Protein 5UAO (pdb70)

B-factor: mean 36.65, std 14.21, range [15.59, 140.05]

Radius of gyration: 39.38 Å; Cα contacts (8 Å, |Δi|>4): 4470; chains: 4; bounding box: 88×98×120 Å

CATH classification: 3.50.50.60

Nearest PDB structures (foldseek):
  5uao-assembly1_A  TM=1.002E+00  e=0.000E+00  Microbispora sp. ATCC PTA-5024
  4z44-assembly1_A-2  TM=8.839E-01  e=9.299E-40  Pseudomonas fluorescens
  2jkc-assembly1_A-2  TM=8.890E-01  e=3.563E-39  Pseudomonas fluorescens
  2apg-assembly1_A  TM=8.757E-01  e=5.895E-39  Pseudomonas fluorescens
  8fox-assembly3_C  TM=8.664E-01  e=7.736E-38  uncultured bacterium

Structure (mmCIF, N/CA/C/O backbone):
data_5UAO
#
_entry.id   5UAO
#
_cell.length_a   71.436
_cell.length_b   87.887
_cell.length_c   100.632
_cell.angle_alpha   64.58
_cell.angle_beta   69.90
_cell.angle_gamma   76.26
#
_symmetry.space_group_name_H-M   'P 1'
#
loop_
_entity.id
_entity.type
_entity.pdbx_description
1 polymer Tryptophane-5-halogenase
2 non-polymer 'FLAVIN-ADENINE DINUCLEOTIDE'
3 non-polymer 'CHLORIDE ION'
4 water water
#
loop_
_atom_site.group_PDB
_atom_site.id
_atom_site.type_symbol
_atom_site.label_atom_id
_atom_site.label_alt_id
_atom_site.label_comp_id
_atom_site.label_asym_id
_atom_site.label_entity_id
_atom_site.label_seq_id
_atom_site.pdbx_PDB_ins_code
_atom_site.Cartn_x
_atom_site.Cartn_y
_atom_site.Cartn_z
_atom_site.occupancy
_atom_site.B_iso_or_equiv
_atom_site.auth_seq_id
_atom_site.auth_comp_id
_atom_site.auth_asym_id
_atom_site.auth_atom_id
_atom_site.pdbx_PDB_model_num
ATOM 1 N N . PRO A 1 21 ? -14.021 27.909 38.641 1.00 30.00 21 PRO A N 1
ATOM 2 C CA . PRO A 1 21 ? -14.094 26.515 38.208 1.00 30.00 21 PRO A CA 1
ATOM 3 C C . PRO A 1 21 ? -15.503 26.025 37.831 1.00 30.00 21 PRO A C 1
ATOM 4 O O . PRO A 1 21 ? -15.896 24.967 38.253 1.00 30.00 21 PRO A O 1
ATOM 8 N N . ALA A 1 22 ? -16.26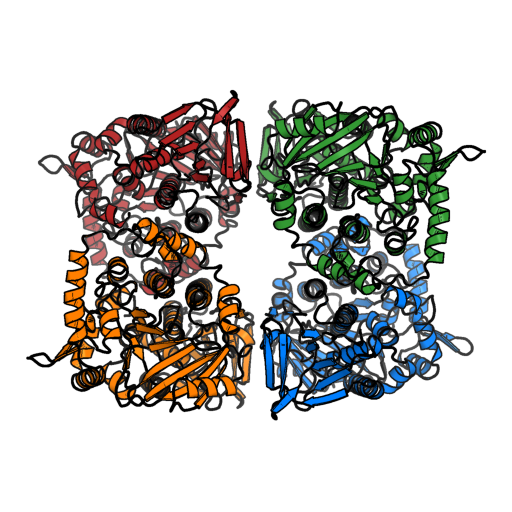8 26.757 37.043 1.00 60.13 22 ALA A N 1
ATOM 9 C CA . ALA A 1 22 ? -17.511 26.116 36.608 1.00 69.34 22 ALA A CA 1
ATOM 10 C C . ALA A 1 22 ? -18.216 24.828 36.160 1.00 71.24 22 ALA A C 1
ATOM 11 O O . ALA A 1 22 ? -17.666 24.062 35.394 1.00 63.29 22 ALA A O 1
ATOM 13 N N . ASP A 1 23 ? -19.434 24.612 36.640 1.00 64.71 23 ASP A N 1
ATOM 14 C CA . ASP A 1 23 ? -20.051 23.292 36.694 1.00 64.99 23 ASP A CA 1
ATOM 15 C C . ASP A 1 23 ? -20.528 22.722 35.338 1.00 67.31 23 ASP A C 1
ATOM 16 O O . ASP A 1 23 ? -20.715 21.516 35.219 1.00 75.63 23 ASP A O 1
ATOM 21 N N . ASP A 1 24 ? -20.533 23.616 34.367 1.00 66.88 24 ASP A N 1
ATOM 22 C CA . ASP A 1 24 ? -21.070 23.507 33.045 1.00 69.42 24 ASP A CA 1
ATOM 23 C C . ASP A 1 24 ? -19.972 23.137 32.103 1.00 70.93 24 ASP A C 1
ATOM 24 O O . ASP A 1 24 ? -20.101 22.283 31.268 1.00 85.87 24 ASP A O 1
ATOM 29 N N . ASP A 1 25 ? -18.891 23.867 32.270 1.00 71.12 25 ASP A N 1
ATOM 30 C CA . ASP A 1 25 ? -17.650 23.903 31.443 1.00 65.28 25 ASP A CA 1
ATOM 31 C C . ASP A 1 25 ? -17.103 22.497 31.210 1.00 63.93 25 ASP A C 1
ATOM 32 O O . ASP A 1 25 ? -16.603 21.857 32.146 1.00 63.90 25 ASP A O 1
ATOM 37 N N . PRO A 1 26 ? -17.213 22.007 29.962 1.00 63.77 26 PRO A N 1
ATOM 38 C CA . PRO A 1 26 ? -16.670 20.700 29.600 1.00 59.16 26 PRO A CA 1
ATOM 39 C C . PRO A 1 26 ? -15.173 20.901 29.242 1.00 54.17 26 PRO A C 1
ATOM 40 O O . PRO A 1 26 ? -14.450 19.943 28.943 1.00 58.16 26 PRO A O 1
ATOM 44 N N . GLY A 1 27 ? -14.763 22.171 29.242 1.00 49.78 27 GLY A N 1
ATOM 45 C CA . GLY A 1 27 ? -13.366 22.598 29.069 1.00 50.72 27 GLY A CA 1
ATOM 46 C C . GLY A 1 27 ? -12.610 22.814 30.393 1.00 47.53 27 GLY A C 1
ATOM 47 O O . GLY A 1 27 ? -11.432 23.124 30.377 1.00 41.98 27 GLY A O 1
ATOM 48 N N . ALA A 1 28 ? -13.268 22.631 31.552 1.00 44.67 28 ALA A N 1
ATOM 49 C CA . ALA A 1 28 ? -12.616 22.909 32.837 1.00 43.57 28 ALA A CA 1
ATOM 50 C C . ALA A 1 28 ? -11.449 21.976 33.143 1.00 37.24 28 ALA A C 1
ATOM 51 O O . ALA A 1 28 ? -11.478 20.827 32.802 1.00 37.98 28 ALA A O 1
ATOM 53 N N . ILE A 1 29 ? -10.437 22.488 33.846 1.00 37.04 29 ILE A N 1
ATOM 54 C CA . ILE A 1 29 ? -9.357 21.644 34.377 1.00 33.51 29 ILE A CA 1
ATOM 55 C C . ILE A 1 29 ? -9.791 21.141 35.724 1.00 33.75 29 ILE A C 1
ATOM 56 O O . ILE A 1 29 ? -9.764 21.891 36.719 1.00 34.73 29 ILE A O 1
ATOM 61 N N . ARG A 1 30 ? -10.110 19.850 35.768 1.00 31.17 30 ARG A N 1
ATOM 62 C CA . ARG A 1 30 ? -10.693 19.235 36.942 1.00 33.90 30 ARG A CA 1
ATOM 63 C C . ARG A 1 30 ? -9.784 18.220 37.636 1.00 31.46 30 ARG A C 1
ATOM 64 O O . ARG A 1 30 ? -9.957 17.943 38.820 1.00 29.13 30 ARG A O 1
ATOM 72 N N . THR A 1 31 ? -8.901 17.571 36.879 1.00 30.83 31 THR A N 1
ATOM 73 C CA . THR A 1 31 ? -8.036 16.517 37.418 1.00 30.89 31 THR A CA 1
ATOM 74 C C . THR A 1 31 ? -6.585 16.946 37.184 1.00 30.66 31 THR A C 1
ATOM 75 O O . THR A 1 31 ? -6.285 17.416 36.129 1.00 28.95 31 THR A O 1
ATOM 79 N N . VAL A 1 32 ? -5.700 16.689 38.153 1.00 31.10 32 VAL A N 1
ATOM 80 C CA . VAL A 1 32 ? -4.265 16.927 37.992 1.00 28.46 32 VAL A CA 1
ATOM 81 C C . VAL A 1 32 ? -3.550 15.654 38.404 1.00 27.86 32 VAL A C 1
ATOM 82 O O . VAL A 1 32 ? -3.872 15.044 39.430 1.00 28.77 32 VAL A O 1
ATOM 86 N N . GLY A 1 33 ? -2.654 15.238 37.543 1.00 25.38 33 GLY A N 1
ATOM 87 C CA . GLY A 1 33 ? -1.731 14.097 37.766 1.00 30.85 33 GLY A CA 1
ATOM 88 C C . GLY A 1 33 ? -0.319 14.621 38.102 1.00 26.36 33 GLY A C 1
ATOM 89 O O . GLY A 1 33 ? 0.351 15.215 37.272 1.00 25.42 33 GLY A O 1
ATOM 90 N N . VAL A 1 34 ? 0.088 14.425 39.337 1.00 25.20 34 VAL A N 1
ATOM 91 C CA . VAL A 1 34 ? 1.436 14.704 39.788 1.00 23.26 34 VAL A CA 1
ATOM 92 C C . VAL A 1 34 ? 2.311 13.443 39.631 1.00 25.44 34 VAL A C 1
ATOM 93 O O . VAL A 1 34 ? 2.095 12.376 40.274 1.00 25.62 34 VAL A O 1
ATOM 97 N N . ILE A 1 35 ? 3.263 13.524 38.715 1.00 25.07 35 ILE A N 1
ATOM 98 C CA . ILE A 1 35 ? 3.988 12.339 38.325 1.00 27.43 35 ILE A CA 1
ATOM 99 C C . ILE A 1 35 ? 5.306 12.264 39.044 1.00 29.53 35 ILE A C 1
ATOM 100 O O . ILE A 1 35 ? 6.268 12.963 38.674 1.00 25.09 35 ILE A O 1
ATOM 105 N N . GLY A 1 36 ? 5.341 11.455 40.098 1.00 26.05 36 GLY A N 1
ATOM 106 C CA . GLY A 1 36 ? 6.496 11.400 40.983 1.00 26.19 36 GLY A CA 1
ATOM 107 C C . GLY A 1 36 ? 6.206 11.652 42.457 1.00 24.62 36 GLY A C 1
ATOM 108 O O . GLY A 1 36 ? 5.383 12.480 42.798 1.00 30.12 36 GLY A O 1
ATOM 109 N N . GLY A 1 37 ? 6.864 10.886 43.323 1.00 24.44 37 GLY A N 1
ATOM 110 C CA . GLY A 1 37 ? 6.595 10.889 44.777 1.00 27.35 37 GLY A CA 1
ATOM 111 C C . GLY A 1 37 ? 7.774 11.186 45.697 1.00 32.31 37 GLY A C 1
ATOM 112 O O . GLY A 1 37 ? 7.880 10.649 46.779 1.00 35.27 37 GLY A O 1
ATOM 113 N N . GLY A 1 38 ? 8.688 12.019 45.282 1.00 31.90 38 GLY A N 1
ATOM 114 C CA . GLY A 1 38 ? 9.675 12.482 46.256 1.00 34.62 38 GLY A CA 1
ATOM 115 C C . GLY A 1 38 ? 9.106 13.725 46.927 1.00 32.46 38 GLY A C 1
ATOM 116 O O . GLY A 1 38 ? 7.892 13.965 46.904 1.00 26.82 38 GLY A O 1
ATOM 117 N N . THR A 1 39 ? 9.955 14.550 47.496 1.00 30.11 39 THR A N 1
ATOM 118 C CA . THR A 1 39 ? 9.436 15.729 48.164 1.00 29.69 39 THR A CA 1
ATOM 119 C C . THR A 1 39 ? 8.803 16.682 47.149 1.00 27.38 39 THR A C 1
ATOM 120 O O . THR A 1 39 ? 7.825 17.340 47.454 1.00 25.57 39 THR A O 1
ATOM 124 N N . ALA A 1 40 ? 9.310 16.750 45.905 1.00 23.12 40 ALA A N 1
ATOM 125 C CA . ALA A 1 40 ? 8.692 17.643 44.942 1.00 24.12 40 ALA A CA 1
ATOM 126 C C . ALA A 1 40 ? 7.237 17.240 44.689 1.00 25.08 40 ALA A C 1
ATOM 127 O O . ALA A 1 40 ? 6.323 18.080 44.651 1.00 25.05 40 ALA A O 1
ATOM 129 N N . GLY A 1 41 ? 7.000 15.955 44.506 1.00 22.69 41 GLY A N 1
ATOM 130 C CA . GLY A 1 41 ? 5.687 15.487 44.123 1.00 24.32 41 GLY A CA 1
ATOM 131 C C . GLY A 1 41 ? 4.691 15.675 45.286 1.00 23.78 41 GLY A C 1
ATOM 132 O O . GLY A 1 41 ? 3.582 16.189 45.084 1.00 24.33 41 GLY A O 1
ATOM 133 N N . TYR A 1 42 ? 5.121 15.336 46.495 1.00 23.80 42 TYR A N 1
ATOM 134 C CA . TYR A 1 42 ? 4.200 15.427 47.655 1.00 25.81 42 TYR A CA 1
ATOM 135 C C . TYR A 1 42 ? 3.884 16.872 48.013 1.00 29.42 42 TYR A C 1
ATOM 136 O O . TYR A 1 42 ? 2.704 17.193 48.263 1.00 26.27 42 TYR A O 1
ATOM 145 N N . LEU A 1 43 ? 4.894 17.750 47.974 1.00 24.91 43 LEU A N 1
ATOM 146 C CA . LEU A 1 43 ? 4.625 19.120 48.231 1.00 22.76 43 LEU A CA 1
ATOM 147 C C . LEU A 1 43 ? 3.711 19.728 47.196 1.00 23.16 43 LEU A C 1
ATOM 148 O O . LEU A 1 43 ? 2.834 20.521 47.531 1.00 24.46 43 LEU A O 1
ATOM 153 N N . THR A 1 44 ? 3.865 19.374 45.928 1.00 23.24 44 THR A N 1
ATOM 154 C CA . THR A 1 44 ? 2.976 19.886 44.915 1.00 23.94 44 THR A CA 1
ATOM 155 C C . THR A 1 44 ? 1.566 19.378 45.110 1.00 26.45 44 THR A C 1
ATOM 156 O O . THR A 1 44 ? 0.617 20.186 45.039 1.00 23.94 44 THR A O 1
ATOM 160 N N . ALA A 1 45 ? 1.410 18.075 45.358 1.00 24.59 45 ALA A N 1
ATOM 161 C CA . ALA A 1 45 ? 0.062 17.507 45.529 1.00 28.52 45 ALA A CA 1
ATOM 162 C C . ALA A 1 45 ? -0.666 18.115 46.769 1.00 27.32 45 ALA A C 1
ATOM 163 O O . ALA A 1 45 ? -1.840 18.449 46.696 1.00 24.70 45 ALA A O 1
ATOM 165 N N . LEU A 1 46 ? 0.071 18.322 47.862 1.00 26.44 46 LEU A N 1
ATOM 166 C CA . LEU A 1 46 ? -0.505 18.925 49.062 1.00 28.52 46 LEU A CA 1
ATOM 167 C C . LEU A 1 46 ? -0.917 20.382 48.827 1.00 28.40 46 LEU A C 1
ATOM 168 O O . LEU A 1 46 ? -1.942 20.806 49.331 1.00 25.68 46 LEU A O 1
ATOM 173 N N . ALA A 1 47 ? -0.101 21.129 48.058 1.00 25.89 47 ALA A N 1
ATOM 174 C CA . ALA A 1 47 ? -0.404 22.517 47.733 1.00 28.86 47 ALA A CA 1
ATOM 175 C C . ALA A 1 47 ? -1.639 22.637 46.836 1.00 29.93 47 ALA A C 1
ATOM 176 O O . ALA A 1 47 ? -2.488 23.534 47.110 1.00 27.68 47 ALA A O 1
ATOM 178 N N . LEU A 1 48 ? -1.763 21.743 45.823 1.00 25.98 48 LEU A N 1
ATOM 179 C CA . LEU A 1 48 ? -2.917 21.747 44.980 1.00 28.57 48 LEU A CA 1
ATOM 180 C C . LEU A 1 48 ? -4.215 21.474 45.741 1.00 31.37 48 LEU A C 1
ATOM 181 O O . LEU A 1 48 ? -5.214 22.163 45.548 1.00 30.80 48 LEU A O 1
ATOM 186 N N . LYS A 1 49 ? -4.210 20.438 46.535 1.00 30.44 49 LYS A N 1
ATOM 187 C CA . LYS A 1 49 ? -5.371 20.096 47.314 1.00 34.14 49 LYS A CA 1
ATOM 188 C C . LYS A 1 49 ? -5.689 21.164 48.417 1.00 40.32 49 LYS A C 1
ATOM 189 O O . LYS A 1 49 ? -6.851 21.369 48.701 1.00 36.81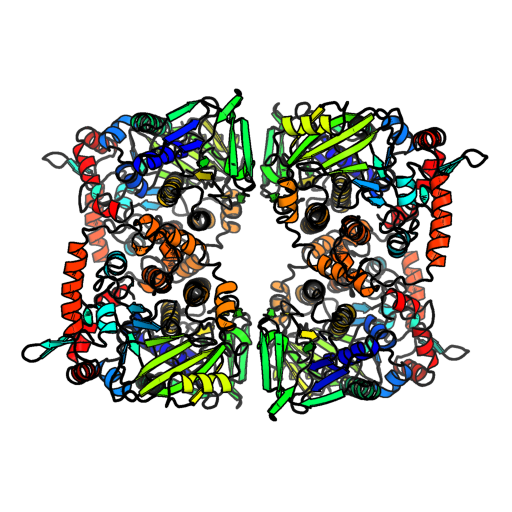 49 LYS A O 1
ATOM 195 N N . ALA A 1 50 ? -4.689 21.853 48.997 1.00 35.57 50 ALA A N 1
ATOM 196 C CA . ALA A 1 50 ? -4.925 22.872 50.032 1.00 33.40 50 ALA A CA 1
ATOM 197 C C . ALA A 1 50 ? -5.575 24.084 49.438 1.00 36.45 50 ALA A C 1
ATOM 198 O O . ALA A 1 50 ? -6.490 24.636 50.011 1.00 35.27 50 ALA A O 1
ATOM 200 N N . LYS A 1 51 ? -5.093 24.518 48.278 1.00 32.70 51 LYS A N 1
ATOM 201 C CA . LYS A 1 51 ? -5.555 25.778 47.730 1.00 33.94 51 LYS A CA 1
ATOM 202 C C . LYS A 1 51 ? -6.652 25.645 46.697 1.00 36.34 51 LYS A C 1
ATOM 203 O O . LYS A 1 51 ? -7.338 26.637 46.469 1.00 42.08 51 LYS A O 1
ATOM 209 N N . ARG A 1 52 ? -6.837 24.456 46.091 1.00 34.12 52 ARG A N 1
ATOM 210 C CA . ARG A 1 52 ? -7.832 24.212 45.053 1.00 33.99 52 ARG A CA 1
ATOM 211 C C . ARG A 1 52 ? -8.513 22.891 45.377 1.00 33.78 52 ARG A C 1
ATOM 212 O O . ARG A 1 52 ? -8.374 21.907 44.653 1.00 33.56 52 ARG A O 1
ATOM 220 N N . PRO A 1 53 ? -9.215 22.837 46.529 1.00 35.54 53 PRO A N 1
ATOM 221 C CA . PRO A 1 53 ? -9.650 21.555 47.025 1.00 30.59 53 PRO A CA 1
ATOM 222 C C . PRO A 1 53 ? -10.672 20.882 46.165 1.00 29.98 53 PRO A C 1
ATOM 223 O O . PRO A 1 53 ? -10.849 19.679 46.268 1.00 37.92 53 PRO A O 1
ATOM 227 N N . TRP A 1 54 ? -11.303 21.614 45.285 1.00 28.96 54 TRP A N 1
ATOM 228 C CA . TRP A 1 54 ? -12.184 21.009 44.287 1.00 34.79 54 TRP A CA 1
ATOM 229 C C . TRP A 1 54 ? -11.460 20.126 43.235 1.00 37.68 54 TRP A C 1
ATOM 230 O O . TRP A 1 54 ? -12.117 19.356 42.552 1.00 35.56 54 TRP A O 1
ATOM 241 N N . LEU A 1 55 ? -10.143 20.271 43.073 1.00 33.92 55 LEU A N 1
ATOM 242 C CA . LEU A 1 55 ? -9.453 19.450 42.094 1.00 34.54 55 LEU A CA 1
ATOM 243 C C . LEU A 1 55 ? -9.374 18.008 42.516 1.00 35.81 55 LEU A C 1
ATOM 244 O O . LEU A 1 55 ? -9.216 17.679 43.678 1.00 32.30 55 LEU A O 1
ATOM 249 N N . ASP A 1 56 ? -9.480 17.126 41.549 1.00 33.52 56 ASP A N 1
ATOM 250 C CA . ASP A 1 56 ? -9.111 15.764 41.814 1.00 34.98 56 ASP A CA 1
ATOM 251 C C . ASP A 1 56 ? -7.597 15.608 41.559 1.00 35.59 56 ASP A C 1
ATOM 252 O O . ASP A 1 56 ? -7.149 15.719 40.432 1.00 29.55 56 ASP A O 1
ATOM 257 N N . VAL A 1 57 ? -6.817 15.354 42.604 1.00 31.22 57 VAL A N 1
ATOM 258 C CA . VAL A 1 57 ? -5.376 15.362 42.484 1.00 27.39 57 VAL A CA 1
ATOM 259 C C . VAL A 1 57 ? -4.876 13.955 42.758 1.00 27.98 57 VAL A C 1
ATOM 260 O O . VAL A 1 57 ? -5.151 13.369 43.806 1.00 30.11 57 VAL A O 1
ATOM 264 N N . ALA A 1 58 ? -4.138 13.399 41.809 1.00 28.39 58 ALA A N 1
ATOM 265 C CA . ALA A 1 58 ? -3.619 12.035 41.880 1.00 26.92 58 ALA A CA 1
ATOM 266 C C . ALA A 1 58 ? -2.108 12.125 41.878 1.00 28.49 58 ALA A C 1
ATOM 267 O O . ALA A 1 58 ? -1.563 12.929 41.119 1.00 33.31 58 ALA A O 1
ATOM 269 N N . LEU A 1 59 ? -1.436 11.377 42.742 1.00 25.69 59 LEU A N 1
ATOM 270 C CA . LEU A 1 59 ? -0.025 11.242 42.711 1.00 29.65 59 LEU A CA 1
ATOM 271 C C . LEU A 1 59 ? 0.348 9.845 42.186 1.00 30.51 59 LEU A C 1
ATOM 272 O O . LEU A 1 59 ? -0.045 8.852 42.799 1.00 29.63 59 LEU A O 1
ATOM 277 N N . VAL A 1 60 ? 1.171 9.804 41.111 1.00 30.16 60 VAL A N 1
ATOM 278 C CA . VAL A 1 60 ? 1.649 8.596 40.439 1.00 29.29 60 VAL A CA 1
ATOM 279 C C . VAL A 1 60 ? 3.138 8.367 40.723 1.00 29.52 60 VAL A C 1
ATOM 280 O O . VAL A 1 60 ? 3.961 9.247 40.525 1.00 29.65 60 VAL A O 1
ATOM 284 N N . GLU A 1 61 ? 3.495 7.214 41.241 1.00 27.93 61 GLU A N 1
ATOM 285 C CA . GLU A 1 61 ? 4.900 6.920 41.497 1.00 29.44 61 GLU A CA 1
ATOM 286 C C . GLU A 1 61 ? 5.228 5.430 41.391 1.00 31.21 61 GLU A C 1
ATOM 287 O O . GLU A 1 61 ? 4.378 4.530 41.618 1.00 33.37 61 GLU A O 1
ATOM 293 N N . SER A 1 62 ? 6.472 5.199 41.025 1.00 34.07 62 SER A N 1
ATOM 294 C CA . SER A 1 62 ? 6.972 3.882 40.740 1.00 40.37 62 SER A CA 1
ATOM 295 C C . SER A 1 62 ? 7.643 3.374 41.987 1.00 42.18 62 SER A C 1
ATOM 296 O O . SER A 1 62 ? 8.620 3.958 42.450 1.00 35.73 62 SER A O 1
ATOM 299 N N . ALA A 1 63 ? 7.183 2.252 42.498 1.00 47.11 63 ALA A N 1
ATOM 300 C CA . ALA A 1 63 ? 7.874 1.617 43.590 1.00 51.16 63 ALA A CA 1
ATOM 301 C C . ALA A 1 63 ? 9.265 1.159 43.156 1.00 45.88 63 ALA A C 1
ATOM 302 O O . ALA A 1 63 ? 10.113 0.850 43.995 1.00 45.98 63 ALA A O 1
ATOM 304 N N . ASP A 1 64 ? 9.505 1.104 41.853 1.00 41.80 64 ASP A N 1
ATOM 305 C CA . ASP A 1 64 ? 10.792 0.594 41.321 1.00 44.57 64 ASP A CA 1
ATOM 306 C C . ASP A 1 64 ? 11.844 1.623 40.958 1.00 45.92 64 ASP A C 1
ATOM 307 O O . ASP A 1 64 ? 12.946 1.244 40.526 1.00 39.93 64 ASP A O 1
ATOM 312 N N . ILE A 1 65 ? 11.514 2.908 41.036 1.00 39.08 65 ILE A N 1
ATOM 313 C CA . ILE A 1 65 ? 12.519 3.951 40.814 1.00 40.37 65 ILE A CA 1
ATOM 314 C C . ILE A 1 65 ? 12.543 4.764 42.104 1.00 37.53 65 ILE A C 1
ATOM 315 O O . ILE A 1 65 ? 11.608 5.519 42.380 1.00 41.13 65 ILE A O 1
ATOM 320 N N . PRO A 1 66 ? 13.570 4.566 42.913 1.00 39.31 66 PRO A N 1
ATOM 321 C CA . PRO A 1 66 ? 13.524 5.192 44.209 1.00 40.59 66 PRO A CA 1
ATOM 322 C C . PRO A 1 66 ? 13.696 6.695 44.073 1.00 40.24 66 PRO A C 1
ATOM 323 O O . PRO A 1 66 ? 14.353 7.186 43.132 1.00 33.38 66 PRO A O 1
ATOM 327 N N . ILE A 1 67 ? 13.166 7.390 45.065 1.00 35.55 67 ILE A N 1
ATOM 328 C CA . ILE A 1 67 ? 13.446 8.813 45.220 1.00 40.07 67 ILE A CA 1
ATOM 329 C C . ILE A 1 67 ? 14.937 9.052 45.466 1.00 39.27 67 ILE A C 1
ATOM 330 O O . ILE A 1 67 ? 15.687 8.166 45.879 1.00 35.55 67 ILE A O 1
ATOM 335 N N . ILE A 1 68 ? 15.367 10.281 45.246 1.00 40.48 68 ILE A N 1
ATOM 336 C CA . ILE A 1 68 ? 16.786 10.548 45.290 1.00 40.72 68 ILE A CA 1
ATOM 337 C C . ILE A 1 68 ? 17.442 10.357 46.719 1.00 43.75 68 ILE A C 1
ATOM 338 O O . ILE A 1 68 ? 18.600 9.920 46.857 1.00 40.22 68 ILE A O 1
ATOM 343 N N . GLY A 1 69 ? 16.679 10.648 47.761 1.00 44.51 69 GLY A N 1
ATOM 344 C CA . GLY A 1 69 ? 16.963 10.110 49.084 1.00 43.78 69 GLY A CA 1
ATOM 345 C C . GLY A 1 69 ? 17.759 11.028 49.980 1.00 40.84 69 GLY A C 1
ATOM 346 O O . GLY A 1 69 ? 18.076 10.615 51.108 1.00 37.35 69 GLY A O 1
ATOM 347 N N . VAL A 1 70 ? 17.978 12.282 49.547 1.00 37.18 70 VAL A N 1
ATOM 348 C CA . VAL A 1 70 ? 19.007 13.126 50.163 1.00 45.43 70 VAL A CA 1
ATOM 349 C C . VAL A 1 70 ? 18.880 14.622 50.549 1.00 52.23 70 VAL A C 1
ATOM 350 O O . VAL A 1 70 ? 19.844 15.143 51.112 1.00 78.15 70 VAL A O 1
ATOM 354 N N . GLY A 1 71 ? 17.774 15.332 50.318 1.00 45.14 71 GLY A N 1
ATOM 355 C CA . GLY A 1 71 ? 17.718 16.803 50.553 1.00 45.18 71 GLY A CA 1
ATOM 356 C C . GLY A 1 71 ? 17.131 17.198 51.929 1.00 42.06 71 GLY A C 1
ATOM 357 O O . GLY A 1 71 ? 15.888 17.131 52.120 1.00 45.57 71 GLY A O 1
ATOM 358 N N . GLU A 1 72 ? 18.011 17.565 52.885 1.00 30.07 72 GLU A N 1
ATOM 359 C CA . GLU A 1 72 ? 17.623 17.670 54.298 1.00 28.63 72 GLU A CA 1
ATOM 360 C C . GLU A 1 72 ? 17.704 19.068 54.971 1.00 28.59 72 GLU A C 1
ATOM 361 O O . GLU A 1 72 ? 17.092 19.256 56.026 1.00 29.70 72 GLU A O 1
ATOM 367 N N . ALA A 1 73 ? 18.395 20.030 54.392 1.00 22.91 73 ALA A N 1
ATOM 368 C CA . ALA A 1 73 ? 18.492 21.342 55.013 1.00 26.97 73 ALA A CA 1
ATOM 369 C C . ALA A 1 73 ? 17.637 22.333 54.221 1.00 30.02 73 ALA A C 1
ATOM 370 O O . ALA A 1 73 ? 17.537 22.210 53.015 1.00 32.03 73 ALA A O 1
ATOM 372 N N . THR A 1 74 ? 17.108 23.348 54.879 1.00 28.31 74 THR A N 1
ATOM 373 C CA . THR A 1 74 ? 16.281 24.323 54.184 1.00 26.08 74 THR A CA 1
ATOM 374 C C . THR A 1 74 ? 16.646 25.743 54.573 1.00 23.71 74 THR A C 1
ATOM 375 O O . THR A 1 74 ? 17.648 26.014 55.262 1.00 26.30 74 THR A O 1
ATOM 379 N N . VAL A 1 75 ? 15.830 26.676 54.113 1.00 24.91 75 VAL A N 1
ATOM 380 C CA . VAL A 1 75 ? 15.994 28.102 54.451 1.00 27.40 75 VAL A CA 1
ATOM 381 C C . VAL A 1 75 ? 14.743 28.570 55.223 1.00 26.74 75 VAL A C 1
ATOM 382 O O . VAL A 1 75 ? 13.696 27.891 55.217 1.00 24.04 75 VAL A O 1
ATOM 386 N N . SER A 1 76 ? 14.826 29.778 55.774 1.00 30.55 76 SER A N 1
ATOM 387 C CA . SER A 1 76 ? 13.828 30.281 56.677 1.00 29.22 76 SER A CA 1
ATOM 388 C C . SER A 1 76 ? 12.433 30.331 56.049 1.00 28.79 76 SER A C 1
ATOM 389 O O . SER A 1 76 ? 11.409 29.949 56.691 1.00 27.27 76 SER A O 1
ATOM 392 N N . TYR A 1 77 ? 12.348 30.652 54.775 1.00 29.25 77 TYR A N 1
ATOM 393 C CA . TYR A 1 77 ? 11.049 30.698 54.070 1.00 30.62 77 TYR A CA 1
ATOM 394 C C . TYR A 1 77 ? 10.250 29.413 54.123 1.00 31.96 77 TYR A C 1
ATOM 395 O O . TYR A 1 77 ? 8.993 29.374 54.146 1.00 29.44 77 TYR A O 1
ATOM 404 N N . MET A 1 78 ? 10.996 28.308 54.103 1.00 30.92 78 MET A N 1
ATOM 405 C CA . MET A 1 78 ? 10.378 27.000 54.050 1.00 28.75 78 MET A CA 1
ATOM 406 C C . MET A 1 78 ? 9.537 26.751 55.280 1.00 25.41 78 MET A C 1
ATOM 407 O O . MET A 1 78 ? 8.547 25.967 55.236 1.00 25.25 78 MET A O 1
ATOM 412 N N . VAL A 1 79 ? 9.932 27.322 56.406 1.00 25.92 79 VAL A N 1
ATOM 413 C CA . VAL A 1 79 ? 9.099 27.210 57.615 1.00 25.25 79 VAL A CA 1
ATOM 414 C C . VAL A 1 79 ? 7.682 27.762 57.458 1.00 30.84 79 VAL A C 1
ATOM 415 O O . VAL A 1 79 ? 6.682 27.088 57.845 1.00 35.19 79 VAL A O 1
ATOM 419 N N . MET A 1 80 ? 7.569 28.957 56.872 1.00 29.47 80 MET A N 1
ATOM 420 C CA . MET A 1 80 ? 6.287 29.507 56.489 1.00 26.61 80 MET A CA 1
ATOM 421 C C . MET A 1 80 ? 5.523 28.754 55.450 1.00 28.66 80 MET A C 1
ATOM 422 O O . MET A 1 80 ? 4.281 28.592 55.549 1.00 27.33 80 MET A O 1
ATOM 427 N N . PHE A 1 81 ? 6.208 28.316 54.403 1.00 29.65 81 PHE A N 1
ATOM 428 C CA . PHE A 1 81 ? 5.571 27.467 53.409 1.00 29.15 81 PHE A CA 1
ATOM 429 C C . PHE A 1 81 ? 4.925 26.219 53.993 1.00 31.32 81 PHE A C 1
ATOM 430 O O . PHE A 1 81 ? 3.733 25.935 53.776 1.00 30.49 81 PHE A O 1
ATOM 438 N N . LEU A 1 82 ? 5.671 25.503 54.820 1.00 30.11 82 LEU A N 1
ATOM 439 C CA . LEU A 1 82 ? 5.135 24.295 55.385 1.00 29.09 82 LEU A CA 1
ATOM 440 C C . LEU A 1 82 ? 3.905 24.599 56.231 1.00 30.26 82 LEU A C 1
ATOM 441 O O . LEU A 1 82 ? 2.858 23.946 56.075 1.00 29.32 82 LEU A O 1
ATOM 446 N N . HIS A 1 83 ? 4.037 25.540 57.160 1.00 26.79 83 HIS A N 1
ATOM 447 C CA . HIS A 1 83 ? 3.012 25.697 58.119 1.00 25.95 83 HIS A CA 1
ATOM 448 C C . HIS A 1 83 ? 1.818 26.571 57.618 1.00 28.18 83 HIS A C 1
ATOM 449 O O . HIS A 1 83 ? 0.656 26.268 57.965 1.00 32.66 83 HIS A O 1
ATOM 456 N N . HIS A 1 84 ? 2.095 27.638 56.887 1.00 28.25 84 HIS A N 1
ATOM 457 C CA . HIS A 1 84 ? 1.075 28.559 56.461 1.00 31.50 84 HIS A CA 1
ATOM 458 C C . HIS A 1 84 ? 0.487 28.076 55.141 1.00 32.19 84 HIS A C 1
ATOM 459 O O . HIS A 1 84 ? -0.698 27.836 55.065 1.00 32.78 84 HIS A O 1
ATOM 466 N N . TYR A 1 85 ? 1.306 27.858 54.126 1.00 32.23 85 TYR A N 1
ATOM 467 C CA . TYR A 1 85 ? 0.781 27.567 52.820 1.00 34.37 85 TYR A CA 1
ATOM 468 C C . TYR A 1 85 ? 0.177 26.196 52.792 1.00 33.55 85 TYR A C 1
ATOM 469 O O . TYR A 1 85 ? -0.937 26.006 52.231 1.00 33.93 85 TYR A O 1
ATOM 478 N N . LEU A 1 86 ? 0.868 25.214 53.375 1.00 28.24 86 LEU A N 1
ATOM 479 C CA . LEU A 1 86 ? 0.321 23.854 53.347 1.00 28.48 86 LEU A CA 1
ATOM 480 C C . LEU A 1 86 ? -0.510 23.532 54.624 1.00 30.23 86 LEU A C 1
ATOM 481 O O . LEU A 1 86 ? -1.069 22.426 54.703 1.00 31.40 86 LEU A O 1
ATOM 486 N N . GLY A 1 87 ? -0.598 24.453 55.583 1.00 30.89 87 GLY A N 1
ATOM 487 C CA . GLY A 1 87 ? -1.435 24.225 56.806 1.00 33.00 87 GLY A CA 1
ATOM 488 C C . GLY A 1 87 ? -0.985 23.016 57.640 1.00 34.66 87 GLY A C 1
ATOM 489 O O . GLY A 1 87 ? -1.794 22.308 58.274 1.00 35.79 87 GLY A O 1
ATOM 490 N N . ILE A 1 88 ? 0.315 22.761 57.675 1.00 33.46 88 ILE A N 1
ATOM 491 C CA . ILE A 1 88 ? 0.840 21.643 58.466 1.00 30.23 88 ILE A CA 1
ATOM 492 C C . ILE A 1 88 ? 0.934 22.085 59.905 1.00 34.38 88 ILE A C 1
ATOM 493 O O . ILE A 1 88 ? 1.574 23.093 60.182 1.00 31.37 88 ILE A O 1
ATOM 498 N N . ASP A 1 89 ? 0.252 21.369 60.807 1.00 33.68 89 ASP A N 1
ATOM 499 C CA . ASP A 1 89 ? 0.281 21.640 62.231 1.00 37.07 89 ASP A CA 1
ATOM 500 C C . ASP A 1 89 ? 1.668 21.444 62.841 1.00 32.24 89 ASP A C 1
ATOM 501 O O . ASP A 1 89 ? 2.240 20.370 62.755 1.00 30.54 89 ASP A O 1
ATOM 506 N N . PRO A 1 90 ? 2.167 22.446 63.535 1.00 32.82 90 PRO A N 1
ATOM 507 C CA . PRO A 1 90 ? 3.567 22.310 63.976 1.00 33.30 90 PRO A CA 1
ATOM 508 C C . PRO A 1 90 ? 3.845 21.280 65.016 1.00 32.27 90 PRO A C 1
ATOM 509 O O . PRO A 1 90 ? 4.922 20.707 64.995 1.00 30.80 90 PRO A O 1
ATOM 513 N N . ALA A 1 91 ? 2.896 21.018 65.929 1.00 30.90 91 ALA A N 1
ATOM 514 C CA . ALA A 1 91 ? 3.135 20.014 66.953 1.00 30.24 91 ALA A CA 1
ATOM 515 C C . ALA A 1 91 ? 3.231 18.635 66.295 1.00 28.23 91 ALA A C 1
ATOM 516 O O . ALA A 1 91 ? 4.136 17.833 66.573 1.00 33.63 91 ALA A O 1
ATOM 518 N N . GLU A 1 92 ? 2.324 18.370 65.382 1.00 29.79 92 GLU A N 1
ATOM 519 C CA . GLU A 1 92 ? 2.340 17.128 64.625 1.00 32.11 92 GLU A CA 1
ATOM 520 C C . GLU A 1 92 ? 3.592 16.954 63.764 1.00 30.54 92 GLU A C 1
ATOM 521 O O . GLU A 1 92 ? 4.154 15.872 63.670 1.00 32.26 92 GLU A O 1
ATOM 527 N N . PHE A 1 93 ? 3.975 18.014 63.108 1.00 29.61 93 PHE A N 1
ATOM 528 C CA . PHE A 1 93 ? 5.231 18.032 62.314 1.00 29.43 93 PHE A CA 1
ATOM 529 C C . PHE A 1 93 ? 6.415 17.693 63.203 1.00 27.81 93 PHE A C 1
ATOM 530 O O . PHE A 1 93 ? 7.266 16.814 62.865 1.00 26.60 93 PHE A O 1
ATOM 538 N N . TYR A 1 94 ? 6.471 18.319 64.365 1.00 26.99 94 TYR A N 1
ATOM 539 C CA . TYR A 1 94 ? 7.585 18.049 65.255 1.00 29.03 94 TYR A CA 1
ATOM 540 C C . TYR A 1 94 ? 7.587 16.609 65.758 1.00 31.79 94 TYR A C 1
ATOM 541 O O . TYR A 1 94 ? 8.639 15.944 65.919 1.00 28.95 94 TYR A O 1
ATOM 550 N N . GLN A 1 95 ? 6.402 16.109 65.976 1.00 30.14 95 GLN A N 1
ATOM 551 C CA . GLN A 1 95 ? 6.266 14.772 66.473 1.00 34.48 95 GLN A CA 1
ATOM 552 C C . GLN A 1 95 ? 6.685 13.740 65.411 1.00 31.67 95 GLN A C 1
ATOM 553 O O . GLN A 1 95 ? 7.327 12.769 65.714 1.00 31.64 95 GLN A O 1
ATOM 559 N N . HIS A 1 96 ? 6.261 13.929 64.182 1.00 29.16 96 HIS A N 1
ATOM 560 C CA . HIS A 1 96 ? 6.500 12.949 63.145 1.00 33.02 96 HIS A CA 1
ATOM 561 C C . HIS A 1 96 ? 7.819 13.166 62.453 1.00 31.49 96 HIS A C 1
ATOM 562 O O . HIS A 1 96 ? 8.449 12.207 62.014 1.00 35.26 96 HIS A O 1
ATOM 569 N N . VAL A 1 97 ? 8.242 14.398 62.278 1.00 28.39 97 VAL A N 1
ATOM 570 C CA . VAL A 1 97 ? 9.489 14.587 61.453 1.00 28.24 97 VAL A CA 1
ATOM 571 C C . VAL A 1 97 ? 10.741 14.723 62.333 1.00 29.02 97 VAL A C 1
ATOM 572 O O . VAL A 1 97 ? 11.856 14.397 61.901 1.00 26.68 97 VAL A O 1
ATOM 576 N N . ARG A 1 98 ? 10.557 15.200 63.555 1.00 27.55 98 ARG A N 1
ATOM 577 C CA . ARG A 1 98 ? 11.626 15.427 64.475 1.00 30.86 98 ARG A CA 1
ATOM 578 C C . ARG A 1 98 ? 12.743 16.350 63.927 1.00 28.67 98 ARG A C 1
ATOM 579 O O . ARG A 1 98 ? 13.894 15.995 63.943 1.00 28.34 98 ARG A O 1
ATOM 587 N N . PRO A 1 99 ? 12.396 17.602 63.594 1.00 26.54 99 PRO A N 1
ATOM 588 C CA . PRO A 1 99 ? 13.360 18.490 62.971 1.00 27.05 99 PRO A CA 1
ATOM 589 C C . PRO A 1 99 ? 14.355 18.996 63.981 1.00 29.12 99 PRO A C 1
ATOM 590 O O . PRO A 1 99 ? 14.074 18.993 65.205 1.00 29.52 99 PRO A O 1
ATOM 594 N N . THR A 1 100 ? 15.524 19.394 63.477 1.00 23.94 100 THR A N 1
ATOM 595 C CA . THR A 1 100 ? 16.431 20.282 64.163 1.00 25.55 100 THR A CA 1
ATOM 596 C C . THR A 1 100 ? 16.489 21.661 63.507 1.00 25.21 100 THR A C 1
ATOM 597 O O . THR A 1 100 ? 15.841 21.923 62.460 1.00 26.22 100 THR A O 1
ATOM 601 N N . TRP A 1 101 ? 17.243 22.550 64.130 1.00 24.34 101 TRP A N 1
ATOM 602 C CA . TRP A 1 101 ? 17.202 23.919 63.798 1.00 25.16 101 TRP A CA 1
ATOM 603 C C . TRP A 1 101 ? 18.481 24.337 63.119 1.00 24.53 101 TRP A C 1
ATOM 604 O O . TRP A 1 101 ? 19.587 23.941 63.528 1.00 26.45 101 TRP A O 1
ATOM 615 N N . LYS A 1 102 ? 18.294 25.196 62.134 1.00 23.39 102 LYS A N 1
ATOM 616 C CA . LYS A 1 102 ? 19.427 25.758 61.328 1.00 21.69 102 LYS A CA 1
ATOM 617 C C . LYS A 1 102 ? 19.389 27.295 61.416 1.00 23.31 102 LYS A C 1
ATOM 618 O O . LYS A 1 102 ? 18.450 27.926 60.954 1.00 26.40 102 LYS A O 1
ATOM 624 N N . LEU A 1 103 ? 20.346 27.867 62.131 1.00 21.43 103 LEU A N 1
ATOM 625 C CA . LEU A 1 103 ? 20.488 29.285 62.352 1.00 22.18 103 LEU A CA 1
ATOM 626 C C . LEU A 1 103 ? 21.317 29.889 61.219 1.00 21.67 103 LEU A C 1
ATOM 627 O O . LEU A 1 103 ? 21.365 31.136 61.014 1.00 22.63 103 LEU A O 1
ATOM 632 N N . GLY A 1 104 ? 21.952 28.998 60.489 1.00 24.18 104 GLY A N 1
ATOM 633 C CA . GLY A 1 104 ? 22.773 29.375 59.345 1.00 22.27 104 GLY A CA 1
ATOM 634 C C . GLY A 1 104 ? 23.690 28.251 58.903 1.00 22.77 104 GLY A C 1
ATOM 635 O O . GLY A 1 104 ? 23.441 27.072 59.170 1.00 22.38 104 GLY A O 1
ATOM 636 N N . ILE A 1 105 ? 24.717 28.641 58.135 1.00 23.18 105 ILE A N 1
ATOM 637 C CA . ILE A 1 105 ? 25.728 27.732 57.674 1.00 24.89 105 ILE A CA 1
ATOM 638 C C . ILE A 1 105 ? 27.090 28.157 58.266 1.00 23.59 105 ILE A C 1
ATOM 639 O O . ILE A 1 105 ? 27.487 29.342 58.213 1.00 23.25 105 ILE A O 1
ATOM 644 N N . ARG A 1 106 ? 27.759 27.178 58.859 1.00 23.27 106 ARG A N 1
ATOM 645 C CA . ARG A 1 106 ? 29.149 27.309 59.198 1.00 26.17 106 ARG A CA 1
ATOM 646 C C . ARG A 1 106 ? 30.060 26.868 58.080 1.00 23.35 106 ARG A C 1
ATOM 647 O O . ARG A 1 106 ? 30.195 25.651 57.788 1.00 24.08 106 ARG A O 1
ATOM 655 N N . PHE A 1 107 ? 30.865 27.806 57.631 1.00 23.35 107 PHE A N 1
ATOM 656 C CA . PHE A 1 107 ? 31.735 27.600 56.482 1.00 22.98 107 PHE A CA 1
ATOM 657 C C . PHE A 1 107 ? 33.201 27.370 56.902 1.00 24.12 107 PHE A C 1
ATOM 658 O O . PHE A 1 107 ? 33.880 28.327 57.318 1.00 23.41 107 PHE A O 1
ATOM 666 N N . GLU A 1 108 ? 33.680 26.116 56.820 1.00 23.62 108 GLU A N 1
ATOM 667 C CA . GLU A 1 108 ? 35.111 25.839 57.004 1.00 25.66 108 GLU A CA 1
ATOM 668 C C . GLU A 1 108 ? 35.704 25.962 55.587 1.00 23.40 108 GLU A C 1
ATOM 669 O O . GLU A 1 108 ? 35.779 25.021 54.802 1.00 25.35 108 GLU A O 1
ATOM 675 N N . TRP A 1 109 ? 36.074 27.181 55.287 1.00 26.34 109 TRP A N 1
ATOM 676 C CA . TRP A 1 109 ? 36.126 27.641 53.935 1.00 27.20 109 TRP A CA 1
ATOM 677 C C . TRP A 1 109 ? 36.956 28.918 53.877 1.00 29.69 109 TRP A C 1
ATOM 678 O O . TRP A 1 109 ? 36.859 29.760 54.767 1.00 27.37 109 TRP A O 1
ATOM 689 N N . GLY A 1 110 ? 37.676 29.107 52.769 1.00 29.02 110 GLY A N 1
ATOM 690 C CA . GLY A 1 110 ? 38.553 30.228 52.648 1.00 28.48 110 GLY A CA 1
ATOM 691 C C . GLY A 1 110 ? 39.808 30.108 53.502 1.00 26.28 110 GLY A C 1
ATOM 692 O O . GLY A 1 110 ? 40.093 29.035 54.097 1.00 25.20 110 GLY A O 1
ATOM 693 N N . SER A 1 111 ? 40.578 31.174 53.531 1.00 28.75 111 SER A N 1
ATOM 694 C CA . SER A 1 111 ? 41.897 31.116 54.136 1.00 33.79 111 SER A CA 1
ATOM 695 C C . SER A 1 111 ? 41.932 31.416 55.607 1.00 38.41 111 SER A C 1
ATOM 696 O O . SER A 1 111 ? 42.966 31.159 56.230 1.00 38.16 111 SER A O 1
ATOM 699 N N . ARG A 1 112 ? 40.822 31.839 56.213 1.00 33.12 112 ARG A N 1
ATOM 700 C CA . ARG A 1 112 ? 40.806 31.984 57.683 1.00 33.65 112 ARG A CA 1
ATOM 701 C C . ARG A 1 112 ? 40.808 30.632 58.366 1.00 35.00 112 ARG A C 1
ATOM 702 O O . ARG A 1 112 ? 39.917 29.778 58.088 1.00 29.90 112 ARG A O 1
ATOM 710 N N . PRO A 1 113 ? 41.774 30.391 59.276 1.00 37.20 113 PRO A N 1
ATOM 711 C CA . PRO A 1 113 ? 41.808 29.065 59.928 1.00 35.31 113 PRO A CA 1
ATOM 712 C C . PRO A 1 113 ? 40.501 28.685 60.603 1.00 34.26 113 PRO A C 1
ATOM 713 O O . PRO A 1 113 ? 40.137 27.505 60.610 1.00 33.59 113 PRO A O 1
ATOM 717 N N . GLU A 1 114 ? 39.795 29.669 61.170 1.00 31.97 114 GLU A N 1
ATOM 718 C CA . GLU A 1 114 ? 38.514 29.412 61.874 1.00 32.08 114 GLU A CA 1
ATOM 719 C C . GLU A 1 114 ? 37.307 29.388 60.928 1.00 30.62 114 GLU A C 1
ATOM 720 O O . GLU A 1 114 ? 36.206 29.115 61.341 1.00 28.08 114 GLU A O 1
ATOM 726 N N . GLY A 1 115 ? 37.494 29.688 59.649 1.00 28.41 115 GLY A N 1
ATOM 727 C CA . GLY A 1 115 ? 36.330 29.800 58.776 1.00 31.27 115 GLY A CA 1
ATOM 728 C C . GLY A 1 115 ? 35.464 31.006 59.148 1.00 27.55 115 GLY A C 1
ATOM 729 O O . GLY A 1 115 ? 35.955 32.017 59.715 1.00 25.44 115 GLY A O 1
ATOM 730 N N . PHE A 1 116 ? 34.175 30.923 58.822 1.00 24.98 116 PHE A N 1
ATOM 731 C CA . PHE A 1 116 ? 33.223 32.022 59.114 1.00 26.29 116 PHE A CA 1
ATOM 732 C C . PHE A 1 116 ? 31.849 31.430 59.105 1.00 26.27 116 PHE A C 1
ATOM 733 O O . PHE A 1 116 ? 31.646 30.322 58.614 1.00 26.00 116 PHE A O 1
ATOM 741 N N . VAL A 1 117 ? 30.908 32.190 59.626 1.00 24.96 117 VAL A N 1
ATOM 742 C CA . VAL A 1 117 ? 29.526 31.741 59.743 1.00 24.62 117 VAL A CA 1
ATOM 743 C C . VAL A 1 117 ? 28.630 32.701 59.002 1.00 24.24 117 VAL A C 1
ATOM 744 O O . VAL A 1 117 ? 28.904 33.901 58.925 1.00 25.77 117 VAL A O 1
ATOM 748 N N . ALA A 1 118 ? 27.570 32.142 58.450 1.00 22.44 118 ALA A N 1
ATOM 749 C CA . ALA A 1 118 ? 26.613 32.833 57.652 1.00 24.90 118 ALA A CA 1
ATOM 750 C C . ALA A 1 118 ? 25.226 32.596 58.231 1.00 24.33 118 ALA A C 1
ATOM 751 O O . ALA A 1 118 ? 24.615 31.560 57.967 1.00 25.86 118 ALA A O 1
ATOM 753 N N . PRO A 1 119 ? 24.680 33.593 58.896 1.00 26.81 119 PRO A N 1
ATOM 754 C CA . PRO A 1 119 ? 23.421 33.458 59.576 1.00 27.53 119 PRO A CA 1
ATOM 755 C C . PRO A 1 119 ? 22.214 33.924 58.746 1.00 27.58 119 PRO A C 1
ATOM 756 O O . PRO A 1 119 ? 22.362 34.626 57.766 1.00 30.19 119 PRO A O 1
ATOM 760 N N . PHE A 1 120 ? 21.003 33.584 59.180 1.00 29.44 120 PHE A N 1
ATOM 761 C CA . PHE A 1 120 ? 19.781 34.001 58.484 1.00 30.70 120 PHE A CA 1
ATOM 762 C C . PHE A 1 120 ? 19.219 35.376 58.953 1.00 34.88 120 PHE A C 1
ATOM 763 O O . PHE A 1 120 ? 18.269 35.872 58.346 1.00 39.59 120 PHE A O 1
ATOM 771 N N . ASP A 1 121 ? 19.751 35.946 60.035 1.00 36.65 121 ASP A N 1
ATOM 772 C CA . ASP A 1 121 ? 19.054 37.039 60.782 1.00 39.51 121 ASP A CA 1
ATOM 773 C C . ASP A 1 121 ? 19.509 38.482 60.568 1.00 47.19 121 ASP A C 1
ATOM 774 O O . ASP A 1 121 ? 19.246 39.390 61.406 1.00 51.82 121 ASP A O 1
ATOM 779 N N . TRP A 1 122 ? 20.207 38.713 59.487 1.00 42.95 122 TRP A N 1
ATOM 780 C CA . TRP A 1 122 ? 20.342 40.073 59.016 1.00 49.69 122 TRP A CA 1
ATOM 781 C C . TRP A 1 122 ? 19.076 40.894 59.178 1.00 51.67 122 TRP A C 1
ATOM 782 O O . TRP A 1 122 ? 17.993 40.435 58.798 1.00 52.28 122 TRP A O 1
ATOM 793 N N . GLY A 1 123 ? 19.188 42.100 59.724 1.00 49.78 123 GLY A N 1
ATOM 794 C CA . GLY A 1 123 ? 17.964 42.822 60.062 1.00 54.41 123 GLY A CA 1
ATOM 795 C C . GLY A 1 123 ? 17.729 42.845 61.555 1.00 55.66 123 GLY A C 1
ATOM 796 O O . GLY A 1 123 ? 18.463 43.575 62.282 1.00 46.48 123 GLY A O 1
ATOM 797 N N . THR A 1 124 ? 16.754 42.066 62.045 1.00 51.08 124 THR A N 1
ATOM 798 C CA . THR A 1 124 ? 16.462 42.094 63.518 1.00 54.36 124 THR A CA 1
ATOM 799 C C . THR A 1 124 ? 17.659 41.706 64.394 1.00 49.02 124 THR A C 1
ATOM 800 O O . THR A 1 124 ? 17.841 42.268 65.496 1.00 55.11 124 THR A O 1
ATOM 804 N N . GLY A 1 125 ? 18.478 40.763 63.904 1.00 43.71 125 GLY A N 1
ATOM 805 C CA . GLY A 1 125 ? 19.699 40.357 64.607 1.00 42.04 125 GLY A CA 1
ATOM 806 C C . GLY A 1 125 ? 20.969 41.150 64.298 1.00 45.45 125 GLY A C 1
ATOM 807 O O . GLY A 1 125 ? 22.038 40.844 64.842 1.00 39.28 125 GLY A O 1
ATOM 808 N N . SER A 1 126 ? 20.886 42.155 63.427 1.00 44.50 126 SER A N 1
ATOM 809 C CA . SER A 1 126 ? 22.115 42.838 62.979 1.00 44.35 126 SER A CA 1
ATOM 810 C C . SER A 1 126 ? 22.867 43.505 64.133 1.00 41.91 126 SER A C 1
ATOM 811 O O . SER A 1 126 ? 22.268 44.132 65.015 1.00 36.34 126 SER A O 1
ATOM 814 N N . VAL A 1 127 ? 24.186 43.330 64.125 1.00 35.78 127 VAL A N 1
ATOM 815 C CA . VAL A 1 127 ? 25.092 44.029 65.069 1.00 37.27 127 VAL A CA 1
ATOM 816 C C . VAL A 1 127 ? 25.943 44.950 64.238 1.00 37.15 127 VAL A C 1
ATOM 817 O O . VAL A 1 127 ? 26.096 46.125 64.564 1.00 38.44 127 VAL A O 1
ATOM 821 N N . GLY A 1 128 ? 26.487 44.420 63.148 1.00 42.60 128 GLY A N 1
ATOM 822 C CA . GLY A 1 128 ? 27.074 45.260 62.107 1.00 37.96 128 GLY A CA 1
ATOM 823 C C . GLY A 1 128 ? 28.311 44.656 61.510 1.00 35.86 128 GLY A C 1
ATOM 824 O O . GLY A 1 128 ? 29.265 44.321 62.217 1.00 32.98 128 GLY A O 1
ATOM 825 N N . LEU A 1 129 ? 28.315 44.545 60.187 1.00 33.12 129 LEU A N 1
ATOM 826 C CA . LEU A 1 129 ? 29.364 43.828 59.498 1.00 32.84 129 LEU A CA 1
ATOM 827 C C . LEU A 1 129 ? 30.679 44.562 59.529 1.00 30.00 129 LEU A C 1
ATOM 828 O O . LEU A 1 129 ? 31.716 43.961 59.730 1.00 30.03 129 LEU A O 1
ATOM 833 N N . VAL A 1 130 ? 30.642 45.857 59.333 1.00 27.61 130 VAL A N 1
ATOM 834 C CA . VAL A 1 130 ? 31.848 46.649 59.276 1.00 29.12 130 VAL A CA 1
ATOM 835 C C . VAL A 1 130 ? 32.492 46.700 60.651 1.00 28.25 130 VAL A C 1
ATOM 836 O O . VAL A 1 130 ? 33.682 46.535 60.791 1.00 27.83 130 VAL A O 1
ATOM 840 N N . GLY A 1 131 ? 31.671 46.839 61.675 1.00 29.38 131 GLY A N 1
ATOM 841 C CA . GLY A 1 131 ? 32.178 46.852 63.051 1.00 30.94 131 GLY A CA 1
ATOM 842 C C . GLY A 1 131 ? 32.769 45.480 63.410 1.00 28.35 131 GLY A C 1
ATOM 843 O O . GLY A 1 131 ? 33.850 45.394 64.040 1.00 28.06 131 GLY A O 1
ATOM 844 N N . SER A 1 132 ? 32.118 44.406 62.969 1.00 25.79 132 SER A N 1
ATOM 845 C CA . SER A 1 132 ? 32.671 43.039 63.265 1.00 25.95 132 SER A CA 1
ATOM 846 C C . SER A 1 132 ? 34.058 42.938 62.629 1.00 23.94 132 SER A C 1
ATOM 847 O O . SER A 1 132 ? 35.055 42.458 63.278 1.00 26.99 132 SER A O 1
ATOM 850 N N . LEU A 1 133 ? 34.168 43.329 61.368 1.00 25.85 133 LEU A N 1
ATOM 851 C CA . LEU A 1 133 ? 35.494 43.238 60.669 1.00 27.20 133 LEU A CA 1
ATOM 852 C C . LEU A 1 133 ? 36.598 44.123 61.311 1.00 28.02 133 LEU A C 1
ATOM 853 O O . LEU A 1 133 ? 37.766 43.713 61.493 1.00 29.38 133 LEU A O 1
ATOM 858 N N . ARG A 1 134 ? 36.231 45.332 61.666 1.00 28.03 134 ARG A N 1
ATOM 859 C CA . ARG A 1 134 ? 37.239 46.263 62.260 1.00 31.44 134 ARG A CA 1
ATOM 860 C C . ARG A 1 134 ? 37.683 45.795 63.654 1.00 29.86 134 ARG A C 1
ATOM 861 O O . ARG A 1 134 ? 38.829 45.863 63.996 1.00 30.39 134 ARG A O 1
ATOM 869 N N . GLU A 1 135 ? 36.751 45.335 64.462 1.00 32.30 135 GLU A N 1
ATOM 870 C CA . GLU A 1 135 ? 37.007 44.965 65.853 1.00 34.28 135 GLU A CA 1
ATOM 871 C C . GLU A 1 135 ? 37.494 43.551 65.991 1.00 36.74 135 GLU A C 1
ATOM 872 O O . GLU A 1 135 ? 38.220 43.287 66.945 1.00 33.91 135 GLU A O 1
ATOM 878 N N . THR A 1 136 ? 37.117 42.624 65.079 1.00 31.56 136 THR A N 1
ATOM 879 C CA . THR A 1 136 ? 37.485 41.221 65.248 1.00 30.68 136 THR A CA 1
ATOM 880 C C . THR A 1 136 ? 38.271 40.588 64.137 1.00 37.87 136 THR A C 1
ATOM 881 O O . THR A 1 136 ? 38.838 39.512 64.314 1.00 40.44 136 THR A O 1
ATOM 885 N N . GLY A 1 137 ? 38.393 41.242 63.007 1.00 34.97 137 GLY A N 1
ATOM 886 C CA . GLY A 1 137 ? 39.128 40.646 61.949 1.00 35.34 137 GLY A CA 1
ATOM 887 C C . GLY A 1 137 ? 38.299 39.648 61.111 1.00 33.88 137 GLY A C 1
ATOM 888 O O . GLY A 1 137 ? 38.789 39.121 60.123 1.00 37.99 137 GLY A O 1
ATOM 889 N N . ASN A 1 138 ? 37.042 39.458 61.452 1.00 30.09 138 ASN A N 1
ATOM 890 C CA . ASN A 1 138 ? 36.158 38.507 60.708 1.00 29.34 138 ASN A CA 1
ATOM 891 C C . ASN A 1 138 ? 34.665 38.930 60.859 1.00 27.84 138 ASN A C 1
ATOM 892 O O . ASN A 1 138 ? 34.341 39.958 61.472 1.00 26.90 138 ASN A O 1
ATOM 897 N N . VAL A 1 139 ? 33.750 38.126 60.329 1.00 26.74 139 VAL A N 1
ATOM 898 C CA . VAL A 1 139 ? 32.356 38.463 60.167 1.00 23.68 139 VAL A CA 1
ATOM 899 C C . VAL A 1 139 ? 31.471 37.841 61.221 1.00 26.98 139 VAL A C 1
ATOM 900 O O . VAL A 1 139 ? 30.268 37.916 61.116 1.00 23.92 139 VAL A O 1
ATOM 904 N N . ASN A 1 140 ? 32.076 37.177 62.199 1.00 27.38 140 ASN A N 1
ATOM 905 C CA . ASN A 1 140 ? 31.382 36.295 63.095 1.00 26.70 140 ASN A CA 1
ATOM 906 C C . ASN A 1 140 ? 30.729 37.011 64.252 1.00 27.30 140 ASN A C 1
ATOM 907 O O . ASN A 1 140 ? 30.071 36.396 65.021 1.00 27.42 140 ASN A O 1
ATOM 912 N N . GLU A 1 141 ? 30.863 38.320 64.323 1.00 28.76 141 GLU A N 1
ATOM 913 C CA . GLU A 1 141 ? 30.064 39.116 65.227 1.00 29.36 141 GLU A CA 1
ATOM 914 C C . GLU A 1 141 ? 29.180 40.098 64.491 1.00 33.69 141 GLU A C 1
ATOM 915 O O . GLU A 1 141 ? 28.736 41.117 65.084 1.00 29.15 141 GLU A O 1
ATOM 921 N N . ALA A 1 142 ? 28.839 39.751 63.236 1.00 27.12 142 ALA A N 1
ATOM 922 C CA . ALA A 1 142 ? 28.034 40.620 62.457 1.00 30.75 142 ALA A CA 1
ATOM 923 C C . ALA A 1 142 ? 26.568 40.627 62.868 1.00 28.39 142 ALA A C 1
ATOM 924 O O . ALA A 1 142 ? 25.869 41.605 62.578 1.00 30.57 142 ALA A O 1
ATOM 926 N N . THR A 1 143 ? 26.112 39.574 63.514 1.00 26.92 143 THR A N 1
ATOM 927 C CA . THR A 1 143 ? 24.734 39.473 63.956 1.00 29.75 143 THR A CA 1
ATOM 928 C C . THR A 1 143 ? 24.682 38.615 65.233 1.00 30.74 143 THR A C 1
ATOM 929 O O . THR A 1 143 ? 25.652 37.952 65.601 1.00 28.59 143 THR A O 1
ATOM 933 N N . LEU A 1 144 ? 23.516 38.620 65.889 1.00 32.14 144 LEU A N 1
ATOM 934 C CA . LEU A 1 144 ? 23.267 37.785 67.064 1.00 28.54 144 LEU A CA 1
ATOM 935 C C . LEU A 1 144 ? 23.312 36.300 66.697 1.00 29.37 144 LEU A C 1
ATOM 936 O O . LEU A 1 144 ? 23.909 35.556 67.416 1.00 25.62 144 LEU A O 1
ATOM 941 N N . GLN A 1 145 ? 22.702 35.885 65.564 1.00 26.43 145 GLN A N 1
ATOM 942 C CA . GLN A 1 145 ? 22.728 34.492 65.202 1.00 27.65 145 GLN A CA 1
ATOM 943 C C . GLN A 1 145 ? 24.143 34.041 64.897 1.00 26.74 145 GLN A C 1
ATOM 944 O O . GLN A 1 145 ? 24.514 32.872 65.136 1.00 25.52 145 GLN A O 1
ATOM 950 N N . ALA A 1 146 ? 24.961 34.955 64.383 1.00 26.66 146 ALA A N 1
ATOM 951 C CA . ALA A 1 146 ? 26.375 34.589 64.144 1.00 26.56 146 ALA A CA 1
ATOM 952 C C . ALA A 1 146 ? 27.044 34.246 65.440 1.00 29.07 146 ALA A C 1
ATOM 953 O O . ALA A 1 146 ? 27.834 33.297 65.483 1.00 26.80 146 ALA A O 1
ATOM 955 N N . MET A 1 147 ? 26.740 35.005 66.498 1.00 28.18 147 MET A N 1
ATOM 956 C CA . MET A 1 147 ? 27.264 34.689 67.866 1.00 29.88 147 MET A CA 1
ATOM 957 C C . MET A 1 147 ? 26.630 33.418 68.492 1.00 29.20 147 MET A C 1
ATOM 958 O O . MET A 1 147 ? 27.293 32.626 69.129 1.00 32.26 147 MET A O 1
ATOM 963 N N . LEU A 1 148 ? 25.342 33.199 68.286 1.00 27.94 148 LEU A N 1
ATOM 964 C CA . LEU A 1 148 ? 24.738 31.929 68.716 1.00 28.98 148 LEU A CA 1
ATOM 965 C C . LEU A 1 148 ? 25.407 30.725 68.045 1.00 27.98 148 LEU A C 1
ATOM 966 O O . LEU A 1 148 ? 25.824 29.746 68.697 1.00 25.28 148 LEU A O 1
ATOM 971 N N . MET A 1 149 ? 25.667 30.858 66.745 1.00 25.93 149 MET A N 1
ATOM 972 C CA . MET A 1 149 ? 26.373 29.768 66.052 1.00 28.32 149 MET A CA 1
ATOM 973 C C . MET A 1 149 ? 27.783 29.461 66.596 1.00 27.86 149 MET A C 1
ATOM 974 O O . MET A 1 149 ? 28.131 28.287 66.812 1.00 27.13 149 MET A O 1
ATOM 979 N N . THR A 1 150 ? 28.592 30.486 66.790 1.00 27.97 150 THR A N 1
ATOM 980 C CA . THR A 1 150 ? 29.918 30.248 67.387 1.00 30.66 150 THR A CA 1
ATOM 981 C C . THR A 1 150 ? 29.875 29.762 68.861 1.00 28.55 150 THR A C 1
ATOM 982 O O . THR A 1 150 ? 30.796 29.098 69.317 1.00 26.58 150 THR A O 1
ATOM 986 N N . GLU A 1 151 ? 28.812 30.056 69.576 1.00 31.23 151 GLU A N 1
ATOM 987 C CA . GLU A 1 151 ? 28.602 29.477 70.910 1.00 34.35 151 GLU A CA 1
ATOM 988 C C . GLU A 1 151 ? 27.970 28.093 70.875 1.00 34.75 151 GLU A C 1
ATOM 989 O O . GLU A 1 151 ? 27.894 27.460 71.920 1.00 34.31 151 GLU A O 1
ATOM 995 N N . ASP A 1 152 ? 27.519 27.601 69.710 1.00 31.35 152 ASP A N 1
ATOM 996 C CA . ASP A 1 152 ? 26.687 26.405 69.623 1.00 29.08 152 ASP A CA 1
ATOM 997 C C . ASP A 1 152 ? 25.490 26.480 70.601 1.00 30.07 152 ASP A C 1
ATOM 998 O O . ASP A 1 152 ? 25.184 25.519 71.310 1.00 27.83 152 ASP A O 1
ATOM 1003 N N . ARG A 1 153 ? 24.782 27.608 70.602 1.00 29.45 153 ARG A N 1
ATOM 1004 C CA . ARG A 1 153 ? 23.617 27.767 71.466 1.00 29.35 153 ARG A CA 1
ATOM 1005 C C . ARG A 1 153 ? 22.483 28.300 70.614 1.00 28.86 153 ARG A C 1
ATOM 1006 O O . ARG A 1 153 ? 22.702 28.682 69.440 1.00 27.86 153 ARG A O 1
ATOM 1014 N N . VAL A 1 154 ? 21.280 28.341 71.171 1.00 25.47 154 VAL A N 1
ATOM 1015 C CA . VAL A 1 154 ? 20.093 28.777 70.450 1.00 26.98 154 VAL A CA 1
ATOM 1016 C C . VAL A 1 154 ? 19.355 29.824 71.302 1.00 27.10 154 VAL A C 1
ATOM 1017 O O . VAL A 1 154 ? 19.490 29.808 72.513 1.00 31.04 154 VAL A O 1
ATOM 1021 N N . PRO A 1 155 ? 18.590 30.729 70.674 1.00 29.32 155 PRO A N 1
ATOM 1022 C CA . PRO A 1 155 ? 18.068 31.895 71.409 1.00 30.72 155 PRO A CA 1
ATOM 1023 C C . PRO A 1 155 ? 16.733 31.557 72.174 1.00 30.26 155 PRO A C 1
ATOM 1024 O O . PRO A 1 155 ? 15.638 32.072 71.880 1.00 28.50 155 PRO A O 1
ATOM 1028 N N . VAL A 1 156 ? 16.868 30.603 73.081 1.00 33.44 156 VAL A N 1
ATOM 1029 C CA . VAL A 1 156 ? 15.769 30.108 73.904 1.00 34.93 156 VAL A CA 1
ATOM 1030 C C . VAL A 1 156 ? 16.363 30.107 75.311 1.00 37.62 156 VAL A C 1
ATOM 1031 O O . VAL A 1 156 ? 17.567 29.814 75.477 1.00 33.77 156 VAL A O 1
ATOM 1035 N N . TYR A 1 157 ? 15.540 30.455 76.303 1.00 34.65 157 TYR A N 1
ATOM 1036 C CA . TYR A 1 157 ? 16.040 30.770 77.661 1.00 36.90 157 TYR A CA 1
ATOM 1037 C C . TYR A 1 157 ? 15.071 30.274 78.702 1.00 40.32 157 TYR A C 1
ATOM 1038 O O . TYR A 1 157 ? 13.851 30.409 78.543 1.00 39.25 157 TYR A O 1
ATOM 1047 N N . ARG A 1 158 ? 15.578 29.630 79.737 1.00 46.40 158 ARG A N 1
ATOM 1048 C CA . ARG A 1 158 ? 14.719 29.337 80.860 1.00 56.00 158 ARG A CA 1
ATOM 1049 C C . ARG A 1 158 ? 14.354 30.692 81.468 1.00 60.94 158 ARG A C 1
ATOM 1050 O O . ARG A 1 158 ? 15.230 31.476 81.799 1.00 63.07 158 ARG A O 1
ATOM 1058 N N . GLY A 1 159 ? 13.061 30.990 81.478 1.00 72.99 159 GLY A N 1
ATOM 1059 C CA . GLY A 1 159 ? 12.534 32.179 82.122 1.00 86.64 159 GLY A CA 1
ATOM 1060 C C . GLY A 1 159 ? 11.947 31.742 83.440 1.00 96.73 159 GLY A C 1
ATOM 1061 O O . GLY A 1 159 ? 11.815 30.538 83.701 1.00 104.56 159 GLY A O 1
ATOM 1062 N N . GLU A 1 160 ? 11.595 32.713 84.277 1.00 110.32 160 GLU A N 1
ATOM 1063 C CA . GLU A 1 160 ? 10.952 32.408 85.556 1.00 108.99 160 GLU A CA 1
ATOM 1064 C C . GLU A 1 160 ? 9.628 31.663 85.330 1.00 93.92 160 GLU A C 1
ATOM 1065 O O . GLU A 1 160 ? 8.683 32.210 84.759 1.00 85.80 160 GLU A O 1
ATOM 1071 N N . GLY A 1 161 ? 9.591 30.401 85.746 1.00 78.37 161 GLY A N 1
ATOM 1072 C CA . GLY A 1 161 ? 8.442 29.544 85.526 1.00 78.50 161 GLY A CA 1
ATOM 1073 C C . GLY A 1 161 ? 8.084 29.411 84.064 1.00 84.71 161 GLY A C 1
ATOM 1074 O O . GLY A 1 161 ? 6.918 29.573 83.680 1.00 83.68 161 GLY A O 1
ATOM 1075 N N . GLY A 1 162 ? 9.092 29.125 83.244 1.00 84.23 162 GLY A N 1
ATOM 1076 C CA . GLY A 1 162 ? 8.857 28.882 81.823 1.00 82.60 162 GLY A CA 1
ATOM 1077 C C . GLY A 1 162 ? 10.079 28.980 80.932 1.00 69.37 162 GLY A C 1
ATOM 1078 O O . GLY A 1 162 ? 11.226 28.787 81.365 1.00 68.55 162 GLY A O 1
ATOM 1079 N N . HIS A 1 163 ? 9.791 29.258 79.669 1.00 58.23 163 HIS A N 1
ATOM 1080 C CA . HIS A 1 163 ? 10.798 29.453 78.632 1.00 49.96 163 HIS A CA 1
ATOM 1081 C C . HIS A 1 163 ? 10.443 30.691 77.904 1.00 49.68 163 HIS A C 1
ATOM 1082 O O . HIS A 1 163 ? 9.275 30.998 77.704 1.00 52.69 163 HIS A O 1
ATOM 1089 N N . VAL A 1 164 ? 11.457 31.444 77.544 1.00 46.00 164 VAL A N 1
ATOM 1090 C CA . VAL A 1 164 ? 11.296 32.611 76.760 1.00 41.57 164 VAL A CA 1
ATOM 1091 C C . VAL A 1 164 ? 12.082 32.274 75.478 1.00 42.33 164 VAL A C 1
ATOM 1092 O O . VAL A 1 164 ? 13.283 31.919 75.536 1.00 37.94 164 VAL A O 1
ATOM 1096 N N . SER A 1 165 ? 11.409 32.327 74.341 1.00 39.68 165 SER A N 1
ATOM 1097 C CA . SER A 1 165 ? 12.089 32.079 73.081 1.00 41.99 165 SER A CA 1
ATOM 1098 C C . SER A 1 165 ? 12.132 33.345 72.245 1.00 39.29 165 SER A C 1
ATOM 1099 O O . SER A 1 165 ? 11.117 33.999 72.014 1.00 43.22 165 SER A O 1
ATOM 1102 N N . LEU A 1 166 ? 13.309 33.689 71.750 1.00 33.38 166 LEU A N 1
ATOM 1103 C CA . LEU A 1 166 ? 13.420 34.715 70.741 1.00 32.41 166 LEU A CA 1
ATOM 1104 C C . LEU A 1 166 ? 13.438 34.218 69.291 1.00 29.12 166 LEU A C 1
ATOM 1105 O O . LEU A 1 166 ? 13.749 34.974 68.373 1.00 33.02 166 LEU A O 1
ATOM 1110 N N . MET A 1 167 ? 13.056 32.980 69.088 1.00 30.90 167 MET A N 1
ATOM 1111 C CA . MET A 1 167 ? 13.000 32.389 67.743 1.00 32.28 167 MET A CA 1
ATOM 1112 C C . MET A 1 167 ? 12.055 33.177 66.829 1.00 34.25 167 MET A C 1
ATOM 1113 O O . MET A 1 167 ? 12.284 33.322 65.624 1.00 31.89 167 MET A O 1
ATOM 1118 N N . LYS A 1 168 ? 11.020 33.760 67.418 1.00 33.20 168 LYS A N 1
ATOM 1119 C CA . LYS A 1 168 ? 10.034 34.511 66.628 1.00 36.70 168 LYS A CA 1
ATOM 1120 C C . LYS A 1 168 ? 10.575 35.807 66.066 1.00 35.53 168 LYS A C 1
ATOM 1121 O O . LYS A 1 168 ? 10.007 36.356 65.117 1.00 36.50 168 LYS A O 1
ATOM 1127 N N . TYR A 1 169 ? 11.688 36.273 66.619 1.00 34.54 169 TYR A N 1
ATOM 1128 C CA . TYR A 1 169 ? 12.323 37.491 66.174 1.00 31.57 169 TYR A CA 1
ATOM 1129 C C . TYR A 1 169 ? 13.457 37.251 65.206 1.00 31.29 169 TYR A C 1
ATOM 1130 O O . TYR A 1 169 ? 13.928 38.185 64.597 1.00 29.71 169 TYR A O 1
ATOM 1139 N N . LEU A 1 170 ? 13.977 36.024 65.113 1.00 30.90 170 LEU A N 1
ATOM 1140 C CA . LEU A 1 170 ? 15.210 35.764 64.340 1.00 29.53 170 LEU A CA 1
ATOM 1141 C C . LEU A 1 170 ? 14.990 34.572 63.350 1.00 32.66 170 LEU A C 1
ATOM 1142 O O . LEU A 1 170 ? 14.887 33.422 63.759 1.00 29.76 170 LEU A O 1
ATOM 1147 N N . PRO A 1 171 ? 14.924 34.846 62.052 1.00 30.56 171 PRO A N 1
ATOM 1148 C CA . PRO A 1 171 ? 14.623 33.819 61.021 1.00 28.69 171 PRO A CA 1
ATOM 1149 C C . PRO A 1 171 ? 15.555 32.613 61.108 1.00 23.56 171 PRO A C 1
ATOM 1150 O O . PRO A 1 171 ? 16.739 32.788 61.383 1.00 26.87 171 PRO A O 1
ATOM 1154 N N . PHE A 1 172 ? 14.978 31.427 61.008 1.00 25.05 172 PHE A N 1
ATOM 1155 C CA . PHE A 1 172 ? 15.716 30.143 61.116 1.00 25.07 172 PHE A CA 1
ATOM 1156 C C . PHE A 1 172 ? 15.001 29.119 60.260 1.00 25.57 172 PHE A C 1
ATOM 1157 O O . PHE A 1 172 ? 13.834 29.306 59.833 1.00 24.79 172 PHE A O 1
ATOM 1165 N N . ALA A 1 173 ? 15.659 27.977 60.048 1.00 26.33 173 ALA A N 1
ATOM 1166 C CA . ALA A 1 173 ? 15.147 26.945 59.161 1.00 24.61 173 ALA A CA 1
ATOM 1167 C C . ALA A 1 173 ? 15.266 25.599 59.834 1.00 26.57 173 ALA A C 1
ATOM 1168 O O . ALA A 1 173 ? 15.648 25.497 61.018 1.00 26.85 173 ALA A O 1
ATOM 1170 N N . TYR A 1 174 ? 14.796 24.581 59.125 1.00 26.65 174 TYR A N 1
ATOM 1171 C CA . TYR A 1 174 ? 14.827 23.246 59.641 1.00 26.57 174 TYR A CA 1
ATOM 1172 C C . TYR A 1 174 ? 15.902 22.411 58.963 1.00 25.26 174 TYR A C 1
ATOM 1173 O O . TYR A 1 174 ? 16.193 22.539 57.747 1.00 29.07 174 TYR A O 1
ATOM 1182 N N . HIS A 1 175 ? 16.382 21.453 59.716 1.00 23.73 175 HIS A N 1
ATOM 1183 C CA . HIS A 1 175 ? 16.979 20.230 59.132 1.00 24.07 175 HIS A CA 1
ATOM 1184 C C . HIS A 1 175 ? 15.993 19.079 59.383 1.00 25.12 175 HIS A C 1
ATOM 1185 O O . HIS A 1 175 ? 15.439 18.922 60.516 1.00 24.85 175 HIS A O 1
ATOM 1192 N N . MET A 1 176 ? 15.744 18.287 58.343 1.00 25.82 176 MET A N 1
ATOM 1193 C CA . MET A 1 176 ? 14.685 17.251 58.336 1.00 27.07 176 MET A CA 1
ATOM 1194 C C . MET A 1 176 ? 15.201 15.947 57.714 1.00 30.21 176 MET A C 1
ATOM 1195 O O . MET A 1 176 ? 15.633 15.919 56.543 1.00 28.63 176 MET A O 1
ATOM 1200 N N . ASP A 1 177 ? 15.181 14.886 58.501 1.00 26.06 177 ASP A N 1
ATOM 1201 C CA . ASP A 1 177 ? 15.418 13.556 58.007 1.00 27.27 177 ASP A CA 1
ATOM 1202 C C . ASP A 1 177 ? 14.515 13.247 56.856 1.00 27.59 177 ASP A C 1
ATOM 1203 O O . ASP A 1 177 ? 13.293 13.334 56.963 1.00 24.47 177 ASP A O 1
ATOM 1208 N N . ASN A 1 178 ? 15.118 12.920 55.719 1.00 27.11 178 ASN A N 1
ATOM 1209 C CA . ASN A 1 178 ? 14.365 12.763 54.529 1.00 27.46 178 ASN A CA 1
ATOM 1210 C C . ASN A 1 178 ? 13.359 11.647 54.519 1.00 29.00 178 ASN A C 1
ATOM 1211 O O . ASN A 1 178 ? 12.257 11.831 54.005 1.00 30.02 178 ASN A O 1
ATOM 1216 N N . ALA A 1 179 ? 13.733 10.495 55.063 1.00 27.04 179 ALA A N 1
ATOM 1217 C CA . ALA A 1 179 ? 12.791 9.392 55.141 1.00 30.74 179 ALA A CA 1
ATOM 1218 C C . ALA A 1 179 ? 11.585 9.752 56.049 1.00 28.87 179 ALA A C 1
ATOM 1219 O O . ALA A 1 179 ? 10.453 9.538 55.614 1.00 26.14 179 ALA A O 1
ATOM 1221 N N . ARG A 1 180 ? 11.792 10.413 57.195 1.00 28.44 180 ARG A N 1
ATOM 1222 C CA . ARG A 1 180 ? 10.653 10.787 58.030 1.00 28.97 180 ARG A CA 1
ATOM 1223 C C . ARG A 1 180 ? 9.827 11.819 57.351 1.00 29.96 180 ARG A C 1
ATOM 1224 O O . ARG A 1 180 ? 8.605 11.786 57.496 1.00 32.09 180 ARG A O 1
ATOM 1232 N N . LEU A 1 181 ? 10.453 12.772 56.653 1.00 25.99 181 LEU A N 1
ATOM 1233 C CA . LEU A 1 181 ? 9.671 13.825 56.001 1.00 25.04 181 LEU A CA 1
ATOM 1234 C C . LEU A 1 181 ? 8.751 13.302 54.951 1.00 27.92 181 LEU A C 1
ATOM 1235 O O . LEU A 1 181 ? 7.539 13.696 54.867 1.00 24.95 181 LEU A O 1
ATOM 1240 N N . VAL A 1 182 ? 9.331 12.500 54.065 1.00 28.53 182 VAL A N 1
ATOM 1241 C CA . VAL A 1 182 ? 8.540 11.864 53.032 1.00 28.10 182 VAL A CA 1
ATOM 1242 C C . VAL A 1 182 ? 7.368 11.026 53.542 1.00 26.22 182 VAL A C 1
ATOM 1243 O O . VAL A 1 182 ? 6.299 11.066 52.939 1.00 26.14 182 VAL A O 1
ATOM 1247 N N . ARG A 1 183 ? 7.598 10.252 54.597 1.00 27.65 183 ARG A N 1
ATOM 1248 C CA . ARG A 1 183 ? 6.576 9.373 55.126 1.00 33.67 183 ARG A CA 1
ATOM 1249 C C . ARG A 1 183 ? 5.425 10.268 55.648 1.00 27.30 183 ARG A C 1
ATOM 1250 O O . ARG A 1 183 ? 4.273 9.998 55.429 1.00 25.66 183 ARG A O 1
ATOM 1258 N N . TYR A 1 184 ? 5.783 11.334 56.340 1.00 27.28 184 TYR A N 1
ATOM 1259 C CA . TYR A 1 184 ? 4.792 12.242 56.862 1.00 27.43 184 TYR A CA 1
ATOM 1260 C C . TYR A 1 184 ? 3.985 12.945 55.813 1.00 27.88 184 TYR A C 1
ATOM 1261 O O . TYR A 1 184 ? 2.761 13.000 55.880 1.00 27.65 184 TYR A O 1
ATOM 1270 N N . LEU A 1 185 ? 4.660 13.498 54.816 1.00 24.88 185 LEU A N 1
ATOM 1271 C CA . LEU A 1 185 ? 3.961 14.083 53.706 1.00 25.50 185 LEU A CA 1
ATOM 1272 C C . LEU A 1 185 ? 3.067 13.067 52.980 1.00 25.27 185 LEU A C 1
ATOM 1273 O O . LEU A 1 185 ? 1.970 13.385 52.534 1.00 26.38 185 LEU A O 1
ATOM 1278 N N . THR A 1 186 ? 3.525 11.837 52.907 1.00 25.11 186 THR A N 1
ATOM 1279 C CA . THR A 1 186 ? 2.737 10.807 52.229 1.00 29.01 186 THR A CA 1
ATOM 1280 C C . THR A 1 186 ? 1.449 10.513 52.999 1.00 31.76 186 THR A C 1
ATOM 1281 O O . THR A 1 186 ? 0.348 10.360 52.433 1.00 28.44 186 THR A O 1
ATOM 1285 N N . GLU A 1 187 ? 1.591 10.499 54.303 1.00 32.20 187 GLU A N 1
ATOM 1286 C CA . GLU A 1 187 ? 0.444 10.292 55.193 1.00 38.29 187 GLU A CA 1
ATOM 1287 C C . GLU A 1 187 ? -0.525 11.447 55.110 1.00 33.45 187 GLU A C 1
ATOM 1288 O O . GLU A 1 187 ? -1.736 11.227 55.071 1.00 28.93 187 GLU A O 1
ATOM 1294 N N . LEU A 1 188 ? -0.007 12.677 55.099 1.00 30.62 188 LEU A N 1
ATOM 1295 C CA . LEU A 1 188 ? -0.845 13.847 55.020 1.00 30.62 188 LEU A CA 1
ATOM 1296 C C . LEU A 1 188 ? -1.599 13.872 53.742 1.00 29.07 188 LEU A C 1
ATOM 1297 O O . LEU A 1 188 ? -2.754 14.156 53.751 1.00 30.53 188 LEU A O 1
ATOM 1302 N N . ALA A 1 189 ? -0.948 13.563 52.619 1.00 29.66 189 ALA A N 1
ATOM 1303 C CA . ALA A 1 189 ? -1.622 13.580 51.331 1.00 29.01 189 ALA A CA 1
ATOM 1304 C C . ALA A 1 189 ? -2.825 12.589 51.300 1.00 30.44 189 ALA A C 1
ATOM 1305 O O . ALA A 1 189 ? -3.908 12.933 50.806 1.00 27.36 189 ALA A O 1
ATOM 1307 N N . ALA A 1 190 ? -2.628 11.406 51.889 1.00 29.03 190 ALA A N 1
ATOM 1308 C CA . ALA A 1 190 ? -3.698 10.394 51.924 1.00 32.60 190 ALA A CA 1
ATOM 1309 C C . ALA A 1 190 ? -4.845 10.866 52.805 1.00 34.78 190 ALA A C 1
ATOM 1310 O O . ALA A 1 190 ? -5.995 10.745 52.442 1.00 36.65 190 ALA A O 1
ATOM 1312 N N . ARG A 1 191 ? -4.513 11.445 53.940 1.00 32.15 191 ARG A N 1
ATOM 1313 C CA . ARG A 1 191 ? -5.507 11.933 54.846 1.00 35.02 191 ARG A CA 1
ATOM 1314 C C . ARG A 1 191 ? -6.293 13.065 54.209 1.00 34.37 191 ARG A C 1
ATOM 1315 O O . ARG A 1 191 ? -7.441 13.243 54.491 1.00 41.15 191 ARG A O 1
ATOM 1323 N N . ARG A 1 192 ? -5.666 13.856 53.368 1.00 32.36 192 ARG A N 1
ATOM 1324 C CA . ARG A 1 192 ? -6.353 14.944 52.727 1.00 32.76 192 ARG A CA 1
ATOM 1325 C C . ARG A 1 192 ? -6.973 14.663 51.377 1.00 32.63 192 ARG A C 1
ATOM 1326 O O . ARG A 1 192 ? -7.455 15.590 50.746 1.00 38.30 192 ARG A O 1
ATOM 1334 N N . GLY A 1 193 ? -7.025 13.418 50.946 1.00 33.22 193 GLY A N 1
ATOM 1335 C CA . GLY A 1 193 ? -7.795 13.066 49.730 1.00 34.21 193 GLY A CA 1
ATOM 1336 C C . GLY A 1 193 ? -7.001 13.086 48.415 1.00 33.39 193 GLY A C 1
ATOM 1337 O O . GLY A 1 193 ? -7.563 13.003 47.318 1.00 33.57 193 GLY A O 1
ATOM 1338 N N . VAL A 1 194 ? -5.688 13.227 48.494 1.00 32.54 194 VAL A N 1
ATOM 1339 C CA . VAL A 1 194 ? -4.855 13.020 47.287 1.00 29.61 194 VAL A CA 1
ATOM 1340 C C . VAL A 1 194 ? -4.964 11.526 46.925 1.00 27.07 194 VAL A C 1
ATOM 1341 O O . VAL A 1 194 ? -4.763 10.675 47.817 1.00 30.35 194 VAL A O 1
ATOM 1345 N N . ARG A 1 195 ? -5.281 11.189 45.672 1.00 28.67 195 ARG A N 1
ATOM 1346 C CA . ARG A 1 195 ? -5.326 9.753 45.284 1.00 32.31 195 ARG A CA 1
ATOM 1347 C C . ARG A 1 195 ? -3.940 9.248 44.923 1.00 34.17 195 ARG A C 1
ATOM 1348 O O . ARG A 1 195 ? -3.205 9.919 44.243 1.00 37.38 195 ARG A O 1
ATOM 1356 N N . HIS A 1 196 ? -3.590 8.061 45.354 1.00 32.38 196 HIS A N 1
ATOM 1357 C CA . HIS A 1 196 ? -2.322 7.476 45.008 1.00 32.02 196 HIS A CA 1
ATOM 1358 C C . HIS A 1 196 ? -2.456 6.454 43.849 1.00 35.01 196 HIS A C 1
ATOM 1359 O O . HIS A 1 196 ? -3.397 5.694 43.843 1.00 35.44 196 HIS A O 1
ATOM 1366 N N . VAL A 1 197 ? -1.532 6.486 42.869 1.00 30.01 197 VAL A N 1
ATOM 1367 C CA . VAL A 1 197 ? -1.447 5.504 41.801 1.00 33.14 197 VAL A CA 1
ATOM 1368 C C . VAL A 1 197 ? -0.023 4.868 41.772 1.00 33.86 197 VAL A C 1
ATOM 1369 O O . VAL A 1 197 ? 0.983 5.591 41.689 1.00 27.50 197 VAL A O 1
ATOM 1373 N N . ASP A 1 198 ? 0.078 3.554 41.918 1.00 28.70 198 ASP A N 1
ATOM 1374 C CA . ASP A 1 198 ? 1.364 2.895 41.849 1.00 33.16 198 ASP A CA 1
ATOM 1375 C C . ASP A 1 198 ? 1.575 2.466 40.407 1.00 35.06 198 ASP A C 1
ATOM 1376 O O . ASP A 1 198 ? 0.918 1.539 39.921 1.00 34.79 198 ASP A O 1
ATOM 1381 N N . ALA A 1 199 ? 2.514 3.105 39.727 1.00 30.66 199 ALA A N 1
ATOM 1382 C CA . ALA A 1 199 ? 2.732 2.790 38.301 1.00 30.47 199 ALA A CA 1
ATOM 1383 C C . ALA A 1 199 ? 4.100 3.257 37.860 1.00 31.50 199 ALA A C 1
ATOM 1384 O O . ALA A 1 199 ? 4.660 4.199 38.416 1.00 32.30 199 ALA A O 1
ATOM 1386 N N . THR A 1 200 ? 4.648 2.576 36.874 1.00 32.09 200 THR A N 1
ATOM 1387 C CA . THR A 1 200 ? 5.857 3.006 36.235 1.00 28.98 200 THR A CA 1
ATOM 1388 C C . THR A 1 200 ? 5.493 3.480 34.875 1.00 32.86 200 THR A C 1
ATOM 1389 O O . THR A 1 200 ? 4.956 2.701 34.033 1.00 31.55 200 THR A O 1
ATOM 1393 N N . VAL A 1 201 ? 5.697 4.784 34.622 1.00 26.92 201 VAL A N 1
ATOM 1394 C CA . VAL A 1 201 ? 5.314 5.351 33.303 1.00 27.68 201 VAL A CA 1
ATOM 1395 C C . VAL A 1 201 ? 6.321 4.887 32.269 1.00 31.50 201 VAL A C 1
ATOM 1396 O O . VAL A 1 201 ? 7.507 4.995 32.524 1.00 29.62 201 VAL A O 1
ATOM 1400 N N . ALA A 1 202 ? 5.835 4.353 31.129 1.00 32.44 202 ALA A N 1
ATOM 1401 C CA . ALA A 1 202 ? 6.687 3.854 30.003 1.00 31.72 202 ALA A CA 1
ATOM 1402 C C . ALA A 1 202 ? 6.734 4.853 28.877 1.00 33.91 202 ALA A C 1
ATOM 1403 O O . ALA A 1 202 ? 7.754 4.986 28.197 1.00 33.08 202 ALA A O 1
ATOM 1405 N N . GLU A 1 203 ? 5.597 5.478 28.610 1.00 34.80 203 GLU A N 1
ATOM 1406 C CA . GLU A 1 203 ? 5.511 6.419 27.532 1.00 34.35 203 GLU A CA 1
ATOM 1407 C C . GLU A 1 203 ? 4.579 7.554 27.883 1.00 30.41 203 GLU A C 1
ATOM 1408 O O . GLU A 1 203 ? 3.495 7.392 28.450 1.00 31.41 203 GLU A O 1
ATOM 1414 N N . VAL A 1 204 ? 5.033 8.741 27.546 1.00 34.00 204 VAL A N 1
ATOM 1415 C CA . VAL A 1 204 ? 4.233 9.940 27.651 1.00 31.44 204 VAL A CA 1
ATOM 1416 C C . VAL A 1 204 ? 3.756 10.190 26.252 1.00 36.32 204 VAL A C 1
ATOM 1417 O O . VAL A 1 204 ? 4.549 10.492 25.367 1.00 38.42 204 VAL A O 1
ATOM 1421 N N . ARG A 1 205 ? 2.451 10.050 26.050 1.00 35.18 205 ARG A N 1
ATOM 1422 C CA . ARG A 1 205 ? 1.897 10.164 24.744 1.00 36.19 205 ARG A CA 1
ATOM 1423 C C . ARG A 1 205 ? 1.292 11.531 24.515 1.00 31.74 205 ARG A C 1
ATOM 1424 O O . ARG A 1 205 ? 0.338 11.917 25.187 1.00 34.09 205 ARG A O 1
ATOM 1432 N N . LEU A 1 206 ? 1.832 12.251 23.540 1.00 32.38 206 LEU A N 1
ATOM 1433 C CA . LEU A 1 206 ? 1.321 13.579 23.147 1.00 32.26 206 LEU A CA 1
ATOM 1434 C C . LEU A 1 206 ? 0.129 13.376 22.246 1.00 32.54 206 LEU A C 1
ATOM 1435 O O . LEU A 1 206 ? 0.058 12.372 21.587 1.00 32.69 206 LEU A O 1
ATOM 1440 N N . ASP A 1 207 ? -0.802 14.312 22.205 1.00 37.02 207 ASP A N 1
ATOM 1441 C CA . ASP A 1 207 ? -1.893 14.266 21.204 1.00 39.61 207 ASP A CA 1
ATOM 1442 C C . ASP A 1 207 ? -1.964 15.559 20.424 1.00 41.98 207 ASP A C 1
ATOM 1443 O O . ASP A 1 207 ? -2.912 15.790 19.696 1.00 43.43 207 ASP A O 1
ATOM 1448 N N . GLY A 1 208 ? -0.962 16.409 20.580 1.00 42.42 208 GLY A N 1
ATOM 1449 C CA . GLY A 1 208 ? -0.850 17.542 19.734 1.00 45.06 208 GLY A CA 1
ATOM 1450 C C . GLY A 1 208 ? 0.407 18.287 20.092 1.00 48.79 208 GLY A C 1
ATOM 1451 O O . GLY A 1 208 ? 1.228 17.815 20.900 1.00 47.71 208 GLY A O 1
ATOM 1452 N N . PRO A 1 209 ? 0.569 19.454 19.469 1.00 53.01 209 PRO A N 1
ATOM 1453 C CA . PRO A 1 209 ? 1.645 20.341 19.829 1.00 55.00 209 PRO A CA 1
ATOM 1454 C C . PRO A 1 209 ? 1.465 20.763 21.297 1.00 52.02 209 PRO A C 1
ATOM 1455 O O . PRO A 1 209 ? 0.332 21.190 21.718 1.00 39.51 209 PRO A O 1
ATOM 1459 N N . ASP A 1 210 ? 2.529 20.530 22.079 1.00 42.82 210 ASP A N 1
ATOM 1460 C CA . ASP A 1 210 ? 2.601 21.021 23.446 1.00 38.07 210 ASP A CA 1
ATOM 1461 C C . ASP A 1 210 ? 1.515 20.501 24.371 1.00 37.86 210 ASP A C 1
ATOM 1462 O O . ASP A 1 210 ? 1.175 21.185 25.352 1.00 39.11 210 ASP A O 1
ATOM 1467 N N . HIS A 1 211 ? 0.956 19.315 24.076 1.00 33.79 211 HIS A N 1
ATOM 1468 C CA . HIS A 1 211 ? -0.198 18.796 24.813 1.00 30.33 211 HIS A CA 1
ATOM 1469 C C . HIS A 1 211 ? -0.013 17.268 25.044 1.00 36.36 211 HIS A C 1
ATOM 1470 O O . HIS A 1 211 ? 0.106 16.502 24.063 1.00 31.95 211 HIS A O 1
ATOM 1477 N N . VAL A 1 212 ? 0.052 16.851 26.324 1.00 29.40 212 VAL A N 1
ATOM 1478 C CA . VAL A 1 212 ? 0.172 15.470 26.695 1.00 32.61 212 VAL A CA 1
ATOM 1479 C C . VAL A 1 212 ? -1.244 14.960 26.655 1.00 33.16 212 VAL A C 1
ATOM 1480 O O . VAL A 1 212 ? -2.106 15.529 27.319 1.00 28.73 212 VAL A O 1
ATOM 1484 N N . GLY A 1 213 ? -1.475 13.875 25.897 1.00 33.80 213 GLY A N 1
ATOM 1485 C CA . GLY A 1 213 ? -2.785 13.227 25.829 1.00 34.42 213 GLY A CA 1
ATOM 1486 C C . GLY A 1 213 ? -2.969 12.152 26.878 1.00 33.63 213 GLY A C 1
ATOM 1487 O O . GLY A 1 213 ? -4.087 11.865 27.285 1.00 34.70 213 GLY A O 1
ATOM 1488 N N . GLY A 1 214 ? -1.876 11.543 27.314 1.00 30.98 214 GLY A N 1
ATOM 1489 C CA . GLY A 1 214 ? -1.968 10.492 28.275 1.00 34.43 214 GLY A CA 1
ATOM 1490 C C . GLY A 1 214 ? -0.672 9.829 28.612 1.00 29.26 214 GLY A C 1
ATOM 1491 O O . GLY A 1 214 ? 0.340 10.076 28.005 1.00 31.90 214 GLY A O 1
ATOM 1492 N N . LEU A 1 215 ? -0.694 8.977 29.608 1.00 30.05 215 LEU A N 1
ATOM 1493 C CA . LEU A 1 215 ? 0.504 8.225 30.002 1.00 27.15 215 LEU A CA 1
ATOM 1494 C C . LEU A 1 215 ? 0.225 6.711 29.893 1.00 29.59 215 LEU A C 1
ATOM 1495 O O . LEU A 1 215 ? -0.791 6.247 30.370 1.00 34.13 215 LEU A O 1
ATOM 1500 N N . ILE A 1 216 ? 1.155 5.958 29.310 1.00 31.51 216 ILE A N 1
ATOM 1501 C CA . ILE A 1 216 ? 1.056 4.501 29.247 1.00 31.72 216 ILE A CA 1
ATOM 1502 C C . ILE A 1 216 ? 2.047 3.903 30.254 1.00 27.41 216 ILE A C 1
ATOM 1503 O O . ILE A 1 216 ? 3.248 4.146 30.190 1.00 29.80 216 ILE A O 1
ATOM 1508 N N . THR A 1 217 ? 1.542 3.118 31.194 1.00 27.89 217 THR A N 1
ATOM 1509 C CA . THR A 1 217 ? 2.397 2.441 32.132 1.00 27.39 217 THR A CA 1
ATOM 1510 C C . THR A 1 217 ? 3.083 1.243 31.513 1.00 28.97 217 THR A C 1
ATOM 1511 O O . THR A 1 217 ? 2.655 0.715 30.468 1.00 29.19 217 THR A O 1
ATOM 1515 N N . THR A 1 218 ? 4.115 0.773 32.174 1.00 27.49 218 THR A N 1
ATOM 1516 C CA . THR A 1 218 ? 4.818 -0.432 31.710 1.00 32.77 218 THR A CA 1
ATOM 1517 C C . THR A 1 218 ? 3.921 -1.674 31.601 1.00 33.30 218 THR A C 1
ATOM 1518 O O . THR A 1 218 ? 4.172 -2.486 30.776 1.00 36.93 218 THR A O 1
ATOM 1522 N N . ASP A 1 219 ? 2.895 -1.793 32.436 1.00 29.74 219 ASP A N 1
ATOM 1523 C CA . ASP A 1 219 ? 1.971 -2.950 32.399 1.00 28.74 219 ASP A CA 1
ATOM 1524 C C . ASP A 1 219 ? 0.856 -2.707 31.451 1.00 28.43 219 ASP A C 1
ATOM 1525 O O . ASP A 1 219 ? 0.034 -3.571 31.319 1.00 34.55 219 ASP A O 1
ATOM 1530 N N . GLY A 1 220 ? 0.739 -1.488 30.885 1.00 28.53 220 GLY A N 1
ATOM 1531 C CA . GLY A 1 220 ? -0.273 -1.138 29.894 1.00 29.57 220 GLY A CA 1
ATOM 1532 C C . GLY A 1 220 ? -1.482 -0.327 30.315 1.00 30.69 220 GLY A C 1
ATOM 1533 O O . GLY A 1 220 ? -2.346 -0.094 29.507 1.00 31.34 220 GLY A O 1
ATOM 1534 N N . ARG A 1 221 ? -1.603 0.070 31.577 1.00 34.66 221 ARG A N 1
ATOM 1535 C CA . ARG A 1 221 ? -2.616 1.061 31.940 1.00 30.15 221 ARG A CA 1
ATOM 1536 C C . ARG A 1 221 ? -2.376 2.356 31.146 1.00 33.55 221 ARG A C 1
ATOM 1537 O O . ARG A 1 221 ? -1.246 2.662 30.759 1.00 33.69 221 ARG A O 1
ATOM 1545 N N . ARG A 1 222 ? -3.472 3.068 30.869 1.00 33.69 222 ARG A N 1
ATOM 1546 C CA . ARG A 1 222 ? -3.480 4.394 30.309 1.00 36.79 222 ARG A CA 1
ATOM 1547 C C . ARG A 1 222 ? -4.027 5.366 31.333 1.00 37.76 222 ARG A C 1
ATOM 1548 O O . ARG A 1 222 ? -5.145 5.223 31.824 1.00 39.13 222 ARG A O 1
ATOM 1556 N N . LEU A 1 223 ? -3.187 6.292 31.734 1.00 35.25 223 LEU A N 1
ATOM 1557 C CA . LEU A 1 223 ? -3.584 7.323 32.687 1.00 35.11 223 LEU A CA 1
ATOM 1558 C C . LEU A 1 223 ? -3.810 8.654 31.922 1.00 34.45 223 LEU A C 1
ATOM 1559 O O . LEU A 1 223 ? -3.045 9.018 30.988 1.00 29.70 223 LEU A O 1
ATOM 1564 N N . HIS A 1 224 ? -4.849 9.374 32.300 1.00 30.06 224 HIS A N 1
ATOM 1565 C CA . HIS A 1 224 ? -5.171 10.624 31.647 1.00 33.34 224 HIS A CA 1
ATOM 1566 C C . HIS A 1 224 ? -5.531 11.619 32.690 1.00 32.39 224 HIS A C 1
ATOM 1567 O O . HIS A 1 224 ? -6.392 11.316 33.537 1.00 28.45 224 HIS A O 1
ATOM 1574 N N . TYR A 1 225 ? -5.016 12.841 32.558 1.00 27.70 225 TYR A N 1
ATOM 1575 C CA . TYR A 1 225 ? -5.354 13.959 33.480 1.00 26.90 225 TYR A CA 1
ATOM 1576 C C . TYR A 1 225 ? -5.485 15.226 32.662 1.00 26.24 225 TYR A C 1
ATOM 1577 O O . TYR A 1 225 ? -4.931 15.349 31.544 1.00 27.88 225 TYR A O 1
ATOM 1586 N N . ASP A 1 226 ? -6.161 16.210 33.201 1.00 29.13 226 ASP A N 1
ATOM 1587 C CA . ASP A 1 226 ? -6.295 17.483 32.487 1.00 31.03 226 ASP A CA 1
ATOM 1588 C C . ASP A 1 226 ? -4.985 18.283 32.495 1.00 34.00 226 ASP A C 1
ATOM 1589 O O . ASP A 1 226 ? -4.684 18.972 31.558 1.00 33.94 226 ASP A O 1
ATOM 1594 N N . PHE A 1 227 ? -4.199 18.127 33.551 1.00 29.35 227 PHE A N 1
ATOM 1595 C CA . PHE A 1 227 ? -2.913 18.791 33.670 1.00 28.81 227 PHE A CA 1
ATOM 1596 C C . PHE A 1 227 ? -1.936 17.827 34.331 1.00 25.89 227 PHE A C 1
ATOM 1597 O O . PHE A 1 227 ? -2.312 17.096 35.230 1.00 27.05 227 PHE A O 1
ATOM 1605 N N . TYR A 1 228 ? -0.671 17.887 33.929 1.00 23.78 228 TYR A N 1
ATOM 1606 C CA . TYR A 1 228 ? 0.369 17.037 34.514 1.00 24.42 228 TYR A CA 1
ATOM 1607 C C . TYR A 1 228 ? 1.472 17.874 35.188 1.00 24.54 228 TYR A C 1
ATOM 1608 O O . TYR A 1 228 ? 2.000 18.827 34.574 1.00 26.02 228 TYR A O 1
ATOM 1617 N N . VAL A 1 229 ? 1.915 17.438 36.352 1.00 22.75 229 VAL A N 1
ATOM 1618 C CA . VAL A 1 229 ? 3.110 18.043 36.969 1.00 25.45 229 VAL A CA 1
ATOM 1619 C C . VAL A 1 229 ? 4.263 17.009 36.834 1.00 25.37 229 VAL A C 1
ATOM 1620 O O . VAL A 1 229 ? 4.115 15.832 37.212 1.00 24.53 229 VAL A O 1
ATOM 1624 N N . ASP A 1 230 ? 5.377 17.417 36.209 1.00 24.48 230 ASP A N 1
ATOM 1625 C CA . ASP A 1 230 ? 6.511 16.551 36.103 1.00 25.50 230 ASP A CA 1
ATOM 1626 C C . ASP A 1 230 ? 7.415 16.662 37.337 1.00 25.50 230 ASP A C 1
ATOM 1627 O O . ASP A 1 230 ? 8.157 17.647 37.515 1.00 24.15 230 ASP A O 1
ATOM 1632 N N . CYS A 1 231 ? 7.282 15.679 38.226 1.00 24.01 231 CYS A N 1
ATOM 1633 C CA . CYS A 1 231 ? 8.121 15.522 39.412 1.00 24.80 231 CYS A CA 1
ATOM 1634 C C . CYS A 1 231 ? 8.938 14.224 39.278 1.00 25.97 231 CYS A C 1
ATOM 1635 O O . CYS A 1 231 ? 9.186 13.515 40.272 1.00 25.87 231 CYS A O 1
ATOM 1638 N N . THR A 1 232 ? 9.447 13.939 38.067 1.00 25.44 232 THR A N 1
ATOM 1639 C CA . THR A 1 232 ? 10.110 12.660 37.870 1.00 24.25 232 THR A CA 1
ATOM 1640 C C . THR A 1 232 ? 11.570 12.668 38.186 1.00 27.39 232 THR A C 1
ATOM 1641 O O . THR A 1 232 ? 12.225 11.661 37.936 1.00 25.36 232 THR A O 1
ATOM 1645 N N . GLY A 1 233 ? 12.078 13.740 38.803 1.00 27.40 233 GLY A N 1
ATOM 1646 C CA . GLY A 1 233 ? 13.486 13.857 39.134 1.00 25.17 233 GLY A CA 1
ATOM 1647 C C . GLY A 1 233 ? 14.364 14.173 37.908 1.00 24.30 233 GLY A C 1
ATOM 1648 O O . GLY A 1 233 ? 13.877 14.581 36.888 1.00 23.65 233 GLY A O 1
ATOM 1649 N N . PHE A 1 234 ? 15.637 13.849 37.970 1.00 26.88 234 PHE A N 1
ATOM 1650 C CA . PHE A 1 234 ? 16.577 14.228 36.868 1.00 28.13 234 PHE A CA 1
ATOM 1651 C C . PHE A 1 234 ? 16.189 13.706 35.489 1.00 28.91 234 PHE A C 1
ATOM 1652 O O . PHE A 1 234 ? 16.378 14.426 34.548 1.00 32.01 234 PHE A O 1
ATOM 1660 N N . ARG A 1 235 ? 15.601 12.506 35.394 1.00 26.87 235 ARG A N 1
ATOM 1661 C CA . ARG A 1 235 ? 15.103 11.922 34.170 1.00 30.60 235 ARG A CA 1
ATOM 1662 C C . ARG A 1 235 ? 14.155 12.812 33.362 1.00 29.50 235 ARG A C 1
ATOM 1663 O O . ARG A 1 235 ? 14.055 12.659 32.149 1.00 28.97 235 ARG A O 1
ATOM 1671 N N . SER A 1 236 ? 13.383 13.626 34.078 1.00 27.23 236 SER A N 1
ATOM 1672 C CA . SER A 1 236 ? 12.545 14.663 33.500 1.00 26.91 236 SER A CA 1
ATOM 1673 C C . SER A 1 236 ? 11.751 14.110 32.308 1.00 26.53 236 SER A C 1
ATOM 1674 O O . SER A 1 236 ? 11.915 14.545 31.163 1.00 26.92 236 SER A O 1
ATOM 1677 N N . LEU A 1 237 ? 10.900 13.125 32.604 1.00 27.98 237 LEU A N 1
ATOM 1678 C CA . LEU A 1 237 ? 10.242 12.290 31.577 1.00 31.23 237 LEU A CA 1
ATOM 1679 C C . LEU A 1 237 ? 9.276 13.086 30.702 1.00 32.26 237 LEU A C 1
ATOM 1680 O O . LEU A 1 237 ? 9.250 12.907 29.473 1.00 27.54 237 LEU A O 1
ATOM 1685 N N . LEU A 1 238 ? 8.458 13.946 31.335 1.00 25.26 238 LEU A N 1
ATOM 1686 C CA . LEU A 1 238 ? 7.534 14.745 30.575 1.00 24.54 238 LEU A CA 1
ATOM 1687 C C . LEU A 1 238 ? 8.161 15.951 29.947 1.00 27.48 238 LEU A C 1
ATOM 1688 O O . LEU A 1 238 ? 8.034 16.146 28.711 1.00 24.93 238 LEU A O 1
ATOM 1693 N N . LEU A 1 239 ? 8.866 16.747 30.762 1.00 25.97 239 LEU A N 1
ATOM 1694 C CA . LEU A 1 239 ? 9.379 18.040 30.294 1.00 27.83 239 LEU A CA 1
ATOM 1695 C C . LEU A 1 239 ? 10.482 17.897 29.214 1.00 25.46 239 LEU A C 1
ATOM 1696 O O . LEU A 1 239 ? 10.396 18.438 28.039 1.00 29.29 239 LEU A O 1
ATOM 1701 N N . GLU A 1 240 ? 11.535 17.205 29.604 1.00 27.02 240 GLU A N 1
ATOM 1702 C CA . GLU A 1 240 ? 12.700 17.042 28.712 1.00 24.23 240 GLU A CA 1
ATOM 1703 C C . GLU A 1 240 ? 12.423 15.957 27.696 1.00 28.28 240 GLU A C 1
ATOM 1704 O O . GLU A 1 240 ? 12.651 16.175 26.512 1.00 28.73 240 GLU A O 1
ATOM 1710 N N . LYS A 1 241 ? 11.997 14.795 28.118 1.00 28.46 241 LYS A N 1
ATOM 1711 C CA . LYS A 1 241 ? 12.021 13.669 27.187 1.00 33.61 241 LYS A CA 1
ATOM 1712 C C . LYS A 1 241 ? 10.819 13.745 26.235 1.00 35.76 241 LYS A C 1
ATOM 1713 O O . LYS A 1 241 ? 11.004 13.700 25.047 1.00 33.22 241 LYS A O 1
ATOM 1719 N N . ALA A 1 242 ? 9.609 13.901 26.738 1.00 29.77 242 ALA A N 1
ATOM 1720 C CA . ALA A 1 242 ? 8.444 13.995 25.855 1.00 31.77 242 ALA A CA 1
ATOM 1721 C C . ALA A 1 242 ? 8.296 15.351 25.096 1.00 30.93 242 ALA A C 1
ATOM 1722 O O . ALA A 1 242 ? 7.958 15.385 23.914 1.00 28.24 242 ALA A O 1
ATOM 1724 N N . LEU A 1 243 ? 8.482 16.464 25.794 1.00 29.01 243 LEU A N 1
ATOM 1725 C CA . LEU A 1 243 ? 8.236 17.760 25.201 1.00 29.57 243 LEU A CA 1
ATOM 1726 C C . LEU A 1 243 ? 9.522 18.286 24.543 1.00 31.46 243 LEU A C 1
ATOM 1727 O O . LEU A 1 243 ? 9.473 19.281 23.834 1.00 28.12 243 LEU A O 1
ATOM 1732 N N . GLY A 1 244 ? 10.643 17.599 24.733 1.00 27.72 244 GLY A N 1
ATOM 1733 C CA . GLY A 1 244 ? 11.901 18.040 24.111 1.00 30.17 244 GLY A CA 1
ATOM 1734 C C . GLY A 1 244 ? 12.499 19.342 24.610 1.00 29.94 244 GLY A C 1
ATOM 1735 O O . GLY A 1 244 ? 13.281 19.931 23.892 1.00 32.05 244 GLY A O 1
ATOM 1736 N N . ILE A 1 245 ? 12.124 19.819 25.810 1.00 27.20 245 ILE A N 1
ATOM 1737 C CA . ILE A 1 245 ? 12.642 21.093 26.361 1.00 28.03 245 ILE A CA 1
ATOM 1738 C C . ILE A 1 245 ? 14.150 20.883 26.659 1.00 31.41 245 ILE A C 1
ATOM 1739 O O . ILE A 1 245 ? 14.517 19.955 27.389 1.00 31.38 245 ILE A O 1
ATOM 1744 N N . PRO A 1 246 ? 15.049 21.645 26.032 1.00 31.43 246 PRO A N 1
ATOM 1745 C CA . PRO A 1 246 ? 16.432 21.296 26.279 1.00 33.31 246 PRO A CA 1
ATOM 1746 C C . PRO A 1 246 ? 17.036 21.758 27.669 1.00 28.45 246 PRO A C 1
ATOM 1747 O O . PRO A 1 246 ? 16.454 22.561 28.339 1.00 28.89 246 PRO A O 1
ATOM 1751 N N . PHE A 1 247 ? 18.169 21.163 28.017 1.00 29.51 247 PHE A N 1
ATOM 1752 C CA . PHE A 1 247 ? 18.930 21.417 29.223 1.00 30.22 247 PHE A CA 1
ATOM 1753 C C . PHE A 1 247 ? 20.034 22.484 29.025 1.00 30.03 247 PHE A C 1
ATOM 1754 O O . PHE A 1 247 ? 20.791 22.460 28.051 1.00 33.82 247 PHE A O 1
ATOM 1762 N N . GLU A 1 248 ? 20.120 23.402 29.959 1.00 27.27 248 GLU A N 1
ATOM 1763 C CA . GLU A 1 248 ? 21.207 24.393 30.024 1.00 29.78 248 GLU A CA 1
ATOM 1764 C C . GLU A 1 248 ? 22.054 24.170 31.262 1.00 27.93 248 GLU A C 1
ATOM 1765 O O . GLU A 1 248 ? 21.636 24.443 32.422 1.00 27.29 248 GLU A O 1
ATOM 1771 N N . SER A 1 249 ? 23.218 23.642 30.971 1.00 26.83 249 SER A N 1
ATOM 1772 C CA . SER A 1 249 ? 24.216 23.305 31.930 1.00 28.29 249 SER A CA 1
ATOM 1773 C C . SER A 1 249 ? 24.803 24.522 32.628 1.00 27.59 249 SER A C 1
ATOM 1774 O O . SER A 1 249 ? 25.025 25.523 32.004 1.00 26.45 249 SER A O 1
ATOM 1777 N N . TYR A 1 250 ? 25.045 24.407 33.932 1.00 27.53 250 TYR A N 1
ATOM 1778 C CA . TYR A 1 250 ? 25.782 25.358 34.698 1.00 26.54 250 TYR A CA 1
ATOM 1779 C C . TYR A 1 250 ? 27.252 24.928 34.973 1.00 28.08 250 TYR A C 1
ATOM 1780 O O . TYR A 1 250 ? 27.950 25.464 35.897 1.00 27.59 250 TYR A O 1
ATOM 1789 N N . ALA A 1 251 ? 27.742 24.024 34.141 1.00 25.95 251 ALA A N 1
ATOM 1790 C CA . ALA A 1 251 ? 28.995 23.363 34.370 1.00 29.82 251 ALA A CA 1
ATOM 1791 C C . ALA A 1 251 ? 30.210 24.261 34.257 1.00 29.39 251 ALA A C 1
ATOM 1792 O O . ALA A 1 251 ? 31.220 23.955 34.817 1.00 28.13 251 ALA A O 1
ATOM 1794 N N . SER A 1 252 ? 30.135 25.328 33.494 1.00 25.91 252 SER A N 1
ATOM 1795 C CA . SER A 1 252 ? 31.235 26.287 33.490 1.00 26.74 252 SER A CA 1
ATOM 1796 C C . SER A 1 252 ? 31.449 26.887 34.900 1.00 28.17 252 SER A C 1
ATOM 1797 O O . SER A 1 252 ? 32.532 27.356 35.235 1.00 28.63 252 SER A O 1
ATOM 1800 N N . SER A 1 253 ? 30.413 26.893 35.726 1.00 26.14 253 SER A N 1
ATOM 1801 C CA . SER A 1 253 ? 30.557 27.467 37.084 1.00 25.93 253 SER A CA 1
ATOM 1802 C C . SER A 1 253 ? 30.576 26.428 38.191 1.00 29.83 253 SER A C 1
ATOM 1803 O O . SER A 1 253 ? 31.186 26.640 39.232 1.00 32.17 253 SER A O 1
ATOM 1806 N N . LEU A 1 254 ? 29.845 25.341 37.999 1.00 28.19 254 LEU A N 1
ATOM 1807 C CA . LEU A 1 254 ? 29.580 24.404 39.061 1.00 29.09 254 LEU A CA 1
ATOM 1808 C C . LEU A 1 254 ? 30.029 23.036 38.501 1.00 30.41 254 LEU A C 1
ATOM 1809 O O . LEU A 1 254 ? 29.408 22.479 37.599 1.00 34.55 254 LEU A O 1
ATOM 1814 N N . PHE A 1 255 ? 31.179 22.574 38.979 1.00 32.29 255 PHE A N 1
ATOM 1815 C CA . PHE A 1 255 ? 31.889 21.424 38.411 1.00 38.26 255 PHE A CA 1
ATOM 1816 C C . PHE A 1 255 ? 31.624 20.087 39.143 1.00 36.75 255 PHE A C 1
ATOM 1817 O O . PHE A 1 255 ? 32.119 19.050 38.709 1.00 31.61 255 PHE A O 1
ATOM 1825 N N . THR A 1 256 ? 31.040 20.107 40.346 1.00 27.33 256 THR A N 1
ATOM 1826 C CA . THR A 1 256 ? 30.819 18.843 41.055 1.00 27.15 256 THR A CA 1
ATOM 1827 C C . THR A 1 256 ? 29.645 18.054 40.473 1.00 27.99 256 THR A C 1
ATOM 1828 O O . THR A 1 256 ? 28.737 18.654 39.949 1.00 27.27 256 THR A O 1
ATOM 1832 N N . ASP A 1 257 ? 29.632 16.735 40.618 1.00 24.81 257 ASP A N 1
ATOM 1833 C CA . ASP A 1 257 ? 28.591 15.929 40.028 1.00 30.10 257 ASP A CA 1
ATOM 1834 C C . ASP A 1 257 ? 28.234 14.674 40.783 1.00 29.71 257 ASP A C 1
ATOM 1835 O O . ASP A 1 257 ? 27.483 13.833 40.255 1.00 28.40 257 ASP A O 1
ATOM 1840 N N . ALA A 1 258 ? 28.789 14.495 41.986 1.00 27.38 258 ALA A N 1
ATOM 1841 C CA . ALA A 1 258 ? 28.567 13.295 42.773 1.00 25.91 258 ALA A CA 1
ATOM 1842 C C . ALA A 1 258 ? 28.672 13.621 44.237 1.00 26.96 258 ALA A C 1
ATOM 1843 O O . ALA A 1 258 ? 29.328 14.593 44.603 1.00 23.57 258 ALA A O 1
ATOM 1845 N N . ALA A 1 259 ? 28.004 12.796 45.055 1.00 26.15 259 ALA A N 1
ATOM 1846 C CA . ALA A 1 259 ? 28.148 12.836 46.490 1.00 27.17 259 ALA A CA 1
ATOM 1847 C C . ALA A 1 259 ? 28.167 11.443 47.104 1.00 25.01 259 ALA A C 1
ATOM 1848 O O . ALA A 1 259 ? 27.358 10.552 46.771 1.00 27.51 259 ALA A O 1
ATOM 1850 N N . VAL A 1 260 ? 29.035 11.278 48.075 1.00 26.37 260 VAL A N 1
ATOM 1851 C CA . VAL A 1 260 ? 29.060 10.089 48.900 1.00 26.38 260 VAL A CA 1
ATOM 1852 C C . VAL A 1 260 ? 28.439 10.497 50.251 1.00 25.09 260 VAL A C 1
ATOM 1853 O O . VAL A 1 260 ? 28.954 11.361 50.964 1.00 22.82 260 VAL A O 1
ATOM 1857 N N . THR A 1 261 ? 27.410 9.793 50.646 1.00 24.77 261 THR A N 1
ATOM 1858 C CA . THR A 1 261 ? 26.768 10.101 51.898 1.00 27.00 261 THR A CA 1
ATOM 1859 C C . THR A 1 261 ? 27.061 9.106 53.026 1.00 31.07 261 THR A C 1
ATOM 1860 O O . THR A 1 261 ? 27.396 7.904 52.792 1.00 30.97 261 THR A O 1
ATOM 1864 N N . GLY A 1 262 ? 26.884 9.577 54.255 1.00 30.14 262 GLY A N 1
ATOM 1865 C CA . GLY A 1 262 ? 27.070 8.695 55.398 1.00 29.71 262 GLY A CA 1
ATOM 1866 C C . GLY A 1 262 ? 26.576 9.365 56.677 1.00 31.15 262 GLY A C 1
ATOM 1867 O O . GLY A 1 262 ? 26.115 10.490 56.615 1.00 24.57 262 GLY A O 1
ATOM 1868 N N . THR A 1 263 ? 26.627 8.667 57.827 1.00 26.57 263 THR A N 1
ATOM 1869 C CA . THR A 1 263 ? 26.213 9.267 59.119 1.00 25.94 263 THR A CA 1
ATOM 1870 C C . THR A 1 263 ? 27.346 9.143 60.109 1.00 27.97 263 THR A C 1
ATOM 1871 O O . THR A 1 263 ? 28.153 8.197 60.025 1.00 26.60 263 THR A O 1
ATOM 1875 N N . LEU A 1 264 ? 27.362 10.042 61.068 1.00 26.84 264 LEU A N 1
ATOM 1876 C CA . LEU A 1 264 ? 28.385 10.119 62.099 1.00 27.36 264 LEU A CA 1
ATOM 1877 C C . LEU A 1 264 ? 27.719 10.446 63.467 1.00 28.80 264 LEU A C 1
ATOM 1878 O O . LEU A 1 264 ? 26.902 11.358 63.576 1.00 26.09 264 LEU A O 1
ATOM 1883 N N . ALA A 1 265 ? 28.062 9.707 64.489 1.00 28.73 265 ALA A N 1
ATOM 1884 C CA . ALA A 1 265 ? 27.501 9.922 65.804 1.00 32.31 265 ALA A CA 1
ATOM 1885 C C . ALA A 1 265 ? 27.863 11.277 66.324 1.00 28.67 265 ALA A C 1
ATOM 1886 O O . ALA A 1 265 ? 28.958 11.737 66.069 1.00 27.95 265 ALA A O 1
ATOM 1888 N N . HIS A 1 266 ? 26.973 11.910 67.084 1.00 28.87 266 HIS A N 1
ATOM 1889 C CA . HIS A 1 266 ? 27.282 13.253 67.657 1.00 27.76 266 HIS A CA 1
ATOM 1890 C C . HIS A 1 266 ? 27.161 13.353 69.203 1.00 28.81 266 HIS A C 1
ATOM 1891 O O . HIS A 1 266 ? 27.299 14.434 69.765 1.00 28.30 266 HIS A O 1
ATOM 1898 N N . GLY A 1 267 ? 26.882 12.240 69.867 1.00 31.31 267 GLY A N 1
ATOM 1899 C CA . GLY A 1 267 ? 26.736 12.213 71.316 1.00 36.44 267 GLY A CA 1
ATOM 1900 C C . GLY A 1 267 ? 25.417 12.814 71.836 1.00 39.23 267 GLY A C 1
ATOM 1901 O O . GLY A 1 267 ? 25.264 12.973 73.054 1.00 38.20 267 GLY A O 1
ATOM 1902 N N . GLY A 1 268 ? 24.449 13.115 70.947 1.00 30.68 268 GLY A N 1
ATOM 1903 C CA . GLY A 1 268 ? 23.333 13.999 71.285 1.00 30.80 268 GLY A CA 1
ATOM 1904 C C . GLY A 1 268 ? 23.577 15.508 71.315 1.00 32.53 268 GLY A C 1
ATOM 1905 O O . GLY A 1 268 ? 22.658 16.282 71.647 1.00 32.97 268 GLY A O 1
ATOM 1906 N N . HIS A 1 269 ? 24.788 15.950 70.996 1.00 29.39 269 HIS A N 1
ATOM 1907 C CA . HIS A 1 269 ? 25.097 17.353 70.848 1.00 31.15 269 HIS A CA 1
ATOM 1908 C C . HIS A 1 269 ? 24.716 17.861 69.444 1.00 33.04 269 HIS A C 1
ATOM 1909 O O . HIS A 1 269 ? 25.306 17.423 68.425 1.00 29.93 269 HIS A O 1
ATOM 1916 N N . LEU A 1 270 ? 23.722 18.762 69.363 1.00 27.71 270 LEU A N 1
ATOM 1917 C CA . LEU A 1 270 ? 23.082 19.097 68.080 1.00 28.06 270 LEU A CA 1
ATOM 1918 C C . LEU A 1 270 ? 23.554 20.501 67.691 1.00 27.98 270 LEU A C 1
ATOM 1919 O O . LEU A 1 270 ? 23.196 21.489 68.319 1.00 25.70 270 LEU A O 1
ATOM 1924 N N . LYS A 1 271 ? 24.462 20.577 66.704 1.00 25.96 271 LYS A N 1
ATOM 1925 C CA . LYS A 1 271 ? 24.905 21.866 66.185 1.00 25.08 271 LYS A CA 1
ATOM 1926 C C . LYS A 1 271 ? 23.741 22.631 65.513 1.00 23.99 271 LYS A C 1
ATOM 1927 O O . LYS A 1 271 ? 22.987 22.053 64.725 1.00 23.96 271 LYS A O 1
ATOM 1933 N N . PRO A 1 272 ? 23.550 23.906 65.868 1.00 22.88 272 PRO A N 1
ATOM 1934 C CA . PRO A 1 272 ? 22.411 24.682 65.335 1.00 27.70 272 PRO A CA 1
ATOM 1935 C C . PRO A 1 272 ? 22.671 25.348 63.994 1.00 25.45 272 PRO A C 1
ATOM 1936 O O . PRO A 1 272 ? 22.374 26.539 63.790 1.00 25.05 272 PRO A O 1
ATOM 1940 N N . TYR A 1 273 ? 23.170 24.553 63.063 1.00 23.26 273 TYR A N 1
ATOM 1941 C CA . TYR A 1 273 ? 23.553 25.005 61.788 1.00 24.91 273 TYR A CA 1
ATOM 1942 C C . TYR A 1 273 ? 23.973 23.810 60.896 1.00 25.08 273 TYR A C 1
ATOM 1943 O O . TYR A 1 273 ? 24.287 22.711 61.359 1.00 23.12 273 TYR A O 1
ATOM 1952 N N . THR A 1 274 ? 24.023 24.066 59.601 1.00 25.74 274 THR A N 1
ATOM 1953 C CA . THR A 1 274 ? 24.613 23.156 58.647 1.00 23.80 274 THR A CA 1
ATOM 1954 C C . THR A 1 274 ? 26.103 23.537 58.566 1.00 26.07 274 THR A C 1
ATOM 1955 O O . THR A 1 274 ? 26.457 24.737 58.631 1.00 23.51 274 THR A O 1
ATOM 1959 N N . THR A 1 275 ? 26.982 22.562 58.402 1.00 24.83 275 THR A N 1
ATOM 1960 C CA . THR A 1 275 ? 28.408 22.866 58.226 1.00 24.74 275 THR A CA 1
ATOM 1961 C C . THR A 1 275 ? 28.771 22.540 56.762 1.00 26.13 275 THR A C 1
ATOM 1962 O O . THR A 1 275 ? 28.294 21.523 56.194 1.00 24.36 275 THR A O 1
ATOM 1966 N N . ALA A 1 276 ? 29.577 23.405 56.169 1.00 23.67 276 ALA A N 1
ATOM 1967 C CA . ALA A 1 276 ? 30.135 23.196 54.834 1.00 24.28 276 ALA A CA 1
ATOM 1968 C C . ALA A 1 276 ? 31.636 23.242 54.976 1.00 24.76 276 ALA A C 1
ATOM 1969 O O . ALA A 1 276 ? 32.202 24.297 55.332 1.00 21.80 276 ALA A O 1
ATOM 1971 N N . THR A 1 277 ? 32.266 22.087 54.716 1.00 24.55 277 THR A N 1
ATOM 1972 C CA . THR A 1 277 ? 33.696 21.897 54.969 1.00 22.62 277 THR A CA 1
ATOM 1973 C C . THR A 1 277 ? 34.429 21.686 53.650 1.00 21.92 277 THR A C 1
ATOM 1974 O O . THR A 1 277 ? 34.089 20.756 52.901 1.00 25.10 277 THR A O 1
ATOM 1978 N N . THR A 1 278 ? 35.482 22.435 53.425 1.00 21.93 278 THR A N 1
ATOM 1979 C CA . THR A 1 278 ? 36.252 22.302 52.181 1.00 22.13 278 THR A CA 1
ATOM 1980 C C . THR A 1 278 ? 37.001 20.947 52.232 1.00 25.03 278 THR A C 1
ATOM 1981 O O . THR A 1 278 ? 37.534 20.592 53.278 1.00 22.93 278 THR A O 1
ATOM 1985 N N . MET A 1 279 ? 37.016 20.228 51.098 1.00 22.90 279 MET A N 1
ATOM 1986 C CA . MET A 1 279 ? 37.580 18.919 50.956 1.00 23.17 279 MET A CA 1
ATOM 1987 C C . MET A 1 279 ? 38.519 19.002 49.727 1.00 22.88 279 MET A C 1
ATOM 1988 O O . MET A 1 279 ? 38.613 20.050 49.077 1.00 23.98 279 MET A O 1
ATOM 1993 N N . ASN A 1 280 ? 39.259 17.943 49.474 1.00 22.96 280 ASN A N 1
ATOM 1994 C CA . ASN A 1 280 ? 40.318 18.031 48.441 1.00 26.33 280 ASN A CA 1
ATOM 1995 C C . ASN A 1 280 ? 39.775 18.225 47.031 1.00 24.82 280 ASN A C 1
ATOM 1996 O O . ASN A 1 280 ? 40.413 18.863 46.188 1.00 28.34 280 ASN A O 1
ATOM 2001 N N . ALA A 1 281 ? 38.617 17.640 46.775 1.00 26.08 281 ALA A N 1
ATOM 2002 C CA . ALA A 1 281 ? 37.997 17.697 45.440 1.00 24.72 281 ALA A CA 1
ATOM 2003 C C . ALA A 1 281 ? 36.531 18.132 45.511 1.00 25.51 281 ALA A C 1
ATOM 2004 O O . ALA A 1 281 ? 35.704 17.682 44.684 1.00 24.52 281 ALA A O 1
ATOM 2006 N N . GLY A 1 282 ? 36.200 19.065 46.424 1.00 22.93 282 GLY A N 1
ATOM 2007 C CA . GLY A 1 282 ? 34.815 19.496 46.632 1.00 23.11 282 GLY A CA 1
ATOM 2008 C C . GLY A 1 282 ? 34.612 19.887 48.075 1.00 22.99 282 GLY A C 1
ATOM 2009 O O . GLY A 1 282 ? 35.488 20.552 48.653 1.00 25.18 282 GLY A O 1
ATOM 2010 N N . TRP A 1 283 ? 33.489 19.467 48.658 1.00 22.78 283 TRP A N 1
ATOM 2011 C CA . TRP A 1 283 ? 33.199 19.900 50.026 1.00 21.66 283 TRP A CA 1
ATOM 2012 C C . TRP A 1 283 ? 32.221 18.924 50.649 1.00 21.84 283 TRP A C 1
ATOM 2013 O O . TRP A 1 283 ? 31.514 18.189 49.935 1.00 21.42 283 TRP A O 1
ATOM 2024 N N . CYS A 1 284 ? 32.074 18.998 51.984 1.00 21.26 284 CYS A N 1
ATOM 2025 C CA . CYS A 1 284 ? 31.270 18.045 52.687 1.00 20.55 284 CYS A CA 1
ATOM 2026 C C . CYS A 1 284 ? 30.276 18.755 53.608 1.00 21.30 284 CYS A C 1
ATOM 2027 O O . CYS A 1 284 ? 30.648 19.659 54.319 1.00 24.25 284 CYS A O 1
ATOM 2030 N N . TRP A 1 285 ? 29.019 18.376 53.540 1.00 22.29 285 TRP A N 1
ATOM 2031 C CA . TRP A 1 285 ? 27.984 18.924 54.465 1.00 23.02 285 TRP A CA 1
ATOM 2032 C C . TRP A 1 285 ? 27.919 18.101 55.702 1.00 25.14 285 TRP A C 1
ATOM 2033 O O . TRP A 1 285 ? 28.180 16.884 55.654 1.00 24.52 285 TRP A O 1
ATOM 2044 N N . THR A 1 286 ? 27.483 18.759 56.781 1.00 24.44 286 THR A N 1
ATOM 2045 C CA . THR A 1 286 ? 27.121 18.115 58.027 1.00 24.42 286 THR A CA 1
ATOM 2046 C C . THR A 1 286 ? 25.787 18.704 58.467 1.00 23.57 286 THR A C 1
ATOM 2047 O O . THR A 1 286 ? 25.709 19.912 58.787 1.00 23.24 286 THR A O 1
ATOM 2051 N N . ILE A 1 287 ? 24.750 17.862 58.449 1.00 23.79 287 ILE A N 1
ATOM 2052 C CA . ILE A 1 287 ? 23.370 18.241 58.746 1.00 24.83 287 ILE A CA 1
ATOM 2053 C C . ILE A 1 287 ? 22.934 17.413 59.979 1.00 23.57 287 ILE A C 1
ATOM 2054 O O . ILE A 1 287 ? 22.697 16.197 59.845 1.00 25.58 287 ILE A O 1
ATOM 2059 N N . PRO A 1 288 ? 22.806 18.051 61.158 1.00 26.15 288 PRO A N 1
ATOM 2060 C CA . PRO A 1 288 ? 22.360 17.332 62.375 1.00 27.72 288 PRO A CA 1
ATOM 2061 C C . PRO A 1 288 ? 20.919 16.850 62.301 1.00 27.58 288 PRO A C 1
ATOM 2062 O O . PRO A 1 288 ? 20.041 17.617 61.882 1.00 29.35 288 PRO A O 1
ATOM 2066 N N . THR A 1 289 ? 20.688 15.595 62.679 1.00 25.54 289 THR A N 1
ATOM 2067 C CA . THR A 1 289 ? 19.339 15.097 63.044 1.00 26.08 289 THR A CA 1
ATOM 2068 C C . THR A 1 289 ? 19.384 14.677 64.522 1.00 25.16 289 THR A C 1
ATOM 2069 O O . THR A 1 289 ? 20.481 14.660 65.109 1.00 26.45 289 THR A O 1
ATOM 2073 N N . PRO A 1 290 ? 18.224 14.386 65.154 1.00 25.61 290 PRO A N 1
ATOM 2074 C CA . PRO A 1 290 ? 18.365 14.040 66.595 1.00 27.05 290 PRO A CA 1
ATOM 2075 C C . PRO A 1 290 ? 19.185 12.763 66.819 1.00 26.16 290 PRO A C 1
ATOM 2076 O O . PRO A 1 290 ? 19.924 12.694 67.784 1.00 30.68 290 PRO A O 1
ATOM 2080 N N . GLU A 1 291 ? 19.191 11.852 65.874 1.00 29.12 291 GLU A N 1
ATOM 2081 C CA . GLU A 1 291 ? 19.830 10.541 66.087 1.00 31.98 291 GLU A CA 1
ATOM 2082 C C . GLU A 1 291 ? 21.333 10.547 65.709 1.00 33.58 291 GLU A C 1
ATOM 2083 O O . GLU A 1 291 ? 22.088 9.846 66.328 1.00 29.29 291 GLU A O 1
ATOM 2089 N N . SER A 1 292 ? 21.751 11.364 64.749 1.00 27.65 292 SER A N 1
ATOM 2090 C CA . SER A 1 292 ? 23.134 11.452 64.272 1.00 26.61 292 SER A CA 1
ATOM 2091 C C . SER A 1 292 ? 23.369 12.648 63.301 1.00 26.63 292 SER A C 1
ATOM 2092 O O . SER A 1 292 ? 22.425 13.289 62.879 1.00 26.60 292 SER A O 1
ATOM 2095 N N . ASP A 1 293 ? 24.621 12.922 62.987 1.00 26.73 293 ASP A N 1
ATOM 2096 C CA . ASP A 1 293 ? 24.996 13.857 61.933 1.00 26.01 293 ASP A CA 1
ATOM 2097 C C . ASP A 1 293 ? 24.907 13.124 60.583 1.00 28.80 293 ASP A C 1
ATOM 2098 O O . ASP A 1 293 ? 25.417 12.012 60.431 1.00 27.11 293 ASP A O 1
ATOM 2103 N N . HIS A 1 294 ? 24.208 13.758 59.618 1.00 25.35 294 HIS A N 1
ATOM 2104 C CA . HIS A 1 294 ? 24.135 13.286 58.242 1.00 24.47 294 HIS A CA 1
ATOM 2105 C C . HIS A 1 294 ? 25.163 14.075 57.395 1.00 26.66 294 HIS A C 1
ATOM 2106 O O . HIS A 1 294 ? 25.191 15.305 57.370 1.00 24.47 294 HIS A O 1
ATOM 2113 N N . LEU A 1 295 ? 26.024 13.340 56.720 1.00 23.23 295 LEU A N 1
ATOM 2114 C CA . LEU A 1 295 ? 27.109 13.949 55.983 1.00 22.81 295 LEU A CA 1
ATOM 2115 C C . LEU A 1 295 ? 27.020 13.614 54.488 1.00 22.91 295 LEU A C 1
ATOM 2116 O O . LEU A 1 295 ? 26.514 12.564 54.094 1.00 19.73 295 LEU A O 1
ATOM 2121 N N . GLY A 1 296 ? 27.609 14.492 53.670 1.00 22.36 296 GLY A N 1
ATOM 2122 C CA . GLY A 1 296 ? 27.781 14.210 52.257 1.00 23.48 296 GLY A CA 1
ATOM 2123 C C . GLY A 1 296 ? 28.943 14.957 51.635 1.00 23.27 296 GLY A C 1
ATOM 2124 O O . GLY A 1 296 ? 29.015 16.188 51.686 1.00 21.95 296 GLY A O 1
ATOM 2125 N N . TYR A 1 297 ? 29.855 14.193 51.066 1.00 23.45 297 TYR A N 1
ATOM 2126 C CA . TYR A 1 297 ? 30.986 14.743 50.323 1.00 23.50 297 TYR A CA 1
ATOM 2127 C C . TYR A 1 297 ? 30.598 14.865 48.858 1.00 22.68 297 TYR A C 1
ATOM 2128 O O . TYR A 1 297 ? 30.455 13.891 48.119 1.00 23.15 297 TYR A O 1
ATOM 2137 N N . VAL A 1 298 ? 30.338 16.108 48.511 1.00 22.47 298 VAL A N 1
ATOM 2138 C CA . VAL A 1 298 ? 30.057 16.535 47.162 1.00 23.31 298 VAL A CA 1
ATOM 2139 C C . VAL A 1 298 ? 31.396 16.763 46.453 1.00 20.97 298 VAL A C 1
ATOM 2140 O O . VAL A 1 298 ? 32.222 17.570 46.882 1.00 21.49 298 VAL A O 1
ATOM 2144 N N . PHE A 1 299 ? 31.587 16.093 45.360 1.00 22.73 299 PHE A N 1
ATOM 2145 C CA . PHE A 1 299 ? 32.915 16.115 44.671 1.00 22.21 299 PHE A CA 1
ATOM 2146 C C . PHE A 1 299 ? 32.753 16.152 43.152 1.00 23.68 299 PHE A C 1
ATOM 2147 O O . PHE A 1 299 ? 31.685 15.794 42.638 1.00 23.25 299 PHE A O 1
ATOM 2155 N N . SER A 1 300 ? 33.842 16.526 42.449 1.00 26.12 300 SER A N 1
ATOM 2156 C CA . SER A 1 300 ? 33.991 16.307 40.996 1.00 28.63 300 SER A CA 1
ATOM 2157 C C . SER A 1 300 ? 34.537 14.944 40.701 1.00 26.85 300 SER A C 1
ATOM 2158 O O . SER A 1 300 ? 35.705 14.626 41.057 1.00 26.28 300 SER A O 1
ATOM 2161 N N . SER A 1 301 ? 33.738 14.110 40.048 1.00 28.23 301 SER A N 1
ATOM 2162 C CA . SER A 1 301 ? 34.180 12.751 39.726 1.00 32.19 301 SER A CA 1
ATOM 2163 C C . SER A 1 301 ? 35.389 12.792 38.723 1.00 33.06 301 SER A C 1
ATOM 2164 O O . SER A 1 301 ? 36.197 11.864 38.658 1.00 35.96 301 SER A O 1
ATOM 2167 N N . ALA A 1 302 ? 35.552 13.914 38.030 1.00 29.38 302 ALA A N 1
ATOM 2168 C CA . ALA A 1 302 ? 36.717 14.072 37.158 1.00 33.17 302 ALA A CA 1
ATOM 2169 C C . ALA A 1 302 ? 37.992 14.189 37.985 1.00 36.51 302 ALA A C 1
ATOM 2170 O O . ALA A 1 302 ? 39.096 13.884 37.494 1.00 37.12 302 ALA A O 1
ATOM 2172 N N . ALA A 1 303 ? 37.843 14.594 39.251 1.00 32.01 303 ALA A N 1
ATOM 2173 C CA . ALA A 1 303 ? 39.013 14.915 40.101 1.00 33.71 303 ALA A CA 1
ATOM 2174 C C . ALA A 1 303 ? 39.360 13.804 41.063 1.00 36.82 303 ALA A C 1
ATOM 2175 O O . ALA A 1 303 ? 40.480 13.740 41.476 1.00 36.56 303 ALA A O 1
ATOM 2177 N N . ILE A 1 304 ? 38.422 12.917 41.396 1.00 32.84 304 ILE A N 1
ATOM 2178 C CA . ILE A 1 304 ? 38.649 11.893 42.389 1.00 32.69 304 ILE A CA 1
ATOM 2179 C C . ILE A 1 304 ? 37.682 10.742 42.136 1.00 31.62 304 ILE A C 1
ATOM 2180 O O . ILE A 1 304 ? 36.539 10.961 41.817 1.00 31.79 304 ILE A O 1
ATOM 2185 N N . ASP A 1 305 ? 38.151 9.509 42.270 1.00 29.53 305 ASP A N 1
ATOM 2186 C CA . ASP A 1 305 ? 37.291 8.334 42.148 1.00 34.96 305 ASP A CA 1
ATOM 2187 C C . ASP A 1 305 ? 36.371 8.269 43.398 1.00 34.70 305 ASP A C 1
ATOM 2188 O O . ASP A 1 305 ? 36.820 8.632 44.498 1.00 33.71 305 ASP A O 1
ATOM 2193 N N . PRO A 1 306 ? 35.131 7.754 43.261 1.00 32.72 306 PRO A N 1
ATOM 2194 C CA . PRO A 1 306 ? 34.238 7.686 44.396 1.00 32.37 306 PRO A CA 1
ATOM 2195 C C . PRO A 1 306 ? 34.755 6.944 45.637 1.00 34.64 306 PRO A C 1
ATOM 2196 O O . PRO A 1 306 ? 34.468 7.374 46.761 1.00 33.82 306 PRO A O 1
ATOM 2200 N N . ASP A 1 307 ? 35.436 5.818 45.450 1.00 33.08 307 ASP A N 1
ATOM 2201 C CA . ASP A 1 307 ? 36.066 5.109 46.575 1.00 36.11 307 ASP A CA 1
ATOM 2202 C C . ASP A 1 307 ? 37.157 5.940 47.264 1.00 29.13 307 ASP A C 1
ATOM 2203 O O . ASP A 1 307 ? 37.275 5.886 48.506 1.00 31.85 307 ASP A O 1
ATOM 2208 N N . ASP A 1 308 ? 37.946 6.676 46.502 1.00 29.71 308 ASP A N 1
ATOM 2209 C CA . ASP A 1 308 ? 38.922 7.584 47.098 1.00 31.69 308 ASP A CA 1
ATOM 2210 C C . ASP A 1 308 ? 38.210 8.733 47.827 1.00 30.05 308 ASP A C 1
ATOM 2211 O O . ASP A 1 308 ? 38.658 9.157 48.879 1.00 28.60 308 ASP A O 1
ATOM 2216 N N . ALA A 1 309 ? 37.069 9.179 47.323 1.00 29.02 309 ALA A N 1
ATOM 2217 C CA . ALA A 1 309 ? 36.277 10.215 48.040 1.00 28.84 309 ALA A CA 1
ATOM 2218 C C . ALA A 1 309 ? 35.746 9.708 49.350 1.00 26.34 309 ALA A C 1
ATOM 2219 O O . ALA A 1 309 ? 35.884 10.372 50.369 1.00 26.54 309 ALA A O 1
ATOM 2221 N N . ALA A 1 310 ? 35.181 8.508 49.333 1.00 28.25 310 ALA A N 1
ATOM 2222 C CA . ALA A 1 310 ? 34.760 7.862 50.560 1.00 31.02 310 ALA A CA 1
ATOM 2223 C C . ALA A 1 310 ? 35.919 7.666 51.543 1.00 28.15 310 ALA A C 1
ATOM 2224 O O . ALA A 1 310 ? 35.746 7.943 52.742 1.00 29.40 310 ALA A O 1
ATOM 2226 N N . ALA A 1 311 ? 37.131 7.382 51.046 1.00 28.85 311 ALA A N 1
ATOM 2227 C CA . ALA A 1 311 ? 38.303 7.226 51.915 1.00 32.76 311 ALA A CA 1
ATOM 2228 C C . ALA A 1 311 ? 38.743 8.544 52.558 1.00 32.70 311 ALA A C 1
ATOM 2229 O O . ALA A 1 311 ? 39.144 8.571 53.734 1.00 28.63 311 ALA A O 1
ATOM 2231 N N . GLU A 1 312 ? 38.692 9.631 51.766 1.00 27.78 312 GLU A N 1
ATOM 2232 C CA . GLU A 1 312 ? 38.994 10.967 52.257 1.00 28.16 312 GLU A CA 1
ATOM 2233 C C . GLU A 1 312 ? 37.967 11.366 53.346 1.00 29.01 312 GLU A C 1
ATOM 2234 O O . GLU A 1 312 ? 38.301 11.917 54.377 1.00 26.58 312 GLU A O 1
ATOM 2240 N N . MET A 1 313 ? 36.719 11.122 53.072 1.00 29.77 313 MET A N 1
ATOM 2241 C CA . MET A 1 313 ? 35.665 11.489 54.000 1.00 31.00 313 MET A CA 1
ATOM 2242 C C . MET A 1 313 ? 35.874 10.796 55.369 1.00 26.83 313 MET A C 1
ATOM 2243 O O . MET A 1 313 ? 35.671 11.403 56.420 1.00 29.68 313 MET A O 1
ATOM 2248 N N . ALA A 1 314 ? 36.231 9.520 55.336 1.00 27.20 314 ALA A N 1
ATOM 2249 C CA . ALA A 1 314 ? 36.556 8.787 56.556 1.00 29.62 314 ALA A CA 1
ATOM 2250 C C . ALA A 1 314 ? 37.846 9.278 57.221 1.00 31.27 314 ALA A C 1
ATOM 2251 O O . ALA A 1 314 ? 37.944 9.283 58.443 1.00 34.64 314 ALA A O 1
ATOM 2253 N N . ARG A 1 315 ? 38.824 9.770 56.462 1.00 32.23 315 ARG A N 1
ATOM 2254 C CA . ARG A 1 315 ? 39.919 10.433 57.125 1.00 32.12 315 ARG A CA 1
ATOM 2255 C C . ARG A 1 315 ? 39.496 11.692 57.841 1.00 32.04 315 ARG A C 1
ATOM 2256 O O . ARG A 1 315 ? 39.966 11.959 58.965 1.00 30.08 315 ARG A O 1
ATOM 2264 N N . ARG A 1 316 ? 38.674 12.519 57.170 1.00 27.21 316 ARG A N 1
ATOM 2265 C CA . ARG A 1 316 ? 38.354 13.817 57.690 1.00 29.17 316 ARG A CA 1
ATOM 2266 C C . ARG A 1 316 ? 37.321 13.719 58.865 1.00 27.87 316 ARG A C 1
ATOM 2267 O O . ARG A 1 316 ? 37.312 14.567 59.747 1.00 24.69 316 ARG A O 1
ATOM 2275 N N . PHE A 1 317 ? 36.469 12.706 58.810 1.00 25.92 317 PHE A N 1
ATOM 2276 C CA . PHE A 1 317 ? 35.327 12.519 59.725 1.00 26.97 317 PHE A CA 1
ATOM 2277 C C . PHE A 1 317 ? 35.340 11.058 60.218 1.00 25.26 317 PHE A C 1
ATOM 2278 O O . PHE A 1 317 ? 34.448 10.255 59.906 1.00 28.73 317 PHE A O 1
ATOM 2286 N N . PRO A 1 318 ? 36.323 10.727 61.047 1.00 27.15 318 PRO A N 1
ATOM 2287 C CA . PRO A 1 318 ? 36.523 9.322 61.441 1.00 27.02 318 PRO A CA 1
ATOM 2288 C C . PRO A 1 318 ? 35.313 8.769 62.125 1.00 28.88 318 PRO A C 1
ATOM 2289 O O . PRO A 1 318 ? 34.712 9.427 62.970 1.00 29.40 318 PRO A O 1
ATOM 2293 N N . GLY A 1 319 ? 34.921 7.598 61.692 1.00 30.58 319 GLY A N 1
ATOM 2294 C CA . GLY A 1 319 ? 33.725 6.917 62.187 1.00 33.18 319 GLY A CA 1
ATOM 2295 C C . GLY A 1 319 ? 32.550 7.006 61.271 1.00 31.14 319 GLY A C 1
ATOM 2296 O O . GLY A 1 319 ? 31.522 6.421 61.543 1.00 30.95 319 GLY A O 1
ATOM 2297 N N . VAL A 1 320 ? 32.665 7.803 60.195 1.00 29.54 320 VAL A N 1
ATOM 2298 C CA . VAL A 1 320 ? 31.493 8.097 59.351 1.00 27.66 320 VAL A CA 1
ATOM 2299 C C . VAL A 1 320 ? 31.140 6.796 58.626 1.00 32.61 320 VAL A C 1
ATOM 2300 O O . VAL A 1 320 ? 32.021 6.063 58.247 1.00 32.86 320 VAL A O 1
ATOM 2304 N N . THR A 1 321 ? 29.875 6.470 58.487 1.00 31.04 321 THR A N 1
ATOM 2305 C CA . THR A 1 321 ? 29.538 5.347 57.609 1.00 32.71 321 THR A CA 1
ATOM 2306 C C . THR A 1 321 ? 29.549 5.726 56.133 1.00 34.68 321 THR A C 1
ATOM 2307 O O . THR A 1 321 ? 29.688 6.896 55.723 1.00 38.64 321 THR A O 1
ATOM 2311 N N . ARG A 1 322 ? 29.405 4.735 55.299 1.00 33.61 322 ARG A N 1
ATOM 2312 C CA . ARG A 1 322 ? 29.329 4.979 53.858 1.00 39.81 322 ARG A CA 1
ATOM 2313 C C . ARG A 1 322 ? 28.027 4.389 53.417 1.00 37.38 322 ARG A C 1
ATOM 2314 O O . ARG A 1 322 ? 27.893 3.188 53.407 1.00 41.06 322 ARG A O 1
ATOM 2322 N N . GLU A 1 323 ? 27.065 5.227 53.067 1.00 34.27 323 GLU A N 1
ATOM 2323 C CA . GLU A 1 323 ? 25.713 4.765 52.810 1.00 34.74 323 GLU A CA 1
ATOM 2324 C C . GLU A 1 323 ? 25.370 4.686 51.354 1.00 35.60 323 GLU A C 1
ATOM 2325 O O . GLU A 1 323 ? 24.758 3.699 50.923 1.00 37.94 323 GLU A O 1
ATOM 2327 N N . ALA A 1 324 ? 25.639 5.757 50.609 1.00 32.78 324 ALA A N 1
ATOM 2328 C CA . ALA A 1 324 ? 25.130 5.875 49.223 1.00 32.36 324 ALA A CA 1
ATOM 2329 C C . ALA A 1 324 ? 26.057 6.753 48.376 1.00 29.96 324 ALA A C 1
ATOM 2330 O O . ALA A 1 324 ? 26.778 7.610 48.898 1.00 30.65 324 ALA A O 1
ATOM 2332 N N . LEU A 1 325 ? 26.081 6.487 47.081 1.00 30.41 325 LEU A N 1
ATOM 2333 C CA . LEU A 1 325 ? 26.684 7.378 46.089 1.00 30.54 325 LEU A CA 1
ATOM 2334 C C . LEU A 1 325 ? 25.523 7.966 45.242 1.00 30.78 325 LEU A C 1
ATOM 2335 O O . LEU A 1 325 ? 24.728 7.222 44.680 1.00 31.17 325 LEU A O 1
ATOM 2340 N N . VAL A 1 326 ? 25.425 9.273 45.163 1.00 28.13 326 VAL A N 1
ATOM 2341 C CA . VAL A 1 326 ? 24.362 9.938 44.427 1.00 32.93 326 VAL A CA 1
ATOM 2342 C C . VAL A 1 326 ? 25.017 10.780 43.306 1.00 31.53 326 VAL A C 1
ATOM 2343 O O . VAL A 1 326 ? 25.942 11.494 43.589 1.00 29.46 326 VAL A O 1
ATOM 2347 N N . ARG A 1 327 ? 24.489 10.764 42.078 1.00 27.48 327 ARG A N 1
ATOM 2348 C CA . ARG A 1 327 ? 25.057 11.542 40.963 1.00 28.60 327 ARG A CA 1
ATOM 2349 C C . ARG A 1 327 ? 24.073 12.621 40.579 1.00 25.29 327 ARG A C 1
ATOM 2350 O O . ARG A 1 327 ? 22.852 12.516 40.834 1.00 28.58 327 ARG A O 1
ATOM 2358 N N . PHE A 1 328 ? 24.570 13.686 40.041 1.00 24.15 328 PHE A N 1
ATOM 2359 C CA . PHE A 1 328 ? 23.688 14.813 39.682 1.00 27.28 328 PHE A CA 1
ATOM 2360 C C . PHE A 1 328 ? 24.303 15.662 38.629 1.00 27.52 328 PHE A C 1
ATOM 2361 O O . PHE A 1 328 ? 25.480 15.503 38.313 1.00 26.79 328 PHE A O 1
ATOM 2369 N N . ARG A 1 329 ? 23.519 16.608 38.094 1.00 27.71 329 ARG A N 1
ATOM 2370 C CA . ARG A 1 329 ? 24.073 17.605 37.195 1.00 26.49 329 ARG A CA 1
ATOM 2371 C C . ARG A 1 329 ? 23.464 18.950 37.489 1.00 25.63 329 ARG A C 1
ATOM 2372 O O . ARG A 1 329 ? 22.304 19.059 37.913 1.00 31.87 329 ARG A O 1
ATOM 2380 N N . SER A 1 330 ? 24.274 19.990 37.367 1.00 28.51 330 SER A N 1
ATOM 2381 C CA . SER A 1 330 ? 23.872 21.350 37.730 1.00 27.72 330 SER A CA 1
ATOM 2382 C C . SER A 1 330 ? 23.448 22.058 36.478 1.00 25.87 330 SER A C 1
ATOM 2383 O O . SER A 1 330 ? 24.199 22.126 35.490 1.00 23.61 330 SER A O 1
ATOM 2386 N N . GLY A 1 331 ? 22.283 22.664 36.534 1.00 25.44 331 GLY A N 1
ATOM 2387 C CA . GLY A 1 331 ? 21.715 23.311 35.361 1.00 24.91 331 GLY A CA 1
ATOM 2388 C C . GLY A 1 331 ? 20.242 23.399 35.468 1.00 26.46 331 GLY A C 1
ATOM 2389 O O . GLY A 1 331 ? 19.668 22.965 36.440 1.00 25.02 331 GLY A O 1
ATOM 2390 N N . ARG A 1 332 ? 19.635 24.017 34.473 1.00 26.16 332 ARG A N 1
ATOM 2391 C CA . ARG A 1 332 ? 18.199 24.123 34.413 1.00 26.06 332 ARG A CA 1
ATOM 2392 C C . ARG A 1 332 ? 17.765 23.846 32.979 1.00 25.77 332 ARG A C 1
ATOM 2393 O O . ARG A 1 332 ? 18.550 23.970 32.071 1.00 29.27 332 ARG A O 1
ATOM 2401 N N . HIS A 1 333 ? 16.500 23.487 32.788 1.00 26.70 333 HIS A N 1
ATOM 2402 C CA . HIS A 1 333 ? 15.894 23.458 31.477 1.00 24.49 333 HIS A CA 1
ATOM 2403 C C . HIS A 1 333 ? 15.481 24.856 31.033 1.00 28.66 333 HIS A C 1
ATOM 2404 O O . HIS A 1 333 ? 15.413 25.780 31.839 1.00 27.06 333 HIS A O 1
ATOM 2411 N N . ARG A 1 334 ? 15.299 25.013 29.722 1.00 26.07 334 ARG A N 1
ATOM 2412 C CA . ARG A 1 334 ? 14.979 26.305 29.131 1.00 28.82 334 ARG A CA 1
ATOM 2413 C C . ARG A 1 334 ? 13.679 26.791 29.690 1.00 28.62 334 ARG A C 1
ATOM 2414 O O . ARG A 1 334 ? 13.535 27.967 29.976 1.00 27.40 334 ARG A O 1
ATOM 2422 N N . GLU A 1 335 ? 12.738 25.869 29.898 1.00 23.86 335 GLU A N 1
ATOM 2423 C CA . GLU A 1 335 ? 11.428 26.241 30.367 1.00 24.66 335 GLU A CA 1
ATOM 2424 C C . GLU A 1 335 ? 10.999 25.227 31.400 1.00 22.16 335 GLU A C 1
ATOM 2425 O O . GLU A 1 335 ? 11.404 24.048 31.337 1.00 22.12 335 GLU A O 1
ATOM 2431 N N . ALA A 1 336 ? 10.162 25.661 32.316 1.00 24.50 336 ALA A N 1
ATOM 2432 C CA . ALA A 1 336 ? 9.539 24.775 33.281 1.00 24.12 336 ALA A CA 1
ATOM 2433 C C . ALA A 1 336 ? 8.119 24.356 32.934 1.00 27.59 336 ALA A C 1
ATOM 2434 O O . ALA A 1 336 ? 7.619 23.312 33.421 1.00 24.39 336 ALA A O 1
ATOM 2436 N N . TRP A 1 337 ? 7.417 25.218 32.187 1.00 26.06 337 TRP A N 1
ATOM 2437 C CA . TRP A 1 337 ? 6.023 25.010 31.884 1.00 27.74 337 TRP A CA 1
ATOM 2438 C C . TRP A 1 337 ? 5.852 25.098 30.380 1.00 29.94 337 TRP A C 1
ATOM 2439 O O . TRP A 1 337 ? 6.228 26.107 29.748 1.00 27.49 337 TRP A O 1
ATOM 2450 N N . ARG A 1 338 ? 5.233 24.067 29.831 1.00 26.94 338 ARG A N 1
ATOM 2451 C CA . ARG A 1 338 ? 4.821 24.083 28.454 1.00 31.69 338 ARG A CA 1
ATOM 2452 C C . ARG A 1 338 ? 3.495 23.337 28.256 1.00 28.56 338 ARG A C 1
ATOM 2453 O O . ARG A 1 338 ? 3.351 22.152 28.576 1.00 26.85 338 ARG A O 1
ATOM 2461 N N . GLY A 1 339 ? 2.526 24.037 27.703 1.00 31.63 339 GLY A N 1
ATOM 2462 C CA . GLY A 1 339 ? 1.169 23.496 27.508 1.00 30.64 339 GLY A CA 1
ATOM 2463 C C . GLY A 1 339 ? 0.605 23.018 28.829 1.00 31.83 339 GLY A C 1
ATOM 2464 O O . GLY A 1 339 ? 0.472 23.771 29.767 1.00 30.09 339 GLY A O 1
ATOM 2465 N N . ASN A 1 340 ? 0.280 21.725 28.900 1.00 28.55 340 ASN A N 1
ATOM 2466 C CA . ASN A 1 340 ? -0.358 21.165 30.068 1.00 28.75 340 ASN A CA 1
ATOM 2467 C C . ASN A 1 340 ? 0.613 20.394 30.946 1.00 29.00 340 ASN A C 1
ATOM 2468 O O . ASN A 1 340 ? 0.203 19.494 31.683 1.00 25.54 340 ASN A O 1
ATOM 2473 N N . VAL A 1 341 ? 1.894 20.778 30.876 1.00 25.95 341 VAL A N 1
ATOM 2474 C CA . VAL A 1 341 ? 2.916 20.196 31.725 1.00 26.06 341 VAL A CA 1
ATOM 2475 C C . VAL A 1 341 ? 3.677 21.293 32.441 1.00 25.18 341 VAL A C 1
ATOM 2476 O O . VAL A 1 341 ? 4.133 22.224 31.791 1.00 25.75 341 VAL A O 1
ATOM 2480 N N . MET A 1 342 ? 3.771 21.203 33.758 1.00 25.70 342 MET A N 1
ATOM 2481 C CA . MET A 1 342 ? 4.774 21.993 34.493 1.00 27.19 342 MET A CA 1
ATOM 2482 C C . MET A 1 342 ? 5.721 21.063 35.249 1.00 24.16 342 MET A C 1
ATOM 2483 O O . MET A 1 342 ? 5.309 20.105 35.841 1.00 24.45 342 MET A O 1
ATOM 2488 N N . ALA A 1 343 ? 7.004 21.362 35.226 1.00 24.17 343 ALA A N 1
ATOM 2489 C CA . ALA A 1 343 ? 7.972 20.608 35.999 1.00 22.15 343 ALA A CA 1
ATOM 2490 C C . ALA A 1 343 ? 8.349 21.282 37.338 1.00 24.52 343 ALA A C 1
ATOM 2491 O O . ALA A 1 343 ? 8.542 22.522 37.436 1.00 24.75 343 ALA A O 1
ATOM 2493 N N . VAL A 1 344 ? 8.451 20.446 38.358 1.00 23.67 344 VAL A N 1
ATOM 2494 C CA . VAL A 1 344 ? 8.804 20.885 39.703 1.00 25.12 344 VAL A CA 1
ATOM 2495 C C . VAL A 1 344 ? 9.854 19.978 40.231 1.00 21.64 344 VAL A C 1
ATOM 2496 O O . VAL A 1 344 ? 9.713 18.732 40.174 1.00 21.82 344 VAL A O 1
ATOM 2500 N N . GLY A 1 345 ? 10.890 20.587 40.814 1.00 23.29 345 GLY A N 1
ATOM 2501 C CA . GLY A 1 345 ? 12.004 19.872 41.449 1.00 22.50 345 GLY A CA 1
ATOM 2502 C C . GLY A 1 345 ? 13.145 19.514 40.486 1.00 23.46 345 GLY A C 1
ATOM 2503 O O . GLY A 1 345 ? 13.460 20.276 39.589 1.00 21.78 345 GLY A O 1
ATOM 2504 N N . ASN A 1 346 ? 13.772 18.355 40.653 1.00 23.67 346 ASN A N 1
ATOM 2505 C CA . ASN A 1 346 ? 14.948 18.030 39.876 1.00 23.01 346 ASN A CA 1
ATOM 2506 C C . ASN A 1 346 ? 14.646 17.816 38.388 1.00 22.73 346 ASN A C 1
ATOM 2507 O O . ASN A 1 346 ? 15.544 17.910 37.548 1.00 21.68 346 ASN A O 1
ATOM 2512 N N . SER A 1 347 ? 13.418 17.508 38.039 1.00 23.48 347 SER A N 1
ATOM 2513 C CA . SER A 1 347 ? 13.020 17.481 36.641 1.00 24.21 347 SER A CA 1
ATOM 2514 C C . SER A 1 347 ? 13.246 18.795 35.901 1.00 24.73 347 SER A C 1
ATOM 2515 O O . SER A 1 347 ? 13.459 18.756 34.682 1.00 23.84 347 SER A O 1
ATOM 2518 N N . TYR A 1 348 ? 13.223 19.929 36.615 1.00 23.77 348 TYR A N 1
ATOM 2519 C CA . TYR A 1 348 ? 13.426 21.243 36.022 1.00 23.21 348 TYR A CA 1
ATOM 2520 C C . TYR A 1 348 ? 14.852 21.692 36.135 1.00 23.97 348 TYR A C 1
ATOM 2521 O O . TYR A 1 348 ? 15.476 22.007 35.118 1.00 23.74 348 TYR A O 1
ATOM 2530 N N . ALA A 1 349 ? 15.401 21.686 37.333 1.00 21.69 349 ALA A N 1
ATOM 2531 C CA . ALA A 1 349 ? 16.696 22.284 37.608 1.00 24.23 349 ALA A CA 1
ATOM 2532 C C . ALA A 1 349 ? 17.301 21.725 38.873 1.00 26.95 349 ALA A C 1
ATOM 2533 O O . ALA A 1 349 ? 16.564 21.230 39.728 1.00 28.00 349 ALA A O 1
ATOM 2535 N N . PHE A 1 350 ? 18.614 21.909 39.047 1.00 27.19 350 PHE A N 1
ATOM 2536 C CA . PHE A 1 350 ? 19.323 21.419 40.269 1.00 26.86 350 PHE A CA 1
ATOM 2537 C C . PHE A 1 350 ? 20.608 22.188 40.396 1.00 29.03 350 PHE A C 1
ATOM 2538 O O . PHE A 1 350 ? 21.250 22.439 39.403 1.00 25.35 350 PHE A O 1
ATOM 2546 N N . VAL A 1 351 ? 20.947 22.613 41.597 1.00 28.69 351 VAL A N 1
ATOM 2547 C CA . VAL A 1 351 ? 22.341 23.019 41.918 1.00 31.07 351 VAL A CA 1
ATOM 2548 C C . VAL A 1 351 ? 22.736 22.277 43.188 1.00 29.92 351 VAL A C 1
ATOM 2549 O O . VAL A 1 351 ? 21.875 21.817 43.971 1.00 29.73 351 VAL A O 1
ATOM 2553 N N . GLU A 1 352 ? 24.033 22.155 43.406 1.00 32.67 352 GLU A N 1
ATOM 2554 C CA . GLU A 1 352 ? 24.546 21.432 44.566 1.00 36.25 352 GLU A CA 1
ATOM 2555 C C . GLU A 1 352 ? 24.031 22.123 45.817 1.00 30.26 352 GLU A C 1
ATOM 2556 O O . GLU A 1 352 ? 23.657 23.324 45.769 1.00 28.74 352 GLU A O 1
ATOM 2562 N N . PRO A 1 353 ? 23.900 21.366 46.886 1.00 27.73 353 PRO A N 1
ATOM 2563 C CA . PRO A 1 353 ? 23.220 21.903 48.037 1.00 27.82 353 PRO A CA 1
ATOM 2564 C C . PRO A 1 353 ? 24.051 22.798 48.896 1.00 26.87 353 PRO A C 1
ATOM 2565 O O . PRO A 1 353 ? 23.784 22.932 50.100 1.00 26.72 353 PRO A O 1
ATOM 2569 N N . LEU A 1 354 ? 24.990 23.539 48.329 1.00 26.05 354 LEU A N 1
ATOM 2570 C CA . LEU A 1 354 ? 25.815 24.437 49.177 1.00 27.63 354 LEU A CA 1
ATOM 2571 C C . LEU A 1 354 ? 25.042 25.578 49.952 1.00 28.52 354 LEU A C 1
ATOM 2572 O O . LEU A 1 354 ? 25.456 26.136 51.008 1.00 30.06 354 LEU A O 1
ATOM 2577 N N . GLU A 1 355 ? 23.932 25.993 49.416 1.00 26.99 355 GLU A N 1
ATOM 2578 C CA . GLU A 1 355 ? 23.077 27.026 50.104 1.00 26.91 355 GLU A CA 1
ATOM 2579 C C . GLU A 1 355 ? 21.646 26.562 50.408 1.00 26.50 355 GLU A C 1
ATOM 2580 O O . GLU A 1 355 ? 20.743 27.389 50.649 1.00 25.72 355 GLU A O 1
ATOM 2586 N N . SER A 1 356 ? 21.448 25.238 50.340 1.00 27.54 356 SER A N 1
ATOM 2587 C CA . SER A 1 356 ? 20.116 24.560 50.332 1.00 29.86 356 SER A CA 1
ATOM 2588 C C . SER A 1 356 ? 18.962 25.302 49.713 1.00 27.36 356 SER A C 1
ATOM 2589 O O . SER A 1 356 ? 18.007 25.707 50.352 1.00 29.89 356 SER A O 1
ATOM 2592 N N . SER A 1 357 ? 19.102 25.534 48.443 1.00 27.67 357 SER A N 1
ATOM 2593 C CA . SER A 1 357 ? 18.077 26.165 47.679 1.00 25.19 357 SER A CA 1
ATOM 2594 C C . SER A 1 357 ? 17.078 25.165 47.078 1.00 25.03 357 SER A C 1
ATOM 2595 O O . SER A 1 357 ? 16.114 25.586 46.506 1.00 24.17 357 SER A O 1
ATOM 2598 N N . GLY A 1 358 ? 17.312 23.850 47.148 1.00 23.64 358 GLY A N 1
ATOM 2599 C CA . GLY A 1 358 ? 16.444 22.871 46.457 1.00 23.85 358 GLY A CA 1
ATOM 2600 C C . GLY A 1 358 ? 14.967 22.974 46.820 1.00 25.76 358 GLY A C 1
ATOM 2601 O O . GLY A 1 358 ? 14.117 23.182 45.935 1.00 25.44 358 GLY A O 1
ATOM 2602 N N . LEU A 1 359 ? 14.679 22.843 48.112 1.00 23.55 359 LEU A N 1
ATOM 2603 C CA . LEU A 1 359 ? 13.321 22.913 48.662 1.00 25.46 359 LEU A CA 1
ATOM 2604 C C . LEU A 1 359 ? 12.694 24.313 48.473 1.00 24.22 359 LEU A C 1
ATOM 2605 O O . LEU A 1 359 ? 11.493 24.458 48.190 1.00 24.33 359 LEU A O 1
ATOM 2610 N N . LEU A 1 360 ? 13.511 25.329 48.617 1.00 23.80 360 LEU A N 1
ATOM 2611 C CA . LEU A 1 360 ? 13.064 26.676 48.340 1.00 24.27 360 LEU A CA 1
ATOM 2612 C C . LEU A 1 360 ? 12.549 26.797 46.951 1.00 23.50 360 LEU A C 1
ATOM 2613 O O . LEU A 1 360 ? 11.526 27.416 46.708 1.00 25.01 360 LEU A O 1
ATOM 2618 N N . MET A 1 361 ? 13.308 26.301 45.979 1.00 22.40 361 MET A N 1
ATOM 2619 C CA . MET A 1 361 ? 12.890 26.404 44.596 1.00 23.28 361 MET A CA 1
ATOM 2620 C C . MET A 1 361 ? 11.712 25.522 44.203 1.00 22.33 361 MET A C 1
ATOM 2621 O O . MET A 1 361 ? 10.976 25.840 43.220 1.00 24.34 361 MET A O 1
ATOM 2626 N N . ILE A 1 362 ? 11.584 24.393 44.894 1.00 21.80 362 ILE A N 1
ATOM 2627 C CA . ILE A 1 362 ? 10.415 23.559 44.760 1.00 22.82 362 ILE A CA 1
ATOM 2628 C C . ILE A 1 362 ? 9.249 24.414 45.236 1.00 24.46 362 ILE A C 1
ATOM 2629 O O . ILE A 1 362 ? 8.235 24.544 44.534 1.00 24.16 362 ILE A O 1
ATOM 2634 N N . ALA A 1 363 ? 9.376 24.983 46.450 1.00 25.49 363 ALA A N 1
ATOM 2635 C CA . ALA A 1 363 ? 8.258 25.739 47.022 1.00 25.14 363 ALA A CA 1
ATOM 2636 C C . ALA A 1 363 ? 7.847 26.922 46.088 1.00 26.80 363 ALA A C 1
ATOM 2637 O O . ALA A 1 363 ? 6.638 27.283 45.889 1.00 26.91 363 ALA A O 1
ATOM 2639 N N . THR A 1 364 ? 8.835 27.577 45.517 1.00 25.20 364 THR A N 1
ATOM 2640 C CA . THR A 1 364 ? 8.576 28.685 44.618 1.00 26.21 364 THR A CA 1
ATOM 2641 C C . THR A 1 364 ? 7.851 28.229 43.365 1.00 27.55 364 THR A C 1
ATOM 2642 O O . THR A 1 364 ? 6.873 28.865 42.948 1.00 30.18 364 THR A O 1
ATOM 2646 N N . ALA A 1 365 ? 8.325 27.142 42.734 1.00 24.56 365 ALA A N 1
ATOM 2647 C CA . ALA A 1 365 ? 7.643 26.551 41.575 1.00 23.62 365 ALA A CA 1
ATOM 2648 C C . ALA A 1 365 ? 6.198 26.139 41.898 1.00 25.94 365 ALA A C 1
ATOM 2649 O O . ALA A 1 365 ? 5.276 26.380 41.101 1.00 27.66 365 ALA A O 1
ATOM 2651 N N . VAL A 1 366 ? 6.003 25.555 43.073 1.00 24.98 366 VAL A N 1
ATOM 2652 C CA . VAL A 1 366 ? 4.641 25.198 43.540 1.00 27.17 366 VAL A CA 1
ATOM 2653 C C . VAL A 1 366 ? 3.731 26.411 43.641 1.00 27.66 366 VAL A C 1
ATOM 2654 O O . VAL A 1 366 ? 2.558 26.362 43.223 1.00 27.43 366 VAL A O 1
ATOM 2658 N N . GLN A 1 367 ? 4.244 27.505 44.188 1.00 27.82 367 GLN A N 1
ATOM 2659 C CA . GLN A 1 367 ? 3.382 28.707 44.324 1.00 25.90 367 GLN A CA 1
ATOM 2660 C C . GLN A 1 367 ? 3.026 29.257 43.006 1.00 26.76 367 GLN A C 1
ATOM 2661 O O . GLN A 1 367 ? 1.935 29.753 42.793 1.00 27.73 367 GLN A O 1
ATOM 2667 N N . ILE A 1 368 ? 3.972 29.218 42.084 1.00 27.12 368 ILE A N 1
ATOM 2668 C CA . ILE A 1 368 ? 3.721 29.626 40.708 1.00 28.05 368 ILE A CA 1
ATOM 2669 C C . ILE A 1 368 ? 2.605 28.794 40.067 1.00 28.47 368 ILE A C 1
ATOM 2670 O O . ILE A 1 368 ? 1.617 29.341 39.525 1.00 31.93 368 ILE A O 1
ATOM 2675 N N . LEU A 1 369 ? 2.737 27.490 40.157 1.00 26.05 369 LEU A N 1
ATOM 2676 C CA . LEU A 1 369 ? 1.742 26.591 39.578 1.00 24.63 369 LEU A CA 1
ATOM 2677 C C . LEU A 1 369 ? 0.387 26.810 40.210 1.00 26.15 369 LEU A C 1
ATOM 2678 O O . LEU A 1 369 ? -0.645 26.912 39.530 1.00 26.79 369 LEU A O 1
ATOM 2683 N N . VAL A 1 370 ? 0.366 26.893 41.524 1.00 26.45 370 VAL A N 1
ATOM 2684 C CA . VAL A 1 370 ? -0.920 26.931 42.244 1.00 27.07 370 VAL A CA 1
ATOM 2685 C C . VAL A 1 370 ? -1.676 28.222 42.003 1.00 31.28 370 VAL A C 1
ATOM 2686 O O . VAL A 1 370 ? -2.936 28.215 41.843 1.00 30.95 370 VAL A O 1
ATOM 2690 N N . SER A 1 371 ? -0.924 29.311 41.919 1.00 28.46 371 SER A N 1
ATOM 2691 C CA . SER A 1 371 ? -1.491 30.590 41.559 1.00 31.25 371 SER A CA 1
ATOM 2692 C C . SER A 1 371 ? -1.931 30.720 40.132 1.00 33.11 371 SER A C 1
ATOM 2693 O O . SER A 1 371 ? -2.836 31.472 39.871 1.00 29.87 371 SER A O 1
ATOM 2696 N N . LEU A 1 372 ? -1.161 30.162 39.191 1.00 31.66 372 LEU A N 1
ATOM 2697 C CA . LEU A 1 372 ? -1.357 30.434 37.796 1.00 29.15 372 LEU A CA 1
ATOM 2698 C C . LEU A 1 372 ? -2.100 29.354 36.980 1.00 31.28 372 LEU A C 1
ATOM 2699 O O . LEU A 1 372 ? -2.439 29.595 35.823 1.00 30.96 372 LEU A O 1
ATOM 2704 N N . LEU A 1 373 ? -2.350 28.194 37.569 1.00 33.90 373 LEU A N 1
ATOM 2705 C CA . LEU A 1 373 ? -3.007 27.074 36.866 1.00 32.81 373 LEU A CA 1
ATOM 2706 C C . LEU A 1 373 ? -4.353 27.569 36.336 1.00 35.05 373 LEU A C 1
ATOM 2707 O O . LEU A 1 373 ? -5.126 28.124 37.090 1.00 34.30 373 LEU A O 1
ATOM 2712 N N . PRO A 1 374 ? -4.604 27.443 35.024 1.00 36.24 374 PRO A N 1
ATOM 2713 C CA . PRO A 1 374 ? -5.915 27.901 34.566 1.00 38.56 374 PRO A CA 1
ATOM 2714 C C . PRO A 1 374 ? -7.067 27.063 35.098 1.00 37.08 374 PRO A C 1
ATOM 2715 O O . PRO A 1 374 ? -6.884 25.926 35.462 1.00 39.34 374 PRO A O 1
ATOM 2719 N N . SER A 1 375 ? -8.239 27.655 35.134 1.00 37.46 375 SER A N 1
ATOM 2720 C CA . SER A 1 375 ? -9.481 26.975 35.482 1.00 41.73 375 SER A CA 1
ATOM 2721 C C . SER A 1 375 ? -9.980 26.105 34.353 1.00 41.41 375 SER A C 1
ATOM 2722 O O . SER A 1 375 ? -10.773 25.213 34.598 1.00 42.10 375 SER A O 1
ATOM 2725 N N . SER A 1 376 ? -9.551 26.391 33.129 1.00 40.34 376 SER A N 1
ATOM 2726 C CA . SER A 1 376 ? -10.090 25.715 31.963 1.00 51.35 376 SER A CA 1
ATOM 2727 C C . SER A 1 376 ? -9.143 25.834 30.757 1.00 51.78 376 SER A C 1
ATOM 2728 O O . SER A 1 376 ? -8.292 26.728 30.707 1.00 45.27 376 SER A O 1
ATOM 2731 N N . ARG A 1 377 ? -9.306 24.932 29.784 1.00 52.37 377 ARG A N 1
ATOM 2732 C CA . ARG A 1 377 ? -8.405 24.897 28.619 1.00 56.64 377 ARG A CA 1
ATOM 2733 C C . ARG A 1 377 ? -8.633 26.108 27.695 1.00 54.50 377 ARG A C 1
ATOM 2734 O O . ARG A 1 377 ? -7.798 26.432 26.866 1.00 57.66 377 ARG A O 1
ATOM 2742 N N . ARG A 1 378 ? -9.740 26.807 27.867 1.00 61.64 378 ARG A N 1
ATOM 2743 C CA . ARG A 1 378 ? -9.981 28.040 27.102 1.00 75.38 378 ARG A CA 1
ATOM 2744 C C . ARG A 1 378 ? -9.157 29.268 27.637 1.00 76.25 378 ARG A C 1
ATOM 2745 O O . ARG A 1 378 ? -8.547 29.982 26.847 1.00 72.17 378 ARG A O 1
ATOM 2753 N N . ASP A 1 379 ? -9.117 29.470 28.959 1.00 67.99 379 ASP A N 1
ATOM 2754 C CA . ASP A 1 379 ? -8.339 30.550 29.617 1.00 60.69 379 ASP A CA 1
ATOM 2755 C C . ASP A 1 379 ? -6.907 30.831 29.032 1.00 51.71 379 ASP A C 1
ATOM 2756 O O . ASP A 1 379 ? -6.220 29.939 28.535 1.00 50.28 379 ASP A O 1
ATOM 2761 N N . PRO A 1 380 ? -6.433 32.091 29.096 1.00 54.71 380 PRO A N 1
ATOM 2762 C CA . PRO A 1 380 ? -5.028 32.372 28.633 1.00 55.38 380 PRO A CA 1
ATOM 2763 C C . PRO A 1 380 ? -3.939 31.623 29.445 1.00 41.94 380 PRO A C 1
ATOM 2764 O O . PRO A 1 380 ? -4.087 31.426 30.653 1.00 41.36 380 PRO A O 1
ATOM 2768 N N . LEU A 1 381 ? -2.892 31.163 28.786 1.00 41.08 381 LEU A N 1
ATOM 2769 C CA . LEU A 1 381 ? -1.900 30.329 29.498 1.00 44.27 381 LEU A CA 1
ATOM 2770 C C . LEU A 1 381 ? -0.681 31.155 29.913 1.00 38.11 381 LEU A C 1
ATOM 2771 O O . LEU A 1 381 ? 0.028 31.562 29.082 1.00 35.15 381 LEU A O 1
ATOM 2776 N N . PRO A 1 382 ? -0.415 31.358 31.202 1.00 38.91 382 PRO A N 1
ATOM 2777 C CA . PRO A 1 382 ? 0.708 32.245 31.568 1.00 40.92 382 PRO A CA 1
ATOM 2778 C C . PRO A 1 382 ? 2.033 31.513 31.787 1.00 36.68 382 PRO A C 1
ATOM 2779 O O . PRO A 1 382 ? 2.782 31.813 32.706 1.00 41.27 382 PRO A O 1
ATOM 2783 N N . SER A 1 383 ? 2.363 30.607 30.888 1.00 33.89 383 SER A N 1
ATOM 2784 C CA . SER A 1 383 ? 3.545 29.814 31.007 1.00 34.85 383 SER A CA 1
ATOM 2785 C C . SER A 1 383 ? 4.835 30.611 30.697 1.00 36.25 383 SER A C 1
ATOM 2786 O O . SER A 1 383 ? 5.879 30.360 31.302 1.00 30.97 383 SER A O 1
ATOM 2789 N N . ASP A 1 384 ? 4.789 31.610 29.831 1.00 34.37 384 ASP A N 1
ATOM 2790 C CA . ASP A 1 384 ? 6.030 32.415 29.622 1.00 33.30 384 ASP A CA 1
ATOM 2791 C C . ASP A 1 384 ? 6.420 33.188 30.903 1.00 30.44 384 ASP A C 1
ATOM 2792 O O . ASP A 1 384 ? 7.624 33.278 31.271 1.00 28.40 384 ASP A O 1
ATOM 2797 N N . ALA A 1 385 ? 5.439 33.725 31.610 1.00 25.56 385 ALA A N 1
ATOM 2798 C CA . ALA A 1 385 ? 5.751 34.471 32.840 1.00 30.56 385 ALA A CA 1
ATOM 2799 C C . ALA A 1 385 ? 6.408 33.561 33.862 1.00 31.04 385 ALA A C 1
ATOM 2800 O O . ALA A 1 385 ? 7.372 33.966 34.536 1.00 29.33 385 ALA A O 1
ATOM 2802 N N . ALA A 1 386 ? 5.850 32.356 34.001 1.00 30.26 386 ALA A N 1
ATOM 2803 C CA . ALA A 1 386 ? 6.366 31.359 34.929 1.00 30.21 386 ALA A CA 1
ATOM 2804 C C . ALA A 1 386 ? 7.761 30.998 34.523 1.00 29.28 386 ALA A C 1
ATOM 2805 O O . ALA A 1 386 ? 8.649 30.992 35.360 1.00 30.19 386 ALA A O 1
ATOM 2807 N N . ASN A 1 387 ? 7.997 30.747 33.232 1.00 26.48 387 ASN A N 1
ATOM 2808 C CA . ASN A 1 387 ? 9.325 30.353 32.796 1.00 25.63 387 ASN A CA 1
ATOM 2809 C C . ASN A 1 387 ? 10.421 31.380 33.000 1.00 27.44 387 ASN A C 1
ATOM 2810 O O . ASN A 1 387 ? 11.593 31.035 33.350 1.00 26.96 387 ASN A O 1
ATOM 2815 N N . GLN A 1 388 ? 10.099 32.641 32.691 1.00 25.03 388 GLN A N 1
ATOM 2816 C CA . GLN A 1 388 ? 11.031 33.729 32.922 1.00 25.65 388 GLN A CA 1
ATOM 2817 C C . GLN A 1 388 ? 11.329 33.957 34.383 1.00 23.83 388 GLN A C 1
ATOM 2818 O O . GLN A 1 388 ? 12.439 34.258 34.740 1.00 24.96 388 GLN A O 1
ATOM 2824 N N . ALA A 1 389 ? 10.344 33.816 35.253 1.00 24.82 389 ALA A N 1
ATOM 2825 C CA . ALA A 1 389 ? 10.555 34.053 36.665 1.00 27.15 389 ALA A CA 1
ATOM 2826 C C . ALA A 1 389 ? 11.460 32.970 37.225 1.00 28.02 389 ALA A C 1
ATOM 2827 O O . ALA A 1 389 ? 12.430 33.257 37.991 1.00 26.08 389 ALA A O 1
ATOM 2829 N N . LEU A 1 390 ? 11.175 31.736 36.842 1.00 23.40 390 LEU A N 1
ATOM 2830 C CA . LEU A 1 390 ? 12.020 30.626 37.318 1.00 27.06 390 LEU A CA 1
ATOM 2831 C C . LEU A 1 390 ? 13.444 30.653 36.775 1.00 26.11 390 LEU A C 1
ATOM 2832 O O . LEU A 1 390 ? 14.410 30.397 37.522 1.00 26.52 390 LEU A O 1
ATOM 2837 N N . ALA A 1 391 ? 13.595 30.924 35.503 1.00 24.81 391 ALA A N 1
ATOM 2838 C CA . ALA A 1 391 ? 14.936 31.031 34.931 1.00 25.65 391 ALA A CA 1
ATOM 2839 C C . ALA A 1 391 ? 15.742 32.113 35.693 1.00 26.58 391 ALA A C 1
ATOM 2840 O O . ALA A 1 391 ? 16.934 31.957 35.926 1.00 25.56 391 ALA A O 1
ATOM 2842 N N . HIS A 1 392 ? 15.119 33.241 35.987 1.00 24.21 392 HIS A N 1
ATOM 2843 C CA . HIS A 1 392 ? 15.877 34.368 36.568 1.00 28.33 392 HIS A CA 1
ATOM 2844 C C . HIS A 1 392 ? 16.344 33.997 38.017 1.00 26.73 392 HIS A C 1
ATOM 2845 O O . HIS A 1 392 ? 17.466 34.270 38.446 1.00 24.10 392 HIS A O 1
ATOM 2852 N N . ARG A 1 393 ? 15.444 33.380 38.757 1.00 24.31 393 ARG A N 1
ATOM 2853 C CA . ARG A 1 393 ? 15.718 32.961 40.132 1.00 25.29 393 ARG A CA 1
ATOM 2854 C C . ARG A 1 393 ? 16.830 31.903 40.147 1.00 25.86 393 ARG A C 1
ATOM 2855 O O . ARG A 1 393 ? 17.781 32.038 40.902 1.00 24.86 393 ARG A O 1
ATOM 2863 N N . TRP A 1 394 ? 16.751 30.877 39.279 1.00 24.14 394 TRP A N 1
ATOM 2864 C CA . TRP A 1 394 ? 17.772 29.845 39.257 1.00 22.60 394 TRP A CA 1
ATOM 2865 C C . TRP A 1 394 ? 19.143 30.386 38.804 1.00 24.06 394 TRP A C 1
ATOM 2866 O O . TRP A 1 394 ? 20.196 30.078 39.376 1.00 24.57 394 TRP A O 1
ATOM 2877 N N . ASP A 1 395 ? 19.131 31.232 37.774 1.00 24.88 395 ASP A N 1
ATOM 2878 C CA . ASP A 1 395 ? 20.358 31.792 37.253 1.00 24.83 395 ASP A CA 1
ATOM 2879 C C . ASP A 1 395 ? 21.102 32.645 38.291 1.00 25.90 395 ASP A C 1
ATOM 2880 O O . ASP A 1 395 ? 22.352 32.569 38.362 1.00 26.53 395 ASP A O 1
ATOM 2885 N N . ALA A 1 396 ? 20.361 33.409 39.081 1.00 23.30 396 ALA A N 1
ATOM 2886 C CA . ALA A 1 396 ? 20.947 34.190 40.151 1.00 25.72 396 ALA A CA 1
ATOM 2887 C C . ALA A 1 396 ? 21.606 33.269 41.230 1.00 23.34 396 ALA A C 1
ATOM 2888 O O . ALA A 1 396 ? 22.647 33.642 41.780 1.00 20.96 396 ALA A O 1
ATOM 2890 N N . ILE A 1 397 ? 20.937 32.169 41.596 1.00 24.15 397 ILE A N 1
ATOM 2891 C CA . ILE A 1 397 ? 21.481 31.207 42.525 1.00 23.38 397 ILE A CA 1
ATOM 2892 C C . ILE A 1 397 ? 22.758 30.655 41.954 1.00 23.88 397 ILE A C 1
ATOM 2893 O O . ILE A 1 397 ? 23.725 30.493 42.673 1.00 22.40 397 ILE A O 1
ATOM 2898 N N . ARG A 1 398 ? 22.778 30.401 40.650 1.00 21.39 398 ARG A N 1
ATOM 2899 C CA . ARG A 1 398 ? 23.965 29.847 40.034 1.00 23.47 398 ARG A CA 1
ATOM 2900 C C . ARG A 1 398 ? 25.179 30.762 40.247 1.00 23.35 398 ARG A C 1
ATOM 2901 O O . ARG A 1 398 ? 26.247 30.315 40.658 1.00 25.80 398 ARG A O 1
ATOM 2909 N N . TRP A 1 399 ? 25.026 32.018 39.897 1.00 24.70 399 TRP A N 1
ATOM 2910 C CA . TRP A 1 399 ? 26.100 32.986 40.045 1.00 22.99 399 TRP A CA 1
ATOM 2911 C C . TRP A 1 399 ? 26.489 33.206 41.486 1.00 24.63 399 TRP A C 1
ATOM 2912 O O . TRP A 1 399 ? 27.645 33.329 41.775 1.00 24.73 399 TRP A O 1
ATOM 2923 N N . PHE A 1 400 ? 25.548 33.146 42.419 1.00 22.66 400 PHE A N 1
ATOM 2924 C CA . PHE A 1 400 ? 25.937 33.197 43.837 1.00 22.85 400 PHE A CA 1
ATOM 2925 C C . PHE A 1 400 ? 26.777 31.987 44.257 1.00 22.36 400 PHE A C 1
ATOM 2926 O O . PHE A 1 400 ? 27.759 32.135 44.966 1.00 25.70 400 PHE A O 1
ATOM 2934 N N . LEU A 1 401 ? 26.386 30.781 43.862 1.00 22.43 401 LEU A N 1
ATOM 2935 C CA . LEU A 1 401 ? 27.195 29.632 44.150 1.00 23.26 401 LEU A CA 1
ATOM 2936 C C . LEU A 1 401 ? 28.567 29.746 43.490 1.00 23.46 401 LEU A C 1
ATOM 2937 O O . LEU A 1 401 ? 29.558 29.245 44.057 1.00 23.39 401 LEU A O 1
ATOM 2942 N N . SER A 1 402 ? 28.613 30.320 42.284 1.00 22.46 402 SER A N 1
ATOM 2943 C CA . SER A 1 402 ? 29.904 30.433 41.556 1.00 22.17 402 SER A CA 1
ATOM 2944 C C . SER A 1 402 ? 30.993 31.136 42.421 1.00 23.34 402 SER A C 1
ATOM 2945 O O . SER A 1 402 ? 32.154 30.765 42.380 1.00 23.79 402 SER A O 1
ATOM 2948 N N . ILE A 1 403 ? 30.612 32.143 43.196 1.00 23.23 403 ILE A N 1
ATOM 2949 C CA . ILE A 1 403 ? 31.592 32.864 44.010 1.00 25.61 403 ILE A CA 1
ATOM 2950 C C . ILE A 1 403 ? 31.999 32.087 45.247 1.00 25.00 403 ILE A C 1
ATOM 2951 O O . ILE A 1 403 ? 32.965 32.494 45.882 1.00 27.32 403 ILE A O 1
ATOM 2956 N N . HIS A 1 404 ? 31.267 31.015 45.634 1.00 23.25 404 HIS A N 1
ATOM 2957 C CA . HIS A 1 404 ? 31.735 30.130 46.725 1.00 23.63 404 HIS A CA 1
ATOM 2958 C C . HIS A 1 404 ? 32.962 29.335 46.248 1.00 26.52 404 HIS A C 1
ATOM 2959 O O . HIS A 1 404 ? 33.821 28.928 47.040 1.00 26.14 404 HIS A O 1
ATOM 2966 N N . TYR A 1 405 ? 33.037 29.079 44.933 1.00 24.13 405 TYR A N 1
ATOM 2967 C CA . TYR A 1 405 ? 34.113 28.305 44.353 1.00 24.22 405 TYR A CA 1
ATOM 2968 C C . TYR A 1 405 ? 35.312 29.101 43.906 1.00 24.45 405 TYR A C 1
ATOM 2969 O O . TYR A 1 405 ? 36.448 28.737 44.233 1.00 26.75 405 TYR A O 1
ATOM 2978 N N . ARG A 1 406 ? 35.076 30.223 43.220 1.00 27.14 406 ARG A N 1
ATOM 2979 C CA . ARG A 1 406 ? 36.142 31.029 42.623 1.00 25.06 406 ARG A CA 1
ATOM 2980 C C . ARG A 1 406 ? 37.109 31.560 43.680 1.00 29.82 406 ARG A C 1
ATOM 2981 O O . ARG A 1 406 ? 38.290 31.781 43.371 1.00 24.57 406 ARG A O 1
ATOM 2989 N N . PHE A 1 407 ? 36.623 31.830 44.907 1.00 25.36 407 PHE A N 1
ATOM 2990 C CA . PHE A 1 407 ? 37.427 32.583 45.873 1.00 25.82 407 PHE A CA 1
ATOM 2991 C C . PHE A 1 407 ? 37.818 31.777 47.137 1.00 30.44 407 PHE A C 1
ATOM 2992 O O . PHE A 1 407 ? 38.184 32.374 48.179 1.00 27.97 407 PHE A O 1
ATOM 3000 N N . ASN A 1 408 ? 37.722 30.437 47.041 1.00 25.35 408 ASN A N 1
ATOM 3001 C CA . ASN A 1 408 ? 38.026 29.610 48.183 1.00 26.19 408 ASN A CA 1
ATOM 3002 C C . ASN A 1 408 ? 39.514 29.273 48.238 1.00 24.26 408 ASN A C 1
ATOM 3003 O O . ASN A 1 408 ? 39.977 28.263 47.697 1.00 25.67 408 ASN A O 1
ATOM 3008 N N . GLY A 1 409 ? 40.265 30.116 48.934 1.00 29.61 409 GLY A N 1
ATOM 3009 C CA . GLY A 1 409 ? 41.704 29.915 49.104 1.00 28.39 409 GLY A CA 1
ATOM 3010 C C . GLY A 1 409 ? 42.189 28.938 50.151 1.00 30.61 409 GLY A C 1
ATOM 3011 O O . GLY A 1 409 ? 43.348 29.023 50.559 1.00 36.15 409 GLY A O 1
ATOM 3012 N N . ARG A 1 410 ? 41.346 28.019 50.641 1.00 30.41 410 ARG A N 1
ATOM 3013 C CA . ARG A 1 410 ? 41.706 27.189 51.773 1.00 30.47 410 ARG A CA 1
ATOM 3014 C C . ARG A 1 410 ? 42.744 26.130 51.399 1.00 32.80 410 ARG A C 1
ATOM 3015 O O . ARG A 1 410 ? 43.644 25.897 52.194 1.00 29.09 410 ARG A O 1
ATOM 3023 N N . LEU A 1 411 ? 42.570 25.419 50.260 1.00 29.87 411 LEU A N 1
ATOM 3024 C CA . LEU A 1 411 ? 43.392 24.234 49.966 1.00 30.74 411 LEU A CA 1
ATOM 3025 C C . LEU A 1 411 ? 44.179 24.393 48.662 1.00 33.93 411 LEU A C 1
ATOM 3026 O O . LEU A 1 411 ? 43.749 25.110 47.771 1.00 33.36 411 LEU A O 1
ATOM 3031 N N . ASP A 1 412 ? 45.334 23.752 48.565 1.00 36.16 412 ASP A N 1
ATOM 3032 C CA . ASP A 1 412 ? 46.182 23.870 47.335 1.00 40.11 412 ASP A CA 1
ATOM 3033 C C . ASP A 1 412 ? 46.164 22.611 46.416 1.00 39.81 412 ASP A C 1
ATOM 3034 O O . ASP A 1 412 ? 47.127 22.304 45.710 1.00 54.09 412 ASP A O 1
ATOM 3039 N N . THR A 1 413 ? 45.027 21.968 46.330 1.00 34.31 413 THR A N 1
ATOM 3040 C CA . THR A 1 413 ? 44.856 20.730 45.569 1.00 29.16 413 THR A CA 1
ATOM 3041 C C . THR A 1 413 ? 44.530 21.081 44.103 1.00 29.88 413 THR A C 1
ATOM 3042 O O . THR A 1 413 ? 44.113 22.191 43.813 1.00 32.70 413 THR A O 1
ATOM 3046 N N . PRO A 1 414 ? 44.727 20.127 43.175 1.00 32.68 414 PRO A N 1
ATOM 3047 C CA . PRO A 1 414 ? 44.486 20.453 41.754 1.00 34.77 414 PRO A CA 1
ATOM 3048 C C . PRO A 1 414 ? 43.012 20.868 41.527 1.00 31.90 414 PRO A C 1
ATOM 3049 O O . PRO A 1 414 ? 42.775 21.833 40.800 1.00 28.91 414 PRO A O 1
ATOM 3053 N N . PHE A 1 415 ? 42.045 20.207 42.187 1.00 32.93 415 PHE A N 1
ATOM 3054 C CA . PHE A 1 415 ? 40.631 20.686 42.121 1.00 28.39 415 PHE A CA 1
ATOM 3055 C C . PHE A 1 415 ? 40.507 22.156 42.509 1.00 26.63 415 PHE A C 1
ATOM 3056 O O . PHE A 1 415 ? 39.856 22.929 41.778 1.00 28.14 415 PHE A O 1
ATOM 3064 N N . TRP A 1 416 ? 41.142 22.602 43.599 1.00 24.71 416 TRP A N 1
ATOM 3065 C CA . TRP A 1 416 ? 40.923 23.919 44.098 1.00 25.29 416 TRP A CA 1
ATOM 3066 C C . TRP A 1 416 ? 41.703 24.962 43.348 1.00 28.07 416 TRP A C 1
ATOM 3067 O O . TRP A 1 416 ? 41.222 26.074 43.119 1.00 24.53 416 TRP A O 1
ATOM 3078 N N . LYS A 1 417 ? 42.872 24.599 42.877 1.00 33.32 417 LYS A N 1
ATOM 3079 C CA . LYS A 1 417 ? 43.556 25.458 41.920 1.00 34.80 417 LYS A CA 1
ATOM 3080 C C . LYS A 1 417 ? 42.722 25.703 40.659 1.00 30.54 417 LYS A C 1
ATOM 3081 O O . LYS A 1 417 ? 42.567 26.863 40.204 1.00 32.68 417 LYS A O 1
ATOM 3087 N N . GLU A 1 418 ? 42.158 24.639 40.108 1.00 31.53 418 GLU A N 1
ATOM 3088 C CA . GLU A 1 418 ? 41.302 24.757 38.927 1.00 31.06 418 GLU A CA 1
ATOM 3089 C C . GLU A 1 418 ? 40.067 25.603 39.215 1.00 32.51 418 GLU A C 1
ATOM 3090 O O . GLU A 1 418 ? 39.708 26.443 38.422 1.00 29.67 418 GLU A O 1
ATOM 3096 N N . ALA A 1 419 ? 39.403 25.382 40.349 1.00 27.18 419 ALA A N 1
ATOM 3097 C CA . ALA A 1 419 ? 38.323 26.208 40.698 1.00 26.08 419 ALA A CA 1
ATOM 3098 C C . ALA A 1 419 ? 38.674 27.674 40.809 1.00 26.52 419 ALA A C 1
ATOM 3099 O O . ALA A 1 419 ? 37.916 28.524 40.369 1.00 28.44 419 ALA A O 1
ATOM 3101 N N . ARG A 1 420 ? 39.791 28.015 41.409 1.00 27.54 420 ARG A N 1
ATOM 3102 C CA . ARG A 1 420 ? 40.107 29.403 41.618 1.00 29.78 420 ARG A CA 1
ATOM 3103 C C . ARG A 1 420 ? 40.523 30.108 40.312 1.00 34.30 420 ARG A C 1
ATOM 3104 O O . ARG A 1 420 ? 40.349 31.330 40.173 1.00 35.19 420 ARG A O 1
ATOM 3112 N N . ALA A 1 421 ? 41.031 29.318 39.381 1.00 33.38 421 ALA A N 1
ATOM 3113 C CA . ALA A 1 421 ? 41.495 29.841 38.101 1.00 35.85 421 ALA A CA 1
ATOM 3114 C C . ALA A 1 421 ? 40.411 29.857 37.045 1.00 33.81 421 ALA A C 1
ATOM 3115 O O . ALA A 1 421 ? 40.388 30.762 36.239 1.00 33.78 421 ALA A O 1
ATOM 3117 N N . GLU A 1 422 ? 39.486 28.884 37.036 1.00 33.94 422 GLU A N 1
ATOM 3118 C CA . GLU A 1 422 ? 38.560 28.728 35.886 1.00 30.95 422 GLU A CA 1
ATOM 3119 C C . GLU A 1 422 ? 37.012 28.829 36.130 1.00 31.87 422 GLU A C 1
ATOM 3120 O O . GLU A 1 422 ? 36.225 28.783 35.177 1.00 32.13 422 GLU A O 1
ATOM 3126 N N . THR A 1 423 ? 36.566 28.922 37.386 1.00 28.47 423 THR A N 1
ATOM 3127 C CA . THR A 1 423 ? 35.143 29.061 37.682 1.00 24.31 423 THR A CA 1
ATOM 3128 C C . THR A 1 423 ? 34.582 30.284 36.966 1.00 26.03 423 THR A C 1
ATOM 3129 O O . THR A 1 423 ? 35.030 31.431 37.190 1.00 27.37 423 THR A O 1
ATOM 3133 N N . ASP A 1 424 ? 33.555 30.052 36.145 1.00 24.08 424 ASP A N 1
ATOM 3134 C CA . ASP A 1 424 ? 32.883 31.125 35.424 1.00 25.36 424 ASP A CA 1
ATOM 3135 C C . ASP A 1 424 ? 32.051 31.912 36.435 1.00 26.65 424 ASP A C 1
ATOM 3136 O O . ASP A 1 424 ? 31.147 31.345 37.055 1.00 26.26 424 ASP A O 1
ATOM 3141 N N . ILE A 1 425 ? 32.378 33.202 36.589 1.00 26.27 425 ILE A N 1
ATOM 3142 C CA . ILE A 1 425 ? 31.662 34.127 37.427 1.00 26.77 425 ILE A CA 1
ATOM 3143 C C . ILE A 1 425 ? 31.108 35.299 36.593 1.00 28.92 425 ILE A C 1
ATOM 3144 O O . ILE A 1 425 ? 30.692 36.284 37.151 1.00 29.36 425 ILE A O 1
ATOM 3149 N N . SER A 1 426 ? 30.981 35.116 35.282 1.00 30.19 426 SER A N 1
ATOM 3150 C CA . SER A 1 426 ? 30.634 36.196 34.385 1.00 31.05 426 SER A CA 1
ATOM 3151 C C . SER A 1 426 ? 29.407 36.902 34.784 1.00 30.07 426 SER A C 1
ATOM 3152 O O . SER A 1 426 ? 29.350 38.114 34.713 1.00 31.47 426 SER A O 1
ATOM 3155 N N . GLY A 1 427 ? 28.402 36.188 35.247 1.00 32.26 427 GLY A N 1
ATOM 3156 C CA . GLY A 1 427 ? 27.102 36.816 35.457 1.00 30.82 427 GLY A CA 1
ATOM 3157 C C . GLY A 1 427 ? 27.027 37.675 36.721 1.00 34.04 427 GLY A C 1
ATOM 3158 O O . GLY A 1 427 ? 26.036 38.432 36.940 1.00 37.51 427 GLY A O 1
ATOM 3159 N N . ILE A 1 428 ? 28.028 37.554 37.591 1.00 30.79 428 ILE A N 1
ATOM 3160 C CA . ILE A 1 428 ? 28.055 38.363 38.816 1.00 27.18 428 ILE A CA 1
ATOM 3161 C C . ILE A 1 428 ? 29.299 39.251 38.880 1.00 24.96 428 ILE A C 1
ATOM 3162 O O . ILE A 1 428 ? 29.505 40.040 39.780 1.00 23.21 428 ILE A O 1
ATOM 3167 N N . GLU A 1 429 ? 30.112 39.161 37.861 1.00 26.23 429 GLU A N 1
ATOM 3168 C CA . GLU A 1 429 ? 31.283 39.968 37.765 1.00 29.98 429 GLU A CA 1
ATOM 3169 C C . GLU A 1 429 ? 31.006 41.478 37.858 1.00 27.56 429 GLU A C 1
ATOM 3170 O O . GLU A 1 429 ? 31.743 42.183 38.515 1.00 26.55 429 GLU A O 1
ATOM 3176 N N . PRO A 1 430 ? 29.911 41.983 37.268 1.00 26.09 430 PRO A N 1
ATOM 3177 C CA . PRO A 1 430 ? 29.690 43.434 37.435 1.00 26.40 430 PRO A CA 1
ATOM 3178 C C . PRO A 1 430 ? 29.436 43.795 38.881 1.00 26.41 430 PRO A C 1
ATOM 3179 O O . PRO A 1 430 ? 29.899 44.798 39.370 1.00 27.70 430 PRO A O 1
ATOM 3183 N N . LEU A 1 431 ? 28.736 42.923 39.594 1.00 28.58 431 LEU A N 1
ATOM 3184 C CA . LEU A 1 431 ? 28.519 43.115 41.037 1.00 28.98 431 LEU A CA 1
ATOM 3185 C C . LEU A 1 431 ? 29.841 43.005 41.835 1.00 29.54 431 LEU A C 1
ATOM 3186 O O . LEU A 1 431 ? 30.066 43.776 42.775 1.00 29.55 431 LEU A O 1
ATOM 3191 N N . LEU A 1 432 ? 30.725 42.088 41.441 1.00 31.68 432 LEU A N 1
ATOM 3192 C CA . LEU A 1 432 ? 32.055 41.959 42.122 1.00 32.15 432 LEU A CA 1
ATOM 3193 C C . LEU A 1 432 ? 32.926 43.216 41.997 1.00 32.36 432 LEU A C 1
ATOM 3194 O O . LEU A 1 432 ? 33.659 43.576 42.951 1.00 32.50 432 LEU A O 1
ATOM 3199 N N . ARG A 1 433 ? 32.807 43.892 40.857 1.00 31.56 433 ARG A N 1
ATOM 3200 C CA . ARG A 1 433 ? 33.540 45.154 40.600 1.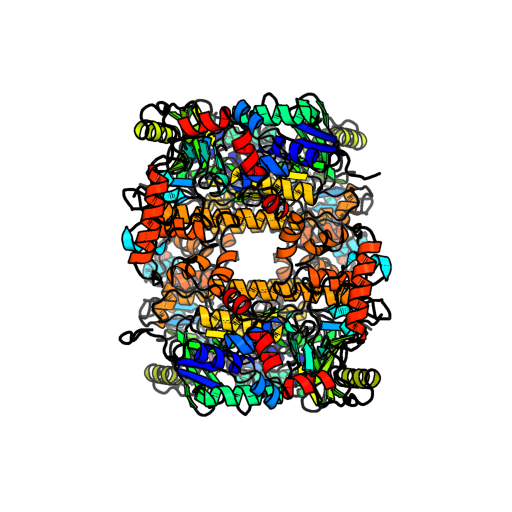00 31.04 433 ARG A CA 1
ATOM 3201 C C . ARG A 1 433 ? 33.026 46.249 41.458 1.00 31.61 433 ARG A C 1
ATOM 3202 O O . ARG A 1 433 ? 33.826 47.110 41.926 1.00 33.16 433 ARG A O 1
ATOM 3210 N N . LEU A 1 434 ? 31.714 46.251 41.729 1.00 30.42 434 LEU A N 1
ATOM 3211 C CA . LEU A 1 434 ? 31.130 47.199 42.674 1.00 30.43 434 LEU A CA 1
ATOM 3212 C C . LEU A 1 434 ? 31.646 46.966 44.108 1.00 37.01 434 LEU A C 1
ATOM 3213 O O . LEU A 1 434 ? 32.099 47.906 44.820 1.00 30.77 434 LEU A O 1
ATOM 3218 N N . PHE A 1 435 ? 31.559 45.701 44.524 1.00 31.55 435 PHE A N 1
ATOM 3219 C CA . PHE A 1 435 ? 32.080 45.258 45.828 1.00 31.89 435 PHE A CA 1
ATOM 3220 C C . PHE A 1 435 ? 33.507 45.727 46.117 1.00 30.72 435 PHE A C 1
ATOM 3221 O O . PHE A 1 435 ? 33.786 46.286 47.175 1.00 29.30 435 PHE A O 1
ATOM 3229 N N . ALA A 1 436 ? 34.396 45.476 45.172 1.00 30.91 436 ALA A N 1
ATOM 3230 C CA . ALA A 1 436 ? 35.809 45.802 45.308 1.00 37.39 436 ALA A CA 1
ATOM 3231 C C . ALA A 1 436 ? 36.056 47.272 45.620 1.00 38.44 436 ALA A C 1
ATOM 3232 O O . ALA A 1 436 ? 36.964 47.624 46.416 1.00 37.13 436 ALA A O 1
ATOM 3234 N N . ALA A 1 437 ? 35.251 48.120 45.009 1.00 38.24 437 ALA A N 1
ATOM 3235 C CA . ALA A 1 437 ? 35.444 49.553 45.101 1.00 40.73 437 ALA A CA 1
ATOM 3236 C C . ALA A 1 437 ? 34.953 50.043 46.446 1.00 38.64 437 ALA A C 1
ATOM 3237 O O . ALA A 1 437 ? 35.246 51.174 46.844 1.00 39.64 437 ALA A O 1
ATOM 3239 N N . GLY A 1 438 ? 34.175 49.232 47.151 1.00 36.56 438 GLY A N 1
ATOM 3240 C CA . GLY A 1 438 ? 33.688 49.622 48.490 1.00 33.35 438 GLY A CA 1
ATOM 3241 C C . GLY A 1 438 ? 32.771 48.603 49.111 1.00 34.49 438 GLY A C 1
ATOM 3242 O O . GLY A 1 438 ? 31.555 48.567 48.829 1.00 32.33 438 GLY A O 1
ATOM 3243 N N . ALA A 1 439 ? 33.353 47.792 49.980 1.00 31.25 439 ALA A N 1
ATOM 3244 C CA . ALA A 1 439 ? 32.646 46.673 50.641 1.00 36.04 439 ALA A CA 1
ATOM 3245 C C . ALA A 1 439 ? 32.323 47.005 52.117 1.00 36.91 439 ALA A C 1
ATOM 3246 O O . ALA A 1 439 ? 33.055 47.743 52.763 1.00 34.62 439 ALA A O 1
ATOM 3248 N N . PRO A 1 440 ? 31.234 46.493 52.646 1.00 34.81 440 PRO A N 1
ATOM 3249 C CA . PRO A 1 440 ? 30.244 45.604 52.069 1.00 37.45 440 PRO A CA 1
ATOM 3250 C C . PRO A 1 440 ? 29.239 46.398 51.238 1.00 37.59 440 PRO A C 1
ATOM 3251 O O . PRO A 1 440 ? 28.960 47.576 51.538 1.00 33.21 440 PRO A O 1
ATOM 3255 N N . LEU A 1 441 ? 28.652 45.738 50.258 1.00 32.79 441 LEU A N 1
ATOM 3256 C CA . LEU A 1 441 ? 27.656 46.360 49.430 1.00 33.14 441 LEU A CA 1
ATOM 3257 C C . LEU A 1 441 ? 26.488 46.765 50.230 1.00 32.32 441 LEU A C 1
ATOM 3258 O O . LEU A 1 441 ? 25.829 47.776 49.930 1.00 34.23 441 LEU A O 1
ATOM 3263 N N . THR A 1 442 ? 26.169 45.998 51.258 1.00 31.39 442 THR A N 1
ATOM 3264 C CA . THR A 1 442 ? 25.074 46.377 52.169 1.00 31.66 442 THR A CA 1
ATOM 3265 C C . THR A 1 442 ? 25.377 47.687 52.960 1.00 32.91 442 THR A C 1
ATOM 3266 O O . THR A 1 442 ? 24.453 48.234 53.524 1.00 30.93 442 THR A O 1
ATOM 3270 N N . GLY A 1 443 ? 26.627 48.170 52.957 1.00 34.00 443 GLY A N 1
ATOM 3271 C CA . GLY A 1 443 ? 26.977 49.461 53.562 1.00 35.02 443 GLY A CA 1
ATOM 3272 C C . GLY A 1 443 ? 26.963 50.629 52.590 1.00 42.85 443 GLY A C 1
ATOM 3273 O O . GLY A 1 443 ? 27.127 51.777 52.997 1.00 41.37 443 GLY A O 1
ATOM 3274 N N . ARG A 1 444 ? 26.734 50.357 51.299 1.00 38.75 444 ARG A N 1
ATOM 3275 C CA . ARG A 1 444 ? 26.652 51.444 50.311 1.00 40.87 444 ARG A CA 1
ATOM 3276 C C . ARG A 1 444 ? 25.432 52.267 50.467 1.00 38.24 444 ARG A C 1
ATOM 3277 O O . ARG A 1 444 ? 24.511 51.923 51.255 1.00 36.51 444 ARG A O 1
ATOM 3285 N N . ASP A 1 445 ? 25.387 53.361 49.696 1.00 39.10 445 ASP A N 1
ATOM 3286 C CA . ASP A 1 445 ? 24.204 54.217 49.704 1.00 42.52 445 ASP A CA 1
ATOM 3287 C C . ASP A 1 445 ? 23.013 53.481 49.116 1.00 41.93 445 ASP A C 1
ATOM 3288 O O . ASP A 1 445 ? 23.157 52.503 48.364 1.00 39.00 445 ASP A O 1
ATOM 3293 N N . SER A 1 446 ? 21.839 54.011 49.410 1.00 39.89 446 SER A N 1
ATOM 3294 C CA . SER A 1 446 ? 20.594 53.360 49.105 1.00 44.07 446 SER A CA 1
ATOM 3295 C C . SER A 1 446 ? 20.366 53.126 47.610 1.00 45.09 446 SER A C 1
ATOM 3296 O O . SER A 1 446 ? 19.783 52.100 47.179 1.00 47.79 446 SER A O 1
ATOM 3299 N N . PHE A 1 447 ? 20.844 54.057 46.795 1.00 43.21 447 PHE A N 1
ATOM 3300 C CA . PHE A 1 447 ? 20.642 53.935 45.358 1.00 39.15 447 PHE A CA 1
ATOM 3301 C C . PHE A 1 447 ? 21.510 52.817 44.836 1.00 31.57 447 PHE A C 1
ATOM 3302 O O . PHE A 1 447 ? 21.056 52.006 44.060 1.00 35.25 447 PHE A O 1
ATOM 3310 N N . THR A 1 448 ? 22.763 52.795 45.280 1.00 32.29 448 THR A N 1
ATOM 3311 C CA . THR A 1 448 ? 23.768 51.792 44.849 1.00 35.24 448 THR A CA 1
ATOM 3312 C C . THR A 1 448 ? 23.306 50.400 45.289 1.00 32.54 448 THR A C 1
ATOM 3313 O O . THR A 1 448 ? 23.440 49.460 44.494 1.00 32.80 448 THR A O 1
ATOM 3317 N N . ARG A 1 449 ? 22.765 50.292 46.528 1.00 32.18 449 ARG A N 1
ATOM 3318 C CA . ARG A 1 449 ? 22.188 49.026 47.080 1.00 35.50 449 ARG A CA 1
ATOM 3319 C C . ARG A 1 449 ? 21.061 48.498 46.234 1.00 35.64 449 ARG A C 1
ATOM 3320 O O . ARG A 1 449 ? 21.071 47.322 45.854 1.00 32.92 449 ARG A O 1
ATOM 3328 N N . TYR A 1 450 ? 20.093 49.351 45.923 1.00 36.09 450 TYR A N 1
ATOM 3329 C CA . TYR A 1 450 ? 19.043 48.988 44.977 1.00 34.09 450 TYR A CA 1
ATOM 3330 C C . TYR A 1 450 ? 19.570 48.517 43.563 1.00 33.95 450 TYR A C 1
ATOM 3331 O O . TYR A 1 450 ? 19.058 47.535 42.959 1.00 34.67 450 TYR A O 1
ATOM 3340 N N . LEU A 1 451 ? 20.581 49.190 43.022 1.00 32.53 451 LEU A N 1
ATOM 3341 C CA . LEU A 1 451 ? 21.148 48.758 41.750 1.00 31.45 451 LEU A CA 1
ATOM 3342 C C . LEU A 1 451 ? 21.829 47.366 41.877 1.00 31.41 451 LEU A C 1
ATOM 3343 O O . LEU A 1 451 ? 21.570 46.458 41.100 1.00 30.82 451 LEU A O 1
ATOM 3348 N N . ALA A 1 452 ? 22.653 47.217 42.910 1.00 29.29 452 ALA A N 1
ATOM 3349 C CA . ALA A 1 452 ? 23.360 45.972 43.212 1.00 29.51 452 ALA A CA 1
ATOM 3350 C C . ALA A 1 452 ? 22.435 44.760 43.431 1.00 34.05 452 ALA A C 1
ATOM 3351 O O . ALA A 1 452 ? 22.701 43.643 42.975 1.00 35.39 452 ALA A O 1
ATOM 3353 N N . ASP A 1 453 ? 21.392 45.005 44.203 1.00 37.53 453 ASP A N 1
ATOM 3354 C CA . ASP A 1 453 ? 20.318 44.073 44.464 1.00 43.22 453 ASP A CA 1
ATOM 3355 C C . ASP A 1 453 ? 19.938 43.198 43.287 1.00 45.64 453 ASP A C 1
ATOM 3356 O O . ASP A 1 453 ? 19.705 42.013 43.457 1.00 35.88 453 ASP A O 1
ATOM 3361 N N . GLY A 1 454 ? 19.827 43.801 42.106 1.00 41.22 454 GLY A N 1
ATOM 3362 C CA . GLY A 1 454 ? 19.286 43.119 40.953 1.00 38.53 454 GLY A CA 1
ATOM 3363 C C . GLY A 1 454 ? 20.120 41.936 40.557 1.00 39.94 454 GLY A C 1
ATOM 3364 O O . GLY A 1 454 ? 19.617 41.045 39.942 1.00 35.94 454 GLY A O 1
ATOM 3365 N N . ALA A 1 455 ? 21.394 41.911 40.954 1.00 38.01 455 ALA A N 1
ATOM 3366 C CA . ALA A 1 455 ? 22.275 40.757 40.675 1.00 34.94 455 ALA A CA 1
ATOM 3367 C C . ALA A 1 455 ? 22.319 39.690 41.776 1.00 32.08 455 ALA A C 1
ATOM 3368 O O . ALA A 1 455 ? 22.905 38.623 41.595 1.00 34.62 455 ALA A O 1
ATOM 3370 N N . ALA A 1 456 ? 21.750 39.983 42.942 1.00 28.11 456 ALA A N 1
ATOM 3371 C CA . ALA A 1 456 ? 21.802 39.050 44.020 1.00 31.74 456 ALA A CA 1
ATOM 3372 C C . ALA A 1 456 ? 20.525 38.175 44.026 1.00 33.61 456 ALA A C 1
ATOM 3373 O O . ALA A 1 456 ? 19.498 38.561 43.436 1.00 36.19 456 ALA A O 1
ATOM 3375 N N . PRO A 1 457 ? 20.579 37.013 44.681 1.00 29.82 457 PRO A N 1
ATOM 3376 C CA . PRO A 1 457 ? 19.428 36.156 44.639 1.00 31.50 457 PRO A CA 1
ATOM 3377 C C . PRO A 1 457 ? 18.432 36.740 45.598 1.00 31.31 457 PRO A C 1
ATOM 3378 O O . PRO A 1 457 ? 18.790 37.366 46.572 1.00 33.38 457 PRO A O 1
ATOM 3382 N N . LEU A 1 458 ? 17.188 36.546 45.290 1.00 32.89 458 LEU A N 1
ATOM 3383 C CA . LEU A 1 458 ? 16.138 37.165 46.050 1.00 34.38 458 LEU A CA 1
ATOM 3384 C C . LEU A 1 458 ? 16.109 36.725 47.475 1.00 35.07 458 LEU A C 1
ATOM 3385 O O . LEU A 1 458 ? 15.915 37.553 48.380 1.00 40.06 458 LEU A O 1
ATOM 3390 N N . PHE A 1 459 ? 16.250 35.429 47.728 1.00 32.66 459 PHE A N 1
ATOM 3391 C CA . PHE A 1 459 ? 16.157 35.060 49.130 1.00 32.42 459 PHE A CA 1
ATOM 3392 C C . PHE A 1 459 ? 17.445 35.436 49.885 1.00 30.39 459 PHE A C 1
ATOM 3393 O O . PHE A 1 459 ? 17.384 35.904 50.983 1.00 33.43 459 PHE A O 1
ATOM 3401 N N . TYR A 1 460 ? 18.599 35.174 49.288 1.00 29.60 460 TYR A N 1
ATOM 3402 C CA . TYR A 1 460 ? 19.916 35.230 49.963 1.00 29.53 460 TYR A CA 1
ATOM 3403 C C . TYR A 1 460 ? 20.409 36.681 50.049 1.00 28.66 460 TYR A C 1
ATOM 3404 O O . TYR A 1 460 ? 21.069 37.061 51.018 1.00 27.93 460 TYR A O 1
ATOM 3413 N N . GLY A 1 461 ? 20.171 37.443 48.979 1.00 29.44 461 GLY A N 1
ATOM 3414 C CA . GLY A 1 461 ? 20.297 38.900 48.986 1.00 27.73 461 GLY A CA 1
ATOM 3415 C C . GLY A 1 461 ? 21.733 39.358 48.955 1.00 27.50 461 GLY A C 1
ATOM 3416 O O . GLY A 1 461 ? 22.680 38.541 48.905 1.00 28.05 461 GLY A O 1
ATOM 3417 N N . LEU A 1 462 ? 21.897 40.677 48.976 1.00 28.39 462 LEU A N 1
ATOM 3418 C CA . LEU A 1 462 ? 23.183 41.289 49.007 1.00 27.01 462 LEU A CA 1
ATOM 3419 C C . LEU A 1 462 ? 23.941 40.882 50.246 1.00 25.31 462 LEU A C 1
ATOM 3420 O O . LEU A 1 462 ? 25.171 40.763 50.194 1.00 25.27 462 LEU A O 1
ATOM 3425 N N . GLU A 1 463 ? 23.227 40.701 51.356 1.00 27.01 463 GLU A N 1
ATOM 3426 C CA . GLU A 1 463 ? 23.869 40.282 52.614 1.00 29.77 463 GLU A CA 1
ATOM 3427 C C . GLU A 1 463 ? 24.572 38.921 52.451 1.00 26.98 463 GLU A C 1
ATOM 3428 O O . GLU A 1 463 ? 25.642 38.689 52.978 1.00 27.68 463 GLU A O 1
ATOM 3434 N N . GLY A 1 464 ? 23.992 38.019 51.680 1.00 25.42 464 GLY A N 1
ATOM 3435 C CA . GLY A 1 464 ? 24.602 36.734 51.482 1.00 25.75 464 GLY A CA 1
ATOM 3436 C C . GLY A 1 464 ? 25.856 36.852 50.634 1.00 25.18 464 GLY A C 1
ATOM 3437 O O . GLY A 1 464 ? 26.887 36.215 50.908 1.00 25.12 464 GLY A O 1
ATOM 3438 N N . VAL A 1 465 ? 25.771 37.665 49.600 1.00 23.84 465 VAL A N 1
ATOM 3439 C CA . VAL A 1 465 ? 26.957 37.925 48.727 1.00 24.12 465 VAL A CA 1
ATOM 3440 C C . VAL A 1 465 ? 28.084 38.577 49.546 1.00 24.56 465 VAL A C 1
ATOM 3441 O O . VAL A 1 465 ? 29.244 38.127 49.494 1.00 27.68 465 VAL A O 1
ATOM 3445 N N . ASP A 1 466 ? 27.754 39.597 50.317 1.00 26.44 466 ASP A N 1
ATOM 3446 C CA . ASP A 1 466 ? 28.743 40.250 51.186 1.00 28.53 466 ASP A CA 1
ATOM 3447 C C . ASP A 1 466 ? 29.404 39.240 52.161 1.00 28.09 466 ASP A C 1
ATOM 3448 O O . ASP A 1 466 ? 30.605 39.269 52.375 1.00 27.81 466 ASP A O 1
ATOM 3453 N N . THR A 1 467 ? 28.627 38.339 52.734 1.00 25.17 467 THR A N 1
ATOM 3454 C CA . THR A 1 467 ? 29.177 37.471 53.767 1.00 27.68 467 THR A CA 1
ATOM 3455 C C . THR A 1 467 ? 30.162 36.502 53.151 1.00 28.49 467 THR A C 1
ATOM 3456 O O . THR A 1 467 ? 31.232 36.300 53.696 1.00 28.10 467 THR A O 1
ATOM 3460 N N . LEU A 1 468 ? 29.816 35.942 51.998 1.00 26.42 468 LEU A N 1
ATOM 3461 C CA . LEU A 1 468 ? 30.652 34.989 51.315 1.00 27.78 468 LEU A CA 1
ATOM 3462 C C . LEU A 1 468 ? 31.927 35.641 50.846 1.00 26.12 468 LEU A C 1
ATOM 3463 O O . LEU A 1 468 ? 32.988 35.067 50.993 1.00 25.66 468 LEU A O 1
ATOM 3468 N N . LEU A 1 469 ? 31.837 36.867 50.346 1.00 24.21 469 LEU A N 1
ATOM 3469 C CA . LEU A 1 469 ? 33.023 37.505 49.774 1.00 25.23 469 LEU A CA 1
ATOM 3470 C C . LEU A 1 469 ? 34.007 38.000 50.914 1.00 25.33 469 LEU A C 1
ATOM 3471 O O . LEU A 1 469 ? 35.201 37.750 50.892 1.00 26.13 469 LEU A O 1
ATOM 3476 N N . LEU A 1 470 ? 33.455 38.556 51.967 1.00 27.13 470 LEU A N 1
ATOM 3477 C CA . LEU A 1 470 ? 34.284 39.025 53.089 1.00 27.70 470 LEU A CA 1
ATOM 3478 C C . LEU A 1 470 ? 34.779 37.830 53.898 1.00 29.86 470 LEU A C 1
ATOM 3479 O O . LEU A 1 470 ? 35.916 37.807 54.411 1.00 26.26 470 LEU A O 1
ATOM 3484 N N . GLY A 1 471 ? 33.940 36.807 54.013 1.00 27.74 471 GLY A N 1
ATOM 3485 C CA . GLY A 1 471 ? 34.402 35.559 54.690 1.00 25.79 471 GLY A CA 1
ATOM 3486 C C . GLY A 1 471 ? 35.595 34.938 54.051 1.00 24.35 471 GLY A C 1
ATOM 3487 O O . GLY A 1 471 ? 36.483 34.372 54.718 1.00 26.28 471 GLY A O 1
ATOM 3488 N N . GLN A 1 472 ? 35.611 34.996 52.738 1.00 28.96 472 GLN A N 1
ATOM 3489 C CA . GLN A 1 472 ? 36.699 34.455 51.924 1.00 29.26 472 GLN A CA 1
ATOM 3490 C C . GLN A 1 472 ? 37.845 35.452 51.637 1.00 30.60 472 GLN A C 1
ATOM 3491 O O . GLN A 1 472 ? 38.766 35.122 50.857 1.00 28.05 472 GLN A O 1
ATOM 3497 N N . GLU A 1 473 ? 37.824 36.619 52.307 1.00 32.43 473 GLU A N 1
ATOM 3498 C CA . GLU A 1 473 ? 38.918 37.652 52.266 1.00 33.48 473 GLU A CA 1
ATOM 3499 C C . GLU A 1 473 ? 39.224 38.063 50.857 1.00 36.14 473 GLU A C 1
ATOM 3500 O O . GLU A 1 473 ? 40.362 38.181 50.472 1.00 36.94 473 GLU A O 1
ATOM 3506 N N . VAL A 1 474 ? 38.185 38.275 50.084 1.00 32.76 474 VAL A N 1
ATOM 3507 C CA . VAL A 1 474 ? 38.292 38.811 48.716 1.00 33.69 474 VAL A CA 1
ATOM 3508 C C . VAL A 1 474 ? 38.664 40.319 48.835 1.00 32.99 474 VAL A C 1
ATOM 3509 O O . VAL A 1 474 ? 37.977 41.062 49.541 1.00 34.81 474 VAL A O 1
ATOM 3513 N N . PRO A 1 475 ? 39.752 40.753 48.183 1.00 32.99 475 PRO A N 1
ATOM 3514 C CA . PRO A 1 475 ? 40.251 42.120 48.414 1.00 38.08 475 PRO A CA 1
ATOM 3515 C C . PRO A 1 475 ? 39.216 43.172 48.057 1.00 39.31 475 PRO A C 1
ATOM 3516 O O . PRO A 1 475 ? 38.544 43.051 47.018 1.00 42.92 475 PRO A O 1
ATOM 3520 N N . ALA A 1 476 ? 39.069 44.180 48.906 1.00 38.24 476 ALA A N 1
ATOM 3521 C CA . ALA A 1 476 ? 38.190 45.294 48.628 1.00 36.99 476 ALA A CA 1
ATOM 3522 C C . ALA A 1 476 ? 38.535 46.429 49.526 1.00 38.94 476 ALA A C 1
ATOM 3523 O O . ALA A 1 476 ? 39.204 46.199 50.510 1.00 34.76 476 ALA A O 1
ATOM 3525 N N . ARG A 1 477 ? 38.149 47.654 49.138 1.00 42.48 477 ARG A N 1
ATOM 3526 C CA . ARG A 1 477 ? 38.227 48.807 50.000 1.00 46.00 477 ARG A CA 1
ATOM 3527 C C . ARG A 1 477 ? 37.099 48.683 50.977 1.00 44.27 477 ARG A C 1
ATOM 3528 O O . ARG A 1 477 ? 35.933 48.669 50.588 1.00 38.94 477 ARG A O 1
ATOM 3536 N N . LEU A 1 478 ? 37.452 48.584 52.263 1.00 43.73 478 LEU A N 1
ATOM 3537 C CA . LEU A 1 478 ? 36.461 48.470 53.313 1.00 43.06 478 LEU A CA 1
ATOM 3538 C C . LEU A 1 478 ? 35.900 49.837 53.588 1.00 40.38 478 LEU A C 1
ATOM 3539 O O . LEU A 1 478 ? 36.638 50.814 53.775 1.00 38.37 478 LEU A O 1
ATOM 3544 N N . LEU A 1 479 ? 34.591 49.930 53.627 1.00 39.86 479 LEU A N 1
ATOM 3545 C CA . LEU A 1 479 ? 33.984 51.182 53.920 1.00 36.37 479 LEU A CA 1
ATOM 3546 C C . LEU A 1 479 ? 34.265 51.594 55.385 1.00 47.21 479 LEU A C 1
ATOM 3547 O O . LEU A 1 479 ? 34.280 50.757 56.326 1.00 39.29 479 LEU A O 1
ATOM 3552 N N . PRO A 1 480 ? 34.410 52.906 55.589 1.00 45.48 480 PRO A N 1
ATOM 3553 C CA . PRO A 1 480 ? 34.353 53.453 56.929 1.00 49.78 480 PRO A CA 1
ATOM 3554 C C . PRO A 1 480 ? 33.032 53.127 57.654 1.00 48.20 480 PRO A C 1
ATOM 3555 O O . PRO A 1 480 ? 32.020 52.912 57.006 1.00 45.39 480 PRO A O 1
ATOM 3559 N N . PRO A 1 481 ? 33.053 53.046 59.001 1.00 44.40 481 PRO A N 1
ATOM 3560 C CA . PRO A 1 481 ? 31.844 52.806 59.777 1.00 48.88 481 PRO A CA 1
ATOM 3561 C C . PRO A 1 481 ? 31.025 54.078 59.858 1.00 47.26 481 PRO A C 1
ATOM 3562 O O . PRO A 1 481 ? 31.567 55.170 59.718 1.00 49.90 481 PRO A O 1
ATOM 3566 N N . ARG A 1 482 ? 29.738 53.934 60.103 1.00 52.78 482 ARG A N 1
ATOM 3567 C CA . ARG A 1 482 ? 28.818 55.063 60.088 1.00 54.43 482 ARG A CA 1
ATOM 3568 C C . ARG A 1 482 ? 28.430 55.508 61.507 1.00 56.86 482 ARG A C 1
ATOM 3569 O O . ARG A 1 482 ? 27.539 56.326 61.728 1.00 52.64 482 ARG A O 1
ATOM 3577 N N . GLU A 1 483 ? 29.125 54.969 62.486 1.00 48.98 483 GLU A N 1
ATOM 3578 C CA . GLU A 1 483 ? 28.813 55.239 63.870 1.00 49.18 483 GLU A CA 1
ATOM 3579 C C . GLU A 1 483 ? 30.121 55.097 64.632 1.00 48.00 483 GLU A C 1
ATOM 3580 O O . GLU A 1 483 ? 31.055 54.423 64.161 1.00 41.07 483 GLU A O 1
ATOM 3586 N N . PRO A 1 484 ? 30.213 55.756 65.783 1.00 47.52 484 PRO A N 1
ATOM 3587 C CA . PRO A 1 484 ? 31.427 55.651 66.584 1.00 45.91 484 PRO A CA 1
ATOM 3588 C C . PRO A 1 484 ? 31.694 54.169 66.987 1.00 44.34 484 PRO A C 1
ATOM 3589 O O . PRO A 1 484 ? 30.763 53.404 67.200 1.00 35.78 484 PRO A O 1
ATOM 3593 N N . PRO A 1 485 ? 32.961 53.762 67.066 1.00 43.19 485 PRO A N 1
ATOM 3594 C CA . PRO A 1 485 ? 33.193 52.351 67.343 1.00 41.28 485 PRO A CA 1
ATOM 3595 C C . PRO A 1 485 ? 32.613 51.839 68.668 1.00 43.39 485 PRO A C 1
ATOM 3596 O O . PRO A 1 485 ? 32.297 50.682 68.773 1.00 32.42 485 PRO A O 1
ATOM 3600 N N . GLU A 1 486 ? 32.458 52.712 69.664 1.00 41.63 486 GLU A N 1
ATOM 3601 C CA . GLU A 1 486 ? 31.922 52.334 70.959 1.00 40.84 486 GLU A CA 1
ATOM 3602 C C . GLU A 1 486 ? 30.481 51.982 70.904 1.00 40.59 486 GLU A C 1
ATOM 3603 O O . GLU A 1 486 ? 30.011 51.201 71.702 1.00 39.98 486 GLU A O 1
ATOM 3609 N N . GLN A 1 487 ? 29.734 52.586 69.994 1.00 41.76 487 GLN A N 1
ATOM 3610 C CA . GLN A 1 487 ? 28.362 52.171 69.812 1.00 41.93 487 GLN A CA 1
ATOM 3611 C C . GLN A 1 487 ? 28.252 50.730 69.267 1.00 36.24 487 GLN A C 1
ATOM 3612 O O . GLN A 1 487 ? 27.414 49.943 69.752 1.00 34.85 487 GLN A O 1
ATOM 3618 N N . TRP A 1 488 ? 29.069 50.388 68.269 1.00 34.07 488 TRP A N 1
ATOM 3619 C CA . TRP A 1 488 ? 29.073 49.003 67.748 1.00 33.88 488 TRP A CA 1
ATOM 3620 C C . TRP A 1 488 ? 29.422 48.062 68.891 1.00 33.70 488 TRP A C 1
ATOM 3621 O O . TRP A 1 488 ? 28.700 47.100 69.147 1.00 38.42 488 TRP A O 1
ATOM 3632 N N . ARG A 1 489 ? 30.517 48.383 69.590 1.00 32.68 489 ARG A N 1
ATOM 3633 C CA . ARG A 1 489 ? 30.972 47.594 70.708 1.00 34.50 489 ARG A CA 1
ATOM 3634 C C . ARG A 1 489 ? 29.900 47.366 71.780 1.00 42.28 489 ARG A C 1
ATOM 3635 O O . ARG A 1 489 ? 29.738 46.205 72.280 1.00 40.43 489 ARG A O 1
ATOM 3643 N N . ALA A 1 490 ? 29.121 48.410 72.095 1.00 35.09 490 ALA A N 1
ATOM 3644 C CA . ALA A 1 490 ? 28.052 48.236 73.093 1.00 39.66 490 ALA A CA 1
ATOM 3645 C C . ALA A 1 490 ? 27.015 47.249 72.622 1.00 39.18 490 ALA A C 1
ATOM 3646 O O . ALA A 1 490 ? 26.546 46.434 73.383 1.00 48.36 490 ALA A O 1
ATOM 3648 N N . ARG A 1 491 ? 26.610 47.388 71.375 1.00 35.69 491 ARG A N 1
ATOM 3649 C CA . ARG A 1 491 ? 25.574 46.553 70.815 1.00 40.38 491 ARG A CA 1
ATOM 3650 C C . ARG A 1 491 ? 26.083 45.104 70.714 1.00 40.64 491 ARG A C 1
ATOM 3651 O O . ARG A 1 491 ? 25.277 44.164 70.825 1.00 36.49 491 ARG A O 1
ATOM 3659 N N . ALA A 1 492 ? 27.389 44.939 70.409 1.00 37.26 492 ALA A N 1
ATOM 3660 C CA . ALA A 1 492 ? 28.015 43.616 70.315 1.00 39.20 492 ALA A CA 1
ATOM 3661 C C . ALA A 1 492 ? 28.012 42.939 71.657 1.00 36.47 492 ALA A C 1
ATOM 3662 O O . ALA A 1 492 ? 27.727 41.741 71.757 1.00 36.46 492 ALA A O 1
ATOM 3664 N N . ALA A 1 493 ? 28.358 43.695 72.688 1.00 41.96 493 ALA A N 1
ATOM 3665 C CA . ALA A 1 493 ? 28.395 43.152 74.063 1.00 42.24 493 ALA A CA 1
ATOM 3666 C C . ALA A 1 493 ? 26.996 42.728 74.539 1.00 41.52 493 ALA A C 1
ATOM 3667 O O . ALA A 1 493 ? 26.864 41.662 75.104 1.00 45.90 493 ALA A O 1
ATOM 3669 N N . ALA A 1 494 ? 25.952 43.515 74.252 1.00 41.87 494 ALA A N 1
ATOM 3670 C CA . ALA A 1 494 ? 24.568 43.102 74.534 1.00 41.42 494 ALA A CA 1
ATOM 3671 C C . ALA A 1 494 ? 24.257 41.771 73.844 1.00 46.01 494 ALA A C 1
ATOM 3672 O O . ALA A 1 494 ? 23.799 40.811 74.492 1.00 42.88 494 ALA A O 1
ATOM 3674 N N . ALA A 1 495 ? 24.550 41.704 72.536 1.00 44.79 495 ALA A N 1
ATOM 3675 C CA . ALA A 1 495 ? 24.376 40.468 71.750 1.00 41.50 495 ALA A CA 1
ATOM 3676 C C . ALA A 1 495 ? 25.165 39.244 72.287 1.00 36.39 495 ALA A C 1
ATOM 3677 O O . ALA A 1 495 ? 24.597 38.145 72.376 1.00 37.61 495 ALA A O 1
ATOM 3679 N N . ARG A 1 496 ? 26.437 39.455 72.623 1.00 37.16 496 ARG A N 1
ATOM 3680 C CA . ARG A 1 496 ? 27.312 38.385 73.168 1.00 39.35 496 ARG A CA 1
ATOM 3681 C C . ARG A 1 496 ? 26.717 37.840 74.450 1.00 40.95 496 ARG A C 1
ATOM 3682 O O . ARG A 1 496 ? 26.694 36.639 74.683 1.00 35.70 496 ARG A O 1
ATOM 3690 N N . SER A 1 497 ? 26.225 38.755 75.273 1.00 42.20 497 SER A N 1
ATOM 3691 C CA . SER A 1 497 ? 25.462 38.425 76.466 1.00 44.73 497 SER A CA 1
ATOM 3692 C C . SER A 1 497 ? 24.309 37.453 76.215 1.00 40.78 497 SER A C 1
ATOM 3693 O O . SER A 1 497 ? 24.264 36.356 76.804 1.00 41.83 497 SER A O 1
ATOM 3696 N N . LEU A 1 498 ? 23.396 37.843 75.340 1.00 39.50 498 LEU A N 1
ATOM 3697 C CA . LEU A 1 498 ? 22.342 36.973 74.911 1.00 42.46 498 LEU A CA 1
ATOM 3698 C C . LEU A 1 498 ? 22.833 35.674 74.277 1.00 39.14 498 LEU A C 1
ATOM 3699 O O . LEU A 1 498 ? 22.229 34.621 74.471 1.00 38.37 498 LEU A O 1
ATOM 3704 N N . ALA A 1 499 ? 23.869 35.729 73.454 1.00 35.42 499 ALA A N 1
ATOM 3705 C CA . ALA A 1 499 ? 24.267 34.501 72.779 1.00 34.39 499 ALA A CA 1
ATOM 3706 C C . ALA A 1 499 ? 24.853 33.470 73.768 1.00 34.50 499 ALA A C 1
ATOM 3707 O O . ALA A 1 499 ? 24.535 32.266 73.716 1.00 32.11 499 ALA A O 1
ATOM 3709 N N . SER A 1 500 ? 25.695 33.934 74.684 1.00 33.78 500 SER A N 1
ATOM 3710 C CA . SER A 1 500 ? 26.274 33.040 75.690 1.00 40.18 500 SER A CA 1
ATOM 3711 C C . SER A 1 500 ? 25.279 32.413 76.701 1.00 41.13 500 SER A C 1
ATOM 3712 O O . SER A 1 500 ? 25.623 31.419 77.294 1.00 42.64 500 SER A O 1
ATOM 3715 N N . ARG A 1 501 ? 24.101 33.001 76.901 1.00 37.89 501 ARG A N 1
ATOM 3716 C CA . ARG A 1 501 ? 23.102 32.491 77.845 1.00 37.82 501 ARG A CA 1
ATOM 3717 C C . ARG A 1 501 ? 22.032 31.600 77.192 1.00 38.43 501 ARG A C 1
ATOM 3718 O O . ARG A 1 501 ? 21.186 31.035 77.889 1.00 32.38 501 ARG A O 1
ATOM 3726 N N . GLY A 1 502 ? 22.075 31.429 75.858 1.00 35.58 502 GLY A N 1
ATOM 3727 C CA . GLY A 1 502 ? 21.084 30.592 75.196 1.00 30.79 502 GLY A CA 1
ATOM 3728 C C . GLY A 1 502 ? 21.228 29.150 75.613 1.00 28.54 502 GLY A C 1
ATOM 3729 O O . GLY A 1 502 ? 22.296 28.696 75.978 1.00 29.89 502 GLY A O 1
ATOM 3730 N N . LEU A 1 503 ? 20.143 28.414 75.555 1.00 33.13 503 LEU A N 1
ATOM 3731 C CA . LEU A 1 503 ? 20.178 26.974 75.833 1.00 33.50 503 LEU A CA 1
ATOM 3732 C C . LEU A 1 503 ? 21.003 26.244 74.728 1.00 31.25 503 LEU A C 1
ATOM 3733 O O . LEU A 1 503 ? 21.226 26.767 73.644 1.00 28.70 503 LEU A O 1
ATOM 3738 N N . ARG A 1 504 ? 21.469 25.068 75.053 1.00 29.80 504 ARG A N 1
ATOM 3739 C CA . ARG A 1 504 ? 21.872 24.105 74.038 1.00 32.62 504 ARG A CA 1
ATOM 3740 C C . ARG A 1 504 ? 20.684 23.706 73.290 1.00 32.65 504 ARG A C 1
ATOM 3741 O O . ARG A 1 504 ? 19.584 23.633 73.889 1.00 29.09 504 ARG A O 1
ATOM 3749 N N . GLN A 1 505 ? 20.872 23.324 72.017 1.00 27.31 505 GLN A N 1
ATOM 3750 C CA . GLN A 1 505 ? 19.686 23.051 71.169 1.00 28.10 505 GLN A CA 1
ATOM 3751 C C . GLN A 1 505 ? 18.802 21.932 71.726 1.00 28.26 505 GLN A C 1
ATOM 3752 O O . GLN A 1 505 ? 17.554 21.979 71.644 1.00 26.76 505 GLN A O 1
ATOM 3758 N N . SER A 1 506 ? 19.426 20.893 72.245 1.00 28.05 506 SER A N 1
ATOM 3759 C CA . SER A 1 506 ? 18.716 19.693 72.497 1.00 29.30 506 SER A CA 1
ATOM 3760 C C . SER A 1 506 ? 17.621 19.970 73.617 1.00 33.27 506 SER A C 1
ATOM 3761 O O . SER A 1 506 ? 16.432 19.542 73.483 1.00 32.14 506 SER A O 1
ATOM 3764 N N . GLU A 1 507 ? 17.995 20.768 74.618 1.00 32.25 507 GLU A N 1
ATOM 3765 C CA . GLU A 1 507 ? 17.062 21.195 75.695 1.00 38.28 507 GLU A CA 1
ATOM 3766 C C . GLU A 1 507 ? 15.897 22.048 75.149 1.00 40.32 507 GLU A C 1
ATOM 3767 O O . GLU A 1 507 ? 14.723 21.891 75.512 1.00 32.24 507 GLU A O 1
ATOM 3773 N N . ALA A 1 508 ? 16.237 22.934 74.221 1.00 32.92 508 ALA A N 1
ATOM 3774 C CA . ALA A 1 508 ? 15.256 23.794 73.619 1.00 31.62 508 ALA A CA 1
ATOM 3775 C C . ALA A 1 508 ? 14.250 23.063 72.734 1.00 33.90 508 ALA A C 1
ATOM 3776 O O . ALA A 1 508 ? 13.065 23.424 72.749 1.00 33.42 508 ALA A O 1
ATOM 3778 N N . LEU A 1 509 ? 14.692 22.052 71.970 1.00 31.91 509 LEU A N 1
ATOM 3779 C CA . LEU A 1 509 ? 13.781 21.236 71.169 1.00 31.79 509 LEU A CA 1
ATOM 3780 C C . LEU A 1 509 ? 12.790 20.489 72.098 1.00 33.18 509 LEU A C 1
ATOM 3781 O O . LEU A 1 509 ? 11.625 20.358 71.778 1.00 39.00 509 LEU A O 1
ATOM 3786 N N . ASP A 1 510 ? 13.285 20.031 73.239 1.00 33.21 510 ASP A N 1
ATOM 3787 C CA . ASP A 1 510 ? 12.447 19.420 74.274 1.00 39.37 510 ASP A CA 1
ATOM 3788 C 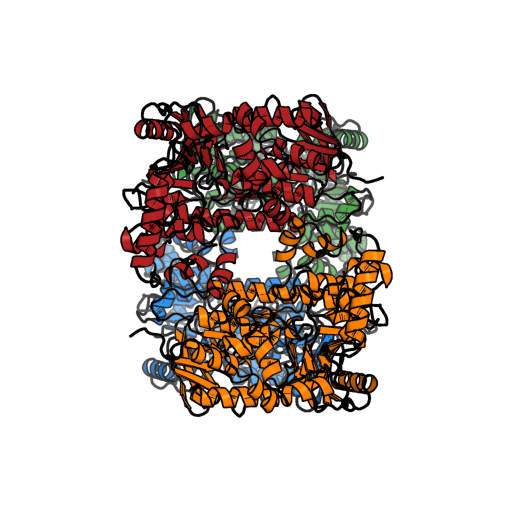C . ASP A 1 510 ? 11.383 20.369 74.847 1.00 35.78 510 ASP A C 1
ATOM 3789 O O . ASP A 1 510 ? 10.267 19.924 75.055 1.00 32.36 510 ASP A O 1
ATOM 3794 N N . ALA A 1 511 ? 11.733 21.649 75.003 1.00 34.82 511 ALA A N 1
ATOM 3795 C CA . ALA A 1 511 ? 10.762 22.704 75.355 1.00 34.34 511 ALA A CA 1
ATOM 3796 C C . ALA A 1 511 ? 9.703 22.878 74.306 1.00 35.28 511 ALA A C 1
ATOM 3797 O O . ALA A 1 511 ? 8.535 22.928 74.632 1.00 33.09 511 ALA A O 1
ATOM 3799 N N . TYR A 1 512 ? 10.077 22.965 73.021 1.00 32.47 512 TYR A N 1
ATOM 3800 C CA . TYR A 1 512 ? 9.080 23.074 71.982 1.00 34.25 512 TYR A CA 1
ATOM 3801 C C . TYR A 1 512 ? 8.132 21.869 71.853 1.00 36.56 512 TYR A C 1
ATOM 3802 O O . TYR A 1 512 ? 6.932 22.055 71.521 1.00 43.79 512 TYR A O 1
ATOM 3811 N N . ALA A 1 513 ? 8.628 20.658 72.122 1.00 37.50 513 ALA A N 1
ATOM 3812 C CA . ALA A 1 513 ? 7.798 19.443 72.087 1.00 36.35 513 ALA A CA 1
ATOM 3813 C C . ALA A 1 513 ? 6.845 19.418 73.249 1.00 42.05 513 ALA A C 1
ATOM 3814 O O . ALA A 1 513 ? 5.752 18.905 73.117 1.00 43.47 513 ALA A O 1
ATOM 3816 N N . ALA A 1 514 ? 7.303 19.911 74.385 1.00 40.08 514 ALA A N 1
ATOM 3817 C CA . ALA A 1 514 ? 6.519 19.968 75.615 1.00 43.39 514 ALA A CA 1
ATOM 3818 C C . ALA A 1 514 ? 5.420 21.086 75.617 1.00 49.46 514 ALA A C 1
ATOM 3819 O O . ALA A 1 514 ? 4.406 20.954 76.282 1.00 49.02 514 ALA A O 1
ATOM 3821 N N . ASP A 1 515 ? 5.648 22.186 74.908 1.00 45.94 515 ASP A N 1
ATOM 3822 C CA . ASP A 1 515 ? 4.743 23.304 74.910 1.00 37.51 515 ASP A CA 1
ATOM 3823 C C . ASP A 1 515 ? 4.459 23.784 73.484 1.00 41.12 515 ASP A C 1
ATOM 3824 O O . ASP A 1 515 ? 5.218 24.626 72.933 1.00 35.04 515 ASP A O 1
ATOM 3829 N N . PRO A 1 516 ? 3.326 23.325 72.903 1.00 39.99 516 PRO A N 1
ATOM 3830 C CA . PRO A 1 516 ? 2.907 23.715 71.562 1.00 38.20 516 PRO A CA 1
ATOM 3831 C C . PRO A 1 516 ? 2.712 25.200 71.329 1.00 34.72 516 PRO A C 1
ATOM 3832 O O . PRO A 1 516 ? 2.671 25.628 70.181 1.00 33.94 516 PRO A O 1
ATOM 3836 N N . CYS A 1 517 ? 2.577 25.991 72.391 1.00 32.05 517 CYS A N 1
ATOM 3837 C CA . CYS A 1 517 ? 2.362 27.415 72.253 1.00 33.45 517 CYS A CA 1
ATOM 3838 C C . CYS A 1 517 ? 3.623 28.128 71.868 1.00 32.26 517 CYS A C 1
ATOM 3839 O O . CYS A 1 517 ? 3.553 29.234 71.425 1.00 31.84 517 CYS A O 1
ATOM 3842 N N . LEU A 1 518 ? 4.798 27.518 72.040 1.00 32.56 518 LEU A N 1
ATOM 3843 C CA . LEU A 1 518 ? 5.999 28.164 71.484 1.00 34.44 518 LEU A CA 1
ATOM 3844 C C . LEU A 1 518 ? 5.950 28.314 69.940 1.00 32.53 518 LEU A C 1
ATOM 3845 O O . LEU A 1 518 ? 6.202 29.410 69.387 1.00 34.59 518 LEU A O 1
ATOM 3850 N N . ASN A 1 519 ? 5.632 27.214 69.272 1.00 32.15 519 ASN A N 1
ATOM 3851 C CA . ASN A 1 519 ? 5.380 27.260 67.850 1.00 32.73 519 ASN A CA 1
ATOM 3852 C C . ASN A 1 519 ? 4.159 28.089 67.501 1.00 35.97 519 ASN A C 1
ATOM 3853 O O . ASN A 1 519 ? 4.183 28.778 66.486 1.00 30.77 519 ASN A O 1
ATOM 3858 N N . ALA A 1 520 ? 3.096 28.039 68.329 1.00 34.11 520 ALA A N 1
ATOM 3859 C CA . ALA A 1 520 ? 1.914 28.830 68.005 1.00 33.47 520 ALA A CA 1
ATOM 3860 C C . ALA A 1 520 ? 2.256 30.292 67.987 1.00 33.21 520 ALA A C 1
ATOM 3861 O O . ALA A 1 520 ? 1.737 31.024 67.148 1.00 36.01 520 ALA A O 1
ATOM 3863 N N . GLU A 1 521 ? 3.080 30.765 68.925 1.00 35.08 521 GLU A N 1
ATOM 3864 C CA . GLU A 1 521 ? 3.415 32.215 68.918 1.00 37.41 521 GLU A CA 1
ATOM 3865 C C . GLU A 1 521 ? 4.284 32.584 67.697 1.00 36.94 521 GLU A C 1
ATOM 3866 O O . GLU A 1 521 ? 4.144 33.670 67.133 1.00 35.32 521 GLU A O 1
ATOM 3872 N N . LEU A 1 522 ? 5.133 31.648 67.277 1.00 33.18 522 LEU A N 1
ATOM 3873 C CA . LEU A 1 522 ? 5.987 31.826 66.059 1.00 32.31 522 LEU A CA 1
ATOM 3874 C C . LEU A 1 522 ? 5.111 32.062 64.828 1.00 30.18 522 LEU A C 1
ATOM 3875 O O . LEU A 1 522 ? 5.355 32.966 64.014 1.00 31.36 522 LEU A O 1
ATOM 3880 N N . LEU A 1 523 ? 4.055 31.285 64.720 1.00 32.43 523 LEU A N 1
ATOM 3881 C CA . LEU A 1 523 ? 3.183 31.367 63.535 1.00 37.80 523 LEU A CA 1
ATOM 3882 C C . LEU A 1 523 ? 2.021 32.376 63.608 1.00 36.33 523 LEU A C 1
ATOM 3883 O O . LEU A 1 523 ? 1.527 32.809 62.587 1.00 41.32 523 LEU A O 1
ATOM 3888 N N . SER A 1 524 ? 1.632 32.797 64.793 1.00 39.06 524 SER A N 1
ATOM 3889 C CA . SER A 1 524 ? 0.499 33.708 64.892 1.00 46.22 524 SER A CA 1
ATOM 3890 C C . SER A 1 524 ? 0.895 35.126 65.254 1.00 46.47 524 SER A C 1
ATOM 3891 O O . SER A 1 524 ? 0.278 36.060 64.772 1.00 50.66 524 SER A O 1
ATOM 3894 N N . ASP A 1 525 ? 1.928 35.293 66.080 1.00 39.96 525 ASP A N 1
ATOM 3895 C CA . ASP A 1 525 ? 2.242 36.610 66.645 1.00 46.91 525 ASP A CA 1
ATOM 3896 C C . ASP A 1 525 ? 2.559 37.658 65.571 1.00 44.33 525 ASP A C 1
ATOM 3897 O O . ASP A 1 525 ? 3.359 37.431 64.623 1.00 44.15 525 ASP A O 1
ATOM 3902 N N . SER A 1 526 ? 1.944 38.842 65.712 1.00 43.98 526 SER A N 1
ATOM 3903 C CA . SER A 1 526 ? 2.114 39.908 64.702 1.00 47.71 526 SER A CA 1
ATOM 3904 C C . SER A 1 526 ? 3.528 40.401 64.653 1.00 39.56 526 SER A C 1
ATOM 3905 O O . SER A 1 526 ? 3.949 40.881 63.618 1.00 43.06 526 SER A O 1
ATOM 3908 N N . ASP A 1 527 ? 4.260 40.259 65.768 1.00 41.58 527 ASP A N 1
ATOM 3909 C CA . ASP A 1 527 ? 5.719 40.577 65.891 1.00 48.66 527 ASP A CA 1
ATOM 3910 C C . ASP A 1 527 ? 6.705 39.520 65.292 1.00 44.06 527 ASP A C 1
ATOM 3911 O O . ASP A 1 527 ? 7.944 39.715 65.301 1.00 39.52 527 ASP A O 1
ATOM 3916 N N . SER A 1 528 ? 6.177 38.399 64.849 1.00 36.97 528 SER A N 1
ATOM 3917 C CA . SER A 1 528 ? 7.046 37.268 64.462 1.00 35.43 528 SER A CA 1
ATOM 3918 C C . SER A 1 528 ? 7.440 37.358 63.007 1.00 35.48 528 SER A C 1
ATOM 3919 O O . SER A 1 528 ? 6.645 37.730 62.147 1.00 35.66 528 SER A O 1
ATOM 3922 N N . TRP A 1 529 ? 8.673 36.991 62.706 1.00 35.53 529 TRP A N 1
ATOM 3923 C CA . TRP A 1 529 ? 9.106 36.934 61.321 1.00 31.69 529 TRP A CA 1
ATOM 3924 C C . TRP A 1 529 ? 8.276 35.922 60.510 1.00 31.54 529 TRP A C 1
ATOM 3925 O O . TRP A 1 529 ? 8.211 36.040 59.311 1.00 30.42 529 TRP A O 1
ATOM 3936 N N . ALA A 1 530 ? 7.615 34.969 61.165 1.00 31.10 530 ALA A N 1
ATOM 3937 C CA . ALA A 1 530 ? 6.892 33.885 60.472 1.00 33.67 530 ALA A CA 1
ATOM 3938 C C . ALA A 1 530 ? 5.394 33.943 60.821 1.00 37.73 530 ALA A C 1
ATOM 3939 O O . ALA A 1 530 ? 4.663 32.947 60.625 1.00 34.77 530 ALA A O 1
ATOM 3941 N N . GLY A 1 531 ? 4.956 35.089 61.370 1.00 33.99 531 GLY A N 1
ATOM 3942 C CA . GLY A 1 531 ? 3.580 35.262 61.742 1.00 36.10 531 GLY A CA 1
ATOM 3943 C C . GLY A 1 531 ? 2.604 35.448 60.582 1.00 40.16 531 GLY A C 1
ATOM 3944 O O . GLY A 1 531 ? 2.965 35.703 59.430 1.00 35.64 531 GLY A O 1
ATOM 3945 N N . GLU A 1 532 ? 1.345 35.271 60.943 1.00 45.86 532 GLU A N 1
ATOM 3946 C CA . GLU A 1 532 ? 0.187 35.360 60.054 1.00 50.81 532 GLU A CA 1
ATOM 3947 C C . GLU A 1 532 ? 0.262 36.549 59.133 1.00 42.40 532 GLU A C 1
ATOM 3948 O O . GLU A 1 532 ? 0.084 36.443 57.940 1.00 39.84 532 GLU A O 1
ATOM 3954 N N . ARG A 1 533 ? 0.607 37.682 59.708 1.00 43.83 533 ARG A N 1
ATOM 3955 C CA . ARG A 1 533 ? 0.565 38.962 59.019 1.00 42.64 533 ARG A CA 1
ATOM 3956 C C . ARG A 1 533 ? 1.662 39.018 57.944 1.00 43.35 533 ARG A C 1
ATOM 3957 O O . ARG A 1 533 ? 1.406 39.361 56.779 1.00 43.25 533 ARG A O 1
ATOM 3965 N N . VAL A 1 534 ? 2.893 38.628 58.300 1.00 38.60 534 VAL A N 1
ATOM 3966 C CA . VAL A 1 534 ? 3.933 38.446 57.274 1.00 41.38 534 VAL A CA 1
ATOM 3967 C C . VAL A 1 534 ? 3.506 37.390 56.229 1.00 37.63 534 VAL A C 1
ATOM 3968 O O . VAL A 1 534 ? 3.726 37.589 55.047 1.00 39.85 534 VAL A O 1
ATOM 3972 N N . ALA A 1 535 ? 2.888 36.292 56.663 1.00 37.16 535 ALA A N 1
ATOM 3973 C CA . ALA A 1 535 ? 2.422 35.244 55.749 1.00 38.53 535 ALA A CA 1
ATOM 3974 C C . ALA A 1 535 ? 1.398 35.799 54.743 1.00 43.42 535 ALA A C 1
ATOM 3975 O O . ALA A 1 535 ? 1.532 35.565 53.535 1.00 42.52 535 ALA A O 1
ATOM 3977 N N . VAL A 1 536 ? 0.396 36.522 55.245 1.00 43.21 536 VAL A N 1
ATOM 3978 C CA . VAL A 1 536 ? -0.589 37.164 54.356 1.00 46.15 536 VAL A CA 1
ATOM 3979 C C . VAL A 1 536 ? 0.108 38.011 53.296 1.00 45.54 536 VAL A C 1
ATOM 3980 O O . VAL A 1 536 ? -0.177 37.874 52.122 1.00 52.43 536 VAL A O 1
ATOM 3984 N N . ARG A 1 537 ? 1.047 38.855 53.707 1.00 47.56 537 ARG A N 1
ATOM 3985 C CA . ARG A 1 537 ? 1.823 39.637 52.766 1.00 49.89 537 ARG A CA 1
ATOM 3986 C C . ARG A 1 537 ? 2.670 38.874 51.780 1.00 54.50 537 ARG A C 1
ATOM 3987 O O . ARG A 1 537 ? 2.763 39.257 50.631 1.00 66.50 537 ARG A O 1
ATOM 3995 N N . ALA A 1 538 ? 3.318 37.798 52.197 1.00 56.26 538 ALA A N 1
ATOM 3996 C CA . ALA A 1 538 ? 4.143 37.039 51.266 1.00 52.36 538 ALA A CA 1
ATOM 3997 C C . ALA A 1 538 ? 3.285 36.179 50.306 1.00 52.60 538 ALA A C 1
ATOM 3998 O O . ALA A 1 538 ? 3.806 35.461 49.465 1.00 57.95 538 ALA A O 1
ATOM 4000 N N . GLY A 1 539 ? 1.966 36.258 50.456 1.00 60.02 539 GLY A N 1
ATOM 4001 C CA . GLY A 1 539 ? 1.052 35.318 49.829 1.00 63.05 539 GLY A CA 1
ATOM 4002 C C . GLY A 1 539 ? 1.131 33.958 50.479 1.00 55.59 539 GLY A C 1
ATOM 4003 O O . GLY A 1 539 ? 0.402 33.096 50.067 1.00 56.54 539 GLY A O 1
ATOM 4004 N N . PRO B 1 26 ? 55.810 9.273 23.135 1.00 68.75 26 PRO B N 1
ATOM 4005 C CA . PRO B 1 26 ? 55.525 9.583 24.537 1.00 67.82 26 PRO B CA 1
ATOM 4006 C C . PRO B 1 26 ? 54.107 10.089 24.707 1.00 64.92 26 PRO B C 1
ATOM 4007 O O . PRO B 1 26 ? 53.291 9.438 25.379 1.00 58.49 26 PRO B O 1
ATOM 4011 N N . GLY B 1 27 ? 53.831 11.256 24.112 1.00 60.27 27 GLY B N 1
ATOM 4012 C CA . GLY B 1 27 ? 52.467 11.778 23.985 1.00 59.93 27 GLY B CA 1
ATOM 4013 C C . GLY B 1 27 ? 51.753 11.323 22.703 1.00 51.34 27 GLY B C 1
ATOM 4014 O O . GLY B 1 27 ? 50.656 11.775 22.430 1.00 51.91 27 GLY B O 1
ATOM 4015 N N . ALA B 1 28 ? 52.348 10.407 21.940 1.00 51.07 28 ALA B N 1
ATOM 4016 C CA . ALA B 1 28 ? 51.734 9.940 20.703 1.00 51.89 28 ALA B CA 1
ATOM 4017 C C . ALA B 1 28 ? 50.333 9.305 20.936 1.00 48.13 28 ALA B C 1
ATOM 4018 O O . ALA B 1 28 ? 50.051 8.665 21.955 1.00 47.38 28 ALA B O 1
ATOM 4020 N N . ILE B 1 29 ? 49.429 9.556 20.008 1.00 44.55 29 ILE B N 1
ATOM 4021 C CA . ILE B 1 29 ? 48.131 8.893 20.032 1.00 39.20 29 ILE B CA 1
ATOM 4022 C C . ILE B 1 29 ? 48.325 7.571 19.317 1.00 35.00 29 ILE B C 1
ATOM 4023 O O . ILE B 1 29 ? 48.488 7.570 18.123 1.00 37.66 29 ILE B O 1
ATOM 4028 N N . ARG B 1 30 ? 48.392 6.470 20.055 1.00 30.37 30 ARG B N 1
ATOM 4029 C CA . ARG B 1 30 ? 48.696 5.124 19.499 1.00 35.14 30 ARG B CA 1
ATOM 4030 C C . ARG B 1 30 ? 47.551 4.133 19.449 1.00 30.92 30 ARG B C 1
ATOM 4031 O O . ARG B 1 30 ? 47.538 3.232 18.610 1.00 30.88 30 ARG B O 1
ATOM 4039 N N . THR B 1 31 ? 46.576 4.369 20.319 1.00 27.54 31 THR B N 1
ATOM 4040 C CA . THR B 1 31 ? 45.430 3.519 20.554 1.00 31.48 31 THR B CA 1
ATOM 4041 C C . THR B 1 31 ? 44.085 4.298 20.461 1.00 31.07 31 THR B C 1
ATOM 4042 O O . THR B 1 31 ? 43.974 5.420 21.009 1.00 29.12 31 THR B O 1
ATOM 4046 N N . VAL B 1 32 ? 43.095 3.729 19.747 1.00 29.11 32 VAL B N 1
ATOM 4047 C CA . VAL B 1 32 ? 41.770 4.369 19.581 1.00 27.18 32 VAL B CA 1
ATOM 4048 C C . VAL B 1 32 ? 40.720 3.325 19.982 1.00 26.52 32 VAL B C 1
ATOM 4049 O O . VAL B 1 32 ? 40.804 2.194 19.523 1.00 27.45 32 VAL B O 1
ATOM 4053 N N . GLY B 1 33 ? 39.784 3.663 20.878 1.00 24.70 33 GLY B N 1
ATOM 4054 C CA . GLY B 1 33 ? 38.675 2.806 21.129 1.00 28.63 33 GLY B CA 1
ATOM 4055 C C . GLY B 1 33 ? 37.398 3.303 20.435 1.00 28.25 33 GLY B C 1
ATOM 4056 O O . GLY B 1 33 ? 36.900 4.393 20.743 1.00 25.75 33 GLY B O 1
ATOM 4057 N N . VAL B 1 34 ? 36.844 2.478 19.543 1.00 24.23 34 VAL B N 1
ATOM 4058 C CA . VAL B 1 34 ? 35.597 2.763 18.894 1.00 21.92 34 VAL B CA 1
ATOM 4059 C C . VAL B 1 34 ? 34.545 2.112 19.751 1.00 22.84 34 VAL B C 1
ATOM 4060 O O . VAL B 1 34 ? 34.463 0.844 19.872 1.00 21.84 34 VAL B O 1
ATOM 4064 N N . ILE B 1 35 ? 33.735 2.952 20.350 1.00 19.56 35 ILE B N 1
ATOM 4065 C CA . ILE B 1 35 ? 32.737 2.481 21.311 1.00 21.66 35 ILE B CA 1
ATOM 4066 C C . ILE B 1 35 ? 31.354 2.327 20.670 1.00 23.24 35 ILE B C 1
ATOM 4067 O O . ILE B 1 35 ? 30.643 3.315 20.403 1.00 20.08 35 ILE B O 1
ATOM 4072 N N . GLY B 1 36 ? 31.000 1.084 20.347 1.00 23.94 36 GLY B N 1
ATOM 4073 C CA . GLY B 1 36 ? 29.835 0.773 19.655 1.00 23.50 36 GLY B CA 1
ATOM 4074 C C . GLY B 1 36 ? 30.042 0.111 18.341 1.00 27.06 36 GLY B C 1
ATOM 4075 O O . GLY B 1 36 ? 31.002 0.416 17.660 1.00 24.54 36 GLY B O 1
ATOM 4076 N N . GLY B 1 37 ? 29.125 -0.805 17.976 1.00 24.63 37 GLY B N 1
ATOM 4077 C CA . GLY B 1 37 ? 29.320 -1.645 16.834 1.00 30.42 37 GLY B CA 1
ATOM 4078 C C . GLY B 1 37 ? 28.243 -1.709 15.783 1.00 37.72 37 GLY B C 1
ATOM 4079 O O . GLY B 1 37 ? 27.887 -2.787 15.277 1.00 39.44 37 GLY B O 1
ATOM 4080 N N . GLY B 1 38 ? 27.700 -0.578 15.410 1.00 37.31 38 GLY B N 1
ATOM 4081 C CA . GLY B 1 38 ? 26.697 -0.718 14.339 1.00 37.55 38 GLY B CA 1
ATOM 4082 C C . GLY B 1 38 ? 27.432 -0.293 13.093 1.00 30.67 38 GLY B C 1
ATOM 4083 O O . GLY B 1 38 ? 28.652 -0.367 13.086 1.00 28.68 38 GLY B O 1
ATOM 4084 N N . THR B 1 39 ? 26.736 0.206 12.081 1.00 26.05 39 THR B N 1
ATOM 4085 C CA . THR B 1 39 ? 27.456 0.595 10.885 1.00 25.04 39 THR B CA 1
ATOM 4086 C C . THR B 1 39 ? 28.420 1.738 11.263 1.00 24.04 39 THR B C 1
ATOM 4087 O O . THR B 1 39 ? 29.515 1.845 10.675 1.00 22.47 39 THR B O 1
ATOM 4091 N N . ALA B 1 40 ? 28.055 2.575 12.247 1.00 23.19 40 ALA B N 1
ATOM 4092 C CA . ALA B 1 40 ? 28.889 3.761 12.558 1.00 24.42 40 ALA B CA 1
ATOM 4093 C C . ALA B 1 40 ? 30.244 3.279 13.066 1.00 22.97 40 ALA B C 1
ATOM 4094 O O . ALA B 1 40 ? 31.321 3.650 12.541 1.00 25.47 40 ALA B O 1
ATOM 4096 N N . GLY B 1 41 ? 30.185 2.366 14.000 1.00 22.64 41 GLY B N 1
ATOM 4097 C CA . GLY B 1 41 ? 31.345 1.816 14.677 1.00 24.19 41 GLY B CA 1
ATOM 4098 C C . GLY B 1 41 ? 32.246 1.048 13.728 1.00 24.40 41 GLY B C 1
ATOM 4099 O O . GLY B 1 41 ? 33.460 1.283 13.658 1.00 21.13 41 GLY B O 1
ATOM 4100 N N . TYR B 1 42 ? 31.662 0.107 12.992 1.00 22.36 42 TYR B N 1
ATOM 4101 C CA . TYR B 1 42 ? 32.472 -0.666 12.057 1.00 21.78 42 TYR B CA 1
ATOM 4102 C C . TYR B 1 42 ? 33.052 0.162 10.924 1.00 21.41 42 TYR B C 1
ATOM 4103 O O . TYR B 1 42 ? 34.230 -0.048 10.522 1.00 21.70 42 TYR B O 1
ATOM 4112 N N . LEU B 1 43 ? 32.272 1.090 10.380 1.00 21.81 43 LEU B N 1
ATOM 4113 C CA . LEU B 1 43 ? 32.811 1.936 9.293 1.00 21.00 43 LEU B CA 1
ATOM 4114 C C . LEU B 1 43 ? 33.976 2.779 9.817 1.00 21.49 43 LEU B C 1
ATOM 4115 O O . LEU B 1 43 ? 34.995 2.988 9.134 1.00 23.26 43 LEU B O 1
ATOM 4120 N N . THR B 1 44 ? 33.838 3.252 11.035 1.00 20.10 44 THR B N 1
ATOM 4121 C CA . THR B 1 44 ? 34.904 4.066 11.657 1.00 23.77 44 THR B CA 1
ATOM 4122 C C . THR B 1 44 ? 36.183 3.234 11.895 1.00 22.99 44 THR B C 1
ATOM 4123 O O . THR B 1 44 ? 37.299 3.643 11.516 1.00 25.47 44 THR B O 1
ATOM 4127 N N . ALA B 1 45 ? 36.029 2.059 12.501 1.00 22.84 45 ALA B N 1
ATOM 4128 C CA . ALA B 1 45 ? 37.169 1.201 12.764 1.00 21.50 45 ALA B CA 1
ATOM 4129 C C . ALA B 1 45 ? 37.884 0.783 11.468 1.00 23.07 45 ALA B C 1
ATOM 4130 O O . ALA B 1 45 ? 39.116 0.755 11.376 1.00 24.34 45 ALA B O 1
ATOM 4132 N N . LEU B 1 46 ? 37.108 0.447 10.472 1.00 23.14 46 LEU B N 1
ATOM 4133 C CA . LEU B 1 46 ? 37.669 0.092 9.161 1.00 22.25 46 LEU B CA 1
ATOM 4134 C C . LEU B 1 46 ? 38.468 1.238 8.533 1.00 24.92 46 LEU B C 1
ATOM 4135 O O . LEU B 1 46 ? 39.521 1.016 7.921 1.00 27.54 46 LEU B O 1
ATOM 4140 N N . ALA B 1 47 ? 37.928 2.444 8.578 1.00 23.68 47 ALA B N 1
ATOM 4141 C CA . ALA B 1 47 ? 38.631 3.584 8.020 1.00 26.61 47 ALA B CA 1
ATOM 4142 C C . ALA B 1 47 ? 39.919 3.876 8.765 1.00 27.95 47 ALA B C 1
ATOM 4143 O O . ALA B 1 47 ? 40.965 4.062 8.127 1.00 25.59 47 ALA B O 1
ATOM 4145 N N . LEU B 1 48 ? 39.870 3.880 10.090 1.00 26.81 48 LEU B N 1
ATOM 4146 C CA . LEU B 1 48 ? 41.087 4.145 10.838 1.00 29.03 48 LEU B CA 1
ATOM 4147 C C . LEU B 1 48 ? 42.219 3.148 10.485 1.00 30.50 48 LEU B C 1
ATOM 4148 O O . LEU B 1 48 ? 43.388 3.554 10.321 1.00 31.52 48 LEU B O 1
ATOM 4153 N N . LYS B 1 49 ? 41.884 1.858 10.383 1.00 28.00 49 LYS B N 1
ATOM 4154 C CA . LYS B 1 49 ? 42.866 0.832 10.077 1.00 29.55 49 LYS B CA 1
ATOM 4155 C C . LYS B 1 49 ? 43.311 0.992 8.709 1.00 32.50 49 LYS B C 1
ATOM 4156 O O . LYS B 1 49 ? 44.481 0.741 8.475 1.00 37.13 49 LYS B O 1
ATOM 4162 N N . ALA B 1 50 ? 42.410 1.354 7.776 1.00 30.07 50 ALA B N 1
ATOM 4163 C CA . ALA B 1 50 ? 42.801 1.489 6.360 1.00 31.44 50 ALA B CA 1
ATOM 4164 C C . ALA B 1 50 ? 43.714 2.657 6.139 1.00 36.30 50 ALA B C 1
ATOM 4165 O O . ALA B 1 50 ? 44.635 2.564 5.388 1.00 36.49 50 ALA B O 1
ATOM 4167 N N . LYS B 1 51 ? 43.473 3.775 6.793 1.00 36.22 51 LYS B N 1
ATOM 4168 C CA . LYS B 1 51 ? 44.273 4.940 6.471 1.00 37.94 51 LYS B CA 1
ATOM 4169 C C . LYS B 1 51 ? 45.415 5.164 7.422 1.00 37.26 51 LYS B C 1
ATOM 4170 O O . LYS B 1 51 ? 46.401 5.845 7.027 1.00 37.10 51 LYS B O 1
ATOM 4176 N N . ARG B 1 52 ? 45.308 4.649 8.657 1.00 32.50 52 ARG B N 1
ATOM 4177 C CA . ARG B 1 52 ? 46.366 4.840 9.668 1.00 35.38 52 ARG B CA 1
ATOM 4178 C C . ARG B 1 52 ? 46.719 3.479 10.218 1.00 35.32 52 ARG B C 1
ATOM 4179 O O . ARG B 1 52 ? 46.454 3.198 11.379 1.00 32.23 52 ARG B O 1
ATOM 4187 N N . PRO B 1 53 ? 47.289 2.608 9.363 1.00 36.03 53 PRO B N 1
ATOM 4188 C CA . PRO B 1 53 ? 47.428 1.201 9.762 1.00 37.29 53 PRO B CA 1
ATOM 4189 C C . PRO B 1 53 ? 48.227 0.976 11.023 1.00 35.88 53 PRO B C 1
ATOM 4190 O O . PRO B 1 53 ? 48.079 -0.060 11.695 1.00 39.20 53 PRO B O 1
ATOM 4194 N N . TRP B 1 54 ? 49.097 1.907 11.350 1.00 33.84 54 TRP B N 1
ATOM 4195 C CA . TRP B 1 54 ? 49.896 1.819 12.568 1.00 35.81 54 TRP B CA 1
ATOM 4196 C C . TRP B 1 54 ? 49.110 1.939 13.883 1.00 35.40 54 TRP B C 1
ATOM 4197 O O . TRP B 1 54 ? 49.674 1.658 14.918 1.00 33.16 54 TRP B O 1
ATOM 4208 N N . LEU B 1 55 ? 47.848 2.382 13.889 1.00 33.38 55 LEU B N 1
ATOM 4209 C CA . LEU B 1 55 ? 47.141 2.494 15.164 1.00 30.44 55 LEU B CA 1
ATOM 4210 C C . LEU B 1 55 ? 46.726 1.161 15.630 1.00 32.34 55 LEU B C 1
ATOM 4211 O O . LEU B 1 55 ? 46.456 0.297 14.838 1.00 36.82 55 LEU B O 1
ATOM 4216 N N . ASP B 1 56 ? 46.565 1.028 16.930 1.00 33.59 56 ASP B N 1
ATOM 4217 C CA . ASP B 1 56 ? 45.877 -0.110 17.535 1.00 35.65 56 ASP B CA 1
ATOM 4218 C C . ASP B 1 56 ? 44.407 0.294 17.729 1.00 31.38 56 ASP B C 1
ATOM 4219 O O . ASP B 1 56 ? 44.097 1.190 18.522 1.00 29.02 56 ASP B O 1
ATOM 4224 N N . VAL B 1 57 ? 43.532 -0.285 16.894 1.00 24.46 57 VAL B N 1
ATOM 4225 C CA . VAL B 1 57 ? 42.125 0.068 16.899 1.00 25.86 57 VAL B CA 1
ATOM 4226 C C . VAL B 1 57 ? 41.350 -1.035 17.508 1.00 27.59 57 VAL B C 1
ATOM 4227 O O . VAL B 1 57 ? 41.437 -2.192 17.044 1.00 30.56 57 VAL B O 1
ATOM 4231 N N . ALA B 1 58 ? 40.580 -0.680 18.544 1.00 28.90 58 ALA B N 1
ATOM 4232 C CA . ALA B 1 58 ? 39.721 -1.606 19.243 1.00 27.65 58 ALA B CA 1
ATOM 4233 C C . ALA B 1 58 ? 38.278 -1.201 19.031 1.00 31.72 58 ALA B C 1
ATOM 4234 O O . ALA B 1 58 ? 37.927 -0.038 19.121 1.00 27.02 58 ALA B O 1
ATOM 4236 N N . LEU B 1 59 ? 37.422 -2.178 18.784 1.00 25.35 59 LEU B N 1
ATOM 4237 C CA . LEU B 1 59 ? 35.994 -1.908 18.746 1.00 25.83 59 LEU B CA 1
ATOM 4238 C C . LEU B 1 59 ? 35.336 -2.548 19.926 1.00 25.06 59 LEU B C 1
ATOM 4239 O O . LEU B 1 59 ? 35.491 -3.764 20.143 1.00 26.00 59 LEU B O 1
ATOM 4244 N N . VAL B 1 60 ? 34.612 -1.759 20.712 1.00 23.24 60 VAL B N 1
ATOM 4245 C CA . VAL B 1 60 ? 34.007 -2.188 21.958 1.00 23.27 60 VAL B CA 1
ATOM 4246 C C . VAL B 1 60 ? 32.489 -2.258 21.819 1.00 25.08 60 VAL B C 1
ATOM 4247 O O . VAL B 1 60 ? 31.829 -1.262 21.439 1.00 25.50 60 VAL B O 1
ATOM 4251 N N . GLU B 1 61 ? 31.888 -3.411 22.050 1.00 26.68 61 GLU B N 1
ATOM 4252 C CA . GLU B 1 61 ? 30.433 -3.482 21.924 1.00 28.18 61 GLU B CA 1
ATOM 4253 C C . GLU B 1 61 ? 29.825 -4.515 22.825 1.00 30.98 61 GLU B C 1
ATOM 4254 O O . GLU B 1 61 ? 30.448 -5.529 23.135 1.00 28.07 61 GLU B O 1
ATOM 4260 N N . SER B 1 62 ? 28.562 -4.260 23.157 1.00 35.11 62 SER B N 1
ATOM 4261 C CA . SER B 1 62 ? 27.781 -5.051 24.101 1.00 39.51 62 SER B CA 1
ATOM 4262 C C . SER B 1 62 ? 26.934 -6.041 23.346 1.00 39.04 62 SER B C 1
ATOM 4263 O O . SER B 1 62 ? 26.163 -5.638 22.506 1.00 28.65 62 SER B O 1
ATOM 4266 N N . ALA B 1 63 ? 26.997 -7.319 23.686 1.00 48.36 63 ALA B N 1
ATOM 4267 C CA . ALA B 1 63 ? 26.071 -8.307 23.102 1.00 46.33 63 ALA B CA 1
ATOM 4268 C C . ALA B 1 63 ? 24.642 -8.123 23.650 1.00 38.94 63 ALA B C 1
ATOM 4269 O O . ALA B 1 63 ? 23.652 -8.480 22.992 1.00 43.42 63 ALA B O 1
ATOM 4271 N N . ASP B 1 64 ? 24.555 -7.411 24.765 1.00 35.66 64 ASP B N 1
ATOM 4272 C CA . ASP B 1 64 ? 23.287 -7.077 25.425 1.00 35.55 64 ASP B CA 1
ATOM 4273 C C . ASP B 1 64 ? 22.564 -5.828 25.009 1.00 32.93 64 ASP B C 1
ATOM 4274 O O . ASP B 1 64 ? 21.434 -5.689 25.363 1.00 37.08 64 ASP B O 1
ATOM 4279 N N . ILE B 1 65 ? 23.212 -4.906 24.267 1.00 35.58 65 ILE B N 1
ATOM 4280 C CA . ILE B 1 65 ? 22.568 -3.698 23.722 1.00 36.36 65 ILE B CA 1
ATOM 4281 C C . ILE B 1 65 ? 22.593 -3.662 22.208 1.00 30.85 65 ILE B C 1
ATOM 4282 O O . ILE B 1 65 ? 23.619 -3.364 21.599 1.00 31.83 65 ILE B O 1
ATOM 4287 N N . PRO B 1 66 ? 21.458 -3.868 21.583 1.00 32.28 66 PRO B N 1
ATOM 4288 C CA . PRO B 1 66 ? 21.409 -4.046 20.130 1.00 31.26 66 PRO B CA 1
ATOM 4289 C C . PRO B 1 66 ? 21.704 -2.822 19.288 1.00 41.58 66 PRO B C 1
ATOM 4290 O O . PRO B 1 66 ? 21.577 -1.664 19.764 1.00 31.60 66 PRO B O 1
ATOM 4294 N N . ILE B 1 67 ? 22.159 -3.086 18.052 1.00 39.56 67 ILE B N 1
ATOM 4295 C CA . ILE B 1 67 ? 22.285 -1.997 17.048 1.00 46.18 67 ILE B CA 1
ATOM 4296 C C . ILE B 1 67 ? 20.870 -1.517 16.702 1.00 48.32 67 ILE B C 1
ATOM 4297 O O . ILE B 1 67 ? 19.850 -2.257 16.913 1.00 37.72 67 ILE B O 1
ATOM 4302 N N . ILE B 1 68 ? 20.799 -0.272 16.230 1.00 40.38 68 ILE B N 1
ATOM 4303 C CA . ILE B 1 68 ? 19.521 0.275 15.776 1.00 41.49 68 ILE B CA 1
ATOM 4304 C C . ILE B 1 68 ? 18.716 -0.585 14.726 1.00 47.53 68 ILE B C 1
ATOM 4305 O O . ILE B 1 68 ? 17.474 -0.692 14.843 1.00 43.79 68 ILE B O 1
ATOM 4310 N N . GLY B 1 69 ? 19.386 -1.210 13.744 1.00 42.34 69 GLY B N 1
ATOM 4311 C CA . GLY B 1 69 ? 18.787 -2.330 13.007 1.00 44.02 69 GLY B CA 1
ATOM 4312 C C . GLY B 1 69 ? 18.131 -1.962 11.691 1.00 49.53 69 GLY B C 1
ATOM 4313 O O . GLY B 1 69 ? 17.563 -2.822 11.026 1.00 50.02 69 GLY B O 1
ATOM 4314 N N . VAL B 1 70 ? 18.226 -0.699 11.285 1.00 54.06 70 VAL B N 1
ATOM 4315 C CA . VAL B 1 70 ? 17.380 -0.252 10.202 1.00 59.41 70 VAL B CA 1
ATOM 4316 C C . VAL B 1 70 ? 17.968 0.409 8.921 1.00 69.40 70 VAL B C 1
ATOM 4317 O O . VAL B 1 70 ? 17.392 0.187 7.861 1.00 79.42 70 VAL B O 1
ATOM 4321 N N . GLY B 1 71 ? 19.065 1.185 8.954 1.00 56.98 71 GLY B N 1
ATOM 4322 C CA . GLY B 1 71 ? 19.368 2.067 7.799 1.00 56.65 71 GLY B CA 1
ATOM 4323 C C . GLY B 1 71 ? 19.755 1.418 6.449 1.00 48.50 71 GLY B C 1
ATOM 4324 O O . GLY B 1 71 ? 20.898 0.932 6.302 1.00 46.53 71 GLY B O 1
ATOM 4325 N N . GLU B 1 72 ? 18.857 1.355 5.454 1.00 33.46 72 GLU B N 1
ATOM 4326 C CA . GLU B 1 72 ? 19.214 0.435 4.358 1.00 27.23 72 GLU B CA 1
ATOM 4327 C C . GLU B 1 72 ? 19.479 1.066 3.012 1.00 25.16 72 GLU B C 1
ATOM 4328 O O . GLU B 1 72 ? 20.042 0.398 2.190 1.00 26.38 72 GLU B O 1
ATOM 4334 N N . ALA B 1 73 ? 19.030 2.312 2.770 1.00 21.47 73 ALA B N 1
ATOM 4335 C CA . ALA B 1 73 ? 19.223 2.948 1.451 1.00 20.83 73 ALA B CA 1
ATOM 4336 C C . ALA B 1 73 ? 20.388 3.903 1.599 1.00 24.21 73 ALA B C 1
ATOM 4337 O O . ALA B 1 73 ? 20.635 4.460 2.685 1.00 24.96 73 ALA B O 1
ATOM 4339 N N . THR B 1 74 ? 21.133 4.080 0.544 1.00 24.37 74 THR B N 1
ATOM 4340 C CA . THR B 1 74 ? 22.167 5.130 0.556 1.00 25.60 74 THR B CA 1
ATOM 4341 C C . THR B 1 74 ? 22.198 6.026 -0.695 1.00 23.49 74 THR B C 1
ATOM 4342 O O . THR B 1 74 ? 21.219 6.119 -1.450 1.00 21.20 74 THR B O 1
ATOM 4346 N N . VAL B 1 75 ? 23.292 6.778 -0.862 1.00 22.86 75 VAL B N 1
ATOM 4347 C CA . VAL B 1 75 ? 23.458 7.705 -1.979 1.00 22.92 75 VAL B CA 1
ATOM 4348 C C . VAL B 1 75 ? 24.673 7.326 -2.747 1.00 21.07 75 VAL B C 1
ATOM 4349 O O . VAL B 1 75 ? 25.466 6.498 -2.270 1.00 22.89 75 VAL B O 1
ATOM 4353 N N . SER B 1 76 ? 24.824 7.900 -3.927 1.00 23.52 76 SER B N 1
ATOM 4354 C CA . SER B 1 76 ? 25.885 7.452 -4.833 1.00 24.50 76 SER B CA 1
ATOM 4355 C C . SER B 1 76 ? 27.297 7.569 -4.288 1.00 25.33 76 SER B C 1
ATOM 4356 O O . SER B 1 76 ? 28.146 6.688 -4.570 1.00 26.47 76 SER B O 1
ATOM 4359 N N . TYR B 1 77 ? 27.546 8.616 -3.508 1.00 24.30 77 TYR B N 1
ATOM 4360 C CA . TYR B 1 77 ? 28.827 8.838 -2.834 1.00 24.92 77 TYR B CA 1
ATOM 4361 C C . TYR B 1 77 ? 29.270 7.619 -2.052 1.00 27.23 77 TYR B C 1
ATOM 4362 O O . TYR B 1 77 ? 30.474 7.296 -2.032 1.00 29.28 77 TYR B O 1
ATOM 4364 N N . MET B 1 78 ? 28.314 6.934 -1.411 1.00 24.82 78 MET B N 1
ATOM 4365 C CA . MET B 1 78 ? 28.629 5.794 -0.573 1.00 24.31 78 MET B CA 1
ATOM 4366 C C . MET B 1 78 ? 29.248 4.653 -1.326 1.00 26.75 78 MET B C 1
ATOM 4367 O O . MET B 1 78 ? 29.978 3.933 -0.727 1.00 26.29 78 MET B O 1
ATOM 4372 N N . VAL B 1 79 ? 28.935 4.478 -2.627 1.00 25.04 79 VAL B N 1
ATOM 4373 C CA . VAL B 1 79 ? 29.507 3.464 -3.444 1.00 26.70 79 VAL B CA 1
ATOM 4374 C C . VAL B 1 79 ? 31.021 3.674 -3.496 1.00 26.45 79 VAL B C 1
ATOM 4375 O O . VAL B 1 79 ? 31.798 2.759 -3.347 1.00 24.92 79 VAL B O 1
ATOM 4379 N N . MET B 1 80 ? 31.429 4.883 -3.776 1.00 24.62 80 MET B N 1
ATOM 4380 C CA . MET B 1 80 ? 32.846 5.263 -3.767 1.00 25.74 80 MET B CA 1
ATOM 4381 C C . MET B 1 80 ? 33.473 5.177 -2.433 1.00 23.48 80 MET B C 1
ATOM 4382 O O . MET B 1 80 ? 34.571 4.614 -2.304 1.00 25.86 80 MET B O 1
ATOM 4387 N N . PHE B 1 81 ? 32.768 5.603 -1.384 1.00 24.57 81 PHE B N 1
ATOM 4388 C CA . PHE B 1 81 ? 33.351 5.447 -0.047 1.00 24.55 81 PHE B CA 1
ATOM 4389 C C . PHE B 1 81 ? 33.673 4.004 0.325 1.00 24.21 81 PHE B C 1
ATOM 4390 O O . PHE B 1 81 ? 34.778 3.668 0.814 1.00 24.16 81 PHE B O 1
ATOM 4398 N N . LEU B 1 82 ? 32.750 3.116 0.042 1.00 24.31 82 LEU B N 1
ATOM 4399 C CA . LEU B 1 82 ? 32.945 1.711 0.356 1.00 23.69 82 LEU B CA 1
ATOM 4400 C C . LEU B 1 82 ? 34.053 1.104 -0.426 1.00 23.94 82 LEU B C 1
ATOM 4401 O O . LEU B 1 82 ? 34.873 0.436 0.156 1.00 25.40 82 LEU B O 1
ATOM 4406 N N . HIS B 1 83 ? 34.030 1.252 -1.745 1.00 23.24 83 HIS B N 1
ATOM 4407 C CA . HIS B 1 83 ? 35.021 0.560 -2.584 1.00 24.98 83 HIS B CA 1
ATOM 4408 C C . HIS B 1 83 ? 36.408 1.185 -2.688 1.00 30.03 83 HIS B C 1
ATOM 4409 O O . HIS B 1 83 ? 37.366 0.461 -2.736 1.00 30.65 83 HIS B O 1
ATOM 4416 N N . HIS B 1 84 ? 36.490 2.498 -2.765 1.00 28.80 84 HIS B N 1
ATOM 4417 C CA . HIS B 1 84 ? 37.753 3.198 -2.800 1.00 30.30 84 HIS B CA 1
ATOM 4418 C C . HIS B 1 84 ? 38.311 3.536 -1.438 1.00 30.12 84 HIS B C 1
ATOM 4419 O O . HIS B 1 84 ? 39.406 3.189 -1.129 1.00 34.04 84 HIS B O 1
ATOM 4426 N N . TYR B 1 85 ? 37.568 4.196 -0.597 1.00 30.44 85 TYR B N 1
ATOM 4427 C CA . TYR B 1 85 ? 38.152 4.609 0.660 1.00 29.92 85 TYR B CA 1
ATOM 4428 C C . TYR B 1 85 ? 38.424 3.427 1.557 1.00 30.77 85 TYR B C 1
ATOM 4429 O O . TYR B 1 85 ? 39.459 3.415 2.189 1.00 32.24 85 TYR B O 1
ATOM 4438 N N . LEU B 1 86 ? 37.518 2.448 1.647 1.00 26.87 86 LEU B N 1
ATOM 4439 C CA . LEU B 1 86 ? 37.643 1.351 2.593 1.00 25.84 86 LEU B CA 1
ATOM 4440 C C . LEU B 1 86 ? 38.134 0.140 1.892 1.00 28.44 86 LEU B C 1
ATOM 4441 O O . LEU B 1 86 ? 38.389 -0.896 2.505 1.00 28.17 86 LEU B O 1
ATOM 4446 N N . GLY B 1 87 ? 38.312 0.259 0.572 1.00 27.69 87 GLY B N 1
ATOM 4447 C CA . GLY B 1 87 ? 38.952 -0.850 -0.193 1.00 29.57 87 GLY B CA 1
ATOM 4448 C C . GLY B 1 87 ? 38.139 -2.144 -0.265 1.00 28.51 87 GLY B C 1
ATOM 4449 O O . GLY B 1 87 ? 38.675 -3.187 -0.288 1.00 28.52 87 GLY B O 1
ATOM 4450 N N . ILE B 1 88 ? 36.820 -2.060 -0.172 1.00 26.23 88 ILE B N 1
ATOM 4451 C CA . ILE B 1 88 ? 35.976 -3.222 -0.216 1.00 25.21 88 ILE B CA 1
ATOM 4452 C C . ILE B 1 88 ? 35.830 -3.741 -1.638 1.00 25.41 88 ILE B C 1
ATOM 4453 O O . ILE B 1 88 ? 35.439 -3.020 -2.529 1.00 24.57 88 ILE B O 1
ATOM 4458 N N . ASP B 1 89 ? 36.261 -4.969 -1.845 1.00 29.56 89 ASP B N 1
ATOM 4459 C CA . ASP B 1 89 ? 36.176 -5.629 -3.149 1.00 33.14 89 ASP B CA 1
ATOM 4460 C C . ASP B 1 89 ? 34.710 -5.791 -3.582 1.00 31.50 89 ASP B C 1
ATOM 4461 O O . ASP B 1 89 ? 33.899 -6.306 -2.826 1.00 27.68 89 ASP B O 1
ATOM 4466 N N . PRO B 1 90 ? 34.382 -5.348 -4.785 1.00 31.45 90 PRO B N 1
ATOM 4467 C CA . PRO B 1 90 ? 32.954 -5.330 -5.092 1.00 32.69 90 PRO B CA 1
ATOM 4468 C C . PRO B 1 90 ? 32.332 -6.719 -5.273 1.00 31.92 90 PRO B C 1
ATOM 4469 O O . PRO B 1 90 ? 31.145 -6.947 -4.859 1.00 28.87 90 PRO B O 1
ATOM 4473 N N . ALA B 1 91 ? 33.098 -7.659 -5.811 1.00 27.69 91 ALA B N 1
ATOM 4474 C CA . ALA B 1 91 ? 32.567 -9.041 -5.973 1.00 29.29 91 ALA B CA 1
ATOM 4475 C C . ALA B 1 91 ? 32.216 -9.663 -4.654 1.00 28.61 91 ALA B C 1
ATOM 4476 O O . ALA B 1 91 ? 31.113 -10.238 -4.449 1.00 28.07 91 ALA B O 1
ATOM 4478 N N . GLU B 1 92 ? 33.125 -9.463 -3.706 1.00 27.67 92 GLU B N 1
ATOM 4479 C CA . GLU B 1 92 ? 32.922 -9.944 -2.370 1.00 30.38 92 GLU B CA 1
ATOM 4480 C C . GLU B 1 92 ? 31.751 -9.252 -1.671 1.00 24.43 92 GLU B C 1
ATOM 4481 O O . GLU B 1 92 ? 30.906 -9.925 -1.032 1.00 24.11 92 GLU B O 1
ATOM 4487 N N . PHE B 1 93 ? 31.691 -7.934 -1.798 1.00 24.61 93 PHE B N 1
ATOM 4488 C CA . PHE B 1 93 ? 30.516 -7.189 -1.298 1.00 24.00 93 PHE B CA 1
ATOM 4489 C C . PHE B 1 93 ? 29.207 -7.731 -1.885 1.00 22.51 93 PHE B C 1
ATOM 4490 O O . PHE B 1 93 ? 28.211 -7.928 -1.171 1.00 21.68 93 PHE B O 1
ATOM 4498 N N . TYR B 1 94 ? 29.151 -7.916 -3.205 1.00 21.45 94 TYR B N 1
ATOM 4499 C CA . TYR B 1 94 ? 27.931 -8.440 -3.834 1.00 25.72 94 TYR B CA 1
ATOM 4500 C C . TYR B 1 94 ? 27.567 -9.808 -3.356 1.00 28.44 94 TYR B C 1
ATOM 4501 O O . TYR B 1 94 ? 26.386 -10.060 -3.021 1.00 26.24 94 TYR B O 1
ATOM 4510 N N . GLN B 1 95 ? 28.569 -10.654 -3.216 1.00 25.88 95 GLN B N 1
ATOM 4511 C CA . GLN B 1 95 ? 28.315 -12.005 -2.745 1.00 28.95 95 GLN B CA 1
ATOM 4512 C C . GLN B 1 95 ? 27.767 -11.998 -1.304 1.00 27.76 95 GLN B C 1
ATOM 4513 O O . GLN B 1 95 ? 26.859 -12.772 -1.009 1.00 26.00 95 GLN B O 1
ATOM 4519 N N . HIS B 1 96 ? 28.347 -11.192 -0.407 1.00 25.58 96 HIS B N 1
ATOM 4520 C CA . HIS B 1 96 ? 28.007 -11.261 1.049 1.00 27.97 96 HIS B CA 1
ATOM 4521 C C . HIS B 1 96 ? 26.817 -10.412 1.375 1.00 25.09 96 HIS B C 1
ATOM 4522 O O . HIS B 1 96 ? 26.034 -10.764 2.249 1.00 31.25 96 HIS B O 1
ATOM 4529 N N . VAL B 1 97 ? 26.700 -9.247 0.727 1.00 23.41 97 VAL B N 1
ATOM 4530 C CA . VAL B 1 97 ? 25.672 -8.305 1.118 1.00 24.38 97 VAL B CA 1
ATOM 4531 C C . VAL B 1 97 ? 24.444 -8.403 0.244 1.00 23.41 97 VAL B C 1
ATOM 4532 O O . VAL B 1 97 ? 23.306 -8.217 0.740 1.00 21.72 97 VAL B O 1
ATOM 4536 N N . ARG B 1 98 ? 24.626 -8.769 -1.021 1.00 22.00 98 ARG B N 1
ATOM 4537 C CA . ARG B 1 98 ? 23.484 -8.963 -1.930 1.00 23.40 98 ARG B CA 1
ATOM 4538 C C . ARG B 1 98 ? 22.640 -7.680 -2.112 1.00 22.58 98 ARG B C 1
ATOM 4539 O O . ARG B 1 98 ? 21.418 -7.706 -1.969 1.00 21.35 98 ARG B O 1
ATOM 4547 N N . PRO B 1 99 ? 23.298 -6.595 -2.485 1.00 23.38 99 PRO B N 1
ATOM 4548 C CA . PRO B 1 99 ? 22.672 -5.308 -2.721 1.00 21.37 99 PRO B CA 1
ATOM 4549 C C . PRO B 1 99 ? 21.704 -5.312 -3.873 1.00 22.17 99 PRO B C 1
ATOM 4550 O O . PRO B 1 99 ? 21.783 -6.134 -4.830 1.00 26.71 99 PRO B O 1
ATOM 4554 N N . THR B 1 100 ? 20.763 -4.388 -3.809 1.00 20.82 100 THR B N 1
ATOM 4555 C CA . THR B 1 100 ? 20.052 -4.003 -4.949 1.00 22.11 100 THR B CA 1
ATOM 4556 C C . THR B 1 100 ? 20.489 -2.534 -5.284 1.00 21.52 100 THR B C 1
ATOM 4557 O O . THR B 1 100 ? 21.174 -1.837 -4.487 1.00 20.08 100 THR B O 1
ATOM 4561 N N . TRP B 1 101 ? 20.047 -2.087 -6.445 1.00 21.29 101 TRP B N 1
ATOM 4562 C CA . TRP B 1 101 ? 20.343 -0.783 -6.997 1.00 22.55 101 TRP B CA 1
ATOM 4563 C C . TRP B 1 101 ? 19.265 0.280 -6.775 1.00 21.69 101 TRP B C 1
ATOM 4564 O O . TRP B 1 101 ? 18.072 0.052 -6.932 1.00 21.96 101 TRP B O 1
ATOM 4575 N N . LYS B 1 102 ? 19.721 1.466 -6.474 1.00 21.16 102 LYS B N 1
ATOM 4576 C CA . LYS B 1 102 ? 18.866 2.600 -6.292 1.00 23.17 102 LYS B CA 1
ATOM 4577 C C . LYS B 1 102 ? 19.269 3.682 -7.303 1.00 25.07 102 LYS B C 1
ATOM 4578 O O . LYS B 1 102 ? 20.293 4.311 -7.143 1.00 22.95 102 LYS B O 1
ATOM 4584 N N . LEU B 1 103 ? 18.393 3.936 -8.278 1.00 24.27 103 LEU B N 1
ATOM 4585 C CA . LEU B 1 103 ? 18.544 5.006 -9.255 1.00 25.00 103 LEU B CA 1
ATOM 4586 C C . LEU B 1 103 ? 18.075 6.360 -8.728 1.00 24.09 103 LEU B C 1
ATOM 4587 O O . LEU B 1 103 ? 18.342 7.389 -9.320 1.00 24.06 103 LEU B O 1
ATOM 4592 N N . GLY B 1 104 ? 17.329 6.378 -7.626 1.00 20.39 104 GLY B N 1
ATOM 4593 C CA . GLY B 1 104 ? 16.808 7.611 -7.081 1.00 21.35 104 GLY B CA 1
ATOM 4594 C C . GLY B 1 104 ? 15.687 7.288 -6.114 1.00 20.63 104 GLY B C 1
ATOM 4595 O O . GLY B 1 104 ? 15.608 6.168 -5.627 1.00 18.63 104 GLY B O 1
ATOM 4596 N N . ILE B 1 105 ? 14.812 8.243 -5.890 1.00 21.23 105 ILE B N 1
ATOM 4597 C CA . ILE B 1 105 ? 13.649 8.047 -5.046 1.00 20.29 105 ILE B CA 1
ATOM 4598 C C . ILE B 1 105 ? 12.400 8.317 -5.839 1.00 23.80 105 ILE B C 1
ATOM 4599 O O . ILE B 1 105 ? 12.328 9.342 -6.557 1.00 23.62 105 ILE B O 1
ATOM 4604 N N . ARG B 1 106 ? 11.400 7.424 -5.751 1.00 21.58 106 ARG B N 1
ATOM 4605 C CA . ARG B 1 106 ? 10.119 7.694 -6.291 1.00 20.27 106 ARG B CA 1
ATOM 4606 C C . ARG B 1 106 ? 9.277 8.244 -5.167 1.00 21.46 106 ARG B C 1
ATOM 4607 O O . ARG B 1 106 ? 8.957 7.559 -4.182 1.00 23.01 106 ARG B O 1
ATOM 4615 N N . PHE B 1 107 ? 8.846 9.469 -5.367 1.00 23.18 107 PHE B N 1
ATOM 4616 C CA . PHE B 1 107 ? 8.007 10.212 -4.421 1.00 23.19 107 PHE B CA 1
ATOM 4617 C C . PHE B 1 107 ? 6.494 10.115 -4.765 1.00 25.23 107 PHE B C 1
ATOM 4618 O O . PHE B 1 107 ? 5.976 10.832 -5.630 1.00 23.75 107 PHE B O 1
ATOM 4626 N N . GLU B 1 108 ? 5.755 9.336 -3.967 1.00 23.78 108 GLU B N 1
ATOM 4627 C CA . GLU B 1 108 ? 4.313 9.368 -4.025 1.00 25.18 108 GLU B CA 1
ATOM 4628 C C . GLU B 1 108 ? 3.879 10.449 -3.046 1.00 23.20 108 GLU B C 1
ATOM 4629 O O . GLU B 1 108 ? 3.640 10.221 -1.859 1.00 23.73 108 GLU B O 1
ATOM 4635 N N . TRP B 1 109 ? 3.853 11.677 -3.557 1.00 23.46 109 TRP B N 1
ATOM 4636 C CA . TRP B 1 109 ? 4.074 12.867 -2.763 1.00 25.64 109 TRP B CA 1
ATOM 4637 C C . TRP B 1 109 ? 3.569 14.078 -3.522 1.00 27.48 109 TRP B C 1
ATOM 4638 O O . TRP B 1 109 ? 3.687 14.117 -4.732 1.00 26.71 109 TRP B O 1
ATOM 4649 N N . GLY B 1 110 ? 3.000 15.048 -2.804 1.00 27.63 110 GLY B N 1
ATOM 4650 C CA . GLY B 1 110 ? 2.376 16.233 -3.479 1.00 31.31 110 GLY B CA 1
ATOM 4651 C C . GLY B 1 110 ? 1.035 15.910 -4.085 1.00 30.76 110 GLY B C 1
ATOM 4652 O O . GLY B 1 110 ? 0.572 14.730 -4.035 1.00 25.73 110 GLY B O 1
ATOM 4653 N N . SER B 1 111 ? 0.420 16.934 -4.690 1.00 31.20 111 SER B N 1
ATOM 4654 C CA . SER B 1 111 ? -0.933 16.774 -5.312 1.00 31.31 111 SER B CA 1
ATOM 4655 C C . SER B 1 111 ? -0.954 16.070 -6.635 1.00 32.97 111 SER B C 1
ATOM 4656 O O . SER B 1 111 ? -2.032 15.640 -7.065 1.00 32.21 111 SER B O 1
ATOM 4659 N N . ARG B 1 112 ? 0.194 15.880 -7.296 1.00 29.72 112 ARG B N 1
ATOM 4660 C CA . ARG B 1 112 ? 0.124 15.137 -8.548 1.00 30.00 112 ARG B CA 1
ATOM 4661 C C . ARG B 1 112 ? -0.254 13.710 -8.254 1.00 33.07 112 ARG B C 1
ATOM 4662 O O . ARG B 1 112 ? 0.398 13.079 -7.422 1.00 31.55 112 ARG B O 1
ATOM 4670 N N . PRO B 1 113 ? -1.276 13.154 -8.942 1.00 38.04 113 PRO B N 1
ATOM 4671 C CA . PRO B 1 113 ? -1.624 11.739 -8.604 1.00 38.75 113 PRO B CA 1
ATOM 4672 C C . PRO B 1 113 ? -0.513 10.690 -8.778 1.00 37.06 113 PRO B C 1
ATOM 4673 O O . PRO B 1 113 ? -0.365 9.794 -7.931 1.00 35.87 113 PRO B O 1
ATOM 4677 N N . GLU B 1 114 ? 0.247 10.806 -9.864 1.00 33.36 114 GLU B N 1
ATOM 4678 C CA . GLU B 1 114 ? 1.406 9.936 -10.128 1.00 35.71 114 GLU B CA 1
ATOM 4679 C C . GLU B 1 114 ? 2.662 10.300 -9.280 1.00 30.98 114 GLU B C 1
ATOM 4680 O O . GLU B 1 114 ? 3.664 9.623 -9.303 1.00 30.24 114 GLU B O 1
ATOM 4686 N N . GLY B 1 115 ? 2.623 11.403 -8.565 1.00 27.22 115 GLY B N 1
ATOM 4687 C CA . GLY B 1 115 ? 3.830 11.852 -7.843 1.00 26.42 115 GLY B CA 1
ATOM 4688 C C . GLY B 1 115 ? 4.950 12.173 -8.815 1.00 26.02 115 GLY B C 1
ATOM 4689 O O . GLY B 1 115 ? 4.700 12.570 -9.954 1.00 27.52 115 GLY B O 1
ATOM 4690 N N . PHE B 1 116 ? 6.182 12.080 -8.358 1.00 24.62 116 PHE B N 1
ATOM 4691 C CA . PHE B 1 116 ? 7.324 12.389 -9.216 1.00 23.31 116 PHE B CA 1
ATOM 4692 C C . PHE B 1 116 ? 8.530 11.568 -8.825 1.00 22.85 116 PHE B C 1
ATOM 4693 O O . PHE B 1 116 ? 8.562 11.052 -7.720 1.00 24.71 116 PHE B O 1
ATOM 4701 N N . VAL B 1 117 ? 9.538 11.469 -9.717 1.00 20.68 117 VAL B N 1
ATOM 4702 C CA . VAL B 1 117 ? 10.750 10.753 -9.422 1.00 23.34 117 VAL B CA 1
ATOM 4703 C C . VAL B 1 117 ? 11.908 11.764 -9.272 1.00 24.77 117 VAL B C 1
ATOM 4704 O O . VAL B 1 117 ? 11.881 12.895 -9.860 1.00 22.71 117 VAL B O 1
ATOM 4708 N N . ALA B 1 118 ? 12.837 11.379 -8.412 1.00 23.33 118 ALA B N 1
ATOM 4709 C CA . ALA B 1 118 ? 14.076 12.122 -8.101 1.00 24.24 118 ALA B CA 1
ATOM 4710 C C . ALA B 1 118 ? 15.301 11.251 -8.328 1.00 25.59 118 ALA B C 1
ATOM 4711 O O . ALA B 1 118 ? 15.714 10.481 -7.466 1.00 23.40 118 ALA B O 1
ATOM 4713 N N . PRO B 1 119 ? 15.875 11.325 -9.537 1.00 27.43 119 PRO B N 1
ATOM 4714 C CA . PRO B 1 119 ? 17.003 10.538 -9.850 1.00 25.06 119 PRO B CA 1
ATOM 4715 C C . PRO B 1 119 ? 18.324 11.122 -9.405 1.00 23.91 119 PRO B C 1
ATOM 4716 O O . PRO B 1 119 ? 18.420 12.294 -9.074 1.00 25.57 119 PRO B O 1
ATOM 4720 N N . PHE B 1 120 ? 19.329 10.264 -9.366 1.00 27.45 120 PHE B N 1
ATOM 4721 C CA . PHE B 1 120 ? 20.689 10.690 -9.015 1.00 29.11 120 PHE B CA 1
ATOM 4722 C C . PHE B 1 120 ? 21.379 11.426 -10.117 1.00 35.45 120 PHE B C 1
ATOM 4723 O O . PHE B 1 120 ? 22.289 12.183 -9.843 1.00 37.74 120 PHE B O 1
ATOM 4731 N N . ASP B 1 121 ? 20.938 11.228 -11.348 1.00 35.31 121 ASP B N 1
ATOM 4732 C CA . ASP B 1 121 ? 21.692 11.735 -12.484 1.00 45.13 121 ASP B CA 1
ATOM 4733 C C . ASP B 1 121 ? 21.298 13.196 -12.715 1.00 49.22 121 ASP B C 1
ATOM 4734 O O . ASP B 1 121 ? 20.143 13.553 -12.805 1.00 61.06 121 ASP B O 1
ATOM 4739 N N . TRP B 1 122 ? 22.274 14.069 -12.673 1.00 61.96 122 TRP B N 1
ATOM 4740 C CA . TRP B 1 122 ? 22.035 15.394 -13.173 1.00 60.75 122 TRP B CA 1
ATOM 4741 C C . TRP B 1 122 ? 23.013 15.754 -14.271 1.00 58.62 122 TRP B C 1
ATOM 4742 O O . TRP B 1 122 ? 22.590 16.338 -15.270 1.00 72.91 122 TRP B O 1
ATOM 4753 N N . GLY B 1 123 ? 24.262 15.314 -14.167 1.00 57.78 123 GLY B N 1
ATOM 4754 C CA . GLY B 1 123 ? 25.249 15.600 -15.237 1.00 64.96 123 GLY B CA 1
ATOM 4755 C C . GLY B 1 123 ? 24.974 14.846 -16.536 1.00 66.18 123 GLY B C 1
ATOM 4756 O O . GLY B 1 123 ? 24.217 15.308 -17.425 1.00 57.60 123 GLY B O 1
ATOM 4757 N N . THR B 1 124 ? 25.556 13.656 -16.627 1.00 61.60 124 THR B N 1
ATOM 4758 C CA . THR B 1 124 ? 25.538 12.861 -17.859 1.00 62.35 124 THR B CA 1
ATOM 4759 C C . THR B 1 124 ? 24.166 12.374 -18.343 1.00 53.80 124 THR B C 1
ATOM 4760 O O . THR B 1 124 ? 23.988 12.098 -19.549 1.00 48.62 124 THR B O 1
ATOM 4764 N N . GLY B 1 125 ? 23.222 12.254 -17.405 1.00 50.39 125 GLY B N 1
ATOM 4765 C CA . GLY B 1 125 ? 21.858 11.821 -17.696 1.00 45.55 125 GLY B CA 1
ATOM 4766 C C . GLY B 1 125 ? 20.862 12.893 -18.150 1.00 48.19 125 GLY B C 1
ATOM 4767 O O . GLY B 1 125 ? 19.798 12.523 -18.608 1.00 40.72 125 GLY B O 1
ATOM 4768 N N . SER B 1 126 ? 21.156 14.204 -18.046 1.00 50.19 126 SER B N 1
ATOM 4769 C CA . SER B 1 126 ? 20.084 15.219 -18.296 1.00 50.54 126 SER B CA 1
ATOM 4770 C C . SER B 1 126 ? 19.566 15.268 -19.744 1.00 46.43 126 SER B C 1
ATOM 4771 O O . SER B 1 126 ? 20.339 15.125 -20.671 1.00 42.98 126 SER B O 1
ATOM 4774 N N . VAL B 1 127 ? 18.233 15.334 -19.892 1.00 46.52 127 VAL B N 1
ATOM 4775 C CA . VAL B 1 127 ? 17.560 15.639 -21.175 1.00 43.40 127 VAL B CA 1
ATOM 4776 C C . VAL B 1 127 ? 16.902 17.048 -21.110 1.00 44.57 127 VAL B C 1
ATOM 4777 O O . VAL B 1 127 ? 16.810 17.714 -22.122 1.00 46.30 127 VAL B O 1
ATOM 4781 N N . GLY B 1 128 ? 16.437 17.480 -19.935 1.00 39.68 128 GLY B N 1
ATOM 4782 C CA . GLY B 1 128 ? 16.137 18.884 -19.702 1.00 36.78 128 GLY B CA 1
ATOM 4783 C C . GLY B 1 128 ? 14.914 19.051 -18.842 1.00 36.00 128 GLY B C 1
ATOM 4784 O O . GLY B 1 128 ? 13.824 18.588 -19.188 1.00 34.14 128 GLY B O 1
ATOM 4785 N N . LEU B 1 129 ? 15.063 19.730 -17.715 1.00 31.46 129 LEU B N 1
ATOM 4786 C CA . LEU B 1 129 ? 13.921 19.902 -16.795 1.00 32.39 129 LEU B CA 1
ATOM 4787 C C . LEU B 1 129 ? 12.795 20.818 -17.297 1.00 33.77 129 LEU B C 1
ATOM 4788 O O . LEU B 1 129 ? 11.593 20.529 -17.116 1.00 30.10 129 LEU B O 1
ATOM 4793 N N . VAL B 1 130 ? 13.186 21.960 -17.875 1.00 33.55 130 VAL B N 1
ATOM 4794 C CA . VAL B 1 130 ? 12.237 22.925 -18.354 1.00 35.80 130 VAL B CA 1
ATOM 4795 C C . VAL B 1 130 ? 11.398 22.323 -19.491 1.00 33.31 130 VAL B C 1
ATOM 4796 O O . VAL B 1 130 ? 10.191 22.438 -19.498 1.00 32.97 130 VAL B O 1
ATOM 4800 N N . GLY B 1 131 ? 12.049 21.656 -20.418 1.00 31.98 131 GLY B N 1
ATOM 4801 C CA . GLY B 1 131 ? 11.318 20.935 -21.479 1.00 32.54 131 GLY B CA 1
ATOM 4802 C C . GLY B 1 131 ? 10.377 19.886 -20.956 1.00 34.16 131 GLY B C 1
ATOM 4803 O O . GLY B 1 131 ? 9.304 19.674 -21.499 1.00 35.03 131 GLY B O 1
ATOM 4804 N N . SER B 1 132 ? 10.799 19.177 -19.904 1.00 34.45 132 SER B N 1
ATOM 4805 C CA . SER B 1 132 ? 9.962 18.113 -19.365 1.00 33.40 132 SER B CA 1
ATOM 4806 C C . SER B 1 132 ? 8.713 18.785 -18.873 1.00 28.49 132 SER B C 1
ATOM 4807 O O . SER B 1 132 ? 7.568 18.341 -19.077 1.00 31.40 132 SER B O 1
ATOM 4810 N N . LEU B 1 133 ? 8.895 19.884 -18.172 1.00 28.20 133 LEU B N 1
ATOM 4811 C CA . LEU B 1 133 ? 7.736 20.501 -17.613 1.00 29.32 133 LEU B CA 1
ATOM 4812 C C . LEU B 1 133 ? 6.829 21.067 -18.706 1.00 31.23 133 LEU B C 1
ATOM 4813 O O . LEU B 1 133 ? 5.627 21.057 -18.550 1.00 30.37 133 LEU B O 1
ATOM 4818 N N . ARG B 1 134 ? 7.451 21.578 -19.766 1.00 35.21 134 ARG B N 1
ATOM 4819 C CA . ARG B 1 134 ? 6.729 22.154 -20.911 1.00 45.09 134 ARG B CA 1
ATOM 4820 C C . ARG B 1 134 ? 5.956 21.074 -21.661 1.00 41.71 134 ARG B C 1
ATOM 4821 O O . ARG B 1 134 ? 4.793 21.270 -21.979 1.00 49.33 134 ARG B O 1
ATOM 4829 N N . GLU B 1 135 ? 6.544 19.918 -21.888 1.00 39.51 135 GLU B N 1
ATOM 4830 C CA . GLU B 1 135 ? 5.822 18.886 -22.655 1.00 42.29 135 GLU B CA 1
ATOM 4831 C C . GLU B 1 135 ? 4.844 18.081 -21.848 1.00 44.08 135 GLU B C 1
ATOM 4832 O O . GLU B 1 135 ? 3.881 17.588 -22.399 1.00 40.56 135 GLU B O 1
ATOM 4838 N N . THR B 1 136 ? 5.147 17.845 -20.564 1.00 34.09 136 THR B N 1
ATOM 4839 C CA . THR B 1 136 ? 4.479 16.799 -19.849 1.00 31.27 136 THR B CA 1
ATOM 4840 C C . THR B 1 136 ? 3.756 17.319 -18.652 1.00 31.28 136 THR B C 1
ATOM 4841 O O . THR B 1 136 ? 2.957 16.618 -18.062 1.00 35.74 136 THR B O 1
ATOM 4845 N N . GLY B 1 137 ? 4.070 18.521 -18.247 1.00 29.97 137 GLY B N 1
ATOM 4846 C CA . GLY B 1 137 ? 3.510 19.060 -17.015 1.00 32.25 137 GLY B CA 1
ATOM 4847 C C . GLY B 1 137 ? 4.161 18.592 -15.710 1.00 32.01 137 GLY B C 1
ATOM 4848 O O . GLY B 1 137 ? 3.725 18.979 -14.662 1.00 31.43 137 GLY B O 1
ATOM 4849 N N . ASN B 1 138 ? 5.170 17.741 -15.777 1.00 29.02 138 ASN B N 1
ATOM 4850 C CA . ASN B 1 138 ? 5.813 17.163 -14.606 1.00 25.97 138 ASN B CA 1
ATOM 4851 C C . ASN B 1 138 ? 7.321 17.032 -14.829 1.00 29.33 138 ASN B C 1
ATOM 4852 O O . ASN B 1 138 ? 7.832 17.265 -15.948 1.00 28.06 138 ASN B O 1
ATOM 4857 N N . VAL B 1 139 ? 8.050 16.587 -13.792 1.00 27.42 139 VAL B N 1
ATOM 4858 C CA . VAL B 1 139 ? 9.540 16.419 -13.888 1.00 25.83 139 VAL B CA 1
ATOM 4859 C C . VAL B 1 139 ? 10.097 15.003 -14.311 1.00 26.67 139 VAL B C 1
ATOM 4860 O O . VAL B 1 139 ? 11.339 14.778 -14.370 1.00 25.27 139 VAL B O 1
ATOM 4864 N N . ASN B 1 140 ? 9.198 14.085 -14.723 1.00 25.14 140 ASN B N 1
ATOM 4865 C CA . ASN B 1 140 ? 9.548 12.677 -14.915 1.00 23.88 140 ASN B CA 1
ATOM 4866 C C . ASN B 1 140 ? 10.253 12.388 -16.246 1.00 25.68 140 ASN B C 1
ATOM 4867 O O . ASN B 1 140 ? 10.739 11.278 -16.467 1.00 26.82 140 ASN B O 1
ATOM 4872 N N . GLU B 1 141 ? 10.379 13.402 -17.077 1.00 24.34 141 GLU B N 1
ATOM 4873 C CA . GLU B 1 141 ? 11.216 13.291 -18.306 1.00 27.70 141 GLU B CA 1
ATOM 4874 C C . GLU B 1 141 ? 12.454 14.182 -18.338 1.00 28.11 141 GLU B C 1
ATOM 4875 O O . GLU B 1 141 ? 13.110 14.351 -19.393 1.00 30.84 141 GLU B O 1
ATOM 4881 N N . ALA B 1 142 ? 12.843 14.660 -17.166 1.00 30.52 142 ALA B N 1
ATOM 4882 C CA . ALA B 1 142 ? 13.988 15.592 -17.049 1.00 32.63 142 ALA B CA 1
ATOM 4883 C C . ALA B 1 142 ? 15.313 14.898 -17.320 1.00 35.18 142 ALA B C 1
ATOM 4884 O O . ALA B 1 142 ? 16.199 15.535 -17.812 1.00 30.96 142 ALA B O 1
ATOM 4886 N N . THR B 1 143 ? 15.435 13.581 -17.026 1.00 32.29 143 THR B N 1
ATOM 4887 C CA . THR B 1 143 ? 16.683 12.877 -17.218 1.00 29.11 143 THR B CA 1
ATOM 4888 C C . THR B 1 143 ? 16.448 11.469 -17.679 1.00 30.35 143 THR B C 1
ATOM 4889 O O . THR B 1 143 ? 15.344 10.920 -17.513 1.00 27.18 143 THR B O 1
ATOM 4893 N N . LEU B 1 144 ? 17.502 10.856 -18.166 1.00 27.84 144 LEU B N 1
ATOM 4894 C CA . LEU B 1 144 ? 17.480 9.438 -18.483 1.00 30.19 144 LEU B CA 1
ATOM 4895 C C . LEU B 1 144 ? 17.129 8.510 -17.325 1.00 30.23 144 LEU B C 1
ATOM 4896 O O . LEU B 1 144 ? 16.339 7.545 -17.491 1.00 25.67 144 LEU B O 1
ATOM 4901 N N . GLN B 1 145 ? 17.667 8.772 -16.134 1.00 26.74 145 GLN B N 1
ATOM 4902 C CA . GLN B 1 145 ? 17.385 7.928 -15.013 1.00 27.30 145 GLN B CA 1
ATOM 4903 C C . GLN B 1 145 ? 15.947 8.076 -14.559 1.00 25.83 145 GLN B C 1
ATOM 4904 O O . GLN B 1 145 ? 15.379 7.098 -14.058 1.00 25.03 145 GLN B O 1
ATOM 4910 N N . ALA B 1 146 ? 15.388 9.294 -14.658 1.00 21.56 146 ALA B N 1
ATOM 4911 C CA . ALA B 1 146 ? 13.975 9.498 -14.322 1.00 24.66 146 ALA B CA 1
ATOM 4912 C C . ALA B 1 146 ? 13.096 8.603 -15.170 1.00 23.84 146 ALA B C 1
ATOM 4913 O O . ALA B 1 146 ? 12.158 7.964 -14.687 1.00 20.72 146 ALA B O 1
ATOM 4915 N N . MET B 1 147 ? 13.436 8.528 -16.447 1.00 22.93 147 MET B N 1
ATOM 4916 C CA . MET B 1 147 ? 12.739 7.586 -17.362 1.00 25.96 147 MET B CA 1
ATOM 4917 C C . MET B 1 147 ? 12.949 6.092 -17.063 1.00 27.30 147 MET B C 1
ATOM 4918 O O . MET B 1 147 ? 11.943 5.337 -17.041 1.00 27.85 147 MET B O 1
ATOM 4923 N N . LEU B 1 148 ? 14.183 5.665 -16.841 1.00 23.23 148 LEU B N 1
ATOM 4924 C CA . LEU B 1 148 ? 14.446 4.343 -16.277 1.00 24.31 148 LEU B CA 1
ATOM 4925 C C . LEU B 1 148 ? 13.573 4.042 -15.061 1.00 24.89 148 LEU B C 1
ATOM 4926 O O . LEU B 1 148 ? 12.966 2.941 -14.945 1.00 24.88 148 LEU B O 1
ATOM 4931 N N . MET B 1 149 ? 13.488 4.994 -14.139 1.00 24.05 149 MET B N 1
ATOM 4932 C CA . MET B 1 149 ? 12.683 4.749 -12.943 1.00 23.18 149 MET B CA 1
ATOM 4933 C C . MET B 1 149 ? 11.229 4.517 -13.313 1.00 24.21 149 MET B C 1
ATOM 4934 O O . MET B 1 149 ? 10.592 3.604 -12.790 1.00 23.90 149 MET B O 1
ATOM 4939 N N . THR B 1 150 ? 10.646 5.352 -14.158 1.00 22.57 150 THR B N 1
ATOM 4940 C CA . THR B 1 150 ? 9.200 5.205 -14.415 1.00 26.15 150 THR B CA 1
ATOM 4941 C C . THR B 1 150 ? 8.908 3.977 -15.301 1.00 26.58 150 THR B C 1
ATOM 4942 O O . THR B 1 150 ? 7.803 3.457 -15.273 1.00 25.88 150 THR B O 1
ATOM 4946 N N . GLU B 1 151 ? 9.900 3.510 -16.049 1.00 23.69 151 GLU B N 1
ATOM 4947 C CA . GLU B 1 151 ? 9.854 2.206 -16.732 1.00 27.48 151 GLU B CA 1
ATOM 4948 C C . GLU B 1 151 ? 10.184 0.964 -15.922 1.00 26.55 151 GLU B C 1
ATOM 4949 O O . GLU B 1 151 ? 9.963 -0.159 -16.425 1.00 23.78 151 GLU B O 1
ATOM 4955 N N . ASP B 1 152 ? 10.685 1.126 -14.681 1.00 27.56 152 ASP B N 1
ATOM 4956 C CA . ASP B 1 152 ? 11.174 0.031 -13.814 1.00 26.03 152 ASP B CA 1
ATOM 4957 C C . ASP B 1 152 ? 12.187 -0.813 -14.507 1.00 24.31 152 ASP B C 1
ATOM 4958 O O . ASP B 1 152 ? 12.102 -2.066 -14.514 1.00 23.68 152 ASP B O 1
ATOM 4963 N N . ARG B 1 153 ? 13.096 -0.142 -15.179 1.00 23.86 153 ARG B N 1
ATOM 4964 C CA . ARG B 1 153 ? 14.185 -0.825 -15.850 1.00 22.32 153 ARG B CA 1
ATOM 4965 C C . ARG B 1 153 ? 15.517 -0.170 -15.441 1.00 22.15 153 ARG B C 1
ATOM 4966 O O . ARG B 1 153 ? 15.534 0.894 -14.804 1.00 22.64 153 ARG B O 1
ATOM 4974 N N . VAL B 1 154 ? 16.619 -0.871 -15.704 1.00 21.63 154 VAL B N 1
ATOM 4975 C CA . VAL B 1 154 ? 17.924 -0.432 -15.371 1.00 23.36 154 VAL B CA 1
ATOM 4976 C C . VAL B 1 154 ? 18.777 -0.335 -16.679 1.00 25.46 154 VAL B C 1
ATOM 4977 O O . VAL B 1 154 ? 18.505 -1.024 -17.683 1.00 25.31 154 VAL B O 1
ATOM 4981 N N . PRO B 1 155 ? 19.767 0.540 -16.691 1.00 25.13 155 PRO B N 1
ATOM 4982 C CA . PRO B 1 155 ? 20.559 0.771 -17.959 1.00 25.20 155 PRO B CA 1
ATOM 4983 C C . PRO B 1 155 ? 21.647 -0.247 -18.168 1.00 27.06 155 PRO B C 1
ATOM 4984 O O . PRO B 1 155 ? 22.868 0.091 -18.271 1.00 28.35 155 PRO B O 1
ATOM 4988 N N . VAL B 1 156 ? 21.198 -1.507 -18.248 1.00 29.70 156 VAL B N 1
ATOM 4989 C CA . VAL B 1 156 ? 21.986 -2.689 -18.598 1.00 30.28 156 VAL B CA 1
ATOM 4990 C C . VAL B 1 156 ? 21.228 -3.389 -19.728 1.00 34.67 156 VAL B C 1
ATOM 4991 O O . VAL B 1 156 ? 19.984 -3.499 -19.697 1.00 31.22 156 VAL B O 1
ATOM 4995 N N . TYR B 1 157 ? 21.992 -3.821 -20.730 1.00 33.92 157 TYR B N 1
ATOM 4996 C CA . TYR B 1 157 ? 21.484 -4.266 -22.013 1.00 35.07 157 TYR B CA 1
ATOM 4997 C C . TYR B 1 157 ? 22.220 -5.540 -22.385 1.00 39.87 157 TYR B C 1
ATOM 4998 O O . TYR B 1 157 ? 23.357 -5.748 -22.019 1.00 36.11 157 TYR B O 1
ATOM 5007 N N . ARG B 1 158 ? 21.507 -6.417 -23.054 1.00 41.96 158 ARG B N 1
ATOM 5008 C CA . ARG B 1 158 ? 22.034 -7.687 -23.435 1.00 48.14 158 ARG B CA 1
ATOM 5009 C C . ARG B 1 158 ? 22.610 -7.370 -24.770 1.00 56.36 158 ARG B C 1
ATOM 5010 O O . ARG B 1 158 ? 21.889 -7.013 -25.664 1.00 56.54 158 ARG B O 1
ATOM 5018 N N . GLY B 1 159 ? 23.923 -7.419 -24.884 1.00 67.79 159 GLY B N 1
ATOM 5019 C CA . GLY B 1 159 ? 24.586 -7.038 -26.115 1.00 75.64 159 GLY B CA 1
ATOM 5020 C C . GLY B 1 159 ? 24.731 -8.273 -26.967 1.00 87.58 159 GLY B C 1
ATOM 5021 O O . GLY B 1 159 ? 24.005 -9.266 -26.770 1.00 85.08 159 GLY B O 1
ATOM 5022 N N . GLU B 1 160 ? 25.657 -8.208 -27.925 1.00 89.66 160 GLU B N 1
ATOM 5023 C CA . GLU B 1 160 ? 26.028 -9.381 -28.702 1.00 90.73 160 GLU B CA 1
ATOM 5024 C C . GLU B 1 160 ? 27.256 -10.031 -28.091 1.00 86.62 160 GLU B C 1
ATOM 5025 O O . GLU B 1 160 ? 27.324 -11.254 -27.995 1.00 76.26 160 GLU B O 1
ATOM 5031 N N . GLY B 1 161 ? 28.222 -9.219 -27.674 1.00 83.41 161 GLY B N 1
ATOM 5032 C CA . GLY B 1 161 ? 29.320 -9.737 -26.892 1.00 80.82 161 GLY B CA 1
ATOM 5033 C C . GLY B 1 161 ? 28.696 -10.532 -25.770 1.00 76.09 161 GLY B C 1
ATOM 5034 O O . GLY B 1 161 ? 28.758 -11.769 -25.739 1.00 69.67 161 GLY B O 1
ATOM 5035 N N . GLY B 1 162 ? 28.057 -9.800 -24.867 1.00 78.56 162 GLY B N 1
ATOM 5036 C CA . GLY B 1 162 ? 27.445 -10.369 -23.677 1.00 73.42 162 GLY B CA 1
ATOM 5037 C C . GLY B 1 162 ? 26.502 -9.353 -23.080 1.00 69.29 162 GLY B C 1
ATOM 5038 O O . GLY B 1 162 ? 25.364 -9.226 -23.528 1.00 74.53 162 GLY B O 1
ATOM 5039 N N . HIS B 1 163 ? 26.977 -8.619 -22.077 1.00 59.53 163 HIS B N 1
ATOM 5040 C CA . HIS B 1 163 ? 26.189 -7.545 -21.502 1.00 52.51 163 HIS B CA 1
ATOM 5041 C C . HIS B 1 163 ? 26.913 -6.232 -21.687 1.00 50.75 163 HIS B C 1
ATOM 5042 O O . HIS B 1 163 ? 28.123 -6.196 -21.753 1.00 52.57 163 HIS B O 1
ATOM 5049 N N . VAL B 1 164 ? 26.145 -5.159 -21.827 1.00 45.69 164 VAL B N 1
ATOM 5050 C CA . VAL B 1 164 ? 26.653 -3.812 -21.924 1.00 38.51 164 VAL B CA 1
ATOM 5051 C C . VAL B 1 164 ? 25.957 -2.966 -20.831 1.00 36.53 164 VAL B C 1
ATOM 5052 O O . VAL B 1 164 ? 24.718 -2.915 -20.789 1.00 36.50 164 VAL B O 1
ATOM 5056 N N . SER B 1 165 ? 26.749 -2.279 -20.014 1.00 34.31 165 SER B N 1
ATOM 5057 C CA . SER B 1 165 ? 26.228 -1.571 -18.868 1.00 35.47 165 SER B CA 1
ATOM 5058 C C . SER B 1 165 ? 26.589 -0.153 -18.971 1.00 34.77 165 SER B C 1
ATOM 5059 O O . SER B 1 165 ? 27.777 0.168 -19.098 1.00 41.36 165 SER B O 1
ATOM 5062 N N . LEU B 1 166 ? 25.593 0.708 -18.855 1.00 27.87 166 LEU B N 1
ATOM 5063 C CA . LEU B 1 166 ? 25.830 2.141 -18.737 1.00 28.94 166 LEU B CA 1
ATOM 5064 C C . LEU B 1 166 ? 25.865 2.637 -17.302 1.00 27.53 166 LEU B C 1
ATOM 5065 O O . LEU B 1 166 ? 25.841 3.840 -17.054 1.00 28.80 166 LEU B O 1
ATOM 5070 N N . MET B 1 167 ? 25.877 1.703 -16.354 1.00 28.33 167 MET B N 1
ATOM 5071 C CA . MET B 1 167 ? 25.847 2.071 -14.936 1.00 30.69 167 MET B CA 1
ATOM 5072 C C . MET B 1 167 ? 27.024 2.986 -14.577 1.00 30.12 167 MET B C 1
ATOM 5073 O O . MET B 1 167 ? 26.900 3.830 -13.727 1.00 26.63 167 MET B O 1
ATOM 5078 N N . LYS B 1 168 ? 28.132 2.854 -15.306 1.00 32.82 168 LYS B N 1
ATOM 5079 C CA . LYS B 1 168 ? 29.335 3.682 -15.068 1.00 34.20 168 LYS B CA 1
ATOM 5080 C C . LYS B 1 168 ? 29.252 5.096 -15.544 1.00 34.87 168 LYS B C 1
ATOM 5081 O O . LYS B 1 168 ? 30.069 5.937 -15.156 1.00 34.32 168 LYS B O 1
ATOM 5087 N N . TYR B 1 169 ? 28.205 5.416 -16.276 1.00 27.71 169 TYR B N 1
ATOM 5088 C CA . TYR B 1 169 ? 27.972 6.773 -16.655 1.00 30.06 169 TYR B CA 1
ATOM 5089 C C . TYR B 1 169 ? 26.878 7.439 -15.895 1.00 30.96 169 TYR B C 1
ATOM 5090 O O . TYR B 1 169 ? 26.653 8.612 -16.076 1.00 32.80 169 TYR B O 1
ATOM 5099 N N . LEU B 1 170 ? 26.155 6.699 -15.048 1.00 30.64 170 LEU B N 1
ATOM 5100 C CA . LEU B 1 170 ? 24.918 7.230 -14.468 1.00 29.32 170 LEU B CA 1
ATOM 5101 C C . LEU B 1 170 ? 24.973 6.932 -12.947 1.00 28.00 170 LEU B C 1
ATOM 5102 O O . LEU B 1 170 ? 24.846 5.800 -12.557 1.00 29.16 170 LEU B O 1
ATOM 5107 N N . PRO B 1 171 ? 25.320 7.923 -12.124 1.00 30.53 171 PRO B N 1
ATOM 5108 C CA . PRO B 1 171 ? 25.553 7.640 -10.711 1.00 32.44 171 PRO B CA 1
ATOM 5109 C C . PRO B 1 171 ? 24.347 6.930 -10.084 1.00 25.92 171 PRO B C 1
ATOM 5110 O O . PRO B 1 171 ? 23.203 7.259 -10.397 1.00 26.74 171 PRO B O 1
ATOM 5114 N N . PHE B 1 172 ? 24.627 5.950 -9.233 1.00 26.18 172 PHE B N 1
ATOM 5115 C CA . PHE B 1 172 ? 23.565 5.180 -8.582 1.00 24.23 172 PHE B CA 1
ATOM 5116 C C . PHE B 1 172 ? 24.021 4.773 -7.165 1.00 25.14 172 PHE B C 1
ATOM 5117 O O . PHE B 1 172 ? 25.194 4.954 -6.823 1.00 25.56 172 PHE B O 1
ATOM 5125 N N . ALA B 1 173 ? 23.112 4.269 -6.331 1.00 23.16 173 ALA B N 1
ATOM 5126 C CA . ALA B 1 173 ? 23.465 3.824 -4.947 1.00 23.57 173 ALA B CA 1
ATOM 5127 C C . ALA B 1 173 ? 23.008 2.390 -4.698 1.00 21.48 173 ALA B C 1
ATOM 5128 O O . ALA B 1 173 ? 22.483 1.713 -5.604 1.00 20.72 173 ALA B O 1
ATOM 5130 N N . TYR B 1 174 ? 23.205 1.927 -3.482 1.00 19.12 174 TYR B N 1
ATOM 5131 C CA . TYR B 1 174 ? 22.820 0.586 -3.087 1.00 19.32 174 TYR B CA 1
ATOM 5132 C C . TYR B 1 174 ? 21.654 0.636 -2.069 1.00 20.45 174 TYR B C 1
ATOM 5133 O O . TYR B 1 174 ? 21.551 1.550 -1.244 1.00 22.92 174 TYR B O 1
ATOM 5142 N N . HIS B 1 175 ? 20.818 -0.369 -2.107 1.00 21.34 175 HIS B N 1
ATOM 5143 C CA . HIS B 1 175 ? 19.969 -0.767 -0.939 1.00 19.87 175 HIS B CA 1
ATOM 5144 C C . HIS B 1 175 ? 20.638 -2.044 -0.369 1.00 21.64 175 HIS B C 1
ATOM 5145 O O . HIS B 1 175 ? 21.055 -2.931 -1.125 1.00 20.08 175 HIS B O 1
ATOM 5152 N N . MET B 1 176 ? 20.814 -2.113 0.943 1.00 21.98 176 MET B N 1
ATOM 5153 C CA . MET B 1 176 ? 21.585 -3.195 1.551 1.00 26.61 176 MET B CA 1
ATOM 5154 C C . MET B 1 176 ? 20.831 -3.704 2.788 1.00 27.75 176 MET B C 1
ATOM 5155 O O . MET B 1 176 ? 20.560 -2.923 3.700 1.00 24.77 176 MET B O 1
ATOM 5160 N N . ASP B 1 177 ? 20.556 -5.010 2.833 1.00 24.36 177 ASP B N 1
ATOM 5161 C CA . ASP B 1 177 ? 20.033 -5.638 4.038 1.00 23.99 177 ASP B CA 1
ATOM 5162 C C . ASP B 1 177 ? 20.927 -5.323 5.231 1.00 24.30 177 ASP B C 1
ATOM 5163 O O . ASP B 1 177 ? 22.148 -5.545 5.207 1.00 26.44 177 ASP B O 1
ATOM 5168 N N . ASN B 1 178 ? 20.328 -4.811 6.284 1.00 25.84 178 ASN B N 1
ATOM 5169 C CA . ASN B 1 178 ? 21.145 -4.341 7.387 1.00 29.64 178 ASN B CA 1
ATOM 5170 C C . ASN B 1 178 ? 21.895 -5.461 8.084 1.00 29.47 178 ASN B C 1
ATOM 5171 O O . ASN B 1 178 ? 23.038 -5.246 8.442 1.00 24.02 178 ASN B O 1
ATOM 5176 N N . ALA B 1 179 ? 21.211 -6.594 8.327 1.00 25.29 179 ALA B N 1
ATOM 5177 C CA . ALA B 1 179 ? 21.858 -7.725 8.994 1.00 27.09 179 ALA B CA 1
ATOM 5178 C C . ALA B 1 179 ? 23.049 -8.173 8.193 1.00 23.36 179 ALA B C 1
ATOM 5179 O O . ALA B 1 179 ? 24.158 -8.368 8.747 1.00 25.58 179 ALA B O 1
ATOM 5181 N N . ARG B 1 180 ? 22.851 -8.353 6.893 1.00 22.39 180 ARG B N 1
ATOM 5182 C CA . ARG B 1 180 ? 23.960 -8.726 6.049 1.00 23.17 180 ARG B CA 1
ATOM 5183 C C . ARG B 1 180 ? 25.116 -7.748 5.991 1.00 23.00 180 ARG B C 1
ATOM 5184 O O . ARG B 1 180 ? 26.281 -8.151 5.953 1.00 20.71 180 ARG B O 1
ATOM 5192 N N . LEU B 1 181 ? 24.825 -6.465 5.858 1.00 23.17 181 LEU B N 1
ATOM 5193 C CA . LEU B 1 181 ? 25.892 -5.485 5.825 1.00 21.75 181 LEU B CA 1
ATOM 5194 C C . LEU B 1 181 ? 26.746 -5.469 7.105 1.00 21.29 181 LEU B C 1
ATOM 5195 O O . LEU B 1 181 ? 27.966 -5.444 7.033 1.00 20.94 181 LEU B O 1
ATOM 5200 N N . VAL B 1 182 ? 26.116 -5.505 8.270 1.00 20.50 182 VAL B N 1
ATOM 5201 C CA . VAL B 1 182 ? 26.783 -5.402 9.490 1.00 22.34 182 VAL B CA 1
ATOM 5202 C C . VAL B 1 182 ? 27.600 -6.677 9.729 1.00 25.71 182 VAL B C 1
ATOM 5203 O O . VAL B 1 182 ? 28.782 -6.583 10.183 1.00 22.49 182 VAL B O 1
ATOM 5207 N N . ARG B 1 183 ? 27.030 -7.832 9.340 1.00 24.57 183 ARG B N 1
ATOM 5208 C CA . ARG B 1 183 ? 27.775 -9.072 9.402 1.00 24.64 183 ARG B CA 1
ATOM 5209 C C . ARG B 1 183 ? 28.995 -8.955 8.575 1.00 20.20 183 ARG B C 1
ATOM 5210 O O . ARG B 1 183 ? 30.064 -9.394 8.992 1.00 23.51 183 ARG B O 1
ATOM 5218 N N . TYR B 1 184 ? 28.886 -8.432 7.359 1.00 22.86 184 TYR B N 1
ATOM 5219 C CA . TYR B 1 184 ? 30.066 -8.366 6.482 1.00 21.40 184 TYR B CA 1
ATOM 5220 C C . TYR B 1 184 ? 31.151 -7.431 7.023 1.00 23.81 184 TYR B C 1
ATOM 5221 O O . TYR B 1 184 ? 32.354 -7.704 6.976 1.00 20.97 184 TYR B O 1
ATOM 5230 N N . LEU B 1 185 ? 30.739 -6.247 7.390 1.00 22.54 185 LEU B N 1
ATOM 5231 C CA . LEU B 1 185 ? 31.691 -5.301 7.960 1.00 24.44 185 LEU B CA 1
ATOM 5232 C C . LEU B 1 185 ? 32.389 -5.873 9.254 1.00 23.18 185 LEU B C 1
ATOM 5233 O O . LEU B 1 185 ? 33.533 -5.583 9.494 1.00 24.07 185 LEU B O 1
ATOM 5238 N N . THR B 1 186 ? 31.662 -6.622 10.055 1.00 22.72 186 THR B N 1
ATOM 5239 C CA . THR B 1 186 ? 32.219 -7.267 11.167 1.00 25.21 186 THR B CA 1
ATOM 5240 C C . THR B 1 186 ? 33.344 -8.265 10.759 1.00 26.86 186 THR B C 1
ATOM 5241 O O . THR B 1 186 ? 34.449 -8.279 11.328 1.00 25.43 186 THR B O 1
ATOM 5245 N N . GLU B 1 187 ? 33.063 -9.095 9.778 1.00 24.54 187 GLU B N 1
ATOM 5246 C CA . GLU B 1 187 ? 34.028 -10.089 9.326 1.00 28.60 187 GLU B CA 1
ATOM 5247 C C . GLU B 1 187 ? 35.235 -9.412 8.733 1.00 26.28 187 GLU B C 1
ATOM 5248 O O . GLU B 1 187 ? 36.384 -9.811 8.919 1.00 24.14 187 GLU B O 1
ATOM 5254 N N . LEU B 1 188 ? 34.993 -8.332 8.029 1.00 25.76 188 LEU B N 1
ATOM 5255 C CA . LEU B 1 188 ? 36.061 -7.574 7.406 1.00 27.49 188 LEU B CA 1
ATOM 5256 C C . LEU B 1 188 ? 36.960 -6.849 8.431 1.00 24.48 188 LEU B C 1
ATOM 5257 O O . LEU B 1 188 ? 38.226 -6.874 8.343 1.00 25.53 188 LEU B O 1
ATOM 5262 N N . ALA B 1 189 ? 36.343 -6.344 9.496 1.00 23.62 189 ALA B N 1
ATOM 5263 C CA . ALA B 1 189 ? 37.127 -5.771 10.587 1.00 23.33 189 ALA B CA 1
ATOM 5264 C C . ALA B 1 189 ? 38.049 -6.808 11.246 1.00 26.36 189 ALA B C 1
ATOM 5265 O O . ALA B 1 189 ? 39.209 -6.521 11.585 1.00 26.61 189 ALA B O 1
ATOM 5267 N N . ALA B 1 190 ? 37.512 -7.991 11.474 1.00 27.49 190 ALA B N 1
ATOM 5268 C CA . ALA B 1 190 ? 38.315 -9.066 12.037 1.00 28.84 190 ALA B CA 1
ATOM 5269 C C . ALA B 1 190 ? 39.448 -9.413 11.120 1.00 32.60 190 ALA B C 1
ATOM 5270 O O . ALA B 1 190 ? 40.519 -9.741 11.622 1.00 41.76 190 ALA B O 1
ATOM 5272 N N . ARG B 1 191 ? 39.251 -9.369 9.792 1.00 30.13 191 ARG B N 1
ATOM 5273 C CA . ARG B 1 191 ? 40.377 -9.694 8.836 1.00 31.19 191 ARG B CA 1
ATOM 5274 C C . ARG B 1 191 ? 41.422 -8.621 8.758 1.00 31.65 191 ARG B C 1
ATOM 5275 O O . ARG B 1 191 ? 42.559 -8.876 8.345 1.00 31.85 191 ARG B O 1
ATOM 5283 N N . ARG B 1 192 ? 41.032 -7.393 9.052 1.00 29.65 192 ARG B N 1
ATOM 5284 C CA . ARG B 1 192 ? 41.897 -6.254 8.907 1.00 30.12 192 ARG B CA 1
ATOM 5285 C C . ARG B 1 192 ? 42.559 -5.768 10.180 1.00 30.24 192 ARG B C 1
ATOM 5286 O O . ARG B 1 192 ? 43.083 -4.691 10.215 1.00 26.35 192 ARG B O 1
ATOM 5294 N N . GLY B 1 193 ? 42.518 -6.574 11.240 1.00 31.11 193 GLY B N 1
ATOM 5295 C CA . GLY B 1 193 ? 43.287 -6.281 12.444 1.00 28.52 193 GLY B CA 1
ATOM 5296 C C . GLY B 1 193 ? 42.594 -5.365 13.437 1.00 28.07 193 GLY B C 1
ATOM 5297 O O . GLY B 1 193 ? 43.252 -4.769 14.268 1.00 25.18 193 GLY B O 1
ATOM 5298 N N . VAL B 1 194 ? 41.280 -5.256 13.362 1.00 23.19 194 VAL B N 1
ATOM 5299 C CA . VAL B 1 194 ? 40.532 -4.512 14.353 1.00 23.63 194 VAL B CA 1
ATOM 5300 C C . VAL B 1 194 ? 40.329 -5.448 15.515 1.00 25.19 194 VAL B C 1
ATOM 5301 O O . VAL B 1 194 ? 39.765 -6.522 15.339 1.00 24.96 194 VAL B O 1
ATOM 5305 N N . ARG B 1 195 ? 40.735 -5.038 16.721 1.00 24.93 195 ARG B N 1
ATOM 5306 C CA . ARG B 1 195 ? 40.616 -5.889 17.923 1.00 27.09 195 ARG B CA 1
ATOM 5307 C C . ARG B 1 195 ? 39.235 -5.702 18.516 1.00 27.11 195 ARG B C 1
ATOM 5308 O O . ARG B 1 195 ? 38.776 -4.595 18.676 1.00 29.29 195 ARG B O 1
ATOM 5316 N N . HIS B 1 196 ? 38.515 -6.761 18.761 1.00 26.43 196 HIS B N 1
ATOM 5317 C CA . HIS B 1 196 ? 37.172 -6.675 19.249 1.00 25.56 196 HIS B CA 1
ATOM 5318 C C . HIS B 1 196 ? 37.176 -6.871 20.723 1.00 28.17 196 HIS B C 1
ATOM 5319 O O . HIS B 1 196 ? 37.818 -7.774 21.184 1.00 29.59 196 HIS B O 1
ATOM 5326 N N . VAL B 1 197 ? 36.337 -6.142 21.460 1.00 27.64 197 VAL B N 1
ATOM 5327 C CA . VAL B 1 197 ? 36.253 -6.197 22.903 1.00 25.73 197 VAL B CA 1
ATOM 5328 C C . VAL B 1 197 ? 34.768 -6.313 23.209 1.00 29.26 197 VAL B C 1
ATOM 5329 O O . VAL B 1 197 ? 33.957 -5.472 22.841 1.00 28.36 197 VAL B O 1
ATOM 5333 N N . ASP B 1 198 ? 34.428 -7.390 23.873 1.00 29.52 198 ASP B N 1
ATOM 5334 C CA . ASP B 1 198 ? 33.101 -7.675 24.281 1.00 34.56 198 ASP B CA 1
ATOM 5335 C C . ASP B 1 198 ? 32.874 -7.117 25.676 1.00 36.10 198 ASP B C 1
ATOM 5336 O O . ASP B 1 198 ? 33.422 -7.631 26.658 1.00 32.54 198 ASP B O 1
ATOM 5341 N N . ALA B 1 199 ? 32.079 -6.052 25.760 1.00 31.94 199 ALA B N 1
ATOM 5342 C CA . ALA B 1 199 ? 31.857 -5.369 27.034 1.00 31.43 199 ALA B CA 1
ATOM 5343 C C . ALA B 1 199 ? 30.723 -4.397 26.993 1.00 29.79 199 ALA B C 1
ATOM 5344 O O . ALA B 1 199 ? 30.355 -3.833 25.961 1.00 31.47 199 ALA B O 1
ATOM 5346 N N . THR B 1 200 ? 30.084 -4.241 28.138 1.00 31.30 200 THR B N 1
ATOM 5347 C CA . THR B 1 200 ? 29.045 -3.258 28.289 1.00 30.06 200 THR B CA 1
ATOM 5348 C C . THR B 1 200 ? 29.685 -2.164 29.146 1.00 31.50 200 THR B C 1
ATOM 5349 O O . THR B 1 200 ? 30.169 -2.429 30.258 1.00 27.17 200 THR B O 1
ATOM 5353 N N . VAL B 1 201 ? 29.680 -0.939 28.645 1.00 29.17 201 VAL B N 1
ATOM 5354 C CA . VAL B 1 201 ? 30.177 0.217 29.456 1.00 32.37 201 VAL B CA 1
ATOM 5355 C C . VAL B 1 201 ? 29.121 0.594 30.488 1.00 35.03 201 VAL B C 1
ATOM 5356 O O . VAL B 1 201 ? 27.967 0.730 30.153 1.00 32.08 201 VAL B O 1
ATOM 5360 N N . ALA B 1 202 ? 29.542 0.691 31.747 1.00 34.07 202 ALA B N 1
ATOM 5361 C CA . ALA B 1 202 ? 28.676 1.060 32.845 1.00 34.61 202 ALA B CA 1
ATOM 5362 C C . ALA B 1 202 ? 28.874 2.498 33.267 1.00 34.12 202 ALA B C 1
ATOM 5363 O O . ALA B 1 202 ? 27.941 3.121 33.746 1.00 34.31 202 ALA B O 1
ATOM 5365 N N . GLU B 1 203 ? 30.103 3.020 33.094 1.00 36.15 203 GLU B N 1
ATOM 5366 C CA . GLU B 1 203 ? 30.435 4.393 33.452 1.00 35.70 203 GLU B CA 1
ATOM 5367 C C . GLU B 1 203 ? 31.531 4.970 32.567 1.00 34.99 203 GLU B C 1
ATOM 5368 O O . GLU B 1 203 ? 32.530 4.268 32.295 1.00 32.74 203 GLU B O 1
ATOM 5374 N N . VAL B 1 204 ? 31.351 6.224 32.095 1.00 31.17 204 VAL B N 1
ATOM 5375 C CA . VAL B 1 204 ? 32.430 6.904 31.361 1.00 34.16 204 VAL B CA 1
ATOM 5376 C C . VAL B 1 204 ? 33.052 7.838 32.380 1.00 38.16 204 VAL B C 1
ATOM 5377 O O . VAL B 1 204 ? 32.371 8.746 32.911 1.00 39.11 204 VAL B O 1
ATOM 5381 N N . ARG B 1 205 ? 34.311 7.582 32.704 1.00 34.86 205 ARG B N 1
ATOM 5382 C CA . ARG B 1 205 ? 35.003 8.401 33.733 1.00 38.04 205 ARG B CA 1
ATOM 5383 C C . ARG B 1 205 ? 35.862 9.457 33.136 1.00 33.26 205 ARG B C 1
ATOM 5384 O O . ARG B 1 205 ? 36.740 9.167 32.358 1.00 36.35 205 ARG B O 1
ATOM 5392 N N . LEU B 1 206 ? 35.616 10.707 33.504 1.00 30.28 206 LEU B N 1
ATOM 5393 C CA . LEU B 1 206 ? 36.482 11.777 33.100 1.00 29.72 206 LEU B CA 1
ATOM 5394 C C . LEU B 1 206 ? 37.698 11.846 33.975 1.00 30.42 206 LEU B C 1
ATOM 5395 O O . LEU B 1 206 ? 37.624 11.456 35.150 1.00 32.59 206 LEU B O 1
ATOM 5400 N N . ASP B 1 207 ? 38.793 12.399 33.446 1.00 31.54 207 ASP B N 1
ATOM 5401 C CA . ASP B 1 207 ? 39.983 12.708 34.291 1.00 37.65 207 ASP B CA 1
ATOM 5402 C C . ASP B 1 207 ? 40.438 14.124 34.152 1.00 38.18 207 ASP B C 1
ATOM 5403 O O . ASP B 1 207 ? 41.535 14.511 34.548 1.00 44.66 207 ASP B O 1
ATOM 5408 N N . GLY B 1 208 ? 39.620 14.914 33.532 1.00 40.19 208 GLY B N 1
ATOM 5409 C CA . GLY B 1 208 ? 39.866 16.308 33.571 1.00 40.78 208 GLY B CA 1
ATOM 5410 C C . GLY B 1 208 ? 38.790 16.914 32.782 1.00 43.25 208 GLY B C 1
ATOM 5411 O O . GLY B 1 208 ? 37.907 16.203 32.251 1.00 46.81 208 GLY B O 1
ATOM 5412 N N . PRO B 1 209 ? 38.864 18.227 32.644 1.00 49.62 209 PRO B N 1
ATOM 5413 C CA . PRO B 1 209 ? 37.850 18.839 31.850 1.00 51.89 209 PRO B CA 1
ATOM 5414 C C . PRO B 1 209 ? 38.079 18.421 30.380 1.00 47.34 209 PRO B C 1
ATOM 5415 O O . PRO B 1 209 ? 39.249 18.350 29.901 1.00 37.24 209 PRO B O 1
ATOM 5419 N N . ASP B 1 210 ? 36.987 18.083 29.714 1.00 37.54 210 ASP B N 1
ATOM 5420 C CA . ASP B 1 210 ? 37.045 17.723 28.308 1.00 37.89 210 ASP B CA 1
ATOM 5421 C C . ASP B 1 210 ? 37.882 16.505 28.042 1.00 35.02 210 ASP B C 1
ATOM 5422 O O . ASP B 1 210 ? 38.417 16.378 26.949 1.00 37.28 210 ASP B O 1
ATOM 5427 N N . HIS B 1 211 ? 38.035 15.621 29.032 1.00 30.04 211 HIS B N 1
ATOM 5428 C CA . HIS B 1 211 ? 38.963 14.507 28.832 1.00 33.85 211 HIS B CA 1
ATOM 5429 C C . HIS B 1 211 ? 38.462 13.256 29.485 1.00 34.33 211 HIS B C 1
ATOM 5430 O O . HIS B 1 211 ? 38.238 13.214 30.712 1.00 29.59 211 HIS B O 1
ATOM 5437 N N . VAL B 1 212 ? 38.196 12.259 28.643 1.00 28.64 212 VAL B N 1
ATOM 5438 C CA . VAL B 1 212 ? 37.721 10.970 29.129 1.00 30.56 212 VAL B CA 1
ATOM 5439 C C . VAL B 1 212 ? 38.961 10.211 29.637 1.00 27.69 212 VAL B C 1
ATOM 5440 O O . VAL B 1 212 ? 39.936 10.123 28.926 1.00 29.22 212 VAL B O 1
ATOM 5444 N N . GLY B 1 213 ? 38.916 9.728 30.887 1.00 29.74 213 GLY B N 1
ATOM 5445 C CA . GLY B 1 213 ? 40.054 8.995 31.502 1.00 31.64 213 GLY B CA 1
ATOM 5446 C C . GLY B 1 213 ? 39.951 7.492 31.327 1.00 28.77 213 GLY B C 1
ATOM 5447 O O . GLY B 1 213 ? 40.940 6.808 31.322 1.00 32.59 213 GLY B O 1
ATOM 5448 N N . GLY B 1 214 ? 38.745 6.953 31.212 1.00 28.81 214 GLY B N 1
ATOM 5449 C CA . GLY B 1 214 ? 38.625 5.493 30.977 1.00 30.52 214 GLY B CA 1
ATOM 5450 C C . GLY B 1 214 ? 37.190 5.104 31.002 1.00 28.75 214 GLY B C 1
ATOM 5451 O O . GLY B 1 214 ? 36.353 5.955 31.222 1.00 30.96 214 GLY B O 1
ATOM 5452 N N . LEU B 1 215 ? 36.909 3.827 30.805 1.00 27.93 215 LEU B N 1
ATOM 5453 C CA . LEU B 1 215 ? 35.566 3.316 30.762 1.00 27.60 215 LEU B CA 1
ATOM 5454 C C . LEU B 1 215 ? 35.501 2.161 31.723 1.00 30.16 215 LEU B C 1
ATOM 5455 O O . LEU B 1 215 ? 36.324 1.268 31.632 1.00 31.74 215 LEU B O 1
ATOM 5460 N N . ILE B 1 216 ? 34.532 2.172 32.635 1.00 29.85 216 ILE B N 1
ATOM 5461 C CA . ILE B 1 216 ? 34.361 1.069 33.559 1.00 32.12 216 ILE B CA 1
ATOM 5462 C C . ILE B 1 216 ? 33.248 0.180 32.966 1.00 27.97 216 ILE B C 1
ATOM 5463 O O . ILE B 1 216 ? 32.202 0.659 32.662 1.00 26.72 216 ILE B O 1
ATOM 5468 N N . THR B 1 217 ? 33.513 -1.102 32.793 1.00 29.81 217 THR B N 1
ATOM 5469 C CA . THR B 1 217 ? 32.542 -2.014 32.224 1.00 31.78 217 THR B CA 1
ATOM 5470 C C . THR B 1 217 ? 31.670 -2.608 33.323 1.00 33.89 217 THR B C 1
ATOM 5471 O O . THR B 1 217 ? 32.056 -2.585 34.498 1.00 31.50 217 THR B O 1
ATOM 5475 N N . THR B 1 218 ? 30.545 -3.208 32.940 1.00 32.92 218 THR B N 1
ATOM 5476 C CA . THR B 1 218 ? 29.699 -3.878 33.943 1.00 38.39 218 THR B CA 1
ATOM 5477 C C . THR B 1 218 ? 30.411 -5.043 34.655 1.00 40.68 218 THR B C 1
ATOM 5478 O O . THR B 1 218 ? 30.017 -5.389 35.727 1.00 42.72 218 THR B O 1
ATOM 5482 N N . ASP B 1 219 ? 31.419 -5.676 34.074 1.00 42.20 219 ASP B N 1
ATOM 5483 C CA . ASP B 1 219 ? 32.157 -6.710 34.852 1.00 48.02 219 ASP B CA 1
ATOM 5484 C C . ASP B 1 219 ? 33.452 -6.187 35.494 1.00 43.96 219 ASP B C 1
ATOM 5485 O O . ASP B 1 219 ? 34.312 -6.959 35.799 1.00 44.75 219 ASP B O 1
ATOM 5490 N N . GLY B 1 220 ? 33.585 -4.876 35.685 1.00 39.09 220 GLY B N 1
ATOM 5491 C CA . GLY B 1 220 ? 34.651 -4.319 36.501 1.00 37.51 220 GLY B CA 1
ATOM 5492 C C . GLY B 1 220 ? 35.970 -4.084 35.776 1.00 40.14 220 GLY B C 1
ATOM 5493 O O . GLY B 1 220 ? 36.906 -3.528 36.383 1.00 48.09 220 GLY B O 1
ATOM 5494 N N . ARG B 1 221 ? 36.088 -4.431 34.484 1.00 37.70 221 ARG B N 1
ATOM 5495 C CA . ARG B 1 221 ? 37.266 -3.960 33.725 1.00 37.20 221 ARG B CA 1
ATOM 5496 C C . ARG B 1 221 ? 37.310 -2.429 33.584 1.00 37.37 221 ARG B C 1
ATOM 5497 O O . ARG B 1 221 ? 36.263 -1.741 33.560 1.00 33.53 221 ARG B O 1
ATOM 5505 N N . ARG B 1 222 ? 38.521 -1.899 33.448 1.00 37.49 222 ARG B N 1
ATOM 5506 C CA . ARG B 1 222 ? 38.715 -0.502 33.191 1.00 41.16 222 ARG B CA 1
ATOM 5507 C C . ARG B 1 222 ? 39.393 -0.379 31.810 1.00 42.98 222 ARG B C 1
ATOM 5508 O O . ARG B 1 222 ? 40.542 -0.751 31.661 1.00 40.22 222 ARG B O 1
ATOM 5516 N N . LEU B 1 223 ? 38.687 0.129 30.793 1.00 35.03 223 LEU B N 1
ATOM 5517 C CA . LEU B 1 223 ? 39.275 0.265 29.416 1.00 32.02 223 LEU B CA 1
ATOM 5518 C C . LEU B 1 223 ? 39.813 1.677 29.277 1.00 34.77 223 LEU B C 1
ATOM 5519 O O . LEU B 1 223 ? 39.163 2.621 29.726 1.00 34.08 223 LEU B O 1
ATOM 5524 N N . HIS B 1 224 ? 40.975 1.822 28.644 1.00 29.92 224 HIS B N 1
ATOM 5525 C CA . HIS B 1 224 ? 41.590 3.104 28.474 1.00 33.89 224 HIS B CA 1
ATOM 5526 C C . HIS B 1 224 ? 42.153 3.133 27.069 1.00 29.40 224 HIS B C 1
ATOM 5527 O O . HIS B 1 224 ? 42.771 2.167 26.685 1.00 24.93 224 HIS B O 1
ATOM 5534 N N . TYR B 1 225 ? 41.875 4.206 26.333 1.00 26.31 225 TYR B N 1
ATOM 5535 C CA . TYR B 1 225 ? 42.466 4.470 25.001 1.00 26.05 225 TYR B CA 1
ATOM 5536 C C . TYR B 1 225 ? 42.946 5.902 24.938 1.00 26.72 225 TYR B C 1
ATOM 5537 O O . TYR B 1 225 ? 42.549 6.728 25.731 1.00 26.50 225 TYR B O 1
ATOM 5546 N N . ASP B 1 226 ? 43.793 6.188 23.968 1.00 26.42 226 ASP B N 1
ATOM 5547 C CA . ASP B 1 226 ? 44.336 7.485 23.749 1.00 27.59 226 ASP B CA 1
ATOM 5548 C C . ASP B 1 226 ? 43.286 8.432 23.095 1.00 31.69 226 ASP B C 1
ATOM 5549 O O . ASP B 1 226 ? 43.325 9.663 23.289 1.00 31.73 226 ASP B O 1
ATOM 5554 N N . PHE B 1 227 ? 42.355 7.866 22.314 1.00 25.16 227 PHE B N 1
ATOM 5555 C CA . PHE B 1 227 ? 41.275 8.639 21.738 1.00 23.30 227 PHE B CA 1
ATOM 5556 C C . PHE B 1 227 ? 40.016 7.692 21.681 1.00 26.62 227 PHE B C 1
ATOM 5557 O O . PHE B 1 227 ? 40.128 6.455 21.480 1.00 24.36 227 PHE B O 1
ATOM 5565 N N . TYR B 1 228 ? 38.830 8.254 21.868 1.00 24.94 228 TYR B N 1
ATOM 5566 C CA . TYR B 1 228 ? 37.625 7.491 21.899 1.00 24.05 228 TYR B CA 1
ATOM 5567 C C . TYR B 1 228 ? 36.694 7.987 20.777 1.00 24.97 228 TYR B C 1
ATOM 5568 O O . TYR B 1 228 ? 36.495 9.214 20.601 1.00 26.28 228 TYR B O 1
ATOM 5577 N N . VAL B 1 229 ? 36.070 7.065 20.050 1.00 22.61 229 VAL B N 1
ATOM 5578 C CA . VAL B 1 229 ? 34.996 7.414 19.182 1.00 21.18 229 VAL B CA 1
ATOM 5579 C C . VAL B 1 229 ? 33.677 6.960 19.798 1.00 21.30 229 VAL B C 1
ATOM 5580 O O . VAL B 1 229 ? 33.444 5.780 20.124 1.00 21.29 229 VAL B O 1
ATOM 5584 N N . ASP B 1 230 ? 32.776 7.903 19.915 1.00 21.10 230 ASP B N 1
ATOM 5585 C CA . ASP B 1 230 ? 31.432 7.610 20.478 1.00 21.04 230 ASP B CA 1
ATOM 5586 C C . ASP B 1 230 ? 30.533 7.120 19.368 1.00 19.51 230 ASP B C 1
ATOM 5587 O O . ASP B 1 230 ? 30.013 7.908 18.556 1.00 19.72 230 ASP B O 1
ATOM 5592 N N . CYS B 1 231 ? 30.345 5.816 19.277 1.00 20.19 231 CYS B N 1
ATOM 5593 C CA . CYS B 1 231 ? 29.396 5.269 18.314 1.00 21.31 231 CYS B CA 1
ATOM 5594 C C . CYS B 1 231 ? 28.310 4.523 19.090 1.00 22.99 231 CYS B C 1
ATOM 5595 O O . CYS B 1 231 ? 27.836 3.430 18.668 1.00 22.22 231 CYS B O 1
ATOM 5598 N N . THR B 1 232 ? 27.967 5.071 20.251 1.00 22.08 232 THR B N 1
ATOM 5599 C CA . THR B 1 232 ? 26.916 4.501 21.053 1.00 23.27 232 THR B CA 1
ATOM 5600 C C . THR B 1 232 ? 25.376 4.530 20.735 1.00 24.52 232 THR B C 1
ATOM 5601 O O . THR B 1 232 ? 24.639 4.133 21.581 1.00 20.98 232 THR B O 1
ATOM 5605 N N . GLY B 1 233 ? 24.744 4.816 19.608 1.00 34.70 233 GLY B N 1
ATOM 5606 C CA . GLY B 1 233 ? 24.294 5.966 19.017 1.00 33.63 233 GLY B CA 1
ATOM 5607 C C . GLY B 1 233 ? 23.352 6.774 19.877 1.00 26.41 233 GLY B C 1
ATOM 5608 O O . GLY B 1 233 ? 23.901 7.514 20.594 1.00 23.65 233 GLY B O 1
ATOM 5609 N N . PHE B 1 234 ? 22.015 6.697 19.791 1.00 27.33 234 PHE B N 1
ATOM 5610 C CA . PHE B 1 234 ? 21.140 7.778 20.359 1.00 29.78 234 PHE B CA 1
ATOM 5611 C C . PHE B 1 234 ? 21.474 8.138 21.821 1.00 30.48 234 PHE B C 1
ATOM 5612 O O . PHE B 1 234 ? 21.488 9.347 22.174 1.00 28.07 234 PHE B O 1
ATOM 5620 N N . ARG B 1 235 ? 21.785 7.118 22.612 1.00 25.34 235 ARG B N 1
ATOM 5621 C CA . ARG B 1 235 ? 22.198 7.305 24.005 1.00 30.28 235 ARG B CA 1
ATOM 5622 C C . ARG B 1 235 ? 23.341 8.298 24.187 1.00 26.28 235 ARG B C 1
ATOM 5623 O O . ARG B 1 235 ? 23.459 8.937 25.225 1.00 26.29 235 ARG B O 1
ATOM 5631 N N . SER B 1 236 ? 24.260 8.324 23.227 1.00 23.45 236 SER B N 1
ATOM 5632 C CA . SER B 1 236 ? 25.304 9.314 23.204 1.00 24.54 236 SER B CA 1
ATOM 5633 C C . SER B 1 236 ? 26.064 9.324 24.543 1.00 26.02 236 SER B C 1
ATOM 5634 O O . SER B 1 236 ? 26.239 10.363 25.169 1.00 25.72 236 SER B O 1
ATOM 5637 N N . LEU B 1 237 ? 26.646 8.194 24.925 1.00 26.34 237 LEU B N 1
ATOM 5638 C CA . LEU B 1 237 ? 27.178 8.038 26.289 1.00 27.09 237 LEU B CA 1
ATOM 5639 C C . LEU B 1 237 ? 28.399 8.876 26.577 1.00 24.67 237 LEU B C 1
ATOM 5640 O O . LEU B 1 237 ? 28.556 9.370 27.707 1.00 23.74 237 LEU B O 1
ATOM 5645 N N . LEU B 1 238 ? 29.298 9.012 25.592 1.00 21.59 238 LEU B N 1
ATOM 5646 C CA . LEU B 1 238 ? 30.447 9.793 25.826 1.00 20.43 238 LEU B CA 1
ATOM 5647 C C . LEU B 1 238 ? 30.176 11.232 25.545 1.00 23.06 238 LEU B C 1
ATOM 5648 O O . LEU B 1 238 ? 30.478 12.090 26.400 1.00 28.22 238 LEU B O 1
ATOM 5653 N N . LEU B 1 239 ? 29.646 11.542 24.366 1.00 24.83 239 LEU B N 1
ATOM 5654 C CA . LEU B 1 239 ? 29.506 12.943 23.925 1.00 28.41 239 LEU B CA 1
ATOM 5655 C C . LEU B 1 239 ? 28.532 13.728 24.783 1.00 27.82 239 LEU B C 1
ATOM 5656 O O . LEU B 1 239 ? 28.902 14.766 25.390 1.00 27.29 239 LEU B O 1
ATOM 5661 N N . GLU B 1 240 ? 27.303 13.220 24.844 1.00 25.57 240 GLU B N 1
ATOM 5662 C CA . GLU B 1 240 ? 26.209 13.900 25.513 1.00 28.61 240 GLU B CA 1
ATOM 5663 C C . GLU B 1 240 ? 26.259 13.684 27.017 1.00 31.44 240 GLU B C 1
ATOM 5664 O O . GLU B 1 240 ? 26.240 14.673 27.770 1.00 25.90 240 GLU B O 1
ATOM 5670 N N . LYS B 1 241 ? 26.329 12.416 27.432 1.00 27.47 241 LYS B N 1
ATOM 5671 C CA . LYS B 1 241 ? 26.170 12.095 28.858 1.00 30.63 241 LYS B CA 1
ATOM 5672 C C . LYS B 1 241 ? 27.414 12.350 29.684 1.00 32.82 241 LYS B C 1
ATOM 5673 O O . LYS B 1 241 ? 27.270 12.930 30.762 1.00 36.80 241 LYS B O 1
ATOM 5679 N N . ALA B 1 242 ? 28.617 11.993 29.215 1.00 25.40 242 ALA B N 1
ATOM 5680 C CA . ALA B 1 242 ? 29.782 12.203 29.982 1.00 26.19 242 ALA B CA 1
ATOM 5681 C C . ALA B 1 242 ? 30.294 13.628 29.829 1.00 26.80 242 ALA B C 1
ATOM 5682 O O . ALA B 1 242 ? 30.683 14.262 30.803 1.00 27.92 242 ALA B O 1
ATOM 5684 N N . LEU B 1 243 ? 30.347 14.145 28.618 1.00 24.42 243 LEU B N 1
ATOM 5685 C CA . LEU B 1 243 ? 30.959 15.426 28.376 1.00 25.16 243 LEU B CA 1
ATOM 5686 C C . LEU B 1 243 ? 29.963 16.574 28.459 1.00 26.59 243 LEU B C 1
ATOM 5687 O O . LEU B 1 243 ? 30.377 17.742 28.389 1.00 27.17 243 LEU B O 1
ATOM 5692 N N . GLY B 1 244 ? 28.667 16.268 28.535 1.00 26.58 244 GLY B N 1
ATOM 5693 C CA . GLY B 1 244 ? 27.636 17.274 28.689 1.00 29.21 244 GLY B CA 1
ATOM 5694 C C . GLY B 1 244 ? 27.336 18.118 27.466 1.00 34.68 244 GLY B C 1
ATOM 5695 O O . GLY B 1 244 ? 26.783 19.234 27.626 1.00 31.15 244 GLY B O 1
ATOM 5696 N N . ILE B 1 245 ? 27.655 17.624 26.245 1.00 29.44 245 ILE B N 1
ATOM 5697 C CA . ILE B 1 245 ? 27.335 18.367 25.038 1.00 28.35 245 ILE B CA 1
ATOM 5698 C C . ILE B 1 245 ? 25.829 18.361 24.739 1.00 29.65 245 ILE B C 1
ATOM 5699 O O . ILE B 1 245 ? 25.199 17.291 24.684 1.00 30.29 245 ILE B O 1
ATOM 5704 N N . PRO B 1 246 ? 25.224 19.557 24.568 1.00 29.07 246 PRO B N 1
ATOM 5705 C CA . PRO B 1 246 ? 23.799 19.544 24.533 1.00 30.42 246 PRO B CA 1
ATOM 5706 C C . PRO B 1 246 ? 23.287 19.231 23.118 1.00 29.55 246 PRO B C 1
ATOM 5707 O O . PRO B 1 246 ? 24.027 19.382 22.125 1.00 27.00 246 PRO B O 1
ATOM 5711 N N . PHE B 1 247 ? 22.025 18.861 23.100 1.00 29.62 247 PHE B N 1
ATOM 5712 C CA . PHE B 1 247 ? 21.297 18.457 21.935 1.00 32.03 247 PHE B CA 1
ATOM 5713 C C . PHE B 1 247 ? 20.528 19.645 21.361 1.00 31.93 247 PHE B C 1
ATOM 5714 O O . PHE B 1 247 ? 19.881 20.403 22.104 1.00 29.64 247 PHE B O 1
ATOM 5722 N N . GLU B 1 248 ? 20.623 19.795 20.036 1.00 27.57 248 GLU B N 1
ATOM 5723 C CA . GLU B 1 248 ? 19.841 20.849 19.324 1.00 31.50 248 GLU B CA 1
ATOM 5724 C C . GLU B 1 248 ? 18.754 20.239 18.420 1.00 30.82 248 GLU B C 1
ATOM 5725 O O . GLU B 1 248 ? 19.018 19.662 17.339 1.00 27.23 248 GLU B O 1
ATOM 5731 N N . SER B 1 249 ? 17.536 20.334 18.902 1.00 25.38 249 SER B N 1
ATOM 5732 C CA . SER B 1 249 ? 16.395 19.704 18.235 1.00 29.26 249 SER B CA 1
ATOM 5733 C C . SER B 1 249 ? 16.045 20.308 16.884 1.00 27.70 249 SER B C 1
ATOM 5734 O O . SER B 1 249 ? 16.086 21.546 16.703 1.00 25.10 249 SER B O 1
ATOM 5737 N N . TYR B 1 250 ? 15.595 19.463 15.954 1.00 24.63 250 TYR B N 1
ATOM 5738 C CA . TYR B 1 250 ? 15.103 19.914 14.650 1.00 25.49 250 TYR B CA 1
ATOM 5739 C C . TYR B 1 250 ? 13.594 19.820 14.607 1.00 26.09 250 TYR B C 1
ATOM 5740 O O . TYR B 1 250 ? 12.990 19.897 13.546 1.00 27.24 250 TYR B O 1
ATOM 5749 N N . ALA B 1 251 ? 12.968 19.655 15.759 1.00 26.43 251 ALA B N 1
ATOM 5750 C CA . ALA B 1 251 ? 11.525 19.392 15.819 1.00 25.86 251 ALA B CA 1
ATOM 5751 C C . ALA B 1 251 ? 10.636 20.514 15.331 1.00 30.75 251 ALA B C 1
ATOM 5752 O O . ALA B 1 251 ? 9.507 20.284 15.009 1.00 29.29 251 ALA B O 1
ATOM 5754 N N . SER B 1 252 ? 11.117 21.747 15.247 1.00 27.22 252 SER B N 1
ATOM 5755 C CA . SER B 1 252 ? 10.287 22.759 14.629 1.00 29.22 252 SER B CA 1
ATOM 5756 C C . SER B 1 252 ? 10.042 22.452 13.128 1.00 29.09 252 SER B C 1
ATOM 5757 O O . SER B 1 252 ? 9.053 22.903 12.545 1.00 27.03 252 SER B O 1
ATOM 5760 N N . SER B 1 253 ? 10.955 21.736 12.478 1.00 26.28 253 SER B N 1
ATOM 5761 C CA . SER B 1 253 ? 10.800 21.367 11.090 1.00 27.08 253 SER B CA 1
ATOM 5762 C C . SER B 1 253 ? 10.421 19.895 10.844 1.00 27.75 253 SER B C 1
ATOM 5763 O O . SER B 1 253 ? 9.821 19.556 9.789 1.00 30.79 253 SER B O 1
ATOM 5766 N N . LEU B 1 254 ? 10.872 19.016 11.733 1.00 28.11 254 LEU B N 1
ATOM 5767 C CA . LEU B 1 254 ? 10.807 17.542 11.554 1.00 27.66 254 LEU B CA 1
ATOM 5768 C C . LEU B 1 254 ? 10.135 16.938 12.778 1.00 29.80 254 LEU B C 1
ATOM 5769 O O . LEU B 1 254 ? 10.749 16.843 13.835 1.00 33.22 254 LEU B O 1
ATOM 5774 N N . PHE B 1 255 ? 8.864 16.579 12.597 1.00 31.63 255 PHE B N 1
ATOM 5775 C CA . PHE B 1 255 ? 7.886 16.277 13.625 1.00 35.58 255 PHE B CA 1
ATOM 5776 C C . PHE B 1 255 ? 7.745 14.767 13.892 1.00 34.48 255 PHE B C 1
ATOM 5777 O O . PHE B 1 255 ? 7.111 14.381 14.858 1.00 32.16 255 PHE B O 1
ATOM 5785 N N . THR B 1 256 ? 8.217 13.936 12.975 1.00 28.15 256 THR B N 1
ATOM 5786 C CA . THR B 1 256 ? 8.089 12.462 13.166 1.00 29.17 256 THR B CA 1
ATOM 5787 C C . THR B 1 256 ? 9.071 11.895 14.205 1.00 31.78 256 THR B C 1
ATOM 5788 O O . THR B 1 256 ? 10.154 12.469 14.392 1.00 28.50 256 THR B O 1
ATOM 5792 N N . ASP B 1 257 ? 8.693 10.802 14.880 1.00 26.75 257 ASP B N 1
ATOM 5793 C CA . ASP B 1 257 ? 9.561 10.249 15.896 1.00 28.60 257 ASP B CA 1
ATOM 5794 C C . ASP B 1 257 ? 9.514 8.764 16.113 1.00 26.53 257 ASP B C 1
ATOM 5795 O O . ASP B 1 257 ? 10.103 8.299 17.089 1.00 27.67 257 ASP B O 1
ATOM 5800 N N . ALA B 1 258 ? 8.912 8.015 15.202 1.00 26.31 258 ALA B N 1
ATOM 5801 C CA . ALA B 1 258 ? 8.815 6.556 15.343 1.00 26.44 258 ALA B CA 1
ATOM 5802 C C . ALA B 1 258 ? 8.643 5.949 13.963 1.00 26.29 258 ALA B C 1
ATOM 5803 O O . ALA B 1 258 ? 8.200 6.637 13.038 1.00 24.35 258 ALA B O 1
ATOM 5805 N N . ALA B 1 259 ? 8.933 4.662 13.813 1.00 23.68 259 ALA B N 1
ATOM 5806 C CA . ALA B 1 259 ? 8.644 3.975 12.578 1.00 24.07 259 ALA B CA 1
ATOM 5807 C C . ALA B 1 259 ? 8.238 2.545 12.906 1.00 23.35 259 ALA B C 1
ATOM 5808 O O . ALA B 1 259 ? 8.859 1.950 13.731 1.00 24.29 259 ALA B O 1
ATOM 5810 N N . VAL B 1 260 ? 7.216 2.039 12.258 1.00 24.11 260 VAL B N 1
ATOM 5811 C CA . VAL B 1 260 ? 6.846 0.620 12.330 1.00 25.23 260 VAL B CA 1
ATOM 5812 C C . VAL B 1 260 ? 7.376 0.019 11.056 1.00 24.12 260 VAL B C 1
ATOM 5813 O O . VAL B 1 260 ? 7.074 0.513 9.973 1.00 23.41 260 VAL B O 1
ATOM 5817 N N . THR B 1 261 ? 8.171 -1.028 11.197 1.00 23.73 261 THR B N 1
ATOM 5818 C CA . THR B 1 261 ? 8.801 -1.678 10.042 1.00 25.53 261 THR B CA 1
ATOM 5819 C C . THR B 1 261 ? 8.181 -3.047 9.776 1.00 31.29 261 THR B C 1
ATOM 5820 O O . THR B 1 261 ? 7.523 -3.625 10.670 1.00 33.06 261 THR B O 1
ATOM 5824 N N . GLY B 1 262 ? 8.380 -3.533 8.553 1.00 27.41 262 GLY B N 1
ATOM 5825 C CA . GLY B 1 262 ? 7.886 -4.798 8.101 1.00 28.21 262 GLY B CA 1
ATOM 5826 C C . GLY B 1 262 ? 8.458 -5.164 6.762 1.00 27.66 262 GLY B C 1
ATOM 5827 O O . GLY B 1 262 ? 9.220 -4.414 6.212 1.00 25.49 262 GLY B O 1
ATOM 5828 N N . THR B 1 263 ? 8.080 -6.332 6.235 1.00 25.48 263 THR B N 1
ATOM 5829 C CA . THR B 1 263 ? 8.444 -6.741 4.917 1.00 25.24 263 THR B CA 1
ATOM 5830 C C . THR B 1 263 ? 7.212 -7.098 4.088 1.00 27.83 263 THR B C 1
ATOM 5831 O O . THR B 1 263 ? 6.144 -7.398 4.612 1.00 25.17 263 THR B O 1
ATOM 5835 N N . LEU B 1 264 ? 7.369 -7.058 2.761 1.00 23.11 264 LEU B N 1
ATOM 5836 C CA . LEU B 1 264 ? 6.260 -7.237 1.891 1.00 26.60 264 LEU B CA 1
ATOM 5837 C C . LEU B 1 264 ? 6.718 -8.027 0.671 1.00 27.60 264 LEU B C 1
ATOM 5838 O O . LEU B 1 264 ? 7.732 -7.691 0.106 1.00 24.23 264 LEU B O 1
ATOM 5843 N N . ALA B 1 265 ? 5.962 -9.035 0.221 1.00 24.84 265 ALA B N 1
ATOM 5844 C CA . ALA B 1 265 ? 6.366 -9.726 -1.005 1.00 25.36 265 ALA B CA 1
ATOM 5845 C C . ALA B 1 265 ? 6.477 -8.848 -2.230 1.00 23.52 265 ALA B C 1
ATOM 5846 O O . ALA B 1 265 ? 5.597 -8.057 -2.489 1.00 25.80 265 ALA B O 1
ATOM 5848 N N . HIS B 1 266 ? 7.449 -9.082 -3.090 1.00 20.78 266 HIS B N 1
ATOM 5849 C CA . HIS B 1 266 ? 7.507 -8.340 -4.324 1.00 22.26 266 HIS B CA 1
ATOM 5850 C C . HIS B 1 266 ? 7.471 -9.258 -5.560 1.00 25.52 266 HIS B C 1
ATOM 5851 O O . HIS B 1 266 ? 7.601 -8.800 -6.698 1.00 27.92 266 HIS B O 1
ATOM 5858 N N . GLY B 1 267 ? 7.290 -10.571 -5.343 1.00 27.48 267 GLY B N 1
ATOM 5859 C CA . GLY B 1 267 ? 7.192 -11.477 -6.473 1.00 27.18 267 GLY B CA 1
ATOM 5860 C C . GLY B 1 267 ? 8.432 -11.552 -7.323 1.00 27.08 267 GLY B C 1
ATOM 5861 O O . GLY B 1 267 ? 8.371 -11.983 -8.438 1.00 28.41 267 GLY B O 1
ATOM 5862 N N . GLY B 1 268 ? 9.581 -11.158 -6.788 1.00 23.88 268 GLY B N 1
ATOM 5863 C CA . GLY B 1 268 ? 10.815 -11.133 -7.572 1.00 23.89 268 GLY B CA 1
ATOM 5864 C C . GLY B 1 268 ? 11.065 -9.900 -8.397 1.00 24.66 268 GLY B C 1
ATOM 5865 O O . GLY B 1 268 ? 12.116 -9.810 -9.054 1.00 28.93 268 GLY B O 1
ATOM 5866 N N . HIS B 1 269 ? 10.109 -8.959 -8.399 1.00 25.26 269 HIS B N 1
ATOM 5867 C CA . HIS B 1 269 ? 10.173 -7.739 -9.197 1.00 26.49 269 HIS B CA 1
ATOM 5868 C C . HIS B 1 269 ? 10.863 -6.667 -8.337 1.00 24.50 269 HIS B C 1
ATOM 5869 O O . HIS B 1 269 ? 10.315 -6.258 -7.340 1.00 22.57 269 HIS B O 1
ATOM 5876 N N . LEU B 1 270 ? 12.061 -6.300 -8.733 1.00 22.97 270 LEU B N 1
ATOM 5877 C CA . LEU B 1 270 ? 12.928 -5.443 -7.888 1.00 24.22 270 LEU B CA 1
ATOM 5878 C C . LEU B 1 270 ? 12.907 -4.043 -8.446 1.00 22.21 270 LEU B C 1
ATOM 5879 O O . LEU B 1 270 ? 13.525 -3.743 -9.450 1.00 22.48 270 LEU B O 1
ATOM 5884 N N . LYS B 1 271 ? 12.170 -3.186 -7.745 1.00 21.98 271 LYS B N 1
ATOM 5885 C CA . LYS B 1 271 ? 11.989 -1.756 -8.203 1.00 22.53 271 LYS B CA 1
ATOM 5886 C C . LYS B 1 271 ? 13.377 -1.081 -8.058 1.00 22.12 271 LYS B C 1
ATOM 5887 O O . LYS B 1 271 ? 13.996 -1.165 -6.987 1.00 22.74 271 LYS B O 1
ATOM 5893 N N . PRO B 1 272 ? 13.915 -0.477 -9.128 1.00 22.34 272 PRO B N 1
ATOM 5894 C CA . PRO B 1 272 ? 15.271 0.070 -9.025 1.00 21.59 272 PRO B CA 1
ATOM 5895 C C . PRO B 1 272 ? 15.342 1.467 -8.332 1.00 21.63 272 PRO B C 1
ATOM 5896 O O . PRO B 1 272 ? 15.977 2.393 -8.835 1.00 20.46 272 PRO B O 1
ATOM 5900 N N . TYR B 1 273 ? 14.698 1.636 -7.169 1.00 18.54 273 TYR B N 1
ATOM 5901 C CA . TYR B 1 273 ? 14.646 2.934 -6.500 1.00 19.34 273 TYR B CA 1
ATOM 5902 C C . TYR B 1 273 ? 14.049 2.685 -5.121 1.00 19.59 273 TYR B C 1
ATOM 5903 O O . TYR B 1 273 ? 13.401 1.628 -4.862 1.00 19.87 273 TYR B O 1
ATOM 5912 N N . THR B 1 274 ? 14.242 3.613 -4.254 1.00 17.92 274 THR B N 1
ATOM 5913 C CA . THR B 1 274 ? 13.382 3.705 -2.973 1.00 18.51 274 THR B CA 1
ATOM 5914 C C . THR B 1 274 ? 12.111 4.406 -3.295 1.00 21.11 274 THR B C 1
ATOM 5915 O O . THR B 1 274 ? 12.134 5.364 -4.075 1.00 23.07 274 THR B O 1
ATOM 5919 N N . THR B 1 275 ? 11.005 3.977 -2.698 1.00 20.32 275 THR B N 1
ATOM 5920 C CA . THR B 1 275 ? 9.767 4.656 -2.763 1.00 20.16 275 THR B CA 1
ATOM 5921 C C . THR B 1 275 ? 9.518 5.332 -1.430 1.00 19.96 275 THR B C 1
ATOM 5922 O O . THR B 1 275 ? 9.766 4.765 -0.359 1.00 20.66 275 THR B O 1
ATOM 5926 N N . ALA B 1 276 ? 9.052 6.577 -1.500 1.00 20.73 276 ALA B N 1
ATOM 5927 C CA . ALA B 1 276 ? 8.574 7.295 -0.338 1.00 22.01 276 ALA B CA 1
ATOM 5928 C C . ALA B 1 276 ? 7.109 7.601 -0.516 1.00 22.73 276 ALA B C 1
ATOM 5929 O O . ALA B 1 276 ? 6.769 8.398 -1.381 1.00 25.26 276 ALA B O 1
ATOM 5931 N N . THR B 1 277 ? 6.234 6.999 0.292 1.00 22.69 277 THR B N 1
ATOM 5932 C CA . THR B 1 277 ? 4.803 7.101 0.106 1.00 25.15 277 THR B CA 1
ATOM 5933 C C . THR B 1 277 ? 4.125 7.906 1.214 1.00 23.47 277 THR B C 1
ATOM 5934 O O . THR B 1 277 ? 4.388 7.638 2.328 1.00 21.58 277 THR B O 1
ATOM 5938 N N . THR B 1 278 ? 3.343 8.934 0.848 1.00 22.40 278 THR B N 1
ATOM 5939 C CA . THR B 1 278 ? 2.739 9.811 1.797 1.00 22.65 278 THR B CA 1
ATOM 5940 C C . THR B 1 278 ? 1.669 8.988 2.522 1.00 20.86 278 THR B C 1
ATOM 5941 O O . THR B 1 278 ? 0.872 8.240 1.889 1.00 22.16 278 THR B O 1
ATOM 5945 N N . MET B 1 279 ? 1.659 9.097 3.830 1.00 21.72 279 MET B N 1
ATOM 5946 C CA . MET B 1 279 ? 0.709 8.364 4.665 1.00 21.86 279 MET B CA 1
ATOM 5947 C C . MET B 1 279 ? -0.128 9.337 5.509 1.00 24.08 279 MET B C 1
ATOM 5948 O O . MET B 1 279 ? 0.101 10.535 5.525 1.00 25.92 279 MET B O 1
ATOM 5953 N N . ASN B 1 280 ? -1.108 8.820 6.249 1.00 24.32 280 ASN B N 1
ATOM 5954 C CA . ASN B 1 280 ? -1.966 9.740 7.000 1.00 26.94 280 ASN B CA 1
ATOM 5955 C C . ASN B 1 280 ? -1.250 10.530 8.050 1.00 26.67 280 ASN B C 1
ATOM 5956 O O . ASN B 1 280 ? -1.584 11.699 8.276 1.00 27.80 280 ASN B O 1
ATOM 5961 N N . ALA B 1 281 ? -0.248 9.928 8.688 1.00 25.72 281 ALA B N 1
ATOM 5962 C CA . ALA B 1 281 ? 0.474 10.634 9.761 1.00 27.84 281 ALA B CA 1
ATOM 5963 C C . ALA B 1 281 ? 2.009 10.616 9.582 1.00 28.86 281 ALA B C 1
ATOM 5964 O O . ALA B 1 281 ? 2.758 10.714 10.522 1.00 29.03 281 ALA B O 1
ATOM 5966 N N . GLY B 1 282 ? 2.471 10.616 8.328 1.00 26.35 282 GLY B N 1
ATOM 5967 C CA . GLY B 1 282 ? 3.884 10.555 8.032 1.00 22.92 282 GLY B CA 1
ATOM 5968 C C . GLY B 1 282 ? 4.047 10.092 6.577 1.00 24.27 282 GLY B C 1
ATOM 5969 O O . GLY B 1 282 ? 3.274 10.507 5.685 1.00 22.56 282 GLY B O 1
ATOM 5970 N N . TRP B 1 283 ? 4.947 9.103 6.403 1.00 22.30 283 TRP B N 1
ATOM 5971 C CA . TRP B 1 283 ? 5.289 8.560 5.125 1.00 20.89 283 TRP B CA 1
ATOM 5972 C C . TRP B 1 283 ? 5.913 7.175 5.349 1.00 20.94 283 TRP B C 1
ATOM 5973 O O . TRP B 1 283 ? 6.366 6.856 6.458 1.00 19.91 283 TRP B O 1
ATOM 5984 N N . CYS B 1 284 ? 5.878 6.349 4.324 1.00 18.83 284 CYS B N 1
ATOM 5985 C CA . CYS B 1 284 ? 6.352 4.968 4.397 1.00 17.61 284 CYS B CA 1
ATOM 5986 C C . CYS B 1 284 ? 7.410 4.768 3.356 1.00 19.06 284 CYS B C 1
ATOM 5987 O O . CYS B 1 284 ? 7.175 5.085 2.226 1.00 20.73 284 CYS B O 1
ATOM 5990 N N . TRP B 1 285 ? 8.581 4.228 3.716 1.00 21.09 285 TRP B N 1
ATOM 5991 C CA . TRP B 1 285 ? 9.556 3.852 2.701 1.00 20.84 285 TRP B CA 1
ATOM 5992 C C . TRP B 1 285 ? 9.325 2.434 2.197 1.00 23.40 285 TRP B C 1
ATOM 5993 O O . TRP B 1 285 ? 8.857 1.566 2.942 1.00 22.10 285 TRP B O 1
ATOM 6004 N N . THR B 1 286 ? 9.791 2.189 0.973 1.00 21.82 286 THR B N 1
ATOM 6005 C CA . THR B 1 286 ? 9.881 0.861 0.403 1.00 21.35 286 THR B CA 1
ATOM 6006 C C . THR B 1 286 ? 11.281 0.695 -0.208 1.00 20.59 286 THR B C 1
ATOM 6007 O O . THR B 1 286 ? 11.612 1.463 -1.118 1.00 19.44 286 THR B O 1
ATOM 6011 N N . ILE B 1 287 ? 12.084 -0.226 0.376 1.00 20.71 287 ILE B N 1
ATOM 6012 C CA . ILE B 1 287 ? 13.456 -0.470 0.031 1.00 23.57 287 ILE B CA 1
ATOM 6013 C C . ILE B 1 287 ? 13.552 -1.941 -0.412 1.00 24.73 287 ILE B C 1
ATOM 6014 O O . ILE B 1 287 ? 13.467 -2.798 0.414 1.00 20.75 287 ILE B O 1
ATOM 6019 N N . PRO B 1 288 ? 13.773 -2.191 -1.722 1.00 22.15 288 PRO B N 1
ATOM 6020 C CA . PRO B 1 288 ? 13.832 -3.566 -2.182 1.00 22.24 288 PRO B CA 1
ATOM 6021 C C . PRO B 1 288 ? 15.108 -4.276 -1.779 1.00 21.08 288 PRO B C 1
ATOM 6022 O O . PRO B 1 288 ? 16.214 -3.689 -1.794 1.00 21.10 288 PRO B O 1
ATOM 6026 N N . THR B 1 289 ? 14.958 -5.507 -1.331 1.00 22.47 289 THR B N 1
ATOM 6027 C CA . THR B 1 289 ? 16.058 -6.493 -1.197 1.00 25.51 289 THR B CA 1
ATOM 6028 C C . THR B 1 289 ? 15.750 -7.731 -2.078 1.00 24.17 289 THR B C 1
ATOM 6029 O O . THR B 1 289 ? 14.646 -7.814 -2.622 1.00 23.81 289 THR B O 1
ATOM 6033 N N . PRO B 1 290 ? 16.759 -8.576 -2.343 1.00 23.68 290 PRO B N 1
ATOM 6034 C CA . PRO B 1 290 ? 16.393 -9.722 -3.226 1.00 27.44 290 PRO B CA 1
ATOM 6035 C C . PRO B 1 290 ? 15.275 -10.540 -2.692 1.00 25.28 290 PRO B C 1
ATOM 6036 O O . PRO B 1 290 ? 14.454 -10.966 -3.494 1.00 25.80 290 PRO B O 1
ATOM 6040 N N . GLU B 1 291 ? 15.162 -10.667 -1.366 1.00 24.87 291 GLU B N 1
ATOM 6041 C CA . GLU B 1 291 ? 14.130 -11.540 -0.762 1.00 29.48 291 GLU B CA 1
ATOM 6042 C C . GLU B 1 291 ? 12.739 -10.953 -0.685 1.00 26.96 291 GLU B C 1
ATOM 6043 O O . GLU B 1 291 ? 11.777 -11.704 -0.765 1.00 19.69 291 GLU B O 1
ATOM 6049 N N . SER B 1 292 ? 12.606 -9.644 -0.446 1.00 20.76 292 SER B N 1
ATOM 6050 C CA . SER B 1 292 ? 11.338 -9.029 -0.228 1.00 21.39 292 SER B CA 1
ATOM 6051 C C . SER B 1 292 ? 11.562 -7.492 -0.201 1.00 22.73 292 SER B C 1
ATOM 6052 O O . SER B 1 292 ? 12.710 -7.020 -0.102 1.00 24.63 292 SER B O 1
ATOM 6055 N N . ASP B 1 293 ? 10.462 -6.751 -0.186 1.00 20.99 293 ASP B N 1
ATOM 6056 C CA . ASP B 1 293 ? 10.522 -5.311 0.056 1.00 22.05 293 ASP B CA 1
ATOM 6057 C C . ASP B 1 293 ? 10.583 -5.027 1.535 1.00 23.38 293 ASP B C 1
ATOM 6058 O O . ASP B 1 293 ? 9.810 -5.606 2.310 1.00 23.91 293 ASP B O 1
ATOM 6063 N N . HIS B 1 294 ? 11.504 -4.148 1.962 1.00 22.27 294 HIS B N 1
ATOM 6064 C CA . HIS B 1 294 ? 11.507 -3.679 3.337 1.00 21.63 294 HIS B CA 1
ATOM 6065 C C . HIS B 1 294 ? 10.786 -2.313 3.477 1.00 24.44 294 HIS B C 1
ATOM 6066 O O . HIS B 1 294 ? 11.122 -1.383 2.750 1.00 21.85 294 HIS B O 1
ATOM 6073 N N . LEU B 1 295 ? 9.780 -2.249 4.405 1.00 23.81 295 LEU B N 1
ATOM 6074 C CA . LEU B 1 295 ? 8.921 -1.134 4.578 1.00 21.99 295 LEU B CA 1
ATOM 6075 C C . LEU B 1 295 ? 9.106 -0.515 5.922 1.00 22.10 295 LEU B C 1
ATOM 6076 O O . LEU B 1 295 ? 9.441 -1.182 6.875 1.00 21.33 295 LEU B O 1
ATOM 6081 N N . GLY B 1 296 ? 8.979 0.813 5.966 1.00 20.43 296 GLY B N 1
ATOM 6082 C CA . GLY B 1 296 ? 8.792 1.508 7.253 1.00 20.78 296 GLY B CA 1
ATOM 6083 C C . GLY B 1 296 ? 7.891 2.703 7.212 1.00 22.23 296 GLY B C 1
ATOM 6084 O O . GLY B 1 296 ? 8.072 3.588 6.450 1.00 20.93 296 GLY B O 1
ATOM 6085 N N . TYR B 1 297 ? 6.883 2.724 8.074 1.00 22.09 297 TYR B N 1
ATOM 6086 C CA . TYR B 1 297 ? 5.989 3.843 8.140 1.00 21.16 297 TYR B CA 1
ATOM 6087 C C . TYR B 1 297 ? 6.559 4.744 9.250 1.00 23.22 297 TYR B C 1
ATOM 6088 O O . TYR B 1 297 ? 6.517 4.421 10.453 1.00 20.78 297 TYR B O 1
ATOM 6097 N N . VAL B 1 298 ? 7.124 5.851 8.822 1.00 21.86 298 VAL B N 1
ATOM 6098 C CA . VAL B 1 298 ? 7.694 6.922 9.708 1.00 22.68 298 VAL B CA 1
ATOM 6099 C C . VAL B 1 298 ? 6.525 7.834 10.067 1.00 23.50 298 VAL B C 1
ATOM 6100 O O . VAL B 1 298 ? 5.841 8.349 9.196 1.00 24.83 298 VAL B O 1
ATOM 6104 N N . PHE B 1 299 ? 6.260 7.965 11.342 1.00 26.38 299 PHE B N 1
ATOM 6105 C CA . PHE B 1 299 ? 5.123 8.736 11.762 1.00 28.32 299 PHE B CA 1
ATOM 6106 C C . PHE B 1 299 ? 5.402 9.557 13.053 1.00 27.19 299 PHE B C 1
ATOM 6107 O O . PHE B 1 299 ? 6.432 9.377 13.751 1.00 25.63 299 PHE B O 1
ATOM 6115 N N . SER B 1 300 ? 4.520 10.543 13.254 1.00 25.90 300 SER B N 1
ATOM 6116 C CA . SER B 1 300 ? 4.470 11.322 14.463 1.00 31.94 300 SER B CA 1
ATOM 6117 C C . SER B 1 300 ? 3.625 10.585 15.478 1.00 29.14 300 SER B C 1
ATOM 6118 O O . SER B 1 300 ? 2.442 10.341 15.248 1.00 29.15 300 SER B O 1
ATOM 6121 N N . SER B 1 301 ? 4.214 10.246 16.606 1.00 30.81 301 SER B N 1
ATOM 6122 C CA . SER B 1 301 ? 3.479 9.638 17.741 1.00 36.46 301 SER B CA 1
ATOM 6123 C C . SER B 1 301 ? 2.396 10.519 18.335 1.00 34.40 301 SER B C 1
ATOM 6124 O O . SER B 1 301 ? 1.510 10.019 18.963 1.00 32.50 301 SER B O 1
ATOM 6127 N N . ALA B 1 302 ? 2.493 11.813 18.160 1.00 34.50 302 ALA B N 1
ATOM 6128 C CA . ALA B 1 302 ? 1.399 12.737 18.552 1.00 38.86 302 ALA B CA 1
ATOM 6129 C C . ALA B 1 302 ? 0.138 12.571 17.718 1.00 40.29 302 ALA B C 1
ATOM 6130 O O . ALA B 1 302 ? -0.970 12.886 18.173 1.00 45.37 302 ALA B O 1
ATOM 6132 N N . ALA B 1 303 ? 0.274 12.055 16.502 1.00 35.13 303 ALA B N 1
ATOM 6133 C CA . ALA B 1 303 ? -0.826 12.084 15.572 1.00 32.65 303 ALA B CA 1
ATOM 6134 C C . ALA B 1 303 ? -1.447 10.702 15.401 1.00 38.88 303 ALA B C 1
ATOM 6135 O O . ALA B 1 303 ? -2.569 10.619 14.903 1.00 37.71 303 ALA B O 1
ATOM 6137 N N . ILE B 1 304 ? -0.740 9.618 15.785 1.00 32.81 304 ILE B N 1
ATOM 6138 C CA . ILE B 1 304 ? -1.266 8.274 15.551 1.00 34.39 304 ILE B CA 1
ATOM 6139 C C . ILE B 1 304 ? -0.577 7.315 16.481 1.00 29.80 304 ILE B C 1
ATOM 6140 O O . ILE B 1 304 ? 0.627 7.414 16.663 1.00 33.01 304 ILE B O 1
ATOM 6145 N N . ASP B 1 305 ? -1.347 6.413 17.074 1.00 32.54 305 ASP B N 1
ATOM 6146 C CA . ASP B 1 305 ? -0.838 5.328 17.906 1.00 34.86 305 ASP B CA 1
ATOM 6147 C C . ASP B 1 305 ? -0.120 4.309 17.029 1.00 35.06 305 ASP B C 1
ATOM 6148 O O . ASP B 1 305 ? -0.589 4.023 15.932 1.00 34.48 305 ASP B O 1
ATOM 6153 N N . PRO B 1 306 ? 0.924 3.656 17.554 1.00 32.18 306 PRO B N 1
ATOM 6154 C CA . PRO B 1 306 ? 1.671 2.648 16.843 1.00 32.60 306 PRO B CA 1
ATOM 6155 C C . PRO B 1 306 ? 0.840 1.568 16.201 1.00 31.62 306 PRO B C 1
ATOM 6156 O O . PRO B 1 306 ? 1.073 1.227 15.032 1.00 33.23 306 PRO B O 1
ATOM 6160 N N . ASP B 1 307 ? -0.138 1.069 16.954 1.00 33.57 307 ASP B N 1
ATOM 6161 C CA . ASP B 1 307 ? -1.024 -0.012 16.517 1.00 35.30 307 ASP B CA 1
ATOM 6162 C C . ASP B 1 307 ? -1.928 0.461 15.407 1.00 30.49 307 ASP B C 1
ATOM 6163 O O . ASP B 1 307 ? -2.186 -0.293 14.459 1.00 31.71 307 ASP B O 1
ATOM 6168 N N . ASP B 1 308 ? -2.360 1.718 15.480 1.00 29.34 308 ASP B N 1
ATOM 6169 C CA . ASP B 1 308 ? -3.096 2.267 14.417 1.00 31.11 308 ASP B CA 1
ATOM 6170 C C . ASP B 1 308 ? -2.240 2.548 13.196 1.00 29.57 308 ASP B C 1
ATOM 6171 O O . ASP B 1 308 ? -2.694 2.347 12.056 1.00 29.12 308 ASP B O 1
ATOM 6176 N N . ALA B 1 309 ? -1.010 2.962 13.408 1.00 29.02 309 ALA B N 1
ATOM 6177 C CA . ALA B 1 309 ? -0.097 3.098 12.238 1.00 27.55 309 ALA B CA 1
ATOM 6178 C C . ALA B 1 309 ? 0.137 1.744 11.542 1.00 26.95 309 ALA B C 1
ATOM 6179 O O . ALA B 1 309 ? 0.112 1.679 10.344 1.00 29.08 309 ALA B O 1
ATOM 6181 N N . ALA B 1 310 ? 0.386 0.689 12.296 1.00 26.36 310 ALA B N 1
ATOM 6182 C CA . ALA B 1 310 ? 0.562 -0.652 11.722 1.00 29.23 310 ALA B CA 1
ATOM 6183 C C . ALA B 1 310 ? -0.655 -1.081 10.933 1.00 29.89 310 ALA B C 1
ATOM 6184 O O . ALA B 1 310 ? -0.534 -1.674 9.850 1.00 28.86 310 ALA B O 1
ATOM 6186 N N . ALA B 1 311 ? -1.837 -0.747 11.450 1.00 31.17 311 ALA B N 1
ATOM 6187 C CA . ALA B 1 311 ? -3.076 -1.169 10.792 1.00 32.38 311 ALA B CA 1
ATOM 6188 C C . ALA B 1 311 ? -3.238 -0.429 9.484 1.00 28.30 311 ALA B C 1
ATOM 6189 O O . ALA B 1 311 ? -3.720 -0.974 8.495 1.00 29.43 311 ALA B O 1
ATOM 6191 N N . GLU B 1 312 ? -2.838 0.835 9.445 1.00 27.58 312 GLU B N 1
ATOM 6192 C CA . GLU B 1 312 ? -2.998 1.631 8.218 1.00 27.76 312 GLU B CA 1
ATOM 6193 C C . GLU B 1 312 ? -2.030 1.097 7.176 1.00 27.58 312 GLU B C 1
ATOM 6194 O O . GLU B 1 312 ? -2.337 0.990 5.938 1.00 26.81 312 GLU B O 1
ATOM 6200 N N . MET B 1 313 ? -0.848 0.743 7.684 1.00 29.01 313 MET B N 1
ATOM 6201 C CA . MET B 1 313 ? 0.216 0.227 6.832 1.00 31.65 313 MET B CA 1
ATOM 6202 C C . MET B 1 313 ? -0.284 -1.077 6.195 1.00 30.51 313 MET B C 1
ATOM 6203 O O . MET B 1 313 ? -0.100 -1.313 5.002 1.00 29.57 313 MET B O 1
ATOM 6208 N N . ALA B 1 314 ? -0.995 -1.875 6.973 1.00 30.38 314 ALA B N 1
ATOM 6209 C CA . ALA B 1 314 ? -1.529 -3.151 6.419 1.00 32.99 314 ALA B CA 1
ATOM 6210 C C . ALA B 1 314 ? -2.658 -2.896 5.449 1.00 30.94 314 ALA B C 1
ATOM 6211 O O . ALA B 1 314 ? -2.809 -3.638 4.520 1.00 34.81 314 ALA B O 1
ATOM 6213 N N . ARG B 1 315 ? -3.403 -1.814 5.615 1.00 33.65 315 ARG B N 1
ATOM 6214 C CA . ARG B 1 315 ? -4.478 -1.481 4.659 1.00 35.50 315 ARG B CA 1
ATOM 6215 C C . ARG B 1 315 ? -3.872 -1.013 3.371 1.00 35.57 315 ARG B C 1
ATOM 6216 O O . ARG B 1 315 ? -4.306 -1.368 2.286 1.00 29.77 315 ARG B O 1
ATOM 6224 N N . ARG B 1 316 ? -2.811 -0.244 3.479 1.00 29.68 316 ARG B N 1
ATOM 6225 C CA . ARG B 1 316 ? -2.211 0.311 2.296 1.00 28.26 316 ARG B CA 1
ATOM 6226 C C . ARG B 1 316 ? -1.303 -0.656 1.509 1.00 30.72 316 ARG B C 1
ATOM 6227 O O . ARG B 1 316 ? -1.136 -0.472 0.276 1.00 32.02 316 ARG B O 1
ATOM 6235 N N . PHE B 1 317 ? -0.683 -1.612 2.215 1.00 29.09 317 PHE B N 1
ATOM 6236 C CA . PHE B 1 317 ? 0.214 -2.614 1.630 1.00 30.16 317 PHE B CA 1
ATOM 6237 C C . PHE B 1 317 ? -0.228 -4.011 2.114 1.00 29.78 317 PHE B C 1
ATOM 6238 O O . PHE B 1 317 ? 0.400 -4.665 2.964 1.00 28.98 317 PHE B O 1
ATOM 6246 N N . PRO B 1 318 ? -1.369 -4.462 1.610 1.00 32.30 318 PRO B N 1
ATOM 6247 C CA . PRO B 1 318 ? -1.850 -5.790 2.050 1.00 35.82 318 PRO B CA 1
ATOM 6248 C C . PRO B 1 318 ? -0.779 -6.863 1.911 1.00 29.86 318 PRO B C 1
ATOM 6249 O O . PRO B 1 318 ? -0.112 -6.921 0.913 1.00 30.85 318 PRO B O 1
ATOM 6253 N N . GLY B 1 319 ? -0.587 -7.633 2.947 1.00 28.03 319 GLY B N 1
ATOM 6254 C CA . GLY B 1 319 ? 0.469 -8.659 3.001 1.00 32.80 319 GLY B CA 1
ATOM 6255 C C . GLY B 1 319 ? 1.628 -8.264 3.900 1.00 28.47 319 GLY B C 1
ATOM 6256 O O . GLY B 1 319 ? 2.472 -9.093 4.251 1.00 28.95 319 GLY B O 1
ATOM 6257 N N . VAL B 1 320 ? 1.738 -6.979 4.253 1.00 25.19 320 VAL B N 1
ATOM 6258 C CA . VAL B 1 320 ? 2.963 -6.561 4.966 1.00 26.04 320 VAL B CA 1
ATOM 6259 C C . VAL B 1 320 ? 3.024 -7.187 6.336 1.00 32.55 320 VAL B C 1
ATOM 6260 O O . VAL B 1 320 ? 2.015 -7.286 6.999 1.00 29.48 320 VAL B O 1
ATOM 6264 N N . THR B 1 321 ? 4.188 -7.635 6.780 1.00 30.75 321 THR B N 1
ATOM 6265 C CA . THR B 1 321 ? 4.335 -8.031 8.166 1.00 32.62 321 THR B CA 1
ATOM 6266 C C . THR B 1 321 ? 4.581 -6.864 9.120 1.00 32.94 321 THR B C 1
ATOM 6267 O O . THR B 1 321 ? 4.726 -5.690 8.714 1.00 35.30 321 THR B O 1
ATOM 6271 N N . ARG B 1 322 ? 4.557 -7.165 10.397 1.00 31.90 322 ARG B N 1
ATOM 6272 C CA . ARG B 1 322 ? 4.935 -6.209 11.423 1.00 36.23 322 ARG B CA 1
ATOM 6273 C C . ARG B 1 322 ? 6.066 -6.763 12.204 1.00 38.71 322 ARG B C 1
ATOM 6274 O O . ARG B 1 322 ? 5.910 -7.792 12.848 1.00 39.97 322 ARG B O 1
ATOM 6282 N N . GLU B 1 323 ? 7.202 -6.080 12.190 1.00 36.28 323 GLU B N 1
ATOM 6283 C CA . GLU B 1 323 ? 8.442 -6.603 12.707 1.00 36.38 323 GLU B CA 1
ATOM 6284 C C . GLU B 1 323 ? 8.977 -5.852 13.903 1.00 40.72 323 GLU B C 1
ATOM 6285 O O . GLU B 1 323 ? 9.355 -6.485 14.885 1.00 42.21 323 GLU B O 1
ATOM 6291 N N . ALA B 1 324 ? 9.004 -4.525 13.863 1.00 33.54 324 ALA B N 1
ATOM 6292 C CA . ALA B 1 324 ? 9.617 -3.750 14.954 1.00 31.60 324 ALA B CA 1
ATOM 6293 C C . ALA B 1 324 ? 9.003 -2.351 14.964 1.00 30.98 324 ALA B C 1
ATOM 6294 O O . ALA B 1 324 ? 8.419 -1.898 13.960 1.00 28.36 324 ALA B O 1
ATOM 6296 N N . LEU B 1 325 ? 9.116 -1.690 16.114 1.00 30.36 325 LEU B N 1
ATOM 6297 C CA . LEU B 1 325 ? 8.800 -0.293 16.247 1.00 30.14 325 LEU B CA 1
ATOM 6298 C C . LEU B 1 325 ? 10.104 0.349 16.706 1.00 33.65 325 LEU B C 1
ATOM 6299 O O . LEU B 1 325 ? 10.731 -0.114 17.643 1.00 32.17 325 LEU B O 1
ATOM 6304 N N . VAL B 1 326 ? 10.547 1.364 15.976 1.00 30.67 326 VAL B N 1
ATOM 6305 C CA . VAL B 1 326 ? 11.835 2.061 16.211 1.00 29.72 326 VAL B CA 1
ATOM 6306 C C . VAL B 1 326 ? 11.513 3.522 16.556 1.00 31.17 326 VAL B C 1
ATOM 6307 O O . VAL B 1 326 ? 10.624 4.130 15.903 1.00 28.23 326 VAL B O 1
ATOM 6311 N N . ARG B 1 327 ? 12.163 4.079 17.598 1.00 29.77 327 ARG B N 1
ATOM 6312 C CA . ARG B 1 327 ? 11.921 5.434 18.041 1.00 30.02 327 ARG B CA 1
ATOM 6313 C C . ARG B 1 327 ? 13.137 6.251 17.747 1.00 28.12 327 ARG B C 1
ATOM 6314 O O . ARG B 1 327 ? 14.225 5.718 17.736 1.00 28.65 327 ARG B O 1
ATOM 6322 N N . PHE B 1 328 ? 12.950 7.550 17.485 1.00 25.15 328 PHE B N 1
ATOM 6323 C CA . PHE B 1 328 ? 14.065 8.412 17.226 1.00 26.59 328 PHE B CA 1
ATOM 6324 C C . PHE B 1 328 ? 13.768 9.904 17.464 1.00 31.68 328 PHE B C 1
ATOM 6325 O O . PHE B 1 328 ? 12.651 10.274 17.678 1.00 29.12 328 PHE B O 1
ATOM 6333 N N . ARG B 1 329 ? 14.798 10.746 17.385 1.00 33.45 329 ARG B N 1
ATOM 6334 C CA . ARG B 1 329 ? 14.601 12.161 17.429 1.00 31.18 329 ARG B CA 1
ATOM 6335 C C . ARG B 1 329 ? 15.494 12.820 16.434 1.00 27.30 329 ARG B C 1
ATOM 6336 O O . ARG B 1 329 ? 16.621 12.364 16.220 1.00 30.22 329 ARG B O 1
ATOM 6344 N N . SER B 1 330 ? 14.957 13.846 15.798 1.00 26.68 330 SER B N 1
ATOM 6345 C CA . SER B 1 330 ? 15.617 14.595 14.759 1.00 28.06 330 SER B CA 1
ATOM 6346 C C . SER B 1 330 ? 16.345 15.839 15.352 1.00 25.93 330 SER B C 1
ATOM 6347 O O . SER B 1 330 ? 15.751 16.648 16.091 1.00 27.23 330 SER B O 1
ATOM 6350 N N . GLY B 1 331 ? 17.624 15.923 15.077 1.00 23.55 331 GLY B N 1
ATOM 6351 C CA . GLY B 1 331 ? 18.482 17.016 15.554 1.00 25.69 331 GLY B CA 1
ATOM 6352 C C . GLY B 1 331 ? 19.920 16.590 15.587 1.00 26.42 331 GLY B C 1
ATOM 6353 O O . GLY B 1 331 ? 20.238 15.490 15.225 1.00 24.70 331 GLY B O 1
ATOM 6354 N N . ARG B 1 332 ? 20.773 17.461 16.121 1.00 23.31 332 ARG B N 1
ATOM 6355 C CA . ARG B 1 332 ? 22.174 17.215 16.265 1.00 22.83 332 ARG B CA 1
ATOM 6356 C C . ARG B 1 332 ? 22.611 17.784 17.574 1.00 24.84 332 ARG B C 1
ATOM 6357 O O . ARG B 1 332 ? 21.978 18.708 18.092 1.00 31.52 332 ARG B O 1
ATOM 6365 N N . HIS B 1 333 ? 23.772 17.332 18.021 1.00 23.29 333 HIS B N 1
ATOM 6366 C CA . HIS B 1 333 ? 24.443 17.960 19.167 1.00 25.71 333 HIS B CA 1
ATOM 6367 C C . HIS B 1 333 ? 25.184 19.228 18.746 1.00 24.92 333 HIS B C 1
ATOM 6368 O O . HIS B 1 333 ? 25.442 19.477 17.538 1.00 24.46 333 HIS B O 1
ATOM 6375 N N . ARG B 1 334 ? 25.596 20.013 19.728 1.00 27.59 334 ARG B N 1
ATOM 6376 C CA . ARG B 1 334 ? 26.259 21.303 19.418 1.00 28.62 334 ARG B CA 1
ATOM 6377 C C . ARG B 1 334 ? 27.585 21.072 18.810 1.00 26.65 334 ARG B C 1
ATOM 6378 O O . ARG B 1 334 ? 27.984 21.790 17.930 1.00 27.21 334 ARG B O 1
ATOM 6386 N N . GLU B 1 335 ? 28.268 20.034 19.284 1.00 24.95 335 GLU B N 1
ATOM 6387 C CA . GLU B 1 335 ? 29.584 19.683 18.843 1.00 25.72 335 GLU B CA 1
ATOM 6388 C C . GLU B 1 335 ? 29.607 18.163 18.644 1.00 25.76 335 GLU B C 1
ATOM 6389 O O . GLU B 1 335 ? 28.884 17.455 19.335 1.00 23.41 335 GLU B O 1
ATOM 6395 N N . ALA B 1 336 ? 30.428 17.719 17.695 1.00 22.83 336 ALA B N 1
ATOM 6396 C CA . ALA B 1 336 ? 30.787 16.282 17.505 1.00 27.05 336 ALA B CA 1
ATOM 6397 C C . ALA B 1 336 ? 32.062 15.871 18.160 1.00 27.15 336 ALA B C 1
ATOM 6398 O O . ALA B 1 336 ? 32.277 14.674 18.435 1.00 24.93 336 ALA B O 1
ATOM 6400 N N . TRP B 1 337 ? 32.966 16.832 18.374 1.00 23.83 337 TRP B N 1
ATOM 6401 C CA . TRP B 1 337 ? 34.313 16.535 18.802 1.00 22.55 337 TRP B CA 1
ATOM 6402 C C . TRP B 1 337 ? 34.666 17.483 19.966 1.00 27.44 337 TRP B C 1
ATOM 6403 O O . TRP B 1 337 ? 34.491 18.739 19.855 1.00 25.09 337 TRP B O 1
ATOM 6414 N N . ARG B 1 338 ? 34.991 16.878 21.109 1.00 26.15 338 ARG B N 1
ATOM 6415 C CA . ARG B 1 338 ? 35.411 17.681 22.275 1.00 32.78 338 ARG B CA 1
ATOM 6416 C C . ARG B 1 338 ? 36.489 16.877 22.921 1.00 29.99 338 ARG B C 1
ATOM 6417 O O . ARG B 1 338 ? 36.291 15.708 23.263 1.00 27.79 338 ARG B O 1
ATOM 6425 N N . GLY B 1 339 ? 37.644 17.488 23.086 1.00 30.59 339 GLY B N 1
ATOM 6426 C CA . GLY B 1 339 ? 38.822 16.787 23.586 1.00 31.06 339 GLY B CA 1
ATOM 6427 C C . GLY B 1 339 ? 39.193 15.474 22.919 1.00 26.99 339 GLY B C 1
ATOM 6428 O O . GLY B 1 339 ? 39.517 15.439 21.730 1.00 29.72 339 GLY B O 1
ATOM 6429 N N . ASN B 1 340 ? 39.244 14.396 23.713 1.00 27.43 340 ASN B N 1
ATOM 6430 C CA . ASN B 1 340 ? 39.656 13.096 23.195 1.00 25.29 340 ASN B CA 1
ATOM 6431 C C . ASN B 1 340 ? 38.460 12.185 22.764 1.00 25.30 340 ASN B C 1
ATOM 6432 O O . ASN B 1 340 ? 38.595 10.971 22.709 1.00 23.52 340 ASN B O 1
ATOM 6437 N N . VAL B 1 341 ? 37.321 12.792 22.469 1.00 25.18 341 VAL B N 1
ATOM 6438 C CA . VAL B 1 341 ? 36.150 12.079 22.051 1.00 26.44 341 VAL B CA 1
ATOM 6439 C C . VAL B 1 341 ? 35.643 12.684 20.771 1.00 26.35 341 VAL B C 1
ATOM 6440 O O . VAL B 1 341 ? 35.457 13.924 20.696 1.00 25.54 341 VAL B O 1
ATOM 6444 N N . MET B 1 342 ? 35.390 11.858 19.747 1.00 24.95 342 MET B N 1
ATOM 6445 C CA . MET B 1 342 ? 34.523 12.329 18.630 1.00 24.88 342 MET B CA 1
ATOM 6446 C C . MET B 1 342 ? 33.366 11.383 18.409 1.00 22.83 342 MET B C 1
ATOM 6447 O O . MET B 1 342 ? 33.569 10.171 18.506 1.00 20.90 342 MET B O 1
ATOM 6452 N N . ALA B 1 343 ? 32.179 11.914 18.173 1.00 23.26 343 ALA B N 1
ATOM 6453 C CA . ALA B 1 343 ? 30.946 11.117 17.971 1.00 22.52 343 ALA B CA 1
ATOM 6454 C C . ALA B 1 343 ? 30.685 10.938 16.458 1.00 22.41 343 ALA B C 1
ATOM 6455 O O . ALA B 1 343 ? 30.848 11.856 15.656 1.00 22.54 343 ALA B O 1
ATOM 6457 N N . VAL B 1 344 ? 30.358 9.705 16.093 1.00 23.09 344 VAL B N 1
ATOM 6458 C CA . VAL B 1 344 ? 30.011 9.331 14.748 1.00 21.99 344 VAL B CA 1
ATOM 6459 C C . VAL B 1 344 ? 28.723 8.559 14.791 1.00 23.07 344 VAL B C 1
ATOM 6460 O O . VAL B 1 344 ? 28.620 7.584 15.577 1.00 20.89 344 VAL B O 1
ATOM 6464 N N . GLY B 1 345 ? 27.751 8.945 13.940 1.00 21.45 345 GLY B N 1
ATOM 6465 C CA . GLY B 1 345 ? 26.436 8.231 13.839 1.00 23.97 345 GLY B CA 1
ATOM 6466 C C . GLY B 1 345 ? 25.368 8.897 14.665 1.00 25.77 345 GLY B C 1
ATOM 6467 O O . GLY B 1 345 ? 25.436 10.142 14.908 1.00 23.49 345 GLY B O 1
ATOM 6468 N N . ASN B 1 346 ? 24.411 8.114 15.152 1.00 19.24 346 ASN B N 1
ATOM 6469 C CA . ASN B 1 346 ? 23.280 8.656 15.840 1.00 22.19 346 ASN B CA 1
ATOM 6470 C C . ASN B 1 346 ? 23.658 9.308 17.187 1.00 21.58 346 ASN B C 1
ATOM 6471 O O . ASN B 1 346 ? 22.848 10.020 17.743 1.00 23.48 346 ASN B O 1
ATOM 6476 N N . SER B 1 347 ? 24.818 8.990 17.715 1.00 23.54 347 SER B N 1
ATOM 6477 C CA . SER B 1 347 ? 25.301 9.616 18.921 1.00 23.30 347 SER B CA 1
ATOM 6478 C C . SER B 1 347 ? 25.513 11.115 18.732 1.00 24.85 347 SER B C 1
ATOM 6479 O O . SER B 1 347 ? 25.488 11.841 19.722 1.00 27.12 347 SER B O 1
ATOM 6482 N N . TYR B 1 348 ? 25.854 11.526 17.504 1.00 25.28 348 TYR B N 1
ATOM 6483 C CA . TYR B 1 348 ? 25.940 12.959 17.145 1.00 24.45 348 TYR B CA 1
ATOM 6484 C C . TYR B 1 348 ? 24.605 13.546 16.638 1.00 25.23 348 TYR B C 1
ATOM 6485 O O . TYR B 1 348 ? 24.152 14.620 17.099 1.00 23.84 348 TYR B O 1
ATOM 6494 N N . ALA B 1 349 ? 23.952 12.899 15.660 1.00 23.08 349 ALA B N 1
ATOM 6495 C CA . ALA B 1 349 ? 22.820 13.561 15.016 1.00 23.77 349 ALA B CA 1
ATOM 6496 C C . ALA B 1 349 ? 22.014 12.499 14.271 1.00 25.51 349 ALA B C 1
ATOM 6497 O O . ALA B 1 349 ? 22.516 11.413 14.054 1.00 20.86 349 ALA B O 1
ATOM 6499 N N . PHE B 1 350 ? 20.796 12.844 13.914 1.00 25.24 350 PHE B N 1
ATOM 6500 C CA . PHE B 1 350 ? 19.927 11.981 13.113 1.00 27.10 350 PHE B CA 1
ATOM 6501 C C . PHE B 1 350 ? 18.853 12.820 12.440 1.00 29.11 350 PHE B C 1
ATOM 6502 O O . PHE B 1 350 ? 18.383 13.780 13.031 1.00 25.18 350 PHE B O 1
ATOM 6510 N N . VAL B 1 351 ? 18.496 12.488 11.201 1.00 29.86 351 VAL B N 1
ATOM 6511 C CA . VAL B 1 351 ? 17.241 12.929 10.574 1.00 29.52 351 VAL B CA 1
ATOM 6512 C C . VAL B 1 351 ? 16.530 11.674 10.002 1.00 29.83 351 VAL B C 1
ATOM 6513 O O . VAL B 1 351 ? 17.147 10.684 9.729 1.00 28.89 351 VAL B O 1
ATOM 6517 N N . GLU B 1 352 ? 15.228 11.714 9.911 1.00 32.17 352 GLU B N 1
ATOM 6518 C CA . GLU B 1 352 ? 14.466 10.600 9.344 1.00 32.96 352 GLU B CA 1
ATOM 6519 C C . GLU B 1 352 ? 15.011 10.296 7.961 1.00 29.42 352 GLU B C 1
ATOM 6520 O O . GLU B 1 352 ? 15.598 11.199 7.282 1.00 26.80 352 GLU B O 1
ATOM 6526 N N . PRO B 1 353 ? 14.900 9.033 7.535 1.00 28.63 353 PRO B N 1
ATOM 6527 C CA . PRO B 1 353 ? 15.528 8.643 6.270 1.00 26.97 353 PRO B CA 1
ATOM 6528 C C . PRO B 1 353 ? 14.875 9.065 4.970 1.00 25.97 353 PRO B C 1
ATOM 6529 O O . PRO B 1 353 ? 15.070 8.418 3.921 1.00 26.01 353 PRO B O 1
ATOM 6533 N N . LEU B 1 354 ? 14.209 10.203 4.933 1.00 22.79 354 LEU B N 1
ATOM 6534 C CA . LEU B 1 354 ? 13.510 10.607 3.726 1.00 23.23 354 LEU B CA 1
ATOM 6535 C C . LEU B 1 354 ? 14.479 10.812 2.535 1.00 25.95 354 LEU B C 1
ATOM 6536 O O . LEU B 1 354 ? 14.053 10.757 1.404 1.00 26.98 354 LEU B O 1
ATOM 6541 N N . GLU B 1 355 ? 15.744 11.141 2.786 1.00 23.54 355 GLU B N 1
ATOM 6542 C CA . GLU B 1 355 ? 16.735 11.367 1.657 1.00 21.43 355 GLU B CA 1
ATOM 6543 C C . GLU B 1 355 ? 17.987 10.485 1.828 1.00 22.35 355 GLU B C 1
ATOM 6544 O O . GLU B 1 355 ? 19.023 10.602 1.112 1.00 24.06 355 GLU B O 1
ATOM 6550 N N . SER B 1 356 ? 17.882 9.484 2.681 1.00 22.39 356 SER B N 1
ATOM 6551 C CA . SER B 1 356 ? 18.938 8.488 2.844 1.00 23.33 356 SER B CA 1
ATOM 6552 C C . SER B 1 356 ? 20.275 9.154 3.157 1.00 26.25 356 SER B C 1
ATOM 6553 O O . SER B 1 356 ? 21.256 8.896 2.521 1.00 24.68 356 SER B O 1
ATOM 6556 N N . SER B 1 357 ? 20.280 10.016 4.157 1.00 25.79 357 SER B N 1
ATOM 6557 C CA . SER B 1 357 ? 21.495 10.766 4.510 1.00 25.59 357 SER B CA 1
ATOM 6558 C C . SER B 1 357 ? 22.386 10.171 5.589 1.00 25.37 357 SER B C 1
ATOM 6559 O O . SER B 1 357 ? 23.534 10.638 5.783 1.00 22.06 357 SER B O 1
ATOM 6562 N N . GLY B 1 358 ? 21.848 9.181 6.287 1.00 24.25 358 GLY B N 1
ATOM 6563 C CA . GLY B 1 358 ? 22.495 8.597 7.485 1.00 27.01 358 GLY B CA 1
ATOM 6564 C C . GLY B 1 358 ? 23.880 8.086 7.277 1.00 23.81 358 GLY B C 1
ATOM 6565 O O . GLY B 1 358 ? 24.846 8.553 7.907 1.00 21.80 358 GLY B O 1
ATOM 6566 N N . LEU B 1 359 ? 24.016 7.127 6.396 1.00 22.96 359 LEU B N 1
ATOM 6567 C CA . LEU B 1 359 ? 25.369 6.584 6.096 1.00 25.23 359 LEU B CA 1
ATOM 6568 C C . LEU B 1 359 ? 26.314 7.627 5.427 1.00 23.26 359 LEU B C 1
ATOM 6569 O O . LEU B 1 359 ? 27.527 7.588 5.623 1.00 22.87 359 LEU B O 1
ATOM 6574 N N . LEU B 1 360 ? 25.738 8.453 4.556 1.00 24.51 360 LEU B N 1
ATOM 6575 C CA . LEU B 1 360 ? 26.442 9.602 3.977 1.00 26.16 360 LEU B CA 1
ATOM 6576 C C . LEU B 1 360 ? 27.090 10.459 5.074 1.00 23.80 360 LEU B C 1
ATOM 6577 O O . LEU B 1 360 ? 28.211 10.797 4.960 1.00 19.62 360 LEU B O 1
ATOM 6582 N N . MET B 1 361 ? 26.380 10.720 6.170 1.00 19.98 361 MET B N 1
ATOM 6583 C CA . MET B 1 361 ? 26.909 11.603 7.190 1.00 23.16 361 MET B CA 1
ATOM 6584 C C . MET B 1 361 ? 27.885 10.842 8.105 1.00 20.88 361 MET B C 1
ATOM 6585 O O . MET B 1 361 ? 28.735 11.418 8.725 1.00 21.38 361 MET B O 1
ATOM 6590 N N . ILE B 1 362 ? 27.763 9.522 8.199 1.00 22.37 362 ILE B N 1
ATOM 6591 C CA . ILE B 1 362 ? 28.706 8.723 8.934 1.00 21.22 362 ILE B CA 1
ATOM 6592 C C . ILE B 1 362 ? 30.010 8.768 8.147 1.00 21.17 362 ILE B C 1
ATOM 6593 O O . ILE B 1 362 ? 31.089 9.052 8.755 1.00 22.44 362 ILE B O 1
ATOM 6598 N N . ALA B 1 363 ? 29.925 8.556 6.809 1.00 19.27 363 ALA B N 1
ATOM 6599 C CA . ALA B 1 363 ? 31.129 8.556 5.997 1.00 20.20 363 ALA B CA 1
ATOM 6600 C C . ALA B 1 363 ? 31.875 9.882 6.139 1.00 20.23 363 ALA B C 1
ATOM 6601 O O . ALA B 1 363 ? 33.129 9.904 6.221 1.00 24.27 363 ALA B O 1
ATOM 6603 N N . THR B 1 364 ? 31.116 10.991 6.033 1.00 23.32 364 THR B N 1
ATOM 6604 C CA . THR B 1 364 ? 31.604 12.345 6.180 1.00 23.08 364 THR B CA 1
ATOM 6605 C C . THR B 1 364 ? 32.320 12.542 7.520 1.00 25.45 364 THR B C 1
ATOM 6606 O O . THR B 1 364 ? 33.481 12.980 7.547 1.00 26.24 364 THR B O 1
ATOM 6610 N N . ALA B 1 365 ? 31.672 12.163 8.624 1.00 21.49 365 ALA B N 1
ATOM 6611 C CA . ALA B 1 365 ? 32.304 12.238 9.911 1.00 23.10 365 ALA B CA 1
ATOM 6612 C C . ALA B 1 365 ? 33.586 11.436 10.054 1.00 24.11 365 ALA B C 1
ATOM 6613 O O . ALA B 1 365 ? 34.596 11.928 10.623 1.00 23.66 365 ALA B O 1
ATOM 6615 N N . VAL B 1 366 ? 33.548 10.214 9.540 1.00 22.61 366 VAL B N 1
ATOM 6616 C CA . VAL B 1 366 ? 34.683 9.373 9.500 1.00 22.68 366 VAL B CA 1
ATOM 6617 C C . VAL B 1 366 ? 35.839 9.988 8.711 1.00 22.23 366 VAL B C 1
ATOM 6618 O O . VAL B 1 366 ? 36.987 9.892 9.187 1.00 23.45 366 VAL B O 1
ATOM 6622 N N . GLN B 1 367 ? 35.573 10.565 7.545 1.00 25.34 367 GLN B N 1
ATOM 6623 C CA . GLN B 1 367 ? 36.633 11.171 6.775 1.00 24.27 367 GLN B CA 1
ATOM 6624 C C . GLN B 1 367 ? 37.250 12.379 7.530 1.00 25.55 367 GLN B C 1
ATOM 6625 O O . GLN B 1 367 ? 38.473 12.620 7.509 1.00 24.36 367 GLN B O 1
ATOM 6631 N N . ILE B 1 368 ? 36.423 13.106 8.251 1.00 25.11 368 ILE B N 1
ATOM 6632 C CA . ILE B 1 368 ? 36.936 14.214 9.128 1.00 25.85 368 ILE B CA 1
ATOM 6633 C C . ILE B 1 368 ? 37.885 13.671 10.233 1.00 27.53 368 ILE B C 1
ATOM 6634 O O . ILE B 1 368 ? 39.059 14.094 10.379 1.00 27.39 368 ILE B O 1
ATOM 6639 N N . LEU B 1 369 ? 37.394 12.685 10.982 1.00 27.14 369 LEU B N 1
ATOM 6640 C CA . LEU B 1 369 ? 38.211 12.040 11.997 1.00 28.28 369 LEU B CA 1
ATOM 6641 C C . LEU B 1 369 ? 39.556 11.510 11.430 1.00 29.42 369 LEU B C 1
ATOM 6642 O O . LEU B 1 369 ? 40.649 11.825 11.958 1.00 26.81 369 LEU B O 1
ATOM 6647 N N . VAL B 1 370 ? 39.497 10.781 10.324 1.00 26.19 370 VAL B N 1
ATOM 6648 C CA . VAL B 1 370 ? 40.656 10.084 9.855 1.00 27.95 370 VAL B CA 1
ATOM 6649 C C . VAL B 1 370 ? 41.661 11.117 9.316 1.00 29.19 370 VAL B C 1
ATOM 6650 O O . VAL B 1 370 ? 42.881 10.961 9.476 1.00 29.29 370 VAL B O 1
ATOM 6654 N N . SER B 1 371 ? 41.168 12.188 8.718 1.00 30.93 371 SER B N 1
ATOM 6655 C CA . SER B 1 371 ? 42.032 13.244 8.190 1.00 31.68 371 SER B CA 1
ATOM 6656 C C . SER B 1 371 ? 42.635 14.060 9.314 1.00 33.27 371 SER B C 1
ATOM 6657 O O . SER B 1 371 ? 43.800 14.485 9.213 1.00 28.84 371 SER B O 1
ATOM 6660 N N . LEU B 1 372 ? 41.820 14.373 10.330 1.00 30.41 372 LEU B N 1
ATOM 6661 C CA . LEU B 1 372 ? 42.190 15.370 11.309 1.00 29.66 372 LEU B CA 1
ATOM 6662 C C . LEU B 1 372 ? 42.682 14.847 12.671 1.00 30.10 372 LEU B C 1
ATOM 6663 O O . LEU B 1 372 ? 43.171 15.654 13.495 1.00 31.65 372 LEU B O 1
ATOM 6668 N N . LEU B 1 373 ? 42.604 13.531 12.908 1.00 29.51 373 LEU B N 1
ATOM 6669 C CA . LEU B 1 373 ? 43.052 12.931 14.152 1.00 29.94 373 LEU B CA 1
ATOM 6670 C C . LEU B 1 373 ? 44.551 13.382 14.391 1.00 32.35 373 LEU B C 1
ATOM 6671 O O . LEU B 1 373 ? 45.392 13.116 13.543 1.00 32.19 373 LEU B O 1
ATOM 6676 N N . PRO B 1 374 ? 44.873 13.995 15.545 1.00 29.45 374 PRO B N 1
ATOM 6677 C CA . PRO B 1 374 ? 46.255 14.461 15.709 1.00 33.23 374 PRO B CA 1
ATOM 6678 C C . PRO B 1 374 ? 47.156 13.272 15.878 1.00 32.35 374 PRO B C 1
ATOM 6679 O O . PRO B 1 374 ? 46.735 12.243 16.447 1.00 34.44 374 PRO B O 1
ATOM 6683 N N . SER B 1 375 ? 48.398 13.386 15.424 1.00 38.97 375 SER B N 1
ATOM 6684 C CA . SER B 1 375 ? 49.455 12.376 15.773 1.00 38.09 375 SER B CA 1
ATOM 6685 C C . SER B 1 375 ? 49.827 12.238 17.246 1.00 41.31 375 SER B C 1
ATOM 6686 O O . SER B 1 375 ? 50.230 11.157 17.661 1.00 41.73 375 SER B O 1
ATOM 6689 N N . SER B 1 376 ? 49.696 13.330 18.009 1.00 37.51 376 SER B N 1
ATOM 6690 C CA . SER B 1 376 ? 50.161 13.448 19.378 1.00 46.10 376 SER B CA 1
ATOM 6691 C C . SER B 1 376 ? 49.246 14.301 20.269 1.00 47.46 376 SER B C 1
ATOM 6692 O O . SER B 1 376 ? 48.621 15.292 19.818 1.00 42.49 376 SER B O 1
ATOM 6695 N N . ARG B 1 377 ? 49.213 13.957 21.541 1.00 49.17 377 ARG B N 1
ATOM 6696 C CA . ARG B 1 377 ? 48.535 14.775 22.544 1.00 59.81 377 ARG B CA 1
ATOM 6697 C C . ARG B 1 377 ? 49.006 16.227 22.567 1.00 61.52 377 ARG B C 1
ATOM 6698 O O . ARG B 1 377 ? 48.270 17.101 22.988 1.00 65.70 377 ARG B O 1
ATOM 6706 N N . ARG B 1 378 ? 50.238 16.491 22.162 1.00 64.46 378 ARG B N 1
ATOM 6707 C CA . ARG B 1 378 ? 50.738 17.859 22.184 1.00 77.92 378 ARG B CA 1
ATOM 6708 C C . ARG B 1 378 ? 50.038 18.749 21.156 1.00 74.25 378 ARG B C 1
ATOM 6709 O O . ARG B 1 378 ? 49.760 19.922 21.436 1.00 68.19 378 ARG B O 1
ATOM 6717 N N . ASP B 1 379 ? 49.748 18.165 19.990 1.00 66.44 379 ASP B N 1
ATOM 6718 C CA . ASP B 1 379 ? 49.455 18.917 18.760 1.00 65.82 379 ASP B CA 1
ATOM 6719 C C . ASP B 1 379 ? 48.190 19.811 18.878 1.00 58.03 379 ASP B C 1
ATOM 6720 O O . ASP B 1 379 ? 47.342 19.588 19.746 1.00 49.94 379 ASP B O 1
ATOM 6725 N N . PRO B 1 380 ? 48.103 20.879 18.059 1.00 55.71 380 PRO B N 1
ATOM 6726 C CA . PRO B 1 380 ? 46.875 21.682 18.120 1.00 52.72 380 PRO B CA 1
ATOM 6727 C C . PRO B 1 380 ? 45.683 20.834 17.658 1.00 46.85 380 PRO B C 1
ATOM 6728 O O . PRO B 1 380 ? 45.776 20.120 16.666 1.00 42.19 380 PRO B O 1
ATOM 6732 N N . LEU B 1 381 ? 44.616 20.909 18.429 1.00 39.95 381 LEU B N 1
ATOM 6733 C CA . LEU B 1 381 ? 43.436 20.100 18.256 1.00 42.28 381 LEU B CA 1
ATOM 6734 C C . LEU B 1 381 ? 42.439 20.799 17.300 1.00 39.24 381 LEU B C 1
ATOM 6735 O O . LEU B 1 381 ? 41.893 21.829 17.680 1.00 36.20 381 LEU B O 1
ATOM 6740 N N . PRO B 1 382 ? 42.150 20.219 16.108 1.00 34.61 382 PRO B N 1
ATOM 6741 C CA . PRO B 1 382 ? 41.247 20.784 15.106 1.00 34.72 382 PRO B CA 1
ATOM 6742 C C . PRO B 1 382 ? 39.759 20.534 15.321 1.00 30.40 382 PRO B C 1
ATOM 6743 O O . PRO B 1 382 ? 39.009 20.480 14.344 1.00 31.84 382 PRO B O 1
ATOM 6747 N N . SER B 1 383 ? 39.315 20.444 16.558 1.00 28.27 383 SER B N 1
ATOM 6748 C CA . SER B 1 383 ? 37.932 20.096 16.805 1.00 30.89 383 SER B CA 1
ATOM 6749 C C . SER B 1 383 ? 36.975 21.174 16.392 1.00 31.31 383 SER B C 1
ATOM 6750 O O . SER B 1 383 ? 35.832 20.872 16.021 1.00 29.96 383 SER B O 1
ATOM 6753 N N . ASP B 1 384 ? 37.378 22.438 16.465 1.00 28.27 384 ASP B N 1
ATOM 6754 C CA . ASP B 1 384 ? 36.456 23.503 16.019 1.00 28.52 384 ASP B CA 1
ATOM 6755 C C . ASP B 1 384 ? 36.123 23.387 14.556 1.00 24.88 384 ASP B C 1
ATOM 6756 O O . ASP B 1 384 ? 34.981 23.531 14.155 1.00 26.11 384 ASP B O 1
ATOM 6761 N N . ALA B 1 385 ? 37.121 23.154 13.728 1.00 26.38 385 ALA B N 1
ATOM 6762 C CA . ALA B 1 385 ? 36.863 22.986 12.341 1.00 27.14 385 ALA B CA 1
ATOM 6763 C C . ALA B 1 385 ? 35.893 21.835 12.081 1.00 29.66 385 ALA B C 1
ATOM 6764 O O . ALA B 1 385 ? 35.013 21.953 11.205 1.00 26.53 385 ALA B O 1
ATOM 6766 N N . ALA B 1 386 ? 36.063 20.727 12.813 1.00 26.61 386 ALA B N 1
ATOM 6767 C CA . ALA B 1 386 ? 35.246 19.543 12.502 1.00 27.17 386 ALA B CA 1
ATOM 6768 C C . ALA B 1 386 ? 33.849 19.883 12.936 1.00 28.00 386 ALA B C 1
ATOM 6769 O O . ALA B 1 386 ? 32.881 19.564 12.230 1.00 26.95 386 ALA B O 1
ATOM 6771 N N . ASN B 1 387 ? 33.710 20.548 14.096 1.00 24.12 387 ASN B N 1
ATOM 6772 C CA . ASN B 1 387 ? 32.407 20.827 14.593 1.00 23.43 387 ASN B CA 1
ATOM 6773 C C . ASN B 1 387 ? 31.625 21.755 13.700 1.00 27.22 387 ASN B C 1
ATOM 6774 O O . ASN B 1 387 ? 30.407 21.582 13.521 1.00 25.91 387 ASN B O 1
ATOM 6779 N N . GLN B 1 388 ? 32.308 22.736 13.113 1.00 25.63 388 GLN B N 1
ATOM 6780 C CA . GLN B 1 388 ? 31.630 23.695 12.263 1.00 28.44 388 GLN B CA 1
ATOM 6781 C C . GLN B 1 388 ? 31.233 23.007 10.981 1.00 26.25 388 GLN B C 1
ATOM 6782 O O . GLN B 1 388 ? 30.179 23.278 10.435 1.00 25.22 388 GLN B O 1
ATOM 6788 N N . ALA B 1 389 ? 32.089 22.163 10.465 1.00 26.08 389 ALA B N 1
ATOM 6789 C CA . ALA B 1 389 ? 31.825 21.550 9.188 1.00 26.17 389 ALA B CA 1
ATOM 6790 C C . ALA B 1 389 ? 30.577 20.638 9.316 1.00 25.78 389 ALA B C 1
ATOM 6791 O O . ALA B 1 389 ? 29.662 20.695 8.515 1.00 25.25 389 ALA B O 1
ATOM 6793 N N . LEU B 1 390 ? 30.553 19.840 10.345 1.00 25.15 390 LEU B N 1
ATOM 6794 C CA . LEU B 1 390 ? 29.435 18.897 10.524 1.00 28.81 390 LEU B CA 1
ATOM 6795 C C . LEU B 1 390 ? 28.152 19.619 10.809 1.00 27.64 390 LEU B C 1
ATOM 6796 O O . LEU B 1 390 ? 27.083 19.198 10.334 1.00 26.07 390 LEU B O 1
ATOM 6801 N N . ALA B 1 391 ? 28.225 20.651 11.620 1.00 27.28 391 ALA B N 1
ATOM 6802 C CA . ALA B 1 391 ? 27.059 21.485 11.931 1.00 24.48 391 ALA B CA 1
ATOM 6803 C C . ALA B 1 391 ? 26.467 22.048 10.647 1.00 23.31 391 ALA B C 1
ATOM 6804 O O . ALA B 1 391 ? 25.272 22.008 10.465 1.00 25.87 391 ALA B O 1
ATOM 6806 N N . HIS B 1 392 ? 27.305 22.528 9.732 1.00 24.00 392 HIS B N 1
ATOM 6807 C CA . HIS B 1 392 ? 26.834 23.136 8.514 1.00 29.09 392 HIS B CA 1
ATOM 6808 C C . HIS B 1 392 ? 26.140 22.076 7.604 1.00 24.78 392 HIS B C 1
ATOM 6809 O O . HIS B 1 392 ? 25.112 22.344 6.978 1.00 22.72 392 HIS B O 1
ATOM 6816 N N . ARG B 1 393 ? 26.771 20.909 7.515 1.00 25.20 393 ARG B N 1
ATOM 6817 C CA . ARG B 1 393 ? 26.279 19.851 6.621 1.00 24.27 393 ARG B CA 1
ATOM 6818 C C . ARG B 1 393 ? 24.957 19.354 7.128 1.00 22.63 393 ARG B C 1
ATOM 6819 O O . ARG B 1 393 ? 23.985 19.137 6.334 1.00 27.66 393 ARG B O 1
ATOM 6827 N N . TRP B 1 394 ? 24.881 19.131 8.450 1.00 22.87 394 TRP B N 1
ATOM 6828 C CA . TRP B 1 394 ? 23.603 18.632 9.037 1.00 23.06 394 TRP B CA 1
ATOM 6829 C C . TRP B 1 394 ? 22.461 19.654 8.976 1.00 27.73 394 TRP B C 1
ATOM 6830 O O . TRP B 1 394 ? 21.316 19.325 8.661 1.00 22.43 394 TRP B O 1
ATOM 6841 N N . ASP B 1 395 ? 22.782 20.899 9.274 1.00 25.69 395 ASP B N 1
ATOM 6842 C CA . ASP B 1 395 ? 21.727 21.931 9.227 1.00 27.28 395 ASP B CA 1
ATOM 6843 C C . ASP B 1 395 ? 21.178 22.100 7.805 1.00 23.08 395 ASP B C 1
ATOM 6844 O O . ASP B 1 395 ? 19.964 22.292 7.622 1.00 23.28 395 ASP B O 1
ATOM 6849 N N . ALA B 1 396 ? 22.038 21.999 6.791 1.00 22.56 396 ALA B N 1
ATOM 6850 C CA . ALA B 1 396 ? 21.547 22.148 5.416 1.00 22.73 396 ALA B CA 1
ATOM 6851 C C . ALA B 1 396 ? 20.598 20.978 5.006 1.00 20.39 396 ALA B C 1
ATOM 6852 O O . ALA B 1 396 ? 19.603 21.169 4.288 1.00 20.29 396 ALA B O 1
ATOM 6854 N N . ILE B 1 397 ? 20.917 19.772 5.437 1.00 20.96 397 ILE B N 1
ATOM 6855 C CA . ILE B 1 397 ? 20.033 18.634 5.224 1.00 22.74 397 ILE B CA 1
ATOM 6856 C C . ILE B 1 397 ? 18.691 18.864 5.922 1.00 19.92 397 ILE B C 1
ATOM 6857 O O . ILE B 1 397 ? 17.630 18.510 5.421 1.00 22.28 397 ILE B O 1
ATOM 6862 N N . ARG B 1 398 ? 18.761 19.400 7.119 1.00 21.29 398 ARG B N 1
ATOM 6863 C CA . ARG B 1 398 ? 17.559 19.724 7.892 1.00 23.44 398 ARG B CA 1
ATOM 6864 C C . ARG B 1 398 ? 16.598 20.624 7.129 1.00 22.90 398 ARG B C 1
ATOM 6865 O O . ARG B 1 398 ? 15.364 20.352 7.063 1.00 22.46 398 ARG B O 1
ATOM 6873 N N . TRP B 1 399 ? 17.122 21.681 6.534 1.00 25.91 399 TRP B N 1
ATOM 6874 C CA . TRP B 1 399 ? 16.254 22.649 5.807 1.00 24.41 399 TRP B CA 1
ATOM 6875 C C . TRP B 1 399 ? 15.760 21.997 4.502 1.00 24.70 399 TRP B C 1
ATOM 6876 O O . TRP B 1 399 ? 14.605 22.206 4.087 1.00 25.47 399 TRP B O 1
ATOM 6887 N N . PHE B 1 400 ? 16.623 21.231 3.850 1.00 22.92 400 PHE B N 1
ATOM 6888 C CA . PHE B 1 400 ? 16.187 20.491 2.635 1.00 23.89 400 PHE B CA 1
ATOM 6889 C C . PHE B 1 400 ? 15.003 19.585 2.968 1.00 24.80 400 PHE B C 1
ATOM 6890 O O . PHE B 1 400 ? 13.985 19.541 2.215 1.00 25.23 400 PHE B O 1
ATOM 6898 N N . LEU B 1 401 ? 15.126 18.839 4.048 1.00 25.06 401 LEU B N 1
ATOM 6899 C CA . LEU B 1 401 ? 14.013 17.978 4.454 1.00 25.46 401 LEU B CA 1
ATOM 6900 C C . LEU B 1 401 ? 12.741 18.758 4.811 1.00 27.13 401 LEU B C 1
ATOM 6901 O O . LEU B 1 401 ? 11.577 18.318 4.558 1.00 23.57 401 LEU B O 1
ATOM 6906 N N . SER B 1 402 ? 12.923 19.926 5.432 1.00 26.22 402 SER B N 1
ATOM 6907 C CA . SER B 1 402 ? 11.750 20.725 5.834 1.00 23.71 402 SER B CA 1
ATOM 6908 C C . SER B 1 402 ? 10.860 21.021 4.654 1.00 20.24 402 SER B C 1
ATOM 6909 O O . SER B 1 402 ? 9.662 21.063 4.820 1.00 23.64 402 SER B O 1
ATOM 6912 N N . ILE B 1 403 ? 11.438 21.228 3.449 1.00 22.52 403 ILE B N 1
ATOM 6913 C CA . ILE B 1 403 ? 10.620 21.502 2.277 1.00 22.87 403 ILE B CA 1
ATOM 6914 C C . ILE B 1 403 ? 9.911 20.280 1.676 1.00 22.79 403 ILE B C 1
ATOM 6915 O O . ILE B 1 403 ? 8.990 20.471 0.851 1.00 23.18 403 ILE B O 1
ATOM 6920 N N . HIS B 1 404 ? 10.255 19.065 2.158 1.00 22.37 404 HIS B N 1
ATOM 6921 C CA . HIS B 1 404 ? 9.495 17.837 1.777 1.00 21.73 404 HIS B CA 1
ATOM 6922 C C . HIS B 1 404 ? 8.148 17.854 2.558 1.00 22.32 404 HIS B C 1
ATOM 6923 O O . HIS B 1 404 ? 7.173 17.275 2.103 1.00 22.23 404 HIS B O 1
ATOM 6930 N N . TYR B 1 405 ? 8.142 18.453 3.765 1.00 19.06 405 TYR B N 1
ATOM 6931 C CA . TYR B 1 405 ? 6.936 18.496 4.655 1.00 20.70 405 TYR B CA 1
ATOM 6932 C C . TYR B 1 405 ? 6.074 19.696 4.378 1.00 24.48 405 TYR B C 1
ATOM 6933 O O . TYR B 1 405 ? 4.862 19.559 4.186 1.00 26.06 405 TYR B O 1
ATOM 6942 N N . ARG B 1 406 ? 6.690 20.877 4.293 1.00 26.21 406 ARG B N 1
ATOM 6943 C CA . ARG B 1 406 ? 5.916 22.120 4.129 1.00 25.63 406 ARG B CA 1
ATOM 6944 C C . ARG B 1 406 ? 4.988 22.156 2.915 1.00 28.22 406 ARG B C 1
ATOM 6945 O O . ARG B 1 406 ? 3.890 22.740 2.985 1.00 29.53 406 ARG B O 1
ATOM 6953 N N . PHE B 1 407 ? 5.436 21.569 1.801 1.00 25.44 407 PHE B N 1
ATOM 6954 C CA . PHE B 1 407 ? 4.729 21.715 0.562 1.00 28.16 407 PHE B CA 1
ATOM 6955 C C . PHE B 1 407 ? 4.002 20.480 0.046 1.00 25.76 407 PHE B C 1
ATOM 6956 O O . PHE B 1 407 ? 3.747 20.406 -1.169 1.00 27.57 407 PHE B O 1
ATOM 6964 N N . ASN B 1 408 ? 3.775 19.508 0.926 1.00 25.11 408 ASN B N 1
ATOM 6965 C CA . ASN B 1 408 ? 3.146 18.258 0.514 1.00 25.11 408 ASN B CA 1
ATOM 6966 C C . ASN B 1 408 ? 1.655 18.376 0.510 1.00 22.03 408 ASN B C 1
ATOM 6967 O O . ASN B 1 408 ? 0.971 18.167 1.548 1.00 26.40 408 ASN B O 1
ATOM 6972 N N . GLY B 1 409 ? 1.137 18.634 -0.671 1.00 25.36 409 GLY B N 1
ATOM 6973 C CA . GLY B 1 409 ? -0.323 18.898 -0.852 1.00 31.22 409 GLY B CA 1
ATOM 6974 C C . GLY B 1 409 ? -1.185 17.630 -1.061 1.00 31.52 409 GLY B C 1
ATOM 6975 O O . GLY B 1 409 ? -2.307 17.738 -1.390 1.00 30.64 409 GLY B O 1
ATOM 6976 N N . ARG B 1 410 ? -0.669 16.427 -0.846 1.00 29.73 410 ARG B N 1
ATOM 6977 C CA . ARG B 1 410 ? -1.359 15.220 -1.228 1.00 29.44 410 ARG B CA 1
ATOM 6978 C C . ARG B 1 410 ? -2.622 14.945 -0.420 1.00 31.70 410 ARG B C 1
ATOM 6979 O O . ARG B 1 410 ? -3.661 14.613 -1.010 1.00 30.95 410 ARG B O 1
ATOM 6987 N N . LEU B 1 411 ? -2.532 15.092 0.896 1.00 29.61 411 LEU B N 1
ATOM 6988 C CA . LEU B 1 411 ? -3.564 14.610 1.826 1.00 32.57 411 LEU B CA 1
ATOM 6989 C C . LEU B 1 411 ? -4.128 15.702 2.732 1.00 35.60 411 LEU B C 1
ATOM 6990 O O . LEU B 1 411 ? -3.479 16.715 2.966 1.00 33.71 411 LEU B O 1
ATOM 6995 N N . ASP B 1 412 ? -5.294 15.405 3.315 1.00 38.65 412 ASP B N 1
ATOM 6996 C CA . ASP B 1 412 ? -5.988 16.292 4.246 1.00 41.16 412 ASP B CA 1
ATOM 6997 C C . ASP B 1 412 ? -6.166 15.842 5.666 1.00 38.00 412 ASP B C 1
ATOM 6998 O O . ASP B 1 412 ? -7.113 16.224 6.348 1.00 50.90 412 ASP B O 1
ATOM 7003 N N . THR B 1 413 ? -5.200 15.160 6.192 1.00 31.97 413 THR B N 1
ATOM 7004 C CA . THR B 1 413 ? -5.303 14.665 7.532 1.00 30.03 413 THR B CA 1
ATOM 7005 C C . THR B 1 413 ? -4.842 15.777 8.448 1.00 29.87 413 THR B C 1
ATOM 7006 O O . THR B 1 413 ? -4.196 16.712 8.005 1.00 31.40 413 THR B O 1
ATOM 7010 N N . PRO B 1 414 ? -5.183 15.692 9.744 1.00 31.29 414 PRO B N 1
ATOM 7011 C CA . PRO B 1 414 ? -4.688 16.693 10.659 1.00 35.01 414 PRO B CA 1
ATOM 7012 C C . PRO B 1 414 ? -3.171 16.809 10.617 1.00 36.80 414 PRO B C 1
ATOM 7013 O O . PRO B 1 414 ? -2.622 17.929 10.729 1.00 29.46 414 PRO B O 1
ATOM 7017 N N . PHE B 1 415 ? -2.480 15.660 10.567 1.00 32.12 415 PHE B N 1
ATOM 7018 C CA . PHE B 1 415 ? -1.019 15.710 10.500 1.00 29.47 415 PHE B CA 1
ATOM 7019 C C . PHE B 1 415 ? -0.530 16.569 9.336 1.00 26.91 415 PHE B C 1
ATOM 7020 O O . PHE B 1 415 ? 0.298 17.504 9.546 1.00 27.51 415 PHE B O 1
ATOM 7028 N N . TRP B 1 416 ? -1.058 16.327 8.141 1.00 26.29 416 TRP B N 1
ATOM 7029 C CA . TRP B 1 416 ? -0.573 17.050 6.932 1.00 28.35 416 TRP B CA 1
ATOM 7030 C C . TRP B 1 416 ? -1.027 18.513 6.879 1.00 29.60 416 TRP B C 1
ATOM 7031 O O . TRP B 1 416 ? -0.330 19.349 6.370 1.00 28.05 416 TRP B O 1
ATOM 7042 N N . LYS B 1 417 ? -2.187 18.803 7.439 1.00 32.48 417 LYS B N 1
ATOM 7043 C CA . LYS B 1 417 ? -2.615 20.222 7.564 1.00 37.67 417 LYS B CA 1
ATOM 7044 C C . LYS B 1 417 ? -1.668 21.019 8.406 1.00 30.89 417 LYS B C 1
ATOM 7045 O O . LYS B 1 417 ? -1.275 22.120 8.041 1.00 37.20 417 LYS B O 1
ATOM 7051 N N . GLU B 1 418 ? -1.253 20.427 9.495 1.00 34.20 418 GLU B N 1
ATOM 7052 C CA . GLU B 1 418 ? -0.301 21.033 10.394 1.00 38.99 418 GLU B CA 1
ATOM 7053 C C . GLU B 1 418 ? 1.105 21.152 9.782 1.00 40.46 418 GLU B C 1
ATOM 7054 O O . GLU B 1 418 ? 1.818 22.193 9.971 1.00 37.97 418 GLU B O 1
ATOM 7060 N N . ALA B 1 419 ? 1.541 20.092 9.082 1.00 34.66 419 ALA B N 1
ATOM 7061 C CA . ALA B 1 419 ? 2.812 20.174 8.386 1.00 32.56 419 ALA B CA 1
ATOM 7062 C C . ALA B 1 419 ? 2.809 21.316 7.412 1.00 31.15 419 ALA B C 1
ATOM 7063 O O . ALA B 1 419 ? 3.781 22.037 7.332 1.00 36.09 419 ALA B O 1
ATOM 7065 N N . ARG B 1 420 ? 1.743 21.462 6.638 1.00 31.72 420 ARG B N 1
ATOM 7066 C CA . ARG B 1 420 ? 1.649 22.521 5.635 1.00 34.31 420 ARG B CA 1
ATOM 7067 C C . ARG B 1 420 ? 1.540 23.899 6.256 1.00 35.91 420 ARG B C 1
ATOM 7068 O O . ARG B 1 420 ? 2.032 24.833 5.690 1.00 33.45 420 ARG B O 1
ATOM 7076 N N . ALA B 1 421 ? 0.944 24.010 7.427 1.00 34.08 421 ALA B N 1
ATOM 7077 C CA . ALA B 1 421 ? 0.762 25.324 8.039 1.00 38.68 421 ALA B CA 1
ATOM 7078 C C . ALA B 1 421 ? 1.978 25.718 8.859 1.00 41.57 421 ALA B C 1
ATOM 7079 O O . ALA B 1 421 ? 2.376 26.867 8.813 1.00 42.73 421 ALA B O 1
ATOM 7081 N N . GLU B 1 422 ? 2.595 24.761 9.568 1.00 36.44 422 GLU B N 1
ATOM 7082 C CA . GLU B 1 422 ? 3.518 25.065 10.662 1.00 37.34 422 GLU B CA 1
ATOM 7083 C C . GLU B 1 422 ? 4.939 24.568 10.509 1.00 39.35 422 GLU B C 1
ATOM 7084 O O . GLU B 1 422 ? 5.720 24.799 11.399 1.00 38.06 422 GLU B O 1
ATOM 7090 N N . THR B 1 423 ? 5.296 23.888 9.419 1.00 34.53 423 THR B N 1
ATOM 7091 C CA . THR B 1 423 ? 6.662 23.421 9.318 1.00 31.54 423 THR B CA 1
ATOM 7092 C C . THR B 1 423 ? 7.626 24.657 9.200 1.00 29.53 423 THR B C 1
ATOM 7093 O O . THR B 1 423 ? 7.453 25.494 8.331 1.00 33.56 423 THR B O 1
ATOM 7097 N N . ASP B 1 424 ? 8.653 24.708 10.036 1.00 30.24 424 ASP B N 1
ATOM 7098 C CA . ASP B 1 424 ? 9.679 25.728 9.997 1.00 28.94 424 ASP B CA 1
ATOM 7099 C C . ASP B 1 424 ? 10.584 25.484 8.809 1.00 28.56 424 ASP B C 1
ATOM 7100 O O . ASP B 1 424 ? 11.292 24.447 8.753 1.00 28.60 424 ASP B O 1
ATOM 7105 N N . ILE B 1 425 ? 10.574 26.452 7.912 1.00 25.60 425 ILE B N 1
ATOM 7106 C CA . ILE B 1 425 ? 11.465 26.502 6.714 1.00 27.56 425 ILE B CA 1
ATOM 7107 C C . ILE B 1 425 ? 12.435 27.674 6.693 1.00 27.34 425 ILE B C 1
ATOM 7108 O O . ILE B 1 425 ? 13.151 27.947 5.673 1.00 25.77 425 ILE B O 1
ATOM 7113 N N . SER B 1 426 ? 12.543 28.300 7.852 1.00 33.21 426 SER B N 1
ATOM 7114 C CA . SER B 1 426 ? 13.161 29.632 7.945 1.00 33.63 426 SER B CA 1
ATOM 7115 C C . SER B 1 426 ? 14.548 29.588 7.345 1.00 32.52 426 SER B C 1
ATOM 7116 O O . SER B 1 426 ? 14.952 30.513 6.652 1.00 30.82 426 SER B O 1
ATOM 7119 N N . GLY B 1 427 ? 15.253 28.473 7.538 1.00 29.85 427 GLY B N 1
ATOM 7120 C CA . GLY B 1 427 ? 16.627 28.333 7.049 1.00 28.51 427 GLY B CA 1
ATOM 7121 C C . GLY B 1 427 ? 16.807 28.316 5.552 1.00 32.73 427 GLY B C 1
ATOM 7122 O O . GLY B 1 427 ? 17.895 28.621 5.053 1.00 36.74 427 GLY B O 1
ATOM 7123 N N . ILE B 1 428 ? 15.758 27.956 4.809 1.00 29.13 428 ILE B N 1
ATOM 7124 C CA . ILE B 1 428 ? 15.882 27.880 3.353 1.00 29.01 428 ILE B CA 1
ATOM 7125 C C . ILE B 1 428 ? 14.934 28.897 2.687 1.00 26.50 428 ILE B C 1
ATOM 7126 O O . ILE B 1 428 ? 14.887 28.982 1.462 1.00 26.70 428 ILE B O 1
ATOM 7131 N N . GLU B 1 429 ? 14.242 29.713 3.465 1.00 30.38 429 GLU B N 1
ATOM 7132 C CA . GLU B 1 429 ? 13.328 30.750 2.853 1.00 32.89 429 GLU B CA 1
ATOM 7133 C C . GLU B 1 429 ? 14.045 31.668 1.856 1.00 29.59 429 GLU B C 1
ATOM 7134 O O . GLU B 1 429 ? 13.499 32.021 0.819 1.00 27.11 429 GLU B O 1
ATOM 7140 N N . PRO B 1 430 ? 15.266 32.112 2.174 1.00 31.48 430 PRO B N 1
ATOM 7141 C CA . PRO B 1 430 ? 15.874 33.008 1.136 1.00 28.62 430 PRO B CA 1
ATOM 7142 C C . PRO B 1 430 ? 16.047 32.304 -0.212 1.00 29.06 430 PRO B C 1
ATOM 7143 O O . PRO B 1 430 ? 15.826 32.891 -1.230 1.00 23.56 430 PRO B O 1
ATOM 7147 N N . LEU B 1 431 ? 16.524 31.065 -0.222 1.00 27.58 431 LEU B N 1
ATOM 7148 C CA . LEU B 1 431 ? 16.601 30.323 -1.440 1.00 26.42 431 LEU B CA 1
ATOM 7149 C C . LEU B 1 431 ? 15.181 30.135 -2.086 1.00 24.88 431 LEU B C 1
ATOM 7150 O O . LEU B 1 431 ? 15.023 30.162 -3.270 1.00 26.82 431 LEU B O 1
ATOM 7155 N N . LEU B 1 432 ? 14.161 29.920 -1.291 1.00 26.50 432 LEU B N 1
ATOM 7156 C CA . LEU B 1 432 ? 12.801 29.709 -1.823 1.00 29.00 432 LEU B CA 1
ATOM 7157 C C . LEU B 1 432 ? 12.306 30.969 -2.527 1.00 33.46 432 LEU B C 1
ATOM 7158 O O . LEU B 1 432 ? 11.627 30.895 -3.529 1.00 32.80 432 LEU B O 1
ATOM 7163 N N . ARG B 1 433 ? 12.654 32.137 -1.995 1.00 31.77 433 ARG B N 1
ATOM 7164 C CA . ARG B 1 433 ? 12.307 33.375 -2.676 1.00 31.09 433 ARG B CA 1
ATOM 7165 C C . ARG B 1 433 ? 12.990 33.497 -3.999 1.00 30.18 433 ARG B C 1
ATOM 7166 O O . ARG B 1 433 ? 12.362 33.949 -4.980 1.00 34.97 433 ARG B O 1
ATOM 7174 N N . LEU B 1 434 ? 14.254 33.090 -4.089 1.00 28.36 434 LEU B N 1
ATOM 7175 C CA . LEU B 1 434 ? 14.945 33.105 -5.387 1.00 29.07 434 LEU B CA 1
ATOM 7176 C C . LEU B 1 434 ? 14.257 32.172 -6.416 1.00 35.48 434 LEU B C 1
ATOM 7177 O O . LEU B 1 434 ? 14.155 32.500 -7.614 1.00 36.77 434 LEU B O 1
ATOM 7182 N N . PHE B 1 435 ? 13.884 30.979 -5.964 1.00 30.45 435 PHE B N 1
ATOM 7183 C CA . PHE B 1 435 ? 13.237 29.964 -6.843 1.00 30.88 435 PHE B CA 1
ATOM 7184 C C . PHE B 1 435 ? 11.926 30.505 -7.476 1.00 29.70 435 PHE B C 1
ATOM 7185 O O . PHE B 1 435 ? 11.709 30.407 -8.675 1.00 31.74 435 PHE B O 1
ATOM 7193 N N . ALA B 1 436 ? 11.109 31.094 -6.634 1.00 33.37 436 ALA B N 1
ATOM 7194 C CA . ALA B 1 436 ? 9.840 31.673 -6.990 1.00 41.13 436 ALA B CA 1
ATOM 7195 C C . ALA B 1 436 ? 9.930 32.737 -8.067 1.00 48.45 436 ALA B C 1
ATOM 7196 O O . ALA B 1 436 ? 9.101 32.774 -9.013 1.00 47.75 436 ALA B O 1
ATOM 7198 N N . ALA B 1 437 ? 10.958 33.565 -7.962 1.00 43.89 437 ALA B N 1
ATOM 7199 C CA . ALA B 1 437 ? 11.197 34.591 -8.980 1.00 46.35 437 ALA B CA 1
ATOM 7200 C C . ALA B 1 437 ? 11.639 33.985 -10.285 1.00 48.90 437 ALA B C 1
ATOM 7201 O O . ALA B 1 437 ? 11.565 34.651 -11.301 1.00 40.73 437 ALA B O 1
ATOM 7203 N N . GLY B 1 438 ? 12.078 32.721 -10.296 1.00 41.28 438 GLY B N 1
ATOM 7204 C CA . GLY B 1 438 ? 12.640 32.144 -11.550 1.00 39.55 438 GLY B CA 1
ATOM 7205 C C . GLY B 1 438 ? 13.186 30.745 -11.362 1.00 42.89 438 GLY B C 1
ATOM 7206 O O . GLY B 1 438 ? 14.317 30.562 -10.967 1.00 39.73 438 GLY B O 1
ATOM 7207 N N . ALA B 1 439 ? 12.338 29.769 -11.669 1.00 42.13 439 ALA B N 1
ATOM 7208 C CA . ALA B 1 439 ? 12.611 28.329 -11.451 1.00 44.32 439 ALA B CA 1
ATOM 7209 C C . ALA B 1 439 ? 12.780 27.609 -12.778 1.00 45.91 439 ALA B C 1
ATOM 7210 O O . ALA B 1 439 ? 12.171 28.000 -13.787 1.00 42.69 439 ALA B O 1
ATOM 7212 N N . PRO B 1 440 ? 13.577 26.556 -12.821 1.00 42.77 440 PRO B N 1
ATOM 7213 C CA . PRO B 1 440 ? 14.422 25.896 -11.874 1.00 43.75 440 PRO B CA 1
ATOM 7214 C C . PRO B 1 440 ? 15.645 26.764 -11.590 1.00 45.51 440 PRO B C 1
ATOM 7215 O O . PRO B 1 440 ? 16.243 27.321 -12.536 1.00 38.22 440 PRO B O 1
ATOM 7219 N N . LEU B 1 441 ? 16.070 26.801 -10.329 1.00 38.56 441 LEU B N 1
ATOM 7220 C CA . LEU B 1 441 ? 17.336 27.472 -9.955 1.00 38.60 441 LEU B CA 1
ATOM 7221 C C . LEU B 1 441 ? 18.490 26.999 -10.770 1.00 33.36 441 LEU B C 1
ATOM 7222 O O . LEU B 1 441 ? 19.443 27.770 -11.063 1.00 31.76 441 LEU B O 1
ATOM 7227 N N . THR B 1 442 ? 18.461 25.716 -11.114 1.00 30.42 442 THR B N 1
ATOM 7228 C CA . THR B 1 442 ? 19.505 25.125 -11.956 1.00 32.12 442 THR B CA 1
ATOM 7229 C C . THR B 1 442 ? 19.502 25.706 -13.394 1.00 28.40 442 THR B C 1
ATOM 7230 O O . THR B 1 442 ? 20.460 25.570 -14.094 1.00 37.68 442 THR B O 1
ATOM 7234 N N . GLY B 1 443 ? 18.442 26.385 -13.802 1.00 35.33 443 GLY B N 1
ATOM 7235 C CA . GLY B 1 443 ? 18.393 27.052 -15.108 1.00 37.91 443 GLY B CA 1
ATOM 7236 C C . GLY B 1 443 ? 18.610 28.574 -15.067 1.00 47.32 443 GLY B C 1
ATOM 7237 O O . GLY B 1 443 ? 18.395 29.236 -16.071 1.00 41.28 443 GLY B O 1
ATOM 7238 N N . ARG B 1 444 ? 19.001 29.122 -13.908 1.00 43.82 444 ARG B N 1
ATOM 7239 C CA . ARG B 1 444 ? 19.363 30.563 -13.770 1.00 43.26 444 ARG B CA 1
ATOM 7240 C C . ARG B 1 444 ? 20.798 30.817 -14.243 1.00 43.33 444 ARG B C 1
ATOM 7241 O O . ARG B 1 444 ? 21.494 29.896 -14.623 1.00 37.05 444 ARG B O 1
ATOM 7249 N N . ASP B 1 445 ? 21.232 32.081 -14.287 1.00 46.35 445 ASP B N 1
ATOM 7250 C CA . ASP B 1 445 ? 22.534 32.373 -14.888 1.00 48.01 445 ASP B CA 1
ATOM 7251 C C . ASP B 1 445 ? 23.528 31.890 -13.918 1.00 37.25 445 ASP B C 1
ATOM 7252 O O . ASP B 1 445 ? 23.171 31.780 -12.727 1.00 37.33 445 ASP B O 1
ATOM 7257 N N . SER B 1 446 ? 24.780 31.726 -14.347 1.00 31.66 446 SER B N 1
ATOM 7258 C CA . SER B 1 446 ? 25.786 31.065 -13.484 1.00 36.89 446 SER B CA 1
ATOM 7259 C C . SER B 1 446 ? 26.083 31.778 -12.192 1.00 42.85 446 SER B C 1
ATOM 7260 O O . SER B 1 446 ? 26.542 31.160 -11.174 1.00 37.74 446 SER B O 1
ATOM 7263 N N . PHE B 1 447 ? 25.908 33.108 -12.222 1.00 41.93 447 PHE B N 1
ATOM 7264 C CA . PHE B 1 447 ? 26.271 33.843 -11.060 1.00 40.24 447 PHE B CA 1
ATOM 7265 C C . PHE B 1 447 ? 25.256 33.558 -9.993 1.00 30.47 447 PHE B C 1
ATOM 7266 O O . PHE B 1 447 ? 25.647 33.285 -8.859 1.00 34.18 447 PHE B O 1
ATOM 7274 N N . THR B 1 448 ? 23.985 33.635 -10.371 1.00 31.46 448 THR B N 1
ATOM 7275 C CA . THR B 1 448 ? 22.861 33.367 -9.483 1.00 31.47 448 THR B CA 1
ATOM 7276 C C . THR B 1 448 ? 22.921 31.920 -8.993 1.00 35.72 448 THR B C 1
ATOM 7277 O O . THR B 1 448 ? 22.595 31.649 -7.829 1.00 32.13 448 THR B O 1
ATOM 7281 N N . ARG B 1 449 ? 23.354 30.990 -9.850 1.00 37.31 449 ARG B N 1
ATOM 7282 C CA . ARG B 1 449 ? 23.438 29.559 -9.429 1.00 37.57 449 ARG B CA 1
ATOM 7283 C C . ARG B 1 449 ? 24.470 29.372 -8.394 1.00 33.83 449 ARG B C 1
ATOM 7284 O O . ARG B 1 449 ? 24.246 28.721 -7.391 1.00 38.82 449 ARG B O 1
ATOM 7292 N N . TYR B 1 450 ? 25.611 29.992 -8.605 1.00 34.61 450 TYR B N 1
ATOM 7293 C CA . TYR B 1 450 ? 26.696 29.909 -7.668 1.00 35.76 450 TYR B CA 1
ATOM 7294 C C . TYR B 1 450 ? 26.299 30.467 -6.299 1.00 37.19 450 TYR B C 1
ATOM 7295 O O . TYR B 1 450 ? 26.570 29.884 -5.264 1.00 36.05 450 TYR B O 1
ATOM 7304 N N . LEU B 1 451 ? 25.593 31.584 -6.283 1.00 36.88 451 LEU B N 1
ATOM 7305 C CA . LEU B 1 451 ? 25.152 32.200 -5.051 1.00 33.45 451 LEU B CA 1
ATOM 7306 C C . LEU B 1 451 ? 24.101 31.314 -4.395 1.00 32.64 451 LEU B C 1
ATOM 7307 O O . LEU B 1 451 ? 24.054 31.161 -3.195 1.00 31.96 451 LEU B O 1
ATOM 7312 N N . ALA B 1 452 ? 23.173 30.809 -5.204 1.00 32.66 452 ALA B N 1
ATOM 7313 C CA . ALA B 1 452 ? 22.086 30.005 -4.668 1.00 29.63 452 ALA B CA 1
ATOM 7314 C C . ALA B 1 452 ? 22.620 28.662 -4.118 1.00 31.94 452 ALA B C 1
ATOM 7315 O O . ALA B 1 452 ? 22.119 28.137 -3.089 1.00 32.83 452 ALA B O 1
ATOM 7317 N N . ASP B 1 453 ? 23.625 28.127 -4.786 1.00 36.95 453 ASP B N 1
ATOM 7318 C CA . ASP B 1 453 ? 24.271 26.863 -4.345 1.00 41.87 453 ASP B CA 1
ATOM 7319 C C . ASP B 1 453 ? 24.709 26.792 -2.909 1.00 42.91 453 ASP B C 1
ATOM 7320 O O . ASP B 1 453 ? 24.596 25.741 -2.295 1.00 45.75 453 ASP B O 1
ATOM 7325 N N . GLY B 1 454 ? 25.167 27.887 -2.324 1.00 43.00 454 GLY B N 1
ATOM 7326 C CA . GLY B 1 454 ? 25.555 27.868 -0.903 1.00 38.58 454 GLY B CA 1
ATOM 7327 C C . GLY B 1 454 ? 24.464 27.583 0.091 1.00 44.19 454 GLY B C 1
ATOM 7328 O O . GLY B 1 454 ? 24.746 27.269 1.263 1.00 47.74 454 GLY B O 1
ATOM 7329 N N . ALA B 1 455 ? 23.203 27.615 -0.331 1.00 41.90 455 ALA B N 1
ATOM 7330 C CA . ALA B 1 455 ? 22.125 27.210 0.618 1.00 40.74 455 ALA B CA 1
ATOM 7331 C C . ALA B 1 455 ? 21.635 25.785 0.414 1.00 39.57 455 ALA B C 1
ATOM 7332 O O . ALA B 1 455 ? 20.831 25.252 1.213 1.00 39.89 455 ALA B O 1
ATOM 7334 N N . ALA B 1 456 ? 22.089 25.163 -0.669 1.00 37.56 456 ALA B N 1
ATOM 7335 C CA . ALA B 1 456 ? 21.673 23.788 -0.969 1.00 37.33 456 ALA B CA 1
ATOM 7336 C C . ALA B 1 456 ? 22.558 22.762 -0.230 1.00 34.03 456 ALA B C 1
ATOM 7337 O O . ALA B 1 456 ? 23.720 23.059 0.071 1.00 31.42 456 ALA B O 1
ATOM 7339 N N . PRO B 1 457 ? 22.025 21.586 0.128 1.00 31.57 457 PRO B N 1
ATOM 7340 C CA . PRO B 1 457 ? 22.977 20.647 0.751 1.00 31.87 457 PRO B CA 1
ATOM 7341 C C . PRO B 1 457 ? 24.012 20.204 -0.235 1.00 30.20 457 PRO B C 1
ATOM 7342 O O . PRO B 1 457 ? 23.741 20.173 -1.419 1.00 33.47 457 PRO B O 1
ATOM 7346 N N . LEU B 1 458 ? 25.172 19.825 0.258 1.00 34.29 458 LEU B N 1
ATOM 7347 C CA . LEU B 1 458 ? 26.344 19.604 -0.589 1.00 35.26 458 LEU B CA 1
ATOM 7348 C C . LEU B 1 458 ? 26.155 18.459 -1.537 1.00 40.02 458 LEU B C 1
ATOM 7349 O O . LEU B 1 458 ? 26.506 18.590 -2.717 1.00 49.59 458 LEU B O 1
ATOM 7354 N N . PHE B 1 459 ? 25.650 17.330 -1.058 1.00 33.00 459 PHE B N 1
ATOM 7355 C CA . PHE B 1 459 ? 25.472 16.234 -1.993 1.00 35.47 459 PHE B CA 1
ATOM 7356 C C . PHE B 1 459 ? 24.248 16.426 -2.880 1.00 30.21 459 PHE B C 1
ATOM 7357 O O . PHE B 1 459 ? 24.272 16.233 -4.047 1.00 30.73 459 PHE B O 1
ATOM 7365 N N . TYR B 1 460 ? 23.140 16.768 -2.288 1.00 27.17 460 TYR B N 1
ATOM 7366 C CA . TYR B 1 460 ? 21.883 16.796 -2.999 1.00 26.46 460 TYR B CA 1
ATOM 7367 C C . TYR B 1 460 ? 21.724 17.974 -3.977 1.00 30.56 460 TYR B C 1
ATOM 7368 O O . TYR B 1 460 ? 21.088 17.817 -5.022 1.00 26.23 460 TYR B O 1
ATOM 7377 N N . GLY B 1 461 ? 22.270 19.135 -3.645 1.00 26.51 461 GLY B N 1
ATOM 7378 C CA . GLY B 1 461 ? 22.422 20.176 -4.632 1.00 27.51 461 GLY B CA 1
ATOM 7379 C C . GLY B 1 461 ? 21.187 21.006 -4.843 1.00 28.89 461 GLY B C 1
ATOM 7380 O O . GLY B 1 461 ? 20.089 20.761 -4.275 1.00 27.31 461 GLY B O 1
ATOM 7381 N N . LEU B 1 462 ? 21.388 22.061 -5.628 1.00 30.91 462 LEU B N 1
ATOM 7382 C CA . LEU B 1 462 ? 20.279 22.810 -6.166 1.00 30.30 462 LEU B CA 1
ATOM 7383 C C . LEU B 1 462 ? 19.308 21.923 -6.968 1.00 26.15 462 LEU B C 1
ATOM 7384 O O . LEU B 1 462 ? 18.117 22.196 -6.957 1.00 29.57 462 LEU B O 1
ATOM 7389 N N . GLU B 1 463 ? 19.830 20.933 -7.670 1.00 24.18 463 GLU B N 1
ATOM 7390 C CA . GLU B 1 463 ? 19.008 20.033 -8.444 1.00 29.51 463 GLU B CA 1
ATOM 7391 C C . GLU B 1 463 ? 18.008 19.307 -7.525 1.00 26.90 463 GLU B C 1
ATOM 7392 O O . GLU B 1 463 ? 16.866 19.124 -7.891 1.00 28.81 463 GLU B O 1
ATOM 7398 N N . GLY B 1 464 ? 18.426 18.905 -6.336 1.00 27.20 464 GLY B N 1
ATOM 7399 C CA . GLY B 1 464 ? 17.499 18.235 -5.406 1.00 25.86 464 GLY B CA 1
ATOM 7400 C C . GLY B 1 464 ? 16.487 19.161 -4.880 1.00 25.99 464 GLY B C 1
ATOM 7401 O O . GLY B 1 464 ? 15.348 18.788 -4.727 1.00 24.24 464 GLY B O 1
ATOM 7402 N N . VAL B 1 465 ? 16.878 20.420 -4.605 1.00 24.33 465 VAL B N 1
ATOM 7403 C CA . VAL B 1 465 ? 15.888 21.385 -4.126 1.00 24.59 465 VAL B CA 1
ATOM 7404 C C . VAL B 1 465 ? 14.843 21.673 -5.220 1.00 24.40 465 VAL B C 1
ATOM 7405 O O . VAL B 1 465 ? 13.629 21.704 -4.950 1.00 23.40 465 VAL B O 1
ATOM 7409 N N . ASP B 1 466 ? 15.308 21.875 -6.447 1.00 23.90 466 ASP B N 1
ATOM 7410 C CA . ASP B 1 466 ? 14.428 22.136 -7.600 1.00 25.56 466 ASP B CA 1
ATOM 7411 C C . ASP B 1 466 ? 13.442 20.977 -7.848 1.00 25.23 466 ASP B C 1
ATOM 7412 O O . ASP B 1 466 ? 12.258 21.173 -8.145 1.00 27.76 466 ASP B O 1
ATOM 7417 N N . THR B 1 467 ? 13.946 19.751 -7.734 1.00 24.58 467 THR B N 1
ATOM 7418 C CA . THR B 1 467 ? 13.128 18.573 -7.970 1.00 22.47 467 THR B CA 1
ATOM 7419 C C . THR B 1 467 ? 12.012 18.489 -6.969 1.00 23.05 467 THR B C 1
ATOM 7420 O O . THR B 1 467 ? 10.896 18.241 -7.330 1.00 23.25 467 THR B O 1
ATOM 7424 N N . LEU B 1 468 ? 12.295 18.712 -5.724 1.00 21.36 468 LEU B N 1
ATOM 7425 C CA . LEU B 1 468 ? 11.261 18.659 -4.728 1.00 24.78 468 LEU B CA 1
ATOM 7426 C C . LEU B 1 468 ? 10.263 19.763 -4.829 1.00 25.86 468 LEU B C 1
ATOM 7427 O O . LEU B 1 468 ? 9.057 19.562 -4.614 1.00 28.32 468 LEU B O 1
ATOM 7432 N N . LEU B 1 469 ? 10.771 20.952 -5.079 1.00 26.36 469 LEU B N 1
ATOM 7433 C CA . LEU B 1 469 ? 9.887 22.103 -5.203 1.00 26.16 469 LEU B CA 1
ATOM 7434 C C . LEU B 1 469 ? 8.964 21.984 -6.394 1.00 24.03 469 LEU B C 1
ATOM 7435 O O . LEU B 1 469 ? 7.736 22.178 -6.223 1.00 26.91 469 LEU B O 1
ATOM 7440 N N . LEU B 1 470 ? 9.523 21.701 -7.566 1.00 21.35 470 LEU B N 1
ATOM 7441 C CA . LEU B 1 470 ? 8.745 21.508 -8.753 1.00 23.48 470 LEU B CA 1
ATOM 7442 C C . LEU B 1 470 ? 7.825 20.283 -8.667 1.00 25.97 470 LEU B C 1
ATOM 7443 O O . LEU B 1 470 ? 6.641 20.363 -9.046 1.00 25.25 470 LEU B O 1
ATOM 7448 N N . GLY B 1 471 ? 8.336 19.167 -8.126 1.00 25.72 471 GLY B N 1
ATOM 7449 C CA . GLY B 1 471 ? 7.491 17.973 -7.941 1.00 23.67 471 GLY B CA 1
ATOM 7450 C C . GLY B 1 471 ? 6.258 18.273 -7.106 1.00 24.76 471 GLY B C 1
ATOM 7451 O O . GLY B 1 471 ? 5.181 17.750 -7.316 1.00 23.73 471 GLY B O 1
ATOM 7452 N N . GLN B 1 472 ? 6.401 19.118 -6.114 1.00 22.65 472 GLN B N 1
ATOM 7453 C CA . GLN B 1 472 ? 5.304 19.424 -5.220 1.00 22.99 472 GLN B CA 1
ATOM 7454 C C . GLN B 1 472 ? 4.481 20.685 -5.692 1.00 24.06 472 GLN B C 1
ATOM 7455 O O . GLN B 1 472 ? 3.631 21.197 -4.978 1.00 25.94 472 GLN B O 1
ATOM 7461 N N . GLU B 1 473 ? 4.791 21.158 -6.864 1.00 26.57 473 GLU B N 1
ATOM 7462 C CA . GLU B 1 473 ? 4.032 22.235 -7.532 1.00 29.32 473 GLU B CA 1
ATOM 7463 C C . GLU B 1 473 ? 4.114 23.514 -6.764 1.00 32.69 473 GLU B C 1
ATOM 7464 O O . GLU B 1 473 ? 3.137 24.235 -6.665 1.00 33.28 473 GLU B O 1
ATOM 7470 N N . VAL B 1 474 ? 5.281 23.805 -6.183 1.00 32.91 474 VAL B N 1
ATOM 7471 C CA . VAL B 1 474 ? 5.441 25.109 -5.515 1.00 32.15 474 VAL B CA 1
ATOM 7472 C C . VAL B 1 474 ? 5.349 26.218 -6.566 1.00 29.32 474 VAL B C 1
ATOM 7473 O O . VAL B 1 474 ? 6.050 26.173 -7.584 1.00 30.45 474 VAL B O 1
ATOM 7477 N N . PRO B 1 475 ? 4.475 27.221 -6.328 1.00 34.21 475 PRO B N 1
ATOM 7478 C CA . PRO B 1 475 ? 4.288 28.283 -7.319 1.00 38.03 475 PRO B CA 1
ATOM 7479 C C . PRO B 1 475 ? 5.574 29.029 -7.572 1.00 38.30 475 PRO B C 1
ATOM 7480 O O . PRO B 1 475 ? 6.287 29.370 -6.634 1.00 37.83 475 PRO B O 1
ATOM 7484 N N . ALA B 1 476 ? 5.896 29.221 -8.834 1.00 39.58 476 ALA B N 1
ATOM 7485 C CA . ALA B 1 476 ? 7.055 29.976 -9.243 1.00 47.49 476 ALA B CA 1
ATOM 7486 C C . ALA B 1 476 ? 6.835 30.456 -10.657 1.00 52.86 476 ALA B C 1
ATOM 7487 O O . ALA B 1 476 ? 6.039 29.848 -11.379 1.00 44.04 476 ALA B O 1
ATOM 7489 N N . ARG B 1 477 ? 7.540 31.524 -11.039 1.00 47.65 477 ARG B N 1
ATOM 7490 C CA . ARG B 1 477 ? 7.735 31.879 -12.440 1.00 47.58 477 ARG B CA 1
ATOM 7491 C C . ARG B 1 477 ? 8.703 30.935 -13.102 1.00 44.49 477 ARG B C 1
ATOM 7492 O O . ARG B 1 477 ? 9.873 30.878 -12.775 1.00 39.76 477 ARG B O 1
ATOM 7494 N N . LEU B 1 478 ? 8.204 30.201 -14.075 1.00 45.02 478 LEU B N 1
ATOM 7495 C CA . LEU B 1 478 ? 9.046 29.282 -14.813 1.00 49.44 478 LEU B CA 1
ATOM 7496 C C . LEU B 1 478 ? 9.875 29.999 -15.871 1.00 47.17 478 LEU B C 1
ATOM 7497 O O . LEU B 1 478 ? 9.376 30.879 -16.583 1.00 51.19 478 LEU B O 1
ATOM 7502 N N . LEU B 1 479 ? 11.126 29.613 -16.007 1.00 45.24 479 LEU B N 1
ATOM 7503 C CA . LEU B 1 479 ? 11.999 30.223 -17.006 1.00 48.38 479 LEU B CA 1
ATOM 7504 C C . LEU B 1 479 ? 11.719 29.822 -18.462 1.00 57.67 479 LEU B C 1
ATOM 7505 O O . LEU B 1 479 ? 11.425 28.662 -18.740 1.00 57.62 479 LEU B O 1
ATOM 7510 N N . PRO B 1 480 ? 11.912 30.773 -19.410 1.00 74.29 480 PRO B N 1
ATOM 7511 C CA . PRO B 1 480 ? 11.915 30.472 -20.862 1.00 71.85 480 PRO B CA 1
ATOM 7512 C C . PRO B 1 480 ? 12.869 29.345 -21.221 1.00 68.67 480 PRO B C 1
ATOM 7513 O O . PRO B 1 480 ? 13.948 29.312 -20.644 1.00 64.54 480 PRO B O 1
ATOM 7517 N N . PRO B 1 481 ? 12.484 28.468 -22.192 1.00 62.47 481 PRO B N 1
ATOM 7518 C CA . PRO B 1 481 ? 13.122 27.192 -22.557 1.00 65.14 481 PRO B CA 1
ATOM 7519 C C . PRO B 1 481 ? 14.557 27.146 -23.044 1.00 65.03 481 PRO B C 1
ATOM 7520 O O . PRO B 1 481 ? 15.143 26.080 -22.927 1.00 74.66 481 PRO B O 1
ATOM 7524 N N . ARG B 1 482 ? 15.102 28.216 -23.617 1.00 66.29 482 ARG B N 1
ATOM 7525 C CA . ARG B 1 482 ? 16.503 28.221 -24.170 1.00 73.23 482 ARG B CA 1
ATOM 7526 C C . ARG B 1 482 ? 16.707 27.695 -25.602 1.00 74.01 482 ARG B C 1
ATOM 7527 O O . ARG B 1 482 ? 17.620 28.146 -26.279 1.00 84.46 482 ARG B O 1
ATOM 7535 N N . GLU B 1 483 ? 15.901 26.733 -26.046 1.00 75.46 483 GLU B N 1
ATOM 7536 C CA . GLU B 1 483 ? 16.070 26.116 -27.366 1.00 73.24 483 GLU B CA 1
ATOM 7537 C C . GLU B 1 483 ? 14.683 25.772 -27.923 1.00 66.84 483 GLU B C 1
ATOM 7538 O O . GLU B 1 483 ? 13.715 25.790 -27.182 1.00 72.30 483 GLU B O 1
ATOM 7544 N N . PRO B 1 484 ? 14.585 25.453 -29.220 1.00 65.80 484 PRO B N 1
ATOM 7545 C CA . PRO B 1 484 ? 13.304 25.017 -29.812 1.00 67.79 484 PRO B CA 1
ATOM 7546 C C . PRO B 1 484 ? 12.767 23.740 -29.178 1.00 64.93 484 PRO B C 1
ATOM 7547 O O . PRO B 1 484 ? 13.563 22.854 -28.832 1.00 58.89 484 PRO B O 1
ATOM 7551 N N . PRO B 1 485 ? 11.427 23.629 -29.062 1.00 65.27 485 PRO B N 1
ATOM 7552 C CA . PRO B 1 485 ? 10.862 22.450 -28.409 1.00 58.79 485 PRO B CA 1
ATOM 7553 C C . PRO B 1 485 ? 11.296 21.153 -29.093 1.00 57.16 485 PRO B C 1
ATOM 7554 O O . PRO B 1 485 ? 11.465 20.132 -28.412 1.00 51.28 485 PRO B O 1
ATOM 7558 N N . GLU B 1 486 ? 11.500 21.201 -30.411 1.00 50.85 486 GLU B N 1
ATOM 7559 C CA . GLU B 1 486 ? 11.913 20.036 -31.189 1.00 54.18 486 GLU B CA 1
ATOM 7560 C C . GLU B 1 486 ? 13.221 19.493 -30.689 1.00 49.13 486 GLU B C 1
ATOM 7561 O O . GLU B 1 486 ? 13.411 18.295 -30.737 1.00 50.39 486 GLU B O 1
ATOM 7567 N N . GLN B 1 487 ? 14.126 20.348 -30.226 1.00 51.96 487 GLN B N 1
ATOM 7568 C CA . GLN B 1 487 ? 15.460 19.851 -29.816 1.00 62.34 487 GLN B CA 1
ATOM 7569 C C . GLN B 1 487 ? 15.347 19.041 -28.517 1.00 57.42 487 GLN B C 1
ATOM 7570 O O . GLN B 1 487 ? 15.991 18.000 -28.380 1.00 58.17 487 GLN B O 1
ATOM 7576 N N . TRP B 1 488 ? 14.492 19.500 -27.599 1.00 50.24 488 TRP B N 1
ATOM 7577 C CA . TRP B 1 488 ? 14.259 18.769 -26.332 1.00 42.85 488 TRP B CA 1
ATOM 7578 C C . TRP B 1 488 ? 13.526 17.478 -26.685 1.00 41.32 488 TRP B C 1
ATOM 7579 O O . TRP B 1 488 ? 13.897 16.457 -26.206 1.00 39.70 488 TRP B O 1
ATOM 7590 N N . ARG B 1 489 ? 12.524 17.522 -27.556 1.00 42.44 489 ARG B N 1
ATOM 7591 C CA . ARG B 1 489 ? 11.764 16.307 -27.886 1.00 48.04 489 ARG B CA 1
ATOM 7592 C C . ARG B 1 489 ? 12.576 15.252 -28.557 1.00 44.95 489 ARG B C 1
ATOM 7593 O O . ARG B 1 489 ? 12.326 14.070 -28.351 1.00 43.52 489 ARG B O 1
ATOM 7601 N N . ALA B 1 490 ? 13.563 15.662 -29.337 1.00 42.52 490 ALA B N 1
ATOM 7602 C CA . ALA B 1 490 ? 14.475 14.705 -29.923 1.00 43.91 490 ALA B CA 1
ATOM 7603 C C . ALA B 1 490 ? 15.346 14.066 -28.853 1.00 42.58 490 ALA B C 1
ATOM 7604 O O . ALA B 1 490 ? 15.572 12.851 -28.896 1.00 42.32 490 ALA B O 1
ATOM 7606 N N . ARG B 1 491 ? 15.889 14.873 -27.930 1.00 39.83 491 ARG B N 1
ATOM 7607 C CA . ARG B 1 491 ? 16.688 14.332 -26.835 1.00 41.97 491 ARG B CA 1
ATOM 7608 C C . ARG B 1 491 ? 15.813 13.374 -26.010 1.00 38.44 491 ARG B C 1
ATOM 7609 O O . ARG B 1 491 ? 16.219 12.256 -25.706 1.00 37.16 491 ARG B O 1
ATOM 7617 N N . ALA B 1 492 ? 14.604 13.813 -25.696 1.00 34.37 492 ALA B N 1
ATOM 7618 C CA . ALA B 1 492 ? 13.679 12.949 -24.962 1.00 37.35 492 ALA B CA 1
ATOM 7619 C C . ALA B 1 492 ? 13.373 11.668 -25.688 1.00 37.06 492 ALA B C 1
ATOM 7620 O O . ALA B 1 492 ? 13.170 10.614 -25.032 1.00 35.63 492 ALA B O 1
ATOM 7622 N N . ALA B 1 493 ? 13.265 11.696 -27.013 1.00 41.39 493 ALA B N 1
ATOM 7623 C CA . ALA B 1 493 ? 12.851 10.467 -27.718 1.00 39.72 493 ALA B CA 1
ATOM 7624 C C . ALA B 1 493 ? 13.979 9.427 -27.705 1.00 37.96 493 ALA B C 1
ATOM 7625 O O . ALA B 1 493 ? 13.742 8.224 -27.573 1.00 37.59 493 ALA B O 1
ATOM 7627 N N . ALA B 1 494 ? 15.211 9.909 -27.818 1.00 35.69 494 ALA B N 1
ATOM 7628 C CA . ALA B 1 494 ? 16.372 9.062 -27.749 1.00 39.08 494 ALA B CA 1
ATOM 7629 C C . ALA B 1 494 ? 16.435 8.484 -26.317 1.00 41.17 494 ALA B C 1
ATOM 7630 O O . ALA B 1 494 ? 16.719 7.260 -26.107 1.00 33.39 494 ALA B O 1
ATOM 7632 N N . ALA B 1 495 ? 16.171 9.336 -25.316 1.00 37.26 495 ALA B N 1
ATOM 7633 C CA . ALA B 1 495 ? 16.372 8.867 -23.936 1.00 37.33 495 ALA B CA 1
ATOM 7634 C C . ALA B 1 495 ? 15.359 7.785 -23.634 1.00 31.33 495 ALA B C 1
ATOM 7635 O O . ALA B 1 495 ? 15.672 6.773 -22.995 1.00 32.37 495 ALA B O 1
ATOM 7637 N N . ARG B 1 496 ? 14.145 8.047 -24.061 1.00 32.42 496 ARG B N 1
ATOM 7638 C CA . ARG B 1 496 ? 13.010 7.166 -23.905 1.00 34.53 496 ARG B CA 1
ATOM 7639 C C . ARG B 1 496 ? 13.292 5.786 -24.517 1.00 35.97 496 ARG B C 1
ATOM 7640 O O . ARG B 1 496 ? 12.935 4.799 -23.950 1.00 29.67 496 ARG B O 1
ATOM 7648 N N . SER B 1 497 ? 13.957 5.739 -25.667 1.00 36.11 497 SER B N 1
ATOM 7649 C CA . SER B 1 497 ? 14.273 4.498 -26.356 1.00 35.43 497 SER B CA 1
ATOM 7650 C C . SER B 1 497 ? 15.222 3.629 -25.567 1.00 34.50 497 SER B C 1
ATOM 7651 O O . SER B 1 497 ? 15.038 2.399 -25.396 1.00 34.91 497 SER B O 1
ATOM 7654 N N . LEU B 1 498 ? 16.251 4.281 -25.071 1.00 33.46 498 LEU B N 1
ATOM 7655 C CA . LEU B 1 498 ? 17.212 3.666 -24.174 1.00 36.08 498 LEU B CA 1
ATOM 7656 C C . LEU B 1 498 ? 16.569 3.206 -22.822 1.00 33.04 498 LEU B C 1
ATOM 7657 O O . LEU B 1 498 ? 16.840 2.106 -22.345 1.00 38.37 498 LEU B O 1
ATOM 7662 N N . ALA B 1 499 ? 15.725 4.047 -22.210 1.00 30.38 499 ALA B N 1
ATOM 7663 C CA . ALA B 1 499 ? 15.089 3.666 -20.956 1.00 32.69 499 ALA B CA 1
ATOM 7664 C C . ALA B 1 499 ? 14.210 2.446 -21.166 1.00 31.84 499 ALA B C 1
ATOM 7665 O O . ALA B 1 499 ? 14.263 1.529 -20.373 1.00 30.88 499 ALA B O 1
ATOM 7667 N N . SER B 1 500 ? 13.395 2.454 -22.225 1.00 28.13 500 SER B N 1
ATOM 7668 C CA . SER B 1 500 ? 12.431 1.370 -22.519 1.00 30.88 500 SER B CA 1
ATOM 7669 C C . SER B 1 500 ? 13.102 0.072 -22.875 1.00 28.72 500 SER B C 1
ATOM 7670 O O . SER B 1 500 ? 12.514 -0.943 -22.729 1.00 33.50 500 SER B O 1
ATOM 7673 N N . ARG B 1 501 ? 14.366 0.082 -23.281 1.00 31.91 501 ARG B N 1
ATOM 7674 C CA . ARG B 1 501 ? 15.057 -1.144 -23.626 1.00 34.16 501 ARG B CA 1
ATOM 7675 C C . ARG B 1 501 ? 15.955 -1.720 -22.537 1.00 33.17 501 ARG B C 1
ATOM 7676 O O . ARG B 1 501 ? 16.472 -2.813 -22.662 1.00 32.13 501 ARG B O 1
ATOM 7684 N N . GLY B 1 502 ? 16.135 -1.016 -21.419 1.00 31.97 502 GLY B N 1
ATOM 7685 C CA . GLY B 1 502 ? 16.907 -1.628 -20.321 1.00 28.04 502 GLY B CA 1
ATOM 7686 C C . GLY B 1 502 ? 16.331 -2.958 -19.804 1.00 27.56 502 GLY B C 1
ATOM 7687 O O . GLY B 1 502 ? 15.083 -3.246 -19.904 1.00 31.54 502 GLY B O 1
ATOM 7688 N N . LEU B 1 503 ? 17.204 -3.778 -19.250 1.00 28.69 503 LEU B N 1
ATOM 7689 C CA . LEU B 1 503 ? 16.774 -5.014 -18.635 1.00 27.20 503 LEU B CA 1
ATOM 7690 C C . LEU B 1 503 ? 15.958 -4.699 -17.350 1.00 28.34 503 LEU B C 1
ATOM 7691 O O . LEU B 1 503 ? 16.046 -3.585 -16.784 1.00 25.30 503 LEU B O 1
ATOM 7696 N N . ARG B 1 504 ? 15.225 -5.691 -16.881 1.00 23.88 504 ARG B N 1
ATOM 7697 C CA . ARG B 1 504 ? 14.662 -5.640 -15.512 1.00 24.91 504 ARG B CA 1
ATOM 7698 C C . ARG B 1 504 ? 15.812 -5.774 -14.544 1.00 24.69 504 ARG B C 1
ATOM 7699 O O . ARG B 1 504 ? 16.843 -6.419 -14.885 1.00 27.56 504 ARG B O 1
ATOM 7707 N N . GLN B 1 505 ? 15.674 -5.194 -13.333 1.00 23.30 505 GLN B N 1
ATOM 7708 C CA . GLN B 1 505 ? 16.762 -5.263 -12.373 1.00 24.32 505 GLN B CA 1
ATOM 7709 C C . GLN B 1 505 ? 17.279 -6.682 -12.069 1.00 24.85 505 GLN B C 1
ATOM 7710 O O . GLN B 1 505 ? 18.515 -6.928 -12.077 1.00 27.74 505 GLN B O 1
ATOM 7716 N N . SER B 1 506 ? 16.398 -7.623 -11.763 1.00 26.98 506 SER B N 1
ATOM 7717 C CA . SER B 1 506 ? 16.894 -8.920 -11.315 1.00 25.29 506 SER B CA 1
ATOM 7718 C C . SER B 1 506 ? 17.802 -9.588 -12.368 1.00 25.30 506 SER B C 1
ATOM 7719 O O . SER B 1 506 ? 18.785 -10.216 -12.012 1.00 27.07 506 SER B O 1
ATOM 7722 N N . GLU B 1 507 ? 17.479 -9.467 -13.622 1.00 27.13 507 GLU B N 1
ATOM 7723 C CA . GLU B 1 507 ? 18.328 -10.023 -14.644 1.00 31.94 507 GLU B CA 1
ATOM 7724 C C . GLU B 1 507 ? 19.665 -9.339 -14.702 1.00 32.26 507 GLU B C 1
ATOM 7725 O O . GLU B 1 507 ? 20.698 -10.004 -14.833 1.00 30.46 507 GLU B O 1
ATOM 7731 N N . ALA B 1 508 ? 19.663 -8.006 -14.571 1.00 29.76 508 ALA B N 1
ATOM 7732 C CA . ALA B 1 508 ? 20.882 -7.286 -14.522 1.00 29.14 508 ALA B CA 1
ATOM 7733 C C . ALA B 1 508 ? 21.809 -7.659 -13.361 1.00 28.68 508 ALA B C 1
ATOM 7734 O O . ALA B 1 508 ? 23.052 -7.713 -13.536 1.00 26.71 508 ALA B O 1
ATOM 7736 N N . LEU B 1 509 ? 21.213 -7.787 -12.172 1.00 25.58 509 LEU B N 1
ATOM 7737 C CA . LEU B 1 509 ? 21.923 -8.158 -10.966 1.00 28.00 509 LEU B CA 1
ATOM 7738 C C . LEU B 1 509 ? 22.575 -9.540 -11.105 1.00 25.53 509 LEU B C 1
ATOM 7739 O O . LEU B 1 509 ? 23.671 -9.759 -10.606 1.00 28.84 509 LEU B O 1
ATOM 7744 N N . ASP B 1 510 ? 21.874 -10.462 -11.755 1.00 29.56 510 ASP B N 1
ATOM 7745 C CA . ASP B 1 510 ? 22.433 -11.784 -12.043 1.00 35.25 510 ASP B CA 1
ATOM 7746 C C . ASP B 1 510 ? 23.670 -11.653 -12.930 1.00 34.94 510 ASP B C 1
ATOM 7747 O O . ASP B 1 510 ? 24.675 -12.323 -12.703 1.00 34.27 510 ASP B O 1
ATOM 7752 N N . ALA B 1 511 ? 23.594 -10.774 -13.923 1.00 35.51 511 ALA B N 1
ATOM 7753 C CA . ALA B 1 511 ? 24.750 -10.584 -14.857 1.00 35.66 511 ALA B CA 1
ATOM 7754 C C . ALA B 1 511 ? 25.994 -10.022 -14.104 1.00 40.24 511 ALA B C 1
ATOM 7755 O O . ALA B 1 511 ? 27.105 -10.483 -14.328 1.00 42.86 511 ALA B O 1
ATOM 7757 N N . TYR B 1 512 ? 25.805 -9.081 -13.173 1.00 36.89 512 TYR B N 1
ATOM 7758 C CA . TYR B 1 512 ? 26.913 -8.564 -12.352 1.00 30.98 512 TYR B CA 1
ATOM 7759 C C . TYR B 1 512 ? 27.445 -9.636 -11.398 1.00 36.74 512 TYR B C 1
ATOM 7760 O O . TYR B 1 512 ? 28.643 -9.727 -11.180 1.00 39.71 512 TYR B O 1
ATOM 7769 N N . ALA B 1 513 ? 26.570 -10.487 -10.863 1.00 37.06 513 ALA B N 1
ATOM 7770 C CA . ALA B 1 513 ? 27.046 -11.561 -9.985 1.00 38.48 513 ALA B CA 1
ATOM 7771 C C . ALA B 1 513 ? 27.818 -12.595 -10.765 1.00 41.08 513 ALA B C 1
ATOM 7772 O O . ALA B 1 513 ? 28.819 -13.095 -10.269 1.00 40.55 513 ALA B O 1
ATOM 7774 N N . ALA B 1 514 ? 27.356 -12.908 -11.972 1.00 39.87 514 ALA B N 1
ATOM 7775 C CA . ALA B 1 514 ? 28.035 -13.847 -12.860 1.00 44.34 514 ALA B CA 1
ATOM 7776 C C . ALA B 1 514 ? 29.340 -13.306 -13.449 1.00 46.07 514 ALA B C 1
ATOM 7777 O O . ALA B 1 514 ? 30.242 -14.084 -13.668 1.00 50.45 514 ALA B O 1
ATOM 7779 N N . ASP B 1 515 ? 29.429 -12.003 -13.724 1.00 43.90 515 ASP B N 1
ATOM 7780 C CA . ASP B 1 515 ? 30.637 -11.388 -14.322 1.00 43.65 515 ASP B CA 1
ATOM 7781 C C . ASP B 1 515 ? 31.228 -10.266 -13.480 1.00 37.09 515 ASP B C 1
ATOM 7782 O O . ASP B 1 515 ? 30.844 -9.130 -13.601 1.00 34.51 515 ASP B O 1
ATOM 7787 N N . PRO B 1 516 ? 32.217 -10.586 -12.651 1.00 41.91 516 PRO B N 1
ATOM 7788 C CA . PRO B 1 516 ? 32.841 -9.597 -11.773 1.00 40.75 516 PRO B CA 1
ATOM 7789 C C . PRO B 1 516 ? 33.472 -8.445 -12.477 1.00 39.55 516 PRO B C 1
ATOM 7790 O O . PRO B 1 516 ? 33.764 -7.419 -11.829 1.00 34.84 516 PRO B O 1
ATOM 7794 N N . CYS B 1 517 ? 33.712 -8.566 -13.794 1.00 33.74 517 CYS B N 1
ATOM 7795 C CA . CYS B 1 517 ? 34.368 -7.458 -14.482 1.00 33.13 517 CYS B CA 1
ATOM 7796 C C . CYS B 1 517 ? 33.396 -6.273 -14.772 1.00 33.54 517 CYS B C 1
ATOM 7797 O O . CYS B 1 517 ? 33.813 -5.146 -15.006 1.00 32.42 517 CYS B O 1
ATOM 7800 N N . LEU B 1 518 ? 32.088 -6.497 -14.723 1.00 32.77 518 LEU B N 1
ATOM 7801 C CA . LEU B 1 518 ? 31.149 -5.360 -14.751 1.00 37.13 518 LEU B CA 1
ATOM 7802 C C . LEU B 1 518 ? 31.389 -4.367 -13.595 1.00 33.22 518 LEU B C 1
ATOM 7803 O O . LEU B 1 518 ? 31.570 -3.180 -13.835 1.00 33.92 518 LEU B O 1
ATOM 7808 N N . ASN B 1 519 ? 31.488 -4.827 -12.331 1.00 35.70 519 ASN B N 1
ATOM 7809 C CA . ASN B 1 519 ? 31.880 -3.870 -11.250 1.00 31.06 519 ASN B CA 1
ATOM 7810 C C . ASN B 1 519 ? 33.302 -3.398 -11.368 1.00 34.30 519 ASN B C 1
ATOM 7811 O O . ASN B 1 519 ? 33.649 -2.279 -10.965 1.00 33.04 519 ASN B O 1
ATOM 7816 N N . ALA B 1 520 ? 34.168 -4.256 -11.888 1.00 36.91 520 ALA B N 1
ATOM 7817 C CA . ALA B 1 520 ? 35.547 -3.808 -12.042 1.00 38.84 520 ALA B CA 1
ATOM 7818 C C . ALA B 1 520 ? 35.665 -2.586 -12.973 1.00 40.75 520 ALA B C 1
ATOM 7819 O O . ALA B 1 520 ? 36.430 -1.667 -12.666 1.00 46.54 520 ALA B O 1
ATOM 7821 N N . GLU B 1 521 ? 34.896 -2.508 -14.068 1.00 43.24 521 GLU B N 1
ATOM 7822 C CA . GLU B 1 521 ? 34.874 -1.281 -14.910 1.00 38.61 521 GLU B CA 1
ATOM 7823 C C . GLU B 1 521 ? 34.306 -0.030 -14.246 1.00 39.36 521 GLU B C 1
ATOM 7824 O O . GLU B 1 521 ? 34.746 1.106 -14.495 1.00 34.39 521 GLU B O 1
ATOM 7830 N N . LEU B 1 522 ? 33.361 -0.223 -13.336 1.00 33.35 522 LEU B N 1
ATOM 7831 C CA . LEU B 1 522 ? 32.742 0.892 -12.650 1.00 32.05 522 LEU B CA 1
ATOM 7832 C C . LEU B 1 522 ? 33.801 1.597 -11.851 1.00 31.98 522 LEU B C 1
ATOM 7833 O O . LEU B 1 522 ? 33.746 2.812 -11.699 1.00 31.31 522 LEU B O 1
ATOM 7838 N N . LEU B 1 523 ? 34.753 0.839 -11.312 1.00 39.09 523 LEU B N 1
ATOM 7839 C CA . LEU B 1 523 ? 35.745 1.417 -10.410 1.00 40.36 523 LEU B CA 1
ATOM 7840 C C . LEU B 1 523 ? 37.105 1.725 -11.056 1.00 42.21 523 LEU B C 1
ATOM 7841 O O . LEU B 1 523 ? 37.751 2.620 -10.581 1.00 46.78 523 LEU B O 1
ATOM 7846 N N . SER B 1 524 ? 37.515 1.038 -12.125 1.00 43.16 524 SER B N 1
ATOM 7847 C CA . SER B 1 524 ? 38.809 1.318 -12.765 1.00 51.57 524 SER B CA 1
ATOM 7848 C C . SER B 1 524 ? 38.733 2.416 -13.842 1.00 55.40 524 SER B C 1
ATOM 7849 O O . SER B 1 524 ? 39.334 3.494 -13.662 1.00 54.10 524 SER B O 1
ATOM 7852 N N . ASP B 1 525 ? 37.953 2.185 -14.899 1.00 53.00 525 ASP B N 1
ATOM 7853 C CA . ASP B 1 525 ? 37.704 3.214 -15.954 1.00 49.76 525 ASP B CA 1
ATOM 7854 C C . ASP B 1 525 ? 37.783 4.681 -15.603 1.00 45.82 525 ASP B C 1
ATOM 7855 O O . ASP B 1 525 ? 37.106 5.130 -14.680 1.00 44.04 525 ASP B O 1
ATOM 7860 N N . SER B 1 526 ? 38.540 5.444 -16.421 1.00 43.81 526 SER B N 1
ATOM 7861 C CA . SER B 1 526 ? 38.650 6.915 -16.327 1.00 42.41 526 SER B CA 1
ATOM 7862 C C . SER B 1 526 ? 37.384 7.611 -16.623 1.00 38.69 526 SER B C 1
ATOM 7863 O O . SER B 1 526 ? 37.198 8.683 -16.145 1.00 37.76 526 SER B O 1
ATOM 7866 N N . ASP B 1 527 ? 36.502 7.025 -17.423 1.00 41.37 527 ASP B N 1
ATOM 7867 C CA . ASP B 1 527 ? 35.240 7.700 -17.716 1.00 48.51 527 ASP B CA 1
ATOM 7868 C C . ASP B 1 527 ? 34.086 7.280 -16.791 1.00 45.19 527 ASP B C 1
ATOM 7869 O O . ASP B 1 527 ? 32.952 7.638 -17.043 1.00 50.67 527 ASP B O 1
ATOM 7874 N N . SER B 1 528 ? 34.374 6.503 -15.760 1.00 40.17 528 SER B N 1
ATOM 7875 C CA . SER B 1 528 ? 33.317 6.058 -14.859 1.00 37.48 528 SER B CA 1
ATOM 7876 C C . SER B 1 528 ? 33.126 7.113 -13.828 1.00 35.63 528 SER B C 1
ATOM 7877 O O . SER B 1 528 ? 34.134 7.676 -13.315 1.00 36.09 528 SER B O 1
ATOM 7880 N N . TRP B 1 529 ? 31.870 7.412 -13.485 1.00 32.02 529 TRP B N 1
ATOM 7881 C CA . TRP B 1 529 ? 31.614 8.363 -12.424 1.00 31.40 529 TRP B CA 1
ATOM 7882 C C . TRP B 1 529 ? 32.244 7.936 -11.090 1.00 31.61 529 TRP B C 1
ATOM 7883 O O . TRP B 1 529 ? 32.364 8.758 -10.158 1.00 34.59 529 TRP B O 1
ATOM 7894 N N . ALA B 1 530 ? 32.537 6.650 -10.962 1.00 31.62 530 ALA B N 1
ATOM 7895 C CA . ALA B 1 530 ? 33.031 6.067 -9.720 1.00 32.28 530 ALA B CA 1
ATOM 7896 C C . ALA B 1 530 ? 34.379 5.496 -9.906 1.00 32.75 530 ALA B C 1
ATOM 7897 O O . ALA B 1 530 ? 34.820 4.704 -9.085 1.00 36.76 530 ALA B O 1
ATOM 7899 N N . GLY B 1 531 ? 35.059 5.855 -10.983 1.00 31.41 531 GLY B N 1
ATOM 7900 C CA . GLY B 1 531 ? 36.379 5.367 -11.179 1.00 34.18 531 GLY B CA 1
ATOM 7901 C C . GLY B 1 531 ? 37.462 6.029 -10.325 1.00 36.62 531 GLY B C 1
ATOM 7902 O O . GLY B 1 531 ? 37.233 7.019 -9.645 1.00 32.23 531 GLY B O 1
ATOM 7903 N N . GLU B 1 532 ? 38.671 5.481 -10.459 1.00 43.70 532 GLU B N 1
ATOM 7904 C CA . GLU B 1 532 ? 39.867 5.925 -9.711 1.00 47.56 532 GLU B CA 1
ATOM 7905 C C . GLU B 1 532 ? 40.154 7.412 -9.721 1.00 42.89 532 GLU B C 1
ATOM 7906 O O . GLU B 1 532 ? 40.439 8.020 -8.679 1.00 49.48 532 GLU B O 1
ATOM 7912 N N . ARG B 1 533 ? 40.069 8.006 -10.889 1.00 48.79 533 ARG B N 1
ATOM 7913 C CA . ARG B 1 533 ? 40.358 9.413 -11.088 1.00 44.51 533 ARG B CA 1
ATOM 7914 C C . ARG B 1 533 ? 39.458 10.306 -10.273 1.00 48.94 533 ARG B C 1
ATOM 7915 O O . ARG B 1 533 ? 39.921 11.219 -9.575 1.00 44.34 533 ARG B O 1
ATOM 7923 N N . VAL B 1 534 ? 38.154 10.059 -10.343 1.00 41.85 534 VAL B N 1
ATOM 7924 C CA . VAL B 1 534 ? 37.228 10.921 -9.601 1.00 46.89 534 VAL B CA 1
ATOM 7925 C C . VAL B 1 534 ? 37.398 10.662 -8.089 1.00 40.11 534 VAL B C 1
ATOM 7926 O O . VAL B 1 534 ? 37.294 11.581 -7.285 1.00 40.42 534 VAL B O 1
ATOM 7930 N N . ALA B 1 535 ? 37.675 9.422 -7.728 1.00 36.07 535 ALA B N 1
ATOM 7931 C CA . ALA B 1 535 ? 37.946 9.036 -6.326 1.00 40.10 535 ALA B CA 1
ATOM 7932 C C . ALA B 1 535 ? 39.195 9.763 -5.811 1.00 46.19 535 ALA B C 1
ATOM 7933 O O . ALA B 1 535 ? 39.152 10.402 -4.772 1.00 46.86 535 ALA B O 1
ATOM 7935 N N . VAL B 1 536 ? 40.287 9.675 -6.556 1.00 45.95 536 VAL B N 1
ATOM 7936 C CA . VAL B 1 536 ? 41.502 10.438 -6.200 1.00 52.64 536 VAL B CA 1
ATOM 7937 C C . VAL B 1 536 ? 41.172 11.898 -5.987 1.00 48.34 536 VAL B C 1
ATOM 7938 O O . VAL B 1 536 ? 41.591 12.490 -5.011 1.00 58.05 536 VAL B O 1
ATOM 7942 N N . ARG B 1 537 ? 40.369 12.447 -6.889 1.00 52.16 537 ARG B N 1
ATOM 7943 C CA . ARG B 1 537 ? 40.095 13.845 -6.919 1.00 55.57 537 ARG B CA 1
ATOM 7944 C C . ARG B 1 537 ? 39.118 14.222 -5.855 1.00 59.16 537 ARG B C 1
ATOM 7945 O O . ARG B 1 537 ? 39.025 15.398 -5.511 1.00 62.40 537 ARG B O 1
ATOM 7953 N N . ALA B 1 538 ? 38.352 13.258 -5.340 1.00 52.44 538 ALA B N 1
ATOM 7954 C CA . ALA B 1 538 ? 37.493 13.540 -4.181 1.00 52.01 538 ALA B CA 1
ATOM 7955 C C . ALA B 1 538 ? 38.242 13.217 -2.867 1.00 47.01 538 ALA B C 1
ATOM 7956 O O . ALA B 1 538 ? 37.671 13.271 -1.764 1.00 51.30 538 ALA B O 1
ATOM 7958 N N . GLY B 1 539 ? 39.516 12.869 -2.992 1.00 45.42 539 GLY B N 1
ATOM 7959 C CA . GLY B 1 539 ? 40.337 12.505 -1.857 1.00 51.42 539 GLY B CA 1
ATOM 7960 C C . GLY B 1 539 ? 39.903 11.222 -1.189 1.00 57.67 539 GLY B C 1
ATOM 7961 O O . GLY B 1 539 ? 39.924 11.138 0.033 1.00 55.54 539 GLY B O 1
ATOM 7962 N N . LEU B 1 540 ? 39.506 10.227 -1.990 1.00 56.46 540 LEU B N 1
ATOM 7963 C CA . LEU B 1 540 ? 39.205 8.900 -1.464 1.00 46.81 540 LEU B CA 1
ATOM 7964 C C . LEU B 1 540 ? 40.347 7.900 -1.540 1.00 51.58 540 LEU B C 1
ATOM 7965 O O . LEU B 1 540 ? 40.264 6.853 -0.908 1.00 59.36 540 LEU B O 1
ATOM 7970 N N . ARG B 1 541 ? 41.439 8.201 -2.233 1.00 52.40 541 ARG B N 1
ATOM 7971 C CA . ARG B 1 541 ? 42.644 7.323 -2.098 1.00 63.83 541 ARG B CA 1
ATOM 7972 C C . ARG B 1 541 ? 44.015 7.987 -2.319 1.00 66.51 541 ARG B C 1
ATOM 7973 O O . ARG B 1 541 ? 44.296 8.524 -3.398 1.00 70.73 541 ARG B O 1
ATOM 7981 N N . PRO C 1 26 ? 47.764 62.011 42.191 1.00 64.93 26 PRO C N 1
ATOM 7982 C CA . PRO C 1 26 ? 48.018 60.781 41.444 1.00 66.86 26 PRO C CA 1
ATOM 7983 C C . PRO C 1 26 ? 47.063 60.630 40.280 1.00 64.84 26 PRO C C 1
ATOM 7984 O O . PRO C 1 26 ? 46.699 61.622 39.666 1.00 74.52 26 PRO C O 1
ATOM 7988 N N . GLY C 1 27 ? 46.675 59.396 39.976 1.00 63.48 27 GLY C N 1
ATOM 7989 C CA . GLY C 1 27 ? 45.546 59.108 39.090 1.00 61.63 27 GLY C CA 1
ATOM 7990 C C . GLY C 1 27 ? 44.123 59.323 39.651 1.00 60.65 27 GLY C C 1
ATOM 7991 O O . GLY C 1 27 ? 43.137 58.792 39.090 1.00 52.15 27 GLY C O 1
ATOM 7992 N N . ALA C 1 28 ? 43.988 60.093 40.739 1.00 55.76 28 ALA C N 1
ATOM 7993 C CA . ALA C 1 28 ? 42.663 60.495 41.220 1.00 55.50 28 ALA C CA 1
ATOM 7994 C C . ALA C 1 28 ? 41.851 61.126 40.053 1.00 52.10 28 ALA C C 1
ATOM 7995 O O . ALA C 1 28 ? 42.385 61.884 39.248 1.00 48.78 28 ALA C O 1
ATOM 7997 N N . ILE C 1 29 ? 40.581 60.754 39.915 1.00 44.31 29 ILE C N 1
ATOM 7998 C CA . ILE C 1 29 ? 39.715 61.473 38.997 1.00 42.05 29 ILE C CA 1
ATOM 7999 C C . ILE C 1 29 ? 39.426 62.773 39.728 1.00 39.59 29 ILE C C 1
ATOM 8000 O O . ILE C 1 29 ? 38.795 62.730 40.742 1.00 41.68 29 ILE C O 1
ATOM 8005 N N . ARG C 1 30 ? 39.930 63.904 39.235 1.00 36.13 30 ARG C N 1
ATOM 8006 C CA . ARG C 1 30 ? 39.729 65.214 39.887 1.00 39.72 30 ARG C CA 1
ATOM 8007 C C . ARG C 1 30 ? 38.949 66.219 39.064 1.00 36.51 30 ARG C C 1
ATOM 8008 O O . ARG C 1 30 ? 38.308 67.088 39.626 1.00 38.70 30 ARG C O 1
ATOM 8016 N N . THR C 1 31 ? 39.044 66.117 37.739 1.00 32.24 31 THR C N 1
ATOM 8017 C CA . THR C 1 31 ? 38.253 66.939 36.823 1.00 31.98 31 THR C CA 1
ATOM 8018 C C . THR C 1 31 ? 37.295 66.090 35.932 1.00 31.55 31 THR C C 1
ATOM 8019 O O . THR C 1 31 ? 37.665 64.987 35.442 1.00 33.77 31 THR C O 1
ATOM 8023 N N . VAL C 1 32 ? 36.132 66.680 35.688 1.00 28.84 32 VAL C N 1
ATOM 8024 C CA . VAL C 1 32 ? 35.103 66.148 34.825 1.00 28.52 32 VAL C CA 1
ATOM 8025 C C . VAL C 1 32 ? 34.605 67.243 33.881 1.00 29.69 32 VAL C C 1
ATOM 8026 O O . VAL C 1 32 ? 34.241 68.332 34.312 1.00 30.10 32 VAL C O 1
ATOM 8030 N N . GLY C 1 33 ? 34.576 66.923 32.584 1.00 27.47 33 GLY C N 1
ATOM 8031 C CA . GLY C 1 33 ? 34.017 67.766 31.567 1.00 26.15 33 GLY C CA 1
ATOM 8032 C C . GLY C 1 33 ? 32.684 67.188 31.094 1.00 26.61 33 GLY C C 1
ATOM 8033 O O . GLY C 1 33 ? 32.643 66.073 30.564 1.00 26.02 33 GLY C O 1
ATOM 8034 N N . VAL C 1 34 ? 31.610 67.943 31.353 1.00 27.58 34 VAL C N 1
ATOM 8035 C CA . VAL C 1 34 ? 30.320 67.682 30.869 1.00 24.59 34 VAL C CA 1
ATOM 8036 C C . VAL C 1 34 ? 30.177 68.387 29.520 1.00 27.46 34 VAL C C 1
ATOM 8037 O O . VAL C 1 34 ? 30.245 69.623 29.430 1.00 26.18 34 VAL C O 1
ATOM 8041 N N . ILE C 1 35 ? 30.009 67.585 28.465 1.00 22.35 35 ILE C N 1
ATOM 8042 C CA . ILE C 1 35 ? 30.082 68.073 27.097 1.00 22.89 35 ILE C CA 1
ATOM 8043 C C . ILE C 1 35 ? 28.685 68.220 26.546 1.00 24.44 35 ILE C C 1
ATOM 8044 O O . ILE C 1 35 ? 27.983 67.229 26.227 1.00 24.82 35 ILE C O 1
ATOM 8049 N N . GLY C 1 36 ? 28.225 69.449 26.501 1.00 22.59 36 GLY C N 1
ATOM 8050 C CA . GLY C 1 36 ? 26.865 69.711 26.137 1.00 26.90 36 GLY C CA 1
ATOM 8051 C C . GLY C 1 36 ? 26.062 70.295 27.270 1.00 26.04 36 GLY C C 1
ATOM 8052 O O . GLY C 1 36 ? 26.267 69.971 28.435 1.00 29.87 36 GLY C O 1
ATOM 8053 N N . GLY C 1 37 ? 25.217 71.247 26.934 1.00 26.07 37 GLY C N 1
ATOM 8054 C CA . GLY C 1 37 ? 24.501 71.970 27.952 1.00 32.91 37 GLY C CA 1
ATOM 8055 C C . GLY C 1 37 ? 22.993 71.898 27.882 1.00 34.38 37 GLY C C 1
ATOM 8056 O O . GLY C 1 37 ? 22.320 72.906 27.881 1.00 36.39 37 GLY C O 1
ATOM 8057 N N . GLY C 1 38 ? 22.403 70.738 27.904 1.00 33.30 38 GLY C N 1
ATOM 8058 C CA . GLY C 1 38 ? 20.927 70.898 27.847 1.00 40.16 38 GLY C CA 1
ATOM 8059 C C . GLY C 1 38 ? 20.411 70.777 29.258 1.00 31.55 38 GLY C C 1
ATOM 8060 O O . GLY C 1 38 ? 21.116 71.080 30.207 1.00 30.72 38 GLY C O 1
ATOM 8061 N N . THR C 1 39 ? 19.207 70.288 29.405 1.00 27.80 39 THR C N 1
ATOM 8062 C CA . THR C 1 39 ? 18.843 69.771 30.667 1.00 30.41 39 THR C CA 1
ATOM 8063 C C . THR C 1 39 ? 19.767 68.608 31.023 1.00 27.89 39 THR C C 1
ATOM 8064 O O . THR C 1 39 ? 20.132 68.515 32.169 1.00 24.97 39 THR C O 1
ATOM 8068 N N . ALA C 1 40 ? 20.268 67.811 30.065 1.00 22.38 40 ALA C N 1
ATOM 8069 C CA . ALA C 1 40 ? 21.100 66.696 30.460 1.00 24.09 40 ALA C CA 1
ATOM 8070 C C . ALA C 1 40 ? 22.413 67.185 31.072 1.00 25.85 40 ALA C C 1
ATOM 8071 O O . ALA C 1 40 ? 22.812 66.758 32.159 1.00 23.18 40 ALA C O 1
ATOM 8073 N N . GLY C 1 41 ? 23.067 68.067 30.376 1.00 21.32 41 GLY C N 1
ATOM 8074 C CA . GLY C 1 41 ? 24.317 68.643 30.792 1.00 23.97 41 GLY C CA 1
ATOM 8075 C C . GLY C 1 41 ? 24.297 69.345 32.150 1.00 22.46 41 GLY C C 1
ATOM 8076 O O . GLY C 1 41 ? 25.128 69.089 32.990 1.00 23.16 41 GLY C O 1
ATOM 8077 N N . TYR C 1 42 ? 23.308 70.183 32.334 1.00 23.47 42 TYR C N 1
ATOM 8078 C CA . TYR C 1 42 ? 23.161 70.984 33.545 1.00 26.18 42 TYR C CA 1
ATOM 8079 C C . TYR C 1 42 ? 22.756 70.131 34.744 1.00 27.72 42 TYR C C 1
ATOM 8080 O O . TYR C 1 42 ? 23.325 70.320 35.810 1.00 23.90 42 TYR C O 1
ATOM 8089 N N . LEU C 1 43 ? 21.836 69.172 34.547 1.00 24.41 43 LEU C N 1
ATOM 8090 C CA . LEU C 1 43 ? 21.465 68.216 35.638 1.00 25.35 43 LEU C CA 1
ATOM 8091 C C . LEU C 1 43 ? 22.662 67.410 36.090 1.00 25.26 43 LEU C C 1
ATOM 8092 O O . LEU C 1 43 ? 22.867 67.242 37.297 1.00 26.30 43 LEU C O 1
ATOM 8097 N N . THR C 1 44 ? 23.473 66.978 35.132 1.00 22.76 44 THR C N 1
ATOM 8098 C CA . THR C 1 44 ? 24.638 66.229 35.413 1.00 23.38 44 THR C CA 1
ATOM 8099 C C . THR C 1 44 ? 25.710 67.040 36.190 1.00 26.45 44 THR C C 1
ATOM 8100 O O . THR C 1 44 ? 26.274 66.556 37.188 1.00 23.09 44 THR C O 1
ATOM 8104 N N . ALA C 1 45 ? 25.987 68.249 35.723 1.00 22.57 45 ALA C N 1
ATOM 8105 C CA . ALA C 1 45 ? 27.029 69.080 36.330 1.00 26.51 45 ALA C CA 1
ATOM 8106 C C . ALA C 1 45 ? 26.584 69.472 37.754 1.00 26.86 45 ALA C C 1
ATOM 8107 O O . ALA C 1 45 ? 27.353 69.427 38.660 1.00 28.93 45 ALA C O 1
ATOM 8109 N N . LEU C 1 46 ? 25.316 69.773 37.927 1.00 28.38 46 LEU C N 1
ATOM 8110 C CA . LEU C 1 46 ? 24.784 70.110 39.259 1.00 26.72 46 LEU C CA 1
ATOM 8111 C C . LEU C 1 46 ? 24.875 68.953 40.236 1.00 31.70 46 LEU C C 1
ATOM 8112 O O . LEU C 1 46 ? 25.235 69.154 41.402 1.00 29.95 46 LEU C O 1
ATOM 8117 N N . ALA C 1 47 ? 24.564 67.733 39.798 1.00 28.29 47 ALA C N 1
ATOM 8118 C CA . ALA C 1 47 ? 24.685 66.584 40.662 1.00 26.70 47 ALA C CA 1
ATOM 8119 C C . ALA C 1 47 ? 26.105 66.291 41.038 1.00 30.35 47 ALA C C 1
ATOM 8120 O O . ALA C 1 47 ? 26.363 65.949 42.184 1.00 30.47 47 ALA C O 1
ATOM 8122 N N . LEU C 1 48 ? 27.033 66.374 40.073 1.00 27.02 48 LEU C N 1
ATOM 8123 C CA . LEU C 1 48 ? 28.380 66.102 40.357 1.00 28.98 48 LEU C CA 1
ATOM 8124 C C . LEU C 1 48 ? 28.882 67.103 41.400 1.00 30.41 48 LEU C C 1
ATOM 8125 O O . LEU C 1 48 ? 29.622 66.721 42.313 1.00 31.94 48 LEU C O 1
ATOM 8130 N N . LYS C 1 49 ? 28.522 68.358 41.239 1.00 31.58 49 LYS C N 1
ATOM 8131 C CA . LYS C 1 49 ? 28.930 69.358 42.232 1.00 36.51 49 LYS C CA 1
ATOM 8132 C C . LYS C 1 49 ? 28.251 69.177 43.576 1.00 36.52 49 LYS C C 1
ATOM 8133 O O . LYS C 1 49 ? 28.875 69.419 44.603 1.00 39.29 49 LYS C O 1
ATOM 8139 N N . ALA C 1 50 ? 26.988 68.772 43.599 1.00 33.41 50 ALA C N 1
ATOM 8140 C CA . ALA C 1 50 ? 26.266 68.658 44.851 1.00 34.02 50 ALA C CA 1
ATOM 8141 C C . ALA C 1 50 ? 26.770 67.504 45.691 1.00 37.90 50 ALA C C 1
ATOM 8142 O O . ALA C 1 50 ? 26.796 67.607 46.901 1.00 47.38 50 ALA C O 1
ATOM 8144 N N . LYS C 1 51 ? 27.165 66.420 45.051 1.00 36.23 51 LYS C N 1
ATOM 8145 C CA . LYS C 1 51 ? 27.515 65.217 45.755 1.00 36.00 51 LYS C CA 1
ATOM 8146 C C . LYS C 1 51 ? 29.001 64.975 45.836 1.00 39.51 51 LYS C C 1
ATOM 8147 O O . LYS C 1 51 ? 29.465 64.179 46.658 1.00 43.61 51 LYS C O 1
ATOM 8153 N N . ARG C 1 52 ? 29.762 65.549 44.935 1.00 35.15 52 ARG C N 1
ATOM 8154 C CA . ARG C 1 52 ? 31.205 65.362 44.979 1.00 37.19 52 ARG C CA 1
ATOM 8155 C C . ARG C 1 52 ? 31.843 66.709 44.819 1.00 37.98 52 ARG C C 1
ATOM 8156 O O . ARG C 1 52 ? 32.468 67.002 43.789 1.00 37.57 52 ARG C O 1
ATOM 8164 N N . PRO C 1 53 ? 31.644 67.563 45.835 1.00 40.33 53 PRO C N 1
ATOM 8165 C CA . PRO C 1 53 ? 31.963 68.977 45.638 1.00 41.87 53 PRO C CA 1
ATOM 8166 C C . PRO C 1 53 ? 33.442 69.277 45.485 1.00 38.04 53 PRO C C 1
ATOM 8167 O O . PRO C 1 53 ? 33.766 70.344 45.060 1.00 42.37 53 PRO C O 1
ATOM 8171 N N . TRP C 1 54 ? 34.309 68.323 45.769 1.00 35.10 54 TRP C N 1
ATOM 8172 C CA . TRP C 1 54 ? 35.740 68.467 45.535 1.00 38.68 54 TRP C CA 1
ATOM 8173 C C . TRP C 1 54 ? 36.128 68.352 44.088 1.00 42.74 54 TRP C C 1
ATOM 8174 O O . TRP C 1 54 ? 37.267 68.706 43.746 1.00 42.25 54 TRP C O 1
ATOM 8185 N N . LEU C 1 55 ? 35.250 67.783 43.233 1.00 38.76 55 LEU C N 1
ATOM 8186 C CA . LEU C 1 55 ? 35.575 67.701 41.789 1.00 36.10 55 LEU C CA 1
ATOM 8187 C C . LEU C 1 55 ? 35.584 69.052 41.179 1.00 32.96 55 LEU C C 1
ATOM 8188 O O . LEU C 1 55 ? 34.763 69.922 41.518 1.00 32.86 55 LEU C O 1
ATOM 8193 N N . ASP C 1 56 ? 36.486 69.250 40.231 1.00 32.49 56 ASP C N 1
ATOM 8194 C CA . ASP C 1 56 ? 36.371 70.424 39.380 1.00 34.08 56 ASP C CA 1
ATOM 8195 C C . ASP C 1 56 ? 35.508 69.980 38.182 1.00 34.95 56 ASP C C 1
ATOM 8196 O O . ASP C 1 56 ? 35.841 69.005 37.498 1.00 33.95 56 ASP C O 1
ATOM 8201 N N . VAL C 1 57 ? 34.418 70.680 37.957 1.00 32.99 57 VAL C N 1
ATOM 8202 C CA . VAL C 1 57 ? 33.407 70.265 36.954 1.00 32.61 57 VAL C CA 1
ATOM 8203 C C . VAL C 1 57 ? 33.229 71.414 36.029 1.00 28.81 57 VAL C C 1
ATOM 8204 O O . VAL C 1 57 ? 33.022 72.531 36.485 1.00 31.18 57 VAL C O 1
ATOM 8208 N N . ALA C 1 58 ? 33.435 71.148 34.753 1.00 29.03 58 ALA C N 1
ATOM 8209 C CA . ALA C 1 58 ? 33.314 72.118 33.694 1.00 29.22 58 ALA C CA 1
ATOM 8210 C C . ALA C 1 58 ? 32.205 71.635 32.774 1.00 28.16 58 ALA C C 1
ATOM 8211 O O . ALA C 1 58 ? 32.093 70.440 32.490 1.00 28.71 58 ALA C O 1
ATOM 8213 N N . LEU C 1 59 ? 31.428 72.578 32.293 1.00 25.85 59 LEU C N 1
ATOM 8214 C CA . LEU C 1 59 ? 30.351 72.296 31.347 1.00 27.71 59 LEU C CA 1
ATOM 8215 C C . LEU C 1 59 ? 30.729 73.017 30.095 1.00 26.89 59 LEU C C 1
ATOM 8216 O O . LEU C 1 59 ? 30.987 74.252 30.137 1.00 28.33 59 LEU C O 1
ATOM 8221 N N . VAL C 1 60 ? 30.886 72.257 29.019 1.00 25.30 60 VAL C N 1
ATOM 8222 C CA . VAL C 1 60 ? 31.313 72.753 27.724 1.00 24.32 60 VAL C CA 1
ATOM 8223 C C . VAL C 1 60 ? 30.122 72.817 26.758 1.00 26.54 60 VAL C C 1
ATOM 8224 O O . VAL C 1 60 ? 29.532 71.800 26.395 1.00 23.71 60 VAL C O 1
ATOM 8228 N N . GLU C 1 61 ? 29.788 73.992 26.253 1.00 24.65 61 GLU C N 1
ATOM 8229 C CA . GLU C 1 61 ? 28.740 74.015 25.247 1.00 30.74 61 GLU C CA 1
ATOM 8230 C C . GLU C 1 61 ? 28.985 75.054 24.170 1.00 34.96 61 GLU C C 1
ATOM 8231 O O . GLU C 1 61 ? 29.697 76.062 24.387 1.00 32.13 61 GLU C O 1
ATOM 8237 N N . SER C 1 62 ? 28.380 74.788 23.019 1.00 34.15 62 SER C N 1
ATOM 8238 C CA . SER C 1 62 ? 28.402 75.660 21.859 1.00 40.00 62 SER C CA 1
ATOM 8239 C C . SER C 1 62 ? 27.322 76.704 21.954 1.00 42.40 62 SER C C 1
ATOM 8240 O O . SER C 1 62 ? 26.150 76.376 22.012 1.00 47.42 62 SER C O 1
ATOM 8243 N N . ALA C 1 63 ? 27.665 77.984 21.959 1.00 49.02 63 ALA C N 1
ATOM 8244 C CA . ALA C 1 63 ? 26.603 78.993 21.838 1.00 49.25 63 ALA C CA 1
ATOM 8245 C C . ALA C 1 63 ? 25.902 79.000 20.436 1.00 48.16 63 ALA C C 1
ATOM 8246 O O . ALA C 1 63 ? 24.791 79.504 20.318 1.00 58.84 63 ALA C O 1
ATOM 8248 N N . ASP C 1 64 ? 26.526 78.400 19.412 1.00 50.12 64 ASP C N 1
ATOM 8249 C CA . ASP C 1 64 ? 25.962 78.309 18.025 1.00 58.75 64 ASP C CA 1
ATOM 8250 C C . ASP C 1 64 ? 25.164 77.015 17.625 1.00 58.41 64 ASP C C 1
ATOM 8251 O O . ASP C 1 64 ? 24.380 77.060 16.685 1.00 56.75 64 ASP C O 1
ATOM 8256 N N . ILE C 1 65 ? 25.395 75.884 18.298 1.00 56.88 65 ILE C N 1
ATOM 8257 C CA . ILE C 1 65 ? 24.566 74.671 18.161 1.00 51.99 65 ILE C CA 1
ATOM 8258 C C . ILE C 1 65 ? 23.532 74.671 19.285 1.00 48.77 65 ILE C C 1
ATOM 8259 O O . ILE C 1 65 ? 23.880 74.472 20.437 1.00 45.54 65 ILE C O 1
ATOM 8264 N N . PRO C 1 66 ? 22.250 74.864 18.948 1.00 52.03 66 PRO C N 1
ATOM 8265 C CA . PRO C 1 66 ? 21.206 74.965 19.953 1.00 49.67 66 PRO C CA 1
ATOM 8266 C C . PRO C 1 66 ?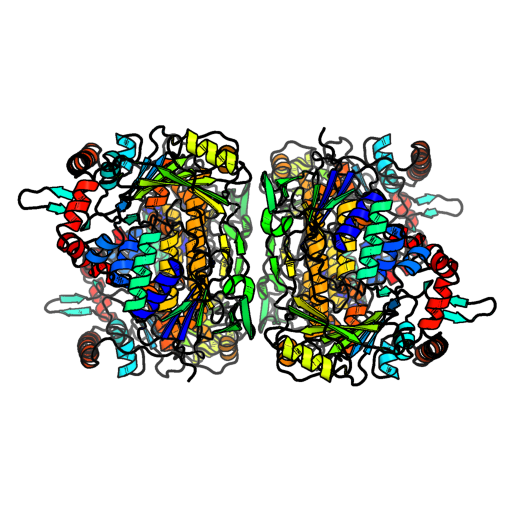 20.907 73.623 20.598 1.00 49.32 66 PRO C C 1
ATOM 8267 O O . PRO C 1 66 ? 21.071 72.574 19.947 1.00 38.39 66 PRO C O 1
ATOM 8271 N N . ILE C 1 67 ? 20.424 73.685 21.838 1.00 50.79 67 ILE C N 1
ATOM 8272 C CA . ILE C 1 67 ? 19.981 72.492 22.599 1.00 58.63 67 ILE C CA 1
ATOM 8273 C C . ILE C 1 67 ? 18.700 71.994 21.987 1.00 57.82 67 ILE C C 1
ATOM 8274 O O . ILE C 1 67 ? 17.947 72.800 21.377 1.00 46.64 67 ILE C O 1
ATOM 8279 N N . ILE C 1 68 ? 18.453 70.689 22.115 1.00 53.10 68 ILE C N 1
ATOM 8280 C CA . ILE C 1 68 ? 17.252 70.116 21.469 1.00 55.94 68 ILE C CA 1
ATOM 8281 C C . ILE C 1 68 ? 15.922 70.958 21.561 1.00 70.49 68 ILE C C 1
ATOM 8282 O O . ILE C 1 68 ? 15.217 71.137 20.544 1.00 65.63 68 ILE C O 1
ATOM 8287 N N . GLY C 1 69 ? 15.564 71.449 22.755 1.00 73.13 69 GLY C N 1
ATOM 8288 C CA . GLY C 1 69 ? 14.493 72.439 22.878 1.00 68.01 69 GLY C CA 1
ATOM 8289 C C . GLY C 1 69 ? 13.134 71.967 23.395 1.00 72.88 69 GLY C C 1
ATOM 8290 O O . GLY C 1 69 ? 12.280 72.823 23.638 1.00 66.56 69 GLY C O 1
ATOM 8291 N N . VAL C 1 70 ? 12.913 70.659 23.609 1.00 79.13 70 VAL C N 1
ATOM 8292 C CA . VAL C 1 70 ? 11.521 70.182 23.956 1.00 86.65 70 VAL C CA 1
ATOM 8293 C C . VAL C 1 70 ? 11.133 69.544 25.346 1.00 94.88 70 VAL C C 1
ATOM 8294 O O . VAL C 1 70 ? 10.139 69.992 25.897 1.00 118.33 70 VAL C O 1
ATOM 8298 N N . GLY C 1 71 ? 11.813 68.532 25.911 1.00 83.30 71 GLY C N 1
ATOM 8299 C CA . GLY C 1 71 ? 11.203 67.760 27.046 1.00 71.85 71 GLY C CA 1
ATOM 8300 C C . GLY C 1 71 ? 10.605 68.519 28.267 1.00 63.52 71 GLY C C 1
ATOM 8301 O O . GLY C 1 71 ? 11.377 68.867 29.212 1.00 66.06 71 GLY C O 1
ATOM 8302 N N . GLU C 1 72 ? 9.276 68.785 28.267 1.00 40.20 72 GLU C N 1
ATOM 8303 C CA . GLU C 1 72 ? 8.692 69.786 29.220 1.00 30.39 72 GLU C CA 1
ATOM 8304 C C . GLU C 1 72 ? 7.809 69.172 30.301 1.00 30.10 72 GLU C C 1
ATOM 8305 O O . GLU C 1 72 ? 7.547 69.836 31.294 1.00 31.74 72 GLU C O 1
ATOM 8311 N N . ALA C 1 73 ? 7.366 67.927 30.162 1.00 23.53 73 ALA C N 1
ATOM 8312 C CA . ALA C 1 73 ? 6.496 67.357 31.251 1.00 25.81 73 ALA C CA 1
ATOM 8313 C C . ALA C 1 73 ? 7.362 66.361 31.959 1.00 29.15 73 ALA C C 1
ATOM 8314 O O . ALA C 1 73 ? 8.237 65.727 31.344 1.00 28.44 73 ALA C O 1
ATOM 8316 N N . THR C 1 74 ? 7.078 66.107 33.219 1.00 28.97 74 THR C N 1
ATOM 8317 C CA . THR C 1 74 ? 7.832 65.036 33.897 1.00 27.62 74 THR C CA 1
ATOM 8318 C C . THR C 1 74 ? 7.006 64.163 34.798 1.00 27.33 74 THR C C 1
ATOM 8319 O O . THR C 1 74 ? 5.787 64.160 34.694 1.00 28.27 74 THR C O 1
ATOM 8323 N N . VAL C 1 75 ? 7.673 63.381 35.671 1.00 26.72 75 VAL C N 1
ATOM 8324 C CA . VAL C 1 75 ? 7.009 62.472 36.616 1.00 24.63 75 VAL C CA 1
ATOM 8325 C C . VAL C 1 75 ? 7.280 62.830 38.061 1.00 24.56 75 VAL C C 1
ATOM 8326 O O . VAL C 1 75 ? 8.181 63.589 38.345 1.00 29.43 75 VAL C O 1
ATOM 8330 N N . SER C 1 76 ? 6.491 62.298 38.990 1.00 25.91 76 SER C N 1
ATOM 8331 C CA . SER C 1 76 ? 6.583 62.757 40.382 1.00 28.36 76 SER C CA 1
ATOM 8332 C C . SER C 1 76 ? 7.979 62.630 41.008 1.00 31.11 76 SER C C 1
ATOM 8333 O O . SER C 1 76 ? 8.421 63.535 41.730 1.00 32.00 76 SER C O 1
ATOM 8336 N N . TYR C 1 77 ? 8.698 61.557 40.672 1.00 30.32 77 TYR C N 1
ATOM 8337 C CA . TYR C 1 77 ? 10.046 61.322 41.166 1.00 33.24 77 TYR C CA 1
ATOM 8338 C C . TYR C 1 77 ? 10.990 62.515 40.935 1.00 32.20 77 TYR C C 1
ATOM 8339 O O . TYR C 1 77 ? 11.894 62.826 41.742 1.00 30.15 77 TYR C O 1
ATOM 8348 N N . MET C 1 78 ? 10.759 63.174 39.809 1.00 29.80 78 MET C N 1
ATOM 8349 C CA . MET C 1 78 ? 11.562 64.310 39.414 1.00 30.13 78 MET C CA 1
ATOM 8350 C C . MET C 1 78 ? 11.438 65.468 40.385 1.00 29.56 78 MET C C 1
ATOM 8351 O O . MET C 1 78 ? 12.363 66.219 40.566 1.00 28.02 78 MET C O 1
ATOM 8356 N N . VAL C 1 79 ? 10.302 65.603 41.014 1.00 27.79 79 VAL C N 1
ATOM 8357 C CA . VAL C 1 79 ? 10.128 66.652 42.023 1.00 31.61 79 VAL C CA 1
ATOM 8358 C C . VAL C 1 79 ? 11.112 66.430 43.167 1.00 30.26 79 VAL C C 1
ATOM 8359 O O . VAL C 1 79 ? 11.703 67.354 43.713 1.00 27.91 79 VAL C O 1
ATOM 8363 N N . MET C 1 80 ? 11.233 65.185 43.606 1.00 32.31 80 MET C N 1
ATOM 8364 C CA . MET C 1 80 ? 12.219 64.856 44.663 1.00 30.74 80 MET C CA 1
ATOM 8365 C C . MET C 1 80 ? 13.656 64.956 44.175 1.00 31.76 80 MET C C 1
ATOM 8366 O O . MET C 1 80 ? 14.550 65.469 44.908 1.00 31.28 80 MET C O 1
ATOM 8371 N N . PHE C 1 81 ? 13.914 64.559 42.932 1.00 25.48 81 PHE C N 1
ATOM 8372 C CA . PHE C 1 81 ? 15.261 64.721 42.405 1.00 26.89 81 PHE C CA 1
ATOM 8373 C C . PHE C 1 81 ? 15.751 66.161 42.416 1.00 26.21 81 PHE C C 1
ATOM 8374 O O . PHE C 1 81 ? 16.837 66.494 42.917 1.00 25.52 81 PHE C O 1
ATOM 8382 N N . LEU C 1 82 ? 14.943 67.040 41.881 1.00 25.60 82 LEU C N 1
ATOM 8383 C CA . LEU C 1 82 ? 15.292 68.427 41.815 1.00 24.52 82 LEU C CA 1
ATOM 8384 C C . LEU C 1 82 ? 15.484 69.108 43.203 1.00 26.07 82 LEU C C 1
ATOM 8385 O O . LEU C 1 82 ? 16.488 69.782 43.449 1.00 28.09 82 LEU C O 1
ATOM 8390 N N . HIS C 1 83 ? 14.484 68.955 44.063 1.00 23.90 83 HIS C N 1
ATOM 8391 C CA . HIS C 1 83 ? 14.512 69.486 45.407 1.00 29.69 83 HIS C CA 1
ATOM 8392 C C . HIS C 1 83 ? 15.411 68.802 46.448 1.00 29.76 83 HIS C C 1
ATOM 8393 O O . HIS C 1 83 ? 16.090 69.492 47.174 1.00 39.09 83 HIS C O 1
ATOM 8400 N N . HIS C 1 84 ? 15.431 67.492 46.523 1.00 28.15 84 HIS C N 1
ATOM 8401 C CA . HIS C 1 84 ? 16.241 66.807 47.548 1.00 31.43 84 HIS C CA 1
ATOM 8402 C C . HIS C 1 84 ? 17.628 66.533 47.042 1.00 30.81 84 HIS C C 1
ATOM 8403 O O . HIS C 1 84 ? 18.640 66.976 47.585 1.00 33.05 84 HIS C O 1
ATOM 8410 N N . TYR C 1 85 ? 17.708 65.857 45.924 1.00 30.03 85 TYR C N 1
ATOM 8411 C CA . TYR C 1 85 ? 19.009 65.445 45.422 1.00 31.42 85 TYR C CA 1
ATOM 8412 C C . TYR C 1 85 ? 19.869 66.620 44.976 1.00 31.40 85 TYR C C 1
ATOM 8413 O O . TYR C 1 85 ? 21.041 66.663 45.301 1.00 31.00 85 TYR C O 1
ATOM 8422 N N . LEU C 1 86 ? 19.326 67.535 44.181 1.00 28.86 86 LEU C N 1
ATOM 8423 C CA . LEU C 1 86 ? 20.097 68.731 43.786 1.00 28.80 86 LEU C CA 1
ATOM 8424 C C . LEU C 1 86 ? 19.934 69.930 44.733 1.00 28.16 86 LEU C C 1
ATOM 8425 O O . LEU C 1 86 ? 20.566 70.960 44.501 1.00 28.93 86 LEU C O 1
ATOM 8430 N N . GLY C 1 87 ? 19.071 69.809 45.747 1.00 26.35 87 GLY C N 1
ATOM 8431 C CA . GLY C 1 87 ? 18.854 70.864 46.773 1.00 31.18 87 GLY C CA 1
ATOM 8432 C C . GLY C 1 87 ? 18.349 72.164 46.180 1.00 31.61 87 GLY C C 1
ATOM 8433 O O . GLY C 1 87 ? 18.771 73.239 46.569 1.00 29.55 87 GLY C O 1
ATOM 8434 N N . ILE C 1 88 ? 17.494 72.086 45.178 1.00 29.69 88 ILE C N 1
ATOM 8435 C CA . ILE C 1 88 ? 16.930 73.311 44.585 1.00 30.08 88 ILE C CA 1
ATOM 8436 C C . ILE C 1 88 ? 15.788 73.849 45.440 1.00 32.56 88 ILE C C 1
ATOM 8437 O O . ILE C 1 88 ? 14.785 73.159 45.707 1.00 29.72 88 ILE C O 1
ATOM 8442 N N . ASP C 1 89 ? 15.912 75.113 45.841 1.00 36.83 89 ASP C N 1
ATOM 8443 C CA . ASP C 1 89 ? 14.910 75.727 46.715 1.00 37.17 89 ASP C CA 1
ATOM 8444 C C . ASP C 1 89 ? 13.582 75.827 46.002 1.00 35.39 89 ASP C C 1
ATOM 8445 O O . ASP C 1 89 ? 13.532 76.432 44.926 1.00 35.42 89 ASP C O 1
ATOM 8450 N N . PRO C 1 90 ? 12.482 75.362 46.622 1.00 34.26 90 PRO C N 1
ATOM 8451 C CA . PRO C 1 90 ? 11.244 75.342 45.841 1.00 36.11 90 PRO C CA 1
ATOM 8452 C C . PRO C 1 90 ? 10.588 76.707 45.558 1.00 41.43 90 PRO C C 1
ATOM 8453 O O . PRO C 1 90 ? 9.980 76.876 44.501 1.00 37.20 90 PRO C O 1
ATOM 8457 N N . ALA C 1 91 ? 10.725 77.672 46.476 1.00 37.84 91 ALA C N 1
ATOM 8458 C CA . ALA C 1 91 ? 10.239 79.029 46.257 1.00 39.93 91 ALA C CA 1
ATOM 8459 C C . ALA C 1 91 ? 10.974 79.665 45.069 1.00 35.28 91 ALA C C 1
ATOM 8460 O O . ALA C 1 91 ? 10.348 80.265 44.183 1.00 37.55 91 ALA C O 1
ATOM 8462 N N . GLU C 1 92 ? 12.298 79.597 45.072 1.00 36.51 92 GLU C N 1
ATOM 8463 C CA . GLU C 1 92 ? 13.096 80.179 43.988 1.00 34.95 92 GLU C CA 1
ATOM 8464 C C . GLU C 1 92 ? 12.841 79.436 42.624 1.00 35.51 92 GLU C C 1
ATOM 8465 O O . GLU C 1 92 ? 12.822 80.062 41.535 1.00 31.40 92 GLU C O 1
ATOM 8471 N N . PHE C 1 93 ? 12.686 78.110 42.688 1.00 34.00 93 PHE C N 1
ATOM 8472 C CA . PHE C 1 93 ? 12.320 77.322 41.468 1.00 34.77 93 PHE C CA 1
ATOM 8473 C C . PHE C 1 93 ? 11.006 77.829 40.883 1.00 32.47 93 PHE C C 1
ATOM 8474 O O . PHE C 1 93 ? 10.912 78.086 39.665 1.00 34.34 93 PHE C O 1
ATOM 8482 N N . TYR C 1 94 ? 9.987 77.982 41.732 1.00 30.45 94 TYR C N 1
ATOM 8483 C CA . TYR C 1 94 ? 8.714 78.479 41.240 1.00 31.63 94 TYR C CA 1
ATOM 8484 C C . TYR C 1 94 ? 8.784 79.855 40.629 1.00 30.55 94 TYR C C 1
ATOM 8485 O O . TYR C 1 94 ? 8.151 80.137 39.589 1.00 29.83 94 TYR C O 1
ATOM 8494 N N . GLN C 1 95 ? 9.497 80.747 41.289 1.00 30.30 95 GLN C N 1
ATOM 8495 C CA . GLN C 1 95 ? 9.570 82.118 40.818 1.00 33.04 95 GLN C CA 1
ATOM 8496 C C . GLN C 1 95 ? 10.322 82.180 39.486 1.00 36.41 95 GLN C C 1
ATOM 8497 O O . GLN C 1 95 ? 9.937 82.943 38.619 1.00 32.72 95 GLN C O 1
ATOM 8503 N N . HIS C 1 96 ? 11.427 81.435 39.344 1.00 31.73 96 HIS C N 1
ATOM 8504 C CA . HIS C 1 96 ? 12.253 81.543 38.095 1.00 33.02 96 HIS C CA 1
ATOM 8505 C C . HIS C 1 96 ? 11.644 80.682 36.930 1.00 36.19 96 HIS C C 1
ATOM 8506 O O . HIS C 1 96 ? 11.706 81.090 35.757 1.00 33.63 96 HIS C O 1
ATOM 8513 N N . VAL C 1 97 ? 11.134 79.486 37.238 1.00 30.26 97 VAL C N 1
ATOM 8514 C CA . VAL C 1 97 ? 10.696 78.580 36.150 1.00 31.38 97 VAL C CA 1
ATOM 8515 C C . VAL C 1 97 ? 9.213 78.711 35.891 1.00 29.63 97 VAL C C 1
ATOM 8516 O O . VAL C 1 97 ? 8.740 78.447 34.808 1.00 29.47 97 VAL C O 1
ATOM 8520 N N . ARG C 1 98 ? 8.454 79.071 36.920 1.00 31.70 98 ARG C N 1
ATOM 8521 C CA . ARG C 1 98 ? 7.001 79.203 36.781 1.00 31.04 98 ARG C CA 1
ATOM 8522 C C . ARG C 1 98 ? 6.369 77.897 36.251 1.00 31.87 98 ARG C C 1
ATOM 8523 O O . ARG C 1 98 ? 5.634 77.869 35.247 1.00 30.67 98 ARG C O 1
ATOM 8531 N N . PRO C 1 99 ? 6.523 76.817 37.024 1.00 32.38 99 PRO C N 1
ATOM 8532 C CA . PRO C 1 99 ? 5.963 75.521 36.611 1.00 29.09 99 PRO C CA 1
ATOM 8533 C C . PRO C 1 99 ? 4.502 75.486 36.759 1.00 33.03 99 PRO C C 1
ATOM 8534 O O . PRO C 1 99 ? 3.924 76.307 37.513 1.00 39.68 99 PRO C O 1
ATOM 8538 N N . THR C 1 100 ? 3.873 74.572 36.032 1.00 29.46 100 THR C N 1
ATOM 8539 C CA . THR C 1 100 ? 2.507 74.198 36.280 1.00 26.71 100 THR C CA 1
ATOM 8540 C C . THR C 1 100 ? 2.510 72.735 36.774 1.00 28.55 100 THR C C 1
ATOM 8541 O O . THR C 1 100 ? 3.559 72.050 36.779 1.00 26.90 100 THR C O 1
ATOM 8545 N N . TRP C 1 101 ? 1.374 72.283 37.275 1.00 28.40 101 TRP C N 1
ATOM 8546 C CA . TRP C 1 101 ? 1.273 71.000 37.943 1.00 32.63 101 TRP C CA 1
ATOM 8547 C C . TRP C 1 101 ? 0.726 69.949 36.947 1.00 32.20 101 TRP C C 1
ATOM 8548 O O . TRP C 1 101 ? -0.137 70.254 36.140 1.00 28.60 101 TRP C O 1
ATOM 8559 N N . LYS C 1 102 ? 1.235 68.723 37.077 1.00 31.09 102 LYS C N 1
ATOM 8560 C CA . LYS C 1 102 ? 0.746 67.586 36.349 1.00 27.83 102 LYS C CA 1
ATOM 8561 C C . LYS C 1 102 ? 0.258 66.520 37.304 1.00 28.79 102 LYS C C 1
ATOM 8562 O O . LYS C 1 102 ? 1.050 65.884 38.029 1.00 27.76 102 LYS C O 1
ATOM 8568 N N . LEU C 1 103 ? -1.062 66.310 37.340 1.00 24.98 103 LEU C N 1
ATOM 8569 C CA . LEU C 1 103 ? -1.649 65.232 38.106 1.00 25.80 103 LEU C CA 1
ATOM 8570 C C . LEU C 1 103 ? -1.629 63.861 37.429 1.00 28.17 103 LEU C C 1
ATOM 8571 O O . LEU C 1 103 ? -1.986 62.840 38.060 1.00 29.73 103 LEU C O 1
ATOM 8576 N N . GLY C 1 104 ? -1.260 63.848 36.135 1.00 30.51 104 GLY C N 1
ATOM 8577 C CA . GLY C 1 104 ? -1.226 62.660 35.322 1.00 28.25 104 GLY C CA 1
ATOM 8578 C C . GLY C 1 104 ? -1.413 63.033 33.842 1.00 26.41 104 GLY C C 1
ATOM 8579 O O . GLY C 1 104 ? -1.126 64.172 33.394 1.00 25.25 104 GLY C O 1
ATOM 8580 N N . ILE C 1 105 ? -1.849 62.049 33.071 1.00 26.40 105 ILE C N 1
ATOM 8581 C CA . ILE C 1 105 ? -2.063 62.245 31.659 1.00 26.33 105 ILE C CA 1
ATOM 8582 C C . ILE C 1 105 ? -3.530 61.970 31.334 1.00 25.68 105 ILE C C 1
ATOM 8583 O O . ILE C 1 105 ? -4.061 60.967 31.708 1.00 28.78 105 ILE C O 1
ATOM 8588 N N . ARG C 1 106 ? -4.126 62.865 30.571 1.00 25.86 106 ARG C N 1
ATOM 8589 C CA . ARG C 1 106 ? -5.478 62.615 30.013 1.00 26.01 106 ARG C CA 1
ATOM 8590 C C . ARG C 1 106 ? -5.288 62.009 28.623 1.00 27.24 106 ARG C C 1
ATOM 8591 O O . ARG C 1 106 ? -4.713 62.659 27.787 1.00 25.82 106 ARG C O 1
ATOM 8599 N N . PHE C 1 107 ? -5.680 60.758 28.450 1.00 26.14 107 PHE C N 1
ATOM 8600 C CA . PHE C 1 107 ? -5.568 60.058 27.159 1.00 28.02 107 PHE C CA 1
ATOM 8601 C C . PHE C 1 107 ? -6.855 60.193 26.317 1.00 28.02 107 PHE C C 1
ATOM 8602 O O . PHE C 1 107 ? -7.867 59.548 26.602 1.00 27.90 107 PHE C O 1
ATOM 8610 N N . GLU C 1 108 ? -6.810 61.023 25.272 1.00 28.07 108 GLU C N 1
ATOM 8611 C CA . GLU C 1 108 ? -7.811 60.945 24.167 1.00 29.06 108 GLU C CA 1
ATOM 8612 C C . GLU C 1 108 ? -7.388 59.819 23.226 1.00 26.87 108 GLU C C 1
ATOM 8613 O O . GLU C 1 108 ? -6.757 60.036 22.246 1.00 24.65 108 GLU C O 1
ATOM 8619 N N . TRP C 1 109 ? -7.746 58.608 23.568 1.00 26.15 109 TRP C N 1
ATOM 8620 C CA . TRP C 1 109 ? -6.999 57.430 23.228 1.00 27.55 109 TRP C CA 1
ATOM 8621 C C . TRP C 1 109 ? -7.903 56.241 23.432 1.00 29.04 109 TRP C C 1
ATOM 8622 O O . TRP C 1 109 ? -8.778 56.210 24.333 1.00 26.14 109 TRP C O 1
ATOM 8633 N N . GLY C 1 110 ? -7.753 55.287 22.562 1.00 30.15 110 GLY C N 1
ATOM 8634 C CA . GLY C 1 110 ? -8.628 54.142 22.564 1.00 32.32 110 GLY C CA 1
ATOM 8635 C C . GLY C 1 110 ? -10.031 54.422 22.069 1.00 30.74 110 GLY C C 1
ATOM 8636 O O . GLY C 1 110 ? -10.383 55.530 21.727 1.00 24.59 110 GLY C O 1
ATOM 8637 N N . SER C 1 111 ? -10.834 53.367 22.081 1.00 33.92 111 SER C N 1
ATOM 8638 C CA . SER C 1 111 ? -12.177 53.427 21.507 1.00 41.26 111 SER C CA 1
ATOM 8639 C C . SER C 1 111 ? -13.230 54.013 22.407 1.00 33.36 111 SER C C 1
ATOM 8640 O O . SER C 1 111 ? -14.309 54.296 21.942 1.00 33.46 111 SER C O 1
ATOM 8643 N N . ARG C 1 112 ? -12.938 54.318 23.646 1.00 34.89 112 ARG C N 1
ATOM 8644 C CA . ARG C 1 112 ? -13.977 55.056 24.435 1.00 38.14 112 ARG C CA 1
ATOM 8645 C C . ARG C 1 112 ? -14.072 56.487 23.957 1.00 37.91 112 ARG C C 1
ATOM 8646 O O . ARG C 1 112 ? -13.096 57.177 23.973 1.00 37.08 112 ARG C O 1
ATOM 8654 N N . PRO C 1 113 ? -15.263 56.948 23.551 1.00 42.06 113 PRO C N 1
ATOM 8655 C CA . PRO C 1 113 ? -15.387 58.328 23.028 1.00 42.00 113 PRO C CA 1
ATOM 8656 C C . PRO C 1 113 ? -14.772 59.395 23.940 1.00 40.00 113 PRO C C 1
ATOM 8657 O O . PRO C 1 113 ? -14.056 60.293 23.475 1.00 36.79 113 PRO C O 1
ATOM 8661 N N . GLU C 1 114 ? -15.001 59.266 25.230 1.00 37.71 114 GLU C N 1
ATOM 8662 C CA . GLU C 1 114 ? -14.411 60.200 26.206 1.00 37.38 114 GLU C CA 1
ATOM 8663 C C . GLU C 1 114 ? -12.940 59.889 26.618 1.00 36.59 114 GLU C C 1
ATOM 8664 O O . GLU C 1 114 ? -12.356 60.651 27.397 1.00 37.46 114 GLU C O 1
ATOM 8670 N N . GLY C 1 115 ? -12.353 58.798 26.119 1.00 32.76 115 GLY C N 1
ATOM 8671 C CA . GLY C 1 115 ? -11.003 58.370 26.553 1.00 37.37 115 GLY C CA 1
ATOM 8672 C C . GLY C 1 115 ? -10.915 58.062 28.068 1.00 34.55 115 GLY C C 1
ATOM 8673 O O . GLY C 1 115 ? -11.867 57.551 28.649 1.00 31.50 115 GLY C O 1
ATOM 8674 N N . PHE C 1 116 ? -9.785 58.378 28.704 1.00 27.93 116 PHE C N 1
ATOM 8675 C CA . PHE C 1 116 ? -9.515 58.001 30.103 1.00 27.70 116 PHE C CA 1
ATOM 8676 C C . PHE C 1 116 ? -8.345 58.827 30.657 1.00 31.47 116 PHE C C 1
ATOM 8677 O O . PHE C 1 116 ? -7.510 59.411 29.897 1.00 29.76 116 PHE C O 1
ATOM 8685 N N . VAL C 1 117 ? -8.285 58.881 31.969 1.00 32.02 117 VAL C N 1
ATOM 8686 C CA . VAL C 1 117 ? -7.206 59.580 32.697 1.00 32.40 117 VAL C CA 1
ATOM 8687 C C . VAL C 1 117 ? -6.303 58.575 33.431 1.00 29.12 117 VAL C C 1
ATOM 8688 O O . VAL C 1 117 ? -6.708 57.512 33.796 1.00 32.21 117 VAL C O 1
ATOM 8692 N N . ALA C 1 118 ? -5.046 58.942 33.554 1.00 30.75 118 ALA C N 1
ATOM 8693 C CA . ALA C 1 118 ? -3.995 58.124 34.084 1.00 29.21 118 ALA C CA 1
ATOM 8694 C C . ALA C 1 118 ? -3.254 58.992 35.104 1.00 29.90 118 ALA C C 1
ATOM 8695 O O . ALA C 1 118 ? -2.288 59.743 34.769 1.00 27.15 118 ALA C O 1
ATOM 8697 N N . PRO C 1 119 ? -3.697 58.908 36.367 1.00 28.85 119 PRO C N 1
ATOM 8698 C CA . PRO C 1 119 ? -3.169 59.711 37.451 1.00 30.09 119 PRO C CA 1
ATOM 8699 C C . PRO C 1 119 ? -1.920 59.189 38.087 1.00 30.21 119 PRO C C 1
ATOM 8700 O O . PRO C 1 119 ? -1.596 58.032 37.938 1.00 36.28 119 PRO C O 1
ATOM 8704 N N . PHE C 1 120 ? -1.218 60.029 38.824 1.00 34.53 120 PHE C N 1
ATOM 8705 C CA . PHE C 1 120 ? 0.007 59.615 39.547 1.00 34.98 120 PHE C CA 1
ATOM 8706 C C . PHE C 1 120 ? -0.265 58.955 40.878 1.00 49.19 120 PHE C C 1
ATOM 8707 O O . PHE C 1 120 ? 0.552 58.176 41.349 1.00 48.21 120 PHE C O 1
ATOM 8715 N N . ASP C 1 121 ? -1.361 59.326 41.523 1.00 49.60 121 ASP C N 1
ATOM 8716 C CA . ASP C 1 121 ? -1.611 58.853 42.882 1.00 56.71 121 ASP C CA 1
ATOM 8717 C C . ASP C 1 121 ? -2.005 57.386 42.757 1.00 63.67 121 ASP C C 1
ATOM 8718 O O . ASP C 1 121 ? -2.483 56.935 41.693 1.00 74.51 121 ASP C O 1
ATOM 8723 N N . TRP C 1 122 ? -1.740 56.609 43.790 1.00 76.08 122 TRP C N 1
ATOM 8724 C CA . TRP C 1 122 ? -2.201 55.241 43.725 1.00 73.04 122 TRP C CA 1
ATOM 8725 C C . TRP C 1 122 ? -2.425 54.549 45.039 1.00 71.25 122 TRP C C 1
ATOM 8726 O O . TRP C 1 122 ? -3.411 53.810 45.180 1.00 77.94 122 TRP C O 1
ATOM 8737 N N . GLY C 1 123 ? -1.553 54.783 46.005 1.00 74.18 123 GLY C N 1
ATOM 8738 C CA . GLY C 1 123 ? -1.842 54.348 47.370 1.00 69.67 123 GLY C CA 1
ATOM 8739 C C . GLY C 1 123 ? -2.779 55.324 48.064 1.00 67.84 123 GLY C C 1
ATOM 8740 O O . GLY C 1 123 ? -4.005 55.078 48.222 1.00 58.79 123 GLY C O 1
ATOM 8741 N N . THR C 1 124 ? -2.215 56.455 48.475 1.00 65.60 124 THR C N 1
ATOM 8742 C CA . THR C 1 124 ? -2.958 57.381 49.320 1.00 63.39 124 THR C CA 1
ATOM 8743 C C . THR C 1 124 ? -4.242 57.903 48.643 1.00 60.42 124 THR C C 1
ATOM 8744 O O . THR C 1 124 ? -5.212 58.228 49.341 1.00 60.25 124 THR C O 1
ATOM 8748 N N . GLY C 1 125 ? -4.252 57.969 47.308 1.00 54.47 125 GLY C N 1
ATOM 8749 C CA . GLY C 1 125 ? -5.431 58.400 46.553 1.00 52.50 125 GLY C CA 1
ATOM 8750 C C . GLY C 1 125 ? -6.369 57.312 46.028 1.00 54.05 125 GLY C C 1
ATOM 8751 O O . GLY C 1 125 ? -7.386 57.639 45.427 1.00 52.15 125 GLY C O 1
ATOM 8752 N N . SER C 1 126 ? -6.051 56.029 46.213 1.00 57.59 126 SER C N 1
ATOM 8753 C CA . SER C 1 126 ? -6.884 54.948 45.635 1.00 59.93 126 SER C CA 1
ATOM 8754 C C . SER C 1 126 ? -8.304 54.968 46.204 1.00 57.49 126 SER C C 1
ATOM 8755 O O . SER C 1 126 ? -8.484 54.989 47.418 1.00 54.22 126 SER C O 1
ATOM 8758 N N . VAL C 1 127 ? -9.280 55.028 45.297 1.00 53.05 127 VAL C N 1
ATOM 8759 C CA . VAL C 1 127 ? -10.707 54.787 45.544 1.00 49.77 127 VAL C CA 1
ATOM 8760 C C . VAL C 1 127 ? -11.078 53.387 45.086 1.00 52.58 127 VAL C C 1
ATOM 8761 O O . VAL C 1 127 ? -11.870 52.735 45.734 1.00 59.38 127 VAL C O 1
ATOM 8765 N N . GLY C 1 128 ? -10.579 52.951 43.923 1.00 50.25 128 GLY C N 1
ATOM 8766 C CA . GLY C 1 128 ? -10.731 51.559 43.530 1.00 49.83 128 GLY C CA 1
ATOM 8767 C C . GLY C 1 128 ? -11.069 51.354 42.084 1.00 50.23 128 GLY C C 1
ATOM 8768 O O . GLY C 1 128 ? -12.125 51.804 41.583 1.00 44.54 128 GLY C O 1
ATOM 8769 N N . LEU C 1 129 ? -10.183 50.629 41.423 1.00 45.89 129 LEU C N 1
ATOM 8770 C CA . LEU C 1 129 ? -10.235 50.470 39.994 1.00 46.88 129 LEU C CA 1
ATOM 8771 C C . LEU C 1 129 ? -11.375 49.569 39.523 1.00 44.00 129 LEU C C 1
ATOM 8772 O O . LEU C 1 129 ? -12.073 49.893 38.542 1.00 43.56 129 LEU C O 1
ATOM 8777 N N . VAL C 1 130 ? -11.590 48.452 40.199 1.00 44.85 130 VAL C N 1
ATOM 8778 C CA . VAL C 1 130 ? -12.669 47.521 39.774 1.00 45.59 130 VAL C CA 1
ATOM 8779 C C . VAL C 1 130 ? -14.031 48.146 40.024 1.00 44.17 130 VAL C C 1
ATOM 8780 O O . VAL C 1 130 ? -14.930 48.040 39.214 1.00 44.67 130 VAL C O 1
ATOM 8784 N N . GLY C 1 131 ? -14.161 48.848 41.138 1.00 49.07 131 GLY C N 1
ATOM 8785 C CA . GLY C 1 131 ? -15.332 49.668 41.392 1.00 45.76 131 GLY C CA 1
ATOM 8786 C C . GLY C 1 131 ? -15.572 50.720 40.332 1.00 50.72 131 GLY C C 1
ATOM 8787 O O . GLY C 1 131 ? -16.699 50.844 39.829 1.00 41.53 131 GLY C O 1
ATOM 8788 N N . SER C 1 132 ? -14.537 51.472 39.936 1.00 44.75 132 SER C N 1
ATOM 8789 C CA . SER C 1 132 ? -14.738 52.416 38.817 1.00 41.76 132 SER C CA 1
ATOM 8790 C C . SER C 1 132 ? -15.316 51.701 37.586 1.00 40.81 132 SER C C 1
ATOM 8791 O O . SER C 1 132 ? -16.261 52.182 36.957 1.00 39.66 132 SER C O 1
ATOM 8794 N N . LEU C 1 133 ? -14.775 50.538 37.260 1.00 37.39 133 LEU C N 1
ATOM 8795 C CA . LEU C 1 133 ? -15.145 49.867 36.022 1.00 40.98 133 LEU C CA 1
ATOM 8796 C C . LEU C 1 133 ? -16.554 49.318 36.049 1.00 48.89 133 LEU C C 1
ATOM 8797 O O . LEU C 1 133 ? -17.273 49.426 35.048 1.00 45.06 133 LEU C O 1
ATOM 8802 N N . ARG C 1 134 ? -16.898 48.697 37.177 1.00 53.40 134 ARG C N 1
ATOM 8803 C CA . ARG C 1 134 ? -18.249 48.201 37.423 1.00 63.38 134 ARG C CA 1
ATOM 8804 C C . ARG C 1 134 ? -19.263 49.346 37.592 1.00 58.37 134 ARG C C 1
ATOM 8805 O O . ARG C 1 134 ? -20.305 49.285 36.980 1.00 60.23 134 ARG C O 1
ATOM 8813 N N . GLU C 1 135 ? -18.971 50.390 38.371 1.00 57.67 135 GLU C N 1
ATOM 8814 C CA . GLU C 1 135 ? -19.936 51.491 38.542 1.00 57.76 135 GLU C CA 1
ATOM 8815 C C . GLU C 1 135 ? -20.133 52.287 37.256 1.00 62.58 135 GLU C C 1
ATOM 8816 O O . GLU C 1 135 ? -21.258 52.702 36.963 1.00 57.19 135 GLU C O 1
ATOM 8818 N N . THR C 1 136 ? -19.055 52.450 36.485 1.00 51.96 136 THR C N 1
ATOM 8819 C CA . THR C 1 136 ? -18.954 53.543 35.527 1.00 54.38 136 THR C CA 1
ATOM 8820 C C . THR C 1 136 ? -18.618 53.096 34.113 1.00 51.03 136 THR C C 1
ATOM 8821 O O . THR C 1 136 ? -18.741 53.873 33.192 1.00 55.96 136 THR C O 1
ATOM 8825 N N . GLY C 1 137 ? -18.183 51.861 33.943 1.00 49.75 137 GLY C N 1
ATOM 8826 C CA . GLY C 1 137 ? -17.721 51.401 32.642 1.00 55.49 137 GLY C CA 1
ATOM 8827 C C . GLY C 1 137 ? -16.355 51.931 32.200 1.00 56.92 137 GLY C C 1
ATOM 8828 O O . GLY C 1 137 ? -15.933 51.629 31.081 1.00 57.91 137 GLY C O 1
ATOM 8829 N N . ASN C 1 138 ? -15.670 52.694 33.074 1.00 51.23 138 ASN C N 1
ATOM 8830 C CA . ASN C 1 138 ? -14.376 53.324 32.766 1.00 45.62 138 ASN C CA 1
ATOM 8831 C C . ASN C 1 138 ? -13.490 53.401 34.025 1.00 47.21 138 ASN C C 1
ATOM 8832 O O . ASN C 1 138 ? -13.921 53.033 35.138 1.00 37.63 138 ASN C O 1
ATOM 8837 N N . VAL C 1 139 ? -12.247 53.858 33.841 1.00 36.30 139 VAL C N 1
ATOM 8838 C CA . VAL C 1 139 ? -11.277 53.981 34.955 1.00 34.31 139 VAL C CA 1
ATOM 8839 C C . VAL C 1 139 ? -11.181 55.357 35.577 1.00 33.25 139 VAL C C 1
ATOM 8840 O O . VAL C 1 139 ? -10.302 55.670 36.428 1.00 36.91 139 VAL C O 1
ATOM 8844 N N . ASN C 1 140 ? -12.078 56.218 35.174 1.00 32.73 140 ASN C N 1
ATOM 8845 C CA . ASN C 1 140 ? -11.953 57.602 35.534 1.00 36.42 140 ASN C CA 1
ATOM 8846 C C . ASN C 1 140 ? -12.368 57.970 36.983 1.00 35.76 140 ASN C C 1
ATOM 8847 O O . ASN C 1 140 ? -12.230 59.125 37.390 1.00 34.02 140 ASN C O 1
ATOM 8852 N N . GLU C 1 141 ? -12.808 56.988 37.756 1.00 39.84 141 GLU C N 1
ATOM 8853 C CA . GLU C 1 141 ? -13.074 57.187 39.191 1.00 42.31 141 GLU C CA 1
ATOM 8854 C C . GLU C 1 141 ? -12.281 56.227 40.070 1.00 43.72 141 GLU C C 1
ATOM 8855 O O . GLU C 1 141 ? -12.667 55.942 41.226 1.00 43.02 141 GLU C O 1
ATOM 8861 N N . ALA C 1 142 ? -11.153 55.759 39.551 1.00 38.80 142 ALA C N 1
ATOM 8862 C CA . ALA C 1 142 ? -10.330 54.807 40.269 1.00 38.86 142 ALA C CA 1
ATOM 8863 C C . ALA C 1 142 ? -9.576 55.511 41.417 1.00 41.99 142 ALA C C 1
ATOM 8864 O O . ALA C 1 142 ? -9.072 54.857 42.335 1.00 42.15 142 ALA C O 1
ATOM 8866 N N . THR C 1 143 ? -9.503 56.832 41.382 1.00 35.76 143 THR C N 1
ATOM 8867 C CA . THR C 1 143 ? -8.606 57.520 42.264 1.00 38.72 143 THR C CA 1
ATOM 8868 C C . THR C 1 143 ? -9.092 58.966 42.412 1.00 36.62 143 THR C C 1
ATOM 8869 O O . THR C 1 143 ? -9.828 59.431 41.600 1.00 36.66 143 THR C O 1
ATOM 8873 N N . LEU C 1 144 ? -8.628 59.654 43.444 1.00 37.41 144 LEU C N 1
ATOM 8874 C CA . LEU C 1 144 ? -8.921 61.038 43.737 1.00 41.31 144 LEU C CA 1
ATOM 8875 C C . LEU C 1 144 ? -8.307 61.974 42.701 1.00 40.15 144 LEU C C 1
ATOM 8876 O O . LEU C 1 144 ? -9.006 62.859 42.202 1.00 36.02 144 LEU C O 1
ATOM 8881 N N . GLN C 1 145 ? -7.028 61.777 42.346 1.00 34.94 145 GLN C N 1
ATOM 8882 C CA . GLN C 1 145 ? -6.472 62.547 41.241 1.00 32.72 145 GLN C CA 1
ATOM 8883 C C . GLN C 1 145 ? -7.220 62.364 39.882 1.00 28.24 145 GLN C C 1
ATOM 8884 O O . GLN C 1 145 ? -7.407 63.328 39.126 1.00 30.51 145 GLN C O 1
ATOM 8890 N N . ALA C 1 146 ? -7.670 61.171 39.595 1.00 29.57 146 ALA C N 1
ATOM 8891 C CA . ALA C 1 146 ? -8.433 60.944 38.356 1.00 35.11 146 ALA C CA 1
ATOM 8892 C C . ALA C 1 146 ? -9.667 61.823 38.346 1.00 38.13 146 ALA C C 1
ATOM 8893 O O . ALA C 1 146 ? -10.039 62.407 37.300 1.00 33.93 146 ALA C O 1
ATOM 8895 N N . MET C 1 147 ? -10.308 61.935 39.519 1.00 35.70 147 MET C N 1
ATOM 8896 C CA . MET C 1 147 ? -11.507 62.780 39.632 1.00 36.64 147 MET C CA 1
ATOM 8897 C C . MET C 1 147 ? -11.123 64.230 39.601 1.00 32.40 147 MET C C 1
ATOM 8898 O O . MET C 1 147 ? -11.797 65.001 38.947 1.00 39.98 147 MET C O 1
ATOM 8903 N N . LEU C 1 148 ? -10.053 64.627 40.273 1.00 33.33 148 LEU C N 1
ATOM 8904 C CA . LEU C 1 148 ? -9.562 66.001 40.103 1.00 32.06 148 LEU C CA 1
ATOM 8905 C C . LEU C 1 148 ? -9.285 66.354 38.607 1.00 32.69 148 LEU C C 1
ATOM 8906 O O . LEU C 1 148 ? -9.566 67.477 38.110 1.00 30.40 148 LEU C O 1
ATOM 8911 N N . MET C 1 149 ? -8.761 65.390 37.874 1.00 34.24 149 MET C N 1
ATOM 8912 C CA . MET C 1 149 ? -8.419 65.685 36.457 1.00 34.95 149 MET C CA 1
ATOM 8913 C C . MET C 1 149 ? -9.690 65.955 35.636 1.00 28.42 149 MET C C 1
ATOM 8914 O O . MET C 1 149 ? -9.749 66.887 34.887 1.00 31.06 149 MET C O 1
ATOM 8919 N N . THR C 1 150 ? -10.689 65.143 35.827 1.00 33.78 150 THR C N 1
ATOM 8920 C CA . THR C 1 150 ? -11.911 65.261 35.064 1.00 38.36 150 THR C CA 1
ATOM 8921 C C . THR C 1 150 ? -12.625 66.554 35.427 1.00 42.63 150 THR C C 1
ATOM 8922 O O . THR C 1 150 ? -13.406 67.038 34.616 1.00 38.90 150 THR C O 1
ATOM 8926 N N . GLU C 1 151 ? -12.342 67.117 36.614 1.00 40.09 151 GLU C N 1
ATOM 8927 C CA . GLU C 1 151 ? -12.910 68.419 37.040 1.00 43.57 151 GLU C CA 1
ATOM 8928 C C . GLU C 1 151 ? -12.092 69.603 36.628 1.00 42.87 151 GLU C C 1
ATOM 8929 O O . GLU C 1 151 ? -12.515 70.679 36.881 1.00 35.36 151 GLU C O 1
ATOM 8935 N N . ASP C 1 152 ? -10.902 69.419 36.033 1.00 36.79 152 ASP C N 1
ATOM 8936 C CA . ASP C 1 152 ? -9.863 70.457 35.986 1.00 34.27 152 ASP C CA 1
ATOM 8937 C C . ASP C 1 152 ? -9.674 71.248 37.274 1.00 36.57 152 ASP C C 1
ATOM 8938 O O . ASP C 1 152 ? -9.652 72.497 37.284 1.00 36.29 152 ASP C O 1
ATOM 8943 N N . ARG C 1 153 ? -9.464 70.508 38.356 1.00 35.41 153 ARG C N 1
ATOM 8944 C CA . ARG C 1 153 ? -9.233 71.121 39.626 1.00 38.63 153 ARG C CA 1
ATOM 8945 C C . ARG C 1 153 ? -8.017 70.462 40.275 1.00 37.23 153 ARG C C 1
ATOM 8946 O O . ARG C 1 153 ? -7.561 69.422 39.826 1.00 34.88 153 ARG C O 1
ATOM 8954 N N . VAL C 1 154 ? -7.516 71.108 41.318 1.00 34.83 154 VAL C N 1
ATOM 8955 C CA . VAL C 1 154 ? -6.356 70.668 42.065 1.00 36.58 154 VAL C CA 1
ATOM 8956 C C . VAL C 1 154 ? -6.698 70.586 43.594 1.00 39.65 154 VAL C C 1
ATOM 8957 O O . VAL C 1 154 ? -7.548 71.307 44.098 1.00 35.31 154 VAL C O 1
ATOM 8961 N N . PRO C 1 155 ? -6.050 69.672 44.327 1.00 42.48 155 PRO C N 1
ATOM 8962 C CA . PRO C 1 155 ? -6.401 69.439 45.731 1.00 42.15 155 PRO C CA 1
ATOM 8963 C C . PRO C 1 155 ? -5.724 70.484 46.648 1.00 43.93 155 PRO C C 1
ATOM 8964 O O . PRO C 1 155 ? -4.912 70.164 47.546 1.00 41.35 155 PRO C O 1
ATOM 8968 N N . VAL C 1 156 ? -6.054 71.732 46.347 1.00 39.61 156 VAL C N 1
ATOM 8969 C CA . VAL C 1 156 ? -5.757 72.872 47.170 1.00 44.84 156 VAL C CA 1
ATOM 8970 C C . VAL C 1 156 ? -7.103 73.592 47.443 1.00 50.30 156 VAL C C 1
ATOM 8971 O O . VAL C 1 156 ? -7.965 73.662 46.560 1.00 44.52 156 VAL C O 1
ATOM 8975 N N . TYR C 1 157 ? -7.277 74.086 48.674 1.00 48.18 157 TYR C N 1
ATOM 8976 C CA . TYR C 1 157 ? -8.574 74.561 49.173 1.00 49.43 157 TYR C CA 1
ATOM 8977 C C . TYR C 1 157 ? -8.341 75.849 49.958 1.00 53.59 157 TYR C C 1
ATOM 8978 O O . TYR C 1 157 ? -7.411 75.951 50.763 1.00 60.41 157 TYR C O 1
ATOM 8987 N N . ARG C 1 158 ? -9.129 76.854 49.628 1.00 57.79 158 ARG C N 1
ATOM 8988 C CA . ARG C 1 158 ? -9.229 78.053 50.409 1.00 69.55 158 ARG C CA 1
ATOM 8989 C C . ARG C 1 158 ? -9.991 77.635 51.680 1.00 77.10 158 ARG C C 1
ATOM 8990 O O . ARG C 1 158 ? -11.195 77.396 51.656 1.00 71.81 158 ARG C O 1
ATOM 8998 N N . GLY C 1 159 ? -9.247 77.469 52.768 1.00 85.98 159 GLY C N 1
ATOM 8999 C CA . GLY C 1 159 ? -9.823 77.155 54.068 1.00 94.64 159 GLY C CA 1
ATOM 9000 C C . GLY C 1 159 ? -9.688 78.368 54.965 1.00 100.97 159 GLY C C 1
ATOM 9001 O O . GLY C 1 159 ? -8.595 78.653 55.450 1.00 104.11 159 GLY C O 1
ATOM 9002 N N . GLU C 1 160 ? -10.787 79.108 55.142 1.00 106.30 160 GLU C N 1
ATOM 9003 C CA . GLU C 1 160 ? -10.877 80.183 56.148 1.00 104.57 160 GLU C CA 1
ATOM 9004 C C . GLU C 1 160 ? -9.829 79.996 57.244 1.00 96.11 160 GLU C C 1
ATOM 9005 O O . GLU C 1 160 ? -9.857 79.024 58.008 1.00 91.59 160 GLU C O 1
ATOM 9011 N N . GLY C 1 161 ? -8.915 80.955 57.299 1.00 81.08 161 GLY C N 1
ATOM 9012 C CA . GLY C 1 161 ? -7.605 80.750 57.880 1.00 79.13 161 GLY C CA 1
ATOM 9013 C C . GLY C 1 161 ? -6.572 81.205 56.857 1.00 84.43 161 GLY C C 1
ATOM 9014 O O . GLY C 1 161 ? -5.869 82.204 57.058 1.00 78.34 161 GLY C O 1
ATOM 9015 N N . GLY C 1 162 ? -6.505 80.462 55.749 1.00 88.54 162 GLY C N 1
ATOM 9016 C CA . GLY C 1 162 ? -5.597 80.732 54.621 1.00 83.71 162 GLY C CA 1
ATOM 9017 C C . GLY C 1 162 ? -5.855 79.672 53.562 1.00 77.29 162 GLY C C 1
ATOM 9018 O O . GLY C 1 162 ? -6.991 79.466 53.147 1.00 73.08 162 GLY C O 1
ATOM 9019 N N . HIS C 1 163 ? -4.816 78.971 53.137 1.00 71.94 163 HIS C N 1
ATOM 9020 C CA . HIS C 1 163 ? -5.014 77.850 52.207 1.00 64.01 163 HIS C CA 1
ATOM 9021 C C . HIS C 1 163 ? -4.710 76.536 52.868 1.00 62.09 163 HIS C C 1
ATOM 9022 O O . HIS C 1 163 ? -3.927 76.488 53.812 1.00 63.00 163 HIS C O 1
ATOM 9029 N N . VAL C 1 164 ? -5.359 75.477 52.401 1.00 63.11 164 VAL C N 1
ATOM 9030 C CA . VAL C 1 164 ? -5.051 74.127 52.854 1.00 56.13 164 VAL C CA 1
ATOM 9031 C C . VAL C 1 164 ? -4.779 73.209 51.639 1.00 57.70 164 VAL C C 1
ATOM 9032 O O . VAL C 1 164 ? -5.724 72.912 50.885 1.00 52.10 164 VAL C O 1
ATOM 9036 N N . SER C 1 165 ? -3.531 72.727 51.496 1.00 45.91 165 SER C N 1
ATOM 9037 C CA . SER C 1 165 ? -3.128 71.878 50.336 1.00 44.00 165 SER C CA 1
ATOM 9038 C C . SER C 1 165 ? -2.958 70.387 50.672 1.00 43.03 165 SER C C 1
ATOM 9039 O O . SER C 1 165 ? -2.221 70.001 51.618 1.00 42.05 165 SER C O 1
ATOM 9042 N N . LEU C 1 166 ? -3.637 69.528 49.905 1.00 39.62 166 LEU C N 1
ATOM 9043 C CA . LEU C 1 166 ? -3.392 68.086 49.966 1.00 38.12 166 LEU C CA 1
ATOM 9044 C C . LEU C 1 166 ? -2.312 67.613 48.960 1.00 37.80 166 LEU C C 1
ATOM 9045 O O . LEU C 1 166 ? -2.118 66.408 48.799 1.00 40.61 166 LEU C O 1
ATOM 9050 N N . MET C 1 167 ? -1.594 68.548 48.351 1.00 36.74 167 MET C N 1
ATOM 9051 C CA . MET C 1 167 ? -0.539 68.182 47.388 1.00 40.29 167 MET C CA 1
ATOM 9052 C C . MET C 1 167 ? 0.542 67.288 48.046 1.00 42.47 167 MET C C 1
ATOM 9053 O O . MET C 1 167 ? 1.235 66.483 47.384 1.00 37.40 167 MET C O 1
ATOM 9058 N N . LYS C 1 168 ? 0.666 67.408 49.363 1.00 42.62 168 LYS C N 1
ATOM 9059 C CA . LYS C 1 168 ? 1.736 66.722 50.067 1.00 46.94 168 LYS C CA 1
ATOM 9060 C C . LYS C 1 168 ? 1.386 65.261 50.273 1.00 43.76 168 LYS C C 1
ATOM 9061 O O . LYS C 1 168 ? 2.221 64.471 50.712 1.00 46.47 168 LYS C O 1
ATOM 9067 N N . TYR C 1 169 ? 0.159 64.890 49.946 1.00 39.03 169 TYR C N 1
ATOM 9068 C CA . TYR C 1 169 ? -0.290 63.542 50.121 1.00 43.73 169 TYR C CA 1
ATOM 9069 C C . TYR C 1 169 ? -0.483 62.808 48.808 1.00 45.90 169 TYR C C 1
ATOM 9070 O O . TYR C 1 169 ? -0.679 61.605 48.814 1.00 46.64 169 TYR C O 1
ATOM 9079 N N . LEU C 1 170 ? -0.475 63.536 47.695 1.00 41.90 170 LEU C N 1
ATOM 9080 C CA . LEU C 1 170 ? -0.974 63.040 46.413 1.00 43.18 170 LEU C CA 1
ATOM 9081 C C . LEU C 1 170 ? 0.136 63.305 45.387 1.00 40.64 170 LEU C C 1
ATOM 9082 O O . LEU C 1 170 ? 0.285 64.438 44.972 1.00 37.14 170 LEU C O 1
ATOM 9087 N N . PRO C 1 171 ? 0.969 62.302 45.061 1.00 39.40 171 PRO C N 1
ATOM 9088 C CA . PRO C 1 171 ? 2.151 62.644 44.208 1.00 39.22 171 PRO C CA 1
ATOM 9089 C C . PRO C 1 171 ? 1.761 63.283 42.898 1.00 34.48 171 PRO C C 1
ATOM 9090 O O . PRO C 1 171 ? 0.769 62.833 42.287 1.00 35.29 171 PRO C O 1
ATOM 9094 N N . PHE C 1 172 ? 2.554 64.277 42.483 1.00 33.03 172 PHE C N 1
ATOM 9095 C CA . PHE C 1 172 ? 2.305 65.066 41.289 1.00 32.21 172 PHE C CA 1
ATOM 9096 C C . PHE C 1 172 ? 3.657 65.388 40.646 1.00 29.91 172 PHE C C 1
ATOM 9097 O O . PHE C 1 172 ? 4.707 65.151 41.276 1.00 29.40 172 PHE C O 1
ATOM 9105 N N . ALA C 1 173 ? 3.622 65.903 39.424 1.00 26.32 173 ALA C N 1
ATOM 9106 C CA . ALA C 1 173 ? 4.797 66.366 38.722 1.00 26.80 173 ALA C CA 1
ATOM 9107 C C . ALA C 1 173 ? 4.638 67.800 38.195 1.00 27.28 173 ALA C C 1
ATOM 9108 O O . ALA C 1 173 ? 3.657 68.481 38.446 1.00 27.75 173 ALA C O 1
ATOM 9110 N N . TYR C 1 174 ? 5.673 68.282 37.526 1.00 23.89 174 TYR C N 1
ATOM 9111 C CA . TYR C 1 174 ? 5.687 69.601 36.932 1.00 23.87 174 TYR C CA 1
ATOM 9112 C C . TYR C 1 174 ? 5.591 69.572 35.372 1.00 28.44 174 TYR C C 1
ATOM 9113 O O . TYR C 1 174 ? 6.096 68.657 34.737 1.00 26.48 174 TYR C O 1
ATOM 9122 N N . HIS C 1 175 ? 5.009 70.616 34.796 1.00 26.28 175 HIS C N 1
ATOM 9123 C CA . HIS C 1 175 ? 5.339 71.032 33.423 1.00 27.03 175 HIS C CA 1
ATOM 9124 C C . HIS C 1 175 ? 6.232 72.276 33.505 1.00 30.01 175 HIS C C 1
ATOM 9125 O O . HIS C 1 175 ? 5.984 73.236 34.290 1.00 27.73 175 HIS C O 1
ATOM 9132 N N . MET C 1 176 ? 7.286 72.296 32.732 1.00 28.75 176 MET C N 1
ATOM 9133 C CA . MET C 1 176 ? 8.264 73.349 32.858 1.00 31.36 176 MET C CA 1
ATOM 9134 C C . MET C 1 176 ? 8.653 73.814 31.490 1.00 32.60 176 MET C C 1
ATOM 9135 O O . MET C 1 176 ? 8.973 73.005 30.625 1.00 29.26 176 MET C O 1
ATOM 9140 N N . ASP C 1 177 ? 8.612 75.123 31.295 1.00 31.83 177 ASP C N 1
ATOM 9141 C CA . ASP C 1 177 ? 9.026 75.737 30.054 1.00 30.50 177 ASP C CA 1
ATOM 9142 C C . ASP C 1 177 ? 10.475 75.498 29.932 1.00 31.12 177 ASP C C 1
ATOM 9143 O O . ASP C 1 177 ? 11.274 75.790 30.848 1.00 29.13 177 ASP C O 1
ATOM 9148 N N . ASN C 1 178 ? 10.881 75.030 28.777 1.00 32.67 178 ASN C N 1
ATOM 9149 C CA . ASN C 1 178 ? 12.225 74.513 28.680 1.00 38.18 178 ASN C CA 1
ATOM 9150 C C . ASN C 1 178 ? 13.291 75.568 28.780 1.00 35.17 178 ASN C C 1
ATOM 9151 O O . ASN C 1 178 ? 14.337 75.354 29.431 1.00 30.11 178 ASN C O 1
ATOM 9156 N N . ALA C 1 179 ? 13.042 76.680 28.090 1.00 31.08 179 ALA C N 1
ATOM 9157 C CA . ALA C 1 179 ? 13.980 77.796 28.065 1.00 32.48 179 ALA C CA 1
ATOM 9158 C C . ALA C 1 179 ? 14.190 78.260 29.522 1.00 28.94 179 ALA C C 1
ATOM 9159 O O . ALA C 1 179 ? 15.308 78.399 29.995 1.00 27.60 179 ALA C O 1
ATOM 9161 N N . ARG C 1 180 ? 13.091 78.474 30.231 1.00 27.79 180 ARG C N 1
ATOM 9162 C CA . ARG C 1 180 ? 13.178 78.958 31.607 1.00 32.46 180 ARG C CA 1
ATOM 9163 C C . ARG C 1 180 ? 13.924 77.962 32.507 1.00 27.79 180 ARG C C 1
ATOM 9164 O O . ARG C 1 180 ? 14.731 78.354 33.319 1.00 29.41 180 ARG C O 1
ATOM 9172 N N . LEU C 1 181 ? 13.613 76.680 32.386 1.00 28.25 181 LEU C N 1
ATOM 9173 C CA . LEU C 1 181 ? 14.265 75.661 33.237 1.00 24.58 181 LEU C CA 1
ATOM 9174 C C . LEU C 1 181 ? 15.760 75.670 32.988 1.00 26.64 181 LEU C C 1
ATOM 9175 O O . LEU C 1 181 ? 16.563 75.739 33.934 1.00 25.22 181 LEU C O 1
ATOM 9180 N N . VAL C 1 182 ? 16.156 75.623 31.710 1.00 26.06 182 VAL C N 1
ATOM 9181 C CA . VAL C 1 182 ? 17.564 75.638 31.412 1.00 26.35 182 VAL C CA 1
ATOM 9182 C C . VAL C 1 182 ? 18.287 76.940 31.938 1.00 26.77 182 VAL C C 1
ATOM 9183 O O . VAL C 1 182 ? 19.437 76.874 32.404 1.00 29.33 182 VAL C O 1
ATOM 9187 N N . ARG C 1 183 ? 17.651 78.099 31.808 1.00 27.86 183 ARG C N 1
ATOM 9188 C CA . ARG C 1 183 ? 18.234 79.346 32.333 1.00 29.96 183 ARG C CA 1
ATOM 9189 C C . ARG C 1 183 ? 18.485 79.230 33.783 1.00 26.01 183 ARG C C 1
ATOM 9190 O O . ARG C 1 183 ? 19.573 79.554 34.235 1.00 29.23 183 ARG C O 1
ATOM 9198 N N . TYR C 1 184 ? 17.475 78.785 34.538 1.00 26.00 184 TYR C N 1
ATOM 9199 C CA . TYR C 1 184 ? 17.636 78.661 35.947 1.00 26.64 184 TYR C CA 1
ATOM 9200 C C . TYR C 1 184 ? 18.765 77.660 36.354 1.00 32.70 184 TYR C C 1
ATOM 9201 O O . TYR C 1 184 ? 19.624 77.940 37.232 1.00 27.98 184 TYR C O 1
ATOM 9210 N N . LEU C 1 185 ? 18.817 76.495 35.690 1.00 27.89 185 LEU C N 1
ATOM 9211 C CA . LEU C 1 185 ? 19.830 75.527 36.006 1.00 27.09 185 LEU C CA 1
ATOM 9212 C C . LEU C 1 185 ? 21.224 76.084 35.699 1.00 26.99 185 LEU C C 1
ATOM 9213 O O . LEU C 1 185 ? 22.189 75.739 36.370 1.00 30.00 185 LEU C O 1
ATOM 9218 N N . THR C 1 186 ? 21.325 76.911 34.669 1.00 28.84 186 THR C N 1
ATOM 9219 C CA . THR C 1 186 ? 22.601 77.472 34.291 1.00 30.42 186 THR C CA 1
ATOM 9220 C C . THR C 1 186 ? 23.050 78.489 35.400 1.00 30.56 186 THR C C 1
ATOM 9221 O O . THR C 1 186 ? 24.235 78.603 35.713 1.00 33.94 186 THR C O 1
ATOM 9225 N N . GLU C 1 187 ? 22.098 79.234 35.919 1.00 32.36 187 GLU C N 1
ATOM 9226 C CA . GLU C 1 187 ? 22.354 80.176 37.042 1.00 35.42 187 GLU C CA 1
ATOM 9227 C C . GLU C 1 187 ? 22.836 79.386 38.230 1.00 31.65 187 GLU C C 1
ATOM 9228 O O . GLU C 1 187 ? 23.844 79.726 38.844 1.00 30.33 187 GLU C O 1
ATOM 9234 N N . LEU C 1 188 ? 22.118 78.307 38.546 1.00 30.72 188 LEU C N 1
ATOM 9235 C CA . LEU C 1 188 ? 22.533 77.419 39.604 1.00 30.90 188 LEU C CA 1
ATOM 9236 C C . LEU C 1 188 ? 23.916 76.838 39.443 1.00 32.14 188 LEU C C 1
ATOM 9237 O O . LEU C 1 188 ? 24.735 76.874 40.372 1.00 32.18 188 LEU C O 1
ATOM 9242 N N . ALA C 1 189 ? 24.216 76.320 38.277 1.00 29.56 189 ALA C N 1
ATOM 9243 C CA . ALA C 1 189 ? 25.557 75.795 38.052 1.00 29.39 189 ALA C CA 1
ATOM 9244 C C . ALA C 1 189 ? 26.642 76.863 38.390 1.00 27.55 189 ALA C C 1
ATOM 9245 O O . ALA C 1 189 ? 27.607 76.578 39.065 1.00 27.78 189 ALA C O 1
ATOM 9247 N N . ALA C 1 190 ? 26.476 78.065 37.886 1.00 31.30 190 ALA C N 1
ATOM 9248 C CA . ALA C 1 190 ? 27.462 79.152 38.142 1.00 33.49 190 ALA C CA 1
ATOM 9249 C C . ALA C 1 190 ? 27.662 79.396 39.659 1.00 36.69 190 ALA C C 1
ATOM 9250 O O . ALA C 1 190 ? 28.777 79.429 40.150 1.00 39.39 190 ALA C O 1
ATOM 9252 N N . ARG C 1 191 ? 26.568 79.456 40.397 1.00 36.73 191 ARG C N 1
ATOM 9253 C CA . ARG C 1 191 ? 26.610 79.535 41.854 1.00 43.88 191 ARG C CA 1
ATOM 9254 C C . ARG C 1 191 ? 27.390 78.472 42.504 1.00 43.36 191 ARG C C 1
ATOM 9255 O O . ARG C 1 191 ? 28.073 78.715 43.477 1.00 37.32 191 ARG C O 1
ATOM 9263 N N . ARG C 1 192 ? 27.205 77.252 42.048 1.00 33.60 192 ARG C N 1
ATOM 9264 C CA . ARG C 1 192 ? 27.737 76.166 42.786 1.00 34.85 192 ARG C CA 1
ATOM 9265 C C . ARG C 1 192 ? 29.153 75.884 42.327 1.00 31.60 192 ARG C C 1
ATOM 9266 O O . ARG C 1 192 ? 29.756 74.934 42.772 1.00 35.07 192 ARG C O 1
ATOM 9274 N N . GLY C 1 193 ? 29.691 76.730 41.450 1.00 31.74 193 GLY C N 1
ATOM 9275 C CA . GLY C 1 193 ? 31.106 76.623 41.082 1.00 31.86 193 GLY C CA 1
ATOM 9276 C C . GLY C 1 193 ? 31.418 75.689 39.907 1.00 33.71 193 GLY C C 1
ATOM 9277 O O . GLY C 1 193 ? 32.552 75.290 39.720 1.00 33.00 193 GLY C O 1
ATOM 9278 N N . VAL C 1 194 ? 30.423 75.352 39.078 1.00 32.98 194 VAL C N 1
ATOM 9279 C CA . VAL C 1 194 ? 30.701 74.725 37.797 1.00 28.19 194 VAL C CA 1
ATOM 9280 C C . VAL C 1 194 ? 31.368 75.717 36.901 1.00 27.31 194 VAL C C 1
ATOM 9281 O O . VAL C 1 194 ? 30.848 76.812 36.699 1.00 31.08 194 VAL C O 1
ATOM 9285 N N . ARG C 1 195 ? 32.436 75.323 36.231 1.00 28.98 195 ARG C N 1
ATOM 9286 C CA . ARG C 1 195 ? 33.032 76.248 35.309 1.00 32.17 195 ARG C CA 1
ATOM 9287 C C . ARG C 1 195 ? 32.390 76.124 33.939 1.00 35.04 195 ARG C C 1
ATOM 9288 O O . ARG C 1 195 ? 32.179 75.020 33.443 1.00 36.59 195 ARG C O 1
ATOM 9296 N N . HIS C 1 196 ? 32.168 77.235 33.267 1.00 30.39 196 HIS C N 1
ATOM 9297 C CA . HIS C 1 196 ? 31.599 77.192 31.932 1.00 29.88 196 HIS C CA 1
ATOM 9298 C C . HIS C 1 196 ? 32.642 77.415 30.888 1.00 34.90 196 HIS C C 1
ATOM 9299 O O . HIS C 1 196 ? 33.456 78.326 31.015 1.00 31.08 196 HIS C O 1
ATOM 9306 N N . VAL C 1 197 ? 32.555 76.665 29.793 1.00 33.12 197 VAL C N 1
ATOM 9307 C CA . VAL C 1 197 ? 33.443 76.823 28.628 1.00 30.68 197 VAL C CA 1
ATOM 9308 C C . VAL C 1 197 ? 32.565 76.965 27.425 1.00 35.13 197 VAL C C 1
ATOM 9309 O O . VAL C 1 197 ? 31.803 76.053 27.104 1.00 31.96 197 VAL C O 1
ATOM 9313 N N . ASP C 1 198 ? 32.652 78.122 26.757 1.00 33.26 198 ASP C N 1
ATOM 9314 C CA . ASP C 1 198 ? 32.085 78.320 25.414 1.00 36.55 198 ASP C CA 1
ATOM 9315 C C . ASP C 1 198 ? 32.962 77.734 24.350 1.00 32.03 198 ASP C C 1
ATOM 9316 O O . ASP C 1 198 ? 34.069 78.177 24.137 1.00 32.69 198 ASP C O 1
ATOM 9321 N N . ALA C 1 199 ? 32.456 76.725 23.653 1.00 28.23 199 ALA C N 1
ATOM 9322 C CA . ALA C 1 199 ? 33.258 76.062 22.613 1.00 30.29 199 ALA C CA 1
ATOM 9323 C C . ALA C 1 199 ? 32.425 75.045 21.804 1.00 30.20 199 ALA C C 1
ATOM 9324 O O . ALA C 1 199 ? 31.478 74.522 22.305 1.00 27.62 199 ALA C O 1
ATOM 9326 N N . THR C 1 200 ? 32.799 74.838 20.548 1.00 29.89 200 THR C N 1
ATOM 9327 C CA . THR C 1 200 ? 32.251 73.820 19.695 1.00 30.42 200 THR C CA 1
ATOM 9328 C C . THR C 1 200 ? 33.334 72.804 19.519 1.00 29.74 200 THR C C 1
ATOM 9329 O O . THR C 1 200 ? 34.427 73.127 19.060 1.00 27.59 200 THR C O 1
ATOM 9333 N N . VAL C 1 201 ? 33.014 71.557 19.876 1.00 29.28 201 VAL C N 1
ATOM 9334 C CA . VAL C 1 201 ? 33.926 70.467 19.654 1.00 28.22 201 VAL C CA 1
ATOM 9335 C C . VAL C 1 201 ? 33.986 70.080 18.176 1.00 31.55 201 VAL C C 1
ATOM 9336 O O . VAL C 1 201 ? 32.979 69.796 17.561 1.00 30.64 201 VAL C O 1
ATOM 9340 N N . ALA C 1 202 ? 35.191 70.076 17.623 1.00 32.01 202 ALA C N 1
ATOM 9341 C CA . ALA C 1 202 ? 35.413 69.732 16.219 1.00 31.89 202 ALA C CA 1
ATOM 9342 C C . ALA C 1 202 ? 35.884 68.296 16.142 1.00 34.87 202 ALA C C 1
ATOM 9343 O O . ALA C 1 202 ? 35.525 67.606 15.197 1.00 37.37 202 ALA C O 1
ATOM 9345 N N . GLU C 1 203 ? 36.623 67.811 17.154 1.00 31.27 203 GLU C N 1
ATOM 9346 C CA . GLU C 1 203 ? 37.099 66.431 17.163 1.00 33.59 203 GLU C CA 1
ATOM 9347 C C . GLU C 1 203 ? 37.296 65.888 18.551 1.00 30.70 203 GLU C C 1
ATOM 9348 O O . GLU C 1 203 ? 37.753 66.592 19.459 1.00 29.05 203 GLU C O 1
ATOM 9354 N N . VAL C 1 204 ? 37.011 64.603 18.688 1.00 30.48 204 VAL C N 1
ATOM 9355 C CA . VAL C 1 204 ? 37.267 63.869 19.889 1.00 31.51 204 VAL C CA 1
ATOM 9356 C C . VAL C 1 204 ? 38.441 62.971 19.613 1.00 34.11 204 VAL C C 1
ATOM 9357 O O . VAL C 1 204 ? 38.334 62.029 18.845 1.00 33.34 204 VAL C O 1
ATOM 9361 N N . ARG C 1 205 ? 39.547 63.209 20.289 1.00 32.34 205 ARG C N 1
ATOM 9362 C CA . ARG C 1 205 ? 40.736 62.366 20.060 1.00 38.13 205 ARG C CA 1
ATOM 9363 C C . ARG C 1 205 ? 40.904 61.307 21.118 1.00 34.14 205 ARG C C 1
ATOM 9364 O O . ARG C 1 205 ? 40.824 61.581 22.333 1.00 34.84 205 ARG C O 1
ATOM 9372 N N . LEU C 1 206 ? 41.057 60.067 20.659 1.00 28.94 206 LEU C N 1
ATOM 9373 C CA . LEU C 1 206 ? 41.310 58.966 21.523 1.00 31.44 206 LEU C CA 1
ATOM 9374 C C . LEU C 1 206 ? 42.782 58.869 21.724 1.00 31.96 206 LEU C C 1
ATOM 9375 O O . LEU C 1 206 ? 43.515 59.215 20.826 1.00 32.95 206 LEU C O 1
ATOM 9380 N N . ASP C 1 207 ? 43.221 58.358 22.864 1.00 33.71 207 ASP C N 1
ATOM 9381 C CA . ASP C 1 207 ? 44.680 58.028 23.037 1.00 38.95 207 ASP C CA 1
ATOM 9382 C C . ASP C 1 207 ? 44.890 56.579 23.472 1.00 39.59 207 ASP C C 1
ATOM 9383 O O . ASP C 1 207 ? 45.964 56.195 23.868 1.00 43.28 207 ASP C O 1
ATOM 9388 N N . GLY C 1 208 ? 43.855 55.778 23.367 1.00 39.65 208 GLY C N 1
ATOM 9389 C CA . GLY C 1 208 ? 43.957 54.391 23.635 1.00 46.23 208 GLY C CA 1
ATOM 9390 C C . GLY C 1 208 ? 42.582 53.826 23.368 1.00 47.33 208 GLY C C 1
ATOM 9391 O O . GLY C 1 208 ? 41.624 54.532 23.094 1.00 48.53 208 GLY C O 1
ATOM 9392 N N . PRO C 1 209 ? 42.466 52.531 23.468 1.00 53.34 209 PRO C N 1
ATOM 9393 C CA . PRO C 1 209 ? 41.319 51.809 22.884 1.00 54.63 209 PRO C CA 1
ATOM 9394 C C . PRO C 1 209 ? 39.851 52.345 23.232 1.00 53.71 209 PRO C C 1
ATOM 9395 O O . PRO C 1 209 ? 38.983 52.542 22.342 1.00 55.24 209 PRO C O 1
ATOM 9399 N N . ASP C 1 210 ? 39.607 52.510 24.521 1.00 41.69 210 ASP C N 1
ATOM 9400 C CA . ASP C 1 210 ? 38.341 52.927 25.090 1.00 37.45 210 ASP C CA 1
ATOM 9401 C C . ASP C 1 210 ? 38.602 54.160 25.938 1.00 30.69 210 ASP C C 1
ATOM 9402 O O . ASP C 1 210 ? 38.185 54.224 27.072 1.00 33.95 210 ASP C O 1
ATOM 9407 N N . HIS C 1 211 ? 39.421 55.079 25.444 1.00 30.71 211 HIS C N 1
ATOM 9408 C CA . HIS C 1 211 ? 39.909 56.191 26.262 1.00 33.31 211 HIS C CA 1
ATOM 9409 C C . HIS C 1 211 ? 40.080 57.459 25.392 1.00 33.94 211 HIS C C 1
ATOM 9410 O O . HIS C 1 211 ? 40.903 57.484 24.426 1.00 29.20 211 HIS C O 1
ATOM 9417 N N . VAL C 1 212 ? 39.236 58.443 25.694 1.00 31.87 212 VAL C N 1
ATOM 9418 C CA . VAL C 1 212 ? 39.291 59.786 25.133 1.00 32.39 212 VAL C CA 1
ATOM 9419 C C . VAL C 1 212 ? 40.520 60.474 25.737 1.00 31.77 212 VAL C C 1
ATOM 9420 O O . VAL C 1 212 ? 40.665 60.524 26.977 1.00 30.61 212 VAL C O 1
ATOM 9424 N N . GLY C 1 213 ? 41.357 61.023 24.872 1.00 28.80 213 GLY C N 1
ATOM 9425 C CA . GLY C 1 213 ? 42.557 61.741 25.333 1.00 32.07 213 GLY C CA 1
ATOM 9426 C C . GLY C 1 213 ? 42.328 63.219 25.413 1.00 33.10 213 GLY C C 1
ATOM 9427 O O . GLY C 1 213 ? 42.937 63.876 26.216 1.00 34.03 213 GLY C O 1
ATOM 9428 N N . GLY C 1 214 ? 41.424 63.748 24.592 1.00 31.39 214 GLY C N 1
ATOM 9429 C CA . GLY C 1 214 ? 41.101 65.184 24.614 1.00 31.94 214 GLY C CA 1
ATOM 9430 C C . GLY C 1 214 ? 40.106 65.570 23.530 1.00 31.70 214 GLY C C 1
ATOM 9431 O O . GLY C 1 214 ? 39.679 64.731 22.669 1.00 30.38 214 GLY C O 1
ATOM 9432 N N . LEU C 1 215 ? 39.649 66.816 23.619 1.00 25.45 215 LEU C N 1
ATOM 9433 C CA . LEU C 1 215 ? 38.716 67.410 22.678 1.00 28.36 215 LEU C CA 1
ATOM 9434 C C . LEU C 1 215 ? 39.378 68.632 21.957 1.00 30.71 215 LEU C C 1
ATOM 9435 O O . LEU C 1 215 ? 39.939 69.481 22.621 1.00 30.26 215 LEU C O 1
ATOM 9440 N N . ILE C 1 216 ? 39.312 68.693 20.622 1.00 30.20 216 ILE C N 1
ATOM 9441 C CA . ILE C 1 216 ? 39.803 69.834 19.858 1.00 30.73 216 ILE C CA 1
ATOM 9442 C C . ILE C 1 216 ? 38.638 70.659 19.443 1.00 32.27 216 ILE C C 1
ATOM 9443 O O . ILE C 1 216 ? 37.681 70.140 18.864 1.00 31.26 216 ILE C O 1
ATOM 9448 N N . THR C 1 217 ? 38.677 71.949 19.778 1.00 27.87 217 THR C N 1
ATOM 9449 C CA . THR C 1 217 ? 37.580 72.818 19.431 1.00 25.99 217 THR C CA 1
ATOM 9450 C C . THR C 1 217 ? 37.777 73.340 18.004 1.00 27.21 217 THR C C 1
ATOM 9451 O O . THR C 1 217 ? 38.875 73.269 17.440 1.00 31.48 217 THR C O 1
ATOM 9455 N N . THR C 1 218 ? 36.705 73.878 17.451 1.00 28.27 218 THR C N 1
ATOM 9456 C CA . THR C 1 218 ? 36.725 74.556 16.148 1.00 34.73 218 THR C CA 1
ATOM 9457 C C . THR C 1 218 ? 37.696 75.711 16.147 1.00 35.49 218 THR C C 1
ATOM 9458 O O . THR C 1 218 ? 38.301 75.989 15.128 1.00 36.44 218 THR C O 1
ATOM 9462 N N . ASP C 1 219 ? 37.911 76.354 17.281 1.00 34.48 219 ASP C N 1
ATOM 9463 C CA . ASP C 1 219 ? 38.920 77.433 17.335 1.00 35.39 219 ASP C CA 1
ATOM 9464 C C . ASP C 1 219 ? 40.318 77.002 17.809 1.00 36.71 219 ASP C C 1
ATOM 9465 O O . ASP C 1 219 ? 41.167 77.818 18.148 1.00 39.93 219 ASP C O 1
ATOM 9470 N N . GLY C 1 220 ? 40.553 75.706 17.864 1.00 35.49 220 GLY C N 1
ATOM 9471 C CA . GLY C 1 220 ? 41.883 75.160 18.136 1.00 32.40 220 GLY C CA 1
ATOM 9472 C C . GLY C 1 220 ? 42.257 74.879 19.598 1.00 35.48 220 GLY C C 1
ATOM 9473 O O . GLY C 1 220 ? 43.351 74.394 19.865 1.00 36.07 220 GLY C O 1
ATOM 9474 N N . ARG C 1 221 ? 41.382 75.162 20.562 1.00 30.16 221 ARG C N 1
ATOM 9475 C CA . ARG C 1 221 ? 41.677 74.777 21.895 1.00 30.65 221 ARG C CA 1
ATOM 9476 C C . ARG C 1 221 ? 41.677 73.243 22.062 1.00 31.19 221 ARG C C 1
ATOM 9477 O O . ARG C 1 221 ? 40.970 72.544 21.334 1.00 29.47 221 ARG C O 1
ATOM 9485 N N . ARG C 1 222 ? 42.423 72.731 23.064 1.00 29.03 222 ARG C N 1
ATOM 9486 C CA . ARG C 1 222 ? 42.471 71.317 23.370 1.00 34.94 222 ARG C CA 1
ATOM 9487 C C . ARG C 1 222 ? 42.033 71.214 24.803 1.00 39.29 222 ARG C C 1
ATOM 9488 O O . ARG C 1 222 ? 42.665 71.823 25.658 1.00 39.10 222 ARG C O 1
ATOM 9496 N N . LEU C 1 223 ? 40.885 70.572 25.045 1.00 29.66 223 LEU C N 1
ATOM 9497 C CA . LEU C 1 223 ? 40.285 70.490 26.368 1.00 30.91 223 LEU C CA 1
ATOM 9498 C C . LEU C 1 223 ? 40.567 69.072 26.838 1.00 31.83 223 LEU C C 1
ATOM 9499 O O . LEU C 1 223 ? 40.466 68.144 26.036 1.00 30.81 223 LEU C O 1
ATOM 9504 N N . HIS C 1 224 ? 40.922 68.893 28.106 1.00 26.31 224 HIS C N 1
ATOM 9505 C CA . HIS C 1 224 ? 41.344 67.577 28.611 1.00 32.48 224 HIS C CA 1
ATOM 9506 C C . HIS C 1 224 ? 40.677 67.493 29.994 1.00 32.13 224 HIS C C 1
ATOM 9507 O O . HIS C 1 224 ? 40.745 68.436 30.776 1.00 30.47 224 HIS C O 1
ATOM 9514 N N . TYR C 1 225 ? 40.020 66.382 30.275 1.00 23.77 225 TYR C N 1
ATOM 9515 C CA . TYR C 1 225 ? 39.510 66.098 31.576 1.00 28.30 225 TYR C CA 1
ATOM 9516 C C . TYR C 1 225 ? 39.840 64.653 31.996 1.00 28.27 225 TYR C C 1
ATOM 9517 O O . TYR C 1 225 ? 40.224 63.858 31.166 1.00 33.13 225 TYR C O 1
ATOM 9526 N N . ASP C 1 226 ? 39.718 64.350 33.297 1.00 28.08 226 ASP C N 1
ATOM 9527 C CA . ASP C 1 226 ? 39.917 63.003 33.777 1.00 31.90 226 ASP C CA 1
ATOM 9528 C C . ASP C 1 226 ? 38.723 62.103 33.371 1.00 28.71 226 ASP C C 1
ATOM 9529 O O . ASP C 1 226 ? 38.872 60.921 33.246 1.00 30.25 226 ASP C O 1
ATOM 9534 N N . PHE C 1 227 ? 37.551 62.696 33.184 1.00 25.99 227 PHE C N 1
ATOM 9535 C CA . PHE C 1 227 ? 36.331 61.930 32.844 1.00 24.65 227 PHE C CA 1
ATOM 9536 C C . PHE C 1 227 ? 35.442 62.842 32.010 1.00 22.57 227 PHE C C 1
ATOM 9537 O O . PHE C 1 227 ? 35.401 64.085 32.258 1.00 22.70 227 PHE C O 1
ATOM 9545 N N . TYR C 1 228 ? 34.707 62.239 31.034 1.00 23.01 228 TYR C N 1
ATOM 9546 C CA . TYR C 1 228 ? 33.887 62.986 30.125 1.00 22.88 228 TYR C CA 1
ATOM 9547 C C . TYR C 1 228 ? 32.468 62.455 30.221 1.00 26.23 228 TYR C C 1
ATOM 9548 O O . TYR C 1 228 ? 32.228 61.208 30.219 1.00 25.69 228 TYR C O 1
ATOM 9557 N N . VAL C 1 229 ? 31.523 63.377 30.239 1.00 22.05 229 VAL C N 1
ATOM 9558 C CA . VAL C 1 229 ? 30.114 63.007 30.145 1.00 22.76 229 VAL C CA 1
ATOM 9559 C C . VAL C 1 229 ? 29.622 63.507 28.835 1.00 21.83 229 VAL C C 1
ATOM 9560 O O . VAL C 1 229 ? 29.762 64.721 28.495 1.00 20.95 229 VAL C O 1
ATOM 9564 N N . ASP C 1 230 ? 29.122 62.578 28.029 1.00 24.16 230 ASP C N 1
ATOM 9565 C CA . ASP C 1 230 ? 28.608 62.914 26.723 1.00 22.76 230 ASP C CA 1
ATOM 9566 C C . ASP C 1 230 ? 27.148 63.355 26.828 1.00 22.98 230 ASP C C 1
ATOM 9567 O O . ASP C 1 230 ? 26.227 62.536 26.888 1.00 23.02 230 ASP C O 1
ATOM 9572 N N . CYS C 1 231 ? 26.916 64.665 26.796 1.00 20.23 231 CYS C N 1
ATOM 9573 C CA . CYS C 1 231 ? 25.592 65.182 26.709 1.00 22.85 231 CYS C CA 1
ATOM 9574 C C . CYS C 1 231 ? 25.429 65.939 25.429 1.00 22.82 231 CYS C C 1
ATOM 9575 O O . CYS C 1 231 ? 24.848 67.010 25.433 1.00 22.22 231 CYS C O 1
ATOM 9578 N N . THR C 1 232 ? 25.987 65.441 24.330 1.00 23.81 232 THR C N 1
ATOM 9579 C CA . THR C 1 232 ? 25.928 66.118 23.069 1.00 23.28 232 THR C CA 1
ATOM 9580 C C . THR C 1 232 ? 24.642 65.889 22.219 1.00 24.14 232 THR C C 1
ATOM 9581 O O . THR C 1 232 ? 24.530 66.366 21.099 1.00 23.76 232 THR C O 1
ATOM 9585 N N . GLY C 1 233 ? 23.634 65.271 22.789 1.00 24.38 233 GLY C N 1
ATOM 9586 C CA . GLY C 1 233 ? 22.327 65.104 22.114 1.00 24.13 233 GLY C CA 1
ATOM 9587 C C . GLY C 1 233 ? 22.437 63.890 21.201 1.00 24.42 233 GLY C C 1
ATOM 9588 O O . GLY C 1 233 ? 23.410 63.088 21.302 1.00 24.69 233 GLY C O 1
ATOM 9589 N N . PHE C 1 234 ? 21.504 63.807 20.244 1.00 23.77 234 PHE C N 1
ATOM 9590 C CA . PHE C 1 234 ? 21.381 62.689 19.288 1.00 24.82 234 PHE C CA 1
ATOM 9591 C C . PHE C 1 234 ? 22.679 62.372 18.518 1.00 26.73 234 PHE C C 1
ATOM 9592 O O . PHE C 1 234 ? 22.964 61.240 18.256 1.00 25.91 234 PHE C O 1
ATOM 9600 N N . ARG C 1 235 ? 23.477 63.392 18.232 1.00 25.75 235 ARG C N 1
ATOM 9601 C CA . ARG C 1 235 ? 24.748 63.213 17.545 1.00 28.79 235 ARG C CA 1
ATOM 9602 C C . ARG C 1 235 ? 25.713 62.242 18.280 1.00 26.71 235 ARG C C 1
ATOM 9603 O O . ARG C 1 235 ? 26.652 61.703 17.650 1.00 25.97 235 ARG C O 1
ATOM 9611 N N . SER C 1 236 ? 25.591 62.190 19.620 1.00 24.18 236 SER C N 1
ATOM 9612 C CA . SER C 1 236 ? 26.397 61.302 20.458 1.00 22.73 236 SER C CA 1
ATOM 9613 C C . SER C 1 236 ? 27.892 61.301 20.011 1.00 24.91 236 SER C C 1
ATOM 9614 O O . SER C 1 236 ? 28.483 60.241 19.698 1.00 24.25 236 SER C O 1
ATOM 9617 N N . LEU C 1 237 ? 28.547 62.481 20.070 1.00 25.32 237 LEU C N 1
ATOM 9618 C CA . LEU C 1 237 ? 29.906 62.667 19.564 1.00 28.46 237 LEU C CA 1
ATOM 9619 C C . LEU C 1 237 ? 30.986 61.831 20.239 1.00 23.91 237 LEU C C 1
ATOM 9620 O O . LEU C 1 237 ? 31.871 61.358 19.542 1.00 25.49 237 LEU C O 1
ATOM 9625 N N . LEU C 1 238 ? 30.929 61.680 21.574 1.00 22.30 238 LEU C N 1
ATOM 9626 C CA . LEU C 1 238 ? 31.897 60.839 22.272 1.00 21.84 238 LEU C CA 1
ATOM 9627 C C . LEU C 1 238 ? 31.489 59.335 22.224 1.00 25.89 238 LEU C C 1
ATOM 9628 O O . LEU C 1 238 ? 32.301 58.475 21.840 1.00 27.65 238 LEU C O 1
ATOM 9633 N N . LEU C 1 239 ? 30.244 59.036 22.617 1.00 23.02 239 LEU C N 1
ATOM 9634 C CA . LEU C 1 239 ? 29.832 57.657 22.820 1.00 24.71 239 LEU C CA 1
ATOM 9635 C C . LEU C 1 239 ? 29.744 56.904 21.486 1.00 24.12 239 LEU C C 1
ATOM 9636 O O . LEU C 1 239 ? 30.426 55.876 21.240 1.00 25.39 239 LEU C O 1
ATOM 9641 N N . GLU C 1 240 ? 28.892 57.397 20.623 1.00 22.58 240 GLU C N 1
ATOM 9642 C CA . GLU C 1 240 ? 28.682 56.719 19.335 1.00 25.42 240 GLU C CA 1
ATOM 9643 C C . GLU C 1 240 ? 29.811 56.984 18.345 1.00 26.40 240 GLU C C 1
ATOM 9644 O O . GLU C 1 240 ? 30.433 56.044 17.794 1.00 29.63 240 GLU C O 1
ATOM 9650 N N . LYS C 1 241 ? 30.101 58.237 18.127 1.00 27.04 241 LYS C N 1
ATOM 9651 C CA . LYS C 1 241 ? 30.946 58.591 17.009 1.00 28.50 241 LYS C CA 1
ATOM 9652 C C . LYS C 1 241 ? 32.400 58.317 17.327 1.00 31.94 241 LYS C C 1
ATOM 9653 O O . LYS C 1 241 ? 33.065 57.678 16.544 1.00 32.45 241 LYS C O 1
ATOM 9659 N N . ALA C 1 242 ? 32.906 58.763 18.482 1.00 28.07 242 ALA C N 1
ATOM 9660 C CA . ALA C 1 242 ? 34.298 58.507 18.800 1.00 26.63 242 ALA C CA 1
ATOM 9661 C C . ALA C 1 242 ? 34.602 57.067 19.294 1.00 29.92 242 ALA C C 1
ATOM 9662 O O . ALA C 1 242 ? 35.589 56.452 18.906 1.00 29.06 242 ALA C O 1
ATOM 9664 N N . LEU C 1 243 ? 33.782 56.503 20.167 1.00 26.22 243 LEU C N 1
ATOM 9665 C CA . LEU C 1 243 ? 34.069 55.214 20.788 1.00 25.33 243 LEU C CA 1
ATOM 9666 C C . LEU C 1 243 ? 33.392 54.039 20.020 1.00 26.13 243 LEU C C 1
ATOM 9667 O O . LEU C 1 243 ? 33.606 52.856 20.354 1.00 28.14 243 LEU C O 1
ATOM 9672 N N . GLY C 1 244 ? 32.581 54.391 19.035 1.00 25.23 244 GLY C N 1
ATOM 9673 C CA . GLY C 1 244 ? 31.937 53.429 18.151 1.00 26.23 244 GLY C CA 1
ATOM 9674 C C . GLY C 1 244 ? 30.843 52.568 18.738 1.00 24.89 244 GLY C C 1
ATOM 9675 O O . GLY C 1 244 ? 30.621 51.454 18.259 1.00 27.14 244 GLY C O 1
ATOM 9676 N N . ILE C 1 245 ? 30.154 53.032 19.781 1.00 24.27 245 ILE C N 1
ATOM 9677 C CA . ILE C 1 245 ? 29.128 52.218 20.396 1.00 24.05 245 ILE C CA 1
ATOM 9678 C C . ILE C 1 245 ? 27.876 52.260 19.499 1.00 24.21 245 ILE C C 1
ATOM 9679 O O . ILE C 1 245 ? 27.373 53.359 19.193 1.00 23.73 245 ILE C O 1
ATOM 9684 N N . PRO C 1 246 ? 27.383 51.079 19.075 1.00 25.48 246 PRO C N 1
ATOM 9685 C CA . PRO C 1 246 ? 26.293 51.003 18.139 1.00 26.90 246 PRO C CA 1
ATOM 9686 C C . PRO C 1 246 ? 24.936 51.309 18.798 1.00 24.35 246 PRO C C 1
ATOM 9687 O O . PRO C 1 246 ? 24.774 51.239 20.015 1.00 24.29 246 PRO C O 1
ATOM 9691 N N . PHE C 1 247 ? 24.027 51.733 17.943 1.00 28.90 247 PHE C N 1
ATOM 9692 C CA . PHE C 1 247 ? 22.675 52.077 18.290 1.00 29.32 247 PHE C CA 1
ATOM 9693 C C . PHE C 1 247 ? 21.783 50.852 18.061 1.00 28.19 247 PHE C C 1
ATOM 9694 O O . PHE C 1 247 ? 21.905 50.182 17.034 1.00 25.20 247 PHE C O 1
ATOM 9702 N N . GLU C 1 248 ? 20.860 50.615 19.010 1.00 25.44 248 GLU C N 1
ATOM 9703 C CA . GLU C 1 248 ? 19.799 49.570 18.934 1.00 30.50 248 GLU C CA 1
ATOM 9704 C C . GLU C 1 248 ? 18.384 50.198 18.825 1.00 26.16 248 GLU C C 1
ATOM 9705 O O . GLU C 1 248 ? 17.922 50.813 19.748 1.00 23.66 248 GLU C O 1
ATOM 9711 N N . SER C 1 249 ? 17.806 50.074 17.658 1.00 23.10 249 SER C N 1
ATOM 9712 C CA . SER C 1 249 ? 16.568 50.696 17.291 1.00 26.72 249 SER C CA 1
ATOM 9713 C C . SER C 1 249 ? 15.389 50.071 18.043 1.00 24.74 249 SER C C 1
ATOM 9714 O O . SER C 1 249 ? 15.378 48.860 18.200 1.00 22.08 249 SER C O 1
ATOM 9717 N N . TYR C 1 250 ? 14.401 50.884 18.466 1.00 25.15 250 TYR C N 1
ATOM 9718 C CA . TYR C 1 250 ? 13.151 50.340 18.988 1.00 22.88 250 TYR C CA 1
ATOM 9719 C C . TYR C 1 250 ? 12.035 50.335 17.940 1.00 25.20 250 TYR C C 1
ATOM 9720 O O . TYR C 1 250 ? 10.846 50.282 18.271 1.00 26.00 250 TYR C O 1
ATOM 9729 N N . ALA C 1 251 ? 12.447 50.426 16.673 1.00 25.17 251 ALA C N 1
ATOM 9730 C CA . ALA C 1 251 ? 11.556 50.768 15.568 1.00 27.88 251 ALA C CA 1
ATOM 9731 C C . ALA C 1 251 ? 10.549 49.668 15.302 1.00 26.34 251 ALA C C 1
ATOM 9732 O O . ALA C 1 251 ? 9.552 49.911 14.668 1.00 27.41 251 ALA C O 1
ATOM 9734 N N . SER C 1 252 ? 10.813 48.450 15.723 1.00 24.33 252 SER C N 1
ATOM 9735 C CA . SER C 1 252 ? 9.782 47.428 15.541 1.00 28.47 252 SER C CA 1
ATOM 9736 C C . SER C 1 252 ? 8.564 47.662 16.478 1.00 28.44 252 SER C C 1
ATOM 9737 O O . SER C 1 252 ? 7.456 47.147 16.229 1.00 26.95 252 SER C O 1
ATOM 9740 N N . SER C 1 253 ? 8.773 48.436 17.535 1.00 24.49 253 SER C N 1
ATOM 9741 C CA . SER C 1 253 ? 7.694 48.767 18.458 1.00 25.55 253 SER C CA 1
ATOM 9742 C C . SER C 1 253 ? 7.177 50.221 18.338 1.00 23.96 253 SER C C 1
ATOM 9743 O O . SER C 1 253 ? 6.060 50.526 18.724 1.00 28.84 253 SER C O 1
ATOM 9746 N N . LEU C 1 254 ? 8.057 51.123 17.975 1.00 25.30 254 LEU C N 1
ATOM 9747 C CA . LEU C 1 254 ? 7.822 52.539 18.075 1.00 23.96 254 LEU C CA 1
ATOM 9748 C C . LEU C 1 254 ? 8.180 53.143 16.699 1.00 25.18 254 LEU C C 1
ATOM 9749 O O . LEU C 1 254 ? 9.312 53.143 16.281 1.00 29.03 254 LEU C O 1
ATOM 9754 N N . PHE C 1 255 ? 7.164 53.539 15.967 1.00 26.59 255 PHE C N 1
ATOM 9755 C CA . PHE C 1 255 ? 7.267 53.816 14.544 1.00 29.03 255 PHE C CA 1
ATOM 9756 C C . PHE C 1 255 ? 7.374 55.353 14.304 1.00 30.04 255 PHE C C 1
ATOM 9757 O O . PHE C 1 255 ? 7.597 55.781 13.202 1.00 27.84 255 PHE C O 1
ATOM 9765 N N . THR C 1 256 ? 7.135 56.191 15.285 1.00 25.70 256 THR C N 1
ATOM 9766 C CA . THR C 1 256 ? 7.146 57.659 14.959 1.00 26.49 256 THR C CA 1
ATOM 9767 C C . THR C 1 256 ? 8.633 58.169 14.894 1.00 26.62 256 THR C C 1
ATOM 9768 O O . THR C 1 256 ? 9.517 57.583 15.500 1.00 24.34 256 THR C O 1
ATOM 9772 N N . ASP C 1 257 ? 8.888 59.280 14.218 1.00 26.90 257 ASP C N 1
ATOM 9773 C CA . ASP C 1 257 ? 10.237 59.768 14.074 1.00 27.37 257 ASP C CA 1
ATOM 9774 C C . ASP C 1 257 ? 10.378 61.303 13.862 1.00 28.52 257 ASP C C 1
ATOM 9775 O O . ASP C 1 257 ? 11.490 61.805 13.588 1.00 25.98 257 ASP C O 1
ATOM 9780 N N . ALA C 1 258 ? 9.293 62.028 14.045 1.00 24.56 258 ALA C N 1
ATOM 9781 C CA . ALA C 1 258 ? 9.324 63.495 13.987 1.00 25.21 258 ALA C CA 1
ATOM 9782 C C . ALA C 1 258 ? 8.229 64.122 14.799 1.00 25.10 258 ALA C C 1
ATOM 9783 O O . ALA C 1 258 ? 7.273 63.439 15.128 1.00 21.98 258 ALA C O 1
ATOM 9785 N N . ALA C 1 259 ? 8.345 65.443 15.053 1.00 23.34 259 ALA C N 1
ATOM 9786 C CA . ALA C 1 259 ? 7.329 66.173 15.726 1.00 24.86 259 ALA C CA 1
ATOM 9787 C C . ALA C 1 259 ? 7.274 67.607 15.174 1.00 25.18 259 ALA C C 1
ATOM 9788 O O . ALA C 1 259 ? 8.286 68.226 15.006 1.00 25.75 259 ALA C O 1
ATOM 9790 N N . VAL C 1 260 ? 6.081 68.120 14.966 1.00 25.45 260 VAL C N 1
ATOM 9791 C CA . VAL C 1 260 ? 5.839 69.535 14.679 1.00 25.50 260 VAL C CA 1
ATOM 9792 C C . VAL C 1 260 ? 5.308 70.122 15.957 1.00 27.04 260 VAL C C 1
ATOM 9793 O O . VAL C 1 260 ? 4.292 69.632 16.508 1.00 26.81 260 VAL C O 1
ATOM 9797 N N . THR C 1 261 ? 5.982 71.155 16.435 1.00 25.73 261 THR C N 1
ATOM 9798 C CA . THR C 1 261 ? 5.584 71.806 17.714 1.00 29.33 261 THR C CA 1
ATOM 9799 C C . THR C 1 261 ? 5.007 73.220 17.442 1.00 32.41 261 THR C C 1
ATOM 9800 O O . THR C 1 261 ? 5.305 73.835 16.418 1.00 30.93 261 THR C O 1
ATOM 9804 N N . GLY C 1 262 ? 4.206 73.722 18.366 1.00 30.48 262 GLY C N 1
ATOM 9805 C CA . GLY C 1 262 ? 3.720 75.096 18.292 1.00 28.04 262 GLY C CA 1
ATOM 9806 C C . GLY C 1 262 ? 3.051 75.384 19.611 1.00 30.40 262 GLY C C 1
ATOM 9807 O O . GLY C 1 262 ? 3.149 74.575 20.554 1.00 26.72 262 GLY C O 1
ATOM 9808 N N . THR C 1 263 ? 2.400 76.541 19.713 1.00 27.41 263 THR C N 1
ATOM 9809 C CA . THR C 1 263 ? 1.723 76.915 20.960 1.00 30.24 263 THR C CA 1
ATOM 9810 C C . THR C 1 263 ? 0.301 77.334 20.671 1.00 29.66 263 THR C C 1
ATOM 9811 O O . THR C 1 263 ? 0.007 77.790 19.577 1.00 30.43 263 THR C O 1
ATOM 9815 N N . LEU C 1 264 ? -0.567 77.226 21.685 1.00 31.67 264 LEU C N 1
ATOM 9816 C CA . LEU C 1 264 ? -1.963 77.552 21.514 1.00 32.08 264 LEU C CA 1
ATOM 9817 C C . LEU C 1 264 ? -2.452 78.266 22.752 1.00 35.99 264 LEU C C 1
ATOM 9818 O O . LEU C 1 264 ? -2.221 77.783 23.870 1.00 30.10 264 LEU C O 1
ATOM 9823 N N . ALA C 1 265 ? -3.189 79.361 22.575 1.00 31.21 265 ALA C N 1
ATOM 9824 C CA . ALA C 1 265 ? -3.625 80.131 23.717 1.00 35.62 265 ALA C CA 1
ATOM 9825 C C . ALA C 1 265 ? -4.642 79.314 24.483 1.00 33.43 265 ALA C C 1
ATOM 9826 O O . ALA C 1 265 ? -5.455 78.574 23.905 1.00 35.79 265 ALA C O 1
ATOM 9828 N N . HIS C 1 266 ? -4.622 79.431 25.788 1.00 32.65 266 HIS C N 1
ATOM 9829 C CA . HIS C 1 266 ? -5.563 78.682 26.653 1.00 34.80 266 HIS C CA 1
ATOM 9830 C C . HIS C 1 266 ? -6.491 79.596 27.468 1.00 35.01 266 HIS C C 1
ATOM 9831 O O . HIS C 1 266 ? -7.254 79.111 28.314 1.00 38.49 266 HIS C O 1
ATOM 9838 N N . GLY C 1 267 ? -6.423 80.890 27.228 1.00 37.15 267 GLY C N 1
ATOM 9839 C CA . GLY C 1 267 ? -7.273 81.866 27.972 1.00 42.33 267 GLY C CA 1
ATOM 9840 C C . GLY C 1 267 ? -7.047 81.992 29.479 1.00 49.57 267 GLY C C 1
ATOM 9841 O O . GLY C 1 267 ? -7.906 82.526 30.206 1.00 46.13 267 GLY C O 1
ATOM 9842 N N . GLY C 1 268 ? -5.883 81.523 29.954 1.00 43.51 268 GLY C N 1
ATOM 9843 C CA . GLY C 1 268 ? -5.594 81.468 31.385 1.00 39.28 268 GLY C CA 1
ATOM 9844 C C . GLY C 1 268 ? -6.127 80.261 32.108 1.00 41.51 268 GLY C C 1
ATOM 9845 O O . GLY C 1 268 ? -5.828 80.099 33.317 1.00 39.90 268 GLY C O 1
ATOM 9846 N N . HIS C 1 269 ? -6.881 79.388 31.412 1.00 36.22 269 HIS C N 1
ATOM 9847 C CA . HIS C 1 269 ? -7.367 78.160 32.033 1.00 40.55 269 HIS C CA 1
ATOM 9848 C C . HIS C 1 269 ? -6.275 77.023 31.894 1.00 38.98 269 HIS C C 1
ATOM 9849 O O . HIS C 1 269 ? -5.922 76.636 30.791 1.00 36.64 269 HIS C O 1
ATOM 9856 N N . LEU C 1 270 ? -5.773 76.552 33.039 1.00 34.33 270 LEU C N 1
ATOM 9857 C CA . LEU C 1 270 ? -4.579 75.683 33.117 1.00 35.62 270 LEU C CA 1
ATOM 9858 C C . LEU C 1 270 ? -5.024 74.320 33.494 1.00 34.05 270 LEU C C 1
ATOM 9859 O O . LEU C 1 270 ? -5.413 74.076 34.664 1.00 33.42 270 LEU C O 1
ATOM 9864 N N . LYS C 1 271 ? -4.993 73.407 32.513 1.00 28.17 271 LYS C N 1
ATOM 9865 C CA . LYS C 1 271 ? -5.430 72.033 32.744 1.00 29.80 271 LYS C CA 1
ATOM 9866 C C . LYS C 1 271 ? -4.393 71.357 33.674 1.00 27.17 271 LYS C C 1
ATOM 9867 O O . LYS C 1 271 ? -3.189 71.467 33.432 1.00 24.04 271 LYS C O 1
ATOM 9873 N N . PRO C 1 272 ? -4.838 70.738 34.783 1.00 27.34 272 PRO C N 1
ATOM 9874 C CA . PRO C 1 272 ? -3.806 70.143 35.657 1.00 29.73 272 PRO C CA 1
ATOM 9875 C C . PRO C 1 272 ? -3.269 68.776 35.159 1.00 30.74 272 PRO C C 1
ATOM 9876 O O . PRO C 1 272 ? -3.152 67.860 35.964 1.00 28.91 272 PRO C O 1
ATOM 9880 N N . TYR C 1 273 ? -2.903 68.655 33.862 1.00 29.13 273 TYR C N 1
ATOM 9881 C CA . TYR C 1 273 ? -2.425 67.375 33.312 1.00 29.68 273 TYR C CA 1
ATOM 9882 C C . TYR C 1 273 ? -1.813 67.626 31.930 1.00 27.56 273 TYR C C 1
ATOM 9883 O O . TYR C 1 273 ? -2.030 68.669 31.302 1.00 25.20 273 TYR C O 1
ATOM 9892 N N . THR C 1 274 ? -1.001 66.688 31.486 1.00 25.13 274 THR C N 1
ATOM 9893 C CA . THR C 1 274 ? -0.654 66.612 30.101 1.00 24.62 274 THR C CA 1
ATOM 9894 C C . THR C 1 274 ? -1.783 65.886 29.345 1.00 24.17 274 THR C C 1
ATOM 9895 O O . THR C 1 274 ? -2.347 64.906 29.837 1.00 28.60 274 THR C O 1
ATOM 9899 N N . THR C 1 275 ? -2.047 66.324 28.103 1.00 24.72 275 THR C N 1
ATOM 9900 C CA . THR C 1 275 ? -2.988 65.582 27.201 1.00 23.08 275 THR C CA 1
ATOM 9901 C C . THR C 1 275 ? -2.216 64.896 26.080 1.00 24.03 275 THR C C 1
ATOM 9902 O O . THR C 1 275 ? -1.249 65.447 25.508 1.00 23.99 275 THR C O 1
ATOM 9906 N N . ALA C 1 276 ? -2.653 63.694 25.781 1.00 25.80 276 ALA C N 1
ATOM 9907 C CA . ALA C 1 276 ? -2.114 62.882 24.678 1.00 25.24 276 ALA C CA 1
ATOM 9908 C C . ALA C 1 276 ? -3.275 62.542 23.783 1.00 22.95 276 ALA C C 1
ATOM 9909 O O . ALA C 1 276 ? -4.191 61.859 24.214 1.00 25.57 276 ALA C O 1
ATOM 9911 N N . THR C 1 277 ? -3.293 63.116 22.587 1.00 22.92 277 THR C N 1
ATOM 9912 C CA . THR C 1 277 ? -4.448 63.063 21.674 1.00 24.15 277 THR C CA 1
ATOM 9913 C C . THR C 1 277 ? -4.100 62.258 20.437 1.00 23.95 277 THR C C 1
ATOM 9914 O O . THR C 1 277 ? -3.130 62.583 19.762 1.00 23.69 277 THR C O 1
ATOM 9918 N N . THR C 1 278 ? -4.888 61.225 20.141 1.00 25.57 278 THR C N 1
ATOM 9919 C CA . THR C 1 278 ? -4.701 60.393 18.958 1.00 25.61 278 THR C CA 1
ATOM 9920 C C . THR C 1 278 ? -4.886 61.249 17.722 1.00 24.33 278 THR C C 1
ATOM 9921 O O . THR C 1 278 ? -5.847 61.970 17.621 1.00 22.64 278 THR C O 1
ATOM 9925 N N . MET C 1 279 ? -3.924 61.169 16.809 1.00 22.66 279 MET C N 1
ATOM 9926 C CA . MET C 1 279 ? -3.950 61.851 15.528 1.00 22.12 279 MET C CA 1
ATOM 9927 C C . MET C 1 279 ? -3.952 60.835 14.367 1.00 24.41 279 MET C C 1
ATOM 9928 O O . MET C 1 279 ? -3.809 59.638 14.585 1.00 24.58 279 MET C O 1
ATOM 9933 N N . ASN C 1 280 ? -4.077 61.291 13.125 1.00 22.55 280 ASN C N 1
ATOM 9934 C CA . ASN C 1 280 ? -4.130 60.305 12.004 1.00 25.41 280 ASN C CA 1
ATOM 9935 C C . ASN C 1 280 ? -2.859 59.442 11.834 1.00 27.05 280 ASN C C 1
ATOM 9936 O O . ASN C 1 280 ? -2.950 58.296 11.480 1.00 24.35 280 ASN C O 1
ATOM 9941 N N . ALA C 1 281 ? -1.698 60.033 12.093 1.00 24.14 281 ALA C N 1
ATOM 9942 C CA . ALA C 1 281 ? -0.410 59.354 11.911 1.00 25.26 281 ALA C CA 1
ATOM 9943 C C . ALA C 1 281 ? 0.536 59.448 13.120 1.00 27.21 281 ALA C C 1
ATOM 9944 O O . ALA C 1 281 ? 1.750 59.506 12.978 1.00 26.73 281 ALA C O 1
ATOM 9946 N N . GLY C 1 282 ? -0.042 59.407 14.327 1.00 25.64 282 GLY C N 1
ATOM 9947 C CA . GLY C 1 282 ? 0.650 59.610 15.549 1.00 25.31 282 GLY C CA 1
ATOM 9948 C C . GLY C 1 282 ? -0.286 60.077 16.655 1.00 25.10 282 GLY C C 1
ATOM 9949 O O . GLY C 1 282 ? -1.437 59.604 16.812 1.00 22.62 282 GLY C O 1
ATOM 9950 N N . TRP C 1 283 ? 0.235 61.009 17.416 1.00 24.34 283 TRP C N 1
ATOM 9951 C CA . TRP C 1 283 ? -0.457 61.601 18.545 1.00 23.63 283 TRP C CA 1
ATOM 9952 C C . TRP C 1 283 ? 0.157 62.990 18.864 1.00 23.63 283 TRP C C 1
ATOM 9953 O O . TRP C 1 283 ? 1.227 63.343 18.355 1.00 24.00 283 TRP C O 1
ATOM 9964 N N . CYS C 1 284 ? -0.634 63.831 19.516 1.00 22.12 284 CYS C N 1
ATOM 9965 C CA . CYS C 1 284 ? -0.271 65.197 19.773 1.00 21.22 284 CYS C CA 1
ATOM 9966 C C . CYS C 1 284 ? -0.257 65.437 21.263 1.00 22.18 284 CYS C C 1
ATOM 9967 O O . CYS C 1 284 ? -1.209 65.052 21.962 1.00 24.05 284 CYS C O 1
ATOM 9970 N N . TRP C 1 285 ? 0.816 65.992 21.808 1.00 23.42 285 TRP C N 1
ATOM 9971 C CA . TRP C 1 285 ? 0.806 66.364 23.223 1.00 23.24 285 TRP C CA 1
ATOM 9972 C C . TRP C 1 285 ? 0.274 67.810 23.380 1.00 25.19 285 TRP C C 1
ATOM 9973 O O . TRP C 1 285 ? 0.432 68.655 22.477 1.00 26.99 285 TRP C O 1
ATOM 9984 N N . THR C 1 286 ? -0.346 68.054 24.542 1.00 27.28 286 THR C N 1
ATOM 9985 C CA . THR C 1 286 ? -0.648 69.393 25.047 1.00 27.60 286 THR C CA 1
ATOM 9986 C C . THR C 1 286 ? -0.128 69.508 26.463 1.00 26.53 286 THR C C 1
ATOM 9987 O O . THR C 1 286 ? -0.590 68.805 27.349 1.00 25.59 286 THR C O 1
ATOM 9991 N N . ILE C 1 287 ? 0.802 70.425 26.642 1.00 23.59 287 ILE C N 1
ATOM 9992 C CA . ILE C 1 287 ? 1.491 70.669 27.926 1.00 24.80 287 ILE C CA 1
ATOM 9993 C C . ILE C 1 287 ? 1.265 72.152 28.345 1.00 26.19 287 ILE C C 1
ATOM 9994 O O . ILE C 1 287 ? 1.782 73.066 27.735 1.00 24.56 287 ILE C O 1
ATOM 9999 N N . PRO C 1 288 ? 0.458 72.379 29.356 1.00 25.98 288 PRO C N 1
ATOM 10000 C CA . PRO C 1 288 ? 0.208 73.769 29.813 1.00 25.18 288 PRO C CA 1
ATOM 10001 C C . PRO C 1 288 ? 1.352 74.449 30.542 1.00 28.65 288 PRO C C 1
ATOM 10002 O O . PRO C 1 288 ? 1.995 73.843 31.414 1.00 27.05 288 PRO C O 1
ATOM 10006 N N . THR C 1 289 ? 1.669 75.668 30.124 1.00 30.60 289 THR C N 1
ATOM 10007 C CA . THR C 1 289 ? 2.518 76.594 30.871 1.00 30.66 289 THR C CA 1
ATOM 10008 C C . THR C 1 289 ? 1.647 77.826 31.191 1.00 35.93 289 THR C C 1
ATOM 10009 O O . THR C 1 289 ? 0.522 77.936 30.670 1.00 36.41 289 THR C O 1
ATOM 10013 N N . PRO C 1 290 ? 2.120 78.705 32.098 1.00 35.93 290 PRO C N 1
ATOM 10014 C CA . PRO C 1 290 ? 1.263 79.829 32.456 1.00 36.89 290 PRO C CA 1
ATOM 10015 C C . PRO C 1 290 ? 0.905 80.652 31.256 1.00 31.17 290 PRO C C 1
ATOM 10016 O O . PRO C 1 290 ? -0.214 81.059 31.204 1.00 33.43 290 PRO C O 1
ATOM 10020 N N . GLU C 1 291 ? 1.805 80.834 30.286 1.00 31.42 291 GLU C N 1
ATOM 10021 C CA . GLU C 1 291 ? 1.560 81.740 29.166 1.00 36.20 291 GLU C CA 1
ATOM 10022 C C . GLU C 1 291 ? 0.612 81.138 28.109 1.00 42.33 291 GLU C C 1
ATOM 10023 O O . GLU C 1 291 ? -0.140 81.899 27.435 1.00 33.10 291 GLU C O 1
ATOM 10029 N N . SER C 1 292 ? 0.665 79.816 27.919 1.00 34.03 292 SER C N 1
ATOM 10030 C CA . SER C 1 292 ? -0.014 79.171 26.794 1.00 28.84 292 SER C CA 1
ATOM 10031 C C . SER C 1 292 ? 0.171 77.627 26.853 1.00 32.48 292 SER C C 1
ATOM 10032 O O . SER C 1 292 ? 0.991 77.126 27.645 1.00 27.67 292 SER C O 1
ATOM 10035 N N . ASP C 1 293 ? -0.581 76.911 26.010 1.00 27.80 293 ASP C N 1
ATOM 10036 C CA . ASP C 1 293 ? -0.416 75.484 25.859 1.00 29.44 293 ASP C CA 1
ATOM 10037 C C . ASP C 1 293 ? 0.682 75.210 24.847 1.00 28.27 293 ASP C C 1
ATOM 10038 O O . ASP C 1 293 ? 0.771 75.871 23.846 1.00 31.97 293 ASP C O 1
ATOM 10043 N N . HIS C 1 294 ? 1.552 74.259 25.146 1.00 26.57 294 HIS C N 1
ATOM 10044 C CA . HIS C 1 294 ? 2.635 73.914 24.206 1.00 25.83 294 HIS C CA 1
ATOM 10045 C C . HIS C 1 294 ? 2.244 72.564 23.604 1.00 28.02 294 HIS C C 1
ATOM 10046 O O . HIS C 1 294 ? 1.973 71.605 24.345 1.00 26.32 294 HIS C O 1
ATOM 10053 N N . LEU C 1 295 ? 2.262 72.500 22.273 1.00 28.40 295 LEU C N 1
ATOM 10054 C CA . LEU C 1 295 ? 1.831 71.299 21.543 1.00 28.88 295 LEU C CA 1
ATOM 10055 C C . LEU C 1 295 ? 2.938 70.674 20.706 1.00 26.87 295 LEU C C 1
ATOM 10056 O O . LEU C 1 295 ? 3.880 71.327 20.298 1.00 27.17 295 LEU C O 1
ATOM 10061 N N . GLY C 1 296 ? 2.784 69.378 20.461 1.00 25.54 296 GLY C N 1
ATOM 10062 C CA . GLY C 1 296 ? 3.665 68.609 19.643 1.00 26.80 296 GLY C CA 1
ATOM 10063 C C . GLY C 1 296 ? 2.926 67.410 19.033 1.00 25.03 296 GLY C C 1
ATOM 10064 O O . GLY C 1 296 ? 2.416 66.532 19.740 1.00 21.34 296 GLY C O 1
ATOM 10065 N N . TYR C 1 297 ? 2.847 67.420 17.711 1.00 23.69 297 TYR C N 1
ATOM 10066 C CA . TYR C 1 297 ? 2.341 66.276 16.943 1.00 23.16 297 TYR C CA 1
ATOM 10067 C C . TYR C 1 297 ? 3.481 65.422 16.576 1.00 23.67 297 TYR C C 1
ATOM 10068 O O . TYR C 1 297 ? 4.236 65.752 15.653 1.00 25.22 297 TYR C O 1
ATOM 10077 N N . VAL C 1 298 ? 3.599 64.322 17.317 1.00 22.84 298 VAL C N 1
ATOM 10078 C CA . VAL C 1 298 ? 4.533 63.257 17.095 1.00 23.72 298 VAL C CA 1
ATOM 10079 C C . VAL C 1 298 ? 3.976 62.303 16.023 1.00 24.27 298 VAL C C 1
ATOM 10080 O O . VAL C 1 298 ? 2.932 61.722 16.188 1.00 24.10 298 VAL C O 1
ATOM 10084 N N . PHE C 1 299 ? 4.690 62.139 14.938 1.00 21.88 299 PHE C N 1
ATOM 10085 C CA . PHE C 1 299 ? 4.188 61.388 13.803 1.00 22.06 299 PHE C CA 1
ATOM 10086 C C . PHE C 1 299 ? 5.259 60.549 13.095 1.00 25.49 299 PHE C C 1
ATOM 10087 O O . PHE C 1 299 ? 6.492 60.767 13.274 1.00 22.69 299 PHE C O 1
ATOM 10095 N N . SER C 1 300 ? 4.769 59.584 12.320 1.00 23.15 300 SER C N 1
ATOM 10096 C CA . SER C 1 300 ? 5.648 58.804 11.439 1.00 26.34 300 SER C CA 1
ATOM 10097 C C . SER C 1 300 ? 5.784 59.448 10.075 1.00 27.90 300 SER C C 1
ATOM 10098 O O . SER C 1 300 ? 4.792 59.585 9.360 1.00 27.60 300 SER C O 1
ATOM 10101 N N . SER C 1 301 ? 7.012 59.831 9.718 1.00 25.45 301 SER C N 1
ATOM 10102 C CA . SER C 1 301 ? 7.388 60.416 8.388 1.00 32.19 301 SER C CA 1
ATOM 10103 C C . SER C 1 301 ? 6.997 59.579 7.222 1.00 29.14 301 SER C C 1
ATOM 10104 O O . SER C 1 301 ? 6.859 60.075 6.115 1.00 31.73 301 SER C O 1
ATOM 10107 N N . ALA C 1 302 ? 7.022 58.288 7.471 1.00 30.92 302 ALA C N 1
ATOM 10108 C CA . ALA C 1 302 ? 6.642 57.306 6.495 1.00 35.32 302 ALA C CA 1
ATOM 10109 C C . ALA C 1 302 ? 5.153 57.356 6.188 1.00 36.03 302 ALA C C 1
ATOM 10110 O O . ALA C 1 302 ? 4.763 57.028 5.078 1.00 36.28 302 ALA C O 1
ATOM 10112 N N . ALA C 1 303 ? 4.330 57.793 7.149 1.00 31.24 303 ALA C N 1
ATOM 10113 C CA . ALA C 1 303 ? 2.906 57.774 6.992 1.00 30.14 303 ALA C CA 1
ATOM 10114 C C . ALA C 1 303 ? 2.413 59.115 6.507 1.00 34.01 303 ALA C C 1
ATOM 10115 O O . ALA C 1 303 ? 1.352 59.182 5.861 1.00 36.76 303 ALA C O 1
ATOM 10117 N N . ILE C 1 304 ? 3.160 60.194 6.746 1.00 32.99 304 ILE C N 1
ATOM 10118 C CA . ILE C 1 304 ? 2.742 61.524 6.308 1.00 35.91 304 ILE C CA 1
ATOM 10119 C C . ILE C 1 304 ? 3.886 62.524 6.161 1.00 32.59 304 ILE C C 1
ATOM 10120 O O . ILE C 1 304 ? 4.804 62.481 6.954 1.00 34.52 304 ILE C O 1
ATOM 10125 N N . ASP C 1 305 ? 3.731 63.479 5.247 1.00 32.83 305 ASP C N 1
ATOM 10126 C CA . ASP C 1 305 ? 4.684 64.582 4.967 1.00 41.71 305 ASP C CA 1
ATOM 10127 C C . ASP C 1 305 ? 4.639 65.592 6.095 1.00 37.69 305 ASP C C 1
ATOM 10128 O O . ASP C 1 305 ? 3.547 65.934 6.539 1.00 34.15 305 ASP C O 1
ATOM 10133 N N . PRO C 1 306 ? 5.790 66.181 6.483 1.00 35.23 306 PRO C N 1
ATOM 10134 C CA . PRO C 1 306 ? 5.746 67.108 7.614 1.00 33.61 306 PRO C CA 1
ATOM 10135 C C . PRO C 1 306 ? 4.762 68.248 7.451 1.00 33.35 306 PRO C C 1
ATOM 10136 O O . PRO C 1 306 ? 4.123 68.644 8.414 1.00 36.03 306 PRO C O 1
ATOM 10140 N N . ASP C 1 307 ? 4.601 68.756 6.239 1.00 35.90 307 ASP C N 1
ATOM 10141 C CA . ASP C 1 307 ? 3.668 69.827 5.974 1.00 35.86 307 ASP C CA 1
ATOM 10142 C C . ASP C 1 307 ? 2.243 69.435 6.195 1.00 29.52 307 ASP C C 1
ATOM 10143 O O . ASP C 1 307 ? 1.411 70.248 6.651 1.00 35.02 307 ASP C O 1
ATOM 10148 N N . ASP C 1 308 ? 1.951 68.212 5.819 1.00 31.55 308 ASP C N 1
ATOM 10149 C CA . ASP C 1 308 ? 0.634 67.649 5.939 1.00 31.84 308 ASP C CA 1
ATOM 10150 C C . ASP C 1 308 ? 0.347 67.435 7.372 1.00 28.48 308 ASP C C 1
ATOM 10151 O O . ASP C 1 308 ? -0.762 67.681 7.794 1.00 30.52 308 ASP C O 1
ATOM 10156 N N . ALA C 1 309 ? 1.334 66.987 8.112 1.00 31.28 309 ALA C N 1
ATOM 10157 C CA . ALA C 1 309 ? 1.207 66.839 9.581 1.00 28.83 309 ALA C CA 1
ATOM 10158 C C . ALA C 1 309 ? 0.913 68.174 10.246 1.00 25.84 309 ALA C C 1
ATOM 10159 O O . ALA C 1 309 ? -0.073 68.304 11.033 1.00 24.16 309 ALA C O 1
ATOM 10161 N N . ALA C 1 310 ? 1.717 69.184 9.918 1.00 25.61 310 ALA C N 1
ATOM 10162 C CA . ALA C 1 310 ? 1.391 70.572 10.312 1.00 30.02 310 ALA C CA 1
ATOM 10163 C C . ALA C 1 310 ? -0.042 71.026 9.970 1.00 27.97 310 ALA C C 1
ATOM 10164 O O . ALA C 1 310 ? -0.743 71.583 10.829 1.00 31.40 310 ALA C O 1
ATOM 10166 N N . ALA C 1 311 ? -0.523 70.721 8.770 1.00 33.04 311 ALA C N 1
ATOM 10167 C CA . ALA C 1 311 ? -1.898 71.091 8.362 1.00 30.05 311 ALA C CA 1
ATOM 10168 C C . ALA C 1 311 ? -2.915 70.364 9.194 1.00 30.22 311 ALA C C 1
ATOM 10169 O O . ALA C 1 311 ? -3.936 70.950 9.631 1.00 27.73 311 ALA C O 1
ATOM 10171 N N . GLU C 1 312 ? -2.644 69.079 9.468 1.00 27.42 312 GLU C N 1
ATOM 10172 C CA . GLU C 1 312 ? -3.571 68.332 10.308 1.00 27.90 312 GLU C CA 1
ATOM 10173 C C . GLU C 1 312 ? -3.623 68.892 11.713 1.00 24.28 312 GLU C C 1
ATOM 10174 O O . GLU C 1 312 ? -4.679 69.000 12.355 1.00 24.53 312 GLU C O 1
ATOM 10180 N N . MET C 1 313 ? -2.451 69.182 12.261 1.00 25.74 313 MET C N 1
ATOM 10181 C CA . MET C 1 313 ? -2.388 69.854 13.581 1.00 27.80 313 MET C CA 1
ATOM 10182 C C . MET C 1 313 ? -3.192 71.155 13.651 1.00 26.11 313 MET C C 1
ATOM 10183 O O . MET C 1 313 ? -3.978 71.381 14.568 1.00 29.31 313 MET C O 1
ATOM 10188 N N . ALA C 1 314 ? -2.999 72.019 12.664 1.00 28.71 314 ALA C N 1
ATOM 10189 C CA . ALA C 1 314 ? -3.749 73.323 12.575 1.00 28.69 314 ALA C CA 1
ATOM 10190 C C . ALA C 1 314 ? -5.227 73.150 12.494 1.00 29.97 314 ALA C C 1
ATOM 10191 O O . ALA C 1 314 ? -5.991 73.900 13.131 1.00 32.18 314 ALA C O 1
ATOM 10193 N N . ARG C 1 315 ? -5.650 72.116 11.756 1.00 31.22 315 ARG C N 1
ATOM 10194 C CA . ARG C 1 315 ? -7.056 71.771 11.672 1.00 29.62 315 ARG C CA 1
ATOM 10195 C C . ARG C 1 315 ? -7.630 71.204 12.961 1.00 32.69 315 ARG C C 1
ATOM 10196 O O . ARG C 1 315 ? -8.759 71.545 13.419 1.00 27.95 315 ARG C O 1
ATOM 10204 N N . ARG C 1 316 ? -6.870 70.332 13.605 1.00 27.09 316 ARG C N 1
ATOM 10205 C CA . ARG C 1 316 ? -7.351 69.749 14.831 1.00 27.08 316 ARG C CA 1
ATOM 10206 C C . ARG C 1 316 ? -7.376 70.762 15.999 1.00 25.78 316 ARG C C 1
ATOM 10207 O O . ARG C 1 316 ? -8.197 70.642 16.962 1.00 23.95 316 ARG C O 1
ATOM 10215 N N . PHE C 1 317 ? -6.471 71.724 15.948 1.00 22.72 317 PHE C N 1
ATOM 10216 C CA . PHE C 1 317 ? -6.210 72.675 16.989 1.00 27.96 317 PHE C CA 1
ATOM 10217 C C . PHE C 1 317 ? -6.203 74.106 16.422 1.00 27.17 317 PHE C C 1
ATOM 10218 O O . PHE C 1 317 ? -5.147 74.792 16.365 1.00 27.19 317 PHE C O 1
ATOM 10226 N N . PRO C 1 318 ? -7.384 74.573 16.012 1.00 27.58 318 PRO C N 1
ATOM 10227 C CA . PRO C 1 318 ? -7.420 75.863 15.291 1.00 28.15 318 PRO C CA 1
ATOM 10228 C C . PRO C 1 318 ? -6.841 76.965 16.155 1.00 26.60 318 PRO C C 1
ATOM 10229 O O . PRO C 1 318 ? -7.138 77.049 17.342 1.00 31.43 318 PRO C O 1
ATOM 10233 N N . GLY C 1 319 ? -5.884 77.672 15.610 1.00 28.69 319 GLY C N 1
ATOM 10234 C CA . GLY C 1 319 ? -5.211 78.755 16.263 1.00 31.15 319 GLY C CA 1
ATOM 10235 C C . GLY C 1 319 ? -3.784 78.437 16.638 1.00 30.00 319 GLY C C 1
ATOM 10236 O O . GLY C 1 319 ? -3.022 79.320 17.002 1.00 30.19 319 GLY C O 1
ATOM 10237 N N . VAL C 1 320 ? -3.420 77.152 16.593 1.00 31.26 320 VAL C N 1
ATOM 10238 C CA . VAL C 1 320 ? -2.080 76.778 16.991 1.00 31.13 320 VAL C CA 1
ATOM 10239 C C . VAL C 1 320 ? -1.065 77.350 16.054 1.00 31.94 320 VAL C C 1
ATOM 10240 O O . VAL C 1 320 ? -1.318 77.390 14.866 1.00 33.43 320 VAL C O 1
ATOM 10244 N N . THR C 1 321 ? 0.061 77.839 16.580 1.00 30.14 321 THR C N 1
ATOM 10245 C CA . THR C 1 321 ? 1.180 78.248 15.708 1.00 35.79 321 THR C CA 1
ATOM 10246 C C . THR C 1 321 ? 1.929 77.000 15.190 1.00 42.03 321 THR C C 1
ATOM 10247 O O . THR C 1 321 ? 1.648 75.832 15.595 1.00 38.85 321 THR C O 1
ATOM 10251 N N . ARG C 1 322 ? 2.869 77.268 14.297 1.00 38.79 322 ARG C N 1
ATOM 10252 C CA . ARG C 1 322 ? 3.722 76.268 13.707 1.00 42.49 322 ARG C CA 1
ATOM 10253 C C . ARG C 1 322 ? 5.139 76.746 13.960 1.00 42.88 322 ARG C C 1
ATOM 10254 O O . ARG C 1 322 ? 5.532 77.772 13.470 1.00 43.34 322 ARG C O 1
ATOM 10262 N N . GLU C 1 323 ? 5.892 76.072 14.806 1.00 38.83 323 GLU C N 1
ATOM 10263 C CA . GLU C 1 323 ? 7.128 76.662 15.266 1.00 45.18 323 GLU C CA 1
ATOM 10264 C C . GLU C 1 323 ? 8.358 75.950 14.847 1.00 44.72 323 GLU C C 1
ATOM 10265 O O . GLU C 1 323 ? 9.341 76.592 14.599 1.00 52.07 323 GLU C O 1
ATOM 10271 N N . ALA C 1 324 ? 8.320 74.632 14.717 1.00 44.53 324 ALA C N 1
ATOM 10272 C CA . ALA C 1 324 ? 9.536 73.856 14.535 1.00 38.59 324 ALA C CA 1
ATOM 10273 C C . ALA C 1 324 ? 9.209 72.422 14.142 1.00 36.49 324 ALA C C 1
ATOM 10274 O O . ALA C 1 324 ? 8.138 71.864 14.504 1.00 32.99 324 ALA C O 1
ATOM 10276 N N . LEU C 1 325 ? 10.103 71.866 13.347 1.00 31.63 325 LEU C N 1
ATOM 10277 C CA . LEU C 1 325 ? 10.103 70.434 13.014 1.00 34.12 325 LEU C CA 1
ATOM 10278 C C . LEU C 1 325 ? 11.307 69.795 13.701 1.00 35.38 325 LEU C C 1
ATOM 10279 O O . LEU C 1 325 ? 12.415 70.238 13.507 1.00 34.06 325 LEU C O 1
ATOM 10284 N N . VAL C 1 326 ? 11.102 68.770 14.515 1.00 30.69 326 VAL C N 1
ATOM 10285 C CA . VAL C 1 326 ? 12.231 68.094 15.174 1.00 35.28 326 VAL C CA 1
ATOM 10286 C C . VAL C 1 326 ? 12.179 66.607 14.786 1.00 31.97 326 VAL C C 1
ATOM 10287 O O . VAL C 1 326 ? 11.110 65.996 14.699 1.00 33.53 326 VAL C O 1
ATOM 10291 N N . ARG C 1 327 ? 13.341 66.055 14.503 1.00 31.64 327 ARG C N 1
ATOM 10292 C CA . ARG C 1 327 ? 13.431 64.691 14.081 1.00 31.58 327 ARG C CA 1
ATOM 10293 C C . ARG C 1 327 ? 14.097 63.919 15.210 1.00 28.72 327 ARG C C 1
ATOM 10294 O O . ARG C 1 327 ? 14.849 64.519 16.017 1.00 27.11 327 ARG C O 1
ATOM 10302 N N . PHE C 1 328 ? 13.741 62.639 15.344 1.00 24.86 328 PHE C N 1
ATOM 10303 C CA . PHE C 1 328 ? 14.361 61.790 16.352 1.00 25.50 328 PHE C CA 1
ATOM 10304 C C . PHE C 1 328 ? 14.380 60.348 15.931 1.00 28.63 328 PHE C C 1
ATOM 10305 O O . PHE C 1 328 ? 13.810 59.982 14.920 1.00 30.15 328 PHE C O 1
ATOM 10313 N N . ARG C 1 329 ? 15.052 59.504 16.722 1.00 29.82 329 ARG C N 1
ATOM 10314 C CA . ARG C 1 329 ? 14.941 58.083 16.535 1.00 30.82 329 ARG C CA 1
ATOM 10315 C C . ARG C 1 329 ? 14.784 57.412 17.896 1.00 30.81 329 ARG C C 1
ATOM 10316 O O . ARG C 1 329 ? 15.278 57.893 18.934 1.00 32.92 329 ARG C O 1
ATOM 10324 N N . SER C 1 330 ? 13.992 56.362 17.921 1.00 25.94 330 SER C N 1
ATOM 10325 C CA . SER C 1 330 ? 13.655 55.724 19.142 1.00 24.81 330 SER C CA 1
ATOM 10326 C C . SER C 1 330 ? 14.592 54.534 19.330 1.00 21.63 330 SER C C 1
ATOM 10327 O O . SER C 1 330 ? 14.606 53.644 18.523 1.00 25.27 330 SER C O 1
ATOM 10330 N N . GLY C 1 331 ? 15.244 54.443 20.461 1.00 22.20 331 GLY C N 1
ATOM 10331 C CA . GLY C 1 331 ? 16.199 53.396 20.688 1.00 20.76 331 GLY C CA 1
ATOM 10332 C C . GLY C 1 331 ? 17.229 53.824 21.667 1.00 22.53 331 GLY C C 1
ATOM 10333 O O . GLY C 1 331 ? 17.113 54.851 22.238 1.00 22.65 331 GLY C O 1
ATOM 10334 N N . ARG C 1 332 ? 18.200 52.940 21.936 1.00 20.81 332 ARG C N 1
ATOM 10335 C CA . ARG C 1 332 ? 19.283 53.210 22.863 1.00 19.90 332 ARG C CA 1
ATOM 10336 C C . ARG C 1 332 ? 20.563 52.659 22.218 1.00 22.15 332 ARG C C 1
ATOM 10337 O O . ARG C 1 332 ? 20.507 51.745 21.383 1.00 24.31 332 ARG C O 1
ATOM 10345 N N . HIS C 1 333 ? 21.711 53.143 22.673 1.00 22.33 333 HIS C N 1
ATOM 10346 C CA . HIS C 1 333 ? 22.968 52.553 22.381 1.00 24.47 333 HIS C CA 1
ATOM 10347 C C . HIS C 1 333 ? 23.161 51.305 23.227 1.00 24.23 333 HIS C C 1
ATOM 10348 O O . HIS C 1 333 ? 22.483 51.059 24.290 1.00 21.47 333 HIS C O 1
ATOM 10355 N N . ARG C 1 334 ? 24.098 50.522 22.769 1.00 24.39 334 ARG C N 1
ATOM 10356 C CA . ARG C 1 334 ? 24.350 49.235 23.406 1.00 26.70 334 ARG C CA 1
ATOM 10357 C C . ARG C 1 334 ? 24.881 49.464 24.799 1.00 29.01 334 ARG C C 1
ATOM 10358 O O . ARG C 1 334 ? 24.590 48.690 25.743 1.00 28.24 334 ARG C O 1
ATOM 10366 N N . GLU C 1 335 ? 25.664 50.534 24.932 1.00 25.78 335 GLU C N 1
ATOM 10367 C CA . GLU C 1 335 ? 26.327 50.883 26.192 1.00 28.10 335 GLU C CA 1
ATOM 10368 C C . GLU C 1 335 ? 26.170 52.354 26.464 1.00 26.09 335 GLU C C 1
ATOM 10369 O O . GLU C 1 335 ? 26.093 53.110 25.530 1.00 23.93 335 GLU C O 1
ATOM 10375 N N . ALA C 1 336 ? 26.027 52.751 27.732 1.00 22.64 336 ALA C N 1
ATOM 10376 C CA . ALA C 1 336 ? 26.058 54.150 28.115 1.00 24.42 336 ALA C CA 1
ATOM 10377 C C . ALA C 1 336 ? 27.443 54.576 28.555 1.00 26.59 336 ALA C C 1
ATOM 10378 O O . ALA C 1 336 ? 27.783 55.773 28.520 1.00 25.50 336 ALA C O 1
ATOM 10380 N N . TRP C 1 337 ? 28.192 53.623 29.135 1.00 27.31 337 TRP C N 1
ATOM 10381 C CA . TRP C 1 337 ? 29.484 53.945 29.821 1.00 24.45 337 TRP C CA 1
ATOM 10382 C C . TRP C 1 337 ? 30.542 53.047 29.186 1.00 27.14 337 TRP C C 1
ATOM 10383 O O . TRP C 1 337 ? 30.479 51.794 29.188 1.00 26.46 337 TRP C O 1
ATOM 10394 N N . ARG C 1 338 ? 31.527 53.688 28.598 1.00 27.65 338 ARG C N 1
ATOM 10395 C CA . ARG C 1 338 ? 32.657 52.957 28.099 1.00 29.88 338 ARG C CA 1
ATOM 10396 C C . ARG C 1 338 ? 33.915 53.756 28.459 1.00 30.69 338 ARG C C 1
ATOM 10397 O O . ARG C 1 338 ? 34.037 54.913 28.139 1.00 22.58 338 ARG C O 1
ATOM 10405 N N . GLY C 1 339 ? 34.818 53.141 29.203 1.00 28.12 339 GLY C N 1
ATOM 10406 C CA . GLY C 1 339 ? 36.093 53.793 29.508 1.00 29.76 339 GLY C CA 1
ATOM 10407 C C . GLY C 1 339 ? 35.886 55.033 30.361 1.00 26.83 339 GLY C C 1
ATOM 10408 O O . GLY C 1 339 ? 35.219 55.016 31.406 1.00 27.06 339 GLY C O 1
ATOM 10409 N N . ASN C 1 340 ? 36.429 56.140 29.924 1.00 27.85 340 ASN C N 1
ATOM 10410 C CA . ASN C 1 340 ? 36.313 57.413 30.662 1.00 28.47 340 ASN C CA 1
ATOM 10411 C C . ASN C 1 340 ? 35.233 58.277 30.109 1.00 26.32 340 ASN C C 1
ATOM 10412 O O . ASN C 1 340 ? 35.334 59.488 30.194 1.00 24.13 340 ASN C O 1
ATOM 10417 N N . VAL C 1 341 ? 34.185 57.660 29.525 1.00 25.45 341 VAL C N 1
ATOM 10418 C CA . VAL C 1 341 ? 33.046 58.407 29.004 1.00 26.53 341 VAL C CA 1
ATOM 10419 C C . VAL C 1 341 ? 31.755 57.781 29.435 1.00 26.10 341 VAL C C 1
ATOM 10420 O O . VAL C 1 341 ? 31.585 56.598 29.205 1.00 25.47 341 VAL C O 1
ATOM 10424 N N . MET C 1 342 ? 30.823 58.544 29.969 1.00 23.74 342 MET C N 1
ATOM 10425 C CA . MET C 1 342 ? 29.432 58.072 30.049 1.00 23.41 342 MET C CA 1
ATOM 10426 C C . MET C 1 342 ? 28.481 59.050 29.372 1.00 22.88 342 MET C C 1
ATOM 10427 O O . MET C 1 342 ? 28.665 60.248 29.489 1.00 24.00 342 MET C O 1
ATOM 10432 N N . ALA C 1 343 ? 27.464 58.547 28.699 1.00 21.76 343 ALA C N 1
ATOM 10433 C CA . ALA C 1 343 ? 26.485 59.385 28.048 1.00 22.03 343 ALA C CA 1
ATOM 10434 C C . ALA C 1 343 ? 25.224 59.552 28.893 1.00 24.31 343 ALA C C 1
ATOM 10435 O O . ALA C 1 343 ? 24.739 58.592 29.506 1.00 22.36 343 ALA C O 1
ATOM 10437 N N . VAL C 1 344 ? 24.717 60.782 28.944 1.00 25.46 344 VAL C N 1
ATOM 10438 C CA . VAL C 1 344 ? 23.487 61.094 29.667 1.00 24.30 344 VAL C CA 1
ATOM 10439 C C . VAL C 1 344 ? 22.610 61.870 28.704 1.00 25.87 344 VAL C C 1
ATOM 10440 O O . VAL C 1 344 ? 23.084 62.850 28.107 1.00 22.72 344 VAL C O 1
ATOM 10444 N N . GLY C 1 345 ? 21.335 61.490 28.605 1.00 22.90 345 GLY C N 1
ATOM 10445 C CA . GLY C 1 345 ? 20.396 62.133 27.698 1.00 22.98 345 GLY C CA 1
ATOM 10446 C C . GLY C 1 345 ? 20.294 61.490 26.338 1.00 22.29 345 GLY C C 1
ATOM 10447 O O . GLY C 1 345 ? 20.488 60.282 26.177 1.00 21.07 345 GLY C O 1
ATOM 10448 N N . ASN C 1 346 ? 19.919 62.304 25.370 1.00 21.19 346 ASN C N 1
ATOM 10449 C CA . ASN C 1 346 ? 19.696 61.869 24.039 1.00 23.35 346 ASN C CA 1
ATOM 10450 C C . ASN C 1 346 ? 20.955 61.250 23.373 1.00 23.07 346 ASN C C 1
ATOM 10451 O O . ASN C 1 346 ? 20.829 60.516 22.430 1.00 22.68 346 ASN C O 1
ATOM 10456 N N . SER C 1 347 ? 22.150 61.597 23.810 1.00 22.47 347 SER C N 1
ATOM 10457 C CA . SER C 1 347 ? 23.355 60.911 23.290 1.00 22.38 347 SER C CA 1
ATOM 10458 C C . SER C 1 347 ? 23.304 59.419 23.640 1.00 20.30 347 SER C C 1
ATOM 10459 O O . SER C 1 347 ? 24.005 58.678 22.983 1.00 21.05 347 SER C O 1
ATOM 10462 N N . TYR C 1 348 ? 22.574 58.988 24.692 1.00 18.47 348 TYR C N 1
ATOM 10463 C CA . TYR C 1 348 ? 22.468 57.546 24.974 1.00 19.54 348 TYR C CA 1
ATOM 10464 C C . TYR C 1 348 ? 21.231 56.943 24.324 1.00 20.28 348 TYR C C 1
ATOM 10465 O O . TYR C 1 348 ? 21.333 55.920 23.665 1.00 23.00 348 TYR C O 1
ATOM 10474 N N . ALA C 1 349 ? 20.046 57.491 24.640 1.00 20.98 349 ALA C N 1
ATOM 10475 C CA . ALA C 1 349 ? 18.779 56.873 24.272 1.00 22.80 349 ALA C CA 1
ATOM 10476 C C . ALA C 1 349 ? 17.668 57.936 24.235 1.00 24.83 349 ALA C C 1
ATOM 10477 O O . ALA C 1 349 ? 17.829 59.060 24.758 1.00 22.19 349 ALA C O 1
ATOM 10479 N N . PHE C 1 350 ? 16.578 57.569 23.591 1.00 22.09 350 PHE C N 1
ATOM 10480 C CA . PHE C 1 350 ? 15.349 58.441 23.455 1.00 27.88 350 PHE C CA 1
ATOM 10481 C C . PHE C 1 350 ? 14.140 57.592 23.086 1.00 26.13 350 PHE C C 1
ATOM 10482 O O . PHE C 1 350 ? 14.274 56.647 22.297 1.00 23.08 350 PHE C O 1
ATOM 10490 N N . VAL C 1 351 ? 12.986 57.907 23.691 1.00 25.91 351 VAL C N 1
ATOM 10491 C CA . VAL C 1 351 ? 11.676 57.472 23.220 1.00 24.76 351 VAL C CA 1
ATOM 10492 C C . VAL C 1 351 ? 10.795 58.708 23.185 1.00 26.05 351 VAL C C 1
ATOM 10493 O O . VAL C 1 351 ? 11.071 59.705 23.862 1.00 22.75 351 VAL C O 1
ATOM 10497 N N . GLU C 1 352 ? 9.774 58.666 22.342 1.00 25.14 352 GLU C N 1
ATOM 10498 C CA . GLU C 1 352 ? 8.818 59.758 22.258 1.00 27.22 352 GLU C CA 1
ATOM 10499 C C . GLU C 1 352 ? 8.252 60.013 23.649 1.00 26.53 352 GLU C C 1
ATOM 10500 O O . GLU C 1 352 ? 8.266 59.088 24.472 1.00 26.46 352 GLU C O 1
ATOM 10506 N N . PRO C 1 353 ? 7.786 61.238 23.911 1.00 25.09 353 PRO C N 1
ATOM 10507 C CA . PRO C 1 353 ? 7.370 61.721 25.230 1.00 25.82 353 PRO C CA 1
ATOM 10508 C C . PRO C 1 353 ? 6.010 61.323 25.646 1.00 25.96 353 PRO C C 1
ATOM 10509 O O . PRO C 1 353 ? 5.367 61.971 26.510 1.00 29.54 353 PRO C O 1
ATOM 10513 N N . LEU C 1 354 ? 5.584 60.150 25.191 1.00 26.04 354 LEU C N 1
ATOM 10514 C CA . LEU C 1 354 ? 4.270 59.700 25.502 1.00 25.68 354 LEU C CA 1
ATOM 10515 C C . LEU C 1 354 ? 4.061 59.441 26.980 1.00 29.48 354 LEU C C 1
ATOM 10516 O O . LEU C 1 354 ? 2.906 59.520 27.456 1.00 24.96 354 LEU C O 1
ATOM 10521 N N . GLU C 1 355 ? 5.124 59.097 27.717 1.00 26.84 355 GLU C N 1
ATOM 10522 C CA . GLU C 1 355 ? 4.979 58.902 29.151 1.00 27.06 355 GLU C CA 1
ATOM 10523 C C . GLU C 1 355 ? 5.922 59.816 29.946 1.00 27.30 355 GLU C C 1
ATOM 10524 O O . GLU C 1 355 ? 6.114 59.633 31.122 1.00 25.50 355 GLU C O 1
ATOM 10530 N N . SER C 1 356 ? 6.430 60.843 29.284 1.00 25.04 356 SER C N 1
ATOM 10531 C CA . SER C 1 356 ? 7.364 61.801 29.897 1.00 29.95 356 SER C CA 1
ATOM 10532 C C . SER C 1 356 ? 8.431 61.119 30.759 1.00 31.71 356 SER C C 1
ATOM 10533 O O . SER C 1 356 ? 8.561 61.361 31.976 1.00 30.33 356 SER C O 1
ATOM 10536 N N . SER C 1 357 ? 9.208 60.310 30.084 1.00 26.42 357 SER C N 1
ATOM 10537 C CA . SER C 1 357 ? 10.255 59.503 30.705 1.00 26.51 357 SER C CA 1
ATOM 10538 C C . SER C 1 357 ? 11.660 60.118 30.458 1.00 25.82 357 SER C C 1
ATOM 10539 O O . SER C 1 357 ? 12.685 59.663 30.989 1.00 24.87 357 SER C O 1
ATOM 10542 N N . GLY C 1 358 ? 11.735 61.184 29.668 1.00 22.74 358 GLY C N 1
ATOM 10543 C CA . GLY C 1 358 ? 13.067 61.695 29.254 1.00 21.83 358 GLY C CA 1
ATOM 10544 C C . GLY C 1 358 ? 13.896 62.203 30.459 1.00 25.21 358 GLY C C 1
ATOM 10545 O O . GLY C 1 358 ? 15.042 61.792 30.674 1.00 22.18 358 GLY C O 1
ATOM 10546 N N . LEU C 1 359 ? 13.313 63.121 31.212 1.00 25.26 359 LEU C N 1
ATOM 10547 C CA . LEU C 1 359 ? 13.976 63.675 32.357 1.00 25.80 359 LEU C CA 1
ATOM 10548 C C . LEU C 1 359 ? 14.216 62.623 33.485 1.00 26.57 359 LEU C C 1
ATOM 10549 O O . LEU C 1 359 ? 15.258 62.647 34.130 1.00 24.91 359 LEU C O 1
ATOM 10554 N N . LEU C 1 360 ? 13.267 61.728 33.672 1.00 23.19 360 LEU C N 1
ATOM 10555 C CA . LEU C 1 360 ? 13.427 60.578 34.545 1.00 26.19 360 LEU C CA 1
ATOM 10556 C C . LEU C 1 360 ? 14.654 59.771 34.256 1.00 25.21 360 LEU C C 1
ATOM 10557 O O . LEU C 1 360 ? 15.381 59.421 35.160 1.00 23.91 360 LEU C O 1
ATOM 10562 N N . MET C 1 361 ? 14.892 59.482 32.985 1.00 23.50 361 MET C N 1
ATOM 10563 C CA . MET C 1 361 ? 16.030 58.653 32.595 1.00 25.70 361 MET C CA 1
ATOM 10564 C C . MET C 1 361 ? 17.349 59.402 32.613 1.00 23.31 361 MET C C 1
ATOM 10565 O O . MET C 1 361 ? 18.437 58.818 32.882 1.00 21.95 361 MET C O 1
ATOM 10570 N N . ILE C 1 362 ? 17.286 60.696 32.415 1.00 23.53 362 ILE C N 1
ATOM 10571 C CA . ILE C 1 362 ? 18.475 61.522 32.665 1.00 22.77 362 ILE C CA 1
ATOM 10572 C C . ILE C 1 362 ? 18.780 61.436 34.136 1.00 24.04 362 ILE C C 1
ATOM 10573 O O . ILE C 1 362 ? 19.916 61.231 34.507 1.00 24.82 362 ILE C O 1
ATOM 10578 N N . ALA C 1 363 ? 17.787 61.690 35.001 1.00 21.61 363 ALA C N 1
ATOM 10579 C CA . ALA C 1 363 ? 18.066 61.653 36.413 1.00 23.23 363 ALA C CA 1
ATOM 10580 C C . ALA C 1 363 ? 18.599 60.278 36.913 1.00 23.90 363 ALA C C 1
ATOM 10581 O O . ALA C 1 363 ? 19.461 60.210 37.823 1.00 25.09 363 ALA C O 1
ATOM 10583 N N . THR C 1 364 ? 18.062 59.199 36.373 1.00 22.22 364 THR C N 1
ATOM 10584 C CA . THR C 1 364 ? 18.520 57.840 36.701 1.00 24.66 364 THR C CA 1
ATOM 10585 C C . THR C 1 364 ? 19.976 57.684 36.284 1.00 23.81 364 THR C C 1
ATOM 10586 O O . THR C 1 364 ? 20.806 57.181 37.066 1.00 26.53 364 THR C O 1
ATOM 10590 N N . ALA C 1 365 ? 20.302 58.123 35.077 1.00 22.84 365 ALA C N 1
ATOM 10591 C CA . ALA C 1 365 ? 21.677 58.040 34.592 1.00 22.35 365 ALA C CA 1
ATOM 10592 C C . ALA C 1 365 ? 22.638 58.870 35.417 1.00 22.47 365 ALA C C 1
ATOM 10593 O O . ALA C 1 365 ? 23.752 58.433 35.739 1.00 23.14 365 ALA C O 1
ATOM 10595 N N . VAL C 1 366 ? 22.214 60.057 35.789 1.00 24.75 366 VAL C N 1
ATOM 10596 C CA . VAL C 1 366 ? 23.065 60.914 36.630 1.00 26.12 366 VAL C CA 1
ATOM 10597 C C . VAL C 1 366 ? 23.313 60.272 38.009 1.00 26.22 366 VAL C C 1
ATOM 10598 O O . VAL C 1 366 ? 24.448 60.360 38.539 1.00 23.23 366 VAL C O 1
ATOM 10602 N N . GLN C 1 367 ? 22.276 59.642 38.588 1.00 24.95 367 GLN C N 1
ATOM 10603 C CA . GLN C 1 367 ? 22.433 59.027 39.879 1.00 26.55 367 GLN C CA 1
ATOM 10604 C C . GLN C 1 367 ? 23.386 57.843 39.803 1.00 28.21 367 GLN C C 1
ATOM 10605 O O . GLN C 1 367 ? 24.260 57.683 40.655 1.00 26.55 367 GLN C O 1
ATOM 10611 N N . ILE C 1 368 ? 23.262 57.063 38.755 1.00 28.30 368 ILE C N 1
ATOM 10612 C CA . ILE C 1 368 ? 24.259 56.016 38.437 1.00 27.35 368 ILE C CA 1
ATOM 10613 C C . ILE C 1 368 ? 25.734 56.556 38.341 1.00 28.12 368 ILE C C 1
ATOM 10614 O O . ILE C 1 368 ? 26.662 56.047 38.988 1.00 26.09 368 ILE C O 1
ATOM 10619 N N . LEU C 1 369 ? 25.931 57.623 37.593 1.00 29.42 369 LEU C N 1
ATOM 10620 C CA . LEU C 1 369 ? 27.271 58.213 37.457 1.00 29.55 369 LEU C CA 1
ATOM 10621 C C . LEU C 1 369 ? 27.813 58.727 38.796 1.00 29.20 369 LEU C C 1
ATOM 10622 O O . LEU C 1 369 ? 28.958 58.465 39.159 1.00 28.09 369 LEU C O 1
ATOM 10627 N N . VAL C 1 370 ? 26.990 59.464 39.529 1.00 28.89 370 VAL C N 1
ATOM 10628 C CA . VAL C 1 370 ? 27.450 60.121 40.716 1.00 29.95 370 VAL C CA 1
ATOM 10629 C C . VAL C 1 370 ? 27.759 59.057 41.778 1.00 34.23 370 VAL C C 1
ATOM 10630 O O . VAL C 1 370 ? 28.741 59.160 42.507 1.00 36.41 370 VAL C O 1
ATOM 10634 N N . SER C 1 371 ? 26.966 58.024 41.833 1.00 31.85 371 SER C N 1
ATOM 10635 C CA . SER C 1 371 ? 27.210 56.890 42.740 1.00 35.39 371 SER C CA 1
ATOM 10636 C C . SER C 1 371 ? 28.414 56.013 42.413 1.00 38.51 371 SER C C 1
ATOM 10637 O O . SER C 1 371 ? 29.112 55.585 43.319 1.00 34.78 371 SER C O 1
ATOM 10640 N N . LEU C 1 372 ? 28.617 55.724 41.122 1.00 33.59 372 LEU C N 1
ATOM 10641 C CA . LEU C 1 372 ? 29.565 54.762 40.637 1.00 32.96 372 LEU C CA 1
ATOM 10642 C C . LEU C 1 372 ? 30.928 55.302 40.131 1.00 30.70 372 LEU C C 1
ATOM 10643 O O . LEU C 1 372 ? 31.899 54.557 39.951 1.00 28.32 372 LEU C O 1
ATOM 10648 N N . LEU C 1 373 ? 31.008 56.594 39.898 1.00 32.30 373 LEU C N 1
ATOM 10649 C CA . LEU C 1 373 ? 32.236 57.186 39.404 1.00 32.51 373 LEU C CA 1
ATOM 10650 C C . LEU C 1 373 ? 33.378 56.860 40.370 1.00 33.26 373 LEU C C 1
ATOM 10651 O O . LEU C 1 373 ? 33.280 57.113 41.601 1.00 28.56 373 LEU C O 1
ATOM 10656 N N . PRO C 1 374 ? 34.444 56.303 39.819 1.00 29.65 374 PRO C N 1
ATOM 10657 C CA . PRO C 1 374 ? 35.549 55.890 40.634 1.00 31.82 374 PRO C CA 1
ATOM 10658 C C . PRO C 1 374 ? 36.294 57.072 41.251 1.00 34.67 374 PRO C C 1
ATOM 10659 O O . PRO C 1 374 ? 36.249 58.207 40.747 1.00 32.52 374 PRO C O 1
ATOM 10663 N N . SER C 1 375 ? 36.981 56.791 42.355 1.00 37.21 375 SER C N 1
ATOM 10664 C CA . SER C 1 375 ? 37.887 57.776 42.960 1.00 44.13 375 SER C CA 1
ATOM 10665 C C . SER C 1 375 ? 39.139 57.986 42.155 1.00 40.07 375 SER C C 1
ATOM 10666 O O . SER C 1 375 ? 39.620 59.102 42.043 1.00 45.02 375 SER C O 1
ATOM 10669 N N . SER C 1 376 ? 39.645 56.926 41.560 1.00 42.01 376 SER C N 1
ATOM 10670 C CA . SER C 1 376 ? 40.826 57.036 40.770 1.00 47.50 376 SER C CA 1
ATOM 10671 C C . SER C 1 376 ? 40.784 56.258 39.457 1.00 49.38 376 SER C C 1
ATOM 10672 O O . SER C 1 376 ? 40.009 55.306 39.291 1.00 46.41 376 SER C O 1
ATOM 10675 N N . ARG C 1 377 ? 41.651 56.673 38.534 1.00 48.07 377 ARG C N 1
ATOM 10676 C CA . ARG C 1 377 ? 41.846 55.991 37.271 1.00 58.58 377 ARG C CA 1
ATOM 10677 C C . ARG C 1 377 ? 42.303 54.535 37.390 1.00 63.73 377 ARG C C 1
ATOM 10678 O O . ARG C 1 377 ? 42.132 53.759 36.456 1.00 66.15 377 ARG C O 1
ATOM 10686 N N . ARG C 1 378 ? 42.873 54.135 38.511 1.00 62.81 378 ARG C N 1
ATOM 10687 C CA . ARG C 1 378 ? 43.333 52.748 38.610 1.00 67.98 378 ARG C CA 1
ATOM 10688 C C . ARG C 1 378 ? 42.269 51.802 39.138 1.00 64.13 378 ARG C C 1
ATOM 10689 O O . ARG C 1 378 ? 42.471 50.590 39.170 1.00 63.00 378 ARG C O 1
ATOM 10697 N N . ASP C 1 379 ? 41.125 52.331 39.539 1.00 62.47 379 ASP C N 1
ATOM 10698 C CA . ASP C 1 379 ? 40.151 51.517 40.268 1.00 61.17 379 ASP C CA 1
ATOM 10699 C C . ASP C 1 379 ? 39.346 50.564 39.367 1.00 62.10 379 ASP C C 1
ATOM 10700 O O . ASP C 1 379 ? 39.460 50.649 38.128 1.00 46.22 379 ASP C O 1
ATOM 10705 N N . PRO C 1 380 ? 38.592 49.605 39.987 1.00 64.89 380 PRO C N 1
ATOM 10706 C CA . PRO C 1 380 ? 37.738 48.778 39.145 1.00 58.99 380 PRO C CA 1
ATOM 10707 C C . PRO C 1 380 ? 36.546 49.635 38.653 1.00 48.61 380 PRO C C 1
ATOM 10708 O O . PRO C 1 380 ? 35.785 50.223 39.453 1.00 45.84 380 PRO C O 1
ATOM 10712 N N . LEU C 1 381 ? 36.479 49.728 37.332 1.00 41.42 381 LEU C N 1
ATOM 10713 C CA . LEU C 1 381 ? 35.459 50.482 36.612 1.00 46.70 381 LEU C CA 1
ATOM 10714 C C . LEU C 1 381 ? 34.101 49.757 36.587 1.00 38.68 381 LEU C C 1
ATOM 10715 O O . LEU C 1 381 ? 34.007 48.672 36.038 1.00 35.21 381 LEU C O 1
ATOM 10720 N N . PRO C 1 382 ? 33.040 50.376 37.130 1.00 38.55 382 PRO C N 1
ATOM 10721 C CA . PRO C 1 382 ? 31.780 49.668 37.159 1.00 36.24 382 PRO C CA 1
ATOM 10722 C C . PRO C 1 382 ? 30.877 49.956 35.942 1.00 28.31 382 PRO C C 1
ATOM 10723 O O . PRO C 1 382 ? 29.680 50.003 36.071 1.00 26.84 382 PRO C O 1
ATOM 10727 N N . SER C 1 383 ? 31.431 50.031 34.764 1.00 25.75 383 SER C N 1
ATOM 10728 C CA . SER C 1 383 ? 30.671 50.358 33.603 1.00 27.48 383 SER C CA 1
ATOM 10729 C C . SER C 1 383 ? 29.692 49.262 33.225 1.00 35.80 383 SER C C 1
ATOM 10730 O O . SER C 1 383 ? 28.587 49.584 32.743 1.00 29.02 383 SER C O 1
ATOM 10733 N N . ASP C 1 384 ? 30.028 47.985 33.469 1.00 27.54 384 ASP C N 1
ATOM 10734 C CA . ASP C 1 384 ? 29.106 46.914 33.093 1.00 28.69 384 ASP C CA 1
ATOM 10735 C C . ASP C 1 384 ? 27.836 47.012 33.893 1.00 26.77 384 ASP C C 1
ATOM 10736 O O . ASP C 1 384 ? 26.733 46.863 33.353 1.00 25.79 384 ASP C O 1
ATOM 10741 N N . ALA C 1 385 ? 27.959 47.313 35.179 1.00 24.49 385 ALA C N 1
ATOM 10742 C CA . ALA C 1 385 ? 26.753 47.407 35.976 1.00 24.74 385 ALA C CA 1
ATOM 10743 C C . ALA C 1 385 ? 25.854 48.554 35.543 1.00 24.79 385 ALA C C 1
ATOM 10744 O O . ALA C 1 385 ? 24.591 48.477 35.599 1.00 26.15 385 ALA C O 1
ATOM 10746 N N . ALA C 1 386 ? 26.478 49.655 35.213 1.00 24.19 386 ALA C N 1
ATOM 10747 C CA . ALA C 1 386 ? 25.702 50.838 34.739 1.00 25.18 386 ALA C CA 1
ATOM 10748 C C . ALA C 1 386 ? 25.037 50.498 33.448 1.00 23.48 386 ALA C C 1
ATOM 10749 O O . ALA C 1 386 ? 23.892 50.871 33.222 1.00 26.76 386 ALA C O 1
ATOM 10751 N N . ASN C 1 387 ? 25.761 49.846 32.525 1.00 24.47 387 ASN C N 1
ATOM 10752 C CA . ASN C 1 387 ? 25.178 49.500 31.275 1.00 22.51 387 ASN C CA 1
ATOM 10753 C C . ASN C 1 387 ? 23.937 48.622 31.329 1.00 28.17 387 ASN C C 1
ATOM 10754 O O . ASN C 1 387 ? 22.920 48.824 30.585 1.00 25.74 387 ASN C O 1
ATOM 10759 N N . GLN C 1 388 ? 24.022 47.623 32.177 1.00 25.13 388 GLN C N 1
ATOM 10760 C CA . GLN C 1 388 ? 22.952 46.673 32.380 1.00 26.27 388 GLN C CA 1
ATOM 10761 C C . GLN C 1 388 ? 21.793 47.344 32.980 1.00 25.12 388 GLN C C 1
ATOM 10762 O O . GLN C 1 388 ? 20.657 47.063 32.582 1.00 24.86 388 GLN C O 1
ATOM 10768 N N . ALA C 1 389 ? 22.055 48.178 33.975 1.00 27.22 389 ALA C N 1
ATOM 10769 C CA . ALA C 1 389 ? 20.961 48.908 34.694 1.00 25.33 389 ALA C CA 1
ATOM 10770 C C . ALA C 1 389 ? 20.105 49.778 33.764 1.00 24.62 389 ALA C C 1
ATOM 10771 O O . ALA C 1 389 ? 18.863 49.652 33.701 1.00 24.83 389 ALA C O 1
ATOM 10773 N N . LEU C 1 390 ? 20.794 50.585 32.977 1.00 25.78 390 LEU C N 1
ATOM 10774 C CA . LEU C 1 390 ? 20.152 51.464 32.028 1.00 27.72 390 LEU C CA 1
ATOM 10775 C C . LEU C 1 390 ? 19.488 50.710 30.852 1.00 26.46 390 LEU C C 1
ATOM 10776 O O . LEU C 1 390 ? 18.404 51.084 30.433 1.00 25.01 390 LEU C O 1
ATOM 10781 N N . ALA C 1 391 ? 20.140 49.681 30.309 1.00 24.79 391 ALA C N 1
ATOM 10782 C CA . ALA C 1 391 ? 19.521 48.881 29.243 1.00 25.19 391 ALA C CA 1
ATOM 10783 C C . ALA C 1 391 ? 18.163 48.353 29.762 1.00 26.82 391 ALA C C 1
ATOM 10784 O O . ALA C 1 391 ? 17.162 48.373 29.056 1.00 24.93 391 ALA C O 1
ATOM 10786 N N . HIS C 1 392 ? 18.183 47.819 30.988 1.00 22.83 392 HIS C N 1
ATOM 10787 C CA . HIS C 1 392 ? 16.974 47.229 31.591 1.00 29.16 392 HIS C CA 1
ATOM 10788 C C . HIS C 1 392 ? 15.843 48.248 31.743 1.00 29.69 392 HIS C C 1
ATOM 10789 O O . HIS C 1 392 ? 14.628 48.000 31.405 1.00 29.42 392 HIS C O 1
ATOM 10796 N N . ARG C 1 393 ? 16.219 49.385 32.285 1.00 24.17 393 ARG C N 1
ATOM 10797 C CA . ARG C 1 393 ? 15.241 50.447 32.463 1.00 28.25 393 ARG C CA 1
ATOM 10798 C C . ARG C 1 393 ? 14.649 50.918 31.144 1.00 24.55 393 ARG C C 1
ATOM 10799 O O . ARG C 1 393 ? 13.453 51.072 31.058 1.00 23.10 393 ARG C O 1
ATOM 10807 N N . TRP C 1 394 ? 15.490 51.192 30.135 1.00 20.91 394 TRP C N 1
ATOM 10808 C CA . TRP C 1 394 ? 14.999 51.772 28.922 1.00 20.68 394 TRP C CA 1
ATOM 10809 C C . TRP C 1 394 ? 14.150 50.724 28.169 1.00 23.69 394 TRP C C 1
ATOM 10810 O O . TRP C 1 394 ? 13.126 51.019 27.610 1.00 23.20 394 TRP C O 1
ATOM 10821 N N . ASP C 1 395 ? 14.627 49.489 28.160 1.00 20.34 395 ASP C N 1
ATOM 10822 C CA . ASP C 1 395 ? 13.952 48.426 27.421 1.00 21.84 395 ASP C CA 1
ATOM 10823 C C . ASP C 1 395 ? 12.578 48.200 28.078 1.00 21.51 395 ASP C C 1
ATOM 10824 O O . ASP C 1 395 ? 11.603 47.951 27.375 1.00 22.35 395 ASP C O 1
ATOM 10829 N N . ALA C 1 396 ? 12.462 48.318 29.399 1.00 24.85 396 ALA C N 1
ATOM 10830 C CA . ALA C 1 396 ? 11.110 48.187 29.995 1.00 23.73 396 ALA C CA 1
ATOM 10831 C C . ALA C 1 396 ? 10.177 49.343 29.571 1.00 23.64 396 ALA C C 1
ATOM 10832 O O . ALA C 1 396 ? 8.945 49.147 29.384 1.00 24.94 396 ALA C O 1
ATOM 10834 N N . ILE C 1 397 ? 10.713 50.565 29.512 1.00 20.67 397 ILE C N 1
ATOM 10835 C CA . ILE C 1 397 ? 9.934 51.671 28.999 1.00 23.38 397 ILE C CA 1
ATOM 10836 C C . ILE C 1 397 ? 9.482 51.421 27.564 1.00 21.91 397 ILE C C 1
ATOM 10837 O O . ILE C 1 397 ? 8.387 51.782 27.167 1.00 23.32 397 ILE C O 1
ATOM 10842 N N . ARG C 1 398 ? 10.353 50.877 26.746 1.00 24.39 398 ARG C N 1
ATOM 10843 C CA . ARG C 1 398 ? 10.002 50.589 25.389 1.00 25.02 398 ARG C CA 1
ATOM 10844 C C . ARG C 1 398 ? 8.762 49.693 25.285 1.00 23.30 398 ARG C C 1
ATOM 10845 O O . ARG C 1 398 ? 7.837 49.973 24.463 1.00 20.49 398 ARG C O 1
ATOM 10853 N N . TRP C 1 399 ? 8.761 48.604 26.054 1.00 23.12 399 TRP C N 1
ATOM 10854 C CA . TRP C 1 399 ? 7.681 47.644 25.958 1.00 22.71 399 TRP C CA 1
ATOM 10855 C C . TRP C 1 399 ? 6.399 48.299 26.559 1.00 25.60 399 TRP C C 1
ATOM 10856 O O . TRP C 1 399 ? 5.302 48.036 26.082 1.00 23.47 399 TRP C O 1
ATOM 10867 N N . PHE C 1 400 ? 6.537 49.154 27.555 1.00 23.92 400 PHE C N 1
ATOM 10868 C CA . PHE C 1 400 ? 5.344 49.847 28.125 1.00 26.02 400 PHE C CA 1
ATOM 10869 C C . PHE C 1 400 ? 4.708 50.751 27.054 1.00 25.15 400 PHE C C 1
ATOM 10870 O O . PHE C 1 400 ? 3.488 50.771 26.886 1.00 23.41 400 PHE C O 1
ATOM 10878 N N . LEU C 1 401 ? 5.546 51.497 26.322 1.00 23.67 401 LEU C N 1
ATOM 10879 C CA . LEU C 1 401 ? 5.074 52.336 25.242 1.00 22.78 401 LEU C CA 1
ATOM 10880 C C . LEU C 1 401 ? 4.427 51.479 24.155 1.00 22.88 401 LEU C C 1
ATOM 10881 O O . LEU C 1 401 ? 3.441 51.894 23.541 1.00 22.34 401 LEU C O 1
ATOM 10886 N N . SER C 1 402 ? 4.965 50.312 23.898 1.00 21.39 402 SER C N 1
ATOM 10887 C CA . SER C 1 402 ? 4.463 49.470 22.795 1.00 23.70 402 SER C CA 1
ATOM 10888 C C . SER C 1 402 ? 3.003 49.153 22.983 1.00 22.04 402 SER C C 1
ATOM 10889 O O . SER C 1 402 ? 2.248 49.162 22.020 1.00 25.34 402 SER C O 1
ATOM 10892 N N . ILE C 1 403 ? 2.559 49.036 24.232 1.00 24.45 403 ILE C N 1
ATOM 10893 C CA . ILE C 1 403 ? 1.168 48.717 24.417 1.00 28.03 403 ILE C CA 1
ATOM 10894 C C . ILE C 1 403 ? 0.249 49.942 24.274 1.00 26.51 403 ILE C C 1
ATOM 10895 O O . ILE C 1 403 ? -0.947 49.756 24.239 1.00 28.13 403 ILE C O 1
ATOM 10900 N N . HIS C 1 404 ? 0.794 51.156 24.256 1.00 26.79 404 HIS C N 1
ATOM 10901 C CA . HIS C 1 404 ? -0.010 52.356 23.935 1.00 24.72 404 HIS C CA 1
ATOM 10902 C C . HIS C 1 404 ? -0.376 52.290 22.445 1.00 24.16 404 HIS C C 1
ATOM 10903 O O . HIS C 1 404 ? -1.398 52.864 21.989 1.00 23.04 404 HIS C O 1
ATOM 10910 N N . TYR C 1 405 ? 0.545 51.743 21.636 1.00 24.11 405 TYR C N 1
ATOM 10911 C CA . TYR C 1 405 ? 0.308 51.667 20.215 1.00 22.07 405 TYR C CA 1
ATOM 10912 C C . TYR C 1 405 ? -0.526 50.448 19.766 1.00 21.56 405 TYR C C 1
ATOM 10913 O O . TYR C 1 405 ? -1.434 50.561 18.920 1.00 25.48 405 TYR C O 1
ATOM 10922 N N . ARG C 1 406 ? -0.214 49.288 20.301 1.00 22.17 406 ARG C N 1
ATOM 10923 C CA . ARG C 1 406 ? -0.839 48.084 19.825 1.00 23.37 406 ARG C CA 1
ATOM 10924 C C . ARG C 1 406 ? -2.327 48.094 19.969 1.00 24.40 406 ARG C C 1
ATOM 10925 O O . ARG C 1 406 ? -3.048 47.452 19.127 1.00 25.84 406 ARG C O 1
ATOM 10933 N N . PHE C 1 407 ? -2.803 48.702 21.055 1.00 26.29 407 PHE C N 1
ATOM 10934 C CA . PHE C 1 407 ? -4.217 48.495 21.446 1.00 27.03 407 PHE C CA 1
ATOM 10935 C C . PHE C 1 407 ? -5.072 49.719 21.239 1.00 26.78 407 PHE C C 1
ATOM 10936 O O . PHE C 1 407 ? -6.172 49.774 21.789 1.00 28.01 407 PHE C O 1
ATOM 10944 N N . ASN C 1 408 ? -4.588 50.685 20.456 1.00 25.64 408 ASN C N 1
ATOM 10945 C CA . ASN C 1 408 ? -5.343 51.981 20.323 1.00 25.88 408 ASN C CA 1
ATOM 10946 C C . ASN C 1 408 ? -6.356 51.889 19.204 1.00 26.39 408 ASN C C 1
ATOM 10947 O O . ASN C 1 408 ? -6.021 52.071 18.013 1.00 24.33 408 ASN C O 1
ATOM 10952 N N . GLY C 1 409 ? -7.593 51.580 19.584 1.00 27.62 409 GLY C N 1
ATOM 10953 C CA . GLY C 1 409 ? -8.677 51.412 18.629 1.00 27.58 409 GLY C CA 1
ATOM 10954 C C . GLY C 1 409 ? -9.352 52.654 18.151 1.00 28.35 409 GLY C C 1
ATOM 10955 O O . GLY C 1 409 ? -10.387 52.519 17.518 1.00 31.75 409 GLY C O 1
ATOM 10956 N N . ARG C 1 410 ? -8.856 53.856 18.497 1.00 27.43 410 ARG C N 1
ATOM 10957 C CA . ARG C 1 410 ? -9.621 55.082 18.265 1.00 27.19 410 ARG C CA 1
ATOM 10958 C C . ARG C 1 410 ? -9.902 55.447 16.824 1.00 29.07 410 ARG C C 1
ATOM 10959 O O . ARG C 1 410 ? -11.014 55.857 16.514 1.00 23.69 410 ARG C O 1
ATOM 10967 N N . LEU C 1 411 ? -8.851 55.401 15.990 1.00 26.95 411 LEU C N 1
ATOM 10968 C CA . LEU C 1 411 ? -8.932 55.708 14.584 1.00 30.24 411 LEU C CA 1
ATOM 10969 C C . LEU C 1 411 ? -8.477 54.562 13.663 1.00 29.72 411 LEU C C 1
ATOM 10970 O O . LEU C 1 411 ? -7.718 53.661 14.050 1.00 34.22 411 LEU C O 1
ATOM 10975 N N . ASP C 1 412 ? -8.952 54.614 12.428 1.00 32.88 412 ASP C N 1
ATOM 10976 C CA . ASP C 1 412 ? -8.780 53.529 11.454 1.00 33.06 412 ASP C CA 1
ATOM 10977 C C . ASP C 1 412 ? -8.088 54.025 10.202 1.00 33.83 412 ASP C C 1
ATOM 10978 O O . ASP C 1 412 ? -8.408 53.656 9.077 1.00 35.66 412 ASP C O 1
ATOM 10983 N N . THR C 1 413 ? -7.091 54.861 10.426 1.00 28.21 413 THR C N 1
ATOM 10984 C CA . THR C 1 413 ? -6.221 55.297 9.389 1.00 26.83 413 THR C CA 1
ATOM 10985 C C . THR C 1 413 ? -5.175 54.240 9.086 1.00 27.41 413 THR C C 1
ATOM 10986 O O . THR C 1 413 ? -5.014 53.289 9.824 1.00 28.05 413 THR C O 1
ATOM 10990 N N . PRO C 1 414 ? -4.489 54.368 7.938 1.00 26.18 414 PRO C N 1
ATOM 10991 C CA . PRO C 1 414 ? -3.448 53.398 7.648 1.00 27.19 414 PRO C CA 1
ATOM 10992 C C . PRO C 1 414 ? -2.380 53.287 8.753 1.00 25.94 414 PRO C C 1
ATOM 10993 O O . PRO C 1 414 ? -1.923 52.157 9.032 1.00 23.11 414 PRO C O 1
ATOM 10997 N N . PHE C 1 415 ? -2.046 54.407 9.394 1.00 25.21 415 PHE C N 1
ATOM 10998 C CA . PHE C 1 415 ? -1.068 54.347 10.482 1.00 25.34 415 PHE C CA 1
ATOM 10999 C C . PHE C 1 415 ? -1.515 53.488 11.643 1.00 27.37 415 PHE C C 1
ATOM 11000 O O . PHE C 1 415 ? -0.759 52.600 12.130 1.00 25.00 415 PHE C O 1
ATOM 11008 N N . TRP C 1 416 ? -2.725 53.751 12.108 1.00 24.51 416 TRP C N 1
ATOM 11009 C CA . TRP C 1 416 ? -3.287 53.014 13.225 1.00 25.37 416 TRP C CA 1
ATOM 11010 C C . TRP C 1 416 ? -3.635 51.587 12.923 1.00 27.87 416 TRP C C 1
ATOM 11011 O O . TRP C 1 416 ? -3.421 50.716 13.770 1.00 27.18 416 TRP C O 1
ATOM 11022 N N . LYS C 1 417 ? -4.118 51.295 11.733 1.00 29.72 417 LYS C N 1
ATOM 11023 C CA . LYS C 1 417 ? -4.228 49.868 11.334 1.00 32.50 417 LYS C CA 1
ATOM 11024 C C . LYS C 1 417 ? -2.860 49.128 11.387 1.00 28.59 417 LYS C C 1
ATOM 11025 O O . LYS C 1 417 ? -2.795 48.051 11.953 1.00 29.60 417 LYS C O 1
ATOM 11031 N N . GLU C 1 418 ? -1.800 49.708 10.802 1.00 29.49 418 GLU C N 1
ATOM 11032 C CA . GLU C 1 418 ? -0.421 49.153 10.908 1.00 33.51 418 GLU C CA 1
ATOM 11033 C C . GLU C 1 418 ? 0.063 49.021 12.379 1.00 30.76 418 GLU C C 1
ATOM 11034 O O . GLU C 1 418 ? 0.589 47.972 12.799 1.00 28.85 418 GLU C O 1
ATOM 11040 N N . ALA C 1 419 ? -0.186 50.042 13.187 1.00 28.61 419 ALA C N 1
ATOM 11041 C CA . ALA C 1 419 ? 0.200 49.958 14.585 1.00 26.55 419 ALA C CA 1
ATOM 11042 C C . ALA C 1 419 ? -0.536 48.830 15.363 1.00 27.96 419 ALA C C 1
ATOM 11043 O O . ALA C 1 419 ? 0.088 48.066 16.120 1.00 23.50 419 ALA C O 1
ATOM 11045 N N . ARG C 1 420 ? -1.850 48.671 15.147 1.00 27.81 420 ARG C N 1
ATOM 11046 C CA . ARG C 1 420 ? -2.563 47.562 15.760 1.00 30.35 420 ARG C CA 1
ATOM 11047 C C . ARG C 1 420 ? -2.167 46.193 15.213 1.00 29.55 420 ARG C C 1
ATOM 11048 O O . ARG C 1 420 ? -2.168 45.263 15.929 1.00 27.38 420 ARG C O 1
ATOM 11056 N N . ALA C 1 421 ? -1.781 46.075 13.955 1.00 31.38 421 ALA C N 1
ATOM 11057 C CA . ALA C 1 421 ? -1.446 44.765 13.424 1.00 31.41 421 ALA C CA 1
ATOM 11058 C C . ALA C 1 421 ? 0.027 44.390 13.665 1.00 33.73 421 ALA C C 1
ATOM 11059 O O . ALA C 1 421 ? 0.314 43.236 13.841 1.00 32.47 421 ALA C O 1
ATOM 11061 N N . GLU C 1 422 ? 0.952 45.349 13.618 1.00 30.94 422 GLU C N 1
ATOM 11062 C CA . GLU C 1 422 ? 2.360 45.053 13.501 1.00 29.65 422 GLU C CA 1
ATOM 11063 C C . GLU C 1 422 ? 3.252 45.575 14.659 1.00 31.48 422 GLU C C 1
ATOM 11064 O O . GLU C 1 422 ? 4.462 45.273 14.650 1.00 32.62 422 GLU C O 1
ATOM 11070 N N . THR C 1 423 ? 2.719 46.321 15.636 1.00 24.90 423 THR C N 1
ATOM 11071 C CA . THR C 1 423 ? 3.561 46.736 16.744 1.00 24.81 423 THR C CA 1
ATOM 11072 C C . THR C 1 423 ? 4.111 45.516 17.480 1.00 27.06 423 THR C C 1
ATOM 11073 O O . THR C 1 423 ? 3.361 44.707 18.021 1.00 27.13 423 THR C O 1
ATOM 11077 N N . ASP C 1 424 ? 5.424 45.472 17.629 1.00 23.99 424 ASP C N 1
ATOM 11078 C CA . ASP C 1 424 ? 6.107 44.411 18.434 1.00 26.52 424 ASP C CA 1
ATOM 11079 C C . ASP C 1 424 ? 5.929 44.629 19.919 1.00 25.81 424 ASP C C 1
ATOM 11080 O O . ASP C 1 424 ? 6.326 45.660 20.475 1.00 26.00 424 ASP C O 1
ATOM 11085 N N . ILE C 1 425 ? 5.234 43.705 20.560 1.00 24.63 425 ILE C N 1
ATOM 11086 C CA . ILE C 1 425 ? 4.947 43.780 21.996 1.00 25.33 425 ILE C CA 1
ATOM 11087 C C . ILE C 1 425 ? 5.619 42.585 22.714 1.00 28.34 425 ILE C C 1
ATOM 11088 O O . ILE C 1 425 ? 5.322 42.293 23.871 1.00 26.30 425 ILE C O 1
ATOM 11093 N N . SER C 1 426 ? 6.597 41.965 22.069 1.00 24.73 426 SER C N 1
ATOM 11094 C CA . SER C 1 426 ? 7.078 40.682 22.556 1.00 27.82 426 SER C CA 1
ATOM 11095 C C . SER C 1 426 ? 7.659 40.734 23.961 1.00 27.49 426 SER C C 1
ATOM 11096 O O . SER C 1 426 ? 7.497 39.800 24.731 1.00 28.35 426 SER C O 1
ATOM 11099 N N . GLY C 1 427 ? 8.302 41.824 24.354 1.00 29.42 427 GLY C N 1
ATOM 11100 C CA . GLY C 1 427 ? 8.897 41.909 25.666 1.00 29.15 427 GLY C CA 1
ATOM 11101 C C . GLY C 1 427 ? 7.926 42.044 26.840 1.00 29.75 427 GLY C C 1
ATOM 11102 O O . GLY C 1 427 ? 8.314 41.824 27.988 1.00 33.64 427 GLY C O 1
ATOM 11103 N N . ILE C 1 428 ? 6.677 42.372 26.569 1.00 26.56 428 ILE C N 1
ATOM 11104 C CA . ILE C 1 428 ? 5.653 42.490 27.606 1.00 25.69 428 ILE C CA 1
ATOM 11105 C C . ILE C 1 428 ? 4.529 41.472 27.382 1.00 24.41 428 ILE C C 1
ATOM 11106 O O . ILE C 1 428 ? 3.614 41.365 28.236 1.00 28.48 428 ILE C O 1
ATOM 11111 N N . GLU C 1 429 ? 4.591 40.708 26.302 1.00 28.33 429 GLU C N 1
ATOM 11112 C CA . GLU C 1 429 ? 3.554 39.690 26.031 1.00 29.31 429 GLU C CA 1
ATOM 11113 C C . GLU C 1 429 ? 3.293 38.723 27.194 1.00 32.75 429 GLU C C 1
ATOM 11114 O O . GLU C 1 429 ? 2.141 38.430 27.471 1.00 29.00 429 GLU C O 1
ATOM 11120 N N . PRO C 1 430 ? 4.362 38.261 27.915 1.00 32.90 430 PRO C N 1
ATOM 11121 C CA . PRO C 1 430 ? 4.102 37.365 29.067 1.00 30.61 430 PRO C CA 1
ATOM 11122 C C . PRO C 1 430 ? 3.231 38.036 30.162 1.00 31.50 430 PRO C C 1
ATOM 11123 O O . PRO C 1 430 ? 2.321 37.411 30.683 1.00 27.32 430 PRO C O 1
ATOM 11127 N N . LEU C 1 431 ? 3.449 39.325 30.453 1.00 26.22 431 LEU C N 1
ATOM 11128 C CA . LEU C 1 431 ? 2.568 40.060 31.364 1.00 28.90 431 LEU C CA 1
ATOM 11129 C C . LEU C 1 431 ? 1.130 40.278 30.835 1.00 28.98 431 LEU C C 1
ATOM 11130 O O . LEU C 1 431 ? 0.153 40.299 31.601 1.00 28.31 431 LEU C O 1
ATOM 11135 N N . LEU C 1 432 ? 1.009 40.487 29.523 1.00 29.71 432 LEU C N 1
ATOM 11136 C CA . LEU C 1 432 ? -0.316 40.648 28.906 1.00 32.13 432 LEU C CA 1
ATOM 11137 C C . LEU C 1 432 ? -1.149 39.393 29.084 1.00 36.48 432 LEU C C 1
ATOM 11138 O O . LEU C 1 432 ? -2.370 39.515 29.323 1.00 34.74 432 LEU C O 1
ATOM 11143 N N . ARG C 1 433 ? -0.519 38.221 28.936 1.00 35.30 433 ARG C N 1
ATOM 11144 C CA . ARG C 1 433 ? -1.225 36.947 29.125 1.00 34.83 433 ARG C CA 1
ATOM 11145 C C . ARG C 1 433 ? -1.703 36.808 30.558 1.00 32.96 433 ARG C C 1
ATOM 11146 O O . ARG C 1 433 ? -2.811 36.338 30.818 1.00 33.60 433 ARG C O 1
ATOM 11154 N N . LEU C 1 434 ? -0.880 37.238 31.486 1.00 29.38 434 LEU C N 1
ATOM 11155 C CA . LEU C 1 434 ? -1.255 37.293 32.894 1.00 33.74 434 LEU C CA 1
ATOM 11156 C C . LEU C 1 434 ? -2.426 38.230 33.172 1.00 38.72 434 LEU C C 1
ATOM 11157 O O . LEU C 1 434 ? -3.325 37.920 33.979 1.00 40.37 434 LEU C O 1
ATOM 11162 N N . PHE C 1 435 ? -2.397 39.407 32.563 1.00 38.15 435 PHE C N 1
ATOM 11163 C CA . PHE C 1 435 ? -3.520 40.313 32.633 1.00 34.65 435 PHE C CA 1
ATOM 11164 C C . PHE C 1 435 ? -4.759 39.672 32.008 1.00 35.45 435 PHE C C 1
ATOM 11165 O O . PHE C 1 435 ? -5.821 39.762 32.572 1.00 30.60 435 PHE C O 1
ATOM 11173 N N . ALA C 1 436 ? -4.625 39.040 30.845 1.00 31.22 436 ALA C N 1
ATOM 11174 C CA . ALA C 1 436 ? -5.806 38.468 30.146 1.00 34.96 436 ALA C CA 1
ATOM 11175 C C . ALA C 1 436 ? -6.606 37.508 31.019 1.00 43.66 436 ALA C C 1
ATOM 11176 O O . ALA C 1 436 ? -7.850 37.506 30.995 1.00 42.43 436 ALA C O 1
ATOM 11178 N N . ALA C 1 437 ? -5.881 36.741 31.817 1.00 44.30 437 ALA C N 1
ATOM 11179 C CA . ALA C 1 437 ? -6.450 35.742 32.683 1.00 50.26 437 ALA C CA 1
ATOM 11180 C C . ALA C 1 437 ? -7.173 36.326 33.881 1.00 52.44 437 ALA C C 1
ATOM 11181 O O . ALA C 1 437 ? -8.070 35.706 34.400 1.00 54.83 437 ALA C O 1
ATOM 11183 N N . GLY C 1 438 ? -6.789 37.510 34.334 1.00 49.50 438 GLY C N 1
ATOM 11184 C CA . GLY C 1 438 ? -7.392 38.077 35.527 1.00 44.79 438 GLY C CA 1
ATOM 11185 C C . GLY C 1 438 ? -6.918 39.471 35.852 1.00 46.13 438 GLY C C 1
ATOM 11186 O O . GLY C 1 438 ? -5.904 39.649 36.502 1.00 42.52 438 GLY C O 1
ATOM 11187 N N . ALA C 1 439 ? -7.703 40.456 35.424 1.00 45.28 439 ALA C N 1
ATOM 11188 C CA . ALA C 1 439 ? -7.380 41.887 35.570 1.00 44.88 439 ALA C CA 1
ATOM 11189 C C . ALA C 1 439 ? -8.244 42.546 36.614 1.00 44.55 439 ALA C C 1
ATOM 11190 O O . ALA C 1 439 ? -9.380 42.168 36.765 1.00 40.03 439 ALA C O 1
ATOM 11192 N N . PRO C 1 440 ? -7.750 43.598 37.271 1.00 46.43 440 PRO C N 1
ATOM 11193 C CA . PRO C 1 440 ? -6.467 44.238 37.086 1.00 42.48 440 PRO C CA 1
ATOM 11194 C C . PRO C 1 440 ? -5.388 43.458 37.800 1.00 45.83 440 PRO C C 1
ATOM 11195 O O . PRO C 1 440 ? -5.640 42.925 38.886 1.00 42.36 440 PRO C O 1
ATOM 11199 N N . LEU C 1 441 ? -4.180 43.491 37.241 1.00 39.54 441 LEU C N 1
ATOM 11200 C CA . LEU C 1 441 ? -3.042 42.840 37.814 1.00 40.55 441 LEU C CA 1
ATOM 11201 C C . LEU C 1 441 ? -2.813 43.328 39.253 1.00 40.38 441 LEU C C 1
ATOM 11202 O O . LEU C 1 441 ? -2.413 42.534 40.148 1.00 39.94 441 LEU C O 1
ATOM 11207 N N . THR C 1 442 ? -3.026 44.624 39.469 1.00 37.16 442 THR C N 1
ATOM 11208 C CA . THR C 1 442 ? -2.982 45.243 40.831 1.00 37.91 442 THR C CA 1
ATOM 11209 C C . THR C 1 442 ? -4.036 44.663 41.805 1.00 38.83 442 THR C C 1
ATOM 11210 O O . THR C 1 442 ? -3.896 44.827 43.004 1.00 42.78 442 THR C O 1
ATOM 11214 N N . GLY C 1 443 ? -5.060 44.001 41.282 1.00 40.02 443 GLY C N 1
ATOM 11215 C CA . GLY C 1 443 ? -6.042 43.279 42.100 1.00 47.31 443 GLY C CA 1
ATOM 11216 C C . GLY C 1 443 ? -5.792 41.790 42.294 1.00 50.28 443 GLY C C 1
ATOM 11217 O O . GLY C 1 443 ? -6.634 41.111 42.861 1.00 49.12 443 GLY C O 1
ATOM 11218 N N . ARG C 1 444 ? -4.643 41.275 41.849 1.00 45.85 444 ARG C N 1
ATOM 11219 C CA . ARG C 1 444 ? -4.320 39.856 42.003 1.00 45.86 444 ARG C CA 1
ATOM 11220 C C . ARG C 1 444 ? -3.847 39.616 43.408 1.00 42.38 444 ARG C C 1
ATOM 11221 O O . ARG C 1 444 ? -3.505 40.555 44.125 1.00 45.20 444 ARG C O 1
ATOM 11229 N N . ASP C 1 445 ? -3.798 38.337 43.771 1.00 46.72 445 ASP C N 1
ATOM 11230 C CA . ASP C 1 445 ? -3.165 37.913 45.012 1.00 44.61 445 ASP C CA 1
ATOM 11231 C C . ASP C 1 445 ? -1.722 38.363 45.023 1.00 45.08 445 ASP C C 1
ATOM 11232 O O . ASP C 1 445 ? -1.115 38.525 43.965 1.00 40.49 445 ASP C O 1
ATOM 11237 N N . SER C 1 446 ? -1.167 38.504 46.229 1.00 46.12 446 SER C N 1
ATOM 11238 C CA . SER C 1 446 ? 0.139 39.138 46.443 1.00 45.55 446 SER C CA 1
ATOM 11239 C C . SER C 1 446 ? 1.259 38.492 45.720 1.00 44.22 446 SER C C 1
ATOM 11240 O O . SER C 1 446 ? 2.217 39.175 45.324 1.00 40.74 446 SER C O 1
ATOM 11243 N N . PHE C 1 447 ? 1.191 37.163 45.581 1.00 42.14 447 PHE C N 1
ATOM 11244 C CA . PHE C 1 447 ? 2.311 36.465 44.988 1.00 39.95 447 PHE C CA 1
ATOM 11245 C C . PHE C 1 447 ? 2.356 36.727 43.476 1.00 33.30 447 PHE C C 1
ATOM 11246 O O . PHE C 1 447 ? 3.427 36.995 42.898 1.00 35.51 447 PHE C O 1
ATOM 11254 N N . THR C 1 448 ? 1.201 36.640 42.845 1.00 38.19 448 THR C N 1
ATOM 11255 C CA . THR C 1 448 ? 1.067 36.889 41.413 1.00 37.11 448 THR C CA 1
ATOM 11256 C C . THR C 1 448 ? 1.457 38.349 41.161 1.00 37.54 448 THR C C 1
ATOM 11257 O O . THR C 1 448 ? 2.257 38.653 40.244 1.00 34.46 448 THR C O 1
ATOM 11261 N N . ARG C 1 449 ? 0.956 39.255 41.995 1.00 37.36 449 ARG C N 1
ATOM 11262 C CA . ARG C 1 449 ? 1.313 40.695 41.824 1.00 40.91 449 ARG C CA 1
ATOM 11263 C C . ARG C 1 449 ? 2.797 40.900 41.871 1.00 38.55 449 ARG C C 1
ATOM 11264 O O . ARG C 1 449 ? 3.420 41.585 41.023 1.00 42.85 449 ARG C O 1
ATOM 11272 N N . TYR C 1 450 ? 3.403 40.263 42.858 1.00 42.12 450 TYR C N 1
ATOM 11273 C CA . TYR C 1 450 ? 4.824 40.357 43.009 1.00 36.67 450 TYR C CA 1
ATOM 11274 C C . TYR C 1 450 ? 5.577 39.831 41.781 1.00 37.42 450 TYR C C 1
ATOM 11275 O O . TYR C 1 450 ? 6.586 40.380 41.321 1.00 34.25 450 TYR C O 1
ATOM 11284 N N . LEU C 1 451 ? 5.096 38.731 41.242 1.00 35.61 451 LEU C N 1
ATOM 11285 C CA . LEU C 1 451 ? 5.708 38.142 40.044 1.00 37.12 451 LEU C CA 1
ATOM 11286 C C . LEU C 1 451 ? 5.497 39.056 38.783 1.00 34.47 451 LEU C C 1
ATOM 11287 O O . LEU C 1 451 ? 6.359 39.270 37.967 1.00 30.07 451 LEU C O 1
ATOM 11292 N N . ALA C 1 452 ? 4.309 39.564 38.629 1.00 36.69 452 ALA C N 1
ATOM 11293 C CA . ALA C 1 452 ? 4.006 40.420 37.493 1.00 39.03 452 ALA C CA 1
ATOM 11294 C C . ALA C 1 452 ? 4.833 41.718 37.551 1.00 37.39 452 ALA C C 1
ATOM 11295 O O . ALA C 1 452 ? 5.213 42.251 36.507 1.00 38.03 452 ALA C O 1
ATOM 11297 N N . ASP C 1 453 ? 5.107 42.178 38.773 1.00 42.27 453 ASP C N 1
ATOM 11298 C CA . ASP C 1 453 ? 5.874 43.399 39.009 1.00 46.05 453 ASP C CA 1
ATOM 11299 C C . ASP C 1 453 ? 7.159 43.499 38.253 1.00 44.55 453 ASP C C 1
ATOM 11300 O O . ASP C 1 453 ? 7.475 44.569 37.809 1.00 45.89 453 ASP C O 1
ATOM 11305 N N . GLY C 1 454 ? 7.857 42.395 38.014 1.00 42.23 454 GLY C N 1
ATOM 11306 C CA . GLY C 1 454 ? 9.156 42.459 37.352 1.00 40.36 454 GLY C CA 1
ATOM 11307 C C . GLY C 1 454 ? 9.103 42.758 35.886 1.00 50.51 454 GLY C C 1
ATOM 11308 O O . GLY C 1 454 ? 10.132 43.178 35.293 1.00 47.74 454 GLY C O 1
ATOM 11309 N N . ALA C 1 455 ? 7.927 42.574 35.263 1.00 49.15 455 ALA C N 1
ATOM 11310 C CA . ALA C 1 455 ? 7.803 42.943 33.830 1.00 49.84 455 ALA C CA 1
ATOM 11311 C C . ALA C 1 455 ? 7.413 44.409 33.604 1.00 49.46 455 ALA C C 1
ATOM 11312 O O . ALA C 1 455 ? 7.581 44.981 32.499 1.00 51.93 455 ALA C O 1
ATOM 11314 N N . ALA C 1 456 ? 6.983 45.060 34.685 1.00 45.22 456 ALA C N 1
ATOM 11315 C CA . ALA C 1 456 ? 6.420 46.396 34.611 1.00 39.35 456 ALA C CA 1
ATOM 11316 C C . ALA C 1 456 ? 7.511 47.457 34.783 1.00 38.44 456 ALA C C 1
ATOM 11317 O O . ALA C 1 456 ? 8.462 47.241 35.538 1.00 40.86 456 ALA C O 1
ATOM 11319 N N . PRO C 1 457 ? 7.384 48.612 34.135 1.00 33.86 457 PRO C N 1
ATOM 11320 C CA . PRO C 1 457 ? 8.469 49.539 34.374 1.00 36.77 457 PRO C CA 1
ATOM 11321 C C . PRO C 1 457 ? 8.458 49.995 35.823 1.00 35.57 457 PRO C C 1
ATOM 11322 O O . PRO C 1 457 ? 7.411 50.140 36.424 1.00 39.46 457 PRO C O 1
ATOM 11326 N N . LEU C 1 458 ? 9.639 50.183 36.362 1.00 36.12 458 LEU C N 1
ATOM 11327 C CA . LEU C 1 458 ? 9.818 50.794 37.628 1.00 35.94 458 LEU C CA 1
ATOM 11328 C C . LEU C 1 458 ? 9.268 52.217 37.436 1.00 42.96 458 LEU C C 1
ATOM 11329 O O . LEU C 1 458 ? 9.281 52.818 36.342 1.00 48.26 458 LEU C O 1
ATOM 11334 N N . PHE C 1 459 ? 8.807 52.759 38.509 1.00 41.32 459 PHE C N 1
ATOM 11335 C CA . PHE C 1 459 ? 8.102 54.017 38.486 1.00 38.16 459 PHE C CA 1
ATOM 11336 C C . PHE C 1 459 ? 6.690 53.865 37.932 1.00 33.43 459 PHE C C 1
ATOM 11337 O O . PHE C 1 459 ? 5.782 54.120 38.658 1.00 38.35 459 PHE C O 1
ATOM 11345 N N . TYR C 1 460 ? 6.495 53.477 36.675 1.00 32.24 460 TYR C N 1
ATOM 11346 C CA . TYR C 1 460 ? 5.105 53.448 36.077 1.00 30.96 460 TYR C CA 1
ATOM 11347 C C . TYR C 1 460 ? 4.293 52.301 36.661 1.00 31.36 460 TYR C C 1
ATOM 11348 O O . TYR C 1 460 ? 3.107 52.451 36.973 1.00 31.88 460 TYR C O 1
ATOM 11357 N N . GLY C 1 461 ? 4.957 51.164 36.859 1.00 30.09 461 GLY C N 1
ATOM 11358 C CA . GLY C 1 461 ? 4.425 50.131 37.746 1.00 31.61 461 GLY C CA 1
ATOM 11359 C C . GLY C 1 461 ? 3.347 49.314 37.113 1.00 35.29 461 GLY C C 1
ATOM 11360 O O . GLY C 1 461 ? 2.926 49.544 35.964 1.00 34.49 461 GLY C O 1
ATOM 11361 N N . LEU C 1 462 ? 2.906 48.292 37.838 1.00 31.98 462 LEU C N 1
ATOM 11362 C CA . LEU C 1 462 ? 1.736 47.551 37.421 1.00 33.04 462 LEU C CA 1
ATOM 11363 C C . LEU C 1 462 ? 0.491 48.435 37.269 1.00 32.14 462 LEU C C 1
ATOM 11364 O O . LEU C 1 462 ? -0.363 48.173 36.440 1.00 32.29 462 LEU C O 1
ATOM 11369 N N . GLU C 1 463 ? 0.358 49.436 38.092 1.00 30.73 463 GLU C N 1
ATOM 11370 C CA . GLU C 1 463 ? -0.760 50.355 37.967 1.00 37.30 463 GLU C CA 1
ATOM 11371 C C . GLU C 1 463 ? -0.797 51.133 36.601 1.00 33.10 463 GLU C C 1
ATOM 11372 O O . GLU C 1 463 ? -1.867 51.364 36.039 1.00 32.93 463 GLU C O 1
ATOM 11378 N N . GLY C 1 464 ? 0.355 51.458 36.021 1.00 29.41 464 GLY C N 1
ATOM 11379 C CA . GLY C 1 464 ? 0.342 52.137 34.763 1.00 29.31 464 GLY C CA 1
ATOM 11380 C C . GLY C 1 464 ? 0.024 51.172 33.674 1.00 29.65 464 GLY C C 1
ATOM 11381 O O . GLY C 1 464 ? -0.623 51.544 32.694 1.00 30.38 464 GLY C O 1
ATOM 11382 N N . VAL C 1 465 ? 0.473 49.921 33.781 1.00 26.55 465 VAL C N 1
ATOM 11383 C CA . VAL C 1 465 ? 0.140 48.973 32.724 1.00 27.10 465 VAL C CA 1
ATOM 11384 C C . VAL C 1 465 ? -1.376 48.693 32.725 1.00 31.60 465 VAL C C 1
ATOM 11385 O O . VAL C 1 465 ? -2.035 48.649 31.663 1.00 30.06 465 VAL C O 1
ATOM 11389 N N . ASP C 1 466 ? -1.928 48.486 33.921 1.00 27.85 466 ASP C N 1
ATOM 11390 C CA . ASP C 1 466 ? -3.369 48.235 34.092 1.00 30.72 466 ASP C CA 1
ATOM 11391 C C . ASP C 1 466 ? -4.245 49.391 33.564 1.00 29.78 466 ASP C C 1
ATOM 11392 O O . ASP C 1 466 ? -5.268 49.135 32.915 1.00 32.21 466 ASP C O 1
ATOM 11397 N N . THR C 1 467 ? -3.835 50.620 33.852 1.00 29.71 467 THR C N 1
ATOM 11398 C CA . THR C 1 467 ? -4.577 51.797 33.416 1.00 27.66 467 THR C CA 1
ATOM 11399 C C . THR C 1 467 ? -4.643 51.849 31.896 1.00 29.46 467 THR C C 1
ATOM 11400 O O . THR C 1 467 ? -5.708 52.058 31.312 1.00 27.22 467 THR C O 1
ATOM 11404 N N . LEU C 1 468 ? -3.504 51.664 31.247 1.00 26.36 468 LEU C N 1
ATOM 11405 C CA . LEU C 1 468 ? -3.453 51.650 29.819 1.00 25.98 468 LEU C CA 1
ATOM 11406 C C . LEU C 1 468 ? -4.217 50.533 29.144 1.00 26.76 468 LEU C C 1
ATOM 11407 O O . LEU C 1 468 ? -4.876 50.730 28.125 1.00 28.69 468 LEU C O 1
ATOM 11412 N N . LEU C 1 469 ? -4.078 49.339 29.669 1.00 26.42 469 LEU C N 1
ATOM 11413 C CA . LEU C 1 469 ? -4.812 48.205 29.162 1.00 29.55 469 LEU C CA 1
ATOM 11414 C C . LEU C 1 469 ? -6.321 48.319 29.422 1.00 32.36 469 LEU C C 1
ATOM 11415 O O . LEU C 1 469 ? -7.129 47.980 28.532 1.00 35.73 469 LEU C O 1
ATOM 11420 N N . LEU C 1 470 ? -6.716 48.750 30.622 1.00 28.90 470 LEU C N 1
ATOM 11421 C CA . LEU C 1 470 ? -8.153 48.885 30.911 1.00 27.28 470 LEU C CA 1
ATOM 11422 C C . LEU C 1 470 ? -8.724 50.072 30.205 1.00 30.19 470 LEU C C 1
ATOM 11423 O O . LEU C 1 470 ? -9.838 50.005 29.669 1.00 27.48 470 LEU C O 1
ATOM 11428 N N . GLY C 1 471 ? -7.946 51.141 30.114 1.00 29.30 471 GLY C N 1
ATOM 11429 C CA . GLY C 1 471 ? -8.385 52.328 29.401 1.00 30.11 471 GLY C CA 1
ATOM 11430 C C . GLY C 1 471 ? -8.648 52.108 27.943 1.00 30.46 471 GLY C C 1
ATOM 11431 O O . GLY C 1 471 ? -9.541 52.742 27.366 1.00 30.75 471 GLY C O 1
ATOM 11432 N N . GLN C 1 472 ? -7.879 51.211 27.338 1.00 27.27 472 GLN C N 1
ATOM 11433 C CA . GLN C 1 472 ? -8.049 50.886 25.955 1.00 29.29 472 GLN C CA 1
ATOM 11434 C C . GLN C 1 472 ? -8.942 49.702 25.756 1.00 32.12 472 GLN C C 1
ATOM 11435 O O . GLN C 1 472 ? -9.068 49.201 24.643 1.00 31.57 472 GLN C O 1
ATOM 11441 N N . GLU C 1 473 ? -9.559 49.229 26.842 1.00 33.35 473 GLU C N 1
ATOM 11442 C CA . GLU C 1 473 ? -10.463 48.047 26.761 1.00 39.73 473 GLU C CA 1
ATOM 11443 C C . GLU C 1 473 ? -9.925 46.848 26.064 1.00 40.09 473 GLU C C 1
ATOM 11444 O O . GLU C 1 473 ? -10.566 46.299 25.182 1.00 35.94 473 GLU C O 1
ATOM 11450 N N . VAL C 1 474 ? -8.775 46.397 26.525 1.00 36.93 474 VAL C N 1
ATOM 11451 C CA . VAL C 1 474 ? -8.164 45.205 26.039 1.00 37.73 474 VAL C CA 1
ATOM 11452 C C . VAL C 1 474 ? -8.949 44.050 26.704 1.00 38.60 474 VAL C C 1
ATOM 11453 O O . VAL C 1 474 ? -9.166 44.073 27.925 1.00 35.24 474 VAL C O 1
ATOM 11457 N N . PRO C 1 475 ? -9.388 43.058 25.908 1.00 43.22 475 PRO C N 1
ATOM 11458 C CA . PRO C 1 475 ? -10.152 41.937 26.500 1.00 46.63 475 PRO C CA 1
ATOM 11459 C C . PRO C 1 475 ? -9.401 41.190 27.625 1.00 44.37 475 PRO C C 1
ATOM 11460 O O . PRO C 1 475 ? -8.258 40.784 27.445 1.00 42.05 475 PRO C O 1
ATOM 11464 N N . ALA C 1 476 ? -10.056 41.037 28.766 1.00 42.17 476 ALA C N 1
ATOM 11465 C CA . ALA C 1 476 ? -9.549 40.350 29.920 1.00 46.61 476 ALA C CA 1
ATOM 11466 C C . ALA C 1 476 ? -10.727 39.844 30.766 1.00 50.35 476 ALA C C 1
ATOM 11467 O O . ALA C 1 476 ? -11.794 40.394 30.670 1.00 51.60 476 ALA C O 1
ATOM 11469 N N . ARG C 1 477 ? -10.502 38.851 31.618 1.00 51.21 477 ARG C N 1
ATOM 11470 C CA . ARG C 1 477 ? -11.460 38.471 32.649 1.00 57.66 477 ARG C CA 1
ATOM 11471 C C . ARG C 1 477 ? -11.312 39.377 33.833 1.00 56.34 477 ARG C C 1
ATOM 11472 O O . ARG C 1 477 ? -10.277 39.381 34.493 1.00 52.69 477 ARG C O 1
ATOM 11480 N N . LEU C 1 478 ? -12.349 40.149 34.119 1.00 51.20 478 LEU C N 1
ATOM 11481 C CA . LEU C 1 478 ? -12.271 41.072 35.206 1.00 52.87 478 LEU C CA 1
ATOM 11482 C C . LEU C 1 478 ? -12.346 40.275 36.501 1.00 56.25 478 LEU C C 1
ATOM 11483 O O . LEU C 1 478 ? -13.031 39.279 36.578 1.00 62.51 478 LEU C O 1
ATOM 11488 N N . LEU C 1 479 ? -11.589 40.683 37.504 1.00 62.23 479 LEU C N 1
ATOM 11489 C CA . LEU C 1 479 ? -11.638 40.038 38.803 1.00 59.82 479 LEU C CA 1
ATOM 11490 C C . LEU C 1 479 ? -12.865 40.468 39.613 1.00 67.26 479 LEU C C 1
ATOM 11491 O O . LEU C 1 479 ? -13.321 41.625 39.493 1.00 67.63 479 LEU C O 1
ATOM 11496 N N . PRO C 1 480 ? -13.366 39.563 40.486 1.00 69.84 480 PRO C N 1
ATOM 11497 C CA . PRO C 1 480 ? -14.455 39.882 41.410 1.00 69.50 480 PRO C CA 1
ATOM 11498 C C . PRO C 1 480 ? -14.044 40.966 42.373 1.00 70.56 480 PRO C C 1
ATOM 11499 O O . PRO C 1 480 ? -12.903 40.966 42.823 1.00 68.44 480 PRO C O 1
ATOM 11503 N N . PRO C 1 481 ? -14.986 41.859 42.726 1.00 81.89 481 PRO C N 1
ATOM 11504 C CA . PRO C 1 481 ? -14.664 43.053 43.505 1.00 82.37 481 PRO C CA 1
ATOM 11505 C C . PRO C 1 481 ? -14.142 42.717 44.891 1.00 91.95 481 PRO C C 1
ATOM 11506 O O . PRO C 1 481 ? -13.303 43.456 45.421 1.00 94.57 481 PRO C O 1
ATOM 11510 N N . ARG C 1 482 ? -14.607 41.612 45.471 1.00 91.89 482 ARG C N 1
ATOM 11511 C CA . ARG C 1 482 ? -14.159 41.242 46.801 1.00 103.03 482 ARG C CA 1
ATOM 11512 C C . ARG C 1 482 ? -14.237 42.488 47.696 1.00 98.68 482 ARG C C 1
ATOM 11513 O O . ARG C 1 482 ? -13.227 43.155 47.945 1.00 102.96 482 ARG C O 1
ATOM 11521 N N . GLU C 1 483 ? -15.452 42.758 48.171 1.00 96.87 483 GLU C N 1
ATOM 11522 C CA . GLU C 1 483 ? -15.887 44.007 48.828 1.00 87.03 483 GLU C CA 1
ATOM 11523 C C . GLU C 1 483 ? -17.219 44.339 48.155 1.00 86.91 483 GLU C C 1
ATOM 11524 O O . GLU C 1 483 ? -17.324 44.245 46.930 1.00 78.37 483 GLU C O 1
ATOM 11530 N N . PRO C 1 484 ? -18.236 44.733 48.939 1.00 85.14 484 PRO C N 1
ATOM 11531 C CA . PRO C 1 484 ? -19.559 44.998 48.344 1.00 80.53 484 PRO C CA 1
ATOM 11532 C C . PRO C 1 484 ? -19.658 46.380 47.667 1.00 76.50 484 PRO C C 1
ATOM 11533 O O . PRO C 1 484 ? -18.996 47.322 48.101 1.00 69.78 484 PRO C O 1
ATOM 11537 N N . PRO C 1 485 ? -20.490 46.500 46.617 1.00 74.24 485 PRO C N 1
ATOM 11538 C CA . PRO C 1 485 ? -20.690 47.723 45.821 1.00 75.03 485 PRO C CA 1
ATOM 11539 C C . PRO C 1 485 ? -20.872 49.036 46.615 1.00 76.59 485 PRO C C 1
ATOM 11540 O O . PRO C 1 485 ? -20.125 50.002 46.413 1.00 68.55 485 PRO C O 1
ATOM 11544 N N . GLU C 1 486 ? -21.856 49.057 47.508 1.00 73.27 486 GLU C N 1
ATOM 11545 C CA . GLU C 1 486 ? -22.176 50.237 48.319 1.00 67.02 486 GLU C CA 1
ATOM 11546 C C . GLU C 1 486 ? -20.954 50.822 49.023 1.00 63.64 486 GLU C C 1
ATOM 11547 O O . GLU C 1 486 ? -20.861 52.026 49.222 1.00 57.50 486 GLU C O 1
ATOM 11553 N N . GLN C 1 487 ? -20.028 49.974 49.431 1.00 60.57 487 GLN C N 1
ATOM 11554 C CA . GLN C 1 487 ? -18.786 50.441 50.053 1.00 70.98 487 GLN C CA 1
ATOM 11555 C C . GLN C 1 487 ? -17.906 51.315 49.107 1.00 73.45 487 GLN C C 1
ATOM 11556 O O . GLN C 1 487 ? -17.535 52.472 49.456 1.00 61.89 487 GLN C O 1
ATOM 11562 N N . TRP C 1 488 ? -17.581 50.754 47.929 1.00 61.54 488 TRP C N 1
ATOM 11563 C CA . TRP C 1 488 ? -16.801 51.468 46.918 1.00 59.79 488 TRP C CA 1
ATOM 11564 C C . TRP C 1 488 ? -17.479 52.801 46.679 1.00 57.14 488 TRP C C 1
ATOM 11565 O O . TRP C 1 488 ? -16.831 53.856 46.729 1.00 57.44 488 TRP C O 1
ATOM 11576 N N . ARG C 1 489 ? -18.790 52.717 46.423 1.00 55.95 489 ARG C N 1
ATOM 11577 C CA . ARG C 1 489 ? -19.692 53.868 46.289 1.00 60.43 489 ARG C CA 1
ATOM 11578 C C . ARG C 1 489 ? -19.585 54.977 47.345 1.00 59.20 489 ARG C C 1
ATOM 11579 O O . ARG C 1 489 ? -19.739 56.146 47.007 1.00 59.12 489 ARG C O 1
ATOM 11587 N N . ALA C 1 490 ? -19.363 54.625 48.612 1.00 58.84 490 ALA C N 1
ATOM 11588 C CA . ALA C 1 490 ? -19.165 55.652 49.656 1.00 60.32 490 ALA C CA 1
ATOM 11589 C C . ALA C 1 490 ? -17.761 56.263 49.580 1.00 60.31 490 ALA C C 1
ATOM 11590 O O . ALA C 1 490 ? -17.602 57.477 49.785 1.00 65.97 490 ALA C O 1
ATOM 11592 N N . ARG C 1 491 ? -16.741 55.437 49.316 1.00 56.47 491 ARG C N 1
ATOM 11593 C CA . ARG C 1 491 ? -15.398 55.978 49.066 1.00 57.90 491 ARG C CA 1
ATOM 11594 C C . ARG C 1 491 ? -15.501 56.934 47.880 1.00 53.61 491 ARG C C 1
ATOM 11595 O O . ARG C 1 491 ? -15.099 58.084 48.001 1.00 53.21 491 ARG C O 1
ATOM 11603 N N . ALA C 1 492 ? -16.128 56.484 46.790 1.00 51.65 492 ALA C N 1
ATOM 11604 C CA . ALA C 1 492 ? -16.326 57.320 45.605 1.00 54.59 492 ALA C CA 1
ATOM 11605 C C . ALA C 1 492 ? -16.929 58.693 45.875 1.00 58.73 492 ALA C C 1
ATOM 11606 O O . ALA C 1 492 ? -16.512 59.702 45.269 1.00 55.38 492 ALA C O 1
ATOM 11608 N N . ALA C 1 493 ? -17.916 58.749 46.766 1.00 61.17 493 ALA C N 1
ATOM 11609 C CA . ALA C 1 493 ? -18.558 60.032 47.061 1.00 57.12 493 ALA C CA 1
ATOM 11610 C C . ALA C 1 493 ? -17.679 60.959 47.943 1.00 50.03 493 ALA C C 1
ATOM 11611 O O . ALA C 1 493 ? -17.532 62.131 47.649 1.00 50.43 493 ALA C O 1
ATOM 11613 N N . ALA C 1 494 ? -17.045 60.455 48.993 1.00 48.83 494 ALA C N 1
ATOM 11614 C CA . ALA C 1 494 ? -16.134 61.319 49.716 1.00 53.71 494 ALA C CA 1
ATOM 11615 C C . ALA C 1 494 ? -15.103 61.952 48.741 1.00 52.53 494 ALA C C 1
ATOM 11616 O O . ALA C 1 494 ? -14.776 63.126 48.855 1.00 56.03 494 ALA C O 1
ATOM 11618 N N . ALA C 1 495 ? -14.604 61.148 47.793 1.00 52.37 495 ALA C N 1
ATOM 11619 C CA . ALA C 1 495 ? -13.557 61.575 46.817 1.00 48.91 495 ALA C CA 1
ATOM 11620 C C . ALA C 1 495 ? -14.058 62.626 45.844 1.00 46.61 495 ALA C C 1
ATOM 11621 O O . ALA C 1 495 ? -13.414 63.675 45.650 1.00 49.04 495 ALA C O 1
ATOM 11623 N N . ARG C 1 496 ? -15.208 62.346 45.239 1.00 43.59 496 ARG C N 1
ATOM 11624 C CA . ARG C 1 496 ? -15.831 63.278 44.312 1.00 49.91 496 ARG C CA 1
ATOM 11625 C C . ARG C 1 496 ? -16.095 64.620 44.967 1.00 49.84 496 ARG C C 1
ATOM 11626 O O . ARG C 1 496 ? -15.986 65.650 44.327 1.00 48.41 496 ARG C O 1
ATOM 11634 N N . SER C 1 497 ? -16.412 64.611 46.257 1.00 48.66 497 SER C N 1
ATOM 11635 C CA . SER C 1 497 ? -16.738 65.839 46.942 1.00 55.42 497 SER C CA 1
ATOM 11636 C C . SER C 1 497 ? -15.443 66.624 47.233 1.00 51.16 497 SER C C 1
ATOM 11637 O O . SER C 1 497 ? -15.350 67.843 46.940 1.00 53.27 497 SER C O 1
ATOM 11640 N N . LEU C 1 498 ? -14.423 65.954 47.750 1.00 46.14 498 LEU C N 1
ATOM 11641 C CA . LEU C 1 498 ? -13.096 66.612 47.807 1.00 48.31 498 LEU C CA 1
ATOM 11642 C C . LEU C 1 498 ? -12.673 67.157 46.424 1.00 41.23 498 LEU C C 1
ATOM 11643 O O . LEU C 1 498 ? -12.197 68.284 46.323 1.00 45.80 498 LEU C O 1
ATOM 11648 N N . ALA C 1 499 ? -12.843 66.346 45.379 1.00 41.77 499 ALA C N 1
ATOM 11649 C CA . ALA C 1 499 ? -12.457 66.745 43.988 1.00 46.43 499 ALA C CA 1
ATOM 11650 C C . ALA C 1 499 ? -13.164 67.992 43.459 1.00 41.91 499 ALA C C 1
ATOM 11651 O O . ALA C 1 499 ? -12.515 68.921 43.003 1.00 48.40 499 ALA C O 1
ATOM 11653 N N . SER C 1 500 ? -14.483 68.034 43.475 1.00 49.73 500 SER C N 1
ATOM 11654 C CA . SER C 1 500 ? -15.166 69.251 42.952 1.00 53.50 500 SER C CA 1
ATOM 11655 C C . SER C 1 500 ? -14.965 70.512 43.817 1.00 48.60 500 SER C C 1
ATOM 11656 O O . SER C 1 500 ? -15.125 71.651 43.335 1.00 53.34 500 SER C O 1
ATOM 11659 N N . ARG C 1 501 ? -14.578 70.343 45.076 1.00 48.82 501 ARG C N 1
ATOM 11660 C CA . ARG C 1 501 ? -14.259 71.533 45.885 1.00 52.17 501 ARG C CA 1
ATOM 11661 C C . ARG C 1 501 ? -12.836 72.051 45.691 1.00 48.47 501 ARG C C 1
ATOM 11662 O O . ARG C 1 501 ? -12.511 73.148 46.147 1.00 43.47 501 ARG C O 1
ATOM 11670 N N . GLY C 1 502 ? -11.973 71.296 45.000 1.00 39.81 502 GLY C N 1
ATOM 11671 C CA . GLY C 1 502 ? -10.659 71.801 44.782 1.00 37.21 502 GLY C CA 1
ATOM 11672 C C . GLY C 1 502 ? -10.697 73.113 44.046 1.00 34.70 502 GLY C C 1
ATOM 11673 O O . GLY C 1 502 ? -11.630 73.381 43.290 1.00 40.98 502 GLY C O 1
ATOM 11674 N N . LEU C 1 503 ? -9.645 73.904 44.222 1.00 39.88 503 LEU C N 1
ATOM 11675 C CA . LEU C 1 503 ? -9.442 75.121 43.456 1.00 39.45 503 LEU C CA 1
ATOM 11676 C C . LEU C 1 503 ? -9.143 74.836 41.980 1.00 42.81 503 LEU C C 1
ATOM 11677 O O . LEU C 1 503 ? -8.831 73.711 41.579 1.00 40.17 503 LEU C O 1
ATOM 11682 N N . ARG C 1 504 ? -9.284 75.881 41.193 1.00 36.71 504 ARG C N 1
ATOM 11683 C CA . ARG C 1 504 ? -8.780 75.907 39.842 1.00 39.28 504 ARG C CA 1
ATOM 11684 C C . ARG C 1 504 ? -7.305 76.099 39.957 1.00 44.30 504 ARG C C 1
ATOM 11685 O O . ARG C 1 504 ? -6.845 76.737 40.904 1.00 42.95 504 ARG C O 1
ATOM 11693 N N . GLN C 1 505 ? -6.548 75.585 38.976 1.00 38.21 505 GLN C N 1
ATOM 11694 C CA . GLN C 1 505 ? -5.109 75.594 39.103 1.00 37.00 505 GLN C CA 1
ATOM 11695 C C . GLN C 1 505 ? -4.512 76.982 39.225 1.00 34.45 505 GLN C C 1
ATOM 11696 O O . GLN C 1 505 ? -3.574 77.204 40.001 1.00 35.90 505 GLN C O 1
ATOM 11702 N N . SER C 1 506 ? -4.962 77.908 38.399 1.00 37.70 506 SER C N 1
ATOM 11703 C CA . SER C 1 506 ? -4.342 79.205 38.372 1.00 35.84 506 SER C CA 1
ATOM 11704 C C . SER C 1 506 ? -4.398 79.860 39.805 1.00 37.86 506 SER C C 1
ATOM 11705 O O . SER C 1 506 ? -3.424 80.427 40.278 1.00 37.13 506 SER C O 1
ATOM 11708 N N . GLU C 1 507 ? -5.529 79.736 40.486 1.00 37.55 507 GLU C N 1
ATOM 11709 C CA . GLU C 1 507 ? -5.644 80.317 41.832 1.00 41.96 507 GLU C CA 1
ATOM 11710 C C . GLU C 1 507 ? -4.689 79.652 42.800 1.00 44.34 507 GLU C C 1
ATOM 11711 O O . GLU C 1 507 ? -3.968 80.341 43.586 1.00 40.91 507 GLU C O 1
ATOM 11717 N N . ALA C 1 508 ? -4.661 78.316 42.722 1.00 44.84 508 ALA C N 1
ATOM 11718 C CA . ALA C 1 508 ? -3.777 77.511 43.543 1.00 39.73 508 ALA C CA 1
ATOM 11719 C C . ALA C 1 508 ? -2.316 77.842 43.351 1.00 40.08 508 ALA C C 1
ATOM 11720 O O . ALA C 1 508 ? -1.583 77.953 44.369 1.00 40.17 508 ALA C O 1
ATOM 11722 N N . LEU C 1 509 ? -1.871 78.044 42.104 1.00 38.17 509 LEU C N 1
ATOM 11723 C CA . LEU C 1 509 ? -0.474 78.455 41.875 1.00 38.49 509 LEU C CA 1
ATOM 11724 C C . LEU C 1 509 ? -0.170 79.827 42.495 1.00 40.35 509 LEU C C 1
ATOM 11725 O O . LEU C 1 509 ? 0.933 80.038 42.953 1.00 43.34 509 LEU C O 1
ATOM 11730 N N . ASP C 1 510 ? -1.113 80.769 42.421 1.00 41.63 510 ASP C N 1
ATOM 11731 C CA . ASP C 1 510 ? -0.927 82.098 43.062 1.00 48.05 510 ASP C CA 1
ATOM 11732 C C . ASP C 1 510 ? -0.769 81.965 44.618 1.00 47.39 510 ASP C C 1
ATOM 11733 O O . ASP C 1 510 ? 0.098 82.587 45.209 1.00 48.49 510 ASP C O 1
ATOM 11738 N N . ALA C 1 511 ? -1.578 81.110 45.236 1.00 47.15 511 ALA C N 1
ATOM 11739 C CA . ALA C 1 511 ? -1.398 80.719 46.632 1.00 44.91 511 ALA C CA 1
ATOM 11740 C C . ALA C 1 511 ? -0.001 80.196 46.922 1.00 53.86 511 ALA C C 1
ATOM 11741 O O . ALA C 1 511 ? 0.609 80.593 47.927 1.00 49.97 511 ALA C O 1
ATOM 11743 N N . TYR C 1 512 ? 0.531 79.313 46.062 1.00 48.53 512 TYR C N 1
ATOM 11744 C CA . TYR C 1 512 ? 1.872 78.797 46.300 1.00 43.51 512 TYR C CA 1
ATOM 11745 C C . TYR C 1 512 ? 2.922 79.875 46.177 1.00 48.38 512 TYR C C 1
ATOM 11746 O O . TYR C 1 512 ? 3.926 79.868 46.902 1.00 53.20 512 TYR C O 1
ATOM 11755 N N . ALA C 1 513 ? 2.719 80.809 45.261 1.00 50.58 513 ALA C N 1
ATOM 11756 C CA . ALA C 1 513 ? 3.694 81.869 45.105 1.00 49.78 513 ALA C CA 1
ATOM 11757 C C . ALA C 1 513 ? 3.624 82.837 46.286 1.00 51.04 513 ALA C C 1
ATOM 11758 O O . ALA C 1 513 ? 4.640 83.320 46.706 1.00 51.66 513 ALA C O 1
ATOM 11760 N N . ALA C 1 514 ? 2.411 83.139 46.771 1.00 51.99 514 ALA C N 1
ATOM 11761 C CA . ALA C 1 514 ? 2.173 84.038 47.904 1.00 49.47 514 ALA C CA 1
ATOM 11762 C C . ALA C 1 514 ? 2.685 83.430 49.242 1.00 55.27 514 ALA C C 1
ATOM 11763 O O . ALA C 1 514 ? 3.213 84.158 50.081 1.00 55.02 514 ALA C O 1
ATOM 11765 N N . ASP C 1 515 ? 2.526 82.111 49.435 1.00 50.83 515 ASP C N 1
ATOM 11766 C CA . ASP C 1 515 ? 3.063 81.425 50.600 1.00 45.69 515 ASP C CA 1
ATOM 11767 C C . ASP C 1 515 ? 4.169 80.435 50.319 1.00 44.07 515 ASP C C 1
ATOM 11768 O O . ASP C 1 515 ? 3.898 79.237 50.235 1.00 40.45 515 ASP C O 1
ATOM 11773 N N . PRO C 1 516 ? 5.431 80.888 50.311 1.00 47.46 516 PRO C N 1
ATOM 11774 C CA . PRO C 1 516 ? 6.546 79.938 50.178 1.00 46.66 516 PRO C CA 1
ATOM 11775 C C . PRO C 1 516 ? 6.542 78.779 51.158 1.00 52.41 516 PRO C C 1
ATOM 11776 O O . PRO C 1 516 ? 7.136 77.740 50.841 1.00 44.75 516 PRO C O 1
ATOM 11780 N N . CYS C 1 517 ? 5.861 78.912 52.312 1.00 43.31 517 CYS C N 1
ATOM 11781 C CA . CYS C 1 517 ? 5.891 77.838 53.278 1.00 42.78 517 CYS C CA 1
ATOM 11782 C C . CYS C 1 517 ? 4.995 76.638 52.844 1.00 42.18 517 CYS C C 1
ATOM 11783 O O . CYS C 1 517 ? 5.141 75.505 53.343 1.00 39.14 517 CYS C O 1
ATOM 11786 N N . LEU C 1 518 ? 4.137 76.825 51.849 1.00 45.58 518 LEU C N 1
ATOM 11787 C CA . LEU C 1 518 ? 3.445 75.659 51.235 1.00 46.57 518 LEU C CA 1
ATOM 11788 C C . LEU C 1 518 ? 4.383 74.659 50.530 1.00 46.13 518 LEU C C 1
ATOM 11789 O O . LEU C 1 518 ? 4.237 73.440 50.709 1.00 44.44 518 LEU C O 1
ATOM 11794 N N . ASN C 1 519 ? 5.356 75.133 49.733 1.00 45.63 519 ASN C N 1
ATOM 11795 C CA . ASN C 1 519 ? 6.381 74.210 49.194 1.00 44.56 519 ASN C CA 1
ATOM 11796 C C . ASN C 1 519 ? 7.296 73.642 50.245 1.00 49.91 519 ASN C C 1
ATOM 11797 O O . ASN C 1 519 ? 7.746 72.482 50.158 1.00 47.95 519 ASN C O 1
ATOM 11802 N N . ALA C 1 520 ? 7.624 74.463 51.238 1.00 49.15 520 ALA C N 1
ATOM 11803 C CA . ALA C 1 520 ? 8.528 73.959 52.225 1.00 46.92 520 ALA C CA 1
ATOM 11804 C C . ALA C 1 520 ? 7.894 72.790 52.954 1.00 41.96 520 ALA C C 1
ATOM 11805 O O . ALA C 1 520 ? 8.611 71.860 53.275 1.00 44.23 520 ALA C O 1
ATOM 11807 N N . GLU C 1 521 ? 6.560 72.744 53.140 1.00 45.96 521 GLU C N 1
ATOM 11808 C CA . GLU C 1 521 ? 5.945 71.554 53.839 1.00 43.88 521 GLU C CA 1
ATOM 11809 C C . GLU C 1 521 ? 5.998 70.296 53.007 1.00 45.04 521 GLU C C 1
ATOM 11810 O O . GLU C 1 521 ? 6.009 69.164 53.516 1.00 40.65 521 GLU C O 1
ATOM 11816 N N . LEU C 1 522 ? 5.931 70.498 51.697 1.00 43.04 522 LEU C N 1
ATOM 11817 C CA . LEU C 1 522 ? 6.035 69.380 50.780 1.00 45.37 522 LEU C CA 1
ATOM 11818 C C . LEU C 1 522 ? 7.341 68.615 50.975 1.00 33.26 522 LEU C C 1
ATOM 11819 O O . LEU C 1 522 ? 7.364 67.394 50.945 1.00 34.13 522 LEU C O 1
ATOM 11824 N N . LEU C 1 523 ? 8.416 69.341 51.206 1.00 41.55 523 LEU C N 1
ATOM 11825 C CA . LEU C 1 523 ? 9.742 68.744 51.308 1.00 47.90 523 LEU C CA 1
ATOM 11826 C C . LEU C 1 523 ? 10.172 68.278 52.698 1.00 53.25 523 LEU C C 1
ATOM 11827 O O . LEU C 1 523 ? 10.786 67.224 52.798 1.00 55.67 523 LEU C O 1
ATOM 11832 N N . SER C 1 524 ? 9.825 69.024 53.750 1.00 58.30 524 SER C N 1
ATOM 11833 C CA . SER C 1 524 ? 10.185 68.627 55.122 1.00 67.09 524 SER C CA 1
ATOM 11834 C C . SER C 1 524 ? 9.347 67.461 55.692 1.00 71.06 524 SER C C 1
ATOM 11835 O O . SER C 1 524 ? 9.893 66.376 56.019 1.00 65.74 524 SER C O 1
ATOM 11838 N N . ASP C 1 525 ? 8.035 67.662 55.780 1.00 65.23 525 ASP C N 1
ATOM 11839 C CA . ASP C 1 525 ? 7.140 66.640 56.349 1.00 61.46 525 ASP C CA 1
ATOM 11840 C C . ASP C 1 525 ? 7.451 65.177 56.286 1.00 64.19 525 ASP C C 1
ATOM 11841 O O . ASP C 1 525 ? 7.742 64.603 55.228 1.00 70.41 525 ASP C O 1
ATOM 11846 N N . SER C 1 526 ? 7.324 64.563 57.461 1.00 63.84 526 SER C N 1
ATOM 11847 C CA . SER C 1 526 ? 7.506 63.127 57.632 1.00 64.12 526 SER C CA 1
ATOM 11848 C C . SER C 1 526 ? 6.436 62.384 56.879 1.00 58.33 526 SER C C 1
ATOM 11849 O O . SER C 1 526 ? 6.691 61.302 56.346 1.00 58.81 526 SER C O 1
ATOM 11852 N N . ASP C 1 527 ? 5.237 62.966 56.797 1.00 56.26 527 ASP C N 1
ATOM 11853 C CA . ASP C 1 527 ? 4.154 62.285 56.062 1.00 59.85 527 ASP C CA 1
ATOM 11854 C C . ASP C 1 527 ? 3.903 62.781 54.606 1.00 56.98 527 ASP C C 1
ATOM 11855 O O . ASP C 1 527 ? 2.950 62.323 53.979 1.00 45.59 527 ASP C O 1
ATOM 11860 N N . SER C 1 528 ? 4.745 63.697 54.096 1.00 52.28 528 SER C N 1
ATOM 11861 C CA . SER C 1 528 ? 4.692 64.133 52.682 1.00 49.26 528 SER C CA 1
ATOM 11862 C C . SER C 1 528 ? 5.165 62.977 51.795 1.00 48.37 528 SER C C 1
ATOM 11863 O O . SER C 1 528 ? 6.089 62.248 52.197 1.00 44.19 528 SER C O 1
ATOM 11866 N N . TRP C 1 529 ? 4.556 62.774 50.616 1.00 40.91 529 TRP C N 1
ATOM 11867 C CA . TRP C 1 529 ? 5.089 61.793 49.654 1.00 39.44 529 TRP C CA 1
ATOM 11868 C C . TRP C 1 529 ? 6.506 62.218 49.211 1.00 38.87 529 TRP C C 1
ATOM 11869 O O . TRP C 1 529 ? 7.306 61.362 48.776 1.00 40.75 529 TRP C O 1
ATOM 11880 N N . ALA C 1 530 ? 6.802 63.511 49.310 1.00 36.14 530 ALA C N 1
ATOM 11881 C CA . ALA C 1 530 ? 8.100 64.051 48.831 1.00 37.55 530 ALA C CA 1
ATOM 11882 C C . ALA C 1 530 ? 8.903 64.527 50.028 1.00 37.33 530 ALA C C 1
ATOM 11883 O O . ALA C 1 530 ? 9.782 65.363 49.900 1.00 39.45 530 ALA C O 1
ATOM 11885 N N . GLY C 1 531 ? 8.581 64.009 51.209 1.00 40.03 531 GLY C N 1
ATOM 11886 C CA . GLY C 1 531 ? 9.298 64.404 52.401 1.00 45.57 531 GLY C CA 1
ATOM 11887 C C . GLY C 1 531 ? 10.704 63.840 52.551 1.00 46.24 531 GLY C C 1
ATOM 11888 O O . GLY C 1 531 ? 11.016 62.764 52.019 1.00 47.76 531 GLY C O 1
ATOM 11889 N N . GLU C 1 532 ? 11.528 64.577 53.296 1.00 54.36 532 GLU C N 1
ATOM 11890 C CA . GLU C 1 532 ? 12.889 64.160 53.721 1.00 59.11 532 GLU C CA 1
ATOM 11891 C C . GLU C 1 532 ? 13.004 62.668 54.031 1.00 53.53 532 GLU C C 1
ATOM 11892 O O . GLU C 1 532 ? 13.903 62.011 53.540 1.00 53.99 532 GLU C O 1
ATOM 11898 N N . ARG C 1 533 ? 12.054 62.123 54.774 1.00 54.57 533 ARG C N 1
ATOM 11899 C CA . ARG C 1 533 ? 11.997 60.675 55.087 1.00 59.92 533 ARG C CA 1
ATOM 11900 C C . ARG C 1 533 ? 12.078 59.798 53.841 1.00 57.36 533 ARG C C 1
ATOM 11901 O O . ARG C 1 533 ? 12.942 58.906 53.725 1.00 56.56 533 ARG C O 1
ATOM 11909 N N . VAL C 1 534 ? 11.121 60.026 52.937 1.00 44.06 534 VAL C N 1
ATOM 11910 C CA . VAL C 1 534 ? 10.985 59.237 51.724 1.00 47.49 534 VAL C CA 1
ATOM 11911 C C . VAL C 1 534 ? 12.221 59.483 50.822 1.00 46.93 534 VAL C C 1
ATOM 11912 O O . VAL C 1 534 ? 12.760 58.555 50.205 1.00 48.71 534 VAL C O 1
ATOM 11916 N N . ALA C 1 535 ? 12.676 60.727 50.779 1.00 43.13 535 ALA C N 1
ATOM 11917 C CA . ALA C 1 535 ? 13.845 61.097 49.993 1.00 44.15 535 ALA C CA 1
ATOM 11918 C C . ALA C 1 535 ? 14.994 60.172 50.361 1.00 52.20 535 ALA C C 1
ATOM 11919 O O . ALA C 1 535 ? 15.409 59.349 49.536 1.00 46.63 535 ALA C O 1
ATOM 11921 N N . VAL C 1 536 ? 15.462 60.270 51.603 1.00 53.57 536 VAL C N 1
ATOM 11922 C CA . VAL C 1 536 ? 16.530 59.366 52.105 1.00 65.46 536 VAL C CA 1
ATOM 11923 C C . VAL C 1 536 ? 16.368 57.895 51.646 1.00 64.69 536 VAL C C 1
ATOM 11924 O O . VAL C 1 536 ? 17.296 57.294 51.094 1.00 67.11 536 VAL C O 1
ATOM 11928 N N . ARG C 1 537 ? 15.174 57.349 51.829 1.00 59.81 537 ARG C N 1
ATOM 11929 C CA . ARG C 1 537 ? 14.869 56.001 51.397 1.00 66.38 537 ARG C CA 1
ATOM 11930 C C . ARG C 1 537 ? 15.010 55.757 49.881 1.00 72.02 537 ARG C C 1
ATOM 11931 O O . ARG C 1 537 ? 14.665 54.683 49.388 1.00 71.21 537 ARG C O 1
ATOM 11939 N N . ALA C 1 538 ? 15.489 56.741 49.124 1.00 78.31 538 ALA C N 1
ATOM 11940 C CA . ALA C 1 538 ? 15.963 56.467 47.758 1.00 73.06 538 ALA C CA 1
ATOM 11941 C C . ALA C 1 538 ? 17.114 57.362 47.248 1.00 74.93 538 ALA C C 1
ATOM 11942 O O . ALA C 1 538 ? 17.750 57.011 46.267 1.00 87.36 538 ALA C O 1
ATOM 11944 N N . GLY C 1 539 ? 17.389 58.500 47.903 1.00 85.41 539 GLY C N 1
ATOM 11945 C CA . GLY C 1 539 ? 18.221 59.590 47.342 1.00 77.63 539 GLY C CA 1
ATOM 11946 C C . GLY C 1 539 ? 17.466 60.920 47.180 1.00 72.14 539 GLY C C 1
ATOM 11947 O O . GLY C 1 539 ? 17.855 61.949 47.754 1.00 55.86 539 GLY C O 1
ATOM 11948 N N . PRO D 1 26 ? 2.117 48.001 -15.351 1.00 86.98 26 PRO D N 1
ATOM 11949 C CA . PRO D 1 26 ? 1.522 48.530 -14.116 1.00 89.10 26 PRO D CA 1
ATOM 11950 C C . PRO D 1 26 ? 2.500 48.769 -12.955 1.00 80.43 26 PRO D C 1
ATOM 11951 O O . PRO D 1 26 ? 2.503 49.858 -12.391 1.00 73.61 26 PRO D O 1
ATOM 11955 N N . GLY D 1 27 ? 3.279 47.748 -12.586 1.00 72.35 27 GLY D N 1
ATOM 11956 C CA . GLY D 1 27 ? 4.229 47.822 -11.455 1.00 65.26 27 GLY D CA 1
ATOM 11957 C C . GLY D 1 27 ? 5.687 47.537 -11.831 1.00 56.04 27 GLY D C 1
ATOM 11958 O O . GLY D 1 27 ? 6.524 47.387 -10.940 1.00 54.58 27 GLY D O 1
ATOM 11959 N N . ALA D 1 28 ? 5.990 47.454 -13.138 1.00 47.64 28 ALA D N 1
ATOM 11960 C CA . ALA D 1 28 ? 7.330 47.084 -13.591 1.00 47.86 28 ALA D CA 1
ATOM 11961 C C . ALA D 1 28 ? 8.328 48.089 -13.026 1.00 45.33 28 ALA D C 1
ATOM 11962 O O . ALA D 1 28 ? 7.990 49.236 -12.751 1.00 42.81 28 ALA D O 1
ATOM 11964 N N . ILE D 1 29 ? 9.542 47.631 -12.826 1.00 39.33 29 ILE D N 1
ATOM 11965 C CA . ILE D 1 29 ? 10.601 48.506 -12.353 1.00 33.20 29 ILE D CA 1
ATOM 11966 C C . ILE D 1 29 ? 11.256 48.925 -13.646 1.00 33.02 29 ILE D C 1
ATOM 11967 O O . ILE D 1 29 ? 11.884 48.108 -14.290 1.00 36.99 29 ILE D O 1
ATOM 11972 N N . ARG D 1 30 ? 11.010 50.181 -14.046 1.00 26.72 30 ARG D N 1
ATOM 11973 C CA . ARG D 1 30 ? 11.461 50.796 -15.281 1.00 33.21 30 ARG D CA 1
ATOM 11974 C C . ARG D 1 30 ? 12.589 51.838 -15.101 1.00 29.66 30 ARG D C 1
ATOM 11975 O O . ARG D 1 30 ? 13.371 52.062 -16.058 1.00 34.47 30 ARG D O 1
ATOM 11983 N N . THR D 1 31 ? 12.637 52.452 -13.902 1.00 28.99 31 THR D N 1
ATOM 11984 C CA . THR D 1 31 ? 13.574 53.524 -13.572 1.00 30.02 31 THR D CA 1
ATOM 11985 C C . THR D 1 31 ? 14.430 53.165 -12.379 1.00 28.11 31 THR D C 1
ATOM 11986 O O . THR D 1 31 ? 13.939 52.692 -11.363 1.00 29.80 31 THR D O 1
ATOM 11990 N N . VAL D 1 32 ? 15.739 53.388 -12.515 1.00 27.88 32 VAL D N 1
ATOM 11991 C CA . VAL D 1 32 ? 16.634 53.205 -11.385 1.00 25.53 32 VAL D CA 1
ATOM 11992 C C . VAL D 1 32 ? 17.480 54.484 -11.164 1.00 26.59 32 VAL D C 1
ATOM 11993 O O . VAL D 1 32 ? 18.053 55.026 -12.106 1.00 27.62 32 VAL D O 1
ATOM 11997 N N . GLY D 1 33 ? 17.504 54.938 -9.919 1.00 25.07 33 GLY D N 1
ATOM 11998 C CA . GLY D 1 33 ? 18.312 56.079 -9.491 1.00 24.05 33 GLY D CA 1
ATOM 11999 C C . GLY D 1 33 ? 19.534 55.628 -8.701 1.00 22.67 33 GLY D C 1
ATOM 12000 O O . GLY D 1 33 ? 19.385 55.090 -7.622 1.00 21.42 33 GLY D O 1
ATOM 12001 N N . VAL D 1 34 ? 20.744 55.811 -9.272 1.00 22.32 34 VAL D N 1
ATOM 12002 C CA . VAL D 1 34 ? 22.002 55.515 -8.590 1.00 23.21 34 VAL D CA 1
ATOM 12003 C C . VAL D 1 34 ? 22.453 56.839 -7.900 1.00 23.98 34 VAL D C 1
ATOM 12004 O O . VAL D 1 34 ? 22.729 57.853 -8.573 1.00 21.98 34 VAL D O 1
ATOM 12008 N N . ILE D 1 35 ? 22.395 56.860 -6.565 1.00 23.31 35 ILE D N 1
ATOM 12009 C CA . ILE D 1 35 ? 22.624 58.073 -5.764 1.00 22.01 35 ILE D CA 1
ATOM 12010 C C . ILE D 1 35 ? 24.090 58.089 -5.335 1.00 23.08 35 ILE D C 1
ATOM 12011 O O . ILE D 1 35 ? 24.454 57.366 -4.410 1.00 23.08 35 ILE D O 1
ATOM 12016 N N . GLY D 1 36 ? 24.939 58.761 -6.121 1.00 22.65 36 GLY D N 1
ATOM 12017 C CA . GLY D 1 36 ? 26.366 59.001 -5.770 1.00 22.80 36 GLY D CA 1
ATOM 12018 C C . GLY D 1 36 ? 27.166 58.786 -7.023 1.00 24.28 36 GLY D C 1
ATOM 12019 O O . GLY D 1 36 ? 26.773 57.967 -7.891 1.00 25.71 36 GLY D O 1
ATOM 12020 N N . GLY D 1 37 ? 28.213 59.553 -7.142 1.00 21.52 37 GLY D N 1
ATOM 12021 C CA . GLY D 1 37 ? 29.135 59.570 -8.305 1.00 23.17 37 GLY D CA 1
ATOM 12022 C C . GLY D 1 37 ? 30.586 59.215 -8.095 1.00 24.94 37 GLY D C 1
ATOM 12023 O O . GLY D 1 37 ? 31.484 59.633 -8.843 1.00 26.61 37 GLY D O 1
ATOM 12024 N N . GLY D 1 38 ? 30.864 58.393 -7.100 1.00 26.04 38 GLY D N 1
ATOM 12025 C CA . GLY D 1 38 ? 32.209 57.822 -7.020 1.00 26.02 38 GLY D CA 1
ATOM 12026 C C . GLY D 1 38 ? 32.311 56.578 -7.888 1.00 24.68 38 GLY D C 1
ATOM 12027 O O . GLY D 1 38 ? 31.430 56.309 -8.745 1.00 22.60 38 GLY D O 1
ATOM 12028 N N . THR D 1 39 ? 33.329 55.767 -7.637 1.00 22.10 39 THR D N 1
ATOM 12029 C CA . THR D 1 39 ? 33.517 54.587 -8.465 1.00 26.57 39 THR D CA 1
ATOM 12030 C C . THR D 1 39 ? 32.359 53.628 -8.232 1.00 24.29 39 THR D C 1
ATOM 12031 O O . THR D 1 39 ? 31.932 53.011 -9.178 1.00 21.18 39 THR D O 1
ATOM 12035 N N . ALA D 1 40 ? 31.756 53.584 -7.021 1.00 21.43 40 ALA D N 1
ATOM 12036 C CA . ALA D 1 40 ? 30.597 52.723 -6.840 1.00 22.56 40 ALA D CA 1
ATOM 12037 C C . ALA D 1 40 ? 29.418 53.046 -7.742 1.00 24.59 40 ALA D C 1
ATOM 12038 O O . ALA D 1 40 ? 28.795 52.147 -8.392 1.00 21.39 40 ALA D O 1
ATOM 12040 N N . GLY D 1 41 ? 29.076 54.325 -7.794 1.00 22.86 41 GLY D N 1
ATOM 12041 C CA . GLY D 1 41 ? 27.945 54.783 -8.561 1.00 21.34 41 GLY D CA 1
ATOM 12042 C C . GLY D 1 41 ? 28.112 54.548 -10.027 1.00 21.52 41 GLY D C 1
ATOM 12043 O O . GLY D 1 41 ? 27.211 54.036 -10.753 1.00 22.68 41 GLY D O 1
ATOM 12044 N N . TYR D 1 42 ? 29.270 54.938 -10.506 1.00 19.95 42 TYR D N 1
ATOM 12045 C CA . TYR D 1 42 ? 29.535 54.828 -11.928 1.00 20.86 42 TYR D CA 1
ATOM 12046 C C . TYR D 1 42 ? 29.581 53.349 -12.365 1.00 22.63 42 TYR D C 1
ATOM 12047 O O . TYR D 1 42 ? 29.044 52.981 -13.451 1.00 22.65 42 TYR D O 1
ATOM 12056 N N . LEU D 1 43 ? 30.182 52.495 -11.540 1.00 20.77 43 LEU D N 1
ATOM 12057 C CA . LEU D 1 43 ? 30.253 51.090 -11.963 1.00 22.66 43 LEU D CA 1
ATOM 12058 C C . LEU D 1 43 ? 28.878 50.499 -11.934 1.00 19.74 43 LEU D C 1
ATOM 12059 O O . LEU D 1 43 ? 28.528 49.717 -12.770 1.00 20.59 43 LEU D O 1
ATOM 12064 N N . THR D 1 44 ? 28.087 50.843 -10.910 1.00 20.25 44 THR D N 1
ATOM 12065 C CA . THR D 1 44 ? 26.739 50.391 -10.863 1.00 20.36 44 THR D CA 1
ATOM 12066 C C . THR D 1 44 ? 25.877 50.786 -12.097 1.00 25.48 44 THR D C 1
ATOM 12067 O O . THR D 1 44 ? 25.218 49.927 -12.736 1.00 21.09 44 THR D O 1
ATOM 12071 N N . ALA D 1 45 ? 25.916 52.079 -12.425 1.00 23.97 45 ALA D N 1
ATOM 12072 C CA . ALA D 1 45 ? 25.165 52.606 -13.522 1.00 24.77 45 ALA D CA 1
ATOM 12073 C C . ALA D 1 45 ? 25.549 51.989 -14.861 1.00 23.18 45 ALA D C 1
ATOM 12074 O O . ALA D 1 45 ? 24.639 51.634 -15.703 1.00 24.10 45 ALA D O 1
ATOM 12076 N N . LEU D 1 46 ? 26.845 51.804 -15.057 1.00 24.62 46 LEU D N 1
ATOM 12077 C CA . LEU D 1 46 ? 27.290 51.176 -16.263 1.00 24.69 46 LEU D CA 1
ATOM 12078 C C . LEU D 1 46 ? 26.796 49.729 -16.355 1.00 28.21 46 LEU D C 1
ATOM 12079 O O . LEU D 1 46 ? 26.332 49.280 -17.433 1.00 25.60 46 LEU D O 1
ATOM 12084 N N . ALA D 1 47 ? 26.848 49.005 -15.245 1.00 26.83 47 ALA D N 1
ATOM 12085 C CA . ALA D 1 47 ? 26.420 47.620 -15.292 1.00 30.22 47 ALA D CA 1
ATOM 12086 C C . ALA D 1 47 ? 24.900 47.504 -15.556 1.00 30.23 47 ALA D C 1
ATOM 12087 O O . ALA D 1 47 ? 24.478 46.622 -16.287 1.00 28.47 47 ALA D O 1
ATOM 12089 N N . LEU D 1 48 ? 24.102 48.339 -14.905 1.00 26.64 48 LEU D N 1
ATOM 12090 C CA . LEU D 1 48 ? 22.675 48.309 -15.068 1.00 26.84 48 LEU D CA 1
ATOM 12091 C C . LEU D 1 48 ? 22.278 48.504 -16.541 1.00 27.98 48 LEU D C 1
ATOM 12092 O O . LEU D 1 48 ? 21.429 47.744 -17.096 1.00 25.33 48 LEU D O 1
ATOM 12097 N N . LYS D 1 49 ? 22.870 49.524 -17.121 1.00 28.54 49 LYS D N 1
ATOM 12098 C CA . LYS D 1 49 ? 22.608 49.893 -18.491 1.00 35.24 49 LYS D CA 1
ATOM 12099 C C . LYS D 1 49 ? 23.208 48.885 -19.499 1.00 36.39 49 LYS D C 1
ATOM 12100 O O . LYS D 1 49 ? 22.605 48.706 -20.568 1.00 37.11 49 LYS D O 1
ATOM 12106 N N . ALA D 1 50 ? 24.331 48.238 -19.172 1.00 34.15 50 ALA D N 1
ATOM 12107 C CA . ALA D 1 50 ? 24.882 47.146 -19.994 1.00 35.06 50 ALA D CA 1
ATOM 12108 C C . ALA D 1 50 ? 24.022 45.899 -19.977 1.00 37.23 50 ALA D C 1
ATOM 12109 O O . ALA D 1 50 ? 23.801 45.307 -21.000 1.00 37.11 50 ALA D O 1
ATOM 12111 N N . LYS D 1 51 ? 23.507 45.507 -18.824 1.00 35.43 51 LYS D N 1
ATOM 12112 C CA . LYS D 1 51 ? 22.894 44.214 -18.723 1.00 35.96 51 LYS D CA 1
ATOM 12113 C C . LYS D 1 51 ? 21.405 44.342 -18.857 1.00 38.06 51 LYS D C 1
ATOM 12114 O O . LYS D 1 51 ? 20.721 43.401 -19.268 1.00 37.54 51 LYS D O 1
ATOM 12120 N N . ARG D 1 52 ? 20.877 45.515 -18.590 1.00 32.02 52 ARG D N 1
ATOM 12121 C CA . ARG D 1 52 ? 19.450 45.723 -18.727 1.00 32.08 52 ARG D CA 1
ATOM 12122 C C . ARG D 1 52 ? 19.150 47.033 -19.416 1.00 33.25 52 ARG D C 1
ATOM 12123 O O . ARG D 1 52 ? 18.668 47.943 -18.781 1.00 33.25 52 ARG D O 1
ATOM 12131 N N . PRO D 1 53 ? 19.434 47.112 -20.733 1.00 37.04 53 PRO D N 1
ATOM 12132 C CA . PRO D 1 53 ? 19.458 48.326 -21.512 1.00 34.86 53 PRO D CA 1
ATOM 12133 C C . PRO D 1 53 ? 18.178 49.065 -21.589 1.00 32.32 53 PRO D C 1
ATOM 12134 O O . PRO D 1 53 ? 18.185 50.256 -21.806 1.00 34.46 53 PRO D O 1
ATOM 12138 N N . TRP D 1 54 ? 17.098 48.378 -21.297 1.00 36.29 54 TRP D N 1
ATOM 12139 C CA . TRP D 1 54 ? 15.778 48.923 -21.315 1.00 36.54 54 TRP D CA 1
ATOM 12140 C C . TRP D 1 54 ? 15.478 49.764 -20.085 1.00 37.94 54 TRP D C 1
ATOM 12141 O O . TRP D 1 54 ? 14.454 50.464 -20.054 1.00 32.47 54 TRP D O 1
ATOM 12152 N N . LEU D 1 55 ? 16.296 49.673 -19.039 1.00 33.27 55 LEU D N 1
ATOM 12153 C CA . LEU D 1 55 ? 16.002 50.513 -17.866 1.00 31.06 55 LEU D CA 1
ATOM 12154 C C . LEU D 1 55 ? 16.410 51.931 -18.140 1.00 29.77 55 LEU D C 1
ATOM 12155 O O . LEU D 1 55 ? 17.347 52.238 -18.878 1.00 31.71 55 LEU D O 1
ATOM 12160 N N . ASP D 1 56 ? 15.638 52.818 -17.588 1.00 29.97 56 ASP D N 1
ATOM 12161 C CA . ASP D 1 56 ? 16.025 54.234 -17.527 1.00 29.56 56 ASP D CA 1
ATOM 12162 C C . ASP D 1 56 ? 16.912 54.399 -16.254 1.00 27.23 56 ASP D C 1
ATOM 12163 O O . ASP D 1 56 ? 16.419 54.312 -15.142 1.00 32.22 56 ASP D O 1
ATOM 12168 N N . VAL D 1 57 ? 18.209 54.601 -16.459 1.00 24.34 57 VAL D N 1
ATOM 12169 C CA . VAL D 1 57 ? 19.151 54.670 -15.361 1.00 25.33 57 VAL D CA 1
ATOM 12170 C C . VAL D 1 57 ? 19.686 56.094 -15.222 1.00 26.43 57 VAL D C 1
ATOM 12171 O O . VAL D 1 57 ? 20.266 56.621 -16.163 1.00 29.66 57 VAL D O 1
ATOM 12175 N N . ALA D 1 58 ? 19.509 56.671 -14.045 1.00 26.85 58 ALA D N 1
ATOM 12176 C CA . ALA D 1 58 ? 19.978 58.042 -13.773 1.00 26.33 58 ALA D CA 1
ATOM 12177 C C . ALA D 1 58 ? 21.011 57.975 -12.715 1.00 27.16 58 ALA D C 1
ATOM 12178 O O . ALA D 1 58 ? 20.821 57.206 -11.774 1.00 30.35 58 ALA D O 1
ATOM 12180 N N . LEU D 1 59 ? 22.092 58.728 -12.859 1.00 24.60 59 LEU D N 1
ATOM 12181 C CA . LEU D 1 59 ? 23.074 58.913 -11.799 1.00 22.72 59 LEU D CA 1
ATOM 12182 C C . LEU D 1 59 ? 22.959 60.325 -11.182 1.00 24.43 59 LEU D C 1
ATOM 12183 O O . LEU D 1 59 ? 23.113 61.315 -11.879 1.00 25.90 59 LEU D O 1
ATOM 12188 N N . VAL D 1 60 ? 22.706 60.418 -9.861 1.00 24.54 60 VAL D N 1
ATOM 12189 C CA . VAL D 1 60 ? 22.525 61.674 -9.132 1.00 23.16 60 VAL D CA 1
ATOM 12190 C C . VAL D 1 60 ? 23.772 61.870 -8.267 1.00 23.98 60 VAL D C 1
ATOM 12191 O O . VAL D 1 60 ? 24.188 60.939 -7.519 1.00 25.25 60 VAL D O 1
ATOM 12195 N N . GLU D 1 61 ? 24.446 62.996 -8.412 1.00 23.43 61 GLU D N 1
ATOM 12196 C CA . GLU D 1 61 ? 25.610 63.297 -7.561 1.00 24.35 61 GLU D CA 1
ATOM 12197 C C . GLU D 1 61 ? 25.739 64.763 -7.237 1.00 22.85 61 GLU D C 1
ATOM 12198 O O . GLU D 1 61 ? 25.363 65.602 -8.016 1.00 25.61 61 GLU D O 1
ATOM 12204 N N . SER D 1 62 ? 26.213 65.010 -6.024 1.00 27.56 62 SER D N 1
ATOM 12205 C CA . SER D 1 62 ? 26.387 66.358 -5.461 1.00 31.48 62 SER D CA 1
ATOM 12206 C C . SER D 1 62 ? 27.636 66.974 -6.007 1.00 31.16 62 SER D C 1
ATOM 12207 O O . SER D 1 62 ? 28.710 66.422 -5.938 1.00 31.24 62 SER D O 1
ATOM 12210 N N . ALA D 1 63 ? 27.494 68.193 -6.474 1.00 30.80 63 ALA D N 1
ATOM 12211 C CA . ALA D 1 63 ? 28.635 68.959 -6.888 1.00 36.04 63 ALA D CA 1
ATOM 12212 C C . ALA D 1 63 ? 29.327 69.516 -5.622 1.00 34.55 63 ALA D C 1
ATOM 12213 O O . ALA D 1 63 ? 30.416 70.044 -5.684 1.00 36.68 63 ALA D O 1
ATOM 12215 N N . ASP D 1 64 ? 28.684 69.407 -4.461 1.00 28.77 64 ASP D N 1
ATOM 12216 C CA . ASP D 1 64 ? 29.277 69.938 -3.238 1.00 30.21 64 ASP D CA 1
ATOM 12217 C C . ASP D 1 64 ? 29.917 68.923 -2.303 1.00 31.59 64 ASP D C 1
ATOM 12218 O O . ASP D 1 64 ? 30.610 69.325 -1.365 1.00 25.42 64 ASP D O 1
ATOM 12223 N N . ILE D 1 65 ? 29.711 67.628 -2.546 1.00 25.60 65 ILE D N 1
ATOM 12224 C CA . ILE D 1 65 ? 30.247 66.610 -1.666 1.00 29.13 65 ILE D CA 1
ATOM 12225 C C . ILE D 1 65 ? 31.232 65.793 -2.486 1.00 30.22 65 ILE D C 1
ATOM 12226 O O . ILE D 1 65 ? 30.845 65.052 -3.396 1.00 28.36 65 ILE D O 1
ATOM 12231 N N . PRO D 1 66 ? 32.501 65.918 -2.184 1.00 27.14 66 PRO D N 1
ATOM 12232 C CA . PRO D 1 66 ? 33.481 65.285 -3.059 1.00 27.34 66 PRO D CA 1
ATOM 12233 C C . PRO D 1 66 ? 33.458 63.744 -2.864 1.00 29.97 66 PRO D C 1
ATOM 12234 O O . PRO D 1 66 ? 32.968 63.219 -1.784 1.00 26.99 66 PRO D O 1
ATOM 12238 N N . ILE D 1 67 ? 33.977 63.053 -3.882 1.00 25.05 67 ILE D N 1
ATOM 12239 C CA . ILE D 1 67 ? 34.255 61.566 -3.824 1.00 27.63 67 ILE D CA 1
ATOM 12240 C C . ILE D 1 67 ? 35.470 61.325 -2.896 1.00 30.77 67 ILE D C 1
ATOM 12241 O O . ILE D 1 67 ? 36.224 62.250 -2.592 1.00 26.39 67 ILE D O 1
ATOM 12246 N N . ILE D 1 68 ? 35.661 60.102 -2.447 1.00 29.84 68 ILE D N 1
ATOM 12247 C CA . ILE D 1 68 ? 36.683 59.837 -1.460 1.00 30.02 68 ILE D CA 1
ATOM 12248 C C . ILE D 1 68 ? 38.134 60.130 -2.033 1.00 32.79 68 ILE D C 1
ATOM 12249 O O . ILE D 1 68 ? 39.033 60.541 -1.290 1.00 30.12 68 ILE D O 1
ATOM 12254 N N . GLY D 1 69 ? 38.336 59.967 -3.348 1.00 29.14 69 GLY D N 1
ATOM 12255 C CA . GLY D 1 69 ? 39.585 60.411 -4.019 1.00 29.00 69 GLY D CA 1
ATOM 12256 C C . GLY D 1 69 ? 40.685 59.389 -3.985 1.00 32.76 69 GLY D C 1
ATOM 12257 O O . GLY D 1 69 ? 41.792 59.607 -4.445 1.00 30.42 69 GLY D O 1
ATOM 12258 N N . VAL D 1 70 ? 40.366 58.232 -3.449 1.00 31.82 70 VAL D N 1
ATOM 12259 C CA . VAL D 1 70 ? 41.348 57.187 -3.277 1.00 34.94 70 VAL D CA 1
ATOM 12260 C C . VAL D 1 70 ? 40.626 55.879 -3.791 1.00 34.39 70 VAL D C 1
ATOM 12261 O O . VAL D 1 70 ? 39.426 55.920 -4.115 1.00 32.36 70 VAL D O 1
ATOM 12265 N N . GLY D 1 71 ? 41.368 54.776 -3.930 1.00 31.07 71 GLY D N 1
ATOM 12266 C CA . GLY D 1 71 ? 40.843 53.524 -4.441 1.00 32.76 71 GLY D CA 1
ATOM 12267 C C . GLY D 1 71 ? 41.519 53.168 -5.764 1.00 30.66 71 GLY D C 1
ATOM 12268 O O . GLY D 1 71 ? 40.844 53.107 -6.783 1.00 37.30 71 GLY D O 1
ATOM 12269 N N . GLU D 1 72 ? 42.815 52.823 -5.719 1.00 28.93 72 GLU D N 1
ATOM 12270 C CA . GLU D 1 72 ? 43.614 52.707 -6.932 1.00 25.93 72 GLU D CA 1
ATOM 12271 C C . GLU D 1 72 ? 44.147 51.311 -7.302 1.00 27.93 72 GLU D C 1
ATOM 12272 O O . GLU D 1 72 ? 44.521 51.099 -8.460 1.00 27.47 72 GLU D O 1
ATOM 12278 N N . ALA D 1 73 ? 44.213 50.372 -6.363 1.00 26.12 73 ALA D N 1
ATOM 12279 C CA . ALA D 1 73 ? 44.800 49.073 -6.667 1.00 23.05 73 ALA D CA 1
ATOM 12280 C C . ALA D 1 73 ? 43.627 48.094 -6.730 1.00 28.96 73 ALA D C 1
ATOM 12281 O O . ALA D 1 73 ? 42.664 48.208 -5.947 1.00 26.57 73 ALA D O 1
ATOM 12283 N N . THR D 1 74 ? 43.695 47.124 -7.603 1.00 26.54 74 THR D N 1
ATOM 12284 C CA . THR D 1 74 ? 42.656 46.068 -7.558 1.00 25.58 74 THR D CA 1
ATOM 12285 C C . THR D 1 74 ? 43.147 44.635 -7.640 1.00 23.36 74 THR D C 1
ATOM 12286 O O . THR D 1 74 ? 44.339 44.364 -7.340 1.00 23.03 74 THR D O 1
ATOM 12290 N N . VAL D 1 75 ? 42.217 43.681 -7.877 1.00 23.65 75 VAL D N 1
ATOM 12291 C CA . VAL D 1 75 ? 42.599 42.290 -8.042 1.00 25.30 75 VAL D CA 1
ATOM 12292 C C . VAL D 1 75 ? 42.330 41.812 -9.496 1.00 27.63 75 VAL D C 1
ATOM 12293 O O . VAL D 1 75 ? 41.700 42.530 -10.289 1.00 25.65 75 VAL D O 1
ATOM 12297 N N . SER D 1 76 ? 42.795 40.613 -9.799 1.00 27.00 76 SER D N 1
ATOM 12298 C CA . SER D 1 76 ? 42.772 40.079 -11.179 1.00 27.14 76 SER D CA 1
ATOM 12299 C C . SER D 1 76 ? 41.357 39.982 -11.749 1.00 29.72 76 SER D C 1
ATOM 12300 O O . SER D 1 76 ? 41.087 40.299 -12.923 1.00 29.56 76 SER D O 1
ATOM 12303 N N . TYR D 1 77 ? 40.416 39.653 -10.891 1.00 28.09 77 TYR D N 1
ATOM 12304 C CA . TYR D 1 77 ? 39.045 39.484 -11.268 1.00 30.94 77 TYR D CA 1
ATOM 12305 C C . TYR D 1 77 ? 38.455 40.775 -11.862 1.00 31.05 77 TYR D C 1
ATOM 12306 O O . TYR D 1 77 ? 37.548 40.764 -12.715 1.00 25.66 77 TYR D O 1
ATOM 12315 N N . MET D 1 78 ? 38.917 41.912 -11.330 1.00 27.93 78 MET D N 1
ATOM 12316 C CA . MET D 1 78 ? 38.392 43.177 -11.761 1.00 26.84 78 MET D CA 1
ATOM 12317 C C . MET D 1 78 ? 38.708 43.439 -13.225 1.00 26.76 78 MET D C 1
ATOM 12318 O O . MET D 1 78 ? 38.009 44.217 -13.913 1.00 26.97 78 MET D O 1
ATOM 12323 N N . VAL D 1 79 ? 39.805 42.874 -13.696 1.00 26.82 79 VAL D N 1
ATOM 12324 C CA . VAL D 1 79 ? 40.147 43.026 -15.124 1.00 26.28 79 VAL D CA 1
ATOM 12325 C C . VAL D 1 79 ? 39.026 42.398 -15.963 1.00 28.29 79 VAL D C 1
ATOM 12326 O O . VAL D 1 79 ? 38.550 42.984 -16.975 1.00 27.83 79 VAL D O 1
ATOM 12330 N N . MET D 1 80 ? 38.603 41.209 -15.575 1.00 25.61 80 MET D N 1
ATOM 12331 C CA . MET D 1 80 ? 37.463 40.575 -16.271 1.00 30.22 80 MET D CA 1
ATOM 12332 C C . MET D 1 80 ? 36.146 41.337 -16.100 1.00 31.31 80 MET D C 1
ATOM 12333 O O . MET D 1 80 ? 35.349 41.467 -17.054 1.00 29.71 80 MET D O 1
ATOM 12338 N N . PHE D 1 81 ? 35.898 41.842 -14.895 1.00 27.56 81 PHE D N 1
ATOM 12339 C CA . PHE D 1 81 ? 34.720 42.669 -14.676 1.00 28.30 81 PHE D CA 1
ATOM 12340 C C . PHE D 1 81 ? 34.639 43.898 -15.616 1.00 28.72 81 PHE D C 1
ATOM 12341 O O . PHE D 1 81 ? 33.622 44.155 -16.292 1.00 28.39 81 PHE D O 1
ATOM 12349 N N . LEU D 1 82 ? 35.718 44.628 -15.694 1.00 27.84 82 LEU D N 1
ATOM 12350 C CA . LEU D 1 82 ? 35.747 45.813 -16.499 1.00 29.23 82 LEU D CA 1
ATOM 12351 C C . LEU D 1 82 ? 35.560 45.461 -17.978 1.00 31.70 82 LEU D C 1
ATOM 12352 O O . LEU D 1 82 ? 34.814 46.156 -18.720 1.00 28.13 82 LEU D O 1
ATOM 12357 N N . HIS D 1 83 ? 36.287 44.457 -18.451 1.00 29.46 83 HIS D N 1
ATOM 12358 C CA . HIS D 1 83 ? 36.296 44.270 -19.925 1.00 30.95 83 HIS D CA 1
ATOM 12359 C C . HIS D 1 83 ? 35.161 43.371 -20.419 1.00 34.60 83 HIS D C 1
ATOM 12360 O O . HIS D 1 83 ? 34.538 43.689 -21.448 1.00 36.34 83 HIS D O 1
ATOM 12367 N N . HIS D 1 84 ? 34.827 42.328 -19.670 1.00 31.40 84 HIS D N 1
ATOM 12368 C CA . HIS D 1 84 ? 33.757 41.463 -20.073 1.00 33.49 84 HIS D CA 1
ATOM 12369 C C . HIS D 1 84 ? 32.411 41.947 -19.596 1.00 33.21 84 HIS D C 1
ATOM 12370 O O . HIS D 1 84 ? 31.535 42.155 -20.394 1.00 35.54 84 HIS D O 1
ATOM 12377 N N . TYR D 1 85 ? 32.232 42.125 -18.295 1.00 27.94 85 TYR D N 1
ATOM 12378 C CA . TYR D 1 85 ? 30.947 42.406 -17.779 1.00 28.52 85 TYR D CA 1
ATOM 12379 C C . TYR D 1 85 ? 30.500 43.780 -18.223 1.00 29.94 85 TYR D C 1
ATOM 12380 O O . TYR D 1 85 ? 29.347 43.910 -18.613 1.00 29.31 85 TYR D O 1
ATOM 12389 N N . LEU D 1 86 ? 31.387 44.797 -18.160 1.00 26.88 86 LEU D N 1
ATOM 12390 C CA . LEU D 1 86 ? 30.996 46.180 -18.567 1.00 26.48 86 LEU D CA 1
ATOM 12391 C C . LEU D 1 86 ? 31.311 46.526 -20.042 1.00 29.19 86 LEU D C 1
ATOM 12392 O O . LEU D 1 86 ? 30.988 47.648 -20.515 1.00 26.86 86 LEU D O 1
ATOM 12397 N N . GLY D 1 87 ? 32.002 45.618 -20.708 1.00 28.98 87 GLY D N 1
ATOM 12398 C CA . GLY D 1 87 ? 32.308 45.753 -22.111 1.00 33.57 87 GLY D CA 1
ATOM 12399 C C . GLY D 1 87 ? 33.231 46.904 -22.396 1.00 34.85 87 GLY D C 1
ATOM 12400 O O . GLY D 1 87 ? 33.152 47.472 -23.444 1.00 31.62 87 GLY D O 1
ATOM 12401 N N . ILE D 1 88 ? 34.130 47.253 -21.480 1.00 32.54 88 ILE D N 1
ATOM 12402 C CA . ILE D 1 88 ? 35.040 48.350 -21.703 1.00 29.33 88 ILE D CA 1
ATOM 12403 C C . ILE D 1 88 ? 36.151 47.894 -22.636 1.00 31.81 88 ILE D C 1
ATOM 12404 O O . ILE D 1 88 ? 36.879 46.902 -22.353 1.00 29.25 88 ILE D O 1
ATOM 12409 N N . ASP D 1 89 ? 36.295 48.616 -23.730 1.00 31.26 89 ASP D N 1
ATOM 12410 C CA . ASP D 1 89 ? 37.345 48.361 -24.712 1.00 31.37 89 ASP D CA 1
ATOM 12411 C C . ASP D 1 89 ? 38.706 48.582 -24.052 1.00 30.39 89 ASP D C 1
ATOM 12412 O O . ASP D 1 89 ? 39.012 49.676 -23.562 1.00 31.48 89 ASP D O 1
ATOM 12417 N N . PRO D 1 90 ? 39.544 47.581 -24.107 1.00 33.13 90 PRO D N 1
ATOM 12418 C CA . PRO D 1 90 ? 40.847 47.740 -23.449 1.00 32.97 90 PRO D CA 1
ATOM 12419 C C . PRO D 1 90 ? 41.749 48.783 -24.044 1.00 34.35 90 PRO D C 1
ATOM 12420 O O . PRO D 1 90 ? 42.453 49.464 -23.285 1.00 29.07 90 PRO D O 1
ATOM 12424 N N . ALA D 1 91 ? 41.743 48.960 -25.372 1.00 32.89 91 ALA D N 1
ATOM 12425 C CA . ALA D 1 91 ? 42.624 49.964 -25.976 1.00 30.69 91 ALA D CA 1
ATOM 12426 C C . ALA D 1 91 ? 42.204 51.351 -25.527 1.00 27.48 91 ALA D C 1
ATOM 12427 O O . ALA D 1 91 ? 43.004 52.193 -25.212 1.00 28.26 91 ALA D O 1
ATOM 12429 N N . GLU D 1 92 ? 40.917 51.603 -25.547 1.00 30.31 92 GLU D N 1
ATOM 12430 C CA . GLU D 1 92 ? 40.426 52.866 -25.073 1.00 29.95 92 GLU D CA 1
ATOM 12431 C C . GLU D 1 92 ? 40.734 53.082 -23.575 1.00 29.60 92 GLU D C 1
ATOM 12432 O O . GLU D 1 92 ? 41.067 54.158 -23.183 1.00 25.60 92 GLU D O 1
ATOM 12438 N N . PHE D 1 93 ? 40.534 52.047 -22.773 1.00 30.70 93 PHE D N 1
ATOM 12439 C CA . PHE D 1 93 ? 40.798 52.082 -21.329 1.00 29.70 93 PHE D CA 1
ATOM 12440 C C . PHE D 1 93 ? 42.271 52.413 -21.061 1.00 26.98 93 PHE D C 1
ATOM 12441 O O . PHE D 1 93 ? 42.628 53.325 -20.243 1.00 26.79 93 PHE D O 1
ATOM 12449 N N . TYR D 1 94 ? 43.161 51.793 -21.819 1.00 27.72 94 TYR D N 1
ATOM 12450 C CA . TYR D 1 94 ? 44.589 52.052 -21.631 1.00 27.01 94 TYR D CA 1
ATOM 12451 C C . TYR D 1 94 ? 44.965 53.475 -21.962 1.00 30.09 94 TYR D C 1
ATOM 12452 O O . TYR D 1 94 ? 45.838 54.145 -21.297 1.00 28.01 94 TYR D O 1
ATOM 12461 N N . GLN D 1 95 ? 44.344 53.976 -23.007 1.00 28.35 95 GLN D N 1
ATOM 12462 C CA . GLN D 1 95 ? 44.595 55.368 -23.438 1.00 33.70 95 GLN D CA 1
ATOM 12463 C C . GLN D 1 95 ? 44.087 56.420 -22.463 1.00 31.13 95 GLN D C 1
ATOM 12464 O O . GLN D 1 95 ? 44.802 57.374 -22.178 1.00 32.57 95 GLN D O 1
ATOM 12470 N N . HIS D 1 96 ? 42.878 56.263 -21.952 1.00 28.60 96 HIS D N 1
ATOM 12471 C CA . HIS D 1 96 ? 42.309 57.265 -21.064 1.00 30.51 96 HIS D CA 1
ATOM 12472 C C . HIS D 1 96 ? 42.738 57.100 -19.621 1.00 32.30 96 HIS D C 1
ATOM 12473 O O . HIS D 1 96 ? 42.902 58.091 -18.912 1.00 33.17 96 HIS D O 1
ATOM 12480 N N . VAL D 1 97 ? 42.821 55.867 -19.147 1.00 29.95 97 VAL D N 1
ATOM 12481 C CA . VAL D 1 97 ? 43.195 55.641 -17.733 1.00 29.07 97 VAL D CA 1
ATOM 12482 C C . VAL D 1 97 ? 44.689 55.486 -17.498 1.00 29.30 97 VAL D C 1
ATOM 12483 O O . VAL D 1 97 ? 45.203 55.908 -16.429 1.00 27.26 97 VAL D O 1
ATOM 12487 N N . ARG D 1 98 ? 45.409 54.954 -18.496 1.00 31.19 98 ARG D N 1
ATOM 12488 C CA . ARG D 1 98 ? 46.855 54.735 -18.391 1.00 28.80 98 ARG D CA 1
ATOM 12489 C C . ARG D 1 98 ? 47.271 53.916 -17.105 1.00 30.26 98 ARG D C 1
ATOM 12490 O O . ARG D 1 98 ? 48.051 54.398 -16.241 1.00 26.90 98 ARG D O 1
ATOM 12498 N N . PRO D 1 99 ? 46.707 52.722 -16.979 1.00 26.69 99 PRO D N 1
ATOM 12499 C CA . PRO D 1 99 ? 46.945 51.858 -15.838 1.00 25.32 99 PRO D CA 1
ATOM 12500 C C . PRO D 1 99 ? 48.367 51.339 -15.780 1.00 29.27 99 PRO D C 1
ATOM 12501 O O . PRO D 1 99 ? 49.119 51.326 -16.779 1.00 30.28 99 PRO D O 1
ATOM 12505 N N . THR D 1 100 ? 48.756 50.922 -14.598 1.00 27.89 100 THR D N 1
ATOM 12506 C CA . THR D 1 100 ? 49.944 50.056 -14.469 1.00 27.11 100 THR D CA 1
ATOM 12507 C C . THR D 1 100 ? 49.470 48.689 -13.998 1.00 24.39 100 THR D C 1
ATOM 12508 O O . THR D 1 100 ? 48.246 48.465 -13.715 1.00 24.61 100 THR D O 1
ATOM 12512 N N . TRP D 1 101 ? 50.429 47.791 -13.861 1.00 26.41 101 TRP D N 1
ATOM 12513 C CA . TRP D 1 101 ? 50.199 46.344 -13.658 1.00 26.99 101 TRP D CA 1
ATOM 12514 C C . TRP D 1 101 ? 50.590 45.947 -12.261 1.00 25.05 101 TRP D C 1
ATOM 12515 O O . TRP D 1 101 ? 51.637 46.371 -11.743 1.00 25.87 101 TRP D O 1
ATOM 12526 N N . LYS D 1 102 ? 49.713 45.184 -11.634 1.00 24.02 102 LYS D N 1
ATOM 12527 C CA . LYS D 1 102 ? 49.949 44.659 -10.342 1.00 24.59 102 LYS D CA 1
ATOM 12528 C C . LYS D 1 102 ? 50.071 43.154 -10.435 1.00 23.39 102 LYS D C 1
ATOM 12529 O O . LYS D 1 102 ? 49.080 42.460 -10.728 1.00 24.13 102 LYS D O 1
ATOM 12535 N N . LEU D 1 103 ? 51.258 42.643 -10.182 1.00 25.78 103 LEU D N 1
ATOM 12536 C CA . LEU D 1 103 ? 51.498 41.188 -10.151 1.00 24.58 103 LEU D CA 1
ATOM 12537 C C . LEU D 1 103 ? 51.204 40.550 -8.780 1.00 25.38 103 LEU D C 1
ATOM 12538 O O . LEU D 1 103 ? 51.091 39.319 -8.661 1.00 27.98 103 LEU D O 1
ATOM 12543 N N . GLY D 1 104 ? 51.074 41.403 -7.781 1.00 28.27 104 GLY D N 1
ATOM 12544 C CA . GLY D 1 104 ? 50.730 41.025 -6.428 1.00 26.20 104 GLY D CA 1
ATOM 12545 C C . GLY D 1 104 ? 51.119 42.151 -5.490 1.00 25.79 104 GLY D C 1
ATOM 12546 O O . GLY D 1 104 ? 51.183 43.326 -5.869 1.00 24.24 104 GLY D O 1
ATOM 12547 N N . ILE D 1 105 ? 51.306 41.798 -4.237 1.00 23.91 105 ILE D N 1
ATOM 12548 C CA . ILE D 1 105 ? 51.825 42.717 -3.187 1.00 23.61 105 ILE D CA 1
ATOM 12549 C C . ILE D 1 105 ? 53.177 42.328 -2.668 1.00 23.17 105 ILE D C 1
ATOM 12550 O O . ILE D 1 105 ? 53.462 41.112 -2.404 1.00 25.60 105 ILE D O 1
ATOM 12555 N N . ARG D 1 106 ? 54.033 43.306 -2.529 1.00 22.56 106 ARG D N 1
ATOM 12556 C CA . ARG D 1 106 ? 55.272 43.095 -1.864 1.00 25.78 106 ARG D CA 1
ATOM 12557 C C . ARG D 1 106 ? 55.098 43.544 -0.427 1.00 23.58 106 ARG D C 1
ATOM 12558 O O . ARG D 1 106 ? 54.920 44.732 -0.168 1.00 24.22 106 ARG D O 1
ATOM 12566 N N . PHE D 1 107 ? 55.301 42.622 0.494 1.00 23.26 107 PHE D N 1
ATOM 12567 C CA . PHE D 1 107 ? 55.058 42.857 1.929 1.00 22.54 107 PHE D CA 1
ATOM 12568 C C . PHE D 1 107 ? 56.355 43.095 2.677 1.00 26.39 107 PHE D C 1
ATOM 12569 O O . PHE D 1 107 ? 57.135 42.147 2.919 1.00 27.19 107 PHE D O 1
ATOM 12577 N N . GLU D 1 108 ? 56.593 44.342 3.089 1.00 24.60 108 GLU D N 1
ATOM 12578 C CA . GLU D 1 108 ? 57.716 44.650 3.996 1.00 24.76 108 GLU D CA 1
ATOM 12579 C C . GLU D 1 108 ? 57.086 44.539 5.394 1.00 22.98 108 GLU D C 1
ATOM 12580 O O . GLU D 1 108 ? 56.627 45.502 6.016 1.00 24.12 108 GLU D O 1
ATOM 12586 N N . TRP D 1 109 ? 57.086 43.336 5.904 1.00 24.49 109 TRP D N 1
ATOM 12587 C CA . TRP D 1 109 ? 56.066 42.889 6.864 1.00 24.40 109 TRP D CA 1
ATOM 12588 C C . TRP D 1 109 ? 56.631 41.606 7.433 1.00 27.26 109 TRP D C 1
ATOM 12589 O O . TRP D 1 109 ? 57.328 40.880 6.749 1.00 22.75 109 TRP D O 1
ATOM 12600 N N . GLY D 1 110 ? 56.366 41.361 8.703 1.00 25.64 110 GLY D N 1
ATOM 12601 C CA . GLY D 1 110 ? 56.910 40.204 9.359 1.00 29.36 110 GLY D CA 1
ATOM 12602 C C . GLY D 1 110 ? 58.338 40.423 9.775 1.00 26.81 110 GLY D C 1
ATOM 12603 O O . GLY D 1 110 ? 58.888 41.474 9.574 1.00 27.06 110 GLY D O 1
ATOM 12604 N N . SER D 1 111 ? 58.938 39.393 10.300 1.00 30.77 111 SER D N 1
ATOM 12605 C CA . SER D 1 111 ? 60.276 39.494 10.922 1.00 35.49 111 SER D CA 1
ATOM 12606 C C . SER D 1 111 ? 61.381 39.133 9.932 1.00 34.09 111 SER D C 1
ATOM 12607 O O . SER D 1 111 ? 62.535 39.407 10.189 1.00 36.16 111 SER D O 1
ATOM 12610 N N . ARG D 1 112 ? 61.056 38.622 8.741 1.00 33.71 112 ARG D N 1
ATOM 12611 C CA . ARG D 1 112 ? 62.102 38.432 7.717 1.00 33.56 112 ARG D CA 1
ATOM 12612 C C . ARG D 1 112 ? 62.654 39.789 7.263 1.00 34.97 112 ARG D C 1
ATOM 12613 O O . ARG D 1 112 ? 61.895 40.655 6.845 1.00 34.51 112 ARG D O 1
ATOM 12621 N N . PRO D 1 113 ? 63.997 39.995 7.324 1.00 39.84 113 PRO D N 1
ATOM 12622 C CA . PRO D 1 113 ? 64.497 41.315 6.831 1.00 38.04 113 PRO D CA 1
ATOM 12623 C C . PRO D 1 113 ? 64.127 41.643 5.359 1.00 41.10 113 PRO D C 1
ATOM 12624 O O . PRO D 1 113 ? 63.828 42.787 5.003 1.00 36.17 113 PRO D O 1
ATOM 12628 N N . GLU D 1 114 ? 64.079 40.651 4.489 1.00 37.32 114 GLU D N 1
ATOM 12629 C CA . GLU D 1 114 ? 63.743 40.973 3.110 1.00 35.07 114 GLU D CA 1
ATOM 12630 C C . GLU D 1 114 ? 62.232 41.034 2.859 1.00 32.52 114 GLU D C 1
ATOM 12631 O O . GLU D 1 114 ? 61.796 41.300 1.762 1.00 30.92 114 GLU D O 1
ATOM 12637 N N . GLY D 1 115 ? 61.390 40.790 3.864 1.00 31.91 115 GLY D N 1
ATOM 12638 C CA . GLY D 1 115 ? 59.949 40.749 3.578 1.00 31.26 115 GLY D CA 1
ATOM 12639 C C . GLY D 1 115 ? 59.573 39.510 2.767 1.00 26.79 115 GLY D C 1
ATOM 12640 O O . GLY D 1 115 ? 60.291 38.514 2.750 1.00 28.46 115 GLY D O 1
ATOM 12641 N N . PHE D 1 116 ? 58.427 39.549 2.124 1.00 26.06 116 PHE D N 1
ATOM 12642 C CA . PHE D 1 116 ? 58.000 38.446 1.233 1.00 27.65 116 PHE D CA 1
ATOM 12643 C C . PHE D 1 116 ? 57.043 39.030 0.240 1.00 28.35 116 PHE D C 1
ATOM 12644 O O . PHE D 1 116 ? 56.468 40.100 0.512 1.00 26.13 116 PHE D O 1
ATOM 12652 N N . VAL D 1 117 ? 56.956 38.403 -0.921 1.00 27.95 117 VAL D N 1
ATOM 12653 C CA . VAL D 1 117 ? 56.008 38.754 -1.961 1.00 27.43 117 VAL D CA 1
ATOM 12654 C C . VAL D 1 117 ? 54.823 37.778 -2.058 1.00 29.78 117 VAL D C 1
ATOM 12655 O O . VAL D 1 117 ? 54.935 36.571 -1.782 1.00 28.60 117 VAL D O 1
ATOM 12659 N N . ALA D 1 118 ? 53.677 38.346 -2.410 1.00 24.56 118 ALA D N 1
ATOM 12660 C CA . ALA D 1 118 ? 52.429 37.619 -2.524 1.00 27.80 118 ALA D CA 1
ATOM 12661 C C . ALA D 1 118 ? 51.845 37.785 -3.928 1.00 27.47 118 ALA D C 1
ATOM 12662 O O . ALA D 1 118 ? 51.223 38.805 -4.280 1.00 25.07 118 ALA D O 1
ATOM 12664 N N . PRO D 1 119 ? 51.998 36.757 -4.764 1.00 30.38 119 PRO D N 1
ATOM 12665 C CA . PRO D 1 119 ? 51.587 36.892 -6.151 1.00 30.01 119 PRO D CA 1
ATOM 12666 C C . PRO D 1 119 ? 50.148 36.443 -6.455 1.00 30.69 119 PRO D C 1
ATOM 12667 O O . PRO D 1 119 ? 49.520 35.726 -5.700 1.00 29.62 119 PRO D O 1
ATOM 12671 N N . PHE D 1 120 ? 49.646 36.853 -7.604 1.00 29.42 120 PHE D N 1
ATOM 12672 C CA . PHE D 1 120 ? 48.304 36.455 -8.069 1.00 31.15 120 PHE D CA 1
ATOM 12673 C C . PHE D 1 120 ? 48.282 35.069 -8.766 1.00 38.10 120 PHE D C 1
ATOM 12674 O O . PHE D 1 120 ? 47.212 34.527 -8.967 1.00 44.72 120 PHE D O 1
ATOM 12682 N N . ASP D 1 121 ? 49.423 34.510 -9.168 1.00 39.86 121 ASP D N 1
ATOM 12683 C CA . ASP D 1 121 ? 49.431 33.366 -10.153 1.00 45.08 121 ASP D CA 1
ATOM 12684 C C . ASP D 1 121 ? 49.548 31.921 -9.636 1.00 48.46 121 ASP D C 1
ATOM 12685 O O . ASP D 1 121 ? 50.108 31.042 -10.323 1.00 54.27 121 ASP D O 1
ATOM 12690 N N . TRP D 1 122 ? 49.041 31.664 -8.453 1.00 51.59 122 TRP D N 1
ATOM 12691 C CA . TRP D 1 122 ? 48.962 30.294 -7.930 1.00 55.34 122 TRP D CA 1
ATOM 12692 C C . TRP D 1 122 ? 48.707 29.072 -8.861 1.00 53.01 122 TRP D C 1
ATOM 12693 O O . TRP D 1 122 ? 49.313 28.024 -8.665 1.00 47.58 122 TRP D O 1
ATOM 12704 N N . GLY D 1 123 ? 47.804 29.136 -9.820 1.00 53.11 123 GLY D N 1
ATOM 12705 C CA . GLY D 1 123 ? 47.656 27.939 -10.679 1.00 58.84 123 GLY D CA 1
ATOM 12706 C C . GLY D 1 123 ? 48.772 27.695 -11.716 1.00 55.03 123 GLY D C 1
ATOM 12707 O O . GLY D 1 123 ? 49.772 26.926 -11.520 1.00 49.46 123 GLY D O 1
ATOM 12708 N N . THR D 1 124 ? 48.619 28.378 -12.829 1.00 50.18 124 THR D N 1
ATOM 12709 C CA . THR D 1 124 ? 49.560 28.218 -13.938 1.00 57.10 124 THR D CA 1
ATOM 12710 C C . THR D 1 124 ? 50.990 28.666 -13.634 1.00 50.96 124 THR D C 1
ATOM 12711 O O . THR D 1 124 ? 51.925 28.137 -14.242 1.00 53.25 124 THR D O 1
ATOM 12715 N N . GLY D 1 125 ? 51.173 29.586 -12.680 1.00 43.85 125 GLY D N 1
ATOM 12716 C CA . GLY D 1 125 ? 52.516 30.097 -12.325 1.00 40.68 125 GLY D CA 1
ATOM 12717 C C . GLY D 1 125 ? 53.346 29.308 -11.300 1.00 44.77 125 GLY D C 1
ATOM 12718 O O . GLY D 1 125 ? 54.529 29.644 -11.047 1.00 35.41 125 GLY D O 1
ATOM 12719 N N . SER D 1 126 ? 52.737 28.279 -10.696 1.00 48.31 126 SER D N 1
ATOM 12720 C CA . SER D 1 126 ? 53.310 27.626 -9.503 1.00 51.78 126 SER D CA 1
ATOM 12721 C C . SER D 1 126 ? 54.633 26.892 -9.801 1.00 50.56 126 SER D C 1
ATOM 12722 O O . SER D 1 126 ? 54.754 26.254 -10.831 1.00 42.88 126 SER D O 1
ATOM 12725 N N . VAL D 1 127 ? 55.601 27.065 -8.892 1.00 46.45 127 VAL D N 1
ATOM 12726 C CA . VAL D 1 127 ? 56.896 26.379 -8.892 1.00 47.18 127 VAL D CA 1
ATOM 12727 C C . VAL D 1 127 ? 56.861 25.513 -7.653 1.00 46.35 127 VAL D C 1
ATOM 12728 O O . VAL D 1 127 ? 57.111 24.315 -7.682 1.00 44.64 127 VAL D O 1
ATOM 12732 N N . GLY D 1 128 ? 56.509 26.132 -6.541 1.00 46.82 128 GLY D N 1
ATOM 12733 C CA . GLY D 1 128 ? 56.083 25.384 -5.364 1.00 38.38 128 GLY D CA 1
ATOM 12734 C C . GLY D 1 128 ? 56.519 26.014 -4.087 1.00 32.40 128 GLY D C 1
ATOM 12735 O O . GLY D 1 128 ? 57.658 26.390 -3.918 1.00 31.99 128 GLY D O 1
ATOM 12736 N N . LEU D 1 129 ? 55.605 26.080 -3.134 1.00 32.70 129 LEU D N 1
ATOM 12737 C CA . LEU D 1 129 ? 55.819 26.760 -1.863 1.00 30.17 129 LEU D CA 1
ATOM 12738 C C . LEU D 1 129 ? 56.757 25.993 -0.944 1.00 33.27 129 LEU D C 1
ATOM 12739 O O . LEU D 1 129 ? 57.695 26.575 -0.341 1.00 33.81 129 LEU D O 1
ATOM 12744 N N . VAL D 1 130 ? 56.546 24.679 -0.872 1.00 37.54 130 VAL D N 1
ATOM 12745 C CA . VAL D 1 130 ? 57.399 23.800 -0.031 1.00 39.22 130 VAL D CA 1
ATOM 12746 C C . VAL D 1 130 ? 58.842 23.803 -0.511 1.00 36.26 130 VAL D C 1
ATOM 12747 O O . VAL D 1 130 ? 59.756 23.986 0.303 1.00 33.46 130 VAL D O 1
ATOM 12751 N N . GLY D 1 131 ? 59.065 23.706 -1.826 1.00 36.11 131 GLY D N 1
ATOM 12752 C CA . GLY D 1 131 ? 60.428 23.764 -2.328 1.00 36.78 131 GLY D CA 1
ATOM 12753 C C . GLY D 1 131 ? 61.102 25.113 -2.081 1.00 36.33 131 GLY D C 1
ATOM 12754 O O . GLY D 1 131 ? 62.309 25.166 -1.850 1.00 34.34 131 GLY D O 1
ATOM 12755 N N . SER D 1 132 ? 60.317 26.206 -2.158 1.00 33.06 132 SER D N 1
ATOM 12756 C CA . SER D 1 132 ? 60.831 27.542 -1.969 1.00 31.54 132 SER D CA 1
ATOM 12757 C C . SER D 1 132 ? 61.361 27.626 -0.583 1.00 29.80 132 SER D C 1
ATOM 12758 O O . SER D 1 132 ? 62.452 28.073 -0.346 1.00 32.94 132 SER D O 1
ATOM 12761 N N . LEU D 1 133 ? 60.585 27.154 0.350 1.00 28.79 133 LEU D N 1
ATOM 12762 C CA . LEU D 1 133 ? 60.980 27.194 1.719 1.00 33.11 133 LEU D CA 1
ATOM 12763 C C . LEU D 1 133 ? 62.196 26.294 1.987 1.00 36.10 133 LEU D C 1
ATOM 12764 O O . LEU D 1 133 ? 63.058 26.655 2.776 1.00 40.05 133 LEU D O 1
ATOM 12769 N N . ARG D 1 134 ? 62.270 25.151 1.331 1.00 39.09 134 ARG D N 1
ATOM 12770 C CA . ARG D 1 134 ? 63.411 24.225 1.560 1.00 40.28 134 ARG D CA 1
ATOM 12771 C C . ARG D 1 134 ? 64.692 24.789 0.994 1.00 39.22 134 ARG D C 1
ATOM 12772 O O . ARG D 1 134 ? 65.731 24.752 1.646 1.00 36.88 134 ARG D O 1
ATOM 12780 N N . GLU D 1 135 ? 64.627 25.301 -0.234 1.00 36.18 135 GLU D N 1
ATOM 12781 C CA . GLU D 1 135 ? 65.838 25.767 -0.914 1.00 36.57 135 GLU D CA 1
ATOM 12782 C C . GLU D 1 135 ? 66.262 27.170 -0.502 1.00 44.41 135 GLU D C 1
ATOM 12783 O O . GLU D 1 135 ? 67.466 27.469 -0.605 1.00 45.09 135 GLU D O 1
ATOM 12789 N N . THR D 1 136 ? 65.310 28.042 -0.093 1.00 40.21 136 THR D N 1
ATOM 12790 C CA . THR D 1 136 ? 65.640 29.462 0.215 1.00 41.09 136 THR D CA 1
ATOM 12791 C C . THR D 1 136 ? 65.391 29.967 1.618 1.00 39.73 136 THR D C 1
ATOM 12792 O O . THR D 1 136 ? 65.975 30.982 2.003 1.00 38.08 136 THR D O 1
ATOM 12796 N N . GLY D 1 137 ? 64.556 29.271 2.372 1.00 37.44 137 GLY D N 1
ATOM 12797 C CA . GLY D 1 137 ? 64.121 29.751 3.684 1.00 37.11 137 GLY D CA 1
ATOM 12798 C C . GLY D 1 137 ? 62.879 30.664 3.673 1.00 39.54 137 GLY D C 1
ATOM 12799 O O . GLY D 1 137 ? 62.382 31.006 4.738 1.00 39.40 137 GLY D O 1
ATOM 12800 N N . ASN D 1 138 ? 62.330 30.974 2.488 1.00 37.06 138 ASN D N 1
ATOM 12801 C CA . ASN D 1 138 ? 61.229 31.960 2.318 1.00 34.73 138 ASN D CA 1
ATOM 12802 C C . ASN D 1 138 ? 60.385 31.567 1.128 1.00 35.40 138 ASN D C 1
ATOM 12803 O O . ASN D 1 138 ? 60.699 30.564 0.409 1.00 34.63 138 ASN D O 1
ATOM 12808 N N . VAL D 1 139 ? 59.319 32.351 0.900 1.00 32.00 139 VAL D N 1
ATOM 12809 C CA . VAL D 1 139 ? 58.289 32.053 -0.079 1.00 29.56 139 VAL D CA 1
ATOM 12810 C C . VAL D 1 139 ? 58.468 32.713 -1.447 1.00 29.07 139 VAL D C 1
ATOM 12811 O O . VAL D 1 139 ? 57.623 32.554 -2.319 1.00 31.84 139 VAL D O 1
ATOM 12815 N N . ASN D 1 140 ? 59.575 33.429 -1.637 1.00 33.48 140 ASN D N 1
ATOM 12816 C CA . ASN D 1 140 ? 59.717 34.266 -2.805 1.00 31.53 140 ASN D CA 1
ATOM 12817 C C . ASN D 1 140 ? 60.038 33.503 -4.104 1.00 35.23 140 ASN D C 1
ATOM 12818 O O . ASN D 1 140 ? 60.255 34.150 -5.161 1.00 34.23 140 ASN D O 1
ATOM 12823 N N . GLU D 1 141 ? 60.097 32.173 -4.036 1.00 32.92 141 GLU D N 1
ATOM 12824 C CA . GLU D 1 141 ? 60.347 31.376 -5.249 1.00 38.87 141 GLU D CA 1
ATOM 12825 C C . GLU D 1 141 ? 59.246 30.416 -5.489 1.00 38.41 141 GLU D C 1
ATOM 12826 O O . GLU D 1 141 ? 59.399 29.458 -6.262 1.00 38.24 141 GLU D O 1
ATOM 12832 N N . ALA D 1 142 ? 58.110 30.714 -4.859 1.00 34.20 142 ALA D N 1
ATOM 12833 C CA . ALA D 1 142 ? 56.987 29.830 -4.845 1.00 33.09 142 ALA D CA 1
ATOM 12834 C C . ALA D 1 142 ? 56.286 29.802 -6.188 1.00 33.05 142 ALA D C 1
ATOM 12835 O O . ALA D 1 142 ? 55.752 28.794 -6.536 1.00 37.32 142 ALA D O 1
ATOM 12837 N N . THR D 1 143 ? 56.326 30.889 -6.954 1.00 34.59 143 THR D N 1
ATOM 12838 C CA . THR D 1 143 ? 55.700 30.979 -8.284 1.00 33.44 143 THR D CA 1
ATOM 12839 C C . THR D 1 143 ? 56.577 31.834 -9.213 1.00 32.66 143 THR D C 1
ATOM 12840 O O . THR D 1 143 ? 57.435 32.549 -8.766 1.00 29.85 143 THR D O 1
ATOM 12844 N N . LEU D 1 144 ? 56.276 31.799 -10.502 1.00 31.03 144 LEU D N 1
ATOM 12845 C CA . LEU D 1 144 ? 56.932 32.639 -11.506 1.00 29.92 144 LEU D CA 1
ATOM 12846 C C . LEU D 1 144 ? 56.695 34.150 -11.193 1.00 33.92 144 LEU D C 1
ATOM 12847 O O . LEU D 1 144 ? 57.605 34.979 -11.292 1.00 30.21 144 LEU D O 1
ATOM 12852 N N . GLN D 1 145 ? 55.466 34.506 -10.827 1.00 32.31 145 GLN D N 1
ATOM 12853 C CA . GLN D 1 145 ? 55.181 35.893 -10.473 1.00 33.40 145 GLN D CA 1
ATOM 12854 C C . GLN D 1 145 ? 55.952 36.356 -9.283 1.00 27.86 145 GLN D C 1
ATOM 12855 O O . GLN D 1 145 ? 56.370 37.484 -9.271 1.00 29.09 145 GLN D O 1
ATOM 12861 N N . ALA D 1 146 ? 56.174 35.500 -8.285 1.00 30.09 146 ALA D N 1
ATOM 12862 C CA . ALA D 1 146 ? 56.999 35.940 -7.149 1.00 28.67 146 ALA D CA 1
ATOM 12863 C C . ALA D 1 146 ? 58.401 36.309 -7.601 1.00 32.34 14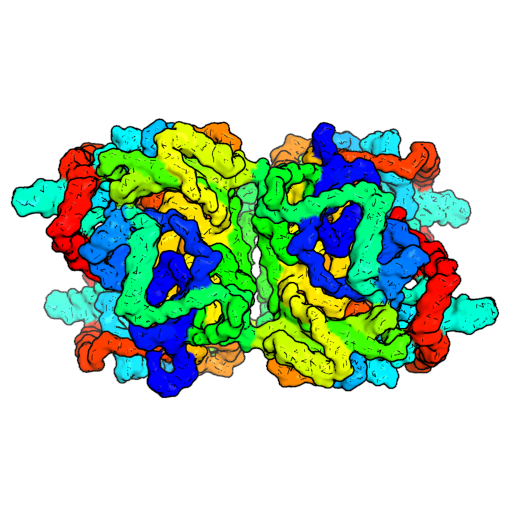6 ALA D C 1
ATOM 12864 O O . ALA D 1 146 ? 59.016 37.250 -7.146 1.00 30.27 146 ALA D O 1
ATOM 12866 N N . MET D 1 147 ? 58.933 35.549 -8.533 1.00 34.24 147 MET D N 1
ATOM 12867 C CA . MET D 1 147 ? 60.276 35.840 -9.082 1.00 33.04 147 MET D CA 1
ATOM 12868 C C . MET D 1 147 ? 60.286 37.065 -9.998 1.00 32.50 147 MET D C 1
ATOM 12869 O O . MET D 1 147 ? 61.223 37.826 -9.965 1.00 34.63 147 MET D O 1
ATOM 12874 N N . LEU D 1 148 ? 59.274 37.244 -10.853 1.00 31.28 148 LEU D N 1
ATOM 12875 C CA . LEU D 1 148 ? 59.179 38.504 -11.599 1.00 27.34 148 LEU D CA 1
ATOM 12876 C C . LEU D 1 148 ? 59.153 39.740 -10.657 1.00 28.66 148 LEU D C 1
ATOM 12877 O O . LEU D 1 148 ? 59.783 40.763 -10.923 1.00 29.46 148 LEU D O 1
ATOM 12882 N N . MET D 1 149 ? 58.400 39.628 -9.555 1.00 27.02 149 MET D N 1
ATOM 12883 C CA . MET D 1 149 ? 58.296 40.713 -8.604 1.00 27.70 149 MET D CA 1
ATOM 12884 C C . MET D 1 149 ? 59.663 41.008 -7.972 1.00 29.68 149 MET D C 1
ATOM 12885 O O . MET D 1 149 ? 60.000 42.163 -7.852 1.00 29.86 149 MET D O 1
ATOM 12890 N N . THR D 1 150 ? 60.422 39.991 -7.520 1.00 29.85 150 THR D N 1
ATOM 12891 C CA . THR D 1 150 ? 61.700 40.277 -6.878 1.00 31.78 150 THR D CA 1
ATOM 12892 C C . THR D 1 150 ? 62.737 40.819 -7.920 1.00 31.33 150 THR D C 1
ATOM 12893 O O . THR D 1 150 ? 63.642 41.533 -7.549 1.00 32.53 150 THR D O 1
ATOM 12897 N N . GLU D 1 151 ? 62.529 40.510 -9.194 1.00 30.48 151 GLU D N 1
ATOM 12898 C CA . GLU D 1 151 ? 63.369 41.045 -10.311 1.00 34.92 151 GLU D CA 1
ATOM 12899 C C . GLU D 1 151 ? 62.919 42.441 -10.757 1.00 36.16 151 GLU D C 1
ATOM 12900 O O . GLU D 1 151 ? 63.640 43.077 -11.480 1.00 35.69 151 GLU D O 1
ATOM 12906 N N . ASP D 1 152 ? 61.722 42.900 -10.371 1.00 34.53 152 ASP D N 1
ATOM 12907 C CA . ASP D 1 152 ? 61.095 44.105 -10.969 1.00 33.16 152 ASP D CA 1
ATOM 12908 C C . ASP D 1 152 ? 60.966 44.035 -12.500 1.00 30.39 152 ASP D C 1
ATOM 12909 O O . ASP D 1 152 ? 61.257 44.980 -13.220 1.00 35.09 152 ASP D O 1
ATOM 12914 N N . ARG D 1 153 ? 60.466 42.924 -12.957 1.00 30.80 153 ARG D N 1
ATOM 12915 C CA . ARG D 1 153 ? 60.210 42.715 -14.326 1.00 32.16 153 ARG D CA 1
ATOM 12916 C C . ARG D 1 153 ? 58.843 42.119 -14.523 1.00 32.19 153 ARG D C 1
ATOM 12917 O O . ARG D 1 153 ? 58.180 41.719 -13.594 1.00 32.08 153 ARG D O 1
ATOM 12925 N N . VAL D 1 154 ? 58.466 41.985 -15.776 1.00 28.95 154 VAL D N 1
ATOM 12926 C CA . VAL D 1 154 ? 57.126 41.650 -16.177 1.00 35.00 154 VAL D CA 1
ATOM 12927 C C . VAL D 1 154 ? 57.227 40.564 -17.290 1.00 34.42 154 VAL D C 1
ATOM 12928 O O . VAL D 1 154 ? 58.178 40.591 -18.064 1.00 32.84 154 VAL D O 1
ATOM 12932 N N . PRO D 1 155 ? 56.242 39.636 -17.404 1.00 31.15 155 PRO D N 1
ATOM 12933 C CA . PRO D 1 155 ? 56.399 38.526 -18.345 1.00 34.21 155 PRO D CA 1
ATOM 12934 C C . PRO D 1 155 ? 56.008 38.863 -19.790 1.00 32.12 155 PRO D C 1
ATOM 12935 O O . PRO D 1 155 ? 55.142 38.279 -20.365 1.00 33.23 155 PRO D O 1
ATOM 12939 N N . VAL D 1 156 ? 56.707 39.816 -20.343 1.00 34.36 156 VAL D N 1
ATOM 12940 C CA . VAL D 1 156 ? 56.562 40.197 -21.704 1.00 36.59 156 VAL D CA 1
ATOM 12941 C C . VAL D 1 156 ? 58.017 40.248 -22.258 1.00 36.89 156 VAL D C 1
ATOM 12942 O O . VAL D 1 156 ? 58.925 40.715 -21.568 1.00 34.65 156 VAL D O 1
ATOM 12946 N N . TYR D 1 157 ? 58.192 39.792 -23.524 1.00 38.83 157 TYR D N 1
ATOM 12947 C CA . TYR D 1 157 ? 59.514 39.623 -24.174 1.00 40.87 157 TYR D CA 1
ATOM 12948 C C . TYR D 1 157 ? 59.483 40.174 -25.585 1.00 44.89 157 TYR D C 1
ATOM 12949 O O . TYR D 1 157 ? 58.426 40.136 -26.257 1.00 47.38 157 TYR D O 1
ATOM 12958 N N . ARG D 1 158 ? 60.603 40.749 -25.993 1.00 50.29 158 ARG D N 1
ATOM 12959 C CA . ARG D 1 158 ? 60.874 41.065 -27.392 1.00 62.98 158 ARG D CA 1
ATOM 12960 C C . ARG D 1 158 ? 61.130 39.723 -28.035 1.00 68.06 158 ARG D C 1
ATOM 12961 O O . ARG D 1 158 ? 62.150 39.103 -27.761 1.00 69.91 158 ARG D O 1
ATOM 12969 N N . GLY D 1 159 ? 60.158 39.254 -28.817 1.00 76.14 159 GLY D N 1
ATOM 12970 C CA . GLY D 1 159 ? 60.286 38.045 -29.628 1.00 92.28 159 GLY D CA 1
ATOM 12971 C C . GLY D 1 159 ? 60.081 38.486 -31.062 1.00 103.06 159 GLY D C 1
ATOM 12972 O O . GLY D 1 159 ? 59.007 38.990 -31.406 1.00 108.32 159 GLY D O 1
ATOM 12973 N N . GLU D 1 160 ? 61.115 38.317 -31.888 1.00 107.64 160 GLU D N 1
ATOM 12974 C CA . GLU D 1 160 ? 61.141 38.902 -33.236 1.00 106.39 160 GLU D CA 1
ATOM 12975 C C . GLU D 1 160 ? 59.838 38.689 -33.986 1.00 105.22 160 GLU D C 1
ATOM 12976 O O . GLU D 1 160 ? 59.249 37.601 -33.955 1.00 103.49 160 GLU D O 1
ATOM 12982 N N . GLY D 1 161 ? 59.408 39.753 -34.657 1.00 99.93 161 GLY D N 1
ATOM 12983 C CA . GLY D 1 161 ? 58.004 39.956 -34.985 1.00 97.71 161 GLY D CA 1
ATOM 12984 C C . GLY D 1 161 ? 57.322 40.757 -33.884 1.00 100.44 161 GLY D C 1
ATOM 12985 O O . GLY D 1 161 ? 56.100 40.688 -33.724 1.00 104.73 161 GLY D O 1
ATOM 12986 N N . GLY D 1 162 ? 58.115 41.511 -33.118 1.00 93.52 162 GLY D N 1
ATOM 12987 C CA . GLY D 1 162 ? 57.597 42.363 -32.057 1.00 87.31 162 GLY D CA 1
ATOM 12988 C C . GLY D 1 162 ? 57.767 41.773 -30.667 1.00 79.07 162 GLY D C 1
ATOM 12989 O O . GLY D 1 162 ? 58.890 41.698 -30.161 1.00 67.77 162 GLY D O 1
ATOM 12990 N N . HIS D 1 163 ? 56.644 41.352 -30.071 1.00 68.57 163 HIS D N 1
ATOM 12991 C CA . HIS D 1 163 ? 56.569 40.959 -28.649 1.00 60.24 163 HIS D CA 1
ATOM 12992 C C . HIS D 1 163 ? 55.747 39.688 -28.443 1.00 51.92 163 HIS D C 1
ATOM 12993 O O . HIS D 1 163 ? 54.747 39.496 -29.124 1.00 56.46 163 HIS D O 1
ATOM 13000 N N . VAL D 1 164 ? 56.180 38.838 -27.494 1.00 48.61 164 VAL D N 1
ATOM 13001 C CA . VAL D 1 164 ? 55.379 37.738 -26.931 1.00 45.02 164 VAL D CA 1
ATOM 13002 C C . VAL D 1 164 ? 55.065 38.014 -25.438 1.00 44.30 164 VAL D C 1
ATOM 13003 O O . VAL D 1 164 ? 55.958 38.430 -24.660 1.00 42.06 164 VAL D O 1
ATOM 13007 N N . SER D 1 165 ? 53.820 37.767 -25.034 1.00 40.47 165 SER D N 1
ATOM 13008 C CA . SER D 1 165 ? 53.382 38.148 -23.713 1.00 38.15 165 SER D CA 1
ATOM 13009 C C . SER D 1 165 ? 52.797 36.961 -23.078 1.00 36.11 165 SER D C 1
ATOM 13010 O O . SER D 1 165 ? 51.913 36.342 -23.639 1.00 41.10 165 SER D O 1
ATOM 13013 N N . LEU D 1 166 ? 53.276 36.658 -21.878 1.00 36.25 166 LEU D N 1
ATOM 13014 C CA . LEU D 1 166 ? 52.723 35.640 -20.995 1.00 32.54 166 LEU D CA 1
ATOM 13015 C C . LEU D 1 166 ? 51.641 36.129 -20.046 1.00 35.79 166 LEU D C 1
ATOM 13016 O O . LEU D 1 166 ? 51.187 35.407 -19.186 1.00 30.55 166 LEU D O 1
ATOM 13021 N N . MET D 1 167 ? 51.178 37.359 -20.217 1.00 37.87 167 MET D N 1
ATOM 13022 C CA . MET D 1 167 ? 50.226 37.924 -19.279 1.00 33.52 167 MET D CA 1
ATOM 13023 C C . MET D 1 167 ? 48.923 37.134 -19.331 1.00 36.35 167 MET D C 1
ATOM 13024 O O . MET D 1 167 ? 48.189 37.035 -18.330 1.00 34.69 167 MET D O 1
ATOM 13029 N N . LYS D 1 168 ? 48.671 36.470 -20.462 1.00 36.42 168 LYS D N 1
ATOM 13030 C CA . LYS D 1 168 ? 47.438 35.753 -20.613 1.00 39.93 168 LYS D CA 1
ATOM 13031 C C . LYS D 1 168 ? 47.439 34.485 -19.900 1.00 37.90 168 LYS D C 1
ATOM 13032 O O . LYS D 1 168 ? 46.395 33.876 -19.789 1.00 42.04 168 LYS D O 1
ATOM 13038 N N . TYR D 1 169 ? 48.579 34.050 -19.383 1.00 35.02 169 TYR D N 1
ATOM 13039 C CA . TYR D 1 169 ? 48.580 32.821 -18.564 1.00 36.98 169 TYR D CA 1
ATOM 13040 C C . TYR D 1 169 ? 48.790 33.046 -17.081 1.00 34.11 169 TYR D C 1
ATOM 13041 O O . TYR D 1 169 ? 48.778 32.120 -16.292 1.00 37.88 169 TYR D O 1
ATOM 13050 N N . LEU D 1 170 ? 49.049 34.292 -16.699 1.00 33.67 170 LEU D N 1
ATOM 13051 C CA . LEU D 1 170 ? 49.436 34.653 -15.334 1.00 32.17 170 LEU D CA 1
ATOM 13052 C C . LEU D 1 170 ? 48.523 35.814 -14.832 1.00 33.88 170 LEU D C 1
ATOM 13053 O O . LEU D 1 170 ? 48.685 36.963 -15.263 1.00 28.79 170 LEU D O 1
ATOM 13058 N N . PRO D 1 171 ? 47.518 35.484 -14.028 1.00 32.24 171 PRO D N 1
ATOM 13059 C CA . PRO D 1 171 ? 46.562 36.483 -13.582 1.00 32.23 171 PRO D CA 1
ATOM 13060 C C . PRO D 1 171 ? 47.274 37.677 -12.955 1.00 29.15 171 PRO D C 1
ATOM 13061 O O . PRO D 1 171 ? 48.198 37.530 -12.166 1.00 28.60 171 PRO D O 1
ATOM 13065 N N . PHE D 1 172 ? 46.824 38.862 -13.325 1.00 25.58 172 PHE D N 1
ATOM 13066 C CA . PHE D 1 172 ? 47.342 40.092 -12.809 1.00 25.93 172 PHE D CA 1
ATOM 13067 C C . PHE D 1 172 ? 46.202 41.120 -12.694 1.00 23.74 172 PHE D C 1
ATOM 13068 O O . PHE D 1 172 ? 45.065 40.924 -13.208 1.00 26.09 172 PHE D O 1
ATOM 13076 N N . ALA D 1 173 ? 46.521 42.230 -12.058 1.00 24.70 173 ALA D N 1
ATOM 13077 C CA . ALA D 1 173 ? 45.565 43.330 -11.854 1.00 24.66 173 ALA D CA 1
ATOM 13078 C C . ALA D 1 173 ? 46.064 44.675 -12.283 1.00 25.16 173 ALA D C 1
ATOM 13079 O O . ALA D 1 173 ? 47.202 44.826 -12.736 1.00 25.70 173 ALA D O 1
ATOM 13081 N N . TYR D 1 174 ? 45.171 45.669 -12.234 1.00 23.66 174 TYR D N 1
ATOM 13082 C CA . TYR D 1 174 ? 45.539 47.070 -12.460 1.00 23.18 174 TYR D CA 1
ATOM 13083 C C . TYR D 1 174 ? 45.778 47.907 -11.236 1.00 23.90 174 TYR D C 1
ATOM 13084 O O . TYR D 1 174 ? 45.116 47.729 -10.171 1.00 24.67 174 TYR D O 1
ATOM 13093 N N . HIS D 1 175 ? 46.732 48.817 -11.378 1.00 24.02 175 HIS D N 1
ATOM 13094 C CA . HIS D 1 175 ? 46.738 50.056 -10.598 1.00 25.15 175 HIS D CA 1
ATOM 13095 C C . HIS D 1 175 ? 46.220 51.184 -11.515 1.00 25.60 175 HIS D C 1
ATOM 13096 O O . HIS D 1 175 ? 46.681 51.371 -12.694 1.00 23.40 175 HIS D O 1
ATOM 13103 N N . MET D 1 176 ? 45.268 51.939 -11.001 1.00 25.41 176 MET D N 1
ATOM 13104 C CA . MET D 1 176 ? 44.596 53.048 -11.769 1.00 25.08 176 MET D CA 1
ATOM 13105 C C . MET D 1 176 ? 44.525 54.356 -11.035 1.00 24.48 176 MET D C 1
ATOM 13106 O O . MET D 1 176 ? 43.848 54.474 -9.966 1.00 23.99 176 MET D O 1
ATOM 13111 N N . ASP D 1 177 ? 45.103 55.377 -11.647 1.00 24.44 177 ASP D N 1
ATOM 13112 C CA . ASP D 1 177 ? 44.900 56.785 -11.193 1.00 23.32 177 ASP D CA 1
ATOM 13113 C C . ASP D 1 177 ? 43.419 57.077 -10.988 1.00 22.99 177 ASP D C 1
ATOM 13114 O O . ASP D 1 177 ? 42.580 56.996 -11.873 1.00 25.32 177 ASP D O 1
ATOM 13119 N N . ASN D 1 178 ? 43.062 57.371 -9.776 1.00 23.96 178 ASN D N 1
ATOM 13120 C CA . ASN D 1 178 ? 41.669 57.529 -9.498 1.00 25.84 178 ASN D CA 1
ATOM 13121 C C . ASN D 1 178 ? 40.947 58.628 -10.286 1.00 27.45 178 ASN D C 1
ATOM 13122 O O . ASN D 1 178 ? 39.816 58.415 -10.717 1.00 23.10 178 ASN D O 1
ATOM 13127 N N . ALA D 1 179 ? 41.554 59.815 -10.367 1.00 27.71 179 ALA D N 1
ATOM 13128 C CA . ALA D 1 179 ? 40.946 60.922 -11.158 1.00 31.53 179 ALA D CA 1
ATOM 13129 C C . ALA D 1 179 ? 40.763 60.532 -12.631 1.00 27.60 179 ALA D C 1
ATOM 13130 O O . ALA D 1 179 ? 39.708 60.770 -13.231 1.00 26.60 179 ALA D O 1
ATOM 13132 N N . ARG D 1 180 ? 41.736 59.841 -13.211 1.00 26.13 180 ARG D N 1
ATOM 13133 C CA . ARG D 1 180 ? 41.525 59.424 -14.596 1.00 27.13 180 ARG D CA 1
ATOM 13134 C C . ARG D 1 180 ? 40.438 58.368 -14.714 1.00 28.11 180 ARG D C 1
ATOM 13135 O O . ARG D 1 180 ? 39.675 58.338 -15.707 1.00 28.61 180 ARG D O 1
ATOM 13143 N N . LEU D 1 181 ? 40.355 57.470 -13.732 1.00 28.33 181 LEU D N 1
ATOM 13144 C CA . LEU D 1 181 ? 39.408 56.381 -13.840 1.00 28.05 181 LEU D CA 1
ATOM 13145 C C . LEU D 1 181 ? 38.018 56.969 -13.749 1.00 25.50 181 LEU D C 1
ATOM 13146 O O . LEU D 1 181 ? 37.101 56.641 -14.527 1.00 24.40 181 LEU D O 1
ATOM 13151 N N . VAL D 1 182 ? 37.833 57.777 -12.752 1.00 25.58 182 VAL D N 1
ATOM 13152 C CA . VAL D 1 182 ? 36.528 58.364 -12.543 1.00 26.22 182 VAL D CA 1
ATOM 13153 C C . VAL D 1 182 ? 36.061 59.204 -13.730 1.00 27.49 182 VAL D C 1
ATOM 13154 O O . VAL D 1 182 ? 34.926 59.086 -14.146 1.00 25.48 182 VAL D O 1
ATOM 13158 N N . ARG D 1 183 ? 36.965 59.981 -14.299 1.00 27.82 183 ARG D N 1
ATOM 13159 C CA . ARG D 1 183 ? 36.657 60.756 -15.495 1.00 30.60 183 ARG D CA 1
ATOM 13160 C C . ARG D 1 183 ? 36.288 59.842 -16.648 1.00 24.58 183 ARG D C 1
ATOM 13161 O O . ARG D 1 183 ? 35.342 60.148 -17.362 1.00 23.65 183 ARG D O 1
ATOM 13169 N N . TYR D 1 184 ? 37.044 58.767 -16.856 1.00 26.05 184 TYR D N 1
ATOM 13170 C CA . TYR D 1 184 ? 36.757 57.801 -17.946 1.00 26.02 184 TYR D CA 1
ATOM 13171 C C . TYR D 1 184 ? 35.412 57.127 -17.746 1.00 27.59 184 TYR D C 1
ATOM 13172 O O . TYR D 1 184 ? 34.615 57.039 -18.652 1.00 25.95 184 TYR D O 1
ATOM 13181 N N . LEU D 1 185 ? 35.127 56.702 -16.506 1.00 24.31 185 LEU D N 1
ATOM 13182 C CA . LEU D 1 185 ? 33.846 56.065 -16.259 1.00 26.85 185 LEU D CA 1
ATOM 13183 C C . LEU D 1 185 ? 32.641 56.993 -16.415 1.00 27.06 185 LEU D C 1
ATOM 13184 O O . LEU D 1 185 ? 31.532 56.532 -16.803 1.00 26.93 185 LEU D O 1
ATOM 13189 N N . THR D 1 186 ? 32.851 58.243 -16.086 1.00 22.37 186 THR D N 1
ATOM 13190 C CA . THR D 1 186 ? 31.838 59.277 -16.215 1.00 25.78 186 THR D CA 1
ATOM 13191 C C . THR D 1 186 ? 31.539 59.509 -17.699 1.00 27.04 186 THR D C 1
ATOM 13192 O O . THR D 1 186 ? 30.380 59.569 -18.120 1.00 25.55 186 THR D O 1
ATOM 13196 N N . GLU D 1 187 ? 32.586 59.614 -18.512 1.00 26.40 187 GLU D N 1
ATOM 13197 C CA . GLU D 1 187 ? 32.380 59.803 -19.943 1.00 28.38 187 GLU D CA 1
ATOM 13198 C C . GLU D 1 187 ? 31.755 58.575 -20.609 1.00 28.43 187 GLU D C 1
ATOM 13199 O O . GLU D 1 187 ? 30.916 58.681 -21.497 1.00 27.76 187 GLU D O 1
ATOM 13205 N N . LEU D 1 188 ? 32.108 57.385 -20.132 1.00 25.87 188 LEU D N 1
ATOM 13206 C CA . LEU D 1 188 ? 31.562 56.211 -20.686 1.00 26.74 188 LEU D CA 1
ATOM 13207 C C . LEU D 1 188 ? 30.072 56.108 -20.330 1.00 26.48 188 LEU D C 1
ATOM 13208 O O . LEU D 1 188 ? 29.264 55.758 -21.183 1.00 24.63 188 LEU D O 1
ATOM 13213 N N . ALA D 1 189 ? 29.665 56.421 -19.080 1.00 24.11 189 ALA D N 1
ATOM 13214 C CA . ALA D 1 189 ? 28.283 56.358 -18.705 1.00 24.54 189 ALA D CA 1
ATOM 13215 C C . ALA D 1 189 ? 27.415 57.366 -19.551 1.00 28.23 189 ALA D C 1
ATOM 13216 O O . ALA D 1 189 ? 26.320 57.020 -19.986 1.00 30.35 189 ALA D O 1
ATOM 13218 N N . ALA D 1 190 ? 27.890 58.594 -19.730 1.00 24.13 190 ALA D N 1
ATOM 13219 C CA . ALA D 1 190 ? 27.207 59.528 -20.628 1.00 25.19 190 ALA D CA 1
ATOM 13220 C C . ALA D 1 190 ? 27.012 58.902 -22.037 1.00 27.60 190 ALA D C 1
ATOM 13221 O O . ALA D 1 190 ? 25.896 58.911 -22.558 1.00 26.70 190 ALA D O 1
ATOM 13223 N N . ARG D 1 191 ? 28.038 58.304 -22.588 1.00 26.75 191 ARG D N 1
ATOM 13224 C CA . ARG D 1 191 ? 27.947 57.703 -23.939 1.00 31.25 191 ARG D CA 1
ATOM 13225 C C . ARG D 1 191 ? 27.002 56.560 -23.999 1.00 30.44 191 ARG D C 1
ATOM 13226 O O . ARG D 1 191 ? 26.387 56.360 -25.028 1.00 25.86 191 ARG D O 1
ATOM 13234 N N . ARG D 1 192 ? 26.904 55.788 -22.921 1.00 26.88 192 ARG D N 1
ATOM 13235 C CA . ARG D 1 192 ? 26.028 54.614 -22.845 1.00 27.61 192 ARG D CA 1
ATOM 13236 C C . ARG D 1 192 ? 24.599 54.956 -22.509 1.00 28.71 192 ARG D C 1
ATOM 13237 O O . ARG D 1 192 ? 23.772 54.069 -22.381 1.00 32.37 192 ARG D O 1
ATOM 13245 N N . GLY D 1 193 ? 24.293 56.226 -22.324 1.00 26.88 193 GLY D N 1
ATOM 13246 C CA . GLY D 1 193 ? 22.951 56.593 -22.124 1.00 27.97 193 GLY D CA 1
ATOM 13247 C C . GLY D 1 193 ? 22.495 56.667 -20.679 1.00 27.79 193 GLY D C 1
ATOM 13248 O O . GLY D 1 193 ? 21.313 56.749 -20.443 1.00 27.17 193 GLY D O 1
ATOM 13249 N N . VAL D 1 194 ? 23.413 56.671 -19.721 1.00 25.00 194 VAL D N 1
ATOM 13250 C CA . VAL D 1 194 ? 23.042 56.959 -18.302 1.00 25.48 194 VAL D CA 1
ATOM 13251 C C . VAL D 1 194 ? 22.735 58.434 -18.251 1.00 26.72 194 VAL D C 1
ATOM 13252 O O . VAL D 1 194 ? 23.542 59.266 -18.738 1.00 25.97 194 VAL D O 1
ATOM 13256 N N . ARG D 1 195 ? 21.603 58.787 -17.656 1.00 23.01 195 ARG D N 1
ATOM 13257 C CA . ARG D 1 195 ? 21.265 60.207 -17.494 1.00 27.62 195 ARG D CA 1
ATOM 13258 C C . ARG D 1 195 ? 21.875 60.788 -16.209 1.00 29.71 195 ARG D C 1
ATOM 13259 O O . ARG D 1 195 ? 21.874 60.156 -15.178 1.00 34.00 195 ARG D O 1
ATOM 13267 N N . HIS D 1 196 ? 22.426 61.982 -16.281 1.00 26.79 196 HIS D N 1
ATOM 13268 C CA . HIS D 1 196 ? 23.184 62.560 -15.220 1.00 27.15 196 HIS D CA 1
ATOM 13269 C C . HIS D 1 196 ? 22.390 63.641 -14.586 1.00 30.96 196 HIS D C 1
ATOM 13270 O O . HIS D 1 196 ? 21.842 64.418 -15.311 1.00 34.03 196 HIS D O 1
ATOM 13277 N N . VAL D 1 197 ? 22.282 63.650 -13.253 1.00 28.62 197 VAL D N 1
ATOM 13278 C CA . VAL D 1 197 ? 21.480 64.634 -12.489 1.00 29.16 197 VAL D CA 1
ATOM 13279 C C . VAL D 1 197 ? 22.419 65.281 -11.428 1.00 30.61 197 VAL D C 1
ATOM 13280 O O . VAL D 1 197 ? 23.080 64.568 -10.638 1.00 27.92 197 VAL D O 1
ATOM 13284 N N . ASP D 1 198 ? 22.571 66.612 -11.473 1.00 27.27 198 ASP D N 1
ATOM 13285 C CA . ASP D 1 198 ? 23.379 67.330 -10.509 1.00 31.00 198 ASP D CA 1
ATOM 13286 C C . ASP D 1 198 ? 22.463 67.731 -9.409 1.00 32.59 198 ASP D C 1
ATOM 13287 O O . ASP D 1 198 ? 21.566 68.552 -9.609 1.00 33.38 198 ASP D O 1
ATOM 13292 N N . ALA D 1 199 ? 22.703 67.227 -8.226 1.00 26.66 199 ALA D N 1
ATOM 13293 C CA . ALA D 1 199 ? 21.800 67.533 -7.145 1.00 26.69 199 ALA D CA 1
ATOM 13294 C C . ALA D 1 199 ? 22.373 67.055 -5.854 1.00 26.75 199 ALA D C 1
ATOM 13295 O O . ALA D 1 199 ? 23.068 66.051 -5.811 1.00 29.67 199 ALA D O 1
ATOM 13297 N N . THR D 1 200 ? 22.059 67.764 -4.793 1.00 26.76 200 THR D N 1
ATOM 13298 C CA . THR D 1 200 ? 22.417 67.345 -3.494 1.00 26.12 200 THR D CA 1
ATOM 13299 C C . THR D 1 200 ? 21.155 66.913 -2.799 1.00 29.26 200 THR D C 1
ATOM 13300 O O . THR D 1 200 ? 20.218 67.707 -2.634 1.00 29.15 200 THR D O 1
ATOM 13304 N N . VAL D 1 201 ? 21.083 65.662 -2.381 1.00 25.00 201 VAL D N 1
ATOM 13305 C CA . VAL D 1 201 ? 19.875 65.194 -1.672 1.00 29.67 201 VAL D CA 1
ATOM 13306 C C . VAL D 1 201 ? 19.867 65.755 -0.286 1.00 27.62 201 VAL D C 1
ATOM 13307 O O . VAL D 1 201 ? 20.836 65.530 0.460 1.00 30.39 201 VAL D O 1
ATOM 13311 N N . ALA D 1 202 ? 18.799 66.489 0.063 1.00 29.84 202 ALA D N 1
ATOM 13312 C CA . ALA D 1 202 ? 18.554 67.005 1.452 1.00 34.30 202 ALA D CA 1
ATOM 13313 C C . ALA D 1 202 ? 17.785 66.071 2.375 1.00 34.11 202 ALA D C 1
ATOM 13314 O O . ALA D 1 202 ? 18.007 66.032 3.587 1.00 31.38 202 ALA D O 1
ATOM 13316 N N . GLU D 1 203 ? 16.878 65.283 1.791 1.00 32.97 203 GLU D N 1
ATOM 13317 C CA . GLU D 1 203 ? 16.011 64.444 2.585 1.00 37.78 203 GLU D CA 1
ATOM 13318 C C . GLU D 1 203 ? 15.583 63.238 1.773 1.00 29.40 203 GLU D C 1
ATOM 13319 O O . GLU D 1 203 ? 15.236 63.356 0.614 1.00 31.64 203 GLU D O 1
ATOM 13325 N N . VAL D 1 204 ? 15.677 62.071 2.376 1.00 30.41 204 VAL D N 1
ATOM 13326 C CA . VAL D 1 204 ? 15.137 60.835 1.828 1.00 31.33 204 VAL D CA 1
ATOM 13327 C C . VAL D 1 204 ? 13.776 60.589 2.475 1.00 33.68 204 VAL D C 1
ATOM 13328 O O . VAL D 1 204 ? 13.640 60.369 3.682 1.00 42.37 204 VAL D O 1
ATOM 13332 N N . ARG D 1 205 ? 12.751 60.662 1.680 1.00 29.07 205 ARG D N 1
ATOM 13333 C CA . ARG D 1 205 ? 11.414 60.538 2.240 1.00 37.29 205 ARG D CA 1
ATOM 13334 C C . ARG D 1 205 ? 10.949 59.094 2.047 1.00 33.51 205 ARG D C 1
ATOM 13335 O O . ARG D 1 205 ? 11.017 58.588 0.933 1.00 33.66 205 ARG D O 1
ATOM 13343 N N . LEU D 1 206 ? 10.508 58.468 3.128 1.00 34.51 206 LEU D N 1
ATOM 13344 C CA . LEU D 1 206 ? 9.906 57.139 3.122 1.00 37.12 206 LEU D CA 1
ATOM 13345 C C . LEU D 1 206 ? 8.401 57.281 2.848 1.00 41.85 206 LEU D C 1
ATOM 13346 O O . LEU D 1 206 ? 7.803 58.311 3.150 1.00 37.09 206 LEU D O 1
ATOM 13351 N N . ASP D 1 207 ? 7.793 56.258 2.257 1.00 40.61 207 ASP D N 1
ATOM 13352 C CA . ASP D 1 207 ? 6.307 56.227 2.118 1.00 44.13 207 ASP D CA 1
ATOM 13353 C C . ASP D 1 207 ? 5.658 54.889 2.563 1.00 45.41 207 ASP D C 1
ATOM 13354 O O . ASP D 1 207 ? 4.453 54.710 2.481 1.00 53.64 207 ASP D O 1
ATOM 13359 N N . GLY D 1 208 ? 6.461 53.943 3.000 1.00 45.45 208 GLY D N 1
ATOM 13360 C CA . GLY D 1 208 ? 5.992 52.875 3.802 1.00 48.65 208 GLY D CA 1
ATOM 13361 C C . GLY D 1 208 ? 7.175 52.452 4.601 1.00 51.78 208 GLY D C 1
ATOM 13362 O O . GLY D 1 208 ? 8.272 52.990 4.431 1.00 51.95 208 GLY D O 1
ATOM 13363 N N . PRO D 1 209 ? 6.986 51.494 5.504 1.00 56.46 209 PRO D N 1
ATOM 13364 C CA . PRO D 1 209 ? 8.256 51.055 6.016 1.00 57.03 209 PRO D CA 1
ATOM 13365 C C . PRO D 1 209 ? 8.946 50.290 4.847 1.00 53.49 209 PRO D C 1
ATOM 13366 O O . PRO D 1 209 ? 8.269 49.788 3.868 1.00 54.46 209 PRO D O 1
ATOM 13370 N N . ASP D 1 210 ? 10.266 50.282 4.910 1.00 41.77 210 ASP D N 1
ATOM 13371 C CA . ASP D 1 210 ? 11.126 49.564 3.958 1.00 38.29 210 ASP D CA 1
ATOM 13372 C C . ASP D 1 210 ? 11.053 50.079 2.556 1.00 35.33 210 ASP D C 1
ATOM 13373 O O . ASP D 1 210 ? 11.567 49.417 1.655 1.00 38.07 210 ASP D O 1
ATOM 13378 N N . HIS D 1 211 ? 10.451 51.255 2.346 1.00 31.14 211 HIS D N 1
ATOM 13379 C CA . HIS D 1 211 ? 10.249 51.769 0.997 1.00 32.46 211 HIS D CA 1
ATOM 13380 C C . HIS D 1 211 ? 10.552 53.289 0.952 1.00 32.66 211 HIS D C 1
ATOM 13381 O O . HIS D 1 211 ? 9.938 54.074 1.702 1.00 35.36 211 HIS D O 1
ATOM 13388 N N . VAL D 1 212 ? 11.510 53.689 0.123 1.00 30.14 212 VAL D N 1
ATOM 13389 C CA . VAL D 1 212 ? 11.775 55.085 -0.200 1.00 30.58 212 VAL D CA 1
ATOM 13390 C C . VAL D 1 212 ? 10.724 55.597 -1.186 1.00 27.00 212 VAL D C 1
ATOM 13391 O O . VAL D 1 212 ? 10.500 54.981 -2.206 1.00 30.17 212 VAL D O 1
ATOM 13395 N N . GLY D 1 213 ? 10.027 56.669 -0.812 1.00 28.26 213 GLY D N 1
ATOM 13396 C CA . GLY D 1 213 ? 9.033 57.304 -1.653 1.00 29.16 213 GLY D CA 1
ATOM 13397 C C . GLY D 1 213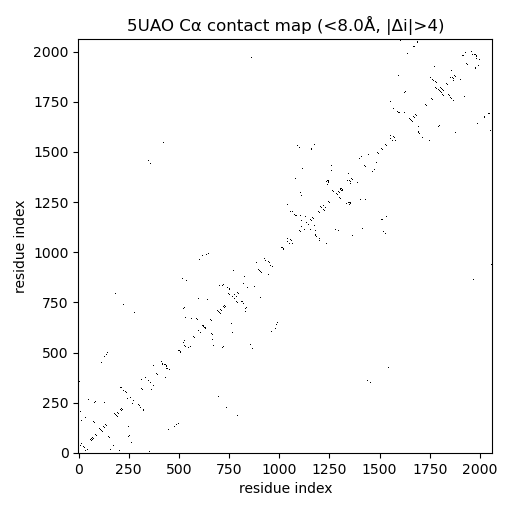 ? 9.579 58.360 -2.585 1.00 31.18 213 GLY D C 1
ATOM 13398 O O . GLY D 1 213 ? 9.018 58.634 -3.673 1.00 30.58 213 GLY D O 1
ATOM 13399 N N . GLY D 1 214 ? 10.637 59.026 -2.135 1.00 29.03 214 GLY D N 1
ATOM 13400 C CA . GLY D 1 214 ? 11.314 60.006 -2.984 1.00 33.97 214 GLY D CA 1
ATOM 13401 C C . GLY D 1 214 ? 12.446 60.712 -2.245 1.00 30.17 214 GLY D C 1
ATOM 13402 O O . GLY D 1 214 ? 12.647 60.491 -1.026 1.00 33.75 214 GLY D O 1
ATOM 13403 N N . LEU D 1 215 ? 13.151 61.525 -3.016 1.00 29.71 215 LEU D N 1
ATOM 13404 C CA . LEU D 1 215 ? 14.318 62.316 -2.602 1.00 30.56 215 LEU D CA 1
ATOM 13405 C C . LEU D 1 215 ? 13.978 63.814 -2.788 1.00 30.09 215 LEU D C 1
ATOM 13406 O O . LEU D 1 215 ? 13.524 64.200 -3.855 1.00 32.35 215 LEU D O 1
ATOM 13411 N N . ILE D 1 216 ? 14.218 64.646 -1.766 1.00 30.85 216 ILE D N 1
ATOM 13412 C CA . ILE D 1 216 ? 14.072 66.102 -1.912 1.00 30.41 216 ILE D CA 1
ATOM 13413 C C . ILE D 1 216 ? 15.503 66.660 -1.950 1.00 30.86 216 ILE D C 1
ATOM 13414 O O . ILE D 1 216 ? 16.295 66.411 -1.059 1.00 32.31 216 ILE D O 1
ATOM 13419 N N . THR D 1 217 ? 15.810 67.388 -2.994 1.00 30.17 217 THR D N 1
ATOM 13420 C CA . THR D 1 217 ? 17.111 68.034 -3.163 1.00 32.40 217 THR D CA 1
ATOM 13421 C C . THR D 1 217 ? 17.192 69.352 -2.362 1.00 37.49 217 THR D C 1
ATOM 13422 O O . THR D 1 217 ? 16.179 69.861 -1.859 1.00 37.61 217 THR D O 1
ATOM 13426 N N . THR D 1 218 ? 18.404 69.869 -2.185 1.00 34.38 218 THR D N 1
ATOM 13427 C CA . THR D 1 218 ? 18.591 71.116 -1.426 1.00 34.61 218 THR D CA 1
ATOM 13428 C C . THR D 1 218 ? 17.908 72.319 -2.069 1.00 38.74 218 THR D C 1
ATOM 13429 O O . THR D 1 218 ? 17.644 73.293 -1.387 1.00 45.86 218 THR D O 1
ATOM 13433 N N . ASP D 1 219 ? 17.700 72.270 -3.385 1.00 43.55 219 ASP D N 1
ATOM 13434 C CA . ASP D 1 219 ? 16.992 73.302 -4.099 1.00 44.95 219 ASP D CA 1
ATOM 13435 C C . ASP D 1 219 ? 15.552 72.876 -4.392 1.00 45.65 219 ASP D C 1
ATOM 13436 O O . ASP D 1 219 ? 14.918 73.373 -5.294 1.00 51.55 219 ASP D O 1
ATOM 13441 N N . GLY D 1 220 ? 15.030 71.954 -3.617 1.00 46.08 220 GLY D N 1
ATOM 13442 C CA . GLY D 1 220 ? 13.621 71.680 -3.636 1.00 49.06 220 GLY D CA 1
ATOM 13443 C C . GLY D 1 220 ? 13.028 70.784 -4.697 1.00 50.15 220 GLY D C 1
ATOM 13444 O O . GLY D 1 220 ? 11.820 70.608 -4.660 1.00 50.23 220 GLY D O 1
ATOM 13445 N N . ARG D 1 221 ? 13.817 70.245 -5.639 1.00 45.11 221 ARG D N 1
ATOM 13446 C CA . ARG D 1 221 ? 13.316 69.209 -6.515 1.00 46.33 221 ARG D CA 1
ATOM 13447 C C . ARG D 1 221 ? 12.941 67.959 -5.764 1.00 40.82 221 ARG D C 1
ATOM 13448 O O . ARG D 1 221 ? 13.498 67.616 -4.724 1.00 42.20 221 ARG D O 1
ATOM 13456 N N . ARG D 1 222 ? 11.964 67.285 -6.332 1.00 39.67 222 ARG D N 1
ATOM 13457 C CA . ARG D 1 222 ? 11.484 66.000 -5.884 1.00 44.47 222 ARG D CA 1
ATOM 13458 C C . ARG D 1 222 ? 11.987 64.999 -6.926 1.00 41.61 222 ARG D C 1
ATOM 13459 O O . ARG D 1 222 ? 11.641 65.141 -8.087 1.00 49.56 222 ARG D O 1
ATOM 13467 N N . LEU D 1 223 ? 12.846 64.031 -6.555 1.00 38.11 223 LEU D N 1
ATOM 13468 C CA . LEU D 1 223 ? 13.253 62.984 -7.478 1.00 33.81 223 LEU D CA 1
ATOM 13469 C C . LEU D 1 223 ? 12.615 61.661 -7.001 1.00 35.48 223 LEU D C 1
ATOM 13470 O O . LEU D 1 223 ? 12.497 61.429 -5.790 1.00 35.49 223 LEU D O 1
ATOM 13475 N N . HIS D 1 224 ? 12.197 60.835 -7.962 1.00 33.81 224 HIS D N 1
ATOM 13476 C CA . HIS D 1 224 ? 11.483 59.587 -7.731 1.00 34.78 224 HIS D CA 1
ATOM 13477 C C . HIS D 1 224 ? 11.945 58.537 -8.759 1.00 30.79 224 HIS D C 1
ATOM 13478 O O . HIS D 1 224 ? 12.007 58.831 -9.941 1.00 30.86 224 HIS D O 1
ATOM 13485 N N . TYR D 1 225 ? 12.318 57.342 -8.281 1.00 27.26 225 TYR D N 1
ATOM 13486 C CA . TYR D 1 225 ? 12.723 56.206 -9.115 1.00 27.37 225 TYR D CA 1
ATOM 13487 C C . TYR D 1 225 ? 12.021 54.960 -8.603 1.00 25.85 225 TYR D C 1
ATOM 13488 O O . TYR D 1 225 ? 11.603 54.925 -7.469 1.00 26.48 225 TYR D O 1
ATOM 13497 N N . ASP D 1 226 ? 11.871 53.960 -9.467 1.00 27.80 226 ASP D N 1
ATOM 13498 C CA . ASP D 1 226 ? 11.301 52.690 -9.054 1.00 27.89 226 ASP D CA 1
ATOM 13499 C C . ASP D 1 226 ? 12.271 51.928 -8.119 1.00 28.94 226 ASP D C 1
ATOM 13500 O O . ASP D 1 226 ? 11.842 51.204 -7.247 1.00 27.00 226 ASP D O 1
ATOM 13505 N N . PHE D 1 227 ? 13.571 52.127 -8.263 1.00 26.04 227 PHE D N 1
ATOM 13506 C CA . PHE D 1 227 ? 14.536 51.456 -7.371 1.00 26.55 227 PHE D CA 1
ATOM 13507 C C . PHE D 1 227 ? 15.764 52.441 -7.154 1.00 24.04 227 PHE D C 1
ATOM 13508 O O . PHE D 1 227 ? 16.093 53.209 -8.042 1.00 24.14 227 PHE D O 1
ATOM 13516 N N . TYR D 1 228 ? 16.310 52.435 -5.941 1.00 24.54 228 TYR D N 1
ATOM 13517 C CA . TYR D 1 228 ? 17.435 53.356 -5.525 1.00 24.43 228 TYR D CA 1
ATOM 13518 C C . TYR D 1 228 ? 18.681 52.519 -5.176 1.00 23.96 228 TYR D C 1
ATOM 13519 O O . TYR D 1 228 ? 18.597 51.548 -4.413 1.00 24.24 228 TYR D O 1
ATOM 13528 N N . VAL D 1 229 ? 19.823 52.887 -5.731 1.00 20.83 229 VAL D N 1
ATOM 13529 C CA . VAL D 1 229 ? 21.056 52.350 -5.303 1.00 20.26 229 VAL D CA 1
ATOM 13530 C C . VAL D 1 229 ? 21.796 53.393 -4.465 1.00 21.22 229 VAL D C 1
ATOM 13531 O O . VAL D 1 229 ? 22.013 54.523 -4.963 1.00 22.99 229 VAL D O 1
ATOM 13535 N N . ASP D 1 230 ? 22.119 53.060 -3.220 1.00 20.93 230 ASP D N 1
ATOM 13536 C CA . ASP D 1 230 ? 22.803 53.991 -2.312 1.00 20.08 230 ASP D CA 1
ATOM 13537 C C . ASP D 1 230 ? 24.266 53.864 -2.531 1.00 19.84 230 ASP D C 1
ATOM 13538 O O . ASP D 1 230 ? 24.880 52.893 -2.048 1.00 22.44 230 ASP D O 1
ATOM 13543 N N . CYS D 1 231 ? 24.814 54.772 -3.335 1.00 20.56 231 CYS D N 1
ATOM 13544 C CA . CYS D 1 231 ? 26.256 54.915 -3.556 1.00 19.54 231 CYS D CA 1
ATOM 13545 C C . CYS D 1 231 ? 26.798 56.233 -2.941 1.00 21.27 231 CYS D C 1
ATOM 13546 O O . CYS D 1 231 ? 27.701 56.827 -3.497 1.00 18.70 231 CYS D O 1
ATOM 13549 N N . THR D 1 232 ? 26.264 56.605 -1.781 1.00 20.87 232 THR D N 1
ATOM 13550 C CA . THR D 1 232 ? 26.601 57.867 -1.086 1.00 21.39 232 THR D CA 1
ATOM 13551 C C . THR D 1 232 ? 27.892 57.897 -0.270 1.00 22.37 232 THR D C 1
ATOM 13552 O O . THR D 1 232 ? 28.180 58.901 0.369 1.00 23.48 232 THR D O 1
ATOM 13556 N N . GLY D 1 233 ? 28.658 56.804 -0.335 1.00 23.09 233 GLY D N 1
ATOM 13557 C CA . GLY D 1 233 ? 29.864 56.610 0.483 1.00 23.47 233 GLY D CA 1
ATOM 13558 C C . GLY D 1 233 ? 29.547 56.368 1.935 1.00 22.29 233 GLY D C 1
ATOM 13559 O O . GLY D 1 233 ? 28.415 55.984 2.301 1.00 22.29 233 GLY D O 1
ATOM 13560 N N . PHE D 1 234 ? 30.509 56.682 2.806 1.00 23.60 234 PHE D N 1
ATOM 13561 C CA . PHE D 1 234 ? 30.391 56.272 4.209 1.00 25.22 234 PHE D CA 1
ATOM 13562 C C . PHE D 1 234 ? 29.119 56.817 4.905 1.00 22.31 234 PHE D C 1
ATOM 13563 O O . PHE D 1 234 ? 28.600 56.195 5.806 1.00 26.02 234 PHE D O 1
ATOM 13571 N N . ARG D 1 235 ? 28.695 57.990 4.531 1.00 24.75 235 ARG D N 1
ATOM 13572 C CA . ARG D 1 235 ? 27.455 58.615 4.998 1.00 31.40 235 ARG D CA 1
ATOM 13573 C C . ARG D 1 235 ? 26.215 57.706 4.981 1.00 28.61 235 ARG D C 1
ATOM 13574 O O . ARG D 1 235 ? 25.274 57.889 5.811 1.00 24.05 235 ARG D O 1
ATOM 13582 N N . SER D 1 236 ? 26.148 56.859 3.947 1.00 25.24 236 SER D N 1
ATOM 13583 C CA . SER D 1 236 ? 25.096 55.804 3.853 1.00 24.85 236 SER D CA 1
ATOM 13584 C C . SER D 1 236 ? 23.736 56.447 4.039 1.00 23.46 236 SER D C 1
ATOM 13585 O O . SER D 1 236 ? 22.964 56.114 4.945 1.00 25.84 236 SER D O 1
ATOM 13588 N N . LEU D 1 237 ? 23.429 57.409 3.188 1.00 22.27 237 LEU D N 1
ATOM 13589 C CA . LEU D 1 237 ? 22.252 58.275 3.445 1.00 26.85 237 LEU D CA 1
ATOM 13590 C C . LEU D 1 237 ? 20.906 57.544 3.335 1.00 27.68 237 LEU D C 1
ATOM 13591 O O . LEU D 1 237 ? 19.961 57.803 4.107 1.00 24.91 237 LEU D O 1
ATOM 13596 N N . LEU D 1 238 ? 20.809 56.625 2.363 1.00 24.87 238 LEU D N 1
ATOM 13597 C CA . LEU D 1 238 ? 19.551 55.846 2.178 1.00 25.91 238 LEU D CA 1
ATOM 13598 C C . LEU D 1 238 ? 19.468 54.642 3.079 1.00 24.65 238 LEU D C 1
ATOM 13599 O O . LEU D 1 238 ? 18.500 54.512 3.877 1.00 27.26 238 LEU D O 1
ATOM 13604 N N . LEU D 1 239 ? 20.526 53.844 3.092 1.00 22.20 239 LEU D N 1
ATOM 13605 C CA . LEU D 1 239 ? 20.551 52.566 3.783 1.00 23.55 239 LEU D CA 1
ATOM 13606 C C . LEU D 1 239 ? 20.639 52.766 5.333 1.00 25.89 239 LEU D C 1
ATOM 13607 O O . LEU D 1 239 ? 19.701 52.375 6.118 1.00 23.91 239 LEU D O 1
ATOM 13612 N N . GLU D 1 240 ? 21.696 53.427 5.821 1.00 23.46 240 GLU D N 1
ATOM 13613 C CA . GLU D 1 240 ? 21.783 53.562 7.268 1.00 25.81 240 GLU D CA 1
ATOM 13614 C C . GLU D 1 240 ? 20.871 54.658 7.776 1.00 26.74 240 GLU D C 1
ATOM 13615 O O . GLU D 1 240 ? 20.075 54.414 8.714 1.00 27.76 240 GLU D O 1
ATOM 13621 N N . LYS D 1 241 ? 20.970 55.848 7.201 1.00 26.05 241 LYS D N 1
ATOM 13622 C CA . LYS D 1 241 ? 20.239 57.019 7.803 1.00 31.44 241 LYS D CA 1
ATOM 13623 C C . LYS D 1 241 ? 18.706 56.968 7.618 1.00 33.11 241 LYS D C 1
ATOM 13624 O O . LYS D 1 241 ? 17.954 57.077 8.559 1.00 31.68 241 LYS D O 1
ATOM 13630 N N . ALA D 1 242 ? 18.246 56.811 6.397 1.00 28.83 242 ALA D N 1
ATOM 13631 C CA . ALA D 1 242 ? 16.827 56.842 6.096 1.00 26.24 242 ALA D CA 1
ATOM 13632 C C . ALA D 1 242 ? 16.096 55.551 6.520 1.00 30.36 242 ALA D C 1
ATOM 13633 O O . ALA D 1 242 ? 14.992 55.594 7.081 1.00 32.88 242 ALA D O 1
ATOM 13635 N N . LEU D 1 243 ? 16.710 54.402 6.276 1.00 28.54 243 LEU D N 1
ATOM 13636 C CA . LEU D 1 243 ? 16.096 53.102 6.586 1.00 30.89 243 LEU D CA 1
ATOM 13637 C C . LEU D 1 243 ? 16.506 52.547 7.907 1.00 29.96 243 LEU D C 1
ATOM 13638 O O . LEU D 1 243 ? 15.930 51.559 8.324 1.00 28.89 243 LEU D O 1
ATOM 13643 N N . GLY D 1 244 ? 17.516 53.129 8.571 1.00 25.56 244 GLY D N 1
ATOM 13644 C CA . GLY D 1 244 ? 17.905 52.693 9.881 1.00 26.41 244 GLY D CA 1
ATOM 13645 C C . GLY D 1 244 ? 18.668 51.369 9.942 1.00 25.95 244 GLY D C 1
ATOM 13646 O O . GLY D 1 244 ? 18.655 50.731 10.930 1.00 27.70 244 GLY D O 1
ATOM 13647 N N . ILE D 1 245 ? 19.340 50.915 8.887 1.00 26.11 245 ILE D N 1
ATOM 13648 C CA . ILE D 1 245 ? 20.033 49.648 8.965 1.00 24.46 245 ILE D CA 1
ATOM 13649 C C . ILE D 1 245 ? 21.322 49.860 9.786 1.00 29.77 245 ILE D C 1
ATOM 13650 O O . ILE D 1 245 ? 22.142 50.746 9.446 1.00 30.02 245 ILE D O 1
ATOM 13655 N N . PRO D 1 246 ? 21.537 49.064 10.851 1.00 28.59 246 PRO D N 1
ATOM 13656 C CA . PRO D 1 246 ? 22.633 49.389 11.760 1.00 30.56 246 PRO D CA 1
ATOM 13657 C C . PRO D 1 246 ? 23.983 48.928 11.240 1.00 30.19 246 PRO D C 1
ATOM 13658 O O . PRO D 1 246 ? 24.023 48.104 10.354 1.00 25.99 246 PRO D O 1
ATOM 13662 N N . PHE D 1 247 ? 25.033 49.476 11.836 1.00 31.34 247 PHE D N 1
ATOM 13663 C CA . PHE D 1 247 ? 26.421 49.212 11.483 1.00 32.01 247 PHE D CA 1
ATOM 13664 C C . PHE D 1 247 ? 27.029 48.197 12.454 1.00 31.71 247 PHE D C 1
ATOM 13665 O O . PHE D 1 247 ? 26.759 48.256 13.650 1.00 29.40 247 PHE D O 1
ATOM 13673 N N . GLU D 1 248 ? 27.817 47.255 11.909 1.00 27.54 248 GLU D N 1
ATOM 13674 C CA . GLU D 1 248 ? 28.526 46.225 12.689 1.00 28.37 248 GLU D CA 1
ATOM 13675 C C . GLU D 1 248 ? 30.026 46.413 12.446 1.00 29.76 248 GLU D C 1
ATOM 13676 O O . GLU D 1 248 ? 30.546 46.186 11.332 1.00 26.14 248 GLU D O 1
ATOM 13682 N N . SER D 1 249 ? 30.686 46.898 13.464 1.00 25.71 249 SER D N 1
ATOM 13683 C CA . SER D 1 249 ? 32.073 47.282 13.435 1.00 25.14 249 SER D CA 1
ATOM 13684 C C . SER D 1 249 ? 32.984 46.053 13.353 1.00 24.33 249 SER D C 1
ATOM 13685 O O . SER D 1 249 ? 32.699 45.028 13.924 1.00 22.26 249 SER D O 1
ATOM 13688 N N . TYR D 1 250 ? 34.063 46.150 12.571 1.00 21.30 250 TYR D N 1
ATOM 13689 C CA . TYR D 1 250 ? 35.162 45.245 12.615 1.00 22.71 250 TYR D CA 1
ATOM 13690 C C . TYR D 1 250 ? 36.363 45.682 13.522 1.00 25.65 250 TYR D C 1
ATOM 13691 O O . TYR D 1 250 ? 37.484 45.100 13.458 1.00 26.54 250 TYR D O 1
ATOM 13700 N N . ALA D 1 251 ? 36.097 46.635 14.401 1.00 28.62 251 ALA D N 1
ATOM 13701 C CA . ALA D 1 251 ? 37.106 47.249 15.276 1.00 29.74 251 ALA D CA 1
ATOM 13702 C C . ALA D 1 251 ? 37.847 46.307 16.239 1.00 30.62 251 ALA D C 1
ATOM 13703 O O . ALA D 1 251 ? 38.906 46.643 16.699 1.00 30.96 251 ALA D O 1
ATOM 13705 N N . SER D 1 252 ? 37.302 45.162 16.599 1.00 26.03 252 SER D N 1
ATOM 13706 C CA . SER D 1 252 ? 38.033 44.249 17.459 1.00 27.19 252 SER D CA 1
ATOM 13707 C C . SER D 1 252 ? 39.187 43.624 16.653 1.00 27.33 252 SER D C 1
ATOM 13708 O O . SER D 1 252 ? 40.184 43.193 17.213 1.00 25.16 252 SER D O 1
ATOM 13711 N N . SER D 1 253 ? 39.088 43.621 15.315 1.00 27.77 253 SER D N 1
ATOM 13712 C CA . SER D 1 253 ? 40.139 43.116 14.428 1.00 28.22 253 SER D CA 1
ATOM 13713 C C . SER D 1 253 ? 40.966 44.141 13.642 1.00 25.73 253 SER D C 1
ATOM 13714 O O . SER D 1 253 ? 42.103 43.872 13.377 1.00 25.99 253 SER D O 1
ATOM 13717 N N . LEU D 1 254 ? 40.385 45.283 13.286 1.00 25.17 254 LEU D N 1
ATOM 13718 C CA . LEU D 1 254 ? 40.938 46.228 12.326 1.00 28.56 254 LEU D CA 1
ATOM 13719 C C . LEU D 1 254 ? 40.813 47.568 13.021 1.00 30.00 254 LEU D C 1
ATOM 13720 O O . LEU D 1 254 ? 39.724 48.061 13.205 1.00 33.18 254 LEU D O 1
ATOM 13725 N N . PHE D 1 255 ? 41.935 48.039 13.523 1.00 28.69 255 PHE D N 1
ATOM 13726 C CA . PHE D 1 255 ? 42.009 49.169 14.459 1.00 33.80 255 PHE D CA 1
ATOM 13727 C C . PHE D 1 255 ? 42.381 50.475 13.771 1.00 31.25 255 PHE D C 1
ATOM 13728 O O . PHE D 1 255 ? 42.475 51.472 1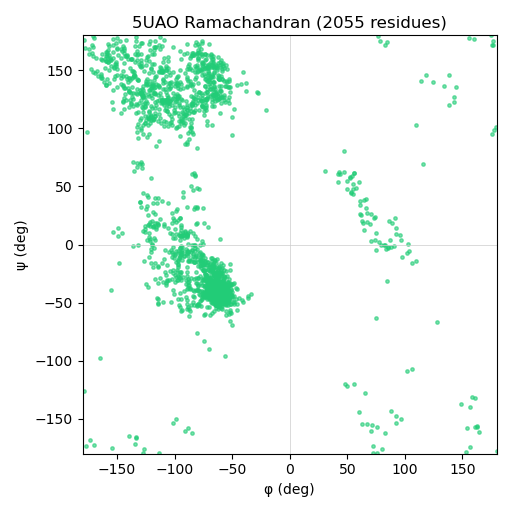4.438 1.00 30.54 255 PHE D O 1
ATOM 13736 N N . THR D 1 256 ? 42.764 50.463 12.492 1.00 26.04 256 THR D N 1
ATOM 13737 C CA . THR D 1 256 ? 43.159 51.695 11.852 1.00 27.80 256 THR D CA 1
ATOM 13738 C C . THR D 1 256 ? 41.931 52.462 11.390 1.00 28.79 256 THR D C 1
ATOM 13739 O O . THR D 1 256 ? 40.884 51.880 11.075 1.00 34.06 256 THR D O 1
ATOM 13743 N N . ASP D 1 257 ? 42.045 53.777 11.327 1.00 24.61 257 ASP D N 1
ATOM 13744 C CA . ASP D 1 257 ? 40.909 54.627 10.968 1.00 23.45 257 ASP D CA 1
ATOM 13745 C C . ASP D 1 257 ? 41.213 55.892 10.153 1.00 26.73 257 ASP D C 1
ATOM 13746 O O . ASP D 1 257 ? 40.303 56.691 9.942 1.00 26.47 257 ASP D O 1
ATOM 13751 N N . ALA D 1 258 ? 42.437 56.088 9.629 1.00 21.94 258 ALA D N 1
ATOM 13752 C CA . ALA D 1 258 ? 42.718 57.283 8.862 1.00 22.01 258 ALA D CA 1
ATOM 13753 C C . ALA D 1 258 ? 43.883 56.965 7.971 1.00 21.09 258 ALA D C 1
ATOM 13754 O O . ALA D 1 258 ? 44.559 55.943 8.187 1.00 19.37 258 ALA D O 1
ATOM 13756 N N . ALA D 1 259 ? 44.028 57.745 6.922 1.00 20.96 259 ALA D N 1
ATOM 13757 C CA . ALA D 1 259 ? 45.194 57.663 6.073 1.00 23.86 259 ALA D CA 1
ATOM 13758 C C . ALA D 1 259 ? 45.626 59.093 5.686 1.00 26.07 259 ALA D C 1
ATOM 13759 O O . ALA D 1 259 ? 44.756 59.941 5.392 1.00 25.50 259 ALA D O 1
ATOM 13761 N N . VAL D 1 260 ? 46.955 59.282 5.614 1.00 24.43 260 VAL D N 1
ATOM 13762 C CA . VAL D 1 260 ? 47.566 60.445 5.039 1.00 25.63 260 VAL D CA 1
ATOM 13763 C C . VAL D 1 260 ? 48.148 60.011 3.719 1.00 20.78 260 VAL D C 1
ATOM 13764 O O . VAL D 1 260 ? 48.939 59.071 3.672 1.00 21.60 260 VAL D O 1
ATOM 13768 N N . THR D 1 261 ? 47.721 60.674 2.638 1.00 21.45 261 THR D N 1
ATOM 13769 C CA . THR D 1 261 ? 48.202 60.355 1.311 1.00 22.28 261 THR D CA 1
ATOM 13770 C C . THR D 1 261 ? 49.187 61.354 0.729 1.00 25.08 261 THR D C 1
ATOM 13771 O O . THR D 1 261 ? 49.224 62.518 1.102 1.00 26.90 261 THR D O 1
ATOM 13775 N N . GLY D 1 262 ? 49.902 60.904 -0.272 1.00 23.79 262 GLY D N 1
ATOM 13776 C CA . GLY D 1 262 ? 50.798 61.796 -0.987 1.00 25.63 262 GLY D CA 1
ATOM 13777 C C . GLY D 1 262 ? 51.383 61.105 -2.180 1.00 23.99 262 GLY D C 1
ATOM 13778 O O . GLY D 1 262 ? 51.077 59.954 -2.482 1.00 21.83 262 GLY D O 1
ATOM 13779 N N . THR D 1 263 ? 52.377 61.732 -2.762 1.00 25.33 263 THR D N 1
ATOM 13780 C CA . THR D 1 263 ? 52.950 61.259 -4.008 1.00 28.21 263 THR D CA 1
ATOM 13781 C C . THR D 1 263 ? 54.508 61.314 -3.890 1.00 30.11 263 THR D C 1
ATOM 13782 O O . THR D 1 263 ? 55.041 62.161 -3.214 1.00 33.39 263 THR D O 1
ATOM 13786 N N . LEU D 1 264 ? 55.206 60.378 -4.516 1.00 29.78 264 LEU D N 1
ATOM 13787 C CA . LEU D 1 264 ? 56.633 60.291 -4.446 1.00 30.42 264 LEU D CA 1
ATOM 13788 C C . LEU D 1 264 ? 57.238 59.978 -5.855 1.00 30.21 264 LEU D C 1
ATOM 13789 O O . LEU D 1 264 ? 56.844 59.001 -6.526 1.00 28.79 264 LEU D O 1
ATOM 13794 N N . ALA D 1 265 ? 58.190 60.775 -6.300 1.00 28.02 265 ALA D N 1
ATOM 13795 C CA . ALA D 1 265 ? 58.873 60.498 -7.584 1.00 31.89 265 ALA D CA 1
ATOM 13796 C C . ALA D 1 265 ? 59.430 59.096 -7.659 1.00 32.02 265 ALA D C 1
ATOM 13797 O O . ALA D 1 265 ? 59.991 58.580 -6.646 1.00 33.23 265 ALA D O 1
ATOM 13799 N N . HIS D 1 266 ? 59.324 58.458 -8.826 1.00 32.08 266 HIS D N 1
ATOM 13800 C CA . HIS D 1 266 ? 59.945 57.171 -9.010 1.00 29.38 266 HIS D CA 1
ATOM 13801 C C . HIS D 1 266 ? 60.951 57.126 -10.174 1.00 31.05 266 HIS D C 1
ATOM 13802 O O . HIS D 1 266 ? 61.426 56.044 -10.533 1.00 30.23 266 HIS D O 1
ATOM 13809 N N . GLY D 1 267 ? 61.243 58.253 -10.775 1.00 34.83 267 GLY D N 1
ATOM 13810 C CA . GLY D 1 267 ? 62.278 58.235 -11.844 1.00 35.47 267 GLY D CA 1
ATOM 13811 C C . GLY D 1 267 ? 61.882 57.517 -13.126 1.00 40.69 267 GLY D C 1
ATOM 13812 O O . GLY D 1 267 ? 62.730 57.267 -13.975 1.00 41.09 267 GLY D O 1
ATOM 13813 N N . GLY D 1 268 ? 60.578 57.301 -13.310 1.00 35.11 268 GLY D N 1
ATOM 13814 C CA . GLY D 1 268 ? 60.016 56.414 -14.298 1.00 32.09 268 GLY D CA 1
ATOM 13815 C C . GLY D 1 268 ? 60.159 54.913 -14.134 1.00 29.82 268 GLY D C 1
ATOM 13816 O O . GLY D 1 268 ? 59.774 54.175 -15.039 1.00 37.16 268 GLY D O 1
ATOM 13817 N N . HIS D 1 269 ? 60.747 54.442 -13.039 1.00 34.58 269 HIS D N 1
ATOM 13818 C CA . HIS D 1 269 ? 60.900 53.013 -12.746 1.00 34.70 269 HIS D CA 1
ATOM 13819 C C . HIS D 1 269 ? 59.591 52.577 -12.105 1.00 32.75 269 HIS D C 1
ATOM 13820 O O . HIS D 1 269 ? 59.206 53.097 -11.061 1.00 30.73 269 HIS D O 1
ATOM 13827 N N . LEU D 1 270 ? 58.853 51.707 -12.791 1.00 31.44 270 LEU D N 1
ATOM 13828 C CA . LEU D 1 270 ? 57.466 51.344 -12.402 1.00 29.07 270 LEU D CA 1
ATOM 13829 C C . LEU D 1 270 ? 57.510 49.923 -11.803 1.00 32.20 270 LEU D C 1
ATOM 13830 O O . LEU D 1 270 ? 57.614 48.953 -12.536 1.00 30.77 270 LEU D O 1
ATOM 13835 N N . LYS D 1 271 ? 57.469 49.813 -10.455 1.00 32.08 271 LYS D N 1
ATOM 13836 C CA . LYS D 1 271 ? 57.325 48.532 -9.739 1.00 28.55 271 LYS D CA 1
ATOM 13837 C C . LYS D 1 271 ? 56.024 47.823 -10.124 1.00 29.16 271 LYS D C 1
ATOM 13838 O O . LYS D 1 271 ? 54.933 48.431 -10.028 1.00 26.13 271 LYS D O 1
ATOM 13844 N N . PRO D 1 272 ? 56.121 46.536 -10.552 1.00 26.56 272 PRO D N 1
ATOM 13845 C CA . PRO D 1 272 ? 54.960 45.776 -11.019 1.00 27.63 272 PRO D CA 1
ATOM 13846 C C . PRO D 1 272 ? 54.167 45.128 -9.869 1.00 24.07 272 PRO D C 1
ATOM 13847 O O . PRO D 1 272 ? 53.818 43.967 -9.954 1.00 25.68 272 PRO D O 1
ATOM 13851 N N . TYR D 1 273 ? 53.888 45.896 -8.826 1.00 24.15 273 TYR D N 1
ATOM 13852 C CA . TYR D 1 273 ? 53.192 45.436 -7.646 1.00 25.81 273 TYR D CA 1
ATOM 13853 C C . TYR D 1 273 ? 52.878 46.620 -6.770 1.00 24.99 273 TYR D C 1
ATOM 13854 O O . TYR D 1 273 ? 53.445 47.707 -6.943 1.00 26.00 273 TYR D O 1
ATOM 13863 N N . THR D 1 274 ? 51.973 46.393 -5.822 1.00 21.73 274 THR D N 1
ATOM 13864 C CA . THR D 1 274 ? 51.728 47.282 -4.697 1.00 23.09 274 THR D CA 1
ATOM 13865 C C . THR D 1 274 ? 52.692 46.928 -3.555 1.00 25.54 274 THR D C 1
ATOM 13866 O O . THR D 1 274 ? 52.969 45.722 -3.324 1.00 25.50 274 THR D O 1
ATOM 13870 N N . THR D 1 275 ? 53.217 47.944 -2.863 1.00 24.70 275 THR D N 1
ATOM 13871 C CA . THR D 1 275 ? 54.040 47.725 -1.654 1.00 24.08 275 THR D CA 1
ATOM 13872 C C . THR D 1 275 ? 53.206 48.032 -0.412 1.00 24.55 275 THR D C 1
ATOM 13873 O O . THR D 1 275 ? 52.403 48.976 -0.390 1.00 22.75 275 THR D O 1
ATOM 13877 N N . ALA D 1 276 ? 53.330 47.157 0.570 1.00 22.60 276 ALA D N 1
ATOM 13878 C CA . ALA D 1 276 ? 52.711 47.378 1.922 1.00 21.82 276 ALA D CA 1
ATOM 13879 C C . ALA D 1 276 ? 53.844 47.384 2.926 1.00 21.99 276 ALA D C 1
ATOM 13880 O O . ALA D 1 276 ? 54.450 46.352 3.144 1.00 23.49 276 ALA D O 1
ATOM 13882 N N . THR D 1 277 ? 54.163 48.559 3.449 1.00 22.17 277 THR D N 1
ATOM 13883 C CA . THR D 1 277 ? 55.276 48.812 4.326 1.00 21.21 277 THR D CA 1
ATOM 13884 C C . THR D 1 277 ? 54.806 49.013 5.756 1.00 22.28 277 THR D C 1
ATOM 13885 O O . THR D 1 277 ? 53.976 49.901 6.023 1.00 22.45 277 THR D O 1
ATOM 13889 N N . THR D 1 278 ? 55.337 48.202 6.671 1.00 20.77 278 THR D N 1
ATOM 13890 C CA . THR D 1 278 ? 55.041 48.355 8.122 1.00 24.34 278 THR D CA 1
ATOM 13891 C C . THR D 1 278 ? 55.570 49.721 8.644 1.00 25.01 278 THR D C 1
ATOM 13892 O O . THR D 1 278 ? 56.716 50.105 8.341 1.00 23.21 278 THR D O 1
ATOM 13896 N N . MET D 1 279 ? 54.710 50.426 9.357 1.00 22.23 279 MET D N 1
ATOM 13897 C CA . MET D 1 279 ? 54.973 51.721 9.942 1.00 26.05 279 MET D CA 1
ATOM 13898 C C . MET D 1 279 ? 54.742 51.640 11.464 1.00 26.35 279 MET D C 1
ATOM 13899 O O . MET D 1 279 ? 54.269 50.630 12.011 1.00 24.42 279 MET D O 1
ATOM 13904 N N . ASN D 1 280 ? 55.093 52.706 12.156 1.00 24.61 280 ASN D N 1
ATOM 13905 C CA . ASN D 1 280 ? 55.036 52.713 13.588 1.00 25.70 280 ASN D CA 1
ATOM 13906 C C . ASN D 1 280 ? 53.601 52.518 14.076 1.00 26.00 280 ASN D C 1
ATOM 13907 O O . ASN D 1 280 ? 53.384 51.822 15.061 1.00 25.24 280 ASN D O 1
ATOM 13912 N N . ALA D 1 281 ? 52.616 53.133 13.416 1.00 24.98 281 ALA D N 1
ATOM 13913 C CA . ALA D 1 281 ? 51.227 52.993 13.891 1.00 23.41 281 ALA D CA 1
ATOM 13914 C C . ALA D 1 281 ? 50.246 52.472 12.803 1.00 23.46 281 ALA D C 1
ATOM 13915 O O . ALA D 1 281 ? 49.070 52.814 12.811 1.00 24.77 281 ALA D O 1
ATOM 13917 N N . GLY D 1 282 ? 50.740 51.660 11.887 1.00 24.40 282 GLY D N 1
ATOM 13918 C CA . GLY D 1 282 ? 49.948 51.076 10.793 1.00 22.78 282 GLY D CA 1
ATOM 13919 C C . GLY D 1 282 ? 50.873 50.667 9.683 1.00 23.07 282 GLY D C 1
ATOM 13920 O O . GLY D 1 282 ? 51.865 49.983 9.922 1.00 25.15 282 GLY D O 1
ATOM 13921 N N . TRP D 1 283 ? 50.549 51.051 8.458 1.00 21.81 283 TRP D N 1
ATOM 13922 C CA . TRP D 1 283 ? 51.311 50.606 7.316 1.00 23.79 283 TRP D CA 1
ATOM 13923 C C . TRP D 1 283 ? 51.068 51.576 6.197 1.00 21.21 283 TRP D C 1
ATOM 13924 O O . TRP D 1 283 ? 50.128 52.359 6.258 1.00 21.05 283 TRP D O 1
ATOM 13935 N N . CYS D 1 284 ? 51.933 51.527 5.187 1.00 23.55 284 CYS D N 1
ATOM 13936 C CA . CYS D 1 284 ? 51.954 52.511 4.091 1.00 23.14 284 CYS D CA 1
ATOM 13937 C C . CYS D 1 284 ? 51.947 51.775 2.776 1.00 23.91 284 CYS D C 1
ATOM 13938 O O . CYS D 1 284 ? 52.775 50.906 2.574 1.00 23.39 284 CYS D O 1
ATOM 13941 N N . TRP D 1 285 ? 50.960 52.093 1.931 1.00 23.10 285 TRP D N 1
ATOM 13942 C CA . TRP D 1 285 ? 50.931 51.585 0.568 1.00 22.02 285 TRP D CA 1
ATOM 13943 C C . TRP D 1 285 ? 51.817 52.403 -0.365 1.00 24.76 285 TRP D C 1
ATOM 13944 O O . TRP D 1 285 ? 51.988 53.602 -0.192 1.00 26.08 285 TRP D O 1
ATOM 13955 N N . THR D 1 286 ? 52.364 51.715 -1.349 1.00 21.75 286 THR D N 1
ATOM 13956 C CA . THR D 1 286 ? 52.972 52.327 -2.528 1.00 23.75 286 THR D CA 1
ATOM 13957 C C . THR D 1 286 ? 52.306 51.707 -3.777 1.00 22.42 286 THR D C 1
ATOM 13958 O O . THR D 1 286 ? 52.457 50.529 -4.013 1.00 22.62 286 THR D O 1
ATOM 13962 N N . ILE D 1 287 ? 51.640 52.540 -4.570 1.00 22.68 287 ILE D N 1
ATOM 13963 C CA . ILE D 1 287 ? 50.874 52.150 -5.758 1.00 23.23 287 ILE D CA 1
ATOM 13964 C C . ILE D 1 287 ? 51.432 52.967 -6.916 1.00 22.46 287 ILE D C 1
ATOM 13965 O O . ILE D 1 287 ? 51.195 54.172 -6.980 1.00 23.52 287 ILE D O 1
ATOM 13970 N N . PRO D 1 288 ? 52.175 52.327 -7.811 1.00 21.60 288 PRO D N 1
ATOM 13971 C CA . PRO D 1 288 ? 52.771 53.101 -8.948 1.00 23.80 288 PRO D CA 1
ATOM 13972 C C . PRO D 1 288 ? 51.754 53.547 -10.004 1.00 24.14 288 PRO D C 1
ATOM 13973 O O . PRO D 1 288 ? 50.884 52.763 -10.381 1.00 26.48 288 PRO D O 1
ATOM 13977 N N . THR D 1 289 ? 51.823 54.809 -10.432 1.00 24.31 289 THR D N 1
ATOM 13978 C CA . THR D 1 289 ? 51.158 55.294 -11.629 1.00 27.90 289 THR D CA 1
ATOM 13979 C C . THR D 1 289 ? 52.281 55.750 -12.610 1.00 28.38 289 THR D C 1
ATOM 13980 O O . THR D 1 289 ? 53.430 55.825 -12.222 1.00 24.89 289 THR D O 1
ATOM 13984 N N . PRO D 1 290 ? 51.912 56.050 -13.873 1.00 29.74 290 PRO D N 1
ATOM 13985 C CA . PRO D 1 290 ? 53.044 56.406 -14.761 1.00 30.67 290 PRO D CA 1
ATOM 13986 C C . PRO D 1 290 ? 53.708 57.705 -14.321 1.00 31.48 290 PRO D C 1
ATOM 13987 O O . PRO D 1 290 ? 54.901 57.828 -14.515 1.00 30.72 290 PRO D O 1
ATOM 13991 N N . GLU D 1 291 ? 52.984 58.604 -13.642 1.00 30.20 291 GLU D N 1
ATOM 13992 C CA . GLU D 1 291 ? 53.562 59.911 -13.240 1.00 34.95 291 GLU D CA 1
ATOM 13993 C C . GLU D 1 291 ? 54.458 59.826 -11.977 1.00 36.73 291 GLU D C 1
ATOM 13994 O O . GLU D 1 291 ? 55.442 60.544 -11.859 1.00 31.02 291 GLU D O 1
ATOM 14000 N N . SER D 1 292 ? 54.102 58.956 -11.028 1.00 29.83 292 SER D N 1
ATOM 14001 C CA . SER D 1 292 ? 54.655 59.002 -9.682 1.00 28.99 292 SER D CA 1
ATOM 14002 C C . SER D 1 292 ? 54.126 57.764 -8.891 1.00 30.29 292 SER D C 1
ATOM 14003 O O . SER D 1 292 ? 53.208 57.073 -9.340 1.00 28.00 292 SER D O 1
ATOM 14006 N N . ASP D 1 293 ? 54.711 57.518 -7.728 1.00 25.54 293 ASP D N 1
ATOM 14007 C CA . ASP D 1 293 ? 54.194 56.512 -6.819 1.00 28.61 293 ASP D CA 1
ATOM 14008 C C . ASP D 1 293 ? 53.209 57.270 -5.954 1.00 25.91 293 ASP D C 1
ATOM 14009 O O . ASP D 1 293 ? 53.444 58.392 -5.542 1.00 26.05 293 ASP D O 1
ATOM 14014 N N . HIS D 1 294 ? 52.059 56.653 -5.749 1.00 27.41 294 HIS D N 1
ATOM 14015 C CA . HIS D 1 294 ? 51.008 57.140 -4.826 1.00 22.62 294 HIS D CA 1
ATOM 14016 C C . HIS D 1 294 ? 51.094 56.363 -3.511 1.00 23.70 294 HIS D C 1
ATOM 14017 O O . HIS D 1 294 ? 51.091 55.143 -3.496 1.00 24.42 294 HIS D O 1
ATOM 14024 N N . LEU D 1 295 ? 51.265 57.086 -2.417 1.00 24.50 295 LEU D N 1
ATOM 14025 C CA . LEU D 1 295 ? 51.491 56.516 -1.106 1.00 23.71 295 LEU D CA 1
ATOM 14026 C C . LEU D 1 295 ? 50.298 56.815 -0.194 1.00 20.88 295 LEU D C 1
ATOM 14027 O O . LEU D 1 295 ? 49.638 57.856 -0.304 1.00 23.05 295 LEU D O 1
ATOM 14032 N N . GLY D 1 296 ? 50.040 55.910 0.727 1.00 22.74 296 GLY D N 1
ATOM 14033 C CA . GLY D 1 296 ? 49.128 56.128 1.836 1.00 20.19 296 GLY D CA 1
ATOM 14034 C C . GLY D 1 296 ? 49.519 55.470 3.143 1.00 21.28 296 GLY D C 1
ATOM 14035 O O . GLY D 1 296 ? 49.581 54.251 3.248 1.00 22.45 296 GLY D O 1
ATOM 14036 N N . TYR D 1 297 ? 49.664 56.289 4.201 1.00 22.30 297 TYR D N 1
ATOM 14037 C CA . TYR D 1 297 ? 49.963 55.811 5.492 1.00 21.00 297 TYR D CA 1
ATOM 14038 C C . TYR D 1 297 ? 48.627 55.657 6.215 1.00 20.32 297 TYR D C 1
ATOM 14039 O O . TYR D 1 297 ? 48.028 56.607 6.641 1.00 19.18 297 TYR D O 1
ATOM 14048 N N . VAL D 1 298 ? 48.225 54.397 6.329 1.00 21.28 298 VAL D N 1
ATOM 14049 C CA . VAL D 1 298 ? 47.060 53.972 7.117 1.00 20.76 298 VAL D CA 1
ATOM 14050 C C . VAL D 1 298 ? 47.475 53.798 8.568 1.00 20.29 298 VAL D C 1
ATOM 14051 O O . VAL D 1 298 ? 48.387 53.047 8.867 1.00 22.63 298 VAL D O 1
ATOM 14055 N N . PHE D 1 299 ? 46.774 54.438 9.497 1.00 20.56 299 PHE D N 1
ATOM 14056 C CA . PHE D 1 299 ? 47.163 54.454 10.859 1.00 20.98 299 PHE D CA 1
ATOM 14057 C C . PHE D 1 299 ? 45.988 54.470 11.800 1.00 20.57 299 PHE D C 1
ATOM 14058 O O . PHE D 1 299 ? 44.885 54.804 11.413 1.00 22.67 299 PHE D O 1
ATOM 14066 N N . SER D 1 300 ? 46.241 54.084 13.036 1.00 24.66 300 SER D N 1
ATOM 14067 C CA . SER D 1 300 ? 45.283 54.345 14.118 1.00 26.17 300 SER D CA 1
ATOM 14068 C C . SER D 1 300 ? 45.429 55.729 14.717 1.00 27.81 300 SER D C 1
ATOM 14069 O O . SER D 1 300 ? 46.489 56.034 15.275 1.00 27.32 300 SER D O 1
ATOM 14072 N N . SER D 1 301 ? 44.347 56.530 14.678 1.00 26.70 301 SER D N 1
ATOM 14073 C CA . SER D 1 301 ? 44.306 57.887 15.241 1.00 28.53 301 SER D CA 1
ATOM 14074 C C . SER D 1 301 ? 44.530 57.892 16.742 1.00 30.68 301 SER D C 1
ATOM 14075 O O . SER D 1 301 ? 44.971 58.867 17.271 1.00 33.29 301 SER D O 1
ATOM 14078 N N . ALA D 1 302 ? 44.216 56.784 17.389 1.00 30.39 302 ALA D N 1
ATOM 14079 C CA . ALA D 1 302 ? 44.377 56.616 18.841 1.00 35.69 302 ALA D CA 1
ATOM 14080 C C . ALA D 1 302 ? 45.837 56.442 19.194 1.00 34.91 302 ALA D C 1
ATOM 14081 O O . ALA D 1 302 ? 46.233 56.672 20.331 1.00 32.50 302 ALA D O 1
ATOM 14083 N N . ALA D 1 303 ? 46.646 56.022 18.222 1.00 31.04 303 ALA D N 1
ATOM 14084 C CA . ALA D 1 303 ? 48.062 55.802 18.443 1.00 30.87 303 ALA D CA 1
ATOM 14085 C C . ALA D 1 303 ? 48.984 56.917 17.937 1.00 35.37 303 ALA D C 1
ATOM 14086 O O . ALA D 1 303 ? 50.096 56.993 18.410 1.00 35.82 303 ALA D O 1
ATOM 14088 N N . ILE D 1 304 ? 48.567 57.722 16.951 1.00 34.39 304 ILE D N 1
ATOM 14089 C CA . ILE D 1 304 ? 49.393 58.792 16.440 1.00 31.20 304 ILE D CA 1
ATOM 14090 C C . ILE D 1 304 ? 48.484 59.879 15.880 1.00 31.43 304 ILE D C 1
ATOM 14091 O O . ILE D 1 304 ? 47.410 59.594 15.297 1.00 30.72 304 ILE D O 1
ATOM 14096 N N . ASP D 1 305 ? 48.904 61.131 16.101 1.00 31.94 305 ASP D N 1
ATOM 14097 C CA . ASP D 1 305 ? 48.240 62.360 15.610 1.00 32.04 305 ASP D CA 1
ATOM 14098 C C . ASP D 1 305 ? 48.463 62.394 14.102 1.00 31.23 305 ASP D C 1
ATOM 14099 O O . ASP D 1 305 ? 49.549 62.043 13.623 1.00 29.34 305 ASP D O 1
ATOM 14104 N N . PRO D 1 306 ? 47.503 62.900 13.343 1.00 30.47 306 PRO D N 1
ATOM 14105 C CA . PRO D 1 306 ? 47.730 63.018 11.897 1.00 31.10 306 PRO D CA 1
ATOM 14106 C C . PRO D 1 306 ? 48.963 63.754 11.445 1.00 33.59 306 PRO D C 1
ATOM 14107 O O . PRO D 1 306 ? 49.596 63.321 10.471 1.00 26.88 306 PRO D O 1
ATOM 14111 N N . ASP D 1 307 ? 49.349 64.854 12.114 1.00 30.84 307 ASP D N 1
ATOM 14112 C CA . ASP D 1 307 ? 50.573 65.561 11.647 1.00 31.80 307 ASP D CA 1
ATOM 14113 C C . ASP D 1 307 ? 51.832 64.753 11.946 1.00 30.18 307 ASP D C 1
ATOM 14114 O O . ASP D 1 307 ? 52.818 64.812 11.210 1.00 27.64 307 ASP D O 1
ATOM 14119 N N . ASP D 1 308 ? 51.818 64.026 13.046 1.00 28.90 308 ASP D N 1
ATOM 14120 C CA . ASP D 1 308 ? 52.902 63.123 13.416 1.00 30.83 308 ASP D CA 1
ATOM 14121 C C . ASP D 1 308 ? 52.979 61.964 12.424 1.00 31.09 308 ASP D C 1
ATOM 14122 O O . ASP D 1 308 ? 54.088 61.536 12.036 1.00 29.31 308 ASP D O 1
ATOM 14127 N N . ALA D 1 309 ? 51.823 61.451 11.969 1.00 28.44 309 ALA D N 1
ATOM 14128 C CA . ALA D 1 309 ? 51.861 60.411 10.957 1.00 26.62 309 ALA D CA 1
ATOM 14129 C C . ALA D 1 309 ? 52.473 60.977 9.678 1.00 25.96 309 ALA D C 1
ATOM 14130 O O . ALA D 1 309 ? 53.279 60.320 9.049 1.00 25.49 309 ALA D O 1
ATOM 14132 N N . ALA D 1 310 ? 52.096 62.201 9.291 1.00 26.76 310 ALA D N 1
ATOM 14133 C CA . ALA D 1 310 ? 52.696 62.805 8.105 1.00 26.26 310 ALA D CA 1
ATOM 14134 C C . ALA D 1 310 ? 54.211 62.966 8.209 1.00 26.92 310 ALA D C 1
ATOM 14135 O O . ALA D 1 310 ? 54.956 62.779 7.214 1.00 26.47 310 ALA D O 1
ATOM 14137 N N . ALA D 1 311 ? 54.700 63.329 9.393 1.00 31.78 311 ALA D N 1
ATOM 14138 C CA . ALA D 1 311 ? 56.155 63.529 9.613 1.00 28.34 311 ALA D CA 1
ATOM 14139 C C . ALA D 1 311 ? 56.892 62.208 9.498 1.00 31.35 311 ALA D C 1
ATOM 14140 O O . ALA D 1 311 ? 57.956 62.088 8.844 1.00 27.83 311 ALA D O 1
ATOM 14142 N N . GLU D 1 312 ? 56.264 61.145 10.022 1.00 30.17 312 GLU D N 1
ATOM 14143 C CA . GLU D 1 312 ? 56.799 59.788 9.864 1.00 27.86 312 GLU D CA 1
ATOM 14144 C C . GLU D 1 312 ? 56.921 59.373 8.411 1.00 27.09 312 GLU D C 1
ATOM 14145 O O . GLU D 1 312 ? 58.006 58.855 7.890 1.00 28.37 312 GLU D O 1
ATOM 14151 N N . MET D 1 313 ? 55.839 59.641 7.706 1.00 26.08 313 MET D N 1
ATOM 14152 C CA . MET D 1 313 ? 55.800 59.312 6.277 1.00 27.85 313 MET D CA 1
ATOM 14153 C C . MET D 1 313 ? 56.952 60.009 5.553 1.00 26.63 313 MET D C 1
ATOM 14154 O O . MET D 1 313 ? 57.607 59.411 4.740 1.00 29.97 313 MET D O 1
ATOM 14159 N N . ALA D 1 314 ? 57.148 61.287 5.840 1.00 32.26 314 ALA D N 1
ATOM 14160 C CA . ALA D 1 314 ? 58.285 62.025 5.270 1.00 32.93 314 ALA D CA 1
ATOM 14161 C C . ALA D 1 314 ? 59.624 61.510 5.747 1.00 32.99 314 ALA D C 1
ATOM 14162 O O . ALA D 1 314 ? 60.545 61.482 4.968 1.00 32.23 314 ALA D O 1
ATOM 14164 N N . ARG D 1 315 ? 59.765 61.070 6.995 1.00 31.06 315 ARG D N 1
ATOM 14165 C CA . ARG D 1 315 ? 61.011 60.379 7.386 1.00 32.42 315 ARG D CA 1
ATOM 14166 C C . ARG D 1 315 ? 61.301 59.138 6.592 1.00 33.93 315 ARG D C 1
ATOM 14167 O O . ARG D 1 315 ? 62.419 58.928 6.152 1.00 26.30 315 ARG D O 1
ATOM 14175 N N . ARG D 1 316 ? 60.281 58.301 6.419 1.00 29.44 316 ARG D N 1
ATOM 14176 C CA . ARG D 1 316 ? 60.451 56.990 5.835 1.00 30.45 316 ARG D CA 1
ATOM 14177 C C . ARG D 1 316 ? 60.542 57.056 4.301 1.00 29.75 316 ARG D C 1
ATOM 14178 O O . ARG D 1 316 ? 61.223 56.244 3.719 1.00 31.77 316 ARG D O 1
ATOM 14186 N N . PHE D 1 317 ? 59.898 58.054 3.673 1.00 28.62 317 PHE D N 1
ATOM 14187 C CA . PHE D 1 317 ? 59.867 58.220 2.237 1.00 30.51 317 PHE D CA 1
ATOM 14188 C C . PHE D 1 317 ? 60.295 59.656 1.871 1.00 31.25 317 PHE D C 1
ATOM 14189 O O . PHE D 1 317 ? 59.503 60.470 1.486 1.00 28.48 317 PHE D O 1
ATOM 14197 N N . PRO D 1 318 ? 61.577 59.978 2.067 1.00 34.92 318 PRO D N 1
ATOM 14198 C CA . PRO D 1 318 ? 61.960 61.391 1.881 1.00 34.05 318 PRO D CA 1
ATOM 14199 C C . PRO D 1 318 ? 61.580 61.917 0.489 1.00 30.69 318 PRO D C 1
ATOM 14200 O O . PRO D 1 318 ? 61.794 61.241 -0.478 1.00 31.50 318 PRO D O 1
ATOM 14204 N N . GLY D 1 319 ? 61.036 63.116 0.421 1.00 33.66 319 GLY D N 1
ATOM 14205 C CA . GLY D 1 319 ? 60.552 63.689 -0.822 1.00 36.15 319 GLY D CA 1
ATOM 14206 C C . GLY D 1 319 ? 59.058 63.551 -1.067 1.00 32.69 319 GLY D C 1
ATOM 14207 O O . GLY D 1 319 ? 58.552 64.194 -1.952 1.00 32.95 319 GLY D O 1
ATOM 14208 N N . VAL D 1 320 ? 58.348 62.734 -0.262 1.00 31.55 320 VAL D N 1
ATOM 14209 C CA . VAL D 1 320 ? 56.883 62.563 -0.413 1.00 30.30 320 VAL D CA 1
ATOM 14210 C C . VAL D 1 320 ? 56.119 63.863 -0.214 1.00 33.74 320 VAL D C 1
ATOM 14211 O O . VAL D 1 320 ? 56.492 64.632 0.611 1.00 31.82 320 VAL D O 1
ATOM 14215 N N . THR D 1 321 ? 55.052 64.108 -0.973 1.00 29.90 321 THR D N 1
ATOM 14216 C CA . THR D 1 321 ? 54.235 65.256 -0.729 1.00 31.48 321 THR D CA 1
ATOM 14217 C C . THR D 1 321 ? 53.147 64.859 0.268 1.00 35.90 321 THR D C 1
ATOM 14218 O O . THR D 1 321 ? 53.017 63.669 0.613 1.00 37.87 321 THR D O 1
ATOM 14222 N N . ARG D 1 322 ? 52.394 65.844 0.730 1.00 29.29 322 ARG D N 1
ATOM 14223 C CA . ARG D 1 322 ? 51.280 65.624 1.647 1.00 34.68 322 ARG D CA 1
ATOM 14224 C C . ARG D 1 322 ? 50.125 66.068 0.886 1.00 33.98 322 ARG D C 1
ATOM 14225 O O . ARG D 1 322 ? 50.041 67.254 0.547 1.00 35.12 322 ARG D O 1
ATOM 14233 N N . GLU D 1 323 ? 49.189 65.181 0.590 1.00 29.84 323 GLU D N 1
ATOM 14234 C CA . GLU D 1 323 ? 48.078 65.583 -0.257 1.00 30.92 323 GLU D CA 1
ATOM 14235 C C . GLU D 1 323 ? 46.742 65.655 0.519 1.00 33.65 323 GLU D C 1
ATOM 14236 O O . GLU D 1 323 ? 45.994 66.623 0.397 1.00 37.63 323 GLU D O 1
ATOM 14238 N N . ALA D 1 324 ? 46.400 64.614 1.270 1.00 31.39 324 ALA D N 1
ATOM 14239 C CA . ALA D 1 324 ? 45.100 64.555 1.941 1.00 28.08 324 ALA D CA 1
ATOM 14240 C C . ALA D 1 324 ? 45.125 63.739 3.231 1.00 28.45 324 ALA D C 1
ATOM 14241 O O . ALA D 1 324 ? 45.989 62.878 3.448 1.00 25.79 324 ALA D O 1
ATOM 14243 N N . LEU D 1 325 ? 44.161 64.016 4.108 1.00 26.46 325 LEU D N 1
ATOM 14244 C CA . LEU D 1 325 ? 43.864 63.160 5.258 1.00 27.01 325 LEU D CA 1
ATOM 14245 C C . LEU D 1 325 ? 42.480 62.526 4.977 1.00 26.69 325 LEU D C 1
ATOM 14246 O O . LEU D 1 325 ? 41.539 63.239 4.788 1.00 25.03 325 LEU D O 1
ATOM 14251 N N . VAL D 1 326 ? 42.352 61.218 4.980 1.00 26.67 326 VAL D N 1
ATOM 14252 C CA . VAL D 1 326 ? 41.043 60.535 4.680 1.00 27.99 326 VAL D CA 1
ATOM 14253 C C . VAL D 1 326 ? 40.675 59.732 5.892 1.00 28.96 326 VAL D C 1
ATOM 14254 O O . VAL D 1 326 ? 41.557 59.000 6.405 1.00 29.69 326 VAL D O 1
ATOM 14258 N N . ARG D 1 327 ? 39.404 59.746 6.331 1.00 25.28 327 ARG D N 1
ATOM 14259 C CA . ARG D 1 327 ? 39.014 59.020 7.520 1.00 25.80 327 ARG D CA 1
ATOM 14260 C C . ARG D 1 327 ? 38.074 57.882 7.135 1.00 27.34 327 ARG D C 1
ATOM 14261 O O . ARG D 1 327 ? 37.389 57.967 6.139 1.00 26.07 327 ARG D O 1
ATOM 14269 N N . PHE D 1 328 ? 38.111 56.776 7.868 1.00 26.43 328 PHE D N 1
ATOM 14270 C CA . PHE D 1 328 ? 37.241 55.650 7.522 1.00 29.34 328 PHE D CA 1
ATOM 14271 C C . PHE D 1 328 ? 36.932 54.820 8.738 1.00 29.23 328 PHE D C 1
ATOM 14272 O O . PHE D 1 328 ? 37.481 55.012 9.838 1.00 27.33 328 PHE D O 1
ATOM 14280 N N . ARG D 1 329 ? 36.013 53.881 8.562 1.00 26.81 329 ARG D N 1
ATOM 14281 C CA . ARG D 1 329 ? 35.767 52.973 9.645 1.00 26.88 329 ARG D CA 1
ATOM 14282 C C . ARG D 1 329 ? 35.526 51.585 9.016 1.00 25.25 329 ARG D C 1
ATOM 14283 O O . ARG D 1 329 ? 35.007 51.539 7.899 1.00 26.06 329 ARG D O 1
ATOM 14291 N N . SER D 1 330 ? 36.024 50.539 9.686 1.00 24.63 330 SER D N 1
ATOM 14292 C CA . SER D 1 330 ? 36.061 49.176 9.174 1.00 27.16 330 SER D CA 1
ATOM 14293 C C . SER D 1 330 ? 34.840 48.465 9.673 1.00 26.79 330 SER D C 1
ATOM 14294 O O . SER D 1 330 ? 34.630 48.392 10.898 1.00 23.61 330 SER D O 1
ATOM 14297 N N . GLY D 1 331 ? 34.044 47.891 8.759 1.00 22.76 331 GLY D N 1
ATOM 14298 C CA . GLY D 1 331 ? 32.854 47.216 9.259 1.00 24.44 331 GLY D CA 1
ATOM 14299 C C . GLY D 1 331 ? 31.876 47.085 8.134 1.00 24.79 331 GLY D C 1
ATOM 14300 O O . GLY D 1 331 ? 32.128 47.566 7.072 1.00 22.18 331 GLY D O 1
ATOM 14301 N N . ARG D 1 332 ? 30.756 46.439 8.377 1.00 23.97 332 ARG D N 1
ATOM 14302 C CA . ARG D 1 332 ? 29.660 46.425 7.386 1.00 24.57 332 ARG D CA 1
ATOM 14303 C C . ARG D 1 332 ? 28.348 46.747 8.064 1.00 24.71 332 ARG D C 1
ATOM 14304 O O . ARG D 1 332 ? 28.214 46.569 9.254 1.00 26.10 332 ARG D O 1
ATOM 14312 N N . HIS D 1 333 ? 27.351 47.089 7.258 1.00 25.33 333 HIS D N 1
ATOM 14313 C CA . HIS D 1 333 ? 25.973 47.111 7.738 1.00 24.38 333 HIS D CA 1
ATOM 14314 C C . HIS D 1 333 ? 25.397 45.728 7.756 1.00 25.43 333 HIS D C 1
ATOM 14315 O O . HIS D 1 333 ? 25.961 44.792 7.188 1.00 24.37 333 HIS D O 1
ATOM 14322 N N . ARG D 1 334 ? 24.332 45.583 8.547 1.00 22.86 334 ARG D N 1
ATOM 14323 C CA . ARG D 1 334 ? 23.671 44.329 8.749 1.00 26.87 334 ARG D CA 1
ATOM 14324 C C . ARG D 1 334 ? 23.118 43.823 7.442 1.00 26.40 334 ARG D C 1
ATOM 14325 O O . ARG D 1 334 ? 23.183 42.636 7.171 1.00 26.78 334 ARG D O 1
ATOM 14333 N N . GLU D 1 335 ? 22.617 44.726 6.628 1.00 25.08 335 GLU D N 1
ATOM 14334 C CA . GLU D 1 335 ? 21.997 44.395 5.363 1.00 28.87 335 GLU D CA 1
ATOM 14335 C C . GLU D 1 335 ? 22.494 45.383 4.343 1.00 27.80 335 GLU D C 1
ATOM 14336 O O . GLU D 1 335 ? 22.858 46.492 4.718 1.00 26.27 335 GLU D O 1
ATOM 14342 N N . ALA D 1 336 ? 22.572 44.906 3.092 1.00 24.38 336 ALA D N 1
ATOM 14343 C CA . ALA D 1 336 ? 22.851 45.722 1.939 1.00 25.31 336 ALA D CA 1
ATOM 14344 C C . ALA D 1 336 ? 21.596 46.144 1.180 1.00 27.70 336 ALA D C 1
ATOM 14345 O O . ALA D 1 336 ? 21.585 47.229 0.520 1.00 25.96 336 ALA D O 1
ATOM 14347 N N . TRP D 1 337 ? 20.556 45.272 1.228 1.00 25.93 337 TRP D N 1
ATOM 14348 C CA . TRP D 1 337 ? 19.392 45.430 0.420 1.00 24.78 337 TRP D CA 1
ATOM 14349 C C . TRP D 1 337 ? 18.185 45.380 1.353 1.00 25.77 337 TRP D C 1
ATOM 14350 O O . TRP D 1 337 ? 17.967 44.418 2.056 1.00 26.86 337 TRP D O 1
ATOM 14361 N N . ARG D 1 338 ? 17.402 46.447 1.353 1.00 25.48 338 ARG D N 1
ATOM 14362 C CA . ARG D 1 338 ? 16.136 46.506 2.091 1.00 28.46 338 ARG D CA 1
ATOM 14363 C C . ARG D 1 338 ? 15.112 47.197 1.199 1.00 27.18 338 ARG D C 1
ATOM 14364 O O . ARG D 1 338 ? 15.314 48.311 0.698 1.00 26.23 338 ARG D O 1
ATOM 14372 N N . GLY D 1 339 ? 14.002 46.531 0.971 1.00 25.32 339 GLY D N 1
ATOM 14373 C CA . GLY D 1 339 ? 12.976 47.022 0.033 1.00 26.11 339 GLY D CA 1
ATOM 14374 C C . GLY D 1 339 ? 13.453 47.486 -1.331 1.00 25.11 339 GLY D C 1
ATOM 14375 O O . GLY D 1 339 ? 14.025 46.723 -2.098 1.00 25.12 339 GLY D O 1
ATOM 14376 N N . ASN D 1 340 ? 13.198 48.768 -1.658 1.00 26.72 340 ASN D N 1
ATOM 14377 C CA . ASN D 1 340 ? 13.598 49.323 -2.952 1.00 25.38 340 ASN D CA 1
ATOM 14378 C C . ASN D 1 340 ? 14.955 50.072 -2.914 1.00 28.96 340 ASN D C 1
ATOM 14379 O O . ASN D 1 340 ? 15.246 50.900 -3.805 1.00 24.75 340 ASN D O 1
ATOM 14384 N N . VAL D 1 341 ? 15.795 49.744 -1.915 1.00 30.95 341 VAL D N 1
ATOM 14385 C CA . VAL D 1 341 ? 17.175 50.278 -1.850 1.00 27.03 341 VAL D CA 1
ATOM 14386 C C . VAL D 1 341 ? 18.207 49.186 -1.705 1.00 24.21 341 VAL D C 1
ATOM 14387 O O . VAL D 1 341 ? 18.067 48.335 -0.840 1.00 25.24 341 VAL D O 1
ATOM 14391 N N . MET D 1 342 ? 19.265 49.223 -2.492 1.00 21.93 342 MET D N 1
ATOM 14392 C CA . MET D 1 342 ? 20.476 48.431 -2.235 1.00 25.42 342 MET D CA 1
ATOM 14393 C C . MET D 1 342 ? 21.676 49.366 -2.196 1.00 23.91 342 MET D C 1
ATOM 14394 O O . MET D 1 342 ? 21.764 50.290 -3.030 1.00 24.25 342 MET D O 1
ATOM 14399 N N . ALA D 1 343 ? 22.582 49.132 -1.253 1.00 23.33 343 ALA D N 1
ATOM 14400 C CA . ALA D 1 343 ? 23.825 49.915 -1.140 1.00 20.70 343 ALA D CA 1
ATOM 14401 C C . ALA D 1 343 ? 24.988 49.206 -1.811 1.00 24.39 343 ALA D C 1
ATOM 14402 O O . ALA D 1 343 ? 25.182 47.955 -1.675 1.00 22.19 343 ALA D O 1
ATOM 14404 N N . VAL D 1 344 ? 25.765 49.993 -2.518 1.00 20.79 344 VAL D N 1
ATOM 14405 C CA . VAL D 1 344 ? 26.970 49.546 -3.201 1.00 21.18 344 VAL D CA 1
ATOM 14406 C C . VAL D 1 344 ? 28.113 50.476 -2.790 1.00 20.93 344 VAL D C 1
ATOM 14407 O O . VAL D 1 344 ? 27.945 51.704 -2.843 1.00 19.84 344 VAL D O 1
ATOM 14411 N N . GLY D 1 345 ? 29.229 49.889 -2.362 1.00 19.63 345 GLY D N 1
ATOM 14412 C CA . GLY D 1 345 ? 30.441 50.608 -1.983 1.00 21.92 345 GLY D CA 1
ATOM 14413 C C . GLY D 1 345 ? 30.524 50.944 -0.517 1.00 24.17 345 GLY D C 1
ATOM 14414 O O . GLY D 1 345 ? 30.032 50.185 0.305 1.00 21.14 345 GLY D O 1
ATOM 14415 N N . ASN D 1 346 ? 31.158 52.096 -0.187 1.00 19.82 346 ASN D N 1
ATOM 14416 C CA . ASN D 1 346 ? 31.384 52.477 1.149 1.00 19.78 346 ASN D CA 1
ATOM 14417 C C . ASN D 1 346 ? 30.095 52.717 1.952 1.00 19.42 346 ASN D C 1
ATOM 14418 O O . ASN D 1 346 ? 30.161 52.665 3.162 1.00 21.33 346 ASN D O 1
ATOM 14423 N N . SER D 1 347 ? 28.994 53.027 1.301 1.00 19.69 347 SER D N 1
ATOM 14424 C CA . SER D 1 347 ? 27.699 53.054 1.953 1.00 21.74 347 SER D CA 1
ATOM 14425 C C . SER D 1 347 ? 27.324 51.735 2.642 1.00 23.75 347 SER D C 1
ATOM 14426 O O . SER D 1 347 ? 26.504 51.755 3.613 1.00 22.21 347 SER D O 1
ATOM 14429 N N . TYR D 1 348 ? 27.844 50.608 2.130 1.00 21.84 348 TYR D N 1
ATOM 14430 C CA . TYR D 1 348 ? 27.563 49.318 2.745 1.00 21.91 348 TYR D CA 1
ATOM 14431 C C . TYR D 1 348 ? 28.608 48.855 3.682 1.00 20.12 348 TYR D C 1
ATOM 14432 O O . TYR D 1 348 ? 28.324 48.553 4.851 1.00 21.88 348 TYR D O 1
ATOM 14441 N N . ALA D 1 349 ? 29.866 48.840 3.213 1.00 22.51 349 ALA D N 1
ATOM 14442 C CA . ALA D 1 349 ? 30.924 48.293 4.004 1.00 22.08 349 ALA D CA 1
ATOM 14443 C C . ALA D 1 349 ? 32.255 48.852 3.548 1.00 23.47 349 ALA D C 1
ATOM 14444 O O . ALA D 1 349 ? 32.353 49.420 2.473 1.00 26.00 349 ALA D O 1
ATOM 14446 N N . PHE D 1 350 ? 33.263 48.624 4.376 1.00 23.73 350 PHE D N 1
ATOM 14447 C CA . PHE D 1 350 ? 34.665 48.963 4.048 1.00 24.68 350 PHE D CA 1
ATOM 14448 C C . PHE D 1 350 ? 35.600 48.235 4.991 1.00 25.94 350 PHE D C 1
ATOM 14449 O O . PHE D 1 350 ? 35.352 48.100 6.182 1.00 23.53 350 PHE D O 1
ATOM 14457 N N . VAL D 1 351 ? 36.732 47.855 4.443 1.00 25.89 351 VAL D N 1
ATOM 14458 C CA . VAL D 1 351 ? 37.916 47.459 5.217 1.00 30.51 351 VAL D CA 1
ATOM 14459 C C . VAL D 1 351 ? 39.129 48.222 4.562 1.00 29.97 351 VAL D C 1
ATOM 14460 O O . VAL D 1 351 ? 39.079 48.662 3.375 1.00 29.27 351 VAL D O 1
ATOM 14464 N N . GLU D 1 352 ? 40.194 48.360 5.350 1.00 28.66 352 GLU D N 1
ATOM 14465 C CA . GLU D 1 352 ? 41.395 49.066 4.932 1.00 29.62 352 GLU D CA 1
ATOM 14466 C C . GLU D 1 352 ? 41.940 48.346 3.714 1.00 27.84 352 GLU D C 1
ATOM 14467 O O . GLU D 1 352 ? 41.730 47.130 3.552 1.00 27.59 352 GLU D O 1
ATOM 14473 N N . PRO D 1 353 ? 42.670 49.057 2.897 1.00 24.02 353 PRO D N 1
ATOM 14474 C CA . PRO D 1 353 ? 43.015 48.524 1.607 1.00 26.03 353 PRO D CA 1
ATOM 14475 C C . PRO D 1 353 ? 44.197 47.613 1.539 1.00 25.44 353 PRO D C 1
ATOM 14476 O O . PRO D 1 353 ? 44.915 47.586 0.532 1.00 30.14 353 PRO D O 1
ATOM 14480 N N . LEU D 1 354 ? 44.453 46.888 2.603 1.00 24.57 354 LEU D N 1
ATOM 14481 C CA . LEU D 1 354 ? 45.615 46.065 2.688 1.00 26.24 354 LEU D CA 1
ATOM 14482 C C . LEU D 1 354 ? 45.597 44.971 1.551 1.00 29.44 354 LEU D C 1
ATOM 14483 O O . LEU D 1 354 ? 46.662 44.550 1.071 1.00 30.57 354 LEU D O 1
ATOM 14488 N N . GLU D 1 355 ? 44.422 44.503 1.128 1.00 25.86 355 GLU D N 1
ATOM 14489 C CA . GLU D 1 355 ? 44.361 43.456 0.061 1.00 24.32 355 GLU D CA 1
ATOM 14490 C C . GLU D 1 355 ? 43.544 43.861 -1.183 1.00 24.06 355 GLU D C 1
ATOM 14491 O O . GLU D 1 355 ? 43.119 42.995 -2.005 1.00 23.24 355 GLU D O 1
ATOM 14497 N N . SER D 1 356 ? 43.336 45.167 -1.274 1.00 23.62 356 SER D N 1
ATOM 14498 C CA . SER D 1 356 ? 42.596 45.799 -2.330 1.00 26.67 356 SER D CA 1
ATOM 14499 C C . SER D 1 356 ? 41.345 45.070 -2.735 1.00 26.25 356 SER D C 1
ATOM 14500 O O . SER D 1 356 ? 41.136 44.692 -3.912 1.00 25.91 356 SER D O 1
ATOM 14503 N N . SER D 1 357 ? 40.489 44.953 -1.745 1.00 22.51 357 SER D N 1
ATOM 14504 C CA . SER D 1 357 ? 39.198 44.300 -1.859 1.00 24.70 357 SER D CA 1
ATOM 14505 C C . SER D 1 357 ? 38.040 45.234 -2.120 1.00 25.56 357 SER D C 1
ATOM 14506 O O . SER D 1 357 ? 36.949 44.755 -2.454 1.00 22.25 357 SER D O 1
ATOM 14509 N N . GLY D 1 358 ? 38.248 46.554 -1.993 1.00 23.51 358 GLY D N 1
ATOM 14510 C CA . GLY D 1 358 ? 37.127 47.530 -2.205 1.00 23.38 358 GLY D CA 1
ATOM 14511 C C . GLY D 1 358 ? 36.353 47.407 -3.509 1.00 24.52 358 GLY D C 1
ATOM 14512 O O . GLY D 1 358 ? 35.153 47.231 -3.511 1.00 22.35 358 GLY D O 1
ATOM 14513 N N . LEU D 1 359 ? 37.056 47.555 -4.634 1.00 23.36 359 LEU D N 1
ATOM 14514 C CA . LEU D 1 359 ? 36.480 47.485 -5.942 1.00 23.46 359 LEU D CA 1
ATOM 14515 C C . LEU D 1 359 ? 35.968 46.078 -6.249 1.00 20.32 359 LEU D C 1
ATOM 14516 O O . LEU D 1 359 ? 34.934 45.900 -6.930 1.00 21.72 359 LEU D O 1
ATOM 14521 N N . LEU D 1 360 ? 36.668 45.090 -5.734 1.00 19.56 360 LEU D N 1
ATOM 14522 C CA . LEU D 1 360 ? 36.214 43.696 -5.849 1.00 22.20 360 LEU D CA 1
ATOM 14523 C C . LEU D 1 360 ? 34.844 43.527 -5.248 1.00 20.60 360 LEU D C 1
ATOM 14524 O O . LEU D 1 360 ? 33.959 42.956 -5.879 1.00 19.98 360 LEU D O 1
ATOM 14529 N N . MET D 1 361 ? 34.669 44.057 -4.036 1.00 20.95 361 MET D N 1
ATOM 14530 C CA . MET D 1 361 ? 33.383 43.980 -3.384 1.00 21.29 361 MET D CA 1
ATOM 14531 C C . MET D 1 361 ? 32.263 44.884 -3.984 1.00 22.26 361 MET D C 1
ATOM 14532 O O . MET D 1 361 ? 31.024 44.525 -3.939 1.00 22.38 361 MET D O 1
ATOM 14537 N N . ILE D 1 362 ? 32.660 45.982 -4.623 1.00 23.33 362 ILE D N 1
ATOM 14538 C CA . ILE D 1 362 ? 31.714 46.765 -5.414 1.00 23.24 362 ILE D CA 1
ATOM 14539 C C . ILE D 1 362 ? 31.231 45.914 -6.577 1.00 24.75 362 ILE D C 1
ATOM 14540 O O . ILE D 1 362 ? 30.032 45.804 -6.764 1.00 22.73 362 ILE D O 1
ATOM 14545 N N . ALA D 1 363 ? 32.158 45.328 -7.349 1.00 25.03 363 ALA D N 1
ATOM 14546 C CA . ALA D 1 363 ? 31.812 44.511 -8.516 1.00 24.73 363 ALA D CA 1
ATOM 14547 C C . ALA D 1 363 ? 30.882 43.311 -8.123 1.00 22.64 363 ALA D C 1
ATOM 14548 O O . ALA D 1 363 ? 29.900 42.980 -8.815 1.00 24.38 363 ALA D O 1
ATOM 14550 N N . THR D 1 364 ? 31.172 42.686 -6.976 1.00 23.46 364 THR D N 1
ATOM 14551 C CA . THR D 1 364 ? 30.374 41.602 -6.433 1.00 26.21 364 THR D CA 1
ATOM 14552 C C . THR D 1 364 ? 28.926 42.069 -6.135 1.00 28.38 364 THR D C 1
ATOM 14553 O O . THR D 1 364 ? 27.923 41.466 -6.590 1.00 25.48 364 THR D O 1
ATOM 14557 N N . ALA D 1 365 ? 28.819 43.180 -5.416 1.00 24.94 365 ALA D N 1
ATOM 14558 C CA . ALA D 1 365 ? 27.546 43.749 -5.071 1.00 24.54 365 ALA D CA 1
ATOM 14559 C C . ALA D 1 365 ? 26.766 44.138 -6.320 1.00 25.44 365 ALA D C 1
ATOM 14560 O O . ALA D 1 365 ? 25.562 43.938 -6.372 1.00 24.13 365 ALA D O 1
ATOM 14562 N N . VAL D 1 366 ? 27.448 44.692 -7.308 1.00 21.40 366 VAL D N 1
ATOM 14563 C CA . VAL D 1 366 ? 26.833 45.072 -8.603 1.00 23.67 366 VAL D CA 1
ATOM 14564 C C . VAL D 1 366 ? 26.312 43.809 -9.336 1.00 21.74 366 VAL D C 1
ATOM 14565 O O . VAL D 1 366 ? 25.206 43.825 -9.863 1.00 19.47 366 VAL D O 1
ATOM 14569 N N . GLN D 1 367 ? 27.088 42.735 -9.379 1.00 23.20 367 GLN D N 1
ATOM 14570 C CA . GLN D 1 367 ? 26.580 41.505 -10.009 1.00 25.62 367 GLN D CA 1
ATOM 14571 C C . GLN D 1 367 ? 25.339 40.950 -9.294 1.00 24.24 367 GLN D C 1
ATOM 14572 O O . GLN D 1 367 ? 24.360 40.494 -9.907 1.00 28.18 367 GLN D O 1
ATOM 14578 N N . ILE D 1 368 ? 25.339 41.036 -7.998 1.00 25.93 368 ILE D N 1
ATOM 14579 C CA . ILE D 1 368 ? 24.149 40.660 -7.247 1.00 25.41 368 ILE D CA 1
ATOM 14580 C C . ILE D 1 368 ? 22.931 41.482 -7.638 1.00 29.24 368 ILE D C 1
ATOM 14581 O O . ILE D 1 368 ? 21.833 40.933 -7.943 1.00 29.87 368 ILE D O 1
ATOM 14586 N N . LEU D 1 369 ? 23.051 42.800 -7.546 1.00 24.41 369 LEU D N 1
ATOM 14587 C CA . LEU D 1 369 ? 21.943 43.688 -7.965 1.00 23.43 369 LEU D CA 1
ATOM 14588 C C . LEU D 1 369 ? 21.538 43.467 -9.418 1.00 23.19 369 LEU D C 1
ATOM 14589 O O . LEU D 1 369 ? 20.360 43.329 -9.716 1.00 23.46 369 LEU D O 1
ATOM 14594 N N . VAL D 1 370 ? 22.476 43.369 -10.354 1.00 24.24 370 VAL D N 1
ATOM 14595 C CA . VAL D 1 370 ? 22.009 43.284 -11.704 1.00 24.86 370 VAL D CA 1
ATOM 14596 C C . VAL D 1 370 ? 21.309 41.939 -11.985 1.00 29.46 370 VAL D C 1
ATOM 14597 O O . VAL D 1 370 ? 20.336 41.875 -12.781 1.00 29.32 370 VAL D O 1
ATOM 14601 N N . SER D 1 371 ? 21.838 40.876 -11.392 1.00 26.57 371 SER D N 1
ATOM 14602 C CA . SER D 1 371 ? 21.234 39.562 -11.487 1.00 28.05 371 SER D CA 1
ATOM 14603 C C . SER D 1 371 ? 19.916 39.465 -10.766 1.00 29.52 371 SER D C 1
ATOM 14604 O O . SER D 1 371 ? 18.995 38.786 -11.250 1.00 28.39 371 SER D O 1
ATOM 14607 N N . LEU D 1 372 ? 19.814 40.016 -9.571 1.00 22.55 372 LEU D N 1
ATOM 14608 C CA . LEU D 1 372 ? 18.644 39.792 -8.768 1.00 24.86 372 LEU D CA 1
ATOM 14609 C C . LEU D 1 372 ? 17.519 40.842 -8.805 1.00 30.06 372 LEU D C 1
ATOM 14610 O O . LEU D 1 372 ? 16.430 40.625 -8.207 1.00 28.51 372 LEU D O 1
ATOM 14615 N N . LEU D 1 373 ? 17.755 41.966 -9.468 1.00 26.01 373 LEU D N 1
ATOM 14616 C CA . LEU D 1 373 ? 16.749 43.094 -9.489 1.00 29.82 373 LEU D CA 1
ATOM 14617 C C . LEU D 1 373 ? 15.424 42.582 -10.091 1.00 27.94 373 LEU D C 1
ATOM 14618 O O . LEU D 1 373 ? 15.437 42.048 -11.148 1.00 27.08 373 LEU D O 1
ATOM 14623 N N . PRO D 1 374 ? 14.305 42.674 -9.356 1.00 31.52 374 PRO D N 1
ATOM 14624 C CA . PRO D 1 374 ? 13.050 42.123 -9.907 1.00 33.66 374 PRO D CA 1
ATOM 14625 C C . PRO D 1 374 ? 12.581 42.914 -11.101 1.00 33.85 374 PRO D C 1
ATOM 14626 O O . PRO D 1 374 ? 12.841 44.112 -11.183 1.00 34.09 374 PRO D O 1
ATOM 14630 N N . SER D 1 375 ? 11.848 42.267 -12.009 1.00 37.74 375 SER D N 1
ATOM 14631 C CA . SER D 1 375 ? 11.150 42.971 -13.095 1.00 38.43 375 SER D CA 1
ATOM 14632 C C . SER D 1 375 ? 10.040 43.868 -12.622 1.00 37.98 375 SER D C 1
ATOM 14633 O O . SER D 1 375 ? 9.731 44.842 -13.290 1.00 44.34 375 SER D O 1
ATOM 14636 N N . SER D 1 376 ? 9.417 43.530 -11.508 1.00 39.29 376 SER D N 1
ATOM 14637 C CA . SER D 1 376 ? 8.369 44.371 -10.959 1.00 46.80 376 SER D CA 1
ATOM 14638 C C . SER D 1 376 ? 8.192 44.245 -9.459 1.00 47.12 376 SER D C 1
ATOM 14639 O O . SER D 1 376 ? 8.593 43.262 -8.835 1.00 48.59 376 SER D O 1
ATOM 14642 N N . ARG D 1 377 ? 7.557 45.267 -8.893 1.00 48.33 377 ARG D N 1
ATOM 14643 C CA . ARG D 1 377 ? 7.082 45.277 -7.524 1.00 63.80 377 ARG D CA 1
ATOM 14644 C C . ARG D 1 377 ? 6.207 44.049 -7.142 1.00 61.99 377 ARG D C 1
ATOM 14645 O O . ARG D 1 377 ? 6.010 43.750 -5.967 1.00 55.69 377 ARG D O 1
ATOM 14653 N N . ARG D 1 378 ? 5.707 43.335 -8.136 1.00 62.82 378 ARG D N 1
ATOM 14654 C CA . ARG D 1 378 ? 4.919 42.123 -7.917 1.00 70.88 378 ARG D CA 1
ATOM 14655 C C . ARG D 1 378 ? 5.775 40.959 -7.390 1.00 66.28 378 ARG D C 1
ATOM 14656 O O . ARG D 1 378 ? 5.418 40.374 -6.353 1.00 53.49 378 ARG D O 1
ATOM 14664 N N . ASP D 1 379 ? 6.856 40.671 -8.145 1.00 62.06 379 ASP D N 1
ATOM 14665 C CA . ASP D 1 379 ? 7.894 39.627 -7.957 1.00 60.58 379 ASP D CA 1
ATOM 14666 C C . ASP D 1 379 ? 8.372 39.472 -6.519 1.00 57.01 379 ASP D C 1
ATOM 14667 O O . ASP D 1 379 ? 8.582 40.464 -5.821 1.00 52.51 379 ASP D O 1
ATOM 14672 N N . PRO D 1 380 ? 8.558 38.222 -6.042 1.00 56.70 380 PRO D N 1
ATOM 14673 C CA . PRO D 1 380 ? 9.156 38.081 -4.696 1.00 52.83 380 PRO D CA 1
ATOM 14674 C C . PRO D 1 380 ? 10.572 38.682 -4.627 1.00 41.30 380 PRO D C 1
ATOM 14675 O O . PRO D 1 380 ? 11.323 38.598 -5.603 1.00 37.68 380 PRO D O 1
ATOM 14679 N N . LEU D 1 381 ? 10.888 39.313 -3.502 1.00 42.81 381 LEU D N 1
ATOM 14680 C CA . LEU D 1 381 ? 12.132 40.089 -3.319 1.00 39.61 381 LEU D CA 1
ATOM 14681 C C . LEU D 1 381 ? 13.279 39.229 -2.702 1.00 30.29 381 LEU D C 1
ATOM 14682 O O . LEU D 1 381 ? 13.098 38.713 -1.636 1.00 35.19 381 LEU D O 1
ATOM 14687 N N . PRO D 1 382 ? 14.408 39.037 -3.399 1.00 32.98 382 PRO D N 1
ATOM 14688 C CA . PRO D 1 382 ? 15.520 38.174 -2.986 1.00 32.90 382 PRO D CA 1
ATOM 14689 C C . PRO D 1 382 ? 16.564 38.909 -2.132 1.00 29.21 382 PRO D C 1
ATOM 14690 O O . PRO D 1 382 ? 17.742 38.596 -2.181 1.00 30.28 382 PRO D O 1
ATOM 14694 N N . SER D 1 383 ? 16.117 39.871 -1.355 1.00 27.79 383 SER D N 1
ATOM 14695 C CA . SER D 1 383 ? 17.031 40.701 -0.589 1.00 29.07 383 SER D CA 1
ATOM 14696 C C . SER D 1 383 ? 17.717 39.870 0.507 1.00 30.05 383 SER D C 1
ATOM 14697 O O . SER D 1 383 ? 18.869 40.092 0.815 1.00 25.52 383 SER D O 1
ATOM 14700 N N . ASP D 1 384 ? 17.032 38.888 1.074 1.00 26.37 384 ASP D N 1
ATOM 14701 C CA . ASP D 1 384 ? 17.664 38.033 2.065 1.00 29.00 384 ASP D CA 1
ATOM 14702 C C . ASP D 1 384 ? 18.886 37.334 1.497 1.00 28.20 384 ASP D C 1
ATOM 14703 O O . ASP D 1 384 ? 19.980 37.338 2.134 1.00 26.77 384 ASP D O 1
ATOM 14708 N N . ALA D 1 385 ? 18.752 36.779 0.305 1.00 27.29 385 ALA D N 1
ATOM 14709 C CA . ALA D 1 385 ? 19.844 36.068 -0.279 1.00 29.18 385 ALA D CA 1
ATOM 14710 C C . ALA D 1 385 ? 21.041 36.979 -0.567 1.00 30.54 385 ALA D C 1
ATOM 14711 O O . ALA D 1 385 ? 22.191 36.598 -0.364 1.00 26.41 385 ALA D O 1
ATOM 14713 N N . ALA D 1 386 ? 20.767 38.175 -1.049 1.00 27.54 386 ALA D N 1
ATOM 14714 C CA . ALA D 1 386 ? 21.802 39.138 -1.344 1.00 26.54 386 ALA D CA 1
ATOM 14715 C C . ALA D 1 386 ? 22.486 39.529 -0.067 1.00 26.03 386 ALA D C 1
ATOM 14716 O O . ALA D 1 386 ? 23.689 39.607 -0.052 1.00 27.51 386 ALA D O 1
ATOM 14718 N N . ASN D 1 387 ? 21.743 39.735 1.036 1.00 20.82 387 ASN D N 1
ATOM 14719 C CA . ASN D 1 387 ? 22.348 40.160 2.276 1.00 23.73 387 ASN D CA 1
ATOM 14720 C C . ASN D 1 387 ? 23.241 39.135 2.883 1.00 24.82 387 ASN D C 1
ATOM 14721 O O . ASN D 1 387 ? 24.323 39.455 3.438 1.00 21.98 387 ASN D O 1
ATOM 14726 N N . GLN D 1 388 ? 22.802 37.867 2.824 1.00 22.88 388 GLN D N 1
ATOM 14727 C CA . GLN D 1 388 ? 23.602 36.814 3.396 1.00 20.06 388 GLN D CA 1
ATOM 14728 C C . GLN D 1 388 ? 24.879 36.641 2.599 1.00 21.54 388 GLN D C 1
ATOM 14729 O O . GLN D 1 388 ? 25.926 36.384 3.177 1.00 25.09 388 GLN D O 1
ATOM 14735 N N . ALA D 1 389 ? 24.776 36.638 1.284 1.00 21.16 389 ALA D N 1
ATOM 14736 C CA . ALA D 1 389 ? 25.944 36.474 0.432 1.00 23.51 389 ALA D CA 1
ATOM 14737 C C . ALA D 1 389 ? 26.994 37.532 0.744 1.00 24.74 389 ALA D C 1
ATOM 14738 O O . ALA D 1 389 ? 28.187 37.218 0.937 1.00 25.93 389 ALA D O 1
ATOM 14740 N N . LEU D 1 390 ? 26.582 38.791 0.775 1.00 25.39 390 LEU D N 1
ATOM 14741 C CA . LEU D 1 390 ? 27.497 39.882 1.055 1.00 24.61 390 LEU D CA 1
ATOM 14742 C C . LEU D 1 390 ? 28.101 39.881 2.442 1.00 26.28 390 LEU D C 1
ATOM 14743 O O . LEU D 1 390 ? 29.287 40.216 2.626 1.00 25.98 390 LEU D O 1
ATOM 14748 N N . ALA D 1 391 ? 27.291 39.601 3.463 1.00 22.50 391 ALA D N 1
ATOM 14749 C CA . ALA D 1 391 ? 27.819 39.503 4.786 1.00 25.96 391 ALA D CA 1
ATOM 14750 C C . ALA D 1 391 ? 28.856 38.395 4.872 1.00 27.94 391 ALA D C 1
ATOM 14751 O O . ALA D 1 391 ? 29.897 38.576 5.566 1.00 24.58 391 ALA D O 1
ATOM 14753 N N . HIS D 1 392 ? 28.585 37.258 4.209 1.00 23.59 392 HIS D N 1
ATOM 14754 C CA . HIS D 1 392 ? 29.535 36.154 4.272 1.00 27.45 392 HIS D CA 1
ATOM 14755 C C . HIS D 1 392 ? 30.882 36.519 3.597 1.00 26.30 392 HIS D C 1
ATOM 14756 O O . HIS D 1 392 ? 31.954 36.271 4.173 1.00 25.35 392 HIS D O 1
ATOM 14763 N N . ARG D 1 393 ? 30.831 37.162 2.441 1.00 23.70 393 ARG D N 1
ATOM 14764 C CA . ARG D 1 393 ? 32.073 37.566 1.753 1.00 23.49 393 ARG D CA 1
ATOM 14765 C C . ARG D 1 393 ? 32.881 38.610 2.561 1.00 22.26 393 ARG D C 1
ATOM 14766 O O . ARG D 1 393 ? 34.059 38.504 2.692 1.00 23.61 393 ARG D O 1
ATOM 14774 N N . TRP D 1 394 ? 32.218 39.658 3.014 1.00 23.23 394 TRP D N 1
ATOM 14775 C CA . TRP D 1 394 ? 32.903 40.679 3.823 1.00 24.15 394 TRP D CA 1
ATOM 14776 C C . TRP D 1 394 ? 33.507 40.130 5.108 1.00 23.60 394 TRP D C 1
ATOM 14777 O O . TRP D 1 394 ? 34.635 40.430 5.458 1.00 25.00 394 TRP D O 1
ATOM 14788 N N . ASP D 1 395 ? 32.732 39.376 5.874 1.00 25.40 395 ASP D N 1
ATOM 14789 C CA . ASP D 1 395 ? 33.229 38.758 7.089 1.00 24.01 395 ASP D CA 1
ATOM 14790 C C . ASP D 1 395 ? 34.467 37.889 6.846 1.00 25.10 395 ASP D C 1
ATOM 14791 O O . ASP D 1 395 ? 35.420 37.960 7.633 1.00 24.62 395 ASP D O 1
ATOM 14796 N N . ALA D 1 396 ? 34.506 37.134 5.754 1.00 24.87 396 ALA D N 1
ATOM 14797 C CA . ALA D 1 396 ? 35.649 36.295 5.465 1.00 24.31 396 ALA D CA 1
ATOM 14798 C C . ALA D 1 396 ? 36.877 37.177 5.161 1.00 24.90 396 ALA D C 1
ATOM 14799 O O . ALA D 1 396 ? 37.982 36.916 5.592 1.00 22.54 396 ALA D O 1
ATOM 14801 N N . ILE D 1 397 ? 36.683 38.235 4.405 1.00 24.51 397 ILE D N 1
ATOM 14802 C CA . ILE D 1 397 ? 37.758 39.231 4.177 1.00 23.74 397 ILE D CA 1
ATOM 14803 C C . ILE D 1 397 ? 38.273 39.846 5.515 1.00 22.72 397 ILE D C 1
ATOM 14804 O O . ILE D 1 397 ? 39.477 40.015 5.737 1.00 23.29 397 ILE D O 1
ATOM 14809 N N . ARG D 1 398 ? 37.352 40.156 6.429 1.00 23.13 398 ARG D N 1
ATOM 14810 C CA . ARG D 1 398 ? 37.727 40.678 7.692 1.00 22.94 398 ARG D CA 1
ATOM 14811 C C . ARG D 1 398 ? 38.735 39.767 8.364 1.00 23.49 398 ARG D C 1
ATOM 14812 O O . ARG D 1 398 ? 39.835 40.221 8.876 1.00 22.02 398 ARG D O 1
ATOM 14820 N N . TRP D 1 399 ? 38.378 38.474 8.454 1.00 21.86 399 TRP D N 1
ATOM 14821 C CA . TRP D 1 399 ? 39.230 37.559 9.152 1.00 22.46 399 TRP D CA 1
ATOM 14822 C C . TRP D 1 399 ? 40.550 37.379 8.444 1.00 22.90 399 TRP D C 1
ATOM 14823 O O . TRP D 1 399 ? 41.553 37.273 9.101 1.00 24.80 399 TRP D O 1
ATOM 14834 N N . PHE D 1 400 ? 40.578 37.344 7.117 1.00 22.09 400 PHE D N 1
ATOM 14835 C CA . PHE D 1 400 ? 41.847 37.286 6.410 1.00 22.05 400 PHE D CA 1
ATOM 14836 C C . PHE D 1 400 ? 42.727 38.479 6.795 1.00 22.45 400 PHE D C 1
ATOM 14837 O O . PHE D 1 400 ? 43.917 38.301 7.066 1.00 23.48 400 PHE D O 1
ATOM 14845 N N . LEU D 1 401 ? 42.161 39.697 6.853 1.00 23.99 401 LEU D N 1
ATOM 14846 C CA . LEU D 1 401 ? 42.958 40.873 7.253 1.00 23.44 401 LEU D CA 1
ATOM 14847 C C . LEU D 1 401 ? 43.450 40.787 8.690 1.00 25.17 401 LEU D C 1
ATOM 14848 O O . LEU D 1 401 ? 44.552 41.233 9.010 1.00 23.21 401 LEU D O 1
ATOM 14853 N N . SER D 1 402 ? 42.663 40.131 9.549 1.00 22.57 402 SER D N 1
ATOM 14854 C CA . SER D 1 402 ? 43.023 40.064 10.979 1.00 22.32 402 SER D CA 1
ATOM 14855 C C . SER D 1 402 ? 44.383 39.350 11.167 1.00 21.34 402 SER D C 1
ATOM 14856 O O . SER D 1 402 ? 45.164 39.739 12.026 1.00 21.70 402 SER D O 1
ATOM 14859 N N . ILE D 1 403 ? 44.712 38.369 10.325 1.00 24.02 403 ILE D N 1
ATOM 14860 C CA . ILE D 1 403 ? 45.967 37.639 10.445 1.00 23.02 403 ILE D CA 1
ATOM 14861 C C . ILE D 1 403 ? 47.166 38.362 9.803 1.00 25.21 403 ILE D C 1
ATOM 14862 O O . ILE D 1 403 ? 48.282 37.967 10.020 1.00 24.67 403 ILE D O 1
ATOM 14867 N N . HIS D 1 404 ? 46.905 39.433 9.035 1.00 24.71 404 HIS D N 1
ATOM 14868 C CA . HIS D 1 404 ? 47.972 40.400 8.639 1.00 23.67 404 HIS D CA 1
ATOM 14869 C C . HIS D 1 404 ? 48.416 41.198 9.831 1.00 25.99 404 HIS D C 1
ATOM 14870 O O . HIS D 1 404 ? 49.555 41.581 9.860 1.00 24.84 404 HIS D O 1
ATOM 14877 N N . TYR D 1 405 ? 47.542 41.443 10.829 1.00 22.11 405 TYR D N 1
ATOM 14878 C CA . TYR D 1 405 ? 47.895 42.244 11.993 1.00 25.23 405 TYR D CA 1
ATOM 14879 C C . TYR D 1 405 ? 48.376 41.417 13.198 1.00 27.49 405 TYR D C 1
ATOM 14880 O O . TYR D 1 405 ? 49.383 41.727 13.792 1.00 25.72 405 TYR D O 1
ATOM 14889 N N . ARG D 1 406 ? 47.660 40.354 13.542 1.00 24.61 406 ARG D N 1
ATOM 14890 C CA . ARG D 1 406 ? 48.037 39.524 14.678 1.00 23.21 406 ARG D CA 1
ATOM 14891 C C . ARG D 1 406 ? 49.472 39.011 14.642 1.00 25.86 406 ARG D C 1
ATOM 14892 O O . ARG D 1 406 ? 50.085 38.851 15.688 1.00 25.44 406 ARG D O 1
ATOM 14900 N N . PHE D 1 407 ? 50.027 38.755 13.443 1.00 25.38 407 PHE D N 1
ATOM 14901 C CA . PHE D 1 407 ? 51.282 38.020 13.343 1.00 25.02 407 PHE D CA 1
ATOM 14902 C C . PHE D 1 407 ? 52.466 38.835 12.743 1.00 25.92 407 PHE D C 1
ATOM 14903 O O . PHE D 1 407 ? 53.489 38.269 12.387 1.00 27.51 407 PHE D O 1
ATOM 14911 N N . ASN D 1 408 ? 52.332 40.149 12.665 1.00 26.61 408 ASN D N 1
ATOM 14912 C CA . ASN D 1 408 ? 53.408 40.954 12.115 1.00 25.22 408 ASN D CA 1
ATOM 14913 C C . ASN D 1 408 ? 54.471 41.279 13.198 1.00 22.30 408 ASN D C 1
ATOM 14914 O O . ASN D 1 408 ? 54.357 42.293 13.893 1.00 23.02 408 ASN D O 1
ATOM 14919 N N . GLY D 1 409 ? 55.533 40.469 13.264 1.00 25.40 409 GLY D N 1
ATOM 14920 C CA . GLY D 1 409 ? 56.614 40.740 14.208 1.00 26.91 409 GLY D CA 1
ATOM 14921 C C . GLY D 1 409 ? 57.647 41.782 13.764 1.00 30.29 409 GLY D C 1
ATOM 14922 O O . GLY D 1 409 ? 58.729 41.785 14.328 1.00 30.15 409 GLY D O 1
ATOM 14923 N N . ARG D 1 410 ? 57.375 42.653 12.756 1.00 30.67 410 ARG D N 1
ATOM 14924 C CA . ARG D 1 410 ? 58.460 43.536 12.229 1.00 30.10 410 ARG D CA 1
ATOM 14925 C C . ARG D 1 410 ? 58.952 44.556 13.255 1.00 31.34 410 ARG D C 1
ATOM 14926 O O . ARG D 1 410 ? 60.170 44.666 13.463 1.00 29.93 410 ARG D O 1
ATOM 14934 N N . LEU D 1 411 ? 58.044 45.245 13.940 1.00 27.30 411 LEU D N 1
ATOM 14935 C CA . LEU D 1 411 ? 58.409 46.402 14.718 1.00 30.74 411 LEU D CA 1
ATOM 14936 C C . LEU D 1 411 ? 57.879 46.262 16.135 1.00 31.12 411 LEU D C 1
ATOM 14937 O O . LEU D 1 411 ? 56.877 45.578 16.384 1.00 26.35 411 LEU D O 1
ATOM 14942 N N . ASP D 1 412 ? 58.548 46.910 17.064 1.00 30.12 412 ASP D N 1
ATOM 14943 C CA . ASP D 1 412 ? 58.103 46.892 18.465 1.00 30.16 412 ASP D CA 1
ATOM 14944 C C . ASP D 1 412 ? 57.751 48.277 18.826 1.00 35.40 412 ASP D C 1
ATOM 14945 O O . ASP D 1 412 ? 58.643 49.033 19.313 1.00 49.12 412 ASP D O 1
ATOM 14950 N N . THR D 1 413 ? 56.521 48.664 18.512 1.00 27.63 413 THR D N 1
ATOM 14951 C CA . THR D 1 413 ? 55.980 49.945 18.820 1.00 24.00 413 THR D CA 1
ATOM 14952 C C . THR D 1 413 ? 54.713 49.645 19.618 1.00 27.07 413 THR D C 1
ATOM 14953 O O . THR D 1 413 ? 54.235 48.512 19.564 1.00 31.71 413 THR D O 1
ATOM 14957 N N . PRO D 1 414 ? 54.203 50.620 20.364 1.00 27.39 414 PRO D N 1
ATOM 14958 C CA . PRO D 1 414 ? 52.985 50.350 21.136 1.00 28.73 414 PRO D CA 1
ATOM 14959 C C . PRO D 1 414 ? 51.870 49.811 20.241 1.00 27.81 414 PRO D C 1
ATOM 14960 O O . PRO D 1 414 ? 51.171 48.873 20.663 1.00 26.82 414 PRO D O 1
ATOM 14964 N N . PHE D 1 415 ? 51.651 50.453 19.065 1.00 25.50 415 PHE D N 1
ATOM 14965 C CA . PHE D 1 415 ? 50.615 49.969 18.116 1.00 25.66 415 PHE D CA 1
ATOM 14966 C C . PHE D 1 415 ? 50.786 48.490 17.823 1.00 26.09 415 PHE D C 1
ATOM 14967 O O . PHE D 1 415 ? 49.829 47.701 17.981 1.00 24.09 415 PHE D O 1
ATOM 14975 N N . TRP D 1 416 ? 51.982 48.095 17.339 1.00 24.25 416 TRP D N 1
ATOM 14976 C CA . TRP D 1 416 ? 52.237 46.721 16.931 1.00 22.73 416 TRP D CA 1
ATOM 14977 C C . TRP D 1 416 ? 52.202 45.674 18.063 1.00 25.88 416 TRP D C 1
ATOM 14978 O O . TRP D 1 416 ? 51.743 44.491 17.867 1.00 23.91 416 TRP D O 1
ATOM 14989 N N . LYS D 1 417 ? 52.596 46.098 19.256 1.00 27.96 417 LYS D N 1
ATOM 14990 C CA . LYS D 1 417 ? 52.490 45.264 20.446 1.00 28.29 417 LYS D CA 1
ATOM 14991 C C . LYS D 1 417 ? 51.049 45.004 20.802 1.00 29.66 417 LYS D C 1
ATOM 14992 O O . LYS D 1 417 ? 50.617 43.843 21.030 1.00 28.67 417 LYS D O 1
ATOM 14998 N N . GLU D 1 418 ? 50.277 46.053 20.720 1.00 28.38 418 GLU D N 1
ATOM 14999 C CA . GLU D 1 418 ? 48.817 45.950 20.882 1.00 32.23 418 GLU D CA 1
ATOM 15000 C C . GLU D 1 418 ? 48.168 45.033 19.815 1.00 31.59 418 GLU D C 1
ATOM 15001 O O . GLU D 1 418 ? 47.304 44.210 20.158 1.00 30.39 418 GLU D O 1
ATOM 15007 N N . ALA D 1 419 ? 48.589 45.158 18.542 1.00 26.38 419 ALA D N 1
ATOM 15008 C CA . ALA D 1 419 ? 48.027 44.359 17.471 1.00 26.41 419 ALA D CA 1
ATOM 15009 C C . ALA D 1 419 ? 48.359 42.901 17.682 1.00 28.52 419 ALA D C 1
ATOM 15010 O O . ALA D 1 419 ? 47.531 42.018 17.402 1.00 29.10 419 ALA D O 1
ATOM 15012 N N . ARG D 1 420 ? 49.589 42.624 18.112 1.00 27.93 420 ARG D N 1
ATOM 15013 C CA . ARG D 1 420 ? 50.032 41.267 18.271 1.00 27.61 420 ARG D CA 1
ATOM 15014 C C . ARG D 1 420 ? 49.389 40.612 19.503 1.00 30.29 420 ARG D C 1
ATOM 15015 O O . ARG D 1 420 ? 49.222 39.417 19.507 1.00 31.69 420 ARG D O 1
ATOM 15023 N N . ALA D 1 421 ? 48.987 41.382 20.493 1.00 28.98 421 ALA D N 1
ATOM 15024 C CA . ALA D 1 421 ? 48.382 40.792 21.676 1.00 32.80 421 ALA D CA 1
ATOM 15025 C C . ALA D 1 421 ? 46.858 40.696 21.587 1.00 34.29 421 ALA D C 1
ATOM 15026 O O . ALA D 1 421 ? 46.289 39.770 22.102 1.00 35.81 421 ALA D O 1
ATOM 15028 N N . GLU D 1 422 ? 46.236 41.723 21.038 1.00 30.15 422 GLU D N 1
ATOM 15029 C CA . GLU D 1 422 ? 44.843 41.880 21.002 1.00 33.68 422 GLU D CA 1
ATOM 15030 C C . GLU D 1 422 ? 44.744 41.745 19.501 1.00 39.99 422 GLU D C 1
ATOM 15031 O O . GLU D 1 422 ? 45.713 41.542 18.824 1.00 50.78 422 GLU D O 1
ATOM 15037 N N . THR D 1 423 ? 43.614 41.833 18.943 1.00 33.74 423 THR D N 1
ATOM 15038 C CA . THR D 1 423 ? 43.492 41.587 17.438 1.00 27.32 423 THR D CA 1
ATOM 15039 C C . THR D 1 423 ? 42.759 40.293 17.553 1.00 24.08 423 THR D C 1
ATOM 15040 O O . THR D 1 423 ? 43.346 39.231 17.843 1.00 25.73 423 THR D O 1
ATOM 15044 N N . ASP D 1 424 ? 41.486 40.424 17.307 1.00 24.42 424 ASP D N 1
ATOM 15045 C CA . ASP D 1 424 ? 40.535 39.329 17.315 1.00 27.75 424 ASP D CA 1
ATOM 15046 C C . ASP D 1 424 ? 40.708 38.530 16.026 1.00 29.02 424 ASP D C 1
ATOM 15047 O O . ASP D 1 424 ? 40.577 39.054 14.880 1.00 27.89 424 ASP D O 1
ATOM 15052 N N . ILE D 1 425 ? 41.053 37.258 16.197 1.00 24.73 425 ILE D N 1
ATOM 15053 C CA . ILE D 1 425 ? 41.205 36.371 15.039 1.00 25.89 425 ILE D CA 1
ATOM 15054 C C . ILE D 1 425 ? 40.208 35.211 15.111 1.00 27.11 425 ILE D C 1
ATOM 15055 O O . ILE D 1 425 ? 40.366 34.220 14.419 1.00 25.75 425 ILE D O 1
ATOM 15060 N N . SER D 1 426 ? 39.220 35.361 15.973 1.00 26.23 426 SER D N 1
ATOM 15061 C CA . SER D 1 426 ? 38.361 34.297 16.348 1.00 29.12 426 SER D CA 1
ATOM 15062 C C . SER D 1 426 ? 37.677 33.636 15.172 1.00 29.44 426 SER D C 1
ATOM 15063 O O . SER D 1 426 ? 37.547 32.437 15.156 1.00 26.49 426 SER D O 1
ATOM 15066 N N . GLY D 1 427 ? 37.337 34.357 14.117 1.00 31.16 427 GLY D N 1
ATOM 15067 C CA . GLY D 1 427 ? 36.682 33.723 12.999 1.00 31.82 427 GLY D CA 1
ATOM 15068 C C . GLY D 1 427 ? 37.536 32.838 12.100 1.00 36.61 427 GLY D C 1
ATOM 15069 O O . GLY D 1 427 ? 36.996 32.089 11.319 1.00 36.06 427 GLY D O 1
ATOM 15070 N N . ILE D 1 428 ? 38.865 32.921 12.214 1.00 28.96 428 ILE D N 1
ATOM 15071 C CA . ILE D 1 428 ? 39.757 32.137 11.380 1.00 25.74 428 ILE D CA 1
ATOM 15072 C C . ILE D 1 428 ? 40.662 31.264 12.245 1.00 24.26 428 ILE D C 1
ATOM 15073 O O . ILE D 1 428 ? 41.475 30.488 11.709 1.00 26.06 428 ILE D O 1
ATOM 15078 N N . GLU D 1 429 ? 40.474 31.303 13.564 1.00 26.08 429 GLU D N 1
ATOM 15079 C CA . GLU D 1 429 ? 41.252 30.465 14.510 1.00 26.22 429 GLU D CA 1
ATOM 15080 C C . GLU D 1 429 ? 41.150 28.952 14.224 1.00 25.25 429 GLU D C 1
ATOM 15081 O O . GLU D 1 429 ? 42.138 28.248 14.309 1.00 27.31 429 GLU D O 1
ATOM 15087 N N . PRO D 1 430 ? 39.970 28.458 13.879 1.00 28.62 430 PRO D N 1
ATOM 15088 C CA . PRO D 1 430 ? 39.886 27.001 13.589 1.00 28.30 430 PRO D CA 1
ATOM 15089 C C . PRO D 1 430 ? 40.700 26.661 12.358 1.00 28.66 430 PRO D C 1
ATOM 15090 O O . PRO D 1 430 ? 41.419 25.641 12.320 1.00 27.06 430 PRO D O 1
ATOM 15094 N N . LEU D 1 431 ? 40.698 27.539 11.357 1.00 26.35 431 LEU D N 1
ATOM 15095 C CA . LEU D 1 431 ? 41.695 27.376 10.282 1.00 26.10 431 LEU D CA 1
ATOM 15096 C C . LEU D 1 431 ? 43.141 27.459 10.723 1.00 29.14 431 LEU D C 1
ATOM 15097 O O . LEU D 1 431 ? 44.025 26.760 10.181 1.00 30.16 431 LEU D O 1
ATOM 15102 N N . LEU D 1 432 ? 43.443 28.368 11.653 1.00 31.53 432 LEU D N 1
ATOM 15103 C CA . LEU D 1 432 ? 44.832 28.549 12.026 1.00 31.16 432 LEU D CA 1
ATOM 15104 C C . LEU D 1 432 ? 45.327 27.269 12.704 1.00 33.62 432 LEU D C 1
ATOM 15105 O O . LEU D 1 432 ? 46.464 26.918 12.555 1.00 32.61 432 LEU D O 1
ATOM 15110 N N . ARG D 1 433 ? 44.472 26.644 13.509 1.00 32.68 433 ARG D N 1
ATOM 15111 C CA . ARG D 1 433 ? 44.845 25.403 14.173 1.00 31.43 433 ARG D CA 1
ATOM 15112 C C . ARG D 1 433 ? 45.139 24.302 13.176 1.00 29.54 433 ARG D C 1
ATOM 15113 O O . ARG D 1 433 ? 46.080 23.535 13.360 1.00 31.50 433 ARG D O 1
ATOM 15121 N N . LEU D 1 434 ? 44.366 24.239 12.088 1.00 31.08 434 LEU D N 1
ATOM 15122 C CA . LEU D 1 434 ? 44.658 23.331 10.958 1.00 33.25 434 LEU D CA 1
ATOM 15123 C C . LEU D 1 434 ? 46.024 23.580 10.348 1.00 34.70 434 LEU D C 1
ATOM 15124 O O . LEU D 1 434 ? 46.798 22.653 10.106 1.00 30.76 434 LEU D O 1
ATOM 15129 N N . PHE D 1 435 ? 46.306 24.834 10.057 1.00 31.31 435 PHE D N 1
ATOM 15130 C CA . PHE D 1 435 ? 47.606 25.219 9.500 1.00 27.42 435 PHE D CA 1
ATOM 15131 C C . PHE D 1 435 ? 48.776 24.813 10.428 1.00 27.15 435 PHE D C 1
ATOM 15132 O O . PHE D 1 435 ? 49.756 24.282 9.940 1.00 28.54 435 PHE D O 1
ATOM 15140 N N . ALA D 1 436 ? 48.654 25.053 11.741 1.00 27.77 436 ALA D N 1
ATOM 15141 C CA . ALA D 1 436 ? 49.681 24.731 12.712 1.00 32.93 436 ALA D CA 1
ATOM 15142 C C . ALA D 1 436 ? 50.045 23.228 12.729 1.00 35.44 436 ALA D C 1
ATOM 15143 O O . ALA D 1 436 ? 51.224 22.839 12.903 1.00 37.47 436 ALA D O 1
ATOM 15145 N N . ALA D 1 437 ? 49.049 22.401 12.497 1.00 35.43 437 ALA D N 1
ATOM 15146 C CA . ALA D 1 437 ? 49.251 20.949 12.484 1.00 40.54 437 ALA D CA 1
ATOM 15147 C C . ALA D 1 437 ? 49.885 20.480 11.194 1.00 37.91 437 ALA D C 1
ATOM 15148 O O . ALA D 1 437 ? 50.480 19.432 11.177 1.00 39.06 437 ALA D O 1
ATOM 15150 N N . GLY D 1 438 ? 49.850 21.273 10.138 1.00 36.26 438 GLY D N 1
ATOM 15151 C CA . GLY D 1 438 ? 50.463 20.843 8.877 1.00 37.05 438 GLY D CA 1
ATOM 15152 C C . GLY D 1 438 ? 50.322 21.833 7.759 1.00 38.77 438 GLY D C 1
ATOM 15153 O O . GLY D 1 438 ? 49.274 21.918 7.117 1.00 35.41 438 GLY D O 1
ATOM 15154 N N . ALA D 1 439 ? 51.415 22.556 7.535 1.00 35.31 439 ALA D N 1
ATOM 15155 C CA . ALA D 1 439 ? 51.478 23.654 6.580 1.00 37.08 439 ALA D CA 1
ATOM 15156 C C . ALA D 1 439 ? 52.351 23.341 5.361 1.00 39.29 439 ALA D C 1
ATOM 15157 O O . ALA D 1 439 ? 53.321 22.604 5.457 1.00 42.50 439 ALA D O 1
ATOM 15159 N N . PRO D 1 440 ? 52.015 23.899 4.209 1.00 38.57 440 PRO D N 1
ATOM 15160 C CA . PRO D 1 440 ? 50.898 24.796 3.910 1.00 36.19 440 PRO D CA 1
ATOM 15161 C C . PRO D 1 440 ? 49.613 24.025 3.791 1.00 41.53 440 PRO D C 1
ATOM 15162 O O . PRO D 1 440 ? 49.648 22.845 3.385 1.00 36.79 440 PRO D O 1
ATOM 15166 N N . LEU D 1 441 ? 48.483 24.688 4.108 1.00 42.66 441 LEU D N 1
ATOM 15167 C CA . LEU D 1 441 ? 47.168 24.093 3.932 1.00 36.94 441 LEU D CA 1
ATOM 15168 C C . LEU D 1 441 ? 46.933 23.597 2.527 1.00 36.32 441 LEU D C 1
ATOM 15169 O O . LEU D 1 441 ? 46.253 22.580 2.306 1.00 36.79 441 LEU D O 1
ATOM 15174 N N . THR D 1 442 ? 47.463 24.326 1.557 1.00 33.78 442 THR D N 1
ATOM 15175 C CA . THR D 1 442 ? 47.369 23.955 0.166 1.00 35.26 442 THR D CA 1
ATOM 15176 C C . THR D 1 442 ? 48.178 22.685 -0.162 1.00 36.25 442 THR D C 1
ATOM 15177 O O . THR D 1 442 ? 47.991 22.158 -1.219 1.00 37.23 442 THR D O 1
ATOM 15181 N N . GLY D 1 443 ? 49.030 22.215 0.747 1.00 40.21 443 GLY D N 1
ATOM 15182 C CA . GLY D 1 443 ? 49.733 20.924 0.589 1.00 40.52 443 GLY D CA 1
ATOM 15183 C C . GLY D 1 443 ? 49.053 19.797 1.365 1.00 47.67 443 GLY D C 1
ATOM 15184 O O . GLY D 1 443 ? 49.573 18.694 1.469 1.00 44.60 443 GLY D O 1
ATOM 15185 N N . ARG D 1 444 ? 47.868 20.066 1.905 1.00 41.94 444 ARG D N 1
ATOM 15186 C CA . ARG D 1 444 ? 47.149 19.086 2.714 1.00 41.73 444 ARG D CA 1
ATOM 15187 C C . ARG D 1 444 ? 46.379 18.163 1.756 1.00 36.45 444 ARG D C 1
ATOM 15188 O O . ARG D 1 444 ? 46.246 18.479 0.575 1.00 39.43 444 ARG D O 1
ATOM 15196 N N . ASP D 1 445 ? 45.901 17.013 2.233 1.00 43.34 445 ASP D N 1
ATOM 15197 C CA . ASP D 1 445 ? 45.074 16.117 1.380 1.00 44.61 445 ASP D CA 1
ATOM 15198 C C . ASP D 1 445 ? 43.825 16.802 0.886 1.00 40.77 445 ASP D C 1
ATOM 15199 O O . ASP D 1 445 ? 43.341 17.764 1.483 1.00 39.52 445 ASP D O 1
ATOM 15204 N N . SER D 1 446 ? 43.268 16.267 -0.186 1.00 39.83 446 SER D N 1
ATOM 15205 C CA . SER D 1 446 ? 42.217 16.953 -0.922 1.00 37.47 446 SER D CA 1
ATOM 15206 C C . SER D 1 446 ? 40.973 17.154 -0.032 1.00 38.27 446 SER D C 1
ATOM 15207 O O . SER D 1 446 ? 40.300 18.203 -0.087 1.00 41.77 446 SER D O 1
ATOM 15210 N N . PHE D 1 447 ? 40.687 16.195 0.834 1.00 37.56 447 PHE D N 1
ATOM 15211 C CA . PHE D 1 447 ? 39.489 16.327 1.666 1.00 37.08 447 PHE D CA 1
ATOM 15212 C C . PHE D 1 447 ? 39.735 17.441 2.665 1.00 30.05 447 PHE D C 1
ATOM 15213 O O . PHE D 1 447 ? 38.849 18.278 2.854 1.00 35.12 447 PHE D O 1
ATOM 15221 N N . THR D 1 448 ? 40.943 17.486 3.235 1.00 31.13 448 THR D N 1
ATOM 15222 C CA . THR D 1 448 ? 41.292 18.506 4.229 1.00 35.51 448 THR D CA 1
ATOM 15223 C C . THR D 1 448 ? 41.311 19.912 3.569 1.00 32.05 448 THR D C 1
ATOM 15224 O O . THR D 1 448 ? 40.777 20.826 4.139 1.00 30.15 448 THR D O 1
ATOM 15228 N N . ARG D 1 449 ? 41.796 20.020 2.314 1.00 32.58 449 ARG D N 1
ATOM 15229 C CA . ARG D 1 449 ? 41.796 21.320 1.583 1.00 34.22 449 ARG D CA 1
ATOM 15230 C C . ARG D 1 449 ? 40.400 21.804 1.363 1.00 40.26 449 ARG D C 1
ATOM 15231 O O . ARG D 1 449 ? 40.106 22.958 1.628 1.00 37.09 449 ARG D O 1
ATOM 15239 N N . TYR D 1 450 ? 39.514 20.904 0.927 1.00 33.26 450 TYR D N 1
ATOM 15240 C CA . TYR D 1 450 ? 38.133 21.272 0.734 1.00 33.64 450 TYR D CA 1
ATOM 15241 C C . TYR D 1 450 ? 37.443 21.770 1.991 1.00 36.81 450 TYR D C 1
ATOM 15242 O O . TYR D 1 450 ? 36.739 22.780 2.002 1.00 34.31 450 TYR D O 1
ATOM 15251 N N . LEU D 1 451 ? 37.637 21.061 3.087 1.00 36.32 451 LEU D N 1
ATOM 15252 C CA . LEU D 1 451 ? 37.096 21.534 4.337 1.00 33.71 451 LEU D CA 1
ATOM 15253 C C . LEU D 1 451 ? 37.680 22.935 4.735 1.00 30.56 451 LEU D C 1
ATOM 15254 O O . LEU D 1 451 ? 36.959 23.819 5.199 1.00 31.69 451 LEU D O 1
ATOM 15259 N N . ALA D 1 452 ? 38.977 23.106 4.609 1.00 27.73 452 ALA D N 1
ATOM 15260 C CA . ALA D 1 452 ? 39.595 24.324 5.114 1.00 28.04 452 ALA D CA 1
ATOM 15261 C C . ALA D 1 452 ? 39.159 25.530 4.246 1.00 32.70 452 ALA D C 1
ATOM 15262 O O . ALA D 1 452 ? 38.940 26.648 4.755 1.00 36.00 452 ALA D O 1
ATOM 15264 N N . ASP D 1 453 ? 39.034 25.277 2.944 1.00 38.54 453 ASP D N 1
ATOM 15265 C CA . ASP D 1 453 ? 38.625 26.274 1.961 1.00 41.39 453 ASP D CA 1
ATOM 15266 C C . ASP D 1 453 ? 37.383 27.051 2.401 1.00 41.92 453 ASP D C 1
ATOM 15267 O O . ASP D 1 453 ? 37.344 28.233 2.161 1.00 38.89 453 ASP D O 1
ATOM 15272 N N . GLY D 1 454 ? 36.443 26.441 3.129 1.00 39.78 454 GLY D N 1
ATOM 15273 C CA . GLY D 1 454 ? 35.248 27.152 3.623 1.00 41.36 454 GLY D CA 1
ATOM 15274 C C . GLY D 1 454 ? 35.543 28.378 4.487 1.00 43.85 454 GLY D C 1
ATOM 15275 O O . GLY D 1 454 ? 34.726 29.289 4.596 1.00 42.63 454 GLY D O 1
ATOM 15276 N N . ALA D 1 455 ? 36.741 28.435 5.066 1.00 42.90 455 ALA D N 1
ATOM 15277 C CA . ALA D 1 455 ? 37.127 29.527 5.951 1.00 39.28 455 ALA D CA 1
ATOM 15278 C C . ALA D 1 455 ? 37.953 30.640 5.272 1.00 38.53 455 ALA D C 1
ATOM 15279 O O . ALA D 1 455 ? 38.156 31.738 5.831 1.00 42.13 455 ALA D O 1
ATOM 15281 N N . ALA D 1 456 ? 38.443 30.360 4.087 1.00 38.84 456 ALA D N 1
ATOM 15282 C CA . ALA D 1 456 ? 39.344 31.273 3.402 1.00 37.12 456 ALA D CA 1
ATOM 15283 C C . ALA D 1 456 ? 38.475 32.088 2.484 1.00 34.28 456 ALA D C 1
ATOM 15284 O O . ALA D 1 456 ? 37.379 31.580 2.072 1.00 34.04 456 ALA D O 1
ATOM 15286 N N . PRO D 1 457 ? 38.878 33.348 2.202 1.00 31.70 457 PRO D N 1
ATOM 15287 C CA . PRO D 1 457 ? 37.950 34.193 1.450 1.00 32.19 457 PRO D CA 1
ATOM 15288 C C . PRO D 1 457 ? 37.955 33.735 0.005 1.00 39.25 457 PRO D C 1
ATOM 15289 O O . PRO D 1 457 ? 38.988 33.260 -0.499 1.00 35.42 457 PRO D O 1
ATOM 15293 N N . LEU D 1 458 ? 36.818 33.840 -0.646 1.00 35.80 458 LEU D N 1
ATOM 15294 C CA . LEU D 1 458 ? 36.678 33.219 -1.942 1.00 38.75 458 LEU D CA 1
ATOM 15295 C C . LEU D 1 458 ? 37.735 33.602 -2.939 1.00 37.04 458 LEU D C 1
ATOM 15296 O O . LEU D 1 458 ? 38.274 32.750 -3.666 1.00 42.62 458 LEU D O 1
ATOM 15301 N N . PHE D 1 459 ? 38.032 34.871 -3.071 1.00 33.18 459 PHE D N 1
ATOM 15302 C CA . PHE D 1 459 ? 38.976 35.179 -4.154 1.00 32.13 459 PHE D CA 1
ATOM 15303 C C . PHE D 1 459 ? 40.447 34.884 -3.744 1.00 33.86 459 PHE D C 1
ATOM 15304 O O . PHE D 1 459 ? 41.263 34.477 -4.549 1.00 33.53 459 PHE D O 1
ATOM 15312 N N . TYR D 1 460 ? 40.776 35.196 -2.495 1.00 31.13 460 TYR D N 1
ATOM 15313 C CA . TYR D 1 460 ? 42.153 35.187 -2.003 1.00 28.37 460 TYR D CA 1
ATOM 15314 C C . TYR D 1 460 ? 42.640 33.763 -1.721 1.00 26.96 460 TYR D C 1
ATOM 15315 O O . TYR D 1 460 ? 43.756 33.429 -2.036 1.00 27.05 460 TYR D O 1
ATOM 15324 N N . GLY D 1 461 ? 41.770 32.942 -1.154 1.00 31.36 461 GLY D N 1
ATOM 15325 C CA . GLY D 1 461 ? 41.947 31.471 -1.117 1.00 28.19 461 GLY D CA 1
ATOM 15326 C C . GLY D 1 461 ? 42.813 30.999 0.025 1.00 28.97 461 GLY D C 1
ATOM 15327 O O . GLY D 1 461 ? 43.414 31.804 0.803 1.00 29.85 461 GLY D O 1
ATOM 15328 N N . LEU D 1 462 ? 42.881 29.663 0.145 1.00 28.13 462 LEU D N 1
ATOM 15329 C CA . LEU D 1 462 ? 43.849 29.067 0.981 1.00 28.73 462 LEU D CA 1
ATOM 15330 C C . LEU D 1 462 ? 45.254 29.511 0.695 1.00 26.01 462 LEU D C 1
ATOM 15331 O O . LEU D 1 462 ? 46.086 29.635 1.642 1.00 28.21 462 LEU D O 1
ATOM 15336 N N . GLU D 1 463 ? 45.560 29.727 -0.585 1.00 28.58 463 GLU D N 1
ATOM 15337 C CA . GLU D 1 463 ? 46.883 30.156 -0.943 1.00 31.48 463 GLU D CA 1
ATOM 15338 C C . GLU D 1 463 ? 47.272 31.538 -0.326 1.00 29.70 463 GLU D C 1
ATOM 15339 O O . GLU D 1 463 ? 48.450 31.783 -0.040 1.00 28.71 463 GLU D O 1
ATOM 15345 N N . GLY D 1 464 ? 46.310 32.435 -0.215 1.00 26.90 464 GLY D N 1
ATOM 15346 C CA . GLY D 1 464 ? 46.568 33.773 0.366 1.00 27.19 464 GLY D CA 1
ATOM 15347 C C . GLY D 1 464 ? 46.837 33.628 1.834 1.00 27.95 464 GLY D C 1
ATOM 15348 O O . GLY D 1 464 ? 47.719 34.281 2.408 1.00 26.67 464 GLY D O 1
ATOM 15349 N N . VAL D 1 465 ? 46.057 32.762 2.481 1.00 27.71 465 VAL D N 1
ATOM 15350 C CA . VAL D 1 465 ? 46.261 32.472 3.891 1.00 28.16 465 VAL D CA 1
ATOM 15351 C C . VAL D 1 465 ? 47.638 31.858 4.130 1.00 25.49 465 VAL D C 1
ATOM 15352 O O . VAL D 1 465 ? 48.442 32.363 4.981 1.00 26.43 465 VAL D O 1
ATOM 15356 N N . ASP D 1 466 ? 47.945 30.785 3.408 1.00 27.20 466 ASP D N 1
ATOM 15357 C CA . ASP D 1 466 ? 49.274 30.178 3.482 1.00 29.30 466 ASP D CA 1
ATOM 15358 C C . ASP D 1 466 ? 50.402 31.231 3.346 1.00 30.18 466 ASP D C 1
ATOM 15359 O O . ASP D 1 466 ? 51.397 31.241 4.132 1.00 27.37 466 ASP D O 1
ATOM 15364 N N . THR D 1 467 ? 50.216 32.133 2.370 1.00 27.60 467 THR D N 1
ATOM 15365 C CA . THR D 1 467 ? 51.295 33.034 2.020 1.00 30.72 467 THR D CA 1
ATOM 15366 C C . THR D 1 467 ? 51.550 34.012 3.134 1.00 27.70 467 THR D C 1
ATOM 15367 O O . THR D 1 467 ? 52.717 34.170 3.478 1.00 25.61 467 THR D O 1
ATOM 15371 N N . LEU D 1 468 ? 50.489 34.525 3.793 1.00 29.74 468 LEU D N 1
ATOM 15372 C CA . LEU D 1 468 ? 50.650 35.475 4.846 1.00 29.93 468 LEU D CA 1
ATOM 15373 C C . LEU D 1 468 ? 51.229 34.841 6.100 1.00 29.85 468 LEU D C 1
ATOM 15374 O O . LEU D 1 468 ? 52.147 35.356 6.717 1.00 28.21 468 LEU D O 1
ATOM 15379 N N . LEU D 1 469 ? 50.707 33.682 6.449 1.00 30.61 469 LEU D N 1
ATOM 15380 C CA . LEU D 1 469 ? 51.163 32.990 7.625 1.00 29.43 469 LEU D CA 1
ATOM 15381 C C . LEU D 1 469 ? 52.634 32.525 7.470 1.00 29.82 469 LEU D C 1
ATOM 15382 O O . LEU D 1 469 ? 53.428 32.719 8.422 1.00 31.79 469 LEU D O 1
ATOM 15387 N N . LEU D 1 470 ? 52.995 31.889 6.359 1.00 25.94 470 LEU D N 1
ATOM 15388 C CA . LEU D 1 470 ? 54.379 31.489 6.142 1.00 25.99 470 LEU D CA 1
ATOM 15389 C C . LEU D 1 470 ? 55.304 32.708 6.025 1.00 29.45 470 LEU D C 1
ATOM 15390 O O . LEU D 1 470 ? 56.416 32.734 6.631 1.00 27.75 470 LEU D O 1
ATOM 15395 N N . GLY D 1 471 ? 54.860 33.741 5.301 1.00 28.06 471 GLY D N 1
ATOM 15396 C CA . GLY D 1 471 ? 55.657 35.008 5.186 1.00 22.26 471 GLY D CA 1
ATOM 15397 C C . GLY D 1 471 ? 55.969 35.630 6.489 1.00 24.03 471 GLY D C 1
ATOM 15398 O O . GLY D 1 471 ? 57.047 36.145 6.693 1.00 27.17 471 GLY D O 1
ATOM 15399 N N . GLN D 1 472 ? 55.024 35.566 7.430 1.00 25.99 472 GLN D N 1
ATOM 15400 C CA . GLN D 1 472 ? 55.215 36.119 8.750 1.00 26.12 472 GLN D CA 1
ATOM 15401 C C . GLN D 1 472 ? 55.842 35.101 9.736 1.00 29.50 472 GLN D C 1
ATOM 15402 O O . GLN D 1 472 ? 55.931 35.399 10.932 1.00 29.15 472 GLN D O 1
ATOM 15408 N N . GLU D 1 473 ? 56.261 33.928 9.239 1.00 29.55 473 GLU D N 1
ATOM 15409 C CA . GLU D 1 473 ? 56.904 32.879 10.051 1.00 30.43 473 GLU D CA 1
ATOM 15410 C C . GLU D 1 473 ? 56.077 32.497 11.260 1.00 30.74 473 GLU D C 1
ATOM 15411 O O . GLU D 1 473 ? 56.597 32.363 12.377 1.00 32.31 473 GLU D O 1
ATOM 15417 N N . VAL D 1 474 ? 54.792 32.314 11.037 1.00 30.20 474 VAL D N 1
ATOM 15418 C CA . VAL D 1 474 ? 53.866 31.712 12.024 1.00 27.42 474 VAL D CA 1
ATOM 15419 C C . VAL D 1 474 ? 54.278 30.240 12.278 1.00 29.03 474 VAL D C 1
ATOM 15420 O O . VAL D 1 474 ? 54.358 29.468 11.366 1.00 29.41 474 VAL D O 1
ATOM 15424 N N . PRO D 1 475 ? 54.539 29.882 13.527 1.00 35.86 475 PRO D N 1
ATOM 15425 C CA . PRO D 1 475 ? 54.978 28.505 13.810 1.00 41.00 475 PRO D CA 1
ATOM 15426 C C . PRO D 1 475 ? 53.964 27.451 13.412 1.00 40.79 475 PRO D C 1
ATOM 15427 O O . PRO D 1 475 ? 52.772 27.586 13.730 1.00 43.38 475 PRO D O 1
ATOM 15431 N N . ALA D 1 476 ? 54.423 26.466 12.659 1.00 37.47 476 ALA D N 1
ATOM 15432 C CA . ALA D 1 476 ? 53.602 25.344 12.184 1.00 44.42 476 ALA D CA 1
ATOM 15433 C C . ALA D 1 476 ? 54.492 24.108 11.950 1.00 47.79 476 ALA D C 1
ATOM 15434 O O . ALA D 1 476 ? 55.652 24.259 11.599 1.00 42.76 476 ALA D O 1
ATOM 15436 N N . ARG D 1 477 ? 53.917 22.914 12.074 1.00 43.14 477 ARG D N 1
ATOM 15437 C CA . ARG D 1 477 ? 54.525 21.719 11.542 1.00 45.04 477 ARG D CA 1
ATOM 15438 C C . ARG D 1 477 ? 54.507 21.807 10.043 1.00 41.69 477 ARG D C 1
ATOM 15439 O O . ARG D 1 477 ? 53.476 21.907 9.442 1.00 48.81 477 ARG D O 1
ATOM 15441 N N . LEU D 1 478 ? 55.666 21.727 9.411 1.00 41.68 478 LEU D N 1
ATOM 15442 C CA . LEU D 1 478 ? 55.744 21.774 7.953 1.00 44.87 478 LEU D CA 1
ATOM 15443 C C . LEU D 1 478 ? 55.651 20.438 7.218 1.00 49.12 478 LEU D C 1
ATOM 15444 O O . LEU D 1 478 ? 56.316 19.477 7.563 1.00 53.83 478 LEU D O 1
ATOM 15449 N N . LEU D 1 479 ? 54.885 20.408 6.149 1.00 46.17 479 LEU D N 1
ATOM 15450 C CA . LEU D 1 479 ? 54.613 19.182 5.453 1.00 50.96 479 LEU D CA 1
ATOM 15451 C C . LEU D 1 479 ? 55.823 18.690 4.700 1.00 59.96 479 LEU D C 1
ATOM 15452 O O . LEU D 1 479 ? 56.628 19.516 4.257 1.00 58.78 479 LEU D O 1
ATOM 15457 N N . PRO D 1 480 ? 55.909 17.342 4.509 1.00 65.43 480 PRO D N 1
ATOM 15458 C CA . PRO D 1 480 ? 56.943 16.658 3.756 1.00 70.65 480 PRO D CA 1
ATOM 15459 C C . PRO D 1 480 ? 56.890 17.054 2.303 1.00 70.06 480 PRO D C 1
ATOM 15460 O O . PRO D 1 480 ? 55.807 17.343 1.796 1.00 57.46 480 PRO D O 1
ATOM 15464 N N . PRO D 1 481 ? 58.034 16.970 1.614 1.00 74.41 481 PRO D N 1
ATOM 15465 C CA . PRO D 1 481 ? 58.224 17.693 0.399 1.00 73.04 481 PRO D CA 1
ATOM 15466 C C . PRO D 1 481 ? 57.592 17.054 -0.806 1.00 72.97 481 PRO D C 1
ATOM 15467 O O . PRO D 1 481 ? 57.417 17.752 -1.787 1.00 94.59 481 PRO D O 1
ATOM 15471 N N . ARG D 1 482 ? 57.255 15.768 -0.789 1.00 70.44 482 ARG D N 1
ATOM 15472 C CA . ARG D 1 482 ? 56.358 15.241 -1.852 1.00 72.12 482 ARG D CA 1
ATOM 15473 C C . ARG D 1 482 ? 56.931 15.003 -3.280 1.00 69.25 482 ARG D C 1
ATOM 15474 O O . ARG D 1 482 ? 56.214 14.495 -4.138 1.00 65.43 482 ARG D O 1
ATOM 15482 N N . GLU D 1 483 ? 58.191 15.368 -3.537 1.00 63.70 483 GLU D N 1
ATOM 15483 C CA . GLU D 1 483 ? 58.859 15.086 -4.823 1.00 62.37 483 GLU D CA 1
ATOM 15484 C C . GLU D 1 483 ? 60.413 15.154 -4.677 1.00 61.88 483 GLU D C 1
ATOM 15485 O O . GLU D 1 483 ? 60.924 15.755 -3.736 1.00 66.27 483 GLU D O 1
ATOM 15491 N N . PRO D 1 484 ? 61.161 14.502 -5.576 1.00 57.00 484 PRO D N 1
ATOM 15492 C CA . PRO D 1 484 ? 62.615 14.653 -5.446 1.00 60.20 484 PRO D CA 1
ATOM 15493 C C . PRO D 1 484 ? 63.049 16.142 -5.482 1.00 53.59 484 PRO D C 1
ATOM 15494 O O . PRO D 1 484 ? 62.546 16.908 -6.305 1.00 48.06 484 PRO D O 1
ATOM 15498 N N . PRO D 1 485 ? 63.975 16.556 -4.596 1.00 51.98 485 PRO D N 1
ATOM 15499 C CA . PRO D 1 485 ? 64.426 17.967 -4.586 1.00 47.19 485 PRO D CA 1
ATOM 15500 C C . PRO D 1 485 ? 64.903 18.502 -5.951 1.00 42.66 485 PRO D C 1
ATOM 15501 O O . PRO D 1 485 ? 64.733 19.702 -6.266 1.00 40.20 485 PRO D O 1
ATOM 15505 N N . GLU D 1 486 ? 65.442 17.632 -6.789 1.00 35.77 486 GLU D N 1
ATOM 15506 C CA . GLU D 1 486 ? 65.906 18.103 -8.079 1.00 39.62 486 GLU D CA 1
ATOM 15507 C C . GLU D 1 486 ? 64.766 18.475 -9.032 1.00 38.61 486 GLU D C 1
ATOM 15508 O O . GLU D 1 486 ? 64.996 19.229 -9.987 1.00 36.69 486 GLU D O 1
ATOM 15514 N N . GLN D 1 487 ? 63.564 17.944 -8.790 1.00 37.18 487 GLN D N 1
ATOM 15515 C CA . GLN D 1 487 ? 62.442 18.358 -9.632 1.00 42.49 487 GLN D CA 1
ATOM 15516 C C . GLN D 1 487 ? 62.002 19.834 -9.371 1.00 35.95 487 GLN D C 1
ATOM 15517 O O . GLN D 1 487 ? 61.802 20.600 -10.302 1.00 40.06 487 GLN D O 1
ATOM 15523 N N . TRP D 1 488 ? 61.922 20.213 -8.106 1.00 38.54 488 TRP D N 1
ATOM 15524 C CA . TRP D 1 488 ? 61.642 21.599 -7.732 1.00 40.26 488 TRP D CA 1
ATOM 15525 C C . TRP D 1 488 ? 62.780 22.465 -8.327 1.00 37.78 488 TRP D C 1
ATOM 15526 O O . TRP D 1 488 ? 62.497 23.476 -9.006 1.00 35.65 488 TRP D O 1
ATOM 15537 N N . ARG D 1 489 ? 64.034 22.014 -8.211 1.00 32.97 489 ARG D N 1
ATOM 15538 C CA . ARG D 1 489 ? 65.167 22.826 -8.610 1.00 38.57 489 ARG D CA 1
ATOM 15539 C C . ARG D 1 489 ? 65.226 23.037 -10.109 1.00 41.88 489 ARG D C 1
ATOM 15540 O O . ARG D 1 489 ? 65.611 24.127 -10.537 1.00 38.65 489 ARG D O 1
ATOM 15548 N N . ALA D 1 490 ? 64.822 22.021 -10.889 1.00 38.86 490 ALA D N 1
ATOM 15549 C CA . ALA D 1 490 ? 64.687 22.215 -12.327 1.00 40.36 490 ALA D CA 1
ATOM 15550 C C . ALA D 1 490 ? 63.512 23.194 -12.657 1.00 39.86 490 ALA D C 1
ATOM 15551 O O . ALA D 1 490 ? 63.662 24.057 -13.493 1.00 37.42 490 ALA D O 1
ATOM 15553 N N . ARG D 1 491 ? 62.361 23.018 -12.011 1.00 36.06 491 ARG D N 1
ATOM 15554 C CA . ARG D 1 491 ? 61.231 23.912 -12.273 1.00 40.01 491 ARG D CA 1
ATOM 15555 C C . ARG D 1 491 ? 61.670 25.287 -11.903 1.00 36.43 491 ARG D C 1
ATOM 15556 O O . ARG D 1 491 ? 61.592 26.203 -12.686 1.00 38.96 491 ARG D O 1
ATOM 15564 N N . ALA D 1 492 ? 62.222 25.429 -10.712 1.00 34.78 492 ALA D N 1
ATOM 15565 C CA . ALA D 1 492 ? 62.677 26.742 -10.265 1.00 35.32 492 ALA D CA 1
ATOM 15566 C C . ALA D 1 492 ? 63.721 27.407 -11.121 1.00 38.07 492 ALA D C 1
ATOM 15567 O O . ALA D 1 492 ? 63.633 28.618 -11.376 1.00 39.94 492 ALA D O 1
ATOM 15569 N N . ALA D 1 493 ? 64.745 26.668 -11.561 1.00 39.57 493 ALA D N 1
ATOM 15570 C CA . ALA D 1 493 ? 65.719 27.248 -12.523 1.00 36.79 493 ALA D CA 1
ATOM 15571 C C . ALA D 1 493 ? 65.076 27.769 -13.838 1.00 34.78 493 ALA D C 1
ATOM 15572 O O . ALA D 1 493 ? 65.404 28.858 -14.287 1.00 36.20 493 ALA D O 1
ATOM 15574 N N . ALA D 1 494 ? 64.163 27.020 -14.452 1.00 37.24 494 ALA D N 1
ATOM 15575 C CA . ALA D 1 494 ? 63.524 27.509 -15.696 1.00 38.39 494 ALA D CA 1
ATOM 15576 C C . ALA D 1 494 ? 62.700 28.790 -15.442 1.00 45.65 494 ALA D C 1
ATOM 15577 O O . ALA D 1 494 ? 62.780 29.744 -16.202 1.00 45.29 494 ALA D O 1
ATOM 15579 N N . ALA D 1 495 ? 61.941 28.811 -14.339 1.00 45.43 495 ALA D N 1
ATOM 15580 C CA . ALA D 1 495 ? 61.157 29.985 -13.953 1.00 40.35 495 ALA D CA 1
ATOM 15581 C C . ALA D 1 495 ? 62.045 31.170 -13.720 1.00 36.60 495 ALA D C 1
ATOM 15582 O O . ALA D 1 495 ? 61.722 32.292 -14.147 1.00 35.94 495 ALA D O 1
ATOM 15584 N N . ARG D 1 496 ? 63.187 30.948 -13.072 1.00 33.12 496 ARG D N 1
ATOM 15585 C CA . ARG D 1 496 ? 64.090 32.036 -12.803 1.00 38.86 496 ARG D CA 1
ATOM 15586 C C . ARG D 1 496 ? 64.599 32.692 -14.108 1.00 40.67 496 ARG D C 1
ATOM 15587 O O . ARG D 1 496 ? 64.784 33.935 -14.207 1.00 34.57 496 ARG D O 1
ATOM 15595 N N . SER D 1 497 ? 64.818 31.860 -15.115 1.00 40.34 497 SER D N 1
ATOM 15596 C CA . SER D 1 497 ? 65.434 32.378 -16.347 1.00 43.63 497 SER D CA 1
ATOM 15597 C C . SER D 1 497 ? 64.359 33.188 -17.062 1.00 40.58 497 SER D C 1
ATOM 15598 O O . SER D 1 497 ? 64.604 34.264 -17.601 1.00 41.66 497 SER D O 1
ATOM 15601 N N . LEU D 1 498 ? 63.156 32.667 -17.028 1.00 35.81 498 LEU D N 1
ATOM 15602 C CA . LEU D 1 498 ? 62.019 33.426 -17.482 1.00 42.16 498 LEU D CA 1
ATOM 15603 C C . LEU D 1 498 ? 61.850 34.772 -16.780 1.00 35.36 498 LEU D C 1
ATOM 15604 O O . LEU D 1 498 ? 61.510 35.772 -17.404 1.00 40.91 498 LEU D O 1
ATOM 15609 N N . ALA D 1 499 ? 62.027 34.789 -15.473 1.00 40.07 499 ALA D N 1
ATOM 15610 C CA . ALA D 1 499 ? 61.782 35.996 -14.689 1.00 38.71 499 ALA D CA 1
ATOM 15611 C C . ALA D 1 499 ? 62.824 37.025 -15.007 1.00 40.51 499 ALA D C 1
ATOM 15612 O O . ALA D 1 499 ? 62.509 38.215 -15.240 1.00 42.79 499 ALA D O 1
ATOM 15614 N N . SER D 1 500 ? 64.076 36.579 -15.076 1.00 37.71 500 SER D N 1
ATOM 15615 C CA . SER D 1 500 ? 65.186 37.534 -15.208 1.00 41.83 500 SER D CA 1
ATOM 15616 C C . SER D 1 500 ? 65.264 38.085 -16.602 1.00 39.63 500 SER D C 1
ATOM 15617 O O . SER D 1 500 ? 65.951 39.067 -16.818 1.00 41.44 500 SER D O 1
ATOM 15620 N N . ARG D 1 501 ? 64.589 37.429 -17.544 1.00 38.29 501 ARG D N 1
ATOM 15621 C CA . ARG D 1 501 ? 64.535 37.897 -18.949 1.00 40.74 501 ARG D CA 1
ATOM 15622 C C . ARG D 1 501 ? 63.326 38.772 -19.358 1.00 39.65 501 ARG D C 1
ATOM 15623 O O . ARG D 1 501 ? 63.339 39.320 -20.438 1.00 37.04 501 ARG D O 1
ATOM 15631 N N . GLY D 1 502 ? 62.301 38.941 -18.493 1.00 37.60 502 GLY D N 1
ATOM 15632 C CA . GLY D 1 502 ? 61.184 39.851 -18.803 1.00 31.54 502 GLY D CA 1
ATOM 15633 C C . GLY D 1 502 ? 61.620 41.270 -19.003 1.00 30.37 502 GLY D C 1
ATOM 15634 O O . GLY D 1 502 ? 62.622 41.710 -18.501 1.00 31.18 502 GLY D O 1
ATOM 15635 N N . LEU D 1 503 ? 60.824 42.025 -19.721 1.00 33.86 503 LEU D N 1
ATOM 15636 C CA . LEU D 1 503 ? 61.057 43.442 -19.806 1.00 33.88 503 LEU D CA 1
ATOM 15637 C C . LEU D 1 503 ? 60.805 44.156 -18.475 1.00 33.93 503 LEU D C 1
ATOM 15638 O O . LEU D 1 503 ? 60.053 43.668 -17.631 1.00 30.43 503 LEU D O 1
ATOM 15643 N N . ARG D 1 504 ? 61.354 45.343 -18.362 1.00 32.41 504 ARG D N 1
ATOM 15644 C CA . ARG D 1 504 ? 60.870 46.328 -17.396 1.00 34.84 504 ARG D CA 1
ATOM 15645 C C . ARG D 1 504 ? 59.483 46.755 -17.763 1.00 35.19 504 ARG D C 1
ATOM 15646 O O . ARG D 1 504 ? 59.142 46.794 -18.917 1.00 34.45 504 ARG D O 1
ATOM 15654 N N . GLN D 1 505 ? 58.678 47.093 -16.769 1.00 32.32 505 GLN D N 1
ATOM 15655 C CA . GLN D 1 505 ? 57.285 47.360 -16.982 1.00 32.27 505 GLN D CA 1
ATOM 15656 C C . GLN D 1 505 ? 57.045 48.485 -18.003 1.00 32.11 505 GLN D C 1
ATOM 15657 O O . GLN D 1 505 ? 56.135 48.462 -18.836 1.00 32.95 505 GLN D O 1
ATOM 15663 N N . SER D 1 506 ? 57.794 49.518 -17.862 1.00 30.23 506 SER D N 1
ATOM 15664 C CA . SER D 1 506 ? 57.602 50.646 -18.685 1.00 37.23 506 SER D CA 1
ATOM 15665 C C . SER D 1 506 ? 57.596 50.303 -20.206 1.00 37.88 506 SER D C 1
ATOM 15666 O O . SER D 1 506 ? 56.711 50.733 -20.981 1.00 36.92 506 SER D O 1
ATOM 15669 N N . GLU D 1 507 ? 58.594 49.532 -20.615 1.00 41.99 507 GLU D N 1
ATOM 15670 C CA . GLU D 1 507 ? 58.730 49.127 -22.009 1.00 44.42 507 GLU D CA 1
ATOM 15671 C C . GLU D 1 507 ? 57.549 48.269 -22.402 1.00 44.22 507 GLU D C 1
ATOM 15672 O O . GLU D 1 507 ? 56.964 48.417 -23.487 1.00 44.54 507 GLU D O 1
ATOM 15678 N N . ALA D 1 508 ? 57.192 47.350 -21.526 1.00 38.60 508 ALA D N 1
ATOM 15679 C CA . ALA D 1 508 ? 56.079 46.471 -21.821 1.00 36.94 508 ALA D CA 1
ATOM 15680 C C . ALA D 1 508 ? 54.771 47.238 -21.977 1.00 35.92 508 ALA D C 1
ATOM 15681 O O . ALA D 1 508 ? 53.968 46.891 -22.833 1.00 37.47 508 ALA D O 1
ATOM 15683 N N . LEU D 1 509 ? 54.543 48.268 -21.167 1.00 36.25 509 LEU D N 1
ATOM 15684 C CA . LEU D 1 509 ? 53.303 49.079 -21.276 1.00 34.59 509 LEU D CA 1
ATOM 15685 C C . LEU D 1 509 ? 53.258 49.836 -22.639 1.00 36.06 509 LEU D C 1
ATOM 15686 O O . LEU D 1 509 ? 52.198 49.966 -23.221 1.00 37.34 509 LEU D O 1
ATOM 15691 N N . ASP D 1 510 ? 54.404 50.356 -23.068 1.00 34.50 510 ASP D N 1
ATOM 15692 C CA . ASP D 1 510 ? 54.621 50.889 -24.413 1.00 40.64 510 ASP D CA 1
ATOM 15693 C C . ASP D 1 510 ? 54.159 49.939 -25.493 1.00 37.57 510 ASP D C 1
ATOM 15694 O O . ASP D 1 510 ? 53.391 50.321 -26.345 1.00 41.18 510 ASP D O 1
ATOM 15699 N N . ALA D 1 511 ? 54.559 48.690 -25.408 1.00 39.54 511 ALA D N 1
ATOM 15700 C CA . ALA D 1 511 ? 54.123 47.653 -26.359 1.00 37.07 511 ALA D CA 1
ATOM 15701 C C . ALA D 1 511 ? 52.621 47.402 -26.379 1.00 44.54 511 ALA D C 1
ATOM 15702 O O . ALA D 1 511 ? 52.011 47.345 -27.470 1.00 42.72 511 ALA D O 1
ATOM 15704 N N . TYR D 1 512 ? 51.996 47.251 -25.204 1.00 40.56 512 TYR D N 1
ATOM 15705 C CA . TYR D 1 512 ? 50.520 47.122 -25.149 1.00 38.86 512 TYR D CA 1
ATOM 15706 C C . TYR D 1 512 ? 49.766 48.326 -25.728 1.00 41.52 512 TYR D C 1
ATOM 15707 O O . TYR D 1 512 ? 48.714 48.142 -26.358 1.00 43.99 512 TYR D O 1
ATOM 15716 N N . ALA D 1 513 ? 50.271 49.533 -25.485 1.00 41.94 513 ALA D N 1
ATOM 15717 C CA . ALA D 1 513 ? 49.716 50.749 -26.098 1.00 46.04 513 ALA D CA 1
ATOM 15718 C C . ALA D 1 513 ? 49.867 50.704 -27.645 1.00 53.06 513 ALA D C 1
ATOM 15719 O O . ALA D 1 513 ? 48.979 51.089 -28.405 1.00 49.84 513 ALA D O 1
ATOM 15721 N N . ALA D 1 514 ? 51.009 50.206 -28.087 1.00 46.80 514 ALA D N 1
ATOM 15722 C CA . ALA D 1 514 ? 51.337 50.173 -29.490 1.00 45.72 514 ALA D CA 1
ATOM 15723 C C . ALA D 1 514 ? 50.543 49.126 -30.263 1.00 53.33 514 ALA D C 1
ATOM 15724 O O . ALA D 1 514 ? 50.198 49.348 -31.423 1.00 56.63 514 ALA D O 1
ATOM 15726 N N . ASP D 1 515 ? 50.259 47.997 -29.627 1.00 49.82 515 ASP D N 1
ATOM 15727 C CA . ASP D 1 515 ? 49.683 46.848 -30.266 1.00 48.70 515 ASP D CA 1
ATOM 15728 C C . ASP D 1 515 ? 48.419 46.332 -29.558 1.00 48.30 515 ASP D C 1
ATOM 15729 O O . ASP D 1 515 ? 48.489 45.481 -28.651 1.00 38.04 515 ASP D O 1
ATOM 15734 N N . PRO D 1 516 ? 47.246 46.768 -30.031 1.00 45.12 516 PRO D N 1
ATOM 15735 C CA . PRO D 1 516 ? 46.058 46.387 -29.294 1.00 45.05 516 PRO D CA 1
ATOM 15736 C C . PRO D 1 516 ? 45.752 44.935 -29.304 1.00 43.24 516 PRO D C 1
ATOM 15737 O O . PRO D 1 516 ? 44.873 44.526 -28.537 1.00 44.61 516 PRO D O 1
ATOM 15741 N N . CYS D 1 517 ? 46.396 44.140 -30.168 1.00 36.01 517 CYS D N 1
ATOM 15742 C CA . CYS D 1 517 ? 46.078 42.725 -30.169 1.00 40.03 517 CYS D CA 1
ATOM 15743 C C . CYS D 1 517 ? 46.645 41.995 -28.984 1.00 36.33 517 CYS D C 1
ATOM 15744 O O . CYS D 1 517 ? 46.203 40.888 -28.706 1.00 36.91 517 CYS D O 1
ATOM 15747 N N . LEU D 1 518 ? 47.597 42.618 -28.272 1.00 36.13 518 LEU D N 1
ATOM 15748 C CA . LEU D 1 518 ? 48.096 42.035 -27.025 1.00 35.89 518 LEU D CA 1
ATOM 15749 C C . LEU D 1 518 ? 46.948 41.916 -26.016 1.00 34.94 518 LEU D C 1
ATOM 15750 O O . LEU D 1 518 ? 46.664 40.797 -25.509 1.00 29.78 518 LEU D O 1
ATOM 15755 N N . ASN D 1 519 ? 46.213 43.019 -25.799 1.00 34.81 519 ASN D N 1
ATOM 15756 C CA . ASN D 1 519 ? 44.973 42.916 -25.006 1.00 35.18 519 ASN D CA 1
ATOM 15757 C C . ASN D 1 519 ? 43.873 42.093 -25.605 1.00 38.15 519 ASN D C 1
ATOM 15758 O O . ASN D 1 519 ? 43.080 41.462 -24.881 1.00 37.55 519 ASN D O 1
ATOM 15763 N N . ALA D 1 520 ? 43.739 42.121 -26.927 1.00 39.59 520 ALA D N 1
ATOM 15764 C CA . ALA D 1 520 ? 42.672 41.306 -27.534 1.00 43.11 520 ALA D CA 1
ATOM 15765 C C . ALA D 1 520 ? 42.905 39.847 -27.203 1.00 40.37 520 ALA D C 1
ATOM 15766 O O . ALA D 1 520 ? 41.980 39.117 -26.764 1.00 42.92 520 ALA D O 1
ATOM 15768 N N . GLU D 1 521 ? 44.139 39.388 -27.401 1.00 37.93 521 GLU D N 1
ATOM 15769 C CA . GLU D 1 521 ? 44.476 37.981 -27.028 1.00 43.19 521 GLU D CA 1
ATOM 15770 C C . GLU D 1 521 ? 44.014 37.620 -25.619 1.00 40.62 521 GLU D C 1
ATOM 15771 O O . GLU D 1 521 ? 43.446 36.553 -25.368 1.00 38.79 521 GLU D O 1
ATOM 15777 N N . LEU D 1 522 ? 44.359 38.499 -24.675 1.00 35.64 522 LEU D N 1
ATOM 15778 C CA . LEU D 1 522 ? 44.033 38.275 -23.276 1.00 35.01 522 LEU D CA 1
ATOM 15779 C C . LEU D 1 522 ? 42.547 38.114 -23.071 1.00 31.44 522 LEU D C 1
ATOM 15780 O O . LEU D 1 522 ? 42.106 37.284 -22.250 1.00 32.17 522 LEU D O 1
ATOM 15785 N N . LEU D 1 523 ? 41.764 38.873 -23.833 1.00 33.68 523 LEU D N 1
ATOM 15786 C CA . LEU D 1 523 ? 40.308 38.793 -23.663 1.00 40.54 523 LEU D CA 1
ATOM 15787 C C . LEU D 1 523 ? 39.590 37.739 -24.516 1.00 40.92 523 LEU D C 1
ATOM 15788 O O . LEU D 1 523 ? 38.520 37.288 -24.156 1.00 46.54 523 LEU D O 1
ATOM 15793 N N . SER D 1 524 ? 40.201 37.359 -25.617 1.00 46.87 524 SER D N 1
ATOM 15794 C CA . SER D 1 524 ? 39.611 36.482 -26.638 1.00 51.41 524 SER D CA 1
ATOM 15795 C C . SER D 1 524 ? 40.000 35.010 -26.400 1.00 59.28 524 SER D C 1
ATOM 15796 O O . SER D 1 524 ? 39.126 34.117 -26.195 1.00 64.21 524 SER D O 1
ATOM 15799 N N . ASP D 1 525 ? 41.314 34.767 -26.361 1.00 55.76 525 ASP D N 1
ATOM 15800 C CA . ASP D 1 525 ? 41.861 33.406 -26.445 1.00 53.78 525 ASP D CA 1
ATOM 15801 C C . ASP D 1 525 ? 41.312 32.438 -25.385 1.00 52.41 525 ASP D C 1
ATOM 15802 O O . ASP D 1 525 ? 41.092 32.791 -24.210 1.00 49.74 525 ASP D O 1
ATOM 15807 N N . SER D 1 526 ? 41.071 31.198 -25.828 1.00 48.93 526 SER D N 1
ATOM 15808 C CA . SER D 1 526 ? 40.621 30.100 -24.937 1.00 48.18 526 SER D CA 1
ATOM 15809 C C . SER D 1 526 ? 41.596 29.666 -23.880 1.00 45.35 526 SER D C 1
ATOM 15810 O O . SER D 1 526 ? 41.179 29.111 -22.890 1.00 39.94 526 SER D O 1
ATOM 15813 N N . ASP D 1 527 ? 42.890 29.854 -24.138 1.00 46.64 527 ASP D N 1
ATOM 15814 C CA . ASP D 1 527 ? 43.989 29.559 -23.205 1.00 51.10 527 ASP D CA 1
ATOM 15815 C C . ASP D 1 527 ? 44.215 30.634 -22.119 1.00 48.71 527 ASP D C 1
ATOM 15816 O O . ASP D 1 527 ? 44.983 30.405 -21.193 1.00 47.32 527 ASP D O 1
ATOM 15821 N N . SER D 1 528 ? 43.645 31.829 -22.303 1.00 42.38 528 SER D N 1
ATOM 15822 C CA . SER D 1 528 ? 43.837 32.940 -21.364 1.00 38.32 528 SER D CA 1
ATOM 15823 C C . SER D 1 528 ? 43.080 32.766 -20.041 1.00 36.40 528 SER D C 1
ATOM 15824 O O . SER D 1 528 ? 41.916 32.487 -20.053 1.00 39.50 528 SER D O 1
ATOM 15827 N N . TRP D 1 529 ? 43.698 33.053 -18.901 1.00 37.54 529 TRP D N 1
ATOM 15828 C CA . TRP D 1 529 ? 42.929 33.164 -17.648 1.00 35.98 529 TRP D CA 1
ATOM 15829 C C . TRP D 1 529 ? 41.738 34.186 -17.654 1.00 29.68 529 TRP D C 1
ATOM 15830 O O . TRP D 1 529 ? 40.876 34.108 -16.797 1.00 34.40 529 TRP D O 1
ATOM 15841 N N . ALA D 1 530 ? 41.768 35.168 -18.539 1.00 34.08 530 ALA D N 1
ATOM 15842 C CA . ALA D 1 530 ? 40.758 36.260 -18.625 1.00 37.09 530 ALA D CA 1
ATOM 15843 C C . ALA D 1 530 ? 39.956 36.204 -19.912 1.00 38.64 530 ALA D C 1
ATOM 15844 O O . ALA D 1 530 ? 39.319 37.205 -20.320 1.00 36.83 530 ALA D O 1
ATOM 15846 N N . GLY D 1 531 ? 40.000 35.057 -20.592 1.00 43.59 531 GLY D N 1
ATOM 15847 C CA . GLY D 1 531 ? 39.368 34.964 -21.893 1.00 40.83 531 GLY D CA 1
ATOM 15848 C C . GLY D 1 531 ? 37.850 34.785 -21.835 1.00 44.29 531 GLY D C 1
ATOM 15849 O O . GLY D 1 531 ? 37.250 34.535 -20.778 1.00 37.77 531 GLY D O 1
ATOM 15850 N N . GLU D 1 532 ? 37.268 34.887 -23.019 1.00 54.94 532 GLU D N 1
ATOM 15851 C CA . GLU D 1 532 ? 35.834 34.677 -23.282 1.00 61.56 532 GLU D CA 1
ATOM 15852 C C . GLU D 1 532 ? 35.298 33.440 -22.626 1.00 52.11 532 GLU D C 1
ATOM 15853 O O . GLU D 1 532 ? 34.341 33.504 -21.897 1.00 48.20 532 GLU D O 1
ATOM 15859 N N . ARG D 1 533 ? 35.965 32.311 -22.833 1.00 54.94 533 ARG D N 1
ATOM 15860 C CA . ARG D 1 533 ? 35.528 31.050 -22.216 1.00 57.85 533 ARG D CA 1
ATOM 15861 C C . ARG D 1 533 ? 35.404 31.131 -20.703 1.00 52.04 533 ARG D C 1
ATOM 15862 O O . ARG D 1 533 ? 34.405 30.735 -20.135 1.00 49.12 533 ARG D O 1
ATOM 15870 N N . VAL D 1 534 ? 36.444 31.597 -20.036 1.00 47.73 534 VAL D N 1
ATOM 15871 C CA . VAL D 1 534 ? 36.401 31.754 -18.575 1.00 46.32 534 VAL D CA 1
ATOM 15872 C C . VAL D 1 534 ? 35.325 32.764 -18.139 1.00 43.55 534 VAL D C 1
ATOM 15873 O O . VAL D 1 534 ? 34.643 32.562 -17.124 1.00 40.87 534 VAL D O 1
ATOM 15877 N N . ALA D 1 535 ? 35.173 33.831 -18.922 1.00 41.65 535 ALA D N 1
ATOM 15878 C CA . ALA D 1 535 ? 34.209 34.901 -18.589 1.00 41.51 535 ALA D CA 1
ATOM 15879 C C . ALA D 1 535 ? 32.806 34.361 -18.544 1.00 45.38 535 ALA D C 1
ATOM 15880 O O . ALA D 1 535 ? 32.050 34.601 -17.556 1.00 42.34 535 ALA D O 1
ATOM 15882 N N . VAL D 1 536 ? 32.478 33.568 -19.567 1.00 48.74 536 VAL D N 1
ATOM 15883 C CA . VAL D 1 536 ? 31.151 32.911 -19.623 1.00 52.96 536 VAL D CA 1
ATOM 15884 C C . VAL D 1 536 ? 30.962 31.997 -18.445 1.00 54.32 536 VAL D C 1
ATOM 15885 O O . VAL D 1 536 ? 29.937 32.016 -17.800 1.00 57.80 536 VAL D O 1
ATOM 15889 N N . ARG D 1 537 ? 31.990 31.217 -18.153 1.00 57.14 537 ARG D N 1
ATOM 15890 C CA . ARG D 1 537 ? 31.986 30.287 -17.039 1.00 59.63 537 ARG D CA 1
ATOM 15891 C C . ARG D 1 537 ? 31.781 31.007 -15.709 1.00 61.68 537 ARG D C 1
ATOM 15892 O O . ARG D 1 537 ? 31.166 30.458 -14.809 1.00 54.83 537 ARG D O 1
ATOM 15900 N N . ALA D 1 538 ? 32.307 32.223 -15.560 1.00 58.59 538 ALA D N 1
ATOM 15901 C CA . ALA D 1 538 ? 32.124 32.962 -14.314 1.00 56.64 538 ALA D CA 1
ATOM 15902 C C . ALA D 1 538 ? 30.871 33.873 -14.291 1.00 53.72 538 ALA D C 1
ATOM 15903 O O . ALA D 1 538 ? 30.717 34.669 -13.390 1.00 51.16 538 ALA D O 1
ATOM 15905 N N . GLY D 1 539 ? 29.983 33.725 -15.271 1.00 53.63 539 GLY D N 1
ATOM 15906 C CA . GLY D 1 539 ? 28.823 34.574 -15.422 1.00 62.28 539 GLY D CA 1
ATOM 15907 C C . GLY D 1 539 ? 29.207 35.949 -15.932 1.00 62.26 539 GLY D C 1
ATOM 15908 O O . GLY D 1 539 ? 29.242 36.854 -15.140 1.00 65.04 539 GLY D O 1
#

Organism: NCBI:txid316330

Foldseek 3Di:
DDDPDPQFFAEEEEEDQAPLSLLLLLLQCQQPVRHQAAYEDAPPPDDLQDQFWAWLVVVLCVCPRSVDAVLVCCVQFVKAKAQFEFEQFAADNRFATDGQFPPLFALAQLLCCVVPVARQLGGLSSLLQVLLFALWFQDDVAIDHPCQRGGIIIGTRRVSVSVVSVVVSVVSNHHYHHFAFDDQDAPDQLHTQWTATPVGDTGGGSFYEQAPAQPLRVQCPVNVQDWDALCLQAQWWKKWKWWAADPQFFRNHWYWHDFQFATKIWGDGRGTTIMMGTGHCVQDPPVVSVVRCCVVRPPTDTDDMGTGGATFTQFQDTQRYGYAFNSGGDHPCPPSCRSVRSSVLSVVCSVQPDRGSVDDHPRVVSGVVSVLQSVLVSLLVSLSQLLGPHDDHPNNVCSVVRRDNPLCVVLVVVCQAEPDQVPDDPVSQVVSQSSHRVSCTSSNSRNSCVSNVPHHDYDDDPDPSVSSVVSSVVSSVSSNNGHNRSVVSVSCSVDVVVVVCSADPPSGPSYPVVSVVVD/DQFQAEEEEEDAACLSLLLLLLLCQQVVRHQAAYEYAPPDDDLQDQFWAFLVVVLLVCQQSVDQVLVCCVQWVWFKAQFEQECFAADNRFFTGGQFDPQFALAQLLCCVPPVARQLGGLSSLLQVLLFALWFQDPVGIDHPCLQRGIIIGTRRVRVSVVSVVVCVVSNHHYHHFAFPAFDADDQLGTAFTATPVGDTGGGSFYEQAVAQPLCVNCPVNPFDWDALCLQAQWWKKWKWWAADPQFFNNHWYWHQDQFATKIWGDGRGTTIMIGTGHCVADPPVRSVVRVCVVRPRIDTDDMGTGGATFTQFQDTHRYGYAFNSGGDDPCPRSCGVVLSSVLSVCCSVQVDRGPVDDHPRVVSGVVSVLLRVLVSLLVSLSLQLGNHDDHPNSVCSVVRRDNVLCVVLVVVCQAEPDLVPDDVVSQVVSQSSHRDSCTSSNSRNSCRSNPPHHDYDDDPDDSVSSVVSSVVSSVSSNRGHNRVVVSVVCSVDVVVVVCCADDPSGCSYDVVCVVVVSD/DQFQAEEEEEAQFLLSLLLLLLLCQQVVRHAYAYEDAPPDDDQFDLFWAFLVVVLCVCPRSVDQPLVCCVQFVWFKAQFEQEQFAADNRFFTAGQFDVLFALAQLLCCVVPVARQLRGLSSLLLVLLFALKFQDVVGIDHPCLQRGIIIGTRRVRVSVVSVVVSVVSNHHYHHFAFPAFDADDQQGTQWTATPVGDTGGGSFYEQAPAQVLRVQCNVNPFDWDALCLQAQWWKKWKWWAADPQFFRNHWYWHDFQFATKIWGDGRGTTIMIGTGHCVQDPVVVSVVRCCVVRPRTDTDDMHTGTATFTQFQDTQRYGYAFNSGGDDPCPPSCRSVRSSVLSVVCSVQPDRGNVDDHPRVVSSVVSVLQSVLVSLLVSLSLQLGPHDDHPNNVCSVVRRDNPLCVVLVVVQQAEPDLVPDPPVSVVVSQSSHHPSCTSSVSRNSCSSNVPHHDYDDPPDDSVSSVVSSVVSSVSSNSGHNRSVVSVSCNVDVVVVVCSADDPNGCSYPVVSVVPD/DFFFQEEEEEAQAPLSLLLLLLQCQLPVRHQAAYEYAPPDDDLQDQFWAFLVVVLCVCPRSVDQVLVCCVQFVWFKAQFEFECFFAPNRFFTDGQFVPLFALAQQLCCVVPVARQLGGLSSLLLVLLFALKAQDPVGIDGPCQNRGIIIGTRRVSVSVVSVVVSVVSNHHYHHFAFPDFDADDQLGTQWTATPVGDTGGGSFYEQAPAQPLCVNCPVNPFDWDALCLAAQWWKKWKWWAADVQQFRNHWYWADFQFATKIWGDGRGTTIMIDTGHCVADPVVRSVVRVCVVRPRTDTDDMGTAGATFTQFQHTRRYGYAFNSGGDDDCPRSCRVVRSSVLSVCCSVQPDRGPVDDHCRVVSGVVSVLQSVLVSLLVSLSLLQGPHDDHPNSVCSVVGRDNPLCVVVVVVCQAEPDQVPDDPVSLVVSQSNHRVSCTSSVSRNSCRSNPPHHDYDDDPDPSVSSVVSSVVSNVSSNNGHNRSVVSVSCNVDVVVVVCSADPPSGPSYPVVSVVVD

Solvent-accessible surface area: 75079 Å² total; per-residue (Å²): 86,51,149,140,12,129,10,4,16,100,38,0,0,0,6,11,6,15,21,13,0,6,1,0,0,0,0,0,39,43,89,34,75,141,3,48,0,0,0,2,44,19,90,124,68,112,69,75,43,39,36,17,12,1,1,10,48,1,0,22,5,2,13,54,24,2,48,3,73,23,47,44,0,18,131,76,0,102,3,0,0,1,0,1,9,68,0,26,0,0,64,20,121,96,0,1,4,17,22,40,0,79,51,108,4,44,7,23,10,21,10,0,24,131,67,67,48,7,2,25,36,7,0,16,0,0,8,0,3,80,69,53,58,0,0,0,26,163,24,188,88,38,69,79,8,38,0,18,78,5,28,0,0,0,1,2,17,9,77,49,2,18,193,3,0,52,63,1,2,74,138,75,42,13,109,101,22,86,6,33,23,64,40,17,27,40,84,14,109,59,60,0,20,11,0,45,2,92,95,46,103,192,23,117,12,17,4,0,0,0,10,30,22,52,126,0,47,0,0,36,119,28,27,40,3,36,37,68,54,4,56,59,1,3,55,4,48,0,4,1,15,4,51,38,88,25,71,38,138,17,58,0,9,11,9,1,3,11,3,63,5,0,2,0,15,9,11,0,1,42,86,15,4,27,1,0,0,0,0,8,12,29,52,31,49,10,92,83,0,13,46,11,2,46,165,105,21,102,66,20,70,128,77,45,70,21,102,19,100,8,0,26,3,118,28,0,1,74,18,12,0,0,0,1,9,36,0,5,4,32,8,0,52,3,13,9,1,40,13,4,2,14,0,8,4,0,4,2,0,8,32,12,7,13,37,4,129,182,29,44,56,3,16,56,10,0,11,106,28,1,17,119,41,12,40,12,1,25,41,2,0,0,0,0,2,68,50,0,34,69,52,114,29,116,13,0,106,64,0,59,58,108,0,41,24,71,38,1,44,12,4,17,68,4,1,29,42,2,0,3,0,29,20,30,72,32,36,1,82,136,33,2,70,54,37,10,3,103,55,19,10,10,55,14,0,0,8,2,0,14,0,9,91,22,117,39,130,75,39,98,44,196,54,73,50,91,91,8,110,58,99,0,45,63,8,102,44,56,0,53,139,1,13,118,3,46,63,0,21,95,7,8,77,84,60,75,83,12,4,51,60,2,18,66,47,70,99,2,32,0,1,108,116,31,15,106,162,42,46,152,22,30,16,129,24,0,0,0,5,12,8,15,24,13,0,4,2,0,0,0,0,0,38,42,71,31,80,180,5,67,0,1,0,2,41,17,103,121,71,114,68,90,40,38,40,17,13,0,1,10,38,2,0,18,5,3,9,9,15,1,46,2,76,19,42,44,0,15,112,68,0,108,5,0,0,1,0,1,8,67,0,41,0,0,64,18,115,95,0,1,5,17,15,37,0,49,68,108,4,55,7,22,13,26,8,0,25,121,72,64,47,9,4,24,37,2,0,18,0,0,0,0,2,65,50,51,57,0,0,0,23,162,31,174,87,39,72,77,7,40,1,28,75,5,30,0,0,0,2,2,22,11,65,57,3,20,190,3,0,49,76,1,2,76,134,73,51,14,118,82,15,92,11,29,24,66,40,22,44,36,84,14,100,64,70,2,11,1,0,45,3,94,97,61,97,140,23,93,8,16,2,0,0,0,9,18,19,49,103,0,50,0,0,34,121,25,23,43,2,38,34,66,57,4,56,59,1,4,54,4,48,0,4,0,16,4,34,30,88,23,66,41,140,21,60,0,9,7,8,1,3,2,0,61,5,0,2,0,16,8,10,0,3,53,112,17,2,31,1,0,0,0,0,8,10,34,51,28,60,14,84,82,0,13,45,11,2,46,169,98,33,107,67,21,61,127,107,47,67,22,101,20,100,7,0,26,2,114,25,0,1,66,16,11,0,0,0,1,10,36,0,5,4,36,7,0,53,2,14,6,2,41,14,11,2,16,4,16,5,0,19,1,0,9,26,10,6,14,80,12,118,207,37,47,62,6,16,63,8,0,14,111,25,0,17,120,31,13,39,17,1,24,42,2,1,0,0,0,1,60,49,1,37,68,46,107,29,110,14,0,114,64,0,63,62,105,0,42,19,64,37,2,60,14,3,19,93,1,1,25,24,1,0,3,1,42,32,34,76,33,40,0,87,143,30,2,73,63,45,9,1,99,55,19,8,10,54,14,0,0,5,2,0,12,0,9,88,22,115,40,58,82,39,88,54,191,58,71,45,102,92,13,101,65,97,8,64,69,11,73,49,56,0,48,151,1,15,118,3,45,66,0,21,97,9,8,74,88,62,71,87,13,4,51,54,2,20,71,44,77,74,1,41,0,0,80,110,25,0,77,160,53,21,15,136,150,24,27,14,110,37,0,0,0,5,13,6,15,19,12,0,3,1,0,0,0,0,0,33,42,85,34,77,179,3,50,0,1,0,2,37,20,97,136,77,111,64,90,38,40,43,19,12,0,1,9,64,1,0,26,6,3,9,43,21,2,47,3,72,14,40,47,0,17,128,60,0,98,3,0,0,2,0,2,9,67,0,30,0,0,65,17,115,100,0,1,4,18,25,37,0,72,66,111,4,46,7,20,14,21,15,0,22,123,66,68,49,3,3,22,35,7,0,17,0,0,5,0,1,78,63,28,55,0,0,0,33,140,22,169,88,32,64,82,18,42,1,26,82,5,29,0,0,0,1,1,21,10,54,38,3,20,158,4,0,48,71,5,3,75,130,70,38,13,110,87,20,88,10,35,21,59,62,28,47,32,86,14,105,61,69,2,22,7,0,22,4,92,96,44,97,137,24,118,26,23,2,0,0,0,10,21,21,52,108,0,48,0,0,36,122,26,20,43,1,36,32,67,59,4,56,58,1,4,50,4,40,0,2,0,16,3,36,40,89,28,84,43,81,10,46,0,9,9,8,1,4,10,3,68,2,0,2,0,18,9,10,0,1,37,91,16,4,30,2,0,0,0,0,7,16,24,47,36,31,10,85,88,0,12,62,36,3,48,182,105,23,95,68,19,63,130,106,46,70,27,103,20,103,8,0,26,3,108,21,0,2,67,16,12,0,0,0,1,10,35,0,5,4,38,9,0,49,2,11,8,1,41,10,2,2,17,0,6,5,0,4,2,0,9,26,9,6,12,63,16,120,217,32,50,62,6,17,60,7,0,15,111,24,0,17,114,38,12,39,17,1,26,44,2,0,0,0,0,3,68,53,0,31,69,53,102,31,114,12,0,122,68,0,63,63,102,1,42,17,60,38,2,58,12,3,18,109,2,1,29,31,2,0,3,0,29,23,33,76,28,34,2,91,132,31,1,73,63,41,10,3,82,61,17,10,8,55,15,0,0,12,2,0,12,0,8,92,21,118,39,136,60,34,76,60,163,66,66,94,119,94,12,135,66,94,0,48,66,9,89,42,73,0,48,157,1,23,96,3,48,87,0,21,99,7,7,72,88,62,66,85,13,2,52,69,3,22,70,41,74,91,2,38,0,0,106,120,61,5,108,187,47,45,164,27,37,20,151,35,0,0,0,6,11,7,16,22,11,0,4,2,0,0,1,0,0,43,42,88,35,77,182,2,55,1,0,0,2,42,21,94,121,67,119,68,82,44,43,35,18,14,0,0,9,57,2,0,18,4,3,12,52,27,2,47,2,71,20,44,44,0,20,101,84,0,124,4,0,0,2,0,1,8,75,0,31,0,0,62,23,125,103,1,1,5,17,21,40,0,51,66,108,4,47,10,22,10,28,11,0,25,144,55,70,48,6,2,24,31,2,0,17,0,0,0,0,2,65,49,52,59,0,0,0,33,161,22,173,88,43,67,84,9,36,0,20,83,5,28,0,0,0,2,2,22,7,75,56,4,20,170,6,0,48,82,2,2,72,159,70,45,12,112,82,22,90,10,26,23,63,46,20,46,29,85,17,95,61,44,2,20,6,0,22,3,96,99,46,98,165,24,121,14,45,3,0,0,0,9,29,22,54,132,0,47,0,0,34,121,25,22,44,1,40,35,72,56,4,58,60,1,4,54,3,50,0,5,2,15,5,50,33,91,22,68,42,142,19,58,0,10,10,7,1,3,10,3,63,5,0,2,0,20,9,12,0,2,47,107,14,4,33,1,0,0,0,0,8,16,29,53,31,44,14,88,85,0,6,51,9,3,48,157,104,20,104,70,20,66,143,79,50,74,19,105,20,102,8,0,26,2,107,24,0,1,75,10,6,0,0,0,0,10,37,0,5,5,37,6,0,52,3,14,10,2,38,14,4,3,17,0,6,4,0,4,2,0,9,26,8,6,7,82,21,144,196,38,51,52,3,16,61,8,0,14,110,26,1,16,122,40,11,40,15,2,25,43,2,0,0,0,0,3,67,52,0,37,69,55,107,22,116,12,0,115,66,0,60,62,96,5,44,17,60,36,0,66,14,2,21,91,1,1,28,42,1,0,2,1,38,33,39,77,28,39,1,98,143,32,2,73,59,39,9,2,98,57,19,7,10,55,15,0,0,5,2,0,13,0,8,87,24,120,35,60,94,36,93,76,199,62,94,65,119,89,13,122,54,85,9,65,61,10,75,41,51,0,49,142,2,12,117,2,49,62,0,23,99,6,7,74,84,64,72,81,11,4,47,65,2,20,66,49,69,101,2,39,0,0,108,130,38,16,107,193,44,40

Secondary structure (DSSP, 8-state):
--SS-TTB--EEEEE--SHHHHHHHHHHHHH-TTSEEEEEE-TTS-------B--HHHHHIIIIIS---HHHHHHHH--EEESEEEEE-SS-TT-EEEES-TTTTB--HHHHHHHHSSSTTSBHHHHHHHHT-BSEEEETTEEEE-GGGS--EEE--HHHHHHHHHHHHHHTTPEEEE--EEEEEEEETTEEEEEEETTS-EE--SEEEE--GGG-IIIIIIT-PPEEE-TTT----EEEEEEE--TT---SSEEEEEETTEEEEEEE-SS-EEEEEEE-TTTS-HHHHHHHHHHHSTT----EEEE---EEES-SEETTEEE-GGGTEE--GGG--HHHHHHHHHHHHHHH--SBSSS---HHHHHHHHHHHHHHHHHHHHHHHHT--S--SHHHHHHHHH---TTTHHHHHHHHHSB-GGGS-HHHHHHHHTTS-TTTHHHHHHHHHHHTT---PBPPPSS-HHHHHHHHHHHHHHHHHSBPHHHHHHHHHH-THHHHHHHH-TTSTTSHHHHHHH-/--B--EEEEE--SHHHHHHHHHHHHH-TTSEEEEEE-TTS-------B--THHHHIIIIIS---HHHHHHHH--EEE-EEEEE-SS-TT-EEEES-STTTB--HHHHHHHHSSSTTSBHHHHHHHHT-BSEEE-SSSEEE-GGGS--EEE--HHHHHHHHHHHHHHTTPEEEE--EEEEEEEETTEEEEEEETTS-EE--SEEEE---TT-IIIIIIT-PPEEE-TTT----EEEEEEE--TT---SSEEEEEETTEEEEEEE-SS-EEEEEEE-TTT--HHHHHHHHHHHSTT----EEEE---EEES-SEETTEEE-STTTEE--GGG--HHHHHHHHHHHHHHH--SBTTS--THHHHHHHHHHHHHHHHHHHHHHHHT--S--SHHHHHHHHH---GGGHHHHHHHHHSB-GGGS-HHHHHHHHTTS-TTTHHHHHHHHHHHTT---PBPP-SS-HHHHHHHHHHHHHHHHHSBPHHHHHHHHHH-THHHHHHHS-TTSTTSHHHHHHTT--/--B--EEEEE--SHHHHHHHHHHHHH-TTSEEEEEE-SSS-------B--HHHHHIIIIIS---HHHHHHHH--EEE-EEEEE-SSSTT-EEEES--STTB--HHHHHHHHSSSTTSBHHHHHHHTT-BSEEEETTEEEE-GGGS--EEE--HHHHHHHHHHHHHHTTPEEEE--EEEEEEEETTEEEEEEETTS-EE--SEEEE--GGG-IIIIIIT-PPEEE-TTT----EEEEEEE--TT---SSEEEEEETTEEEEEEE-SS-EEEEEEE-TTTS-HHHHHHHHHHHSTT----EEEE---EEES-SEETTEEE-STTTEE--GGG--HHHHHHHHHHHHHHH--SBTTSPP-HHHHHHHHHHHHHHHHHHHHHHHHT--S--SHHHHHHHHH---TTTHHHHHHHHHSB-GGGS-HHHHHHHHTTSPTTTHHHHHHHHHHHTT----BPP-SS-HHHHHHHHHHHHHHHHHSBPHHHHHHHHHH-THHHHHHHH-TTSTTSHHHHHTT-/--B--EEEEE--SHHHHHHHHHHHHH-TTSEEEEEE-SSS-------B--HHHHHIIIIIS---HHHHHHHH--EEE-EEEEE-SS-TT-EEEES-TTTTB--HHHHHHHHSSSTTSBHHHHHHHHT-BSEEE-SSSEEE-GGGS--EEE--HHHHHHHHHHHHHHTT-EEEE--EEEEEEEETTEEEEEEETT--EE--SEEEE--GGG-IIIIIIT-PPEEE-TTT----EEEEEEE--TT---SSEEEEEETTEEEEEEE-SS-EEEEEEE-TTTS-HHHHHHHHHHHSTT----EEEE---EEES-SEETTEEE-STTTEE--GGG--HHHHHHHHHHHHHHH--SBTTS---HHHHHHHHHHHHHHHHHHHHHHHHT--S--SHHHHHHHHS---TTTHHHHHHHHHSB-GGGS-HHHHHHHHTTS-TTTHHHHHHHHHHHTT---PBPP--S-HHHHHHHHHHHHHHHHHSBPHHHHHHHHHH-HHHHHHHHH-TTSTTSHHHHHHT-

Sequence (2063 aa):
PADDDPGAIRTVGVIGGGTAGYLTALALKAKRPWLDVALVESADIPIIGVGEATVSYMVMFLHHYLGIDPAEFYQHVRPTWKLGIRFEWGSRPEGFVAPFDWGTGSVGLVGSLRETGNVNEATLQAMLMTEDRVPVYRGEGGHVSLMKYLPFAYHMDNARLVRYLTELAARRGVRHVDATVAEVRLDGPDHVGGLITTDGRRLHYDFYVDCTGFRSLLLEKALGIPFESYASSLFTDAAVTGTLAHGGHLKPYTTATTMNAGWCWTIPTPESDHLGYVFSSAAIDPDDAAAEMARRFPGVTREALVRFRSGRHREAWRGNVMAVGNSYAFVEPLESSGLLMIATAVQILVSLLPSSRRDPLPSDAANQALAHRWDAIRWFLSIHYRFNGRLDTPFWKEARAETDISGIEPLLRLFAAGAPLTGRDSFTRYLADGAAPLFYGLEGVDTLLLGQEVPARLLPPREPPEQWRARAAAARSLASRGLRQSEALDAYAADPCLNAELLSDSDSWAGERVAVRAGPGAIRTVGVIGGGTAGYLTALALKAKRPWLDVALVESADIPIIGVGEATVSYMVMFLHHYLGIDPAEFYQHVRPTWKLGIRFEWGSRPEGFVAPFDWGTGSVGLVGSLRETGNVNEATLQAMLMTEDRVPVYRGEGGHVSLMKYLPFAYHMDNARLVRYLTELAARRGVRHVDATVAEVRLDGPDHVGGLITTDGRRLHYDFYVDCTGFRSLLLEKALGIPFESYASSLFTDAAVTGTLAHGGHLKPYTTATTMNAGWCWTIPTPESDHLGYVFSSAAIDPDDAAAEMARRFPGVTREALVRFRSGRHREAWRGNVMAVGNSYAFVEPLESSGLLMIATAVQILVSLLPSSRRDPLPSDAANQALAHRWDAIRWFLSIHYRFNGRLDTPFWKEARAETDISGIEPLLRLFAAGAPLTGRDSFTRYLADGAAPLFYGLEGVDTLLLGQEVPARLLPPREPPEQWRARAAAARSLASRGLRQSEALDAYAADPCLNAELLSDSDSWAGERVAVRAGLRPGAIRTVGVIGGGTAGYLTALALKAKRPWLDVALVESADIPIIGVGEATVSYMVMFLHHYLGIDPAEFYQHVRPTWKLGIRFEWGSRPEGFVAPFDWGTGSVGLVGSLRETGNVNEATLQAMLMTEDRVPVYRGEGGHVSLMKYLPFAYHMDNARLVRYLTELAARRGVRHVDATVAEVRLDGPDHVGGLITTDGRRLHYDFYVDCTGFRSLLLEKALGIPFESYASSLFTDAAVTGTLAHGGHLKPYTTATTMNAGWCWTIPTPESDHLGYVFSSAAIDPDDAAAEMARRFPGVTREALVRFRSGRHREAWRGNVMAVGNSYAFVEPLESSGLLMIATAVQILVSLLPSSRRDPLPSDAANQALAHRWDAIRWFLSIHYRFNGRLDTPFWKEARAETDISGIEPLLRLFAAGAPLTGRDSFTRYLADGAAPLFYGLEGVDTLLLGQEVPARLLPPREPPEQWRARAAAARSLASRGLRQSEALDAYAADPCLNAELLSDSDSWAGERVAVRAGPGAIRTVGVIGGGTAGYLTALALKAKRPWLDVALVESADIPIIGVGEATVSYMVMFLHHYLGIDPAEFYQHVRPTWKLGIRFEWGSRPEGFVAPFDWGTGSVGLVGSLRETGNVNEATLQAMLMTEDRVPVYRGEGGHVSLMKYLPFAYHMDNARLVRYLTELAARRGVRHVDATVAEVRLDGPDHVGGLITTDGRRLHYDFYVDCTGFRSLLLEKALGIPFESYASSLFTDAAVTGTLAHGGHLKPYTTATTMNAGWCWTIPTPESDHLGYVFSSAAIDPDDAAAEMARRFPGVTREALVRFRSGRHREAWRGNVMAVGNSYAFVEPLESSGLLMIATAVQILVSLLPSSRRDPLPSDAANQALAHRWDAIRWFLSIHYRFNGRLDTPFWKEARAETDISGIEPLLRLFAAGAPLTGRDSFTRYLADGAAPLFYGLEGVDTLLLGQEVPARLLPPREPPEQWRARAAAARSLASRGLRQSEALDAYAADPCLNAELLSDSDSWAGERVAVRAG

InterPro domains:
  IPR006905 Flavin-dependent halogenase [PF04820] (59-466)
  IPR036188 FAD/NAD(P)-binding domain superfamily [G3DSA:3.50.50.60] (53-568)
  IPR036188 FAD/NAD(P)-binding domain superfamily [SSF51905] (59-462)
  IPR050816 Flavin-dependent halogenases [PTHR43747] (57-442)